Protein AF-0000000080692296 (afdb_homodimer)

Foldseek 3Di:
DPLPPDDPCCLLPPQWDWDKDFLLSLLLNQLLLLLVLCVVVVFFEAEEEEEAADPPRLCNVVSNVVCVVSNVVSRYDYAYDLAQQVRLVVQLVQQCQVLDPDRPGLGYAYEYEDEQVSLVVNLVSLLVSQLLFGHLQYAYEYEYEAQQQQQAHPDRGDNVVSCVSSLAWEFAAAASQVSNQVSSVQRVLRNQLRGHHYYYDYQFHNQKIWTYIRHSPPADFDQQPPADADPPGLHGHPPDDSVNSVCSSVPGSSVSSLSRCVRRVQKDWPAFEPQAAEEEEEEHNQVLLQVVLCVQLVNDRVNCHVLHYIYIYHGTLPPDNQPVLLVRQFNYQEYEYEYEADDRNLVNSCVSCVPPDPVGGHHYHYCAHPVRHGQPPNHRGDGSLSSNVSVCVVSVVRDDDPSNVVSVVVSVVLVVVLPDALDDDAFDFDAAFLFPLLQLLAADPPAAEEAAPAPSNSVCPVVRNYHDYDPQQQWPVVCLVVCVPDPQQEHETEAEPSSCSSRVVVNLLNQQVSQGQYEYEYEYQQARVLSPGHGNSDDDDPQNVQVSSVVSPADAEEEEECCQVVCVDCPSHDPRYHYYYSVCVHVVNVVSSPDGGYYYYHYYHHGLVVLVVCCVVVVDPDAQKDKWFAQVQFPLPLQLLQQRLGLQWDWDQDPNGIGTTGNPVRHSPSCSSVVGPGPGMDMDGNDDDDDAPADDPPVLDDPDDDDDDDDQPDKAKEKEKDFAPPCSVVVLVVVSVVLVSVVWIKMKRWDDGSHNGGHMIMIIIIIHRHNVNNRNNDQHFQRHQEYEAAALVRCLGSVNLRNHAQVRHAYEHELDQRDHSVCSVPSPDDRPSVSSQVSNCVSHNPVRYHYDNVVVSCSNNPD/DPLPPDDPCCLLPPQWDWDKDFLLSLLLNQLLLLLVLCVVVVFFEAEEEEEAADPPRLCNVVSNVVCVVSNVVSRYDYAYDLAQQVRLVVQLVQQCQVLDPDRPGLGYAYEYEDEQVSLVVNLVSLLVSQLLFGHLQYAYEYEYEAQQQQQAHPDRGDNVVSCVSSLAWEFAAAASQVSNQVSSVQRVLRNQLRGHHYYYDYQFHNQKIWTYIRHSPPDDFDQQPPADADPPGLHGHPPDDSVNSVCSSVPGSSVSSLSRCVRRVQKDWPAFEPQAAEEEEEEHNQVLLQVVLCVQLVNDRVNCRVLHYIYIYHGTLPPDNQPVLLVRLFNYQEYEYEYEADDRNLVNSCVSCVPPDPVGGHHYHYCAHPVRHGQPPNHRGDGSLSSNVSVCVVSVVRDDDPSNVVSVVVSVVLVVVLPDALDDDDFDFDAAFLFPLLQLLAADPPAAEEAAPAPSNSVCPVPRNYHDYDPQQQWPVVCLVVCVPDPQQEHETEAEPSSCSSRVVVNLLNQQVSQGQYEYEYEYQQARVLSPGHGNSDDDDPQNVQVSSVVSPADAEEEEECCQVVCVDCPSHDPRYHYYYSVCVHVVNVVSSPDGGYYYYYYYHHGLVVLVVCCVVVVDPDFQKDKWFAQVQFPLPLQLLQQRLGLQWDWDQDPNGIGTTGNPVRHSPSCSSVVGPGPGMDMDGNDDDDDAPADDPPVLDPPDDDDDDDDQPDKAKEKEKDFAPPCSVVVLVVVSVVLVSVVKIKMKRWDDGSHNGGHMIMIIIIIHRHNVNNRNNDQHFQRHQEYEAAALVRCLGSVNLRNHAQVRHAYEHELDQRDHSVCSVPSPDDRPSVSSLVSVCVSHNPVRYHYDNVVVSCSNNPD

Radius of gyration: 35.75 Å; Cα contacts (8 Å, |Δi|>4): 3870; chains: 2; bounding box: 86×117×93 Å

Sequence (1726 aa):
MSLADIRLDDKYRLATGNLYLTGTQALTRLPMLQKQRDEAQGLNTAGFISGYRGSPLGNLDKSLWDAKDYLQQNAIHFQPGINEELAATAVWGSQQVNLFPHGKYDGVFALWYGKGPGVDRCGDVFKHGNSAGVAANGGVLILAGDDHGCKSSTIAHQSEHAFIASMIPVLNPSNVQEILDYGIIGWELSRYSGCWVAMKTIAENVDSSAVVEVDPLRIKTRIPDDFDIPEGGLHIRWPDPPLAQEARLNTYKIYAARAFARANQLNKVVIDSAQPRLGIITTGKSYLDVRQALEELGIDQELCEKVGIRVLKVGMSWPLEPVSVHDFAEGLDEILVVEEKRSVIEDQLTGQLYNWPVERRPVVVGEFDEQGRSLLPNLSELTPAMIARVIAKRLAPFYSSPQIEARLQFLSDKEQALQAPLFTTQRTPHFCSGCPHNTSTKVPEGSRALAGIGCHYMTIWMDRETDTFTQMGGEGVTWIGQAPFTETPHVFQNLGDGTYFHSGHLALRAAVASKVNITYKILYNDAVAMTGGQPIDGVLRVDQLSRQVFNEGVQRIALVSDEPDKYPSREDFAPITTFHHRRDLDSVQRELREFKGVSVIIYDQTCATEKRRRRKRGTMPDLEKRALINPAVCEGCGDCGVKSGCLSVLPKETAQGRKREIDQSACNKDFSCVEGFCPSFVTVHGGKLRKPALPTQVEAFARLPEPVLPSLDRPFNILLPGVGGTGVTTVGAMLGYAANLEGKGCSVLDQAGLAQKFGPVVSHIRIAARQEDLFAVRIAAGEAHLLLGCDLLVAAGPDAIAKLDSKISHAVVNSQQTPTAEFTRNPDAVFPAEAMKQTIIEAVGAAKTHFVEATSLATRLLGMSLADIRLDDKYRLATGNLYLTGTQALTRLPMLQKQRDEAQGLNTAGFISGYRGSPLGNLDKSLWDAKDYLQQNAIHFQPGINEELAATAVWGSQQVNLFPHGKYDGVFALWYGKGPGVDRCGDVFKHGNSAGVAANGGVLILAGDDHGCKSSTIAHQSEHAFIASMIPVLNPSNVQEILDYGIIGWELSRYSGCWVAMKTIAENVDSSAVVEVDPLRIKTRIPDDFDIPEGGLHIRWPDPPLAQEARLNTYKIYAARAFARANQLNKVVIDSAQPRLGIITTGKSYLDVRQALEELGIDQELCEKVGIRVLKVGMSWPLEPVSVHDFAEGLDEILVVEEKRSVIEDQLTGQLYNWPVERRPVVVGEFDEQGRSLLPNLSELTPAMIARVIAKRLAPFYSSPQIEARLQFLSDKEQALQAPLFTTQRTPHFCSGCPHNTSTKVPEGSRALAGIGCHYMTIWMDRETDTFTQMGGEGVTWIGQAPFTETPHVFQNLGDGTYFHSGHLALRAAVASKVNITYKILYNDAVAMTGGQPIDGVLRVDQLSRQVFNEGVQRIALVSDEPDKYPSREDFAPITTFHHRRDLDSVQRELREFKGVSVIIYDQTCATEKRRRRKRGTMPDLEKRALINPAVCEGCGDCGVKSGCLSVLPKETAQGRKREIDQSACNKDFSCVEGFCPSFVTVHGGKLRKPALPTQVEAFARLPEPVLPSLDRPFNILLPGVGGTGVTTVGAMLGYAANLEGKGCSVLDQAGLAQKFGPVVSHIRIAARQEDLFAVRIAAGEAHLLLGCDLLVAAGPDAIAKLDSKISHAVVNSQQTPTAEFTRNPDAVFPAEAMKQTIIEAVGAAKTHFVEATSLATRLLG

InterPro domains:
  IPR002869 Pyruvate-flavodoxin oxidoreductase, central domain [G3DSA:3.40.920.10] (714-863)
  IPR002869 Pyruvate-flavodoxin oxidoreductase, central domain [SSF53323] (716-861)
  IPR002880 Pyruvate flavodoxin/ferredoxin oxidoreductase, pyrimidine binding domain [cd07034] (40-200)
  IPR009014 Transketolase C-terminal/Pyruvate-ferredoxin oxidoreductase domain II [SSF52922] (265-395)
  IPR017896 4Fe-4S ferredoxin-type, iron-sulphur binding domain [PS51379] (625-656)
  IPR019752 Pyruvate/ketoisovalerate oxidoreductase, catalytic domain [PF01558] (717-794)
  IPR029061 Thiamin diphosphate-binding fold [SSF52518] (48-229)
  IPR029061 Thiamin diphosphate-binding fold [SSF52518] (432-618)
  IPR051457 2-oxoacid:ferredoxin oxidoreductase [PTHR48084] (417-827)

Solvent-accessible surface area (backbone atoms only — not comparable to full-atom values): 89128 Å² total; per-residue (Å²): 127,81,73,70,91,78,55,92,60,43,78,73,66,50,76,59,48,83,39,78,38,38,21,50,53,39,61,58,40,39,63,52,33,50,43,50,35,36,47,74,71,73,41,57,55,31,36,39,36,24,19,30,70,27,56,53,42,25,55,40,64,60,51,41,61,74,39,41,69,64,34,51,76,47,47,33,47,78,50,78,22,47,32,34,45,56,10,48,33,15,49,45,16,24,35,46,37,75,80,44,84,55,42,75,46,72,21,31,26,28,40,34,37,24,13,32,62,37,55,30,39,23,36,35,48,48,34,52,38,32,40,51,26,17,23,73,52,18,12,30,32,34,40,38,12,26,34,39,67,34,61,69,52,86,47,60,29,74,57,63,44,54,31,54,50,37,71,32,36,33,33,33,46,54,41,50,57,33,48,45,52,49,49,54,49,30,30,52,48,7,29,70,13,9,31,39,22,34,34,56,39,37,43,75,35,33,42,15,29,32,69,26,78,43,46,50,72,70,71,82,83,48,80,55,87,85,68,89,75,56,90,90,56,57,43,44,70,81,90,65,56,44,67,58,27,48,47,45,40,78,69,40,22,60,55,39,42,30,44,36,37,60,56,52,51,38,62,37,77,78,38,63,37,94,58,40,33,41,32,35,40,26,31,20,56,40,38,28,24,48,55,40,15,33,54,66,40,67,45,46,73,68,53,27,32,73,72,2,34,27,32,36,42,37,31,40,54,34,68,64,49,61,67,66,53,51,62,64,42,58,71,24,56,30,34,41,37,45,62,69,32,70,77,55,53,58,50,50,50,32,44,70,49,48,76,49,61,66,94,57,56,43,47,68,30,29,53,31,40,83,83,67,45,80,62,42,67,52,56,47,66,81,48,33,68,60,49,31,54,52,52,51,60,72,37,48,88,82,49,84,51,71,58,38,52,50,42,53,47,48,53,53,51,51,55,58,63,60,66,55,80,86,66,86,81,68,65,56,62,58,72,53,32,45,27,48,62,59,58,72,57,58,68,56,89,91,51,43,30,31,29,23,62,55,70,62,37,54,36,63,80,60,82,37,57,28,52,69,70,60,52,83,34,36,45,61,26,28,48,66,32,22,50,88,47,35,69,64,74,49,41,37,24,39,36,33,48,42,40,36,69,40,40,24,54,57,18,52,45,45,41,50,49,67,60,42,37,35,34,40,36,34,44,34,29,83,38,35,55,68,50,73,49,43,69,59,71,52,85,82,50,73,40,44,50,41,37,43,49,40,55,59,65,45,77,42,37,39,38,30,14,86,57,53,75,78,54,79,71,64,78,72,32,32,91,66,56,43,84,36,47,51,91,45,46,63,62,54,47,59,54,52,61,70,43,87,31,39,31,36,35,42,38,46,44,62,39,26,68,56,50,51,52,31,33,77,70,63,78,36,87,74,75,58,57,47,73,42,46,41,56,88,63,37,79,40,82,39,51,38,20,55,62,25,53,25,70,25,61,36,82,32,85,48,96,91,40,62,19,45,34,56,39,76,90,60,49,56,78,60,64,47,43,69,71,26,95,60,88,25,63,43,76,45,70,71,70,74,84,80,77,60,81,58,61,57,75,72,73,72,53,67,87,68,79,83,76,84,78,76,76,50,92,48,68,48,28,38,38,33,23,18,41,29,85,71,48,54,66,55,53,47,51,50,53,42,49,52,30,49,75,73,62,31,10,33,33,32,27,51,48,66,48,67,19,63,48,66,5,52,23,39,33,25,35,37,38,24,57,43,54,86,74,57,55,48,56,63,73,49,76,40,51,27,40,31,37,47,17,68,24,42,70,46,37,43,28,68,75,46,51,49,20,40,23,54,87,66,20,33,36,44,30,25,64,56,85,76,82,50,67,61,46,26,77,32,69,77,62,78,78,66,58,67,62,36,51,49,52,45,28,70,44,28,32,65,92,40,47,43,76,38,60,49,64,62,50,48,41,60,55,75,85,126,81,72,70,90,79,56,92,59,43,79,71,67,50,74,59,48,81,40,78,38,37,20,48,52,40,61,59,39,38,63,52,32,50,43,50,37,36,46,75,70,73,40,56,54,31,34,40,37,23,20,28,68,27,56,51,43,24,54,40,64,60,51,43,61,74,40,41,70,63,34,51,77,48,47,34,47,79,50,79,23,46,32,35,46,55,11,48,33,14,48,46,16,25,34,47,36,77,82,44,83,55,42,74,45,73,20,29,27,28,39,34,38,24,14,34,62,38,54,28,40,22,36,35,47,46,34,53,38,31,40,51,25,16,23,73,52,18,12,30,31,34,40,38,11,26,34,36,68,33,62,72,54,85,48,59,31,74,54,63,44,54,31,55,49,37,71,33,37,33,33,33,44,55,41,50,57,34,49,46,51,51,49,53,49,30,31,54,48,7,30,71,14,10,31,40,21,33,34,56,38,38,44,75,35,33,43,16,29,31,69,28,79,43,46,49,73,71,71,81,85,48,81,54,87,86,68,87,76,56,89,90,55,56,42,43,70,82,90,65,58,43,68,60,27,48,49,44,40,78,70,40,22,61,55,39,43,30,42,36,38,60,55,53,52,37,60,37,76,78,38,63,36,96,58,41,34,42,32,35,39,25,31,20,57,41,39,27,24,49,53,40,16,34,54,64,41,68,45,47,72,68,53,27,32,73,72,3,34,26,32,35,42,38,30,39,55,34,68,63,47,61,68,65,52,51,61,64,41,56,71,25,57,29,34,40,36,46,62,68,33,71,76,55,52,59,50,50,50,32,44,70,48,49,76,48,61,66,93,59,55,44,47,69,30,28,53,32,39,84,83,69,47,83,63,43,68,52,57,46,66,82,48,33,68,61,50,31,54,52,53,51,61,72,37,49,87,84,47,85,51,71,59,38,51,50,42,52,49,50,53,53,51,52,54,58,63,60,66,54,79,87,66,87,82,68,64,56,61,56,72,52,31,44,28,50,62,59,58,72,58,59,66,55,89,93,52,44,30,31,30,24,63,56,69,63,38,53,36,62,79,61,81,38,58,27,51,70,72,61,53,84,34,34,45,61,26,30,48,68,34,21,51,89,48,36,68,62,74,48,40,37,24,41,37,32,46,42,39,36,68,42,40,25,53,58,20,52,44,43,40,48,50,67,60,41,36,34,34,40,37,35,44,33,28,83,38,36,55,68,51,73,48,44,68,58,70,52,84,80,50,73,40,44,51,42,38,45,48,40,53,58,65,45,78,41,38,38,36,30,14,88,58,54,75,79,54,79,71,64,78,71,32,33,93,66,55,43,84,37,48,51,90,44,47,62,63,54,48,59,55,53,61,71,45,87,31,40,30,37,35,41,38,45,44,64,37,27,68,57,50,50,54,31,33,75,71,64,79,36,86,72,74,58,57,46,74,42,47,41,57,89,62,37,79,40,80,41,52,36,20,57,63,26,53,23,70,26,60,36,82,33,86,47,96,93,41,62,19,46,34,56,38,74,89,59,50,56,76,61,64,49,43,68,71,26,95,60,87,28,62,43,77,43,71,70,68,74,84,81,76,60,80,60,61,57,75,70,74,71,54,67,89,69,78,80,76,84,77,77,76,49,91,48,66,48,27,37,37,34,22,19,41,29,84,71,50,56,66,54,53,48,51,50,53,42,48,54,30,49,75,70,63,31,11,33,32,33,25,50,49,67,49,69,18,59,50,66,5,52,24,38,32,24,36,37,37,24,56,42,55,85,73,57,56,50,58,62,73,50,78,40,53,26,40,31,36,47,17,67,23,43,68,49,39,44,28,66,74,47,50,48,21,39,23,52,87,65,20,32,36,45,28,25,64,57,85,76,82,51,67,61,47,26,77,31,69,78,62,78,80,65,57,66,61,34,51,48,53,44,29,70,44,27,33,66,91,40,47,43,76,38,62,49,64,62,49,47,41,61,56,73,84

Secondary structure (DSSP, 8-state):
-------TTHHHH-SSEEEEEEHHHHHHHHHHHHHHHHHHTT--EEEEEEE---TTSTTHHHHHHHTHHHHHHTTEEE---SSHHHHHHHHHHHTTGGGSS-BSSSEEEEEEEEEHHHHHHTHHHHHHHHHH---TT--EEEEEEE-TT-SSSSS----HHHHHHTT--EE--SSHHHHHHHHHHHHHHHHHHSS-EEEEEEHHHHTEEEEEEE-TTS------SS--PPTT-SS--SS--HHHHHHHIIIIIHHHHHHHHHHTT-EEEEE--SS--EEEEEEHHHHHHHHHHHHHTT--HHHHHHHTEEEEEESEEESPPHHHHHHHHTT-SEEEEE-SSS-SHHHHHHHHHTTS-GGGPPEEESSB-TTS-BSS--SS---HHHHHHHHHHHHTTT---HHHHHHHHHHHHHHHHTSS-S-S------PPTT-THHHHT---TT--EE--SSGGGGGGGTTSSB-----TT-TTHHHHHHGGGBS---EEEEEEHHHIIIIIHHHHHHHHHHT--EEEEEEE-SSBGGGTSBPPSS---HHHHHHHHHHHT--EEEEEES-GGG----TTS-TTEEEEEGGGHHHHHHHHHT-SSEEEEEEE---HHHHHHHHHHTSSPPPSEEEEE-TTT-----HHHHHH--TTEEEEEETTEEEEEE-TTT-----GGGGSS-TTEEEEES----------HHHHS--PPPPPPPP-SS-EEEEEEEETTSSHHHHHHHHHHHHHHTT-EEEEEEEE-S-SSSSEEEEEEEEESSGGG---SSPPTT--SEEEESSHHHHTSHHHHHT--TTT-EEEEE------GGGGT-TT----HHHHHHHHHHHH-GGGEEEE-HHHHHHHHH-/-------TTHHHH-SSEEEEEEHHHHHHHHHHHHHHHHHHTT--EEEEEEE---TTSTTHHHHHHHTHHHHHHTTEEE---SSHHHHHHHHHHHTTGGGSS-BSSSEEEEEEEEEHHHHHHTHHHHHHHHHH---TT--EEEEEEE-TT-SSSSS----HHHHHHTT--EE--SSHHHHHHHHHHHHHHHHHHSS-EEEEEEHHHHTEEEEEEE-TTS------SS--PPTT-SS--SS--HHHHHHHIIIIIHHHHHHHHHHTT-EEEEE--SS--EEEEEEHHHHHHHHHHHHHTT--HHHHHHHTEEEEEESEEESPPHHHHHHHHTT-SEEEEE-SSS-SHHHHHHHHHTTS-GGGPPEEESSB-TTS-BSS-SSS---HHHHHHHHHHHHTTT---HHHHHHHHHHHHHHHHTSS-S-S------PPTT-THHHHT---TT--EE--SSGGGGGGGTTSSEE----TT-TTHHHHHHGGGBS---EEEEEEHHHIIIIIHHHHHHHHHHT--EEEEEEE-SSBGGGTSBPPSS---HHHHHHHHHHTT--EEEEEES-GGG----TTS-TTEEEEEGGGHHHHHHHHHT-SSEEEEEEE---HHHHHHHHHHTSSPPPSEEEEE-TTT-----HHHHHH--TTEEEEEETTEEEEEE-TTT-----GGGGSS-TTEEEEES----------HHHHS--PPPPPPPP-SS-EEEEEEEETTSSHHHHHHHHHHHHHHTT-EEEEEEEE-S-TTTSEEEEEEEEESSGGG---SSPPTT--SEEEESSHHHHTSHHHHHT--TTT-EEEEE------GGGGT-TT----HHHHHHHHHHHH-GGGEEEE-HHHHHHHHH-

Structure (mmCIF, N/CA/C/O backbone):
data_AF-0000000080692296-model_v1
#
loop_
_entity.id
_entity.type
_entity.pdbx_description
1 polymer 'Indolepyruvate ferredoxin oxidoreductase'
#
loop_
_atom_site.group_PDB
_atom_site.id
_atom_site.type_symbol
_atom_site.label_atom_id
_atom_site.label_alt_id
_atom_site.label_comp_id
_atom_site.label_asym_id
_atom_site.label_entity_id
_atom_site.label_seq_id
_atom_site.pdbx_PDB_ins_code
_atom_site.Cartn_x
_atom_site.Cartn_y
_atom_site.Cartn_z
_atom_site.occupancy
_atom_site.B_iso_or_equiv
_atom_site.auth_seq_id
_atom_site.auth_comp_id
_atom_site.auth_asym_id
_atom_site.auth_atom_id
_atom_site.pdbx_PDB_model_num
ATOM 1 N N . MET A 1 1 ? -7.906 29.109 46.906 1 33.56 1 MET A N 1
ATOM 2 C CA . MET A 1 1 ? -7.633 27.734 46.531 1 33.56 1 MET A CA 1
ATOM 3 C C . MET A 1 1 ? -6.215 27.594 46 1 33.56 1 MET A C 1
ATOM 5 O O . MET A 1 1 ? -5.805 28.344 45.094 1 33.56 1 MET A O 1
ATOM 9 N N . SER A 1 2 ? -5.289 27.188 46.75 1 38.44 2 SER A N 1
ATOM 10 C CA . SER A 1 2 ? -3.879 27.047 46.406 1 38.44 2 SER A CA 1
ATOM 11 C C . SER A 1 2 ? -3.713 26.391 45.031 1 38.44 2 SER A C 1
ATOM 13 O O . SER A 1 2 ? -4.34 25.375 44.75 1 38.44 2 SER A O 1
ATOM 15 N N . LEU A 1 3 ? -3.451 27.234 44.062 1 50.66 3 LEU A N 1
ATOM 16 C CA . LEU A 1 3 ? -3.133 26.766 42.719 1 50.66 3 LEU A CA 1
ATOM 17 C C . LEU A 1 3 ? -2.211 25.547 42.781 1 50.66 3 LEU A C 1
ATOM 19 O O . LEU A 1 3 ? -1.244 25.531 43.531 1 50.66 3 LEU A O 1
ATOM 23 N N . ALA A 1 4 ? -2.715 24.438 42.719 1 53.66 4 ALA A N 1
ATOM 24 C CA . ALA A 1 4 ? -1.936 23.203 42.656 1 53.66 4 ALA A CA 1
ATOM 25 C C . ALA A 1 4 ? -0.593 23.438 41.969 1 53.66 4 ALA A C 1
ATOM 27 O O . ALA A 1 4 ? -0.482 24.281 41.062 1 53.66 4 ALA A O 1
ATOM 28 N N . ASP A 1 5 ? 0.536 23.203 42.594 1 64.62 5 ASP A N 1
ATOM 29 C CA . ASP A 1 5 ? 1.892 23.234 42.031 1 64.62 5 ASP A CA 1
ATOM 30 C C . ASP A 1 5 ? 1.97 22.5 40.719 1 64.62 5 ASP A C 1
ATOM 32 O O . ASP A 1 5 ? 1.873 21.266 40.688 1 64.62 5 ASP A O 1
ATOM 36 N N . ILE A 1 6 ? 1.667 23.188 39.594 1 72.5 6 ILE A N 1
ATOM 37 C CA . ILE A 1 6 ? 1.651 22.594 38.25 1 72.5 6 ILE A CA 1
ATOM 38 C C . ILE A 1 6 ? 3.047 22.672 37.656 1 72.5 6 ILE A C 1
ATOM 40 O O . ILE A 1 6 ? 3.707 23.703 37.719 1 72.5 6 ILE A O 1
ATOM 44 N N . ARG A 1 7 ? 3.484 21.469 37.281 1 80.88 7 ARG A N 1
ATOM 45 C CA . ARG A 1 7 ? 4.727 21.391 36.531 1 80.88 7 ARG A CA 1
ATOM 46 C C . ARG A 1 7 ? 4.457 21.062 35.062 1 80.88 7 ARG A C 1
ATOM 48 O O . ARG A 1 7 ? 3.52 20.328 34.75 1 80.88 7 ARG A O 1
ATOM 55 N N . LEU A 1 8 ? 5.359 21.562 34.219 1 79.19 8 LEU A N 1
ATOM 56 C CA . LEU A 1 8 ? 5.199 21.359 32.781 1 79.19 8 LEU A CA 1
ATOM 57 C C . LEU A 1 8 ? 5.309 19.891 32.406 1 79.19 8 LEU A C 1
ATOM 59 O O . LEU A 1 8 ? 4.758 19.453 31.406 1 79.19 8 LEU A O 1
ATOM 63 N N . ASP A 1 9 ? 6.047 19.094 33.25 1 85.94 9 ASP A N 1
ATOM 64 C CA . ASP A 1 9 ? 6.25 17.688 32.906 1 85.94 9 ASP A CA 1
ATOM 65 C C . ASP A 1 9 ? 5.219 16.797 33.594 1 85.94 9 ASP A C 1
ATOM 67 O O . ASP A 1 9 ? 5.328 15.57 33.594 1 85.94 9 ASP A O 1
ATOM 71 N N . ASP A 1 10 ? 4.176 17.422 34.219 1 87 10 ASP A N 1
ATOM 72 C CA . ASP A 1 10 ? 3.111 16.672 34.875 1 87 10 ASP A CA 1
ATOM 73 C C . ASP A 1 10 ? 2.41 15.734 33.906 1 87 10 ASP A C 1
ATOM 75 O O . ASP A 1 10 ? 1.924 14.672 34.312 1 87 10 ASP A O 1
ATOM 79 N N . LYS A 1 11 ? 2.447 16.094 32.719 1 88.06 11 LYS A N 1
ATOM 80 C CA . LYS A 1 11 ? 1.786 15.305 31.688 1 88.06 11 LYS A CA 1
ATOM 81 C C . LYS A 1 11 ? 2.4 13.914 31.578 1 88.06 11 LYS A C 1
ATOM 83 O O . LYS A 1 11 ? 1.728 12.961 31.188 1 88.06 11 LYS A O 1
ATOM 88 N N . TYR A 1 12 ? 3.713 13.719 32 1 88.56 12 TYR A N 1
ATOM 89 C CA . TYR A 1 12 ? 4.387 12.43 31.938 1 88.56 12 TYR A CA 1
ATOM 90 C C . TYR A 1 12 ? 4.715 11.898 33.312 1 88.56 12 TYR A C 1
ATOM 92 O O . TYR A 1 12 ? 4.836 10.688 33.531 1 88.56 12 TYR A O 1
ATOM 100 N N . ARG A 1 13 ? 4.762 12.734 34.312 1 88.25 13 ARG A N 1
ATOM 101 C CA . ARG A 1 13 ? 5.25 12.414 35.656 1 88.25 13 ARG A CA 1
ATOM 102 C C . ARG A 1 13 ? 4.133 11.852 36.5 1 88.25 13 ARG A C 1
ATOM 104 O O . ARG A 1 13 ? 4.34 10.898 37.25 1 88.25 13 ARG A O 1
ATOM 111 N N . LEU A 1 14 ? 2.982 12.516 36.406 1 88.75 14 LEU A N 1
ATOM 112 C CA . LEU A 1 14 ? 1.896 12.133 37.281 1 88.75 14 LEU A CA 1
ATOM 113 C C . LEU A 1 14 ? 1.304 10.789 36.875 1 88.75 14 LEU A C 1
ATOM 115 O O . LEU A 1 14 ? 1.013 10.57 35.688 1 88.75 14 LEU A O 1
ATOM 119 N N . ALA A 1 15 ? 1.186 10 37.844 1 86.19 15 ALA A N 1
ATOM 120 C CA . ALA A 1 15 ? 0.68 8.656 37.562 1 86.19 15 ALA A CA 1
ATOM 121 C C . ALA A 1 15 ? -0.79 8.695 37.156 1 86.19 15 ALA A C 1
ATOM 123 O O . ALA A 1 15 ? -1.221 7.934 36.281 1 86.19 15 ALA A O 1
ATOM 124 N N . THR A 1 16 ? -1.535 9.492 37.906 1 91.44 16 THR A N 1
ATOM 125 C CA . THR A 1 16 ? -2.961 9.617 37.625 1 91.44 16 THR A CA 1
ATOM 126 C C . THR A 1 16 ? -3.428 11.055 37.812 1 91.44 16 THR A C 1
ATOM 128 O O . THR A 1 16 ? -2.723 11.867 38.406 1 91.44 16 THR A O 1
ATOM 131 N N . GLY A 1 17 ? -4.609 11.438 37.25 1 90.06 17 GLY A N 1
ATOM 132 C CA . GLY A 1 17 ? -5.223 12.742 37.438 1 90.06 17 GLY A CA 1
ATOM 133 C C . GLY A 1 17 ? -5.852 13.312 36.188 1 90.06 17 GLY A C 1
ATOM 134 O O . GLY A 1 17 ? -5.84 12.68 35.125 1 90.06 17 GLY A O 1
ATOM 135 N N . ASN A 1 18 ? -6.531 14.445 36.406 1 90.31 18 ASN A N 1
ATOM 136 C CA . ASN A 1 18 ? -7.023 15.227 35.281 1 90.31 18 ASN A CA 1
ATOM 137 C C . ASN A 1 18 ? -5.941 16.156 34.719 1 90.31 18 ASN A C 1
ATOM 139 O O . ASN A 1 18 ? -5.496 17.078 35.406 1 90.31 18 ASN A O 1
ATOM 143 N N . LEU A 1 19 ? -5.555 15.875 33.531 1 91.5 19 LEU A N 1
ATOM 144 C CA . LEU A 1 19 ? -4.465 16.625 32.906 1 91.5 19 LEU A CA 1
ATOM 145 C C . LEU A 1 19 ? -4.93 17.281 31.609 1 91.5 19 LEU A C 1
ATOM 147 O O . LEU A 1 19 ? -5.82 16.766 30.938 1 91.5 19 LEU A O 1
ATOM 151 N N . TYR A 1 20 ? -4.395 18.438 31.344 1 93.12 20 TYR A N 1
ATOM 152 C CA . TYR A 1 20 ? -4.574 19.078 30.047 1 93.12 20 TYR A CA 1
ATOM 153 C C . TYR A 1 20 ? -3.535 18.609 29.047 1 93.12 20 TYR A C 1
ATOM 155 O O . TYR A 1 20 ? -2.346 18.906 29.188 1 93.12 20 TYR A O 1
ATOM 163 N N . LEU A 1 21 ? -3.959 17.812 28.047 1 94.44 21 LEU A N 1
ATOM 164 C CA . LEU A 1 21 ? -3.041 17.219 27.078 1 94.44 21 LEU A CA 1
ATOM 165 C C . LEU A 1 21 ? -3.488 17.516 25.656 1 94.44 21 LEU A C 1
ATOM 167 O O . LEU A 1 21 ? -4.688 17.547 25.359 1 94.44 21 LEU A O 1
ATOM 171 N N . THR A 1 22 ? -2.529 17.766 24.781 1 93.81 22 THR A N 1
ATOM 172 C CA . THR A 1 22 ? -2.801 17.703 23.344 1 93.81 22 THR A CA 1
ATOM 173 C C . THR A 1 22 ? -2.92 16.25 22.891 1 93.81 22 THR A C 1
ATOM 175 O O . THR A 1 22 ? -2.527 15.336 23.609 1 93.81 22 THR A O 1
ATOM 178 N N . GLY A 1 23 ? -3.506 16.047 21.703 1 96 23 GLY A N 1
ATOM 179 C CA . GLY A 1 23 ? -3.539 14.711 21.141 1 96 23 GLY A CA 1
ATOM 180 C C . GLY A 1 23 ? -2.168 14.07 21.047 1 96 23 GLY A C 1
ATOM 181 O O . GLY A 1 23 ? -2.012 12.883 21.344 1 96 23 GLY A O 1
ATOM 182 N N . THR A 1 24 ? -1.13 14.805 20.656 1 96.31 24 THR A N 1
ATOM 183 C CA . THR A 1 24 ? 0.237 14.305 20.531 1 96.31 24 THR A CA 1
ATOM 184 C C . THR A 1 24 ? 0.79 13.891 21.891 1 96.31 24 THR A C 1
ATOM 186 O O . THR A 1 24 ? 1.438 12.852 22.016 1 96.31 24 THR A O 1
ATOM 189 N N . GLN A 1 25 ? 0.525 14.695 22.906 1 96.19 25 GLN A N 1
ATOM 190 C CA . GLN A 1 25 ? 0.988 14.375 24.25 1 96.19 25 GLN A CA 1
ATOM 191 C C . GLN A 1 25 ? 0.281 13.141 24.797 1 96.19 25 GLN A C 1
ATOM 193 O O . GLN A 1 25 ? 0.889 12.336 25.5 1 96.19 25 GLN A O 1
ATOM 198 N N . ALA A 1 26 ? -1.035 13.039 24.484 1 97.5 26 ALA A N 1
ATOM 199 C CA . ALA A 1 26 ? -1.777 11.844 24.875 1 97.5 26 ALA A CA 1
ATOM 200 C C . ALA A 1 26 ? -1.177 10.586 24.25 1 97.5 26 ALA A C 1
ATOM 202 O O . ALA A 1 26 ? -1.048 9.555 24.922 1 97.5 26 ALA A O 1
ATOM 203 N N . LEU A 1 27 ? -0.822 10.656 23 1 98.38 27 LEU A N 1
ATOM 204 C CA . LEU A 1 27 ? -0.227 9.531 22.281 1 98.38 27 LEU A CA 1
ATOM 205 C C . LEU A 1 27 ? 1.14 9.18 22.859 1 98.38 27 LEU A C 1
ATOM 207 O O . LEU A 1 27 ? 1.545 8.016 22.844 1 98.38 27 LEU A O 1
ATOM 211 N N . THR A 1 28 ? 1.884 10.164 23.344 1 98 28 THR A N 1
ATOM 212 C CA . THR A 1 28 ? 3.186 9.961 23.969 1 98 28 THR A CA 1
ATOM 213 C C . THR A 1 28 ? 3.031 9.266 25.312 1 98 28 THR A C 1
ATOM 215 O O . THR A 1 28 ? 3.844 8.406 25.688 1 98 28 THR A O 1
ATOM 218 N N . ARG A 1 29 ? 1.947 9.602 26.047 1 97.5 29 ARG A N 1
ATOM 219 C CA . ARG A 1 29 ? 1.669 9.062 27.375 1 97.5 29 ARG A CA 1
ATOM 220 C C . ARG A 1 29 ? 1.129 7.641 27.297 1 97.5 29 ARG A C 1
ATOM 222 O O . ARG A 1 29 ? 1.351 6.828 28.203 1 97.5 29 ARG A O 1
ATOM 229 N N . LEU A 1 30 ? 0.465 7.293 26.234 1 98.12 30 LEU A N 1
ATOM 230 C CA . LEU A 1 30 ? -0.329 6.086 26.062 1 98.12 30 LEU A CA 1
ATOM 231 C C . LEU A 1 30 ? 0.518 4.84 26.281 1 98.12 30 LEU A C 1
ATOM 233 O O . LEU A 1 30 ? 0.12 3.943 27.031 1 98.12 30 LEU A O 1
ATOM 237 N N . PRO A 1 31 ? 1.743 4.684 25.688 1 98.38 31 PRO A N 1
ATOM 238 C CA . PRO A 1 31 ? 2.529 3.469 25.922 1 98.38 31 PRO A CA 1
ATOM 239 C C . PRO A 1 31 ? 2.939 3.299 27.391 1 98.38 31 PRO A C 1
ATOM 241 O O . PRO A 1 31 ? 3.066 2.17 27.859 1 98.38 31 PRO A O 1
ATOM 244 N N . MET A 1 32 ? 3.143 4.363 28.156 1 97.81 32 MET A N 1
ATOM 245 C CA . MET A 1 32 ? 3.465 4.293 29.578 1 97.81 32 MET A CA 1
ATOM 246 C C . MET A 1 32 ? 2.297 3.723 30.375 1 97.81 32 MET A C 1
ATOM 248 O O . MET A 1 32 ? 2.496 2.926 31.281 1 97.81 32 MET A O 1
ATOM 252 N N . LEU A 1 33 ? 1.094 4.191 29.969 1 97.62 33 LEU A N 1
ATOM 253 C CA . LEU A 1 33 ? -0.099 3.67 30.625 1 97.62 33 LEU A CA 1
ATOM 254 C C . LEU A 1 33 ? -0.21 2.16 30.422 1 97.62 33 LEU A C 1
ATOM 256 O O . LEU A 1 33 ? -0.558 1.434 31.359 1 97.62 33 LEU A O 1
ATOM 260 N N . GLN A 1 34 ? 0.075 1.682 29.203 1 97.94 34 GLN A N 1
ATOM 261 C CA . GLN A 1 34 ? -0.008 0.254 28.906 1 97.94 34 GLN A CA 1
ATOM 262 C C . GLN A 1 34 ? 0.999 -0.535 29.734 1 97.94 34 GLN A C 1
ATOM 264 O O . GLN A 1 34 ? 0.679 -1.605 30.266 1 97.94 34 GLN A O 1
ATOM 269 N N . LYS A 1 35 ? 2.258 -0.062 29.859 1 98.12 35 LYS A N 1
ATOM 270 C CA . LYS A 1 35 ? 3.285 -0.707 30.672 1 98.12 35 LYS A CA 1
ATOM 271 C C . LYS A 1 35 ? 2.85 -0.811 32.125 1 98.12 35 LYS A C 1
ATOM 273 O O . LYS A 1 35 ? 2.979 -1.87 32.75 1 98.12 35 LYS A O 1
ATOM 278 N N . GLN A 1 36 ? 2.33 0.287 32.656 1 97.25 36 GLN A N 1
ATOM 279 C CA . GLN A 1 36 ? 1.869 0.33 34.031 1 97.25 36 GLN A CA 1
ATOM 280 C C . GLN A 1 36 ? 0.7 -0.625 34.25 1 97.25 36 GLN A C 1
ATOM 282 O O . GLN A 1 36 ? 0.626 -1.296 35.281 1 97.25 36 GLN A O 1
ATOM 287 N N . ARG A 1 37 ? -0.147 -0.626 33.312 1 97.38 37 ARG A N 1
ATOM 288 C CA . ARG A 1 37 ? -1.274 -1.552 33.375 1 97.38 37 ARG A CA 1
ATOM 289 C C . ARG A 1 37 ? -0.793 -2.998 33.375 1 97.38 37 ARG A C 1
ATOM 291 O O . ARG A 1 37 ? -1.295 -3.814 34.156 1 97.38 37 ARG A O 1
ATOM 298 N N . ASP A 1 38 ? 0.149 -3.389 32.531 1 98.19 38 ASP A N 1
ATOM 299 C CA . ASP A 1 38 ? 0.717 -4.734 32.5 1 98.19 38 ASP A CA 1
ATOM 300 C C . ASP A 1 38 ? 1.37 -5.102 33.812 1 98.19 38 ASP A C 1
ATOM 302 O O . ASP A 1 38 ? 1.201 -6.215 34.312 1 98.19 38 ASP A O 1
ATOM 306 N N . GLU A 1 39 ? 2.076 -4.172 34.406 1 97.5 39 GLU A N 1
ATOM 307 C CA . GLU A 1 39 ? 2.717 -4.402 35.688 1 97.5 39 GLU A CA 1
ATOM 308 C C . GLU A 1 39 ? 1.682 -4.664 36.781 1 97.5 39 GLU A C 1
ATOM 310 O O . GLU A 1 39 ? 1.876 -5.535 37.625 1 97.5 39 GLU A O 1
ATOM 315 N N . ALA A 1 40 ? 0.648 -3.887 36.688 1 96.75 40 ALA A N 1
ATOM 316 C CA . ALA A 1 40 ? -0.43 -4.062 37.656 1 96.75 40 ALA A CA 1
ATOM 317 C C . ALA A 1 40 ? -1.067 -5.441 37.531 1 96.75 40 ALA A C 1
ATOM 319 O O . ALA A 1 40 ? -1.614 -5.977 38.5 1 96.75 40 ALA A O 1
ATOM 320 N N . GLN A 1 41 ? -0.941 -6.062 36.406 1 95.81 41 GLN A N 1
ATOM 321 C CA . GLN A 1 41 ? -1.502 -7.387 36.156 1 95.81 41 GLN A CA 1
ATOM 322 C C . GLN A 1 41 ? -0.445 -8.477 36.344 1 95.81 41 GLN A C 1
ATOM 324 O O . GLN A 1 41 ? -0.687 -9.641 36.031 1 95.81 41 GLN A O 1
ATOM 329 N N . GLY A 1 42 ? 0.744 -8.148 36.719 1 97.12 42 GLY A N 1
ATOM 330 C CA . GLY A 1 42 ? 1.804 -9.094 37.031 1 97.12 42 GLY A CA 1
ATOM 331 C C . GLY A 1 42 ? 2.623 -9.492 35.812 1 97.12 42 GLY A C 1
ATOM 332 O O . GLY A 1 42 ? 3.314 -10.508 35.844 1 97.12 42 GLY A O 1
ATOM 333 N N . LEU A 1 43 ? 2.502 -8.75 34.75 1 98.06 43 LEU A N 1
ATOM 334 C CA . LEU A 1 43 ? 3.254 -9.055 33.562 1 98.06 43 LEU A CA 1
ATOM 335 C C . LEU A 1 43 ? 4.484 -8.156 33.438 1 98.06 43 LEU A C 1
ATOM 337 O O . LEU A 1 43 ? 4.41 -6.957 33.719 1 98.06 43 LEU A O 1
ATOM 341 N N . ASN A 1 44 ? 5.57 -8.695 33.125 1 98.19 44 ASN A N 1
ATOM 342 C CA . ASN A 1 44 ? 6.777 -7.941 32.812 1 98.19 44 ASN A CA 1
ATOM 343 C C . ASN A 1 44 ? 6.945 -7.738 31.312 1 98.19 44 ASN A C 1
ATOM 345 O O . ASN A 1 44 ? 7.75 -8.422 30.672 1 98.19 44 ASN A O 1
ATOM 349 N N . THR A 1 45 ? 6.27 -6.801 30.781 1 98.69 45 THR A N 1
ATOM 350 C CA . THR A 1 45 ? 6.32 -6.508 29.344 1 98.69 45 THR A CA 1
ATOM 351 C C . THR A 1 45 ? 7.207 -5.297 29.078 1 98.69 45 THR A C 1
ATOM 353 O O . THR A 1 45 ? 7.672 -4.637 30.016 1 98.69 45 THR A O 1
ATOM 356 N N . ALA A 1 46 ? 7.543 -5.016 27.828 1 98.81 46 ALA A N 1
ATOM 357 C CA . ALA A 1 46 ? 8.211 -3.82 27.328 1 98.81 46 ALA A CA 1
ATOM 358 C C . ALA A 1 46 ? 7.477 -3.24 26.125 1 98.81 46 ALA A C 1
ATOM 360 O O . ALA A 1 46 ? 6.547 -3.859 25.594 1 98.81 46 ALA A O 1
ATOM 361 N N . GLY A 1 47 ? 7.832 -2.012 25.812 1 98.81 47 GLY A N 1
ATOM 362 C CA . GLY A 1 47 ? 7.203 -1.361 24.672 1 98.81 47 GLY A CA 1
ATOM 363 C C . GLY A 1 47 ? 8.188 -1.001 23.578 1 98.81 47 GLY A C 1
ATOM 364 O O . GLY A 1 47 ? 9.336 -0.646 23.859 1 98.81 47 GLY A O 1
ATOM 365 N N . PHE A 1 48 ? 7.785 -1.124 22.297 1 98.94 48 PHE A N 1
ATOM 366 C CA . PHE A 1 48 ? 8.555 -0.716 21.125 1 98.94 48 PHE A CA 1
ATOM 367 C C . PHE A 1 48 ? 7.762 0.269 20.281 1 98.94 48 PHE A C 1
ATOM 369 O O . PHE A 1 48 ? 6.617 -0.002 19.906 1 98.94 48 PHE A O 1
ATOM 376 N N . ILE A 1 49 ? 8.297 1.433 20.016 1 98.88 49 ILE A N 1
ATOM 377 C CA . ILE A 1 49 ? 7.641 2.428 19.188 1 98.88 49 ILE A CA 1
ATOM 378 C C . ILE A 1 49 ? 8.492 2.709 17.953 1 98.88 49 ILE A C 1
ATOM 380 O O . ILE A 1 49 ? 9.695 2.969 18.062 1 98.88 49 ILE A O 1
ATOM 384 N N . SER A 1 50 ? 7.949 2.625 16.734 1 98.81 50 SER A N 1
ATOM 385 C CA . SER A 1 50 ? 8.594 3.031 15.492 1 98.81 50 SER A CA 1
ATOM 386 C C . SER A 1 50 ? 7.594 3.633 14.516 1 98.81 50 SER A C 1
ATOM 388 O O . SER A 1 50 ? 6.398 3.342 14.586 1 98.81 50 SER A O 1
ATOM 390 N N . GLY A 1 51 ? 7.953 4.449 13.672 1 98.12 51 GLY A N 1
ATOM 391 C CA . GLY A 1 51 ? 7.129 5.137 12.688 1 98.12 51 GLY A CA 1
ATOM 392 C C . GLY A 1 51 ? 7.871 6.246 11.961 1 98.12 51 GLY A C 1
ATOM 393 O O . GLY A 1 51 ? 9.094 6.34 12.055 1 98.12 51 GLY A O 1
ATOM 394 N N . TYR A 1 52 ? 7.172 6.984 11.18 1 97.69 52 TYR A N 1
ATOM 395 C CA . TYR A 1 52 ? 7.723 8.117 10.453 1 97.69 52 TYR A CA 1
ATOM 396 C C . TYR A 1 52 ? 6.789 9.32 10.523 1 97.69 52 TYR A C 1
ATOM 398 O O . TYR A 1 52 ? 5.566 9.172 10.445 1 97.69 52 TYR A O 1
ATOM 406 N N . ARG A 1 53 ? 7.312 10.445 10.648 1 95.38 53 ARG A N 1
ATOM 407 C CA . ARG A 1 53 ? 6.562 11.672 10.906 1 95.38 53 ARG A CA 1
ATOM 408 C C . ARG A 1 53 ? 5.793 12.117 9.664 1 95.38 53 ARG A C 1
ATOM 410 O O . ARG A 1 53 ? 6.266 11.945 8.539 1 95.38 53 ARG A O 1
ATOM 417 N N . GLY A 1 54 ? 4.672 12.727 9.859 1 92.31 54 GLY A N 1
ATOM 418 C CA . GLY A 1 54 ? 3.768 13.336 8.891 1 92.31 54 GLY A CA 1
ATOM 419 C C . GLY A 1 54 ? 2.449 13.773 9.5 1 92.31 54 GLY A C 1
ATOM 420 O O . GLY A 1 54 ? 1.913 13.102 10.383 1 92.31 54 GLY A O 1
ATOM 421 N N . SER A 1 55 ? 1.898 14.859 8.992 1 88.25 55 SER A N 1
ATOM 422 C CA . SER A 1 55 ? 0.646 15.383 9.531 1 88.25 55 SER A CA 1
ATOM 423 C C . SER A 1 55 ? -0.46 14.328 9.461 1 88.25 55 SER A C 1
ATOM 425 O O . SER A 1 55 ? -0.596 13.625 8.461 1 88.25 55 SER A O 1
ATOM 427 N N . PRO A 1 56 ? -1.217 14.148 10.656 1 92.12 56 PRO A N 1
ATOM 428 C CA . PRO A 1 56 ? -1.279 14.93 11.898 1 92.12 56 PRO A CA 1
ATOM 429 C C . PRO A 1 56 ? -0.35 14.383 12.977 1 92.12 56 PRO A C 1
ATOM 431 O O . PRO A 1 56 ? -0.378 14.859 14.117 1 92.12 56 PRO A O 1
ATOM 434 N N . LEU A 1 57 ? 0.505 13.445 12.602 1 95.81 57 LEU A N 1
ATOM 435 C CA . LEU A 1 57 ? 1.419 12.828 13.562 1 95.81 57 LEU A CA 1
ATOM 436 C C . LEU A 1 57 ? 2.836 13.359 13.375 1 95.81 57 LEU A C 1
ATOM 438 O O . LEU A 1 57 ? 3.809 12.648 13.625 1 95.81 57 LEU A O 1
ATOM 442 N N . GLY A 1 58 ? 2.943 14.555 12.859 1 92.19 58 GLY A N 1
ATOM 443 C CA . GLY A 1 58 ? 4.227 15.117 12.477 1 92.19 58 GLY A CA 1
ATOM 444 C C . GLY A 1 58 ? 5.133 15.406 13.664 1 92.19 58 GLY A C 1
ATOM 445 O O . GLY A 1 58 ? 6.355 15.352 13.547 1 92.19 58 GLY A O 1
ATOM 446 N N . ASN A 1 59 ? 4.59 15.633 14.852 1 92.06 59 ASN A N 1
ATOM 447 C CA . ASN A 1 59 ? 5.387 16.047 16 1 92.06 59 ASN A CA 1
ATOM 448 C C . ASN A 1 59 ? 5.488 14.93 17.047 1 92.06 59 ASN A C 1
ATOM 450 O O . ASN A 1 59 ? 5.992 15.148 18.141 1 92.06 59 ASN A O 1
ATOM 454 N N . LEU A 1 60 ? 4.988 13.773 16.703 1 96.75 60 LEU A N 1
ATOM 455 C CA . LEU A 1 60 ? 4.977 12.695 17.688 1 96.75 60 LEU A CA 1
ATOM 456 C C . LEU A 1 60 ? 6.395 12.266 18.047 1 96.75 60 LEU A C 1
ATOM 458 O O . LEU A 1 60 ? 6.703 12.039 19.219 1 96.75 60 LEU A O 1
ATOM 462 N N . ASP A 1 61 ? 7.277 12.133 17.062 1 96.81 61 ASP A N 1
ATOM 463 C CA . ASP A 1 61 ? 8.648 11.719 17.328 1 96.81 61 ASP A CA 1
ATOM 464 C C . ASP A 1 61 ? 9.359 12.727 18.234 1 96.81 61 ASP A C 1
ATOM 466 O O . ASP A 1 61 ? 10.055 12.344 19.172 1 96.81 61 ASP A O 1
ATOM 470 N N . LYS A 1 62 ? 9.164 14.047 18 1 94.44 62 LYS A N 1
ATOM 471 C CA . LYS A 1 62 ? 9.734 15.07 18.875 1 94.44 62 LYS A CA 1
ATOM 472 C C . LYS A 1 62 ? 9.242 14.93 20.312 1 94.44 62 LYS A C 1
ATOM 474 O O . LYS A 1 62 ? 10.016 15.047 21.25 1 94.44 62 LYS A O 1
ATOM 479 N N . SER A 1 63 ? 7.938 14.719 20.406 1 95.75 63 SER A N 1
ATOM 480 C CA . SER A 1 63 ? 7.352 14.539 21.734 1 95.75 63 SER A CA 1
ATOM 481 C C . SER A 1 63 ? 7.938 13.312 22.438 1 95.75 63 SER A C 1
ATOM 483 O O . SER A 1 63 ? 8.188 13.336 23.641 1 95.75 63 SER A O 1
ATOM 485 N N . LEU A 1 64 ? 8.172 12.227 21.703 1 97.81 64 LEU A N 1
ATOM 486 C CA . LEU A 1 64 ? 8.766 11.008 22.234 1 97.81 64 LEU A CA 1
ATOM 487 C C . LEU A 1 64 ? 10.203 11.25 22.688 1 97.81 64 LEU A C 1
ATOM 489 O O . LEU A 1 64 ? 10.633 10.75 23.719 1 97.81 64 LEU A O 1
ATOM 493 N N . TRP A 1 65 ? 11 12.008 21.953 1 96.19 65 TRP A N 1
ATOM 494 C CA . TRP A 1 65 ? 12.359 12.352 22.328 1 96.19 65 TRP A CA 1
ATOM 495 C C . TRP A 1 65 ? 12.375 13.188 23.609 1 96.19 65 TRP A C 1
ATOM 497 O O . TRP A 1 65 ? 13.219 12.977 24.484 1 96.19 65 TRP A O 1
ATOM 507 N N . ASP A 1 66 ? 11.383 14.117 23.688 1 94.06 66 ASP A N 1
ATOM 508 C CA . ASP A 1 66 ? 11.281 14.969 24.875 1 94.06 66 ASP A CA 1
ATOM 509 C C . ASP A 1 66 ? 10.961 14.141 26.109 1 94.06 66 ASP A C 1
ATOM 511 O O . ASP A 1 66 ? 11.375 14.484 27.219 1 94.06 66 ASP A O 1
ATOM 515 N N . ALA A 1 67 ? 10.25 13.047 25.906 1 96.62 67 ALA A N 1
ATOM 516 C CA . ALA A 1 67 ? 9.82 12.203 27.031 1 96.62 67 ALA A CA 1
ATOM 517 C C . ALA A 1 67 ? 10.75 11 27.188 1 96.62 67 ALA A C 1
ATOM 519 O O . ALA A 1 67 ? 10.367 10 27.797 1 96.62 67 ALA A O 1
ATOM 520 N N . LYS A 1 68 ? 11.93 11.008 26.688 1 96.88 68 LYS A N 1
ATOM 521 C CA . LYS A 1 68 ? 12.836 9.867 26.578 1 96.88 68 LYS A CA 1
ATOM 522 C C . LYS A 1 68 ? 13.07 9.234 27.953 1 96.88 68 LYS A C 1
ATOM 524 O O . LYS A 1 68 ? 13.031 8.008 28.094 1 96.88 68 LYS A O 1
ATOM 529 N N . ASP A 1 69 ? 13.297 10.031 29.047 1 97 69 ASP A N 1
ATOM 530 C CA . ASP A 1 69 ? 13.594 9.516 30.375 1 97 69 ASP A CA 1
ATOM 531 C C . ASP A 1 69 ? 12.398 8.758 30.953 1 97 69 ASP A C 1
ATOM 533 O O . ASP A 1 69 ? 12.57 7.711 31.578 1 97 69 ASP A O 1
ATOM 537 N N . TYR A 1 70 ? 11.234 9.32 30.734 1 96.88 70 TYR A N 1
ATOM 538 C CA . TYR A 1 70 ? 10.023 8.664 31.219 1 96.88 70 TYR A CA 1
ATOM 539 C C . TYR A 1 70 ? 9.766 7.367 30.469 1 96.88 70 TYR A C 1
ATOM 541 O O . TYR A 1 70 ? 9.32 6.379 31.062 1 96.88 70 TYR A O 1
ATOM 549 N N . LEU A 1 71 ? 10.016 7.328 29.141 1 98.06 71 LEU A N 1
ATOM 550 C CA . LEU A 1 71 ? 9.867 6.113 28.344 1 98.06 71 LEU A CA 1
ATOM 551 C C . LEU A 1 71 ? 10.82 5.023 28.828 1 98.06 71 LEU A C 1
ATOM 553 O O . LEU A 1 71 ? 10.422 3.871 29 1 98.06 71 LEU A O 1
ATOM 557 N N . GLN A 1 72 ? 12.07 5.395 29.109 1 97.44 72 GLN A N 1
ATOM 558 C CA . GLN A 1 72 ? 13.086 4.449 29.562 1 97.44 72 GLN A CA 1
ATOM 559 C C . GLN A 1 72 ? 12.719 3.854 30.922 1 97.44 72 GLN A C 1
ATOM 561 O O . GLN A 1 72 ? 12.898 2.654 31.141 1 97.44 72 GLN A O 1
ATOM 566 N N . GLN A 1 73 ? 12.188 4.668 31.781 1 96.81 73 GLN A N 1
ATOM 567 C CA . GLN A 1 73 ? 11.758 4.211 33.094 1 96.81 73 GLN A CA 1
ATOM 568 C C . GLN A 1 73 ? 10.633 3.184 33 1 96.81 73 GLN A C 1
ATOM 570 O O . GLN A 1 73 ? 10.469 2.342 33.875 1 96.81 73 GLN A O 1
ATOM 575 N N . ASN A 1 74 ? 9.945 3.242 31.891 1 97.38 74 ASN A N 1
ATOM 576 C CA . ASN A 1 74 ? 8.836 2.318 31.672 1 97.38 74 ASN A CA 1
ATOM 577 C C . ASN A 1 74 ? 9.219 1.22 30.688 1 97.38 74 ASN A C 1
ATOM 579 O O . ASN A 1 74 ? 8.344 0.561 30.109 1 97.38 74 ASN A O 1
ATOM 583 N N . ALA A 1 75 ? 10.484 0.998 30.359 1 98.19 75 ALA A N 1
ATOM 584 C CA . ALA A 1 75 ? 11.008 -0.032 29.469 1 98.19 75 ALA A CA 1
ATOM 585 C C . ALA A 1 75 ? 10.43 0.116 28.062 1 98.19 75 ALA A C 1
ATOM 587 O O . ALA A 1 75 ? 10.055 -0.875 27.438 1 98.19 75 ALA A O 1
ATOM 588 N N . ILE A 1 76 ? 10.273 1.32 27.641 1 98.69 76 ILE A N 1
ATOM 589 C CA . ILE A 1 76 ? 9.773 1.597 26.297 1 98.69 76 ILE A CA 1
ATOM 590 C C . ILE A 1 76 ? 10.922 2.098 25.422 1 98.69 76 ILE A C 1
ATOM 592 O O . ILE A 1 76 ? 11.586 3.078 25.75 1 98.69 76 ILE A O 1
ATOM 596 N N . HIS A 1 77 ? 11.156 1.385 24.297 1 98.69 77 HIS A N 1
ATOM 597 C CA . HIS A 1 77 ? 12.211 1.731 23.344 1 98.69 77 HIS A CA 1
ATOM 598 C C . HIS A 1 77 ? 11.641 2.396 22.094 1 98.69 77 HIS A C 1
ATOM 600 O O . HIS A 1 77 ? 10.812 1.807 21.406 1 98.69 77 HIS A O 1
ATOM 606 N N . PHE A 1 78 ? 12.016 3.646 21.906 1 98.44 78 PHE A N 1
ATOM 607 C CA . PHE A 1 78 ? 11.625 4.355 20.688 1 98.44 78 PHE A CA 1
ATOM 608 C C . PHE A 1 78 ? 12.75 4.32 19.656 1 98.44 78 PHE A C 1
ATOM 610 O O . PHE A 1 78 ? 13.859 4.789 19.922 1 98.44 78 PHE A O 1
ATOM 617 N N . GLN A 1 79 ? 12.484 3.676 18.453 1 98.25 79 GLN A N 1
ATOM 618 C CA . GLN A 1 79 ? 13.375 3.611 17.297 1 98.25 79 GLN A CA 1
ATOM 619 C C . GLN A 1 79 ? 12.727 4.223 16.062 1 98.25 79 GLN A C 1
ATOM 621 O O . GLN A 1 79 ? 11.969 3.549 15.352 1 98.25 79 GLN A O 1
ATOM 626 N N . PRO A 1 80 ? 13.078 5.527 15.742 1 96.69 80 PRO A N 1
ATOM 627 C CA . PRO A 1 80 ? 12.477 6.102 14.539 1 96.69 80 PRO A CA 1
ATOM 628 C C . PRO A 1 80 ? 12.789 5.297 13.273 1 96.69 80 PRO A C 1
ATOM 630 O O . PRO A 1 80 ? 13.906 4.797 13.125 1 96.69 80 PRO A O 1
ATOM 633 N N . GLY A 1 81 ? 11.828 5.102 12.391 1 97.62 81 GLY A N 1
ATOM 634 C CA . GLY A 1 81 ? 12.062 4.477 11.102 1 97.62 81 GLY A CA 1
ATOM 635 C C . GLY A 1 81 ? 12.617 5.434 10.07 1 97.62 81 GLY A C 1
ATOM 636 O O . GLY A 1 81 ? 12.383 6.641 10.141 1 97.62 81 GLY A O 1
ATOM 637 N N . ILE A 1 82 ? 13.352 4.961 9.062 1 97.56 82 ILE A N 1
ATOM 638 C CA . ILE A 1 82 ? 13.805 5.832 7.984 1 97.56 82 ILE A CA 1
ATOM 639 C C . ILE A 1 82 ? 12.648 6.113 7.027 1 97.56 82 ILE A C 1
ATOM 641 O O . ILE A 1 82 ? 12.703 7.062 6.242 1 97.56 82 ILE A O 1
ATOM 645 N N . ASN A 1 83 ? 11.68 5.289 7 1 97.62 83 ASN A N 1
ATOM 646 C CA . ASN A 1 83 ? 10.398 5.445 6.32 1 97.62 83 ASN A CA 1
ATOM 647 C C . ASN A 1 83 ? 9.312 4.605 6.984 1 97.62 83 ASN A C 1
ATOM 649 O O . ASN A 1 83 ? 9.578 3.863 7.93 1 97.62 83 ASN A O 1
ATOM 653 N N . GLU A 1 84 ? 8.086 4.715 6.637 1 98.25 84 GLU A N 1
ATOM 654 C CA . GLU A 1 84 ? 6.926 4.094 7.273 1 98.25 84 GLU A CA 1
ATOM 655 C C . GLU A 1 84 ? 6.957 2.576 7.113 1 98.25 84 GLU A C 1
ATOM 657 O O . GLU A 1 84 ? 6.652 1.842 8.055 1 98.25 84 GLU A O 1
ATOM 662 N N . GLU A 1 85 ? 7.348 2.023 5.945 1 98.19 85 GLU A N 1
ATOM 663 C CA . GLU A 1 85 ? 7.355 0.593 5.652 1 98.19 85 GLU A CA 1
ATOM 664 C C . GLU A 1 85 ? 8.367 -0.146 6.523 1 98.19 85 GLU A C 1
ATOM 666 O O . GLU A 1 85 ? 8.055 -1.195 7.09 1 98.19 85 GLU A O 1
ATOM 671 N N . LEU A 1 86 ? 9.594 0.335 6.664 1 98.75 86 LEU A N 1
ATOM 672 C CA . LEU A 1 86 ? 10.633 -0.32 7.449 1 98.75 86 LEU A CA 1
ATOM 673 C C . LEU A 1 86 ? 10.367 -0.166 8.945 1 98.75 86 LEU A C 1
ATOM 675 O O . LEU A 1 86 ? 10.719 -1.044 9.734 1 98.75 86 LEU A O 1
ATOM 679 N N . ALA A 1 87 ? 9.664 0.975 9.344 1 98.88 87 ALA A N 1
ATOM 680 C CA . ALA A 1 87 ? 9.188 1.08 10.719 1 98.88 87 ALA A CA 1
ATOM 681 C C . ALA A 1 87 ? 8.211 -0.049 11.047 1 98.88 87 ALA A C 1
ATOM 683 O O . ALA A 1 87 ? 8.305 -0.667 12.109 1 98.88 87 ALA A O 1
ATOM 684 N N . ALA A 1 88 ? 7.262 -0.308 10.148 1 98.88 88 ALA A N 1
ATOM 685 C CA . ALA A 1 88 ? 6.289 -1.38 10.352 1 98.88 88 ALA A CA 1
ATOM 686 C C . ALA A 1 88 ? 6.977 -2.742 10.391 1 98.88 88 ALA A C 1
ATOM 688 O O . ALA A 1 88 ? 6.555 -3.637 11.125 1 98.88 88 ALA A O 1
ATOM 689 N N . THR A 1 89 ? 8.023 -2.945 9.555 1 98.88 89 THR A N 1
ATOM 690 C CA . THR A 1 89 ? 8.789 -4.184 9.555 1 98.88 89 THR A CA 1
ATOM 691 C C . THR A 1 89 ? 9.453 -4.41 10.906 1 98.88 89 THR A C 1
ATOM 693 O O . THR A 1 89 ? 9.477 -5.531 11.422 1 98.88 89 THR A O 1
ATOM 696 N N . ALA A 1 90 ? 10.031 -3.348 11.492 1 98.94 90 ALA A N 1
ATOM 697 C CA . ALA A 1 90 ? 10.625 -3.432 12.82 1 98.94 90 ALA A CA 1
ATOM 698 C C . ALA A 1 90 ? 9.57 -3.789 13.867 1 98.94 90 ALA A C 1
ATOM 700 O O . ALA A 1 90 ? 9.836 -4.578 14.781 1 98.94 90 ALA A O 1
ATOM 701 N N . VAL A 1 91 ? 8.383 -3.203 13.742 1 98.94 91 VAL A N 1
ATOM 702 C CA . VAL A 1 91 ? 7.277 -3.506 14.641 1 98.94 91 VAL A CA 1
ATOM 703 C C . VAL A 1 91 ? 6.938 -4.992 14.562 1 98.94 91 VAL A C 1
ATOM 705 O O . VAL A 1 91 ? 6.703 -5.641 15.586 1 98.94 91 VAL A O 1
ATOM 708 N N . TRP A 1 92 ? 6.871 -5.527 13.305 1 98.88 92 TRP A N 1
ATOM 709 C CA . TRP A 1 92 ? 6.656 -6.961 13.117 1 98.88 92 TRP A CA 1
ATOM 710 C C . TRP A 1 92 ? 7.699 -7.77 13.875 1 98.88 92 TRP A C 1
ATOM 712 O O . TRP A 1 92 ? 7.375 -8.773 14.516 1 98.88 92 TRP A O 1
ATOM 722 N N . GLY A 1 93 ? 8.977 -7.332 13.898 1 98.75 93 GLY A N 1
ATOM 723 C CA . GLY A 1 93 ? 10.07 -7.996 14.594 1 98.75 93 GLY A CA 1
ATOM 724 C C . GLY A 1 93 ? 9.875 -8.055 16.094 1 98.75 93 GLY A C 1
ATOM 725 O O . GLY A 1 93 ? 10.242 -9.039 16.734 1 98.75 93 GLY A O 1
ATOM 726 N N . SER A 1 94 ? 9.289 -7.004 16.703 1 98.81 94 SER A N 1
ATOM 727 C CA . SER A 1 94 ? 9.07 -6.953 18.141 1 98.81 94 SER A CA 1
ATOM 728 C C . SER A 1 94 ? 8.148 -8.078 18.594 1 98.81 94 SER A C 1
ATOM 730 O O . SER A 1 94 ? 8.25 -8.539 19.734 1 98.81 94 SER A O 1
ATOM 732 N N . GLN A 1 95 ? 7.262 -8.5 17.703 1 98.75 95 GLN A N 1
ATOM 733 C CA . GLN A 1 95 ? 6.312 -9.555 18.047 1 98.75 95 GLN A CA 1
ATOM 734 C C . GLN A 1 95 ? 6.961 -10.93 17.969 1 98.75 95 GLN A C 1
ATOM 736 O O . GLN A 1 95 ? 6.375 -11.922 18.391 1 98.75 95 GLN A O 1
ATOM 741 N N . GLN A 1 96 ? 8.219 -11.039 17.438 1 98.38 96 GLN A N 1
ATOM 742 C CA . GLN A 1 96 ? 8.875 -12.312 17.188 1 98.38 96 GLN A CA 1
ATOM 743 C C . GLN A 1 96 ? 9.836 -12.664 18.328 1 98.38 96 GLN A C 1
ATOM 745 O O . GLN A 1 96 ? 10.406 -13.758 18.359 1 98.38 96 GLN A O 1
ATOM 750 N N . VAL A 1 97 ? 10.031 -11.781 19.312 1 98.25 97 VAL A N 1
ATOM 751 C CA . VAL A 1 97 ? 11.055 -11.906 20.344 1 98.25 97 VAL A CA 1
ATOM 752 C C . VAL A 1 97 ? 10.906 -13.242 21.062 1 98.25 97 VAL A C 1
ATOM 754 O O . VAL A 1 97 ? 11.883 -13.984 21.234 1 98.25 97 VAL A O 1
ATOM 757 N N . ASN A 1 98 ? 9.727 -13.602 21.406 1 97.31 98 ASN A N 1
ATOM 758 C CA . ASN A 1 98 ? 9.492 -14.758 22.266 1 97.31 98 ASN A CA 1
ATOM 759 C C . ASN A 1 98 ? 9.328 -16.031 21.438 1 97.31 98 ASN A C 1
ATOM 761 O O . ASN A 1 98 ? 9.023 -17.094 21.984 1 97.31 98 ASN A O 1
ATOM 765 N N . LEU A 1 99 ? 9.477 -15.969 20.109 1 97.12 99 LEU A N 1
ATOM 766 C CA . LEU A 1 99 ? 9.578 -17.156 19.281 1 97.12 99 LEU A CA 1
ATOM 767 C C . LEU A 1 99 ? 10.914 -17.859 19.5 1 97.12 99 LEU A C 1
ATOM 769 O O . LEU A 1 99 ? 11.07 -19.031 19.156 1 97.12 99 LEU A O 1
ATOM 773 N N . PHE A 1 100 ? 11.867 -17.109 20.062 1 95.69 100 PHE A N 1
ATOM 774 C CA . PHE A 1 100 ? 13.234 -17.594 20.234 1 95.69 100 PHE A CA 1
ATOM 775 C C . PHE A 1 100 ? 13.633 -17.562 21.703 1 95.69 100 PHE A C 1
ATOM 777 O O . PHE A 1 100 ? 13.023 -16.859 22.516 1 95.69 100 PHE A O 1
ATOM 784 N N . PRO A 1 101 ? 14.617 -18.266 22.062 1 93.44 101 PRO A N 1
ATOM 785 C CA . PRO A 1 101 ? 15.07 -18.25 23.453 1 93.44 101 PRO A CA 1
ATOM 786 C C . PRO A 1 101 ? 15.719 -16.922 23.844 1 93.44 101 PRO A C 1
ATOM 788 O O . PRO A 1 101 ? 16.078 -16.125 22.969 1 93.44 101 PRO A O 1
ATOM 791 N N . HIS A 1 102 ? 15.727 -16.578 25.125 1 95 102 HIS A N 1
ATOM 792 C CA . HIS A 1 102 ? 16.516 -15.5 25.734 1 95 102 HIS A CA 1
ATOM 793 C C . HIS A 1 102 ? 15.781 -14.164 25.641 1 95 102 HIS A C 1
ATOM 795 O O . HIS A 1 102 ? 16.422 -13.109 25.609 1 95 102 HIS A O 1
ATOM 801 N N . GLY A 1 103 ? 14.484 -14.188 25.484 1 97.44 103 GLY A N 1
ATOM 802 C CA . GLY A 1 103 ? 13.711 -12.961 25.625 1 97.44 103 GLY A CA 1
ATOM 803 C C . GLY A 1 103 ? 13.781 -12.375 27.031 1 97.44 103 GLY A C 1
ATOM 804 O O . GLY A 1 103 ? 13.75 -13.109 28.016 1 97.44 103 GLY A O 1
ATOM 805 N N . LYS A 1 104 ? 13.906 -11.078 27.109 1 98.25 104 LYS A N 1
ATOM 806 C CA . LYS A 1 104 ? 14.094 -10.406 28.391 1 98.25 104 LYS A CA 1
ATOM 807 C C . LYS A 1 104 ? 12.758 -10.156 29.078 1 98.25 104 LYS A C 1
ATOM 809 O O . LYS A 1 104 ? 12.711 -9.984 30.297 1 98.25 104 LYS A O 1
ATOM 814 N N . TYR A 1 105 ? 11.695 -10.117 28.281 1 98.62 105 TYR A N 1
ATOM 815 C CA . TYR A 1 105 ? 10.383 -9.719 28.781 1 98.62 105 TYR A CA 1
ATOM 816 C C . TYR A 1 105 ? 9.32 -10.75 28.406 1 98.62 105 TYR A C 1
ATOM 818 O O . TYR A 1 105 ? 9.547 -11.602 27.547 1 98.62 105 TYR A O 1
ATOM 826 N N . ASP A 1 106 ? 8.164 -10.727 29.031 1 98.19 106 ASP A N 1
ATOM 827 C CA . ASP A 1 106 ? 7.07 -11.648 28.75 1 98.19 106 ASP A CA 1
ATOM 828 C C . ASP A 1 106 ? 6.449 -11.367 27.391 1 98.19 106 ASP A C 1
ATOM 830 O O . ASP A 1 106 ? 5.797 -12.234 26.812 1 98.19 106 ASP A O 1
ATOM 834 N N . GLY A 1 107 ? 6.656 -10.219 26.906 1 98.38 107 GLY A N 1
ATOM 835 C CA . GLY A 1 107 ? 6.16 -9.734 25.625 1 98.38 107 GLY A CA 1
ATOM 836 C C . GLY A 1 107 ? 6.504 -8.281 25.359 1 98.38 107 GLY A C 1
ATOM 837 O O . GLY A 1 107 ? 6.828 -7.539 26.281 1 98.38 107 GLY A O 1
ATOM 838 N N . VAL A 1 108 ? 6.484 -7.914 24.141 1 98.88 108 VAL A N 1
ATOM 839 C CA . VAL A 1 108 ? 6.762 -6.535 23.734 1 98.88 108 VAL A CA 1
ATOM 840 C C . VAL A 1 108 ? 5.555 -5.957 23.016 1 98.88 108 VAL A C 1
ATOM 842 O O . VAL A 1 108 ? 5.258 -6.355 21.875 1 98.88 108 VAL A O 1
ATOM 845 N N . PHE A 1 109 ? 4.793 -5.082 23.672 1 98.88 109 PHE A N 1
ATOM 846 C CA . PHE A 1 109 ? 3.744 -4.406 22.922 1 98.88 109 PHE A CA 1
ATOM 847 C C . PHE A 1 109 ? 4.332 -3.32 22.031 1 98.88 109 PHE A C 1
ATOM 849 O O . PHE A 1 109 ? 5.332 -2.691 22.375 1 98.88 109 PHE A O 1
ATOM 856 N N . ALA A 1 110 ? 3.762 -3.135 20.844 1 98.94 110 ALA A N 1
ATOM 857 C CA . ALA A 1 110 ? 4.398 -2.262 19.859 1 98.94 110 ALA A CA 1
ATOM 858 C C . ALA A 1 110 ? 3.414 -1.216 19.344 1 98.94 110 ALA A C 1
ATOM 860 O O . ALA A 1 110 ? 2.205 -1.455 19.297 1 98.94 110 ALA A O 1
ATOM 861 N N . LEU A 1 111 ? 3.902 -0.054 18.984 1 98.94 111 LEU A N 1
ATOM 862 C CA . LEU A 1 111 ? 3.166 1.074 18.438 1 98.94 111 LEU A CA 1
ATOM 863 C C . LEU A 1 111 ? 3.805 1.55 17.125 1 98.94 111 LEU A C 1
ATOM 865 O O . LEU A 1 111 ? 4.996 1.872 17.109 1 98.94 111 LEU A O 1
ATOM 869 N N . TRP A 1 112 ? 3.072 1.492 16.062 1 98.94 112 TRP A N 1
ATOM 870 C CA . TRP A 1 112 ? 3.473 2.061 14.773 1 98.94 112 TRP A CA 1
ATOM 871 C C . TRP A 1 112 ? 2.732 3.367 14.5 1 98.94 112 TRP A C 1
ATOM 873 O O . TRP A 1 112 ? 1.55 3.496 14.82 1 98.94 112 TRP A O 1
ATOM 883 N N . TYR A 1 113 ? 3.367 4.395 13.906 1 98.69 113 TYR A N 1
ATOM 884 C CA . TYR A 1 113 ? 2.668 5.617 13.531 1 98.69 113 TYR A CA 1
ATOM 885 C C . TYR A 1 113 ? 3.096 6.09 12.148 1 98.69 113 TYR A C 1
ATOM 887 O O . TYR A 1 113 ? 4.254 5.922 11.758 1 98.69 113 TYR A O 1
ATOM 895 N N . GLY A 1 114 ? 2.246 6.605 11.352 1 97.69 114 GLY A N 1
ATOM 896 C CA . GLY A 1 114 ? 2.471 7.16 10.023 1 97.69 114 GLY A CA 1
ATOM 897 C C . GLY A 1 114 ? 1.268 7.906 9.477 1 97.69 114 GLY A C 1
ATOM 898 O O . GLY A 1 114 ? 0.133 7.648 9.883 1 97.69 114 GLY A O 1
ATOM 899 N N . LYS A 1 115 ? 1.475 8.852 8.57 1 95.75 115 LYS A N 1
ATOM 900 C CA . LYS A 1 115 ? 0.375 9.578 7.938 1 95.75 115 LYS A CA 1
ATOM 901 C C . LYS A 1 115 ? -0.304 8.719 6.871 1 95.75 115 LYS A C 1
ATOM 903 O O . LYS A 1 115 ? 0.112 7.59 6.617 1 95.75 115 LYS A O 1
ATOM 908 N N . GLY A 1 116 ? -1.397 9.227 6.227 1 96 116 GLY A N 1
ATOM 909 C CA . GLY A 1 116 ? -2.199 8.5 5.258 1 96 116 GLY A CA 1
ATOM 910 C C . GLY A 1 116 ? -1.372 7.867 4.156 1 96 116 GLY A C 1
ATOM 911 O O . GLY A 1 116 ? -1.375 6.645 3.996 1 96 116 GLY A O 1
ATOM 912 N N . PRO A 1 117 ? -0.597 8.648 3.396 1 96.5 117 PRO A N 1
ATOM 913 C CA . PRO A 1 117 ? 0.265 8.086 2.35 1 96.5 117 PRO A CA 1
ATOM 914 C C . PRO A 1 117 ? 1.243 7.047 2.887 1 96.5 117 PRO A C 1
ATOM 916 O O . PRO A 1 117 ? 1.592 6.098 2.176 1 96.5 117 PRO A O 1
ATOM 919 N N . GLY A 1 118 ? 1.701 7.234 4.145 1 97.31 118 GLY A N 1
ATOM 920 C CA . GLY A 1 118 ? 2.545 6.238 4.781 1 97.31 118 GLY A CA 1
ATOM 921 C C . GLY A 1 118 ? 1.847 4.902 4.977 1 97.31 118 GLY A C 1
ATOM 922 O O . GLY A 1 118 ? 2.463 3.846 4.82 1 97.31 118 GLY A O 1
ATOM 923 N N . VAL A 1 119 ? 0.529 4.918 5.383 1 98.38 119 VAL A N 1
ATOM 924 C CA . VAL A 1 119 ? -0.283 3.711 5.492 1 98.38 119 VAL A CA 1
ATOM 925 C C . VAL A 1 119 ? -0.345 3.006 4.141 1 98.38 119 VAL A C 1
ATOM 927 O O . VAL A 1 119 ? -0.181 1.787 4.062 1 98.38 119 VAL A O 1
ATOM 930 N N . ASP A 1 120 ? -0.51 3.793 3.064 1 98 120 ASP A N 1
ATOM 931 C CA . ASP A 1 120 ? -0.659 3.246 1.719 1 98 120 ASP A CA 1
ATOM 932 C C . ASP A 1 120 ? 0.633 2.58 1.25 1 98 120 ASP A C 1
ATOM 934 O O . ASP A 1 120 ? 0.597 1.604 0.499 1 98 120 ASP A O 1
ATOM 938 N N . ARG A 1 121 ? 1.729 3.02 1.717 1 97.19 121 ARG A N 1
ATOM 939 C CA . ARG A 1 121 ? 3.02 2.459 1.33 1 97.19 121 ARG A CA 1
ATOM 940 C C . ARG A 1 121 ? 3.275 1.135 2.041 1 97.19 121 ARG A C 1
ATOM 942 O O . ARG A 1 121 ? 4.102 0.334 1.595 1 97.19 121 ARG A O 1
ATOM 949 N N . CYS A 1 122 ? 2.578 0.838 3.176 1 98.5 122 CYS A N 1
ATOM 950 C CA . CYS A 1 122 ? 2.9 -0.266 4.07 1 98.5 122 CYS A CA 1
ATOM 951 C C . CYS A 1 122 ? 2.057 -1.494 3.752 1 98.5 122 CYS A C 1
ATOM 953 O O . CYS A 1 122 ? 2.057 -2.467 4.508 1 98.5 122 CYS A O 1
ATOM 955 N N . GLY A 1 123 ? 1.312 -1.519 2.604 1 98.44 123 GLY A N 1
ATOM 956 C CA . GLY A 1 123 ? 0.392 -2.611 2.332 1 98.44 123 GLY A CA 1
ATOM 957 C C . GLY A 1 123 ? 1.045 -3.979 2.422 1 98.44 123 GLY A C 1
ATOM 958 O O . GLY A 1 123 ? 0.458 -4.918 2.965 1 98.44 123 GLY A O 1
ATOM 959 N N . ASP A 1 124 ? 2.264 -4.156 1.907 1 98.06 124 ASP A N 1
ATOM 960 C CA . ASP A 1 124 ? 2.951 -5.441 1.87 1 98.06 124 ASP A CA 1
ATOM 961 C C . ASP A 1 124 ? 3.285 -5.926 3.279 1 98.06 124 ASP A C 1
ATOM 963 O O . ASP A 1 124 ? 2.955 -7.055 3.646 1 98.06 124 ASP A O 1
ATOM 967 N N . VAL A 1 125 ? 3.891 -5.109 4.129 1 98.62 125 VAL A N 1
ATOM 968 C CA . VAL A 1 125 ? 4.285 -5.512 5.473 1 98.62 125 VAL A CA 1
ATOM 969 C C . VAL A 1 125 ? 3.051 -5.637 6.359 1 98.62 125 VAL A C 1
ATOM 971 O O . VAL A 1 125 ? 3.006 -6.477 7.262 1 98.62 125 VAL A O 1
ATOM 974 N N . PHE A 1 126 ? 2.004 -4.801 6.207 1 98.81 126 PHE A N 1
ATOM 975 C CA . PHE A 1 126 ? 0.779 -4.91 6.992 1 98.81 126 PHE A CA 1
ATOM 976 C C . PHE A 1 126 ? 0.113 -6.262 6.766 1 98.81 126 PHE A C 1
ATOM 978 O O . PHE A 1 126 ? -0.325 -6.914 7.715 1 98.81 126 PHE A O 1
ATOM 985 N N . LYS A 1 127 ? 0.023 -6.719 5.492 1 98.5 127 LYS A N 1
ATOM 986 C CA . LYS A 1 127 ? -0.592 -8.008 5.207 1 98.5 127 LYS A CA 1
ATOM 987 C C . LYS A 1 127 ? 0.239 -9.156 5.785 1 98.5 127 LYS A C 1
ATOM 989 O O . LYS A 1 127 ? -0.302 -10.07 6.402 1 98.5 127 LYS A O 1
ATOM 994 N N . HIS A 1 128 ? 1.583 -9.133 5.637 1 98.25 128 HIS A N 1
ATOM 995 C CA . HIS A 1 128 ? 2.457 -10.18 6.152 1 98.25 128 HIS A CA 1
ATOM 996 C C . HIS A 1 128 ? 2.432 -10.211 7.68 1 98.25 128 HIS A C 1
ATOM 998 O O . HIS A 1 128 ? 2.254 -11.273 8.273 1 98.25 128 HIS A O 1
ATOM 1004 N N . GLY A 1 129 ? 2.641 -9.016 8.273 1 98.44 129 GLY A N 1
ATOM 1005 C CA . GLY A 1 129 ? 2.672 -8.922 9.727 1 98.44 129 GLY A CA 1
ATOM 1006 C C . GLY A 1 129 ? 1.379 -9.375 10.375 1 98.44 129 GLY A C 1
ATOM 1007 O O . GLY A 1 129 ? 1.4 -10.109 11.367 1 98.44 129 GLY A O 1
ATOM 1008 N N . ASN A 1 130 ? 0.244 -8.891 9.789 1 98.69 130 ASN A N 1
ATOM 1009 C CA . ASN A 1 130 ? -1.044 -9.273 10.359 1 98.69 130 ASN A CA 1
ATOM 1010 C C . ASN A 1 130 ? -1.334 -10.758 10.148 1 98.69 130 ASN A C 1
ATOM 1012 O O . ASN A 1 130 ? -1.974 -11.398 10.984 1 98.69 130 ASN A O 1
ATOM 1016 N N . SER A 1 131 ? -0.959 -11.336 9 1 98 131 SER A N 1
ATOM 1017 C CA . SER A 1 131 ? -1.11 -12.766 8.766 1 98 131 SER A CA 1
ATOM 1018 C C . SER A 1 131 ? -0.316 -13.586 9.781 1 98 131 SER A C 1
ATOM 1020 O O . SER A 1 131 ? -0.794 -14.609 10.266 1 98 131 SER A O 1
ATOM 1022 N N . ALA A 1 132 ? 0.904 -13.156 10.094 1 97.81 132 ALA A N 1
ATOM 1023 C CA . ALA A 1 132 ? 1.742 -13.836 11.078 1 97.81 132 ALA A CA 1
ATOM 1024 C C . ALA A 1 132 ? 1.133 -13.75 12.477 1 97.81 132 ALA A C 1
ATOM 1026 O O . ALA A 1 132 ? 1.131 -14.734 13.219 1 97.81 132 ALA A O 1
ATOM 1027 N N . GLY A 1 133 ? 0.656 -12.531 12.797 1 98.12 133 GLY A N 1
ATOM 1028 C CA . GLY A 1 133 ? 0.011 -12.336 14.086 1 98.12 133 GLY A CA 1
ATOM 1029 C C . GLY A 1 133 ? 0.917 -11.688 15.117 1 98.12 133 GLY A C 1
ATOM 1030 O O . GLY A 1 133 ? 1.951 -11.117 14.766 1 98.12 133 GLY A O 1
ATOM 1031 N N . VAL A 1 134 ? 0.483 -11.641 16.359 1 98.69 134 VAL A N 1
ATOM 1032 C CA . VAL A 1 134 ? 1.194 -10.961 17.438 1 98.69 134 VAL A CA 1
ATOM 1033 C C . VAL A 1 134 ? 1.516 -11.945 18.547 1 98.69 134 VAL A C 1
ATOM 1035 O O . VAL A 1 134 ? 0.936 -13.039 18.609 1 98.69 134 VAL A O 1
ATOM 1038 N N . ALA A 1 135 ? 2.484 -11.625 19.391 1 98.44 135 ALA A N 1
ATOM 1039 C CA . ALA A 1 135 ? 2.797 -12.406 20.578 1 98.44 135 ALA A CA 1
ATOM 1040 C C . ALA A 1 135 ? 1.662 -12.328 21.594 1 98.44 135 ALA A C 1
ATOM 1042 O O . ALA A 1 135 ? 0.966 -11.312 21.688 1 98.44 135 ALA A O 1
ATOM 1043 N N . ALA A 1 136 ? 1.519 -13.305 22.484 1 97.62 136 ALA A N 1
ATOM 1044 C CA . ALA A 1 136 ? 0.421 -13.414 23.438 1 97.62 136 ALA A CA 1
ATOM 1045 C C . ALA A 1 136 ? 0.401 -12.211 24.375 1 97.62 136 ALA A C 1
ATOM 1047 O O . ALA A 1 136 ? -0.669 -11.727 24.75 1 97.62 136 ALA A O 1
ATOM 1048 N N . ASN A 1 137 ? 1.554 -11.758 24.812 1 98.25 137 ASN A N 1
ATOM 1049 C CA . ASN A 1 137 ? 1.656 -10.609 25.703 1 98.25 137 ASN A CA 1
ATOM 1050 C C . ASN A 1 137 ? 2.307 -9.414 25 1 98.25 137 ASN A C 1
ATOM 1052 O O . ASN A 1 137 ? 2.908 -8.562 25.656 1 98.25 137 ASN A O 1
ATOM 1056 N N . GLY A 1 138 ? 2.344 -9.406 23.703 1 98.5 138 GLY A N 1
ATOM 1057 C CA . GLY A 1 138 ? 2.783 -8.266 22.906 1 98.5 138 GLY A CA 1
ATOM 1058 C C . GLY A 1 138 ? 1.646 -7.355 22.484 1 98.5 138 GLY A C 1
ATOM 1059 O O . GLY A 1 138 ? 1.021 -6.711 23.328 1 98.5 138 GLY A O 1
ATOM 1060 N N . GLY A 1 139 ? 1.28 -7.516 21.203 1 98.69 139 GLY A N 1
ATOM 1061 C CA . GLY A 1 139 ? 0.228 -6.68 20.641 1 98.69 139 GLY A CA 1
ATOM 1062 C C . GLY A 1 139 ? 0.757 -5.535 19.812 1 98.69 139 GLY A C 1
ATOM 1063 O O . GLY A 1 139 ? 1.815 -4.977 20.109 1 98.69 139 GLY A O 1
ATOM 1064 N N . VAL A 1 140 ? 0.051 -5.203 18.766 1 98.94 140 VAL A N 1
ATOM 1065 C CA . VAL A 1 140 ? 0.465 -4.133 17.859 1 98.94 140 VAL A CA 1
ATOM 1066 C C . VAL A 1 140 ? -0.675 -3.133 17.688 1 98.94 140 VAL A C 1
ATOM 1068 O O . VAL A 1 140 ? -1.806 -3.516 17.375 1 98.94 140 VAL A O 1
ATOM 1071 N N . LEU A 1 141 ? -0.424 -1.884 17.938 1 98.94 141 LEU A N 1
ATOM 1072 C CA . LEU A 1 141 ? -1.33 -0.777 17.641 1 98.94 141 LEU A CA 1
ATOM 1073 C C . LEU A 1 141 ? -0.771 0.113 16.547 1 98.94 141 LEU A C 1
ATOM 1075 O O . LEU A 1 141 ? 0.368 0.578 16.625 1 98.94 141 LEU A O 1
ATOM 1079 N N . ILE A 1 142 ? -1.546 0.319 15.508 1 98.94 142 ILE A N 1
ATOM 1080 C CA . ILE A 1 142 ? -1.162 1.155 14.375 1 98.94 142 ILE A CA 1
ATOM 1081 C C . ILE A 1 142 ? -1.88 2.5 14.461 1 98.94 142 ILE A C 1
ATOM 1083 O O . ILE A 1 142 ? -3.111 2.557 14.453 1 98.94 142 ILE A O 1
ATOM 1087 N N . LEU A 1 143 ? -1.129 3.58 14.586 1 98.81 143 LEU A N 1
ATOM 1088 C CA . LEU A 1 143 ? -1.711 4.918 14.508 1 98.81 143 LEU A CA 1
ATOM 1089 C C . LEU A 1 143 ? -1.697 5.434 13.078 1 98.81 143 LEU A C 1
ATOM 1091 O O . LEU A 1 143 ? -0.632 5.723 12.523 1 98.81 143 LEU A O 1
ATOM 1095 N N . ALA A 1 144 ? -2.852 5.574 12.5 1 98.19 144 ALA A N 1
ATOM 1096 C CA . ALA A 1 144 ? -2.979 6.055 11.125 1 98.19 144 ALA A CA 1
ATOM 1097 C C . ALA A 1 144 ? -3.393 7.523 11.102 1 98.19 144 ALA A C 1
ATOM 1099 O O . ALA A 1 144 ? -4.48 7.879 11.562 1 98.19 144 ALA A O 1
ATOM 1100 N N . GLY A 1 145 ? -2.52 8.383 10.539 1 96.81 145 GLY A N 1
ATOM 1101 C CA . GLY A 1 145 ? -2.834 9.805 10.43 1 96.81 145 GLY A CA 1
ATOM 1102 C C . GLY A 1 145 ? -3.625 10.141 9.188 1 96.81 145 GLY A C 1
ATOM 1103 O O . GLY A 1 145 ? -3.051 10.312 8.109 1 96.81 145 GLY A O 1
ATOM 1104 N N . ASP A 1 146 ? -4.957 10.352 9.297 1 95.38 146 ASP A N 1
ATOM 1105 C CA . ASP A 1 146 ? -5.828 10.688 8.18 1 95.38 146 ASP A CA 1
ATOM 1106 C C . ASP A 1 146 ? -6.016 12.203 8.07 1 95.38 146 ASP A C 1
ATOM 1108 O O . ASP A 1 146 ? -6.363 12.867 9.047 1 95.38 146 ASP A O 1
ATOM 1112 N N . ASP A 1 147 ? -5.73 12.703 6.887 1 92.12 147 ASP A N 1
ATOM 1113 C CA . ASP A 1 147 ? -6 14.094 6.547 1 92.12 147 ASP A CA 1
ATOM 1114 C C . ASP A 1 147 ? -7.141 14.203 5.539 1 92.12 147 ASP A C 1
ATOM 1116 O O . ASP A 1 147 ? -6.906 14.445 4.352 1 92.12 147 ASP A O 1
ATOM 1120 N N . HIS A 1 148 ? -8.383 14.18 6.07 1 93.25 148 HIS A N 1
ATOM 1121 C CA . HIS A 1 148 ? -9.57 14.125 5.223 1 93.25 148 HIS A CA 1
ATOM 1122 C C . HIS A 1 148 ? -9.703 15.391 4.383 1 93.25 148 HIS A C 1
ATOM 1124 O O . HIS A 1 148 ? -10.141 15.336 3.232 1 93.25 148 HIS A O 1
ATOM 1130 N N . GLY A 1 149 ? -9.328 16.531 4.973 1 91.12 149 GLY A N 1
ATOM 1131 C CA . GLY A 1 149 ? -9.461 17.812 4.297 1 91.12 149 GLY A CA 1
ATOM 1132 C C . GLY A 1 149 ? -8.234 18.188 3.496 1 91.12 149 GLY A C 1
ATOM 1133 O O . GLY A 1 149 ? -8.195 19.25 2.875 1 91.12 149 GLY A O 1
ATOM 1134 N N . CYS A 1 150 ? -7.191 17.375 3.514 1 91.5 150 CYS A N 1
ATOM 1135 C CA . CYS A 1 150 ? -5.953 17.562 2.768 1 91.5 150 CYS A CA 1
ATOM 1136 C C . CYS A 1 150 ? -5.336 18.922 3.086 1 91.5 150 CYS A C 1
ATOM 1138 O O . CYS A 1 150 ? -5.02 19.703 2.178 1 91.5 150 CYS A O 1
ATOM 1140 N N . LYS A 1 151 ? -5.211 19.234 4.312 1 81.88 151 LYS A N 1
ATOM 1141 C CA . LYS A 1 151 ? -4.664 20.531 4.742 1 81.88 151 LYS A CA 1
ATOM 1142 C C . LYS A 1 151 ? -3.143 20.531 4.656 1 81.88 151 LYS A C 1
ATOM 1144 O O . LYS A 1 151 ? -2.533 21.578 4.434 1 81.88 151 LYS A O 1
ATOM 1149 N N . SER A 1 152 ? -2.535 19.406 4.867 1 83.12 152 SER A N 1
ATOM 1150 C CA . SER A 1 152 ? -1.079 19.312 4.852 1 83.12 152 SER A CA 1
ATOM 1151 C C . SER A 1 152 ? -0.612 18.047 4.137 1 83.12 152 SER A C 1
ATOM 1153 O O . SER A 1 152 ? 0.391 17.438 4.523 1 83.12 152 SER A O 1
ATOM 1155 N N . SER A 1 153 ? -1.39 17.578 3.248 1 89.31 153 SER A N 1
ATOM 1156 C CA . SER A 1 153 ? -1.059 16.344 2.539 1 89.31 153 SER A CA 1
ATOM 1157 C C . SER A 1 153 ? -1.2 16.516 1.03 1 89.31 153 SER A C 1
ATOM 1159 O O . SER A 1 153 ? -1.762 17.516 0.565 1 89.31 153 SER A O 1
ATOM 1161 N N . THR A 1 154 ? -0.708 15.586 0.296 1 91.75 154 THR A N 1
ATOM 1162 C CA . THR A 1 154 ? -0.734 15.633 -1.161 1 91.75 154 THR A CA 1
ATOM 1163 C C . THR A 1 154 ? -1.999 14.969 -1.702 1 91.75 154 THR A C 1
ATOM 1165 O O . THR A 1 154 ? -2.303 15.078 -2.893 1 91.75 154 THR A O 1
ATOM 1168 N N . ILE A 1 155 ? -2.734 14.352 -0.8 1 93.81 155 ILE A N 1
ATOM 1169 C CA . ILE A 1 155 ? -3.957 13.664 -1.212 1 93.81 155 ILE A CA 1
ATOM 1170 C C . ILE A 1 155 ? -4.953 13.648 -0.054 1 93.81 155 ILE A C 1
ATOM 1172 O O . ILE A 1 155 ? -4.559 13.594 1.112 1 93.81 155 ILE A O 1
ATOM 1176 N N . ALA A 1 156 ? -6.277 13.828 -0.38 1 93.56 156 ALA A N 1
ATOM 1177 C CA . ALA A 1 156 ? -7.316 13.633 0.63 1 93.56 156 ALA A CA 1
ATOM 1178 C C . ALA A 1 156 ? -7.438 12.156 1.007 1 93.56 156 ALA A C 1
ATOM 1180 O O . ALA A 1 156 ? -7.832 11.328 0.182 1 93.56 156 ALA A O 1
ATOM 1181 N N . HIS A 1 157 ? -7.125 11.875 2.244 1 93.62 157 HIS A N 1
ATOM 1182 C CA . HIS A 1 157 ? -6.82 10.477 2.51 1 93.62 157 HIS A CA 1
ATOM 1183 C C . HIS A 1 157 ? -7.82 9.875 3.494 1 93.62 157 HIS A C 1
ATOM 1185 O O . HIS A 1 157 ? -8.328 10.57 4.375 1 93.62 157 HIS A O 1
ATOM 1191 N N . GLN A 1 158 ? -8.117 8.602 3.318 1 95.94 158 GLN A N 1
ATOM 1192 C CA . GLN A 1 158 ? -8.852 7.703 4.203 1 95.94 158 GLN A CA 1
ATOM 1193 C C . GLN A 1 158 ? -8.125 6.363 4.34 1 95.94 158 GLN A C 1
ATOM 1195 O O . GLN A 1 158 ? -7.902 5.668 3.348 1 95.94 158 GLN A O 1
ATOM 1200 N N . SER A 1 159 ? -7.785 5.977 5.582 1 97.5 159 SER A N 1
ATOM 1201 C CA . SER A 1 159 ? -6.934 4.812 5.789 1 97.5 159 SER A CA 1
ATOM 1202 C C . SER A 1 159 ? -7.758 3.533 5.883 1 97.5 159 SER A C 1
ATOM 1204 O O . SER A 1 159 ? -7.238 2.436 5.676 1 97.5 159 SER A O 1
ATOM 1206 N N . GLU A 1 160 ? -9.039 3.559 6.203 1 97.81 160 GLU A N 1
ATOM 1207 C CA . GLU A 1 160 ? -9.828 2.396 6.594 1 97.81 160 GLU A CA 1
ATOM 1208 C C . GLU A 1 160 ? -9.828 1.332 5.5 1 97.81 160 GLU A C 1
ATOM 1210 O O . GLU A 1 160 ? -9.711 0.139 5.785 1 97.81 160 GLU A O 1
ATOM 1215 N N . HIS A 1 161 ? -9.953 1.756 4.238 1 98.12 161 HIS A N 1
ATOM 1216 C CA . HIS A 1 161 ? -10.039 0.782 3.156 1 98.12 161 HIS A CA 1
ATOM 1217 C C . HIS A 1 161 ? -8.711 0.05 2.973 1 98.12 161 HIS A C 1
ATOM 1219 O O . HIS A 1 161 ? -8.695 -1.118 2.578 1 98.12 161 HIS A O 1
ATOM 1225 N N . ALA A 1 162 ? -7.574 0.71 3.23 1 98.38 162 ALA A N 1
ATOM 1226 C CA . ALA A 1 162 ? -6.281 0.031 3.213 1 98.38 162 ALA A CA 1
ATOM 1227 C C . ALA A 1 162 ? -6.207 -1.029 4.309 1 98.38 162 ALA A C 1
ATOM 1229 O O . ALA A 1 162 ? -5.664 -2.115 4.094 1 98.38 162 ALA A O 1
ATOM 1230 N N . PHE A 1 163 ? -6.715 -0.712 5.508 1 98.81 163 PHE A N 1
ATOM 1231 C CA . PHE A 1 163 ? -6.703 -1.661 6.617 1 98.81 163 PHE A CA 1
ATOM 1232 C C . PHE A 1 163 ? -7.664 -2.816 6.352 1 98.81 163 PHE A C 1
ATOM 1234 O O . PHE A 1 163 ? -7.383 -3.959 6.719 1 98.81 163 PHE A O 1
ATOM 1241 N N . ILE A 1 164 ? -8.836 -2.51 5.695 1 98.44 164 ILE A N 1
ATOM 1242 C CA . ILE A 1 164 ? -9.75 -3.568 5.297 1 98.44 164 ILE A CA 1
ATOM 1243 C C . ILE A 1 164 ? -9.047 -4.531 4.344 1 98.44 164 ILE A C 1
ATOM 1245 O O . ILE A 1 164 ? -9.172 -5.75 4.48 1 98.44 164 ILE A O 1
ATOM 1249 N N . ALA A 1 165 ? -8.289 -3.994 3.404 1 98.19 165 ALA A N 1
ATOM 1250 C CA . ALA A 1 165 ? -7.547 -4.824 2.459 1 98.19 165 ALA A CA 1
ATOM 1251 C C . ALA A 1 165 ? -6.547 -5.719 3.182 1 98.19 165 ALA A C 1
ATOM 1253 O O . ALA A 1 165 ? -6.27 -6.836 2.74 1 98.19 165 ALA A O 1
ATOM 1254 N N . SER A 1 166 ? -6.012 -5.316 4.332 1 98.25 166 SER A N 1
ATOM 1255 C CA . SER A 1 166 ? -5.004 -6.055 5.09 1 98.25 166 SER A CA 1
ATOM 1256 C C . SER A 1 166 ? -5.637 -6.84 6.234 1 98.25 166 SER A C 1
ATOM 1258 O O . SER A 1 166 ? -4.93 -7.445 7.043 1 98.25 166 SER A O 1
ATOM 1260 N N . MET A 1 167 ? -6.965 -6.805 6.406 1 98.19 167 MET A N 1
ATOM 1261 C CA . MET A 1 167 ? -7.742 -7.5 7.43 1 98.19 167 MET A CA 1
ATOM 1262 C C . MET A 1 167 ? -7.32 -7.059 8.828 1 98.19 167 MET A C 1
ATOM 1264 O O . MET A 1 167 ? -7.137 -7.895 9.719 1 98.19 167 MET A O 1
ATOM 1268 N N . ILE A 1 168 ? -7.117 -5.789 8.977 1 98.88 168 ILE A N 1
ATOM 1269 C CA . ILE A 1 168 ? -6.727 -5.199 10.25 1 98.88 168 ILE A CA 1
ATOM 1270 C C . ILE A 1 168 ? -7.91 -4.449 10.859 1 98.88 168 ILE A C 1
ATOM 1272 O O . ILE A 1 168 ? -8.445 -3.523 10.242 1 98.88 168 ILE A O 1
ATOM 1276 N N . PRO A 1 169 ? -8.344 -4.809 12.055 1 98.88 169 PRO A N 1
ATOM 1277 C CA . PRO A 1 169 ? -9.43 -4.074 12.711 1 98.88 169 PRO A CA 1
ATOM 1278 C C . PRO A 1 169 ? -9.094 -2.602 12.93 1 98.88 169 PRO A C 1
ATOM 1280 O O . PRO A 1 169 ? -7.93 -2.258 13.164 1 98.88 169 PRO A O 1
ATOM 1283 N N . VAL A 1 170 ? -10.18 -1.723 12.906 1 98.81 170 VAL A N 1
ATOM 1284 C CA . VAL A 1 170 ? -9.93 -0.286 12.969 1 98.81 170 VAL A CA 1
ATOM 1285 C C . VAL A 1 170 ? -10.766 0.331 14.094 1 98.81 170 VAL A C 1
ATOM 1287 O O . VAL A 1 170 ? -11.992 0.231 14.086 1 98.81 170 VAL A O 1
ATOM 1290 N N . LEU A 1 171 ? -10.117 0.948 15.047 1 98.81 171 LEU A N 1
ATOM 1291 C CA . LEU A 1 171 ? -10.766 1.73 16.094 1 98.81 171 LEU A CA 1
ATOM 1292 C C . LEU A 1 171 ? -10.812 3.207 15.727 1 98.81 171 LEU A C 1
ATOM 1294 O O . LEU A 1 171 ? -9.891 3.721 15.086 1 98.81 171 LEU A O 1
ATOM 1298 N N . ASN A 1 172 ? -11.914 3.904 16.125 1 98.12 172 ASN A N 1
ATOM 1299 C CA . ASN A 1 172 ? -12.109 5.301 15.75 1 98.12 172 ASN A CA 1
ATOM 1300 C C . ASN A 1 172 ? -12.438 6.16 16.969 1 98.12 172 ASN A C 1
ATOM 1302 O O . ASN A 1 172 ? -13.602 6.422 17.266 1 98.12 172 ASN A O 1
ATOM 1306 N N . PRO A 1 173 ? -11.469 6.762 17.578 1 97.62 173 PRO A N 1
ATOM 1307 C CA . PRO A 1 173 ? -11.734 7.645 18.719 1 97.62 173 PRO A CA 1
ATOM 1308 C C . PRO A 1 173 ? -12.352 8.977 18.297 1 97.62 173 PRO A C 1
ATOM 1310 O O . PRO A 1 173 ? -12.039 9.5 17.219 1 97.62 173 PRO A O 1
ATOM 1313 N N . SER A 1 174 ? -13.141 9.57 19.125 1 96.25 174 SER A N 1
ATOM 1314 C CA . SER A 1 174 ? -13.844 10.805 18.781 1 96.25 174 SER A CA 1
ATOM 1315 C C . SER A 1 174 ? -13.125 12.023 19.359 1 96.25 174 SER A C 1
ATOM 1317 O O . SER A 1 174 ? -13.359 13.148 18.922 1 96.25 174 SER A O 1
ATOM 1319 N N . ASN A 1 175 ? -12.297 11.852 20.391 1 95.62 175 ASN A N 1
ATOM 1320 C CA . ASN A 1 175 ? -11.641 12.961 21.078 1 95.62 175 ASN A CA 1
ATOM 1321 C C . ASN A 1 175 ? -10.336 12.508 21.734 1 95.62 175 ASN A C 1
ATOM 1323 O O . ASN A 1 175 ? -9.914 11.367 21.562 1 95.62 175 ASN A O 1
ATOM 1327 N N . VAL A 1 176 ? -9.695 13.359 22.5 1 96.38 176 VAL A N 1
ATOM 1328 C CA . VAL A 1 176 ? -8.375 13.102 23.078 1 96.38 176 VAL A CA 1
ATOM 1329 C C . VAL A 1 176 ? -8.477 12.023 24.141 1 96.38 176 VAL A C 1
ATOM 1331 O O . VAL A 1 176 ? -7.609 11.156 24.25 1 96.38 176 VAL A O 1
ATOM 1334 N N . GLN A 1 177 ? -9.539 12.109 25.016 1 96.44 177 GLN A N 1
ATOM 1335 C CA . GLN A 1 177 ? -9.727 11.07 26.031 1 96.44 177 GLN A CA 1
ATOM 1336 C C . GLN A 1 177 ? -9.797 9.688 25.391 1 96.44 177 GLN A C 1
ATOM 1338 O O . GLN A 1 177 ? -9.195 8.734 25.906 1 96.44 177 GLN A O 1
ATOM 1343 N N . GLU A 1 178 ? -10.469 9.609 24.297 1 97 178 GLU A N 1
ATOM 1344 C CA . GLU A 1 178 ? -10.664 8.32 23.641 1 97 178 GLU A CA 1
ATOM 1345 C C . GLU A 1 178 ? -9.391 7.852 22.953 1 97 178 GLU A C 1
ATOM 1347 O O . GLU A 1 178 ? -9.227 6.664 22.672 1 97 178 GLU A O 1
ATOM 1352 N N . ILE A 1 179 ? -8.508 8.727 22.641 1 97.81 179 ILE A N 1
ATOM 1353 C CA . ILE A 1 179 ? -7.199 8.289 22.172 1 97.81 179 ILE A CA 1
ATOM 1354 C C . ILE A 1 179 ? -6.547 7.387 23.219 1 97.81 179 ILE A C 1
ATOM 1356 O O . ILE A 1 179 ? -6.02 6.324 22.891 1 97.81 179 ILE A O 1
ATOM 1360 N N . LEU A 1 180 ? -6.613 7.82 24.469 1 97.94 180 LEU A N 1
ATOM 1361 C CA . LEU A 1 180 ? -6.035 7.023 25.531 1 97.94 180 LEU A CA 1
ATOM 1362 C C . LEU A 1 180 ? -6.828 5.738 25.75 1 97.94 180 LEU A C 1
ATOM 1364 O O . LEU A 1 180 ? -6.246 4.656 25.844 1 97.94 180 LEU A O 1
ATOM 1368 N N . ASP A 1 181 ? -8.164 5.859 25.781 1 98.31 181 ASP A N 1
ATOM 1369 C CA . ASP A 1 181 ? -9.016 4.711 26.062 1 98.31 181 ASP A CA 1
ATOM 1370 C C . ASP A 1 181 ? -8.906 3.66 24.969 1 98.31 181 ASP A C 1
ATOM 1372 O O . ASP A 1 181 ? -8.695 2.479 25.25 1 98.31 181 ASP A O 1
ATOM 1376 N N . TYR A 1 182 ? -9.07 4.09 23.719 1 98.62 182 TYR A N 1
ATOM 1377 C CA . TYR A 1 182 ? -9.047 3.166 22.594 1 98.62 182 TYR A CA 1
ATOM 1378 C C . TYR A 1 182 ? -7.637 2.641 22.359 1 98.62 182 TYR A C 1
ATOM 1380 O O . TYR A 1 182 ? -7.457 1.565 21.781 1 98.62 182 TYR A O 1
ATOM 1388 N N . GLY A 1 183 ? -6.59 3.439 22.75 1 98.56 183 GLY A N 1
ATOM 1389 C CA . GLY A 1 183 ? -5.242 2.895 22.703 1 98.56 183 GLY A CA 1
ATOM 1390 C C . GLY A 1 183 ? -5.066 1.649 23.547 1 98.56 183 GLY A C 1
ATOM 1391 O O . GLY A 1 183 ? -4.559 0.633 23.078 1 98.56 183 GLY A O 1
ATOM 1392 N N . ILE A 1 184 ? -5.547 1.74 24.797 1 98.56 184 ILE A N 1
ATOM 1393 C CA . ILE A 1 184 ? -5.473 0.605 25.719 1 98.56 184 ILE A CA 1
ATOM 1394 C C . ILE A 1 184 ? -6.332 -0.541 25.188 1 98.56 184 ILE A C 1
ATOM 1396 O O . ILE A 1 184 ? -5.887 -1.689 25.141 1 98.56 184 ILE A O 1
ATOM 1400 N N . ILE A 1 185 ? -7.531 -0.233 24.75 1 98.75 185 ILE A N 1
ATOM 1401 C CA . ILE A 1 185 ? -8.438 -1.234 24.188 1 98.75 185 ILE A CA 1
ATOM 1402 C C . ILE A 1 185 ? -7.801 -1.881 22.969 1 98.75 185 ILE A C 1
ATOM 1404 O O . ILE A 1 185 ? -7.949 -3.084 22.734 1 98.75 185 ILE A O 1
ATOM 1408 N N . GLY A 1 186 ? -7.109 -1.033 22.156 1 98.75 186 GLY A N 1
ATOM 1409 C CA . GLY A 1 186 ? -6.461 -1.516 20.938 1 98.75 186 GLY A CA 1
ATOM 1410 C C . GLY A 1 186 ? -5.43 -2.594 21.203 1 98.75 186 GLY A C 1
ATOM 1411 O O . GLY A 1 186 ? -5.406 -3.621 20.531 1 98.75 186 GLY A O 1
ATOM 1412 N N . TRP A 1 187 ? -4.527 -2.428 22.203 1 98.81 187 TRP A N 1
ATOM 1413 C CA . TRP A 1 187 ? -3.533 -3.445 22.531 1 98.81 187 TRP A CA 1
ATOM 1414 C C . TRP A 1 187 ? -4.199 -4.695 23.094 1 98.81 187 TRP A C 1
ATOM 1416 O O . TRP A 1 187 ? -3.795 -5.816 22.766 1 98.81 187 TRP A O 1
ATOM 1426 N N . GLU A 1 188 ? -5.234 -4.508 23.938 1 98.44 188 GLU A N 1
ATOM 1427 C CA . GLU A 1 188 ? -5.938 -5.66 24.484 1 98.44 188 GLU A CA 1
ATOM 1428 C C . GLU A 1 188 ? -6.645 -6.457 23.391 1 98.44 188 GLU A C 1
ATOM 1430 O O . GLU A 1 188 ? -6.637 -7.691 23.422 1 98.44 188 GLU A O 1
ATOM 1435 N N . LEU A 1 189 ? -7.266 -5.734 22.484 1 98.81 189 LEU A N 1
ATOM 1436 C CA . LEU A 1 189 ? -7.898 -6.367 21.328 1 98.81 189 LEU A CA 1
ATOM 1437 C C . LEU A 1 189 ? -6.871 -7.105 20.484 1 98.81 189 LEU A C 1
ATOM 1439 O O . LEU A 1 189 ? -7.125 -8.219 20.016 1 98.81 189 LEU A O 1
ATOM 1443 N N . SER A 1 190 ? -5.742 -6.504 20.234 1 98.88 190 SER A N 1
ATOM 1444 C CA . SER A 1 190 ? -4.66 -7.121 19.469 1 98.88 190 SER A CA 1
ATOM 1445 C C . SER A 1 190 ? -4.195 -8.414 20.141 1 98.88 190 SER A C 1
ATOM 1447 O O . SER A 1 190 ? -4.078 -9.445 19.469 1 98.88 190 SER A O 1
ATOM 1449 N N . ARG A 1 191 ? -3.949 -8.398 21.469 1 98.38 191 ARG A N 1
ATOM 1450 C CA . ARG A 1 191 ? -3.498 -9.57 22.219 1 98.38 191 ARG A CA 1
ATOM 1451 C C . ARG A 1 191 ? -4.531 -10.688 22.156 1 98.38 191 ARG A C 1
ATOM 1453 O O . ARG A 1 191 ? -4.18 -11.852 21.969 1 98.38 191 ARG A O 1
ATOM 1460 N N . TYR A 1 192 ? -5.77 -10.352 22.266 1 98.38 192 TYR A N 1
ATOM 1461 C CA . TYR A 1 192 ? -6.809 -11.375 22.312 1 98.38 192 TYR A CA 1
ATOM 1462 C C . TYR A 1 192 ? -7 -12.016 20.938 1 98.38 192 TYR A C 1
ATOM 1464 O O . TYR A 1 192 ? -7.07 -13.242 20.828 1 98.38 192 TYR A O 1
ATOM 1472 N N . SER A 1 193 ? -7.102 -11.234 19.891 1 98.62 193 SER A N 1
ATOM 1473 C CA . SER A 1 193 ? -7.5 -11.703 18.562 1 98.62 193 SER A CA 1
ATOM 1474 C C . SER A 1 193 ? -6.305 -12.242 17.781 1 98.62 193 SER A C 1
ATOM 1476 O O . SER A 1 193 ? -6.473 -12.961 16.797 1 98.62 193 SER A O 1
ATOM 1478 N N . GLY A 1 194 ? -5.094 -11.82 18.188 1 98.5 194 GLY A N 1
ATOM 1479 C CA . GLY A 1 194 ? -3.914 -12.164 17.406 1 98.5 194 GLY A CA 1
ATOM 1480 C C . GLY A 1 194 ? -3.732 -11.281 16.188 1 98.5 194 GLY A C 1
ATOM 1481 O O . GLY A 1 194 ? -2.812 -11.484 15.398 1 98.5 194 GLY A O 1
ATOM 1482 N N . CYS A 1 195 ? -4.547 -10.211 15.992 1 98.88 195 CYS A N 1
ATOM 1483 C CA . CYS A 1 195 ? -4.473 -9.297 14.859 1 98.88 195 CYS A CA 1
ATOM 1484 C C . CYS A 1 195 ? -3.654 -8.055 15.211 1 98.88 195 CYS A C 1
ATOM 1486 O O . CYS A 1 195 ? -3.543 -7.699 16.391 1 98.88 195 CYS A O 1
ATOM 1488 N N . TRP A 1 196 ? -3.014 -7.48 14.25 1 98.94 196 TRP A N 1
ATOM 1489 C CA . TRP A 1 196 ? -2.705 -6.062 14.398 1 98.94 196 TRP A CA 1
ATOM 1490 C C . TRP A 1 196 ? -3.982 -5.23 14.469 1 98.94 196 TRP A C 1
ATOM 1492 O O . TRP A 1 196 ? -5.004 -5.602 13.883 1 98.94 196 TRP A O 1
ATOM 1502 N N . VAL A 1 197 ? -3.977 -4.129 15.203 1 98.94 197 VAL A N 1
ATOM 1503 C CA . VAL A 1 197 ? -5.156 -3.277 15.344 1 98.94 197 VAL A CA 1
ATOM 1504 C C . VAL A 1 197 ? -4.789 -1.832 15.016 1 98.94 197 VAL A C 1
ATOM 1506 O O . VAL A 1 197 ? -3.742 -1.339 15.438 1 98.94 197 VAL A O 1
ATOM 1509 N N . ALA A 1 198 ? -5.609 -1.199 14.219 1 98.88 198 ALA A N 1
ATOM 1510 C CA . ALA A 1 198 ? -5.375 0.194 13.852 1 98.88 198 ALA A CA 1
ATOM 1511 C C . ALA A 1 198 ? -6.273 1.134 14.641 1 98.88 198 ALA A C 1
ATOM 1513 O O . ALA A 1 198 ? -7.355 0.739 15.094 1 98.88 198 ALA A O 1
ATOM 1514 N N . MET A 1 199 ? -5.812 2.256 14.828 1 98.69 199 MET A N 1
ATOM 1515 C CA . MET A 1 199 ? -6.578 3.369 15.383 1 98.69 199 MET A CA 1
ATOM 1516 C C . MET A 1 199 ? -6.465 4.602 14.492 1 98.69 199 MET A C 1
ATOM 1518 O O . MET A 1 199 ? -5.359 5.074 14.219 1 98.69 199 MET A O 1
ATOM 1522 N N . LYS A 1 200 ? -7.559 5.051 14.047 1 97.69 200 LYS A N 1
ATOM 1523 C CA . LYS A 1 200 ? -7.598 6.242 13.203 1 97.69 200 LYS A CA 1
ATOM 1524 C C . LYS A 1 200 ? -7.301 7.5 14.023 1 97.69 200 LYS A C 1
ATOM 1526 O O . LYS A 1 200 ? -7.891 7.707 15.086 1 97.69 200 LYS A O 1
ATOM 1531 N N . THR A 1 201 ? -6.336 8.25 13.562 1 97.06 201 THR A N 1
ATOM 1532 C CA . THR A 1 201 ? -6.031 9.547 14.156 1 97.06 201 THR A CA 1
ATOM 1533 C C . THR A 1 201 ? -6.191 10.664 13.117 1 97.06 201 THR A C 1
ATOM 1535 O O . THR A 1 201 ? -5.5 10.672 12.102 1 97.06 201 THR A O 1
ATOM 1538 N N . ILE A 1 202 ? -7.098 11.555 13.352 1 93.88 202 ILE A N 1
ATOM 1539 C CA . ILE A 1 202 ? -7.348 12.617 12.391 1 93.88 202 ILE A CA 1
ATOM 1540 C C . ILE A 1 202 ? -6.816 13.945 12.938 1 93.88 202 ILE A C 1
ATOM 1542 O O . ILE A 1 202 ? -6.613 14.086 14.148 1 93.88 202 ILE A O 1
ATOM 1546 N N . ALA A 1 203 ? -6.613 14.906 12.117 1 88.25 203 ALA A N 1
ATOM 1547 C CA . ALA A 1 203 ? -6.031 16.203 12.469 1 88.25 203 ALA A CA 1
ATOM 1548 C C . ALA A 1 203 ? -6.84 16.875 13.57 1 88.25 203 ALA A C 1
ATOM 1550 O O . ALA A 1 203 ? -6.27 17.406 14.531 1 88.25 203 ALA A O 1
ATOM 1551 N N . GLU A 1 204 ? -8.117 16.766 13.555 1 88.81 204 GLU A N 1
ATOM 1552 C CA . GLU A 1 204 ? -8.977 17.453 14.508 1 88.81 204 GLU A CA 1
ATOM 1553 C C . GLU A 1 204 ? -8.789 16.891 15.922 1 88.81 204 GLU A C 1
ATOM 1555 O O . GLU A 1 204 ? -8.898 17.625 16.906 1 88.81 204 GLU A O 1
ATOM 1560 N N . ASN A 1 205 ? -8.484 15.602 15.984 1 91.88 205 ASN A N 1
ATOM 1561 C CA . ASN A 1 205 ? -8.281 14.992 17.297 1 91.88 205 ASN A CA 1
ATOM 1562 C C . ASN A 1 205 ? -6.852 15.195 17.797 1 91.88 205 ASN A C 1
ATOM 1564 O O . ASN A 1 205 ? -6.637 15.555 18.953 1 91.88 205 ASN A O 1
ATOM 1568 N N . VAL A 1 206 ? -5.898 15.102 16.922 1 93.56 206 VAL A N 1
ATOM 1569 C CA . VAL A 1 206 ? -4.492 15.117 17.312 1 93.56 206 VAL A CA 1
ATOM 1570 C C . VAL A 1 206 ? -4.047 16.547 17.594 1 93.56 206 VAL A C 1
ATOM 1572 O O . VAL A 1 206 ? -3.242 16.781 18.5 1 93.56 206 VAL A O 1
ATOM 1575 N N . ASP A 1 207 ? -4.652 17.5 16.891 1 90.31 207 ASP A N 1
ATOM 1576 C CA . ASP A 1 207 ? -4.266 18.906 17.031 1 90.31 207 ASP A CA 1
ATOM 1577 C C . ASP A 1 207 ? -5.137 19.609 18.062 1 90.31 207 ASP A C 1
ATOM 1579 O O . ASP A 1 207 ? -5.031 20.828 18.234 1 90.31 207 ASP A O 1
ATOM 1583 N N . SER A 1 208 ? -5.938 18.828 18.734 1 93.44 208 SER A N 1
ATOM 1584 C CA . SER A 1 208 ? -6.766 19.406 19.797 1 93.44 208 SER A CA 1
ATOM 1585 C C . SER A 1 208 ? -6.207 19.078 21.172 1 93.44 208 SER A C 1
ATOM 1587 O O . SER A 1 208 ? -5.391 18.172 21.312 1 93.44 208 SER A O 1
ATOM 1589 N N . SER A 1 209 ? -6.52 19.922 22.078 1 94.56 209 SER A N 1
ATOM 1590 C CA . SER A 1 209 ? -6.203 19.672 23.484 1 94.56 209 SER A CA 1
ATOM 1591 C C . SER A 1 209 ? -7.465 19.656 24.328 1 94.56 209 SER A C 1
ATOM 1593 O O . SER A 1 209 ? -8.477 20.266 23.984 1 94.56 209 SER A O 1
ATOM 1595 N N . ALA A 1 210 ? -7.398 18.875 25.344 1 94.62 210 ALA A N 1
ATOM 1596 C CA . ALA A 1 210 ? -8.539 18.75 26.25 1 94.62 210 ALA A CA 1
ATOM 1597 C C . ALA A 1 210 ? -8.086 18.312 27.641 1 94.62 210 ALA A C 1
ATOM 1599 O O . ALA A 1 210 ? -6.934 17.906 27.828 1 94.62 210 ALA A O 1
ATOM 1600 N N . VAL A 1 211 ? -8.945 18.516 28.562 1 92.94 211 VAL A N 1
ATOM 1601 C CA . VAL A 1 211 ? -8.75 17.922 29.891 1 92.94 211 VAL A CA 1
ATOM 1602 C C . VAL A 1 211 ? -9.117 16.438 29.844 1 92.94 211 VAL A C 1
ATOM 1604 O O . VAL A 1 211 ? -10.227 16.094 29.453 1 92.94 211 VAL A O 1
ATOM 1607 N N . VAL A 1 212 ? -8.141 15.633 30.203 1 94.31 212 VAL A N 1
ATOM 1608 C CA . VAL A 1 212 ? -8.383 14.195 30.109 1 94.31 212 VAL A CA 1
ATOM 1609 C C . VAL A 1 212 ? -8.047 13.523 31.438 1 94.31 212 VAL A C 1
ATOM 1611 O O . VAL A 1 212 ? -7.227 14.039 32.219 1 94.31 212 VAL A O 1
ATOM 1614 N N . GLU A 1 213 ? -8.711 12.461 31.656 1 94.88 213 GLU A N 1
ATOM 1615 C CA . GLU A 1 213 ? -8.398 11.617 32.812 1 94.88 213 GLU A CA 1
ATOM 1616 C C . GLU A 1 213 ? -7.309 10.602 32.469 1 94.88 213 GLU A C 1
ATOM 1618 O O . GLU A 1 213 ? -7.488 9.773 31.578 1 94.88 213 GLU A O 1
ATOM 1623 N N . VAL A 1 214 ? -6.176 10.664 33.188 1 95.31 214 VAL A N 1
ATOM 1624 C CA . VAL A 1 214 ? -5.062 9.75 33 1 95.31 214 VAL A CA 1
ATOM 1625 C C . VAL A 1 214 ? -4.992 8.742 34.125 1 95.31 214 VAL A C 1
ATOM 1627 O O . VAL A 1 214 ? -4.781 9.125 35.281 1 95.31 214 VAL A O 1
ATOM 1630 N N . ASP A 1 215 ? -5.277 7.527 33.875 1 96.25 215 ASP A N 1
ATOM 1631 C CA . ASP A 1 215 ? -5.238 6.406 34.812 1 96.25 215 ASP A CA 1
ATOM 1632 C C . ASP A 1 215 ? -5.043 5.086 34.062 1 96.25 215 ASP A C 1
ATOM 1634 O O . ASP A 1 215 ? -5.906 4.672 33.281 1 96.25 215 ASP A O 1
ATOM 1638 N N . PRO A 1 216 ? -3.889 4.414 34.344 1 94.81 216 PRO A N 1
ATOM 1639 C CA . PRO A 1 216 ? -3.635 3.154 33.625 1 94.81 216 PRO A CA 1
ATOM 1640 C C . PRO A 1 216 ? -4.738 2.123 33.844 1 94.81 216 PRO A C 1
ATOM 1642 O O . PRO A 1 216 ? -4.914 1.217 33.031 1 94.81 216 PRO A O 1
ATOM 1645 N N . LEU A 1 217 ? -5.52 2.283 34.906 1 95.81 217 LEU A N 1
ATOM 1646 C CA . LEU A 1 217 ? -6.504 1.267 35.281 1 95.81 217 LEU A CA 1
ATOM 1647 C C . LEU A 1 217 ? -7.922 1.771 35 1 95.81 217 LEU A C 1
ATOM 1649 O O . LEU A 1 217 ? -8.891 1.134 35.406 1 95.81 217 LEU A O 1
ATOM 1653 N N . ARG A 1 218 ? -8.039 2.904 34.312 1 94.94 218 ARG A N 1
ATOM 1654 C CA . ARG A 1 218 ? -9.336 3.48 33.969 1 94.94 218 ARG A CA 1
ATOM 1655 C C . ARG A 1 218 ? -10.172 2.516 33.125 1 94.94 218 ARG A C 1
ATOM 1657 O O . ARG A 1 218 ? -11.359 2.336 33.375 1 94.94 218 ARG A O 1
ATOM 1664 N N . ILE A 1 219 ? -9.555 1.896 32.156 1 95.75 219 ILE A N 1
ATOM 1665 C CA . ILE A 1 219 ? -10.242 1.015 31.219 1 95.75 219 ILE A CA 1
ATOM 1666 C C . ILE A 1 219 ? -10.203 -0.421 31.734 1 95.75 219 ILE A C 1
ATOM 1668 O O . ILE A 1 219 ? -9.125 -0.948 32.031 1 95.75 219 ILE A O 1
ATOM 1672 N N . LYS A 1 220 ? -11.336 -0.983 31.891 1 95.81 220 LYS A N 1
ATOM 1673 C CA . LYS A 1 220 ? -11.453 -2.396 32.25 1 95.81 220 LYS A CA 1
ATOM 1674 C C . LYS A 1 220 ? -11.977 -3.211 31.062 1 95.81 220 LYS A C 1
ATOM 1676 O O . LYS A 1 220 ? -13.078 -2.965 30.578 1 95.81 220 LYS A O 1
ATOM 1681 N N . THR A 1 221 ? -11.164 -4.133 30.578 1 96 221 THR A N 1
ATOM 1682 C CA . THR A 1 221 ? -11.57 -4.938 29.438 1 96 221 THR A CA 1
ATOM 1683 C C . THR A 1 221 ? -12.062 -6.312 29.891 1 96 221 THR A C 1
ATOM 1685 O O . THR A 1 221 ? -11.672 -6.797 30.953 1 96 221 THR A O 1
ATOM 1688 N N . ARG A 1 222 ? -12.914 -6.891 29.109 1 96.81 222 ARG A N 1
ATOM 1689 C CA . ARG A 1 222 ? -13.461 -8.219 29.344 1 96.81 222 ARG A CA 1
ATOM 1690 C C . ARG A 1 222 ? -13.039 -9.188 28.234 1 96.81 222 ARG A C 1
ATOM 1692 O O . ARG A 1 222 ? -13.078 -8.844 27.047 1 96.81 222 ARG A O 1
ATOM 1699 N N . ILE A 1 223 ? -12.602 -10.367 28.625 1 96.62 223 ILE A N 1
ATOM 1700 C CA . ILE A 1 223 ? -12.305 -11.43 27.672 1 96.62 223 ILE A CA 1
ATOM 1701 C C . ILE A 1 223 ? -13.594 -12.141 27.266 1 96.62 223 ILE A C 1
ATOM 1703 O O . ILE A 1 223 ? -14.359 -12.578 28.125 1 96.62 223 ILE A O 1
ATOM 1707 N N . PRO A 1 224 ? -13.836 -12.289 25.969 1 96.81 224 PRO A N 1
ATOM 1708 C CA . PRO A 1 224 ? -15.047 -12.977 25.531 1 96.81 224 PRO A CA 1
ATOM 1709 C C . PRO A 1 224 ? -15.141 -14.406 26.062 1 96.81 224 PRO A C 1
ATOM 1711 O O . PRO A 1 224 ? -14.125 -15.117 26.109 1 96.81 224 PRO A O 1
ATOM 1714 N N . ASP A 1 225 ? -16.266 -14.891 26.469 1 91.88 225 ASP A N 1
ATOM 1715 C CA . ASP A 1 225 ? -16.484 -16.234 26.984 1 91.88 225 ASP A CA 1
ATOM 1716 C C . ASP A 1 225 ? -17.219 -17.109 25.969 1 91.88 225 ASP A C 1
ATOM 1718 O O . ASP A 1 225 ? -17.438 -18.297 26.219 1 91.88 225 ASP A O 1
ATOM 1722 N N . ASP A 1 226 ? -17.578 -16.594 24.891 1 91.44 226 ASP A N 1
ATOM 1723 C CA . ASP A 1 226 ? -18.406 -17.312 23.922 1 91.44 226 ASP A CA 1
ATOM 1724 C C . ASP A 1 226 ? -17.688 -17.453 22.578 1 91.44 226 ASP A C 1
ATOM 1726 O O . ASP A 1 226 ? -18.328 -17.469 21.531 1 91.44 226 ASP A O 1
ATOM 1730 N N . PHE A 1 227 ? -16.406 -17.359 22.531 1 94.94 227 PHE A N 1
ATOM 1731 C CA . PHE A 1 227 ? -15.648 -17.562 21.297 1 94.94 227 PHE A CA 1
ATOM 1732 C C . PHE A 1 227 ? -14.711 -18.766 21.438 1 94.94 227 PHE A C 1
ATOM 1734 O O . PHE A 1 227 ? -13.891 -18.812 22.344 1 94.94 227 PHE A O 1
ATOM 1741 N N . ASP A 1 228 ? -14.812 -19.719 20.547 1 93.62 228 ASP A N 1
ATOM 1742 C CA . ASP A 1 228 ? -13.984 -20.922 20.578 1 93.62 228 ASP A CA 1
ATOM 1743 C C . ASP A 1 228 ? -12.633 -20.688 19.906 1 93.62 228 ASP A C 1
ATOM 1745 O O . ASP A 1 228 ? -12.547 -20.625 18.672 1 93.62 228 ASP A O 1
ATOM 1749 N N . ILE A 1 229 ? -11.586 -20.578 20.688 1 95.44 229 ILE A N 1
ATOM 1750 C CA . ILE A 1 229 ? -10.234 -20.406 20.172 1 95.44 229 ILE A CA 1
ATOM 1751 C C . ILE A 1 229 ? -9.711 -21.734 19.625 1 95.44 229 ILE A C 1
ATOM 1753 O O . ILE A 1 229 ? -9.844 -22.766 20.281 1 95.44 229 ILE A O 1
ATOM 1757 N N . PRO A 1 230 ? -9.188 -21.781 18.422 1 95.31 230 PRO A N 1
ATOM 1758 C CA . PRO A 1 230 ? -8.711 -23.031 17.859 1 95.31 230 PRO A CA 1
ATOM 1759 C C . PRO A 1 230 ? -7.531 -23.625 18.625 1 95.31 230 PRO A C 1
ATOM 1761 O O . PRO A 1 230 ? -6.895 -22.922 19.422 1 95.31 230 PRO A O 1
ATOM 1764 N N . GLU A 1 231 ? -7.262 -24.906 18.219 1 93.12 231 GLU A N 1
ATOM 1765 C CA . GLU A 1 231 ? -6.09 -25.562 18.797 1 93.12 231 GLU A CA 1
ATOM 1766 C C . GLU A 1 231 ? -4.809 -24.828 18.422 1 93.12 231 GLU A C 1
ATOM 1768 O O . GLU A 1 231 ? -4.625 -24.438 17.266 1 93.12 231 GLU A O 1
ATOM 1773 N N . GLY A 1 232 ? -3.963 -24.578 19.328 1 93.75 232 GLY A N 1
ATOM 1774 C CA . GLY A 1 232 ? -2.703 -23.891 19.094 1 93.75 232 GLY A CA 1
ATOM 1775 C C . GLY A 1 232 ? -2.795 -22.391 19.297 1 93.75 232 GLY A C 1
ATOM 1776 O O . GLY A 1 232 ? -1.775 -21.688 19.312 1 93.75 232 GLY A O 1
ATOM 1777 N N . GLY A 1 233 ? -4.02 -21.891 19.375 1 96.88 233 GLY A N 1
ATOM 1778 C CA . GLY A 1 233 ? -4.219 -20.484 19.672 1 96.88 233 GLY A CA 1
ATOM 1779 C C . GLY A 1 233 ? -4.18 -19.609 18.438 1 96.88 233 GLY A C 1
ATOM 1780 O O . GLY A 1 233 ? -4.223 -20.109 17.312 1 96.88 233 GLY A O 1
ATOM 1781 N N . LEU A 1 234 ? -4.156 -18.281 18.594 1 98.06 234 LEU A N 1
ATOM 1782 C CA . LEU A 1 234 ? -4.305 -17.328 17.5 1 98.06 234 LEU A CA 1
ATOM 1783 C C . LEU A 1 234 ? -3.033 -16.516 17.312 1 98.06 234 LEU A C 1
ATOM 1785 O O . LEU A 1 234 ? -2.93 -15.719 16.359 1 98.06 234 LEU A O 1
ATOM 1789 N N . HIS A 1 235 ? -2.062 -16.75 18.141 1 98.44 235 HIS A N 1
ATOM 1790 C CA . HIS A 1 235 ? -0.89 -15.883 18.203 1 98.44 235 HIS A CA 1
ATOM 1791 C C . HIS A 1 235 ? 0.188 -16.344 17.219 1 98.44 235 HIS A C 1
ATOM 1793 O O . HIS A 1 235 ? 0.048 -17.391 16.578 1 98.44 235 HIS A O 1
ATOM 1799 N N . ILE A 1 236 ? 1.181 -15.484 17.016 1 98.25 236 ILE A N 1
ATOM 1800 C CA . ILE A 1 236 ? 2.295 -15.758 16.125 1 98.25 236 ILE A CA 1
ATOM 1801 C C . ILE A 1 236 ? 2.998 -17.047 16.531 1 98.25 236 ILE A C 1
ATOM 1803 O O . ILE A 1 236 ? 3.102 -17.344 17.734 1 98.25 236 ILE A O 1
ATOM 1807 N N . ARG A 1 237 ? 3.449 -17.859 15.609 1 97.56 237 ARG A N 1
ATOM 1808 C CA . ARG A 1 237 ? 4.16 -19.109 15.844 1 97.56 237 ARG A CA 1
ATOM 1809 C C . ARG A 1 237 ? 5.129 -19.406 14.703 1 97.56 237 ARG A C 1
ATOM 1811 O O . ARG A 1 237 ? 5.09 -18.75 13.664 1 97.56 237 ARG A O 1
ATOM 1818 N N . TRP A 1 238 ? 6.012 -20.297 14.93 1 94.81 238 TRP A N 1
ATOM 1819 C CA . TRP A 1 238 ? 6.957 -20.75 13.906 1 94.81 238 TRP A CA 1
ATOM 1820 C C . TRP A 1 238 ? 7.262 -22.234 14.07 1 94.81 238 TRP A C 1
ATOM 1822 O O . TRP A 1 238 ? 7.461 -22.703 15.188 1 94.81 238 TRP A O 1
ATOM 1832 N N . PRO A 1 239 ? 7.348 -23.047 13.008 1 93.94 239 PRO A N 1
ATOM 1833 C CA . PRO A 1 239 ? 7.039 -22.703 11.617 1 93.94 239 PRO A CA 1
ATOM 1834 C C . PRO A 1 239 ? 5.551 -22.453 11.391 1 93.94 239 PRO A C 1
ATOM 1836 O O . PRO A 1 239 ? 4.711 -22.953 12.141 1 93.94 239 PRO A O 1
ATOM 1839 N N . ASP A 1 240 ? 5.277 -21.609 10.453 1 94.19 240 ASP A N 1
ATOM 1840 C CA . ASP A 1 240 ? 3.908 -21.172 10.195 1 94.19 240 ASP A CA 1
ATOM 1841 C C . ASP A 1 240 ? 3.652 -21.016 8.695 1 94.19 240 ASP A C 1
ATOM 1843 O O . ASP A 1 240 ? 3.771 -19.922 8.156 1 94.19 240 ASP A O 1
ATOM 1847 N N . PRO A 1 241 ? 3.23 -22 7.969 1 93.56 241 PRO A N 1
ATOM 1848 C CA . PRO A 1 241 ? 3.008 -21.922 6.523 1 93.56 241 PRO A CA 1
ATOM 1849 C C . PRO A 1 241 ? 1.967 -20.875 6.145 1 93.56 241 PRO A C 1
ATOM 1851 O O . PRO A 1 241 ? 0.981 -20.688 6.863 1 93.56 241 PRO A O 1
ATOM 1854 N N . PRO A 1 242 ? 2.086 -20.281 4.973 1 94.19 242 PRO A N 1
ATOM 1855 C CA . PRO A 1 242 ? 1.225 -19.172 4.566 1 94.19 242 PRO A CA 1
ATOM 1856 C C . PRO A 1 242 ? -0.255 -19.547 4.543 1 94.19 242 PRO A C 1
ATOM 1858 O O . PRO A 1 242 ? -1.104 -18.75 4.961 1 94.19 242 PRO A O 1
ATOM 1861 N N . LEU A 1 243 ? -0.624 -20.719 4.082 1 95.88 243 LEU A N 1
ATOM 1862 C CA . LEU A 1 243 ? -2.027 -21.109 4 1 95.88 243 LEU A CA 1
ATOM 1863 C C . LEU A 1 243 ? -2.619 -21.312 5.391 1 95.88 243 LEU A C 1
ATOM 1865 O O . LEU A 1 243 ? -3.803 -21.062 5.613 1 95.88 243 LEU A O 1
ATOM 1869 N N . ALA A 1 244 ? -1.778 -21.781 6.332 1 96.31 244 ALA A N 1
ATOM 1870 C CA . ALA A 1 244 ? -2.229 -21.891 7.719 1 96.31 244 ALA A CA 1
ATOM 1871 C C . ALA A 1 244 ? -2.475 -20.516 8.32 1 96.31 244 ALA A C 1
ATOM 1873 O O . ALA A 1 244 ? -3.426 -20.328 9.086 1 96.31 244 ALA A O 1
ATOM 1874 N N . GLN A 1 245 ? -1.575 -19.594 7.988 1 97.06 245 GLN A N 1
ATOM 1875 C CA . GLN A 1 245 ? -1.752 -18.219 8.453 1 97.06 245 GLN A CA 1
ATOM 1876 C C . GLN A 1 245 ? -3.055 -17.625 7.926 1 97.06 245 GLN A C 1
ATOM 1878 O O . GLN A 1 245 ? -3.795 -16.984 8.672 1 97.06 245 GLN A O 1
ATOM 1883 N N . GLU A 1 246 ? -3.328 -17.828 6.629 1 97.25 246 GLU A N 1
ATOM 1884 C CA . GLU A 1 246 ? -4.566 -17.328 6.035 1 97.25 246 GLU A CA 1
ATOM 1885 C C . GLU A 1 246 ? -5.789 -17.922 6.73 1 97.25 246 GLU A C 1
ATOM 1887 O O . GLU A 1 246 ? -6.742 -17.203 7.035 1 97.25 246 GLU A O 1
ATOM 1892 N N . ALA A 1 247 ? -5.766 -19.266 6.941 1 97 247 ALA A N 1
ATOM 1893 C CA . ALA A 1 247 ? -6.883 -19.938 7.586 1 97 247 ALA A CA 1
ATOM 1894 C C . ALA A 1 247 ? -7.137 -19.375 8.984 1 97 247 ALA A C 1
ATOM 1896 O O . ALA A 1 247 ? -8.289 -19.156 9.367 1 97 247 ALA A O 1
ATOM 1897 N N . ARG A 1 248 ? -6.102 -19.156 9.703 1 97.56 248 ARG A N 1
ATOM 1898 C CA . ARG A 1 248 ? -6.242 -18.641 11.055 1 97.56 248 ARG A CA 1
ATOM 1899 C C . ARG A 1 248 ? -6.785 -17.219 11.047 1 97.56 248 ARG A C 1
ATOM 1901 O O . ARG A 1 248 ? -7.629 -16.859 11.867 1 97.56 248 ARG A O 1
ATOM 1908 N N . LEU A 1 249 ? -6.262 -16.375 10.117 1 98.06 249 LEU A N 1
ATOM 1909 C CA . LEU A 1 249 ? -6.676 -14.977 10.023 1 98.06 249 LEU A CA 1
ATOM 1910 C C . LEU A 1 249 ? -8.133 -14.867 9.602 1 98.06 249 LEU A C 1
ATOM 1912 O O . LEU A 1 249 ? -8.922 -14.164 10.242 1 98.06 249 LEU A O 1
ATOM 1916 N N . ASN A 1 250 ? -8.555 -15.586 8.539 1 96.75 250 ASN A N 1
ATOM 1917 C CA . ASN A 1 250 ? -9.844 -15.406 7.887 1 96.75 250 ASN A CA 1
ATOM 1918 C C . ASN A 1 250 ? -10.953 -16.156 8.625 1 96.75 250 ASN A C 1
ATOM 1920 O O . ASN A 1 250 ? -12.125 -15.805 8.516 1 96.75 250 ASN A O 1
ATOM 1924 N N . THR A 1 251 ? -10.578 -17.219 9.414 1 96.06 251 THR A N 1
ATOM 1925 C CA . THR A 1 251 ? -11.609 -18.047 10.031 1 96.06 251 THR A CA 1
ATOM 1926 C C . THR A 1 251 ? -11.734 -17.75 11.516 1 96.06 251 THR A C 1
ATOM 1928 O O . THR A 1 251 ? -12.805 -17.938 12.102 1 96.06 251 THR A O 1
ATOM 1931 N N . TYR A 1 252 ? -10.625 -17.25 12.125 1 97.5 252 TYR A N 1
ATOM 1932 C CA . TYR A 1 252 ? -10.68 -17.156 13.578 1 97.5 252 TYR A CA 1
ATOM 1933 C C . TYR A 1 252 ? -10.328 -15.75 14.047 1 97.5 252 TYR A C 1
ATOM 1935 O O . TYR A 1 252 ? -11.125 -15.094 14.727 1 97.5 252 TYR A O 1
ATOM 1943 N N . LYS A 1 253 ? -9.188 -15.203 13.656 1 98.5 253 LYS A N 1
ATOM 1944 C CA . LYS A 1 253 ? -8.672 -13.961 14.227 1 98.5 253 LYS A CA 1
ATOM 1945 C C . LYS A 1 253 ? -9.672 -12.82 14.062 1 98.5 253 LYS A C 1
ATOM 1947 O O . LYS A 1 253 ? -9.953 -12.094 15.016 1 98.5 253 LYS A O 1
ATOM 1952 N N . ILE A 1 254 ? -10.188 -12.594 12.883 1 97.69 254 ILE A N 1
ATOM 1953 C CA . ILE A 1 254 ? -11.062 -11.469 12.609 1 97.69 254 ILE A CA 1
ATOM 1954 C C . ILE A 1 254 ? -12.375 -11.633 13.375 1 97.69 254 ILE A C 1
ATOM 1956 O O . ILE A 1 254 ? -12.984 -10.648 13.797 1 97.69 254 ILE A O 1
ATOM 1960 N N . TYR A 1 255 ? -12.867 -12.867 13.609 1 97.12 255 TYR A N 1
ATOM 1961 C CA . TYR A 1 255 ? -14.094 -13.117 14.359 1 97.12 255 TYR A CA 1
ATOM 1962 C C . TYR A 1 255 ? -13.859 -13 15.859 1 97.12 255 TYR A C 1
ATOM 1964 O O . TYR A 1 255 ? -14.75 -12.602 16.609 1 97.12 255 TYR A O 1
ATOM 1972 N N . ALA A 1 256 ? -12.609 -13.336 16.219 1 98.44 256 ALA A N 1
ATOM 1973 C CA . ALA A 1 256 ? -12.227 -13.055 17.609 1 98.44 256 ALA A CA 1
ATOM 1974 C C . ALA A 1 256 ? -12.289 -11.562 17.906 1 98.44 256 ALA A C 1
ATOM 1976 O O . ALA A 1 256 ? -12.688 -11.156 19 1 98.44 256 ALA A O 1
ATOM 1977 N N . ALA A 1 257 ? -11.883 -10.758 16.953 1 98.62 257 ALA A N 1
ATOM 1978 C CA . ALA A 1 257 ? -11.969 -9.305 17.109 1 98.62 257 ALA A CA 1
ATOM 1979 C C . ALA A 1 257 ? -13.414 -8.859 17.312 1 98.62 257 ALA A C 1
ATOM 1981 O O . ALA A 1 257 ? -13.695 -8.008 18.141 1 98.62 257 ALA A O 1
ATOM 1982 N N . ARG A 1 258 ? -14.375 -9.422 16.578 1 97.94 258 ARG A N 1
ATOM 1983 C CA . ARG A 1 258 ? -15.797 -9.109 16.719 1 97.94 258 ARG A CA 1
ATOM 1984 C C . ARG A 1 258 ? -16.297 -9.516 18.109 1 97.94 258 ARG A C 1
ATOM 1986 O O . ARG A 1 258 ? -17.062 -8.773 18.734 1 97.94 258 ARG A O 1
ATOM 1993 N N . ALA A 1 259 ? -15.867 -10.711 18.516 1 98.25 259 ALA A N 1
ATOM 1994 C CA . ALA A 1 259 ? -16.281 -11.188 19.828 1 98.25 259 ALA A CA 1
ATOM 1995 C C . ALA A 1 259 ? -15.789 -10.258 20.938 1 98.25 259 ALA A C 1
ATOM 1997 O O . ALA A 1 259 ? -16.516 -9.977 21.891 1 98.25 259 ALA A O 1
ATOM 1998 N N . PHE A 1 260 ? -14.578 -9.805 20.812 1 98.62 260 PHE A N 1
ATOM 1999 C CA . PHE A 1 260 ? -14.008 -8.875 21.781 1 98.62 260 PHE A CA 1
ATOM 2000 C C . PHE A 1 260 ? -14.789 -7.562 21.781 1 98.62 260 PHE A C 1
ATOM 2002 O O . PHE A 1 260 ? -15.07 -7.012 22.859 1 98.62 260 PHE A O 1
ATOM 2009 N N . ALA A 1 261 ? -15.094 -7.039 20.594 1 98.31 261 ALA A N 1
ATOM 2010 C CA . ALA A 1 261 ? -15.852 -5.797 20.484 1 98.31 261 ALA A CA 1
ATOM 2011 C C . ALA A 1 261 ? -17.203 -5.918 21.188 1 98.31 261 ALA A C 1
ATOM 2013 O O . ALA A 1 261 ? -17.641 -4.984 21.859 1 98.31 261 ALA A O 1
ATOM 2014 N N . ARG A 1 262 ? -17.859 -7.035 21.047 1 97.81 262 ARG A N 1
ATOM 2015 C CA . ARG A 1 262 ? -19.156 -7.277 21.688 1 97.81 262 ARG A CA 1
ATOM 2016 C C . ARG A 1 262 ? -19.016 -7.348 23.203 1 97.81 262 ARG A C 1
ATOM 2018 O O . ARG A 1 262 ? -19.75 -6.688 23.922 1 97.81 262 ARG A O 1
ATOM 2025 N N . ALA A 1 263 ? -18.047 -8.117 23.641 1 97.88 263 ALA A N 1
ATOM 2026 C CA . ALA A 1 263 ? -17.844 -8.336 25.078 1 97.88 263 ALA A CA 1
ATOM 2027 C C . ALA A 1 263 ? -17.5 -7.027 25.781 1 97.88 263 ALA A C 1
ATOM 2029 O O . ALA A 1 263 ? -17.859 -6.828 26.938 1 97.88 263 ALA A O 1
ATOM 2030 N N . ASN A 1 264 ? -16.828 -6.117 25.078 1 98.06 264 ASN A N 1
ATOM 2031 C CA . ASN A 1 264 ? -16.359 -4.875 25.703 1 98.06 264 ASN A CA 1
ATOM 2032 C C . ASN A 1 264 ? -17.234 -3.695 25.297 1 98.06 264 ASN A C 1
ATOM 2034 O O . ASN A 1 264 ? -16.875 -2.539 25.531 1 98.06 264 ASN A O 1
ATOM 2038 N N . GLN A 1 265 ? -18.328 -3.871 24.625 1 97 265 GLN A N 1
ATOM 2039 C CA . GLN A 1 265 ? -19.328 -2.877 24.25 1 97 265 GLN A CA 1
ATOM 2040 C C . GLN A 1 265 ? -18.703 -1.699 23.516 1 97 265 GLN A C 1
ATOM 2042 O O . GLN A 1 265 ? -18.906 -0.544 23.906 1 97 265 GLN A O 1
ATOM 2047 N N . LEU A 1 266 ? -17.906 -2.045 22.484 1 98 266 LEU A N 1
ATOM 2048 C CA . LEU A 1 266 ? -17.266 -0.988 21.688 1 98 266 LEU A CA 1
ATOM 2049 C C . LEU A 1 266 ? -18.312 -0.209 20.891 1 98 266 LEU A C 1
ATOM 2051 O O . LEU A 1 266 ? -18.047 0.918 20.469 1 98 266 LEU A O 1
ATOM 2055 N N . ASN A 1 267 ? -19.516 -0.839 20.578 1 97.56 267 ASN A N 1
ATOM 2056 C CA . ASN A 1 267 ? -20.688 -0.13 20.078 1 97.56 267 ASN A CA 1
ATOM 2057 C C . ASN A 1 267 ? -21.656 0.235 21.203 1 97.56 267 ASN A C 1
ATOM 2059 O O . ASN A 1 267 ? -22.156 -0.645 21.891 1 97.56 267 ASN A O 1
ATOM 2063 N N . LYS A 1 268 ? -21.906 1.514 21.328 1 97 268 LYS A N 1
ATOM 2064 C CA . LYS A 1 268 ? -22.703 1.965 22.453 1 97 268 LYS A CA 1
ATOM 2065 C C . LYS A 1 268 ? -23.922 2.77 21.984 1 97 268 LYS A C 1
ATOM 2067 O O . LYS A 1 268 ? -23.781 3.699 21.188 1 97 268 LYS A O 1
ATOM 2072 N N . VAL A 1 269 ? -25.109 2.406 22.453 1 97.94 269 VAL A N 1
ATOM 2073 C CA . VAL A 1 269 ? -26.266 3.273 22.266 1 97.94 269 VAL A CA 1
ATOM 2074 C C . VAL A 1 269 ? -26.188 4.453 23.234 1 97.94 269 VAL A C 1
ATOM 2076 O O . VAL A 1 269 ? -26.328 4.277 24.453 1 97.94 269 VAL A O 1
ATOM 2079 N N . VAL A 1 270 ? -25.984 5.633 22.75 1 96.75 270 VAL A N 1
ATOM 2080 C CA . VAL A 1 270 ? -25.719 6.781 23.609 1 96.75 270 VAL A CA 1
ATOM 2081 C C . VAL A 1 270 ? -27 7.582 23.812 1 96.75 270 VAL A C 1
ATOM 2083 O O . VAL A 1 270 ? -27.141 8.32 24.781 1 96.75 270 VAL A O 1
ATOM 2086 N N . ILE A 1 271 ? -27.875 7.574 22.875 1 97 271 ILE A N 1
ATOM 2087 C CA . ILE A 1 271 ? -29.234 8.102 22.953 1 97 271 ILE A CA 1
ATOM 2088 C C . ILE A 1 271 ? -30.234 7.004 22.578 1 97 271 ILE A C 1
ATOM 2090 O O . ILE A 1 271 ? -30.062 6.324 21.562 1 97 271 ILE A O 1
ATOM 2094 N N . ASP A 1 272 ? -31.203 6.82 23.422 1 96.5 272 ASP A N 1
ATOM 2095 C CA . ASP A 1 272 ? -32.188 5.762 23.188 1 96.5 272 ASP A CA 1
ATOM 2096 C C . ASP A 1 272 ? -33.594 6.297 23.297 1 96.5 272 ASP A C 1
ATOM 2098 O O . ASP A 1 272 ? -33.812 7.43 23.734 1 96.5 272 ASP A O 1
ATOM 2102 N N . SER A 1 273 ? -34.5 5.527 22.75 1 96.38 273 SER A N 1
ATOM 2103 C CA . SER A 1 273 ? -35.938 5.84 22.797 1 96.38 273 SER A CA 1
ATOM 2104 C C . SER A 1 273 ? -36.781 4.578 22.969 1 96.38 273 SER A C 1
ATOM 2106 O O . SER A 1 273 ? -36.438 3.535 22.391 1 96.38 273 SER A O 1
ATOM 2108 N N . ALA A 1 274 ? -37.906 4.676 23.75 1 94.25 274 ALA A N 1
ATOM 2109 C CA . ALA A 1 274 ? -38.812 3.557 23.938 1 94.25 274 ALA A CA 1
ATOM 2110 C C . ALA A 1 274 ? -39.625 3.299 22.672 1 94.25 274 ALA A C 1
ATOM 2112 O O . ALA A 1 274 ? -40.125 2.188 22.469 1 94.25 274 ALA A O 1
ATOM 2113 N N . GLN A 1 275 ? -39.812 4.27 21.906 1 94.88 275 GLN A N 1
ATOM 2114 C CA . GLN A 1 275 ? -40.5 4.16 20.625 1 94.88 275 GLN A CA 1
ATOM 2115 C C . GLN A 1 275 ? -39.625 4.605 19.469 1 94.88 275 GLN A C 1
ATOM 2117 O O . GLN A 1 275 ? -39.906 5.613 18.812 1 94.88 275 GLN A O 1
ATOM 2122 N N . PRO A 1 276 ? -38.656 3.797 19.156 1 96.31 276 PRO A N 1
ATOM 2123 C CA . PRO A 1 276 ? -37.656 4.199 18.156 1 96.31 276 PRO A CA 1
ATOM 2124 C C . PRO A 1 276 ? -38.25 4.332 16.75 1 96.31 276 PRO A C 1
ATOM 2126 O O . PRO A 1 276 ? -39.094 3.531 16.359 1 96.31 276 PRO A O 1
ATOM 2129 N N . ARG A 1 277 ? -37.844 5.316 16 1 96.75 277 ARG A N 1
ATOM 2130 C CA . ARG A 1 277 ? -38.25 5.559 14.625 1 96.75 277 ARG A CA 1
ATOM 2131 C C . ARG A 1 277 ? -37.062 5.805 13.734 1 96.75 277 ARG A C 1
ATOM 2133 O O . ARG A 1 277 ? -36.875 5.117 12.727 1 96.75 277 ARG A O 1
ATOM 2140 N N . LEU A 1 278 ? -36.188 6.766 14.148 1 98.12 278 LEU A N 1
ATOM 2141 C CA . LEU A 1 278 ? -35 7.109 13.398 1 98.12 278 LEU A CA 1
ATOM 2142 C C . LEU A 1 278 ? -33.75 6.75 14.188 1 98.12 278 LEU A C 1
ATOM 2144 O O . LEU A 1 278 ? -33.531 7.27 15.281 1 98.12 278 LEU A O 1
ATOM 2148 N N . GLY A 1 279 ? -33 5.797 13.664 1 98.44 279 GLY A N 1
ATOM 2149 C CA . GLY A 1 279 ? -31.688 5.484 14.242 1 98.44 279 GLY A CA 1
ATOM 2150 C C . GLY A 1 279 ? -30.547 6.164 13.516 1 98.44 279 GLY A C 1
ATOM 2151 O O . GLY A 1 279 ? -30.547 6.25 12.289 1 98.44 279 GLY A O 1
ATOM 2152 N N . ILE A 1 280 ? -29.594 6.777 14.219 1 98.75 280 ILE A N 1
ATOM 2153 C CA . ILE A 1 280 ? -28.375 7.348 13.656 1 98.75 280 ILE A CA 1
ATOM 2154 C C . ILE A 1 280 ? -27.172 6.52 14.102 1 98.75 280 ILE A C 1
ATOM 2156 O O . ILE A 1 280 ? -26.922 6.359 15.305 1 98.75 280 ILE A O 1
ATOM 2160 N N . ILE A 1 281 ? -26.469 5.895 13.18 1 98.81 281 ILE A N 1
ATOM 2161 C CA . ILE A 1 281 ? -25.203 5.219 13.461 1 98.81 281 ILE A CA 1
ATOM 2162 C C . ILE A 1 281 ? -24.031 6.113 13.055 1 98.81 281 ILE A C 1
ATOM 2164 O O . ILE A 1 281 ? -24 6.617 11.93 1 98.81 281 ILE A O 1
ATOM 2168 N N . THR A 1 282 ? -23.156 6.352 13.922 1 98.56 282 THR A N 1
ATOM 2169 C CA . THR A 1 282 ? -22.031 7.238 13.656 1 98.56 282 THR A CA 1
ATOM 2170 C C . THR A 1 282 ? -20.766 6.727 14.344 1 98.56 282 THR A C 1
ATOM 2172 O O . THR A 1 282 ? -20.797 5.695 15.016 1 98.56 282 THR A O 1
ATOM 2175 N N . THR A 1 283 ? -19.594 7.344 14.078 1 98.06 283 THR A N 1
ATOM 2176 C CA . THR A 1 283 ? -18.297 6.91 14.609 1 98.06 283 THR A CA 1
ATOM 2177 C C . THR A 1 283 ? -17.312 8.07 14.648 1 98.06 283 THR A C 1
ATOM 2179 O O . THR A 1 283 ? -17.469 9.047 13.914 1 98.06 283 THR A O 1
ATOM 2182 N N . GLY A 1 284 ? -16.312 7.996 15.539 1 96.31 284 GLY A N 1
ATOM 2183 C CA . GLY A 1 284 ? -15.188 8.922 15.547 1 96.31 284 GLY A CA 1
ATOM 2184 C C . GLY A 1 284 ? -15.609 10.375 15.602 1 96.31 284 GLY A C 1
ATOM 2185 O O . GLY A 1 284 ? -16.547 10.727 16.328 1 96.31 284 GLY A O 1
ATOM 2186 N N . LYS A 1 285 ? -15.023 11.211 14.867 1 94.44 285 LYS A N 1
ATOM 2187 C CA . LYS A 1 285 ? -15.258 12.648 14.82 1 94.44 285 LYS A CA 1
ATOM 2188 C C . LYS A 1 285 ? -16.703 12.961 14.461 1 94.44 285 LYS A C 1
ATOM 2190 O O . LYS A 1 285 ? -17.297 13.898 15 1 94.44 285 LYS A O 1
ATOM 2195 N N . SER A 1 286 ? -17.297 12.164 13.625 1 96.62 286 SER A N 1
ATOM 2196 C CA . SER A 1 286 ? -18.672 12.391 13.18 1 96.62 286 SER A CA 1
ATOM 2197 C C . SER A 1 286 ? -19.656 12.227 14.328 1 96.62 286 SER A C 1
ATOM 2199 O O . SER A 1 286 ? -20.719 12.859 14.336 1 96.62 286 SER A O 1
ATOM 2201 N N . TYR A 1 287 ? -19.359 11.406 15.352 1 97.25 287 TYR A N 1
ATOM 2202 C CA . TYR A 1 287 ? -20.219 11.266 16.516 1 97.25 287 TYR A CA 1
ATOM 2203 C C . TYR A 1 287 ? -20.422 12.609 17.219 1 97.25 287 TYR A C 1
ATOM 2205 O O . TYR A 1 287 ? -21.547 13 17.5 1 97.25 287 TYR A O 1
ATOM 2213 N N . LEU A 1 288 ? -19.25 13.312 17.406 1 95.94 288 LEU A N 1
ATOM 2214 C CA . LEU A 1 288 ? -19.328 14.617 18.062 1 95.94 288 LEU A CA 1
ATOM 2215 C C . LEU A 1 288 ? -20.016 15.641 17.156 1 95.94 288 LEU A C 1
ATOM 2217 O O . LEU A 1 288 ? -20.719 16.531 17.641 1 95.94 288 LEU A O 1
ATOM 2221 N N . ASP A 1 289 ? -19.812 15.508 15.875 1 96.19 289 ASP A N 1
ATOM 2222 C CA . ASP A 1 289 ? -20.516 16.375 14.938 1 96.19 289 ASP A CA 1
ATOM 2223 C C . ASP A 1 289 ? -22.016 16.141 14.992 1 96.19 289 ASP A C 1
ATOM 2225 O O . ASP A 1 289 ? -22.812 17.094 14.867 1 96.19 289 ASP A O 1
ATOM 2229 N N . VAL A 1 290 ? -22.406 14.859 15.102 1 97.94 290 VAL A N 1
ATOM 2230 C CA . VAL A 1 290 ? -23.828 14.523 15.211 1 97.94 290 VAL A CA 1
ATOM 2231 C C . VAL A 1 290 ? -24.406 15.133 16.484 1 97.94 290 VAL A C 1
ATOM 2233 O O . VAL A 1 290 ? -25.484 15.742 16.453 1 97.94 290 VAL A O 1
ATOM 2236 N N . ARG A 1 291 ? -23.719 14.953 17.625 1 96.31 291 ARG A N 1
ATOM 2237 C CA . ARG A 1 291 ? -24.172 15.516 18.891 1 96.31 291 ARG A CA 1
ATOM 2238 C C . ARG A 1 291 ? -24.312 17.031 18.797 1 96.31 291 ARG A C 1
ATOM 2240 O O . ARG A 1 291 ? -25.281 17.609 19.281 1 96.31 291 ARG A O 1
ATOM 2247 N N . GLN A 1 292 ? -23.297 17.688 18.156 1 94.62 292 GLN A N 1
ATOM 2248 C CA . GLN A 1 292 ? -23.344 19.141 17.969 1 94.62 292 GLN A CA 1
ATOM 2249 C C . GLN A 1 292 ? -24.5 19.547 17.078 1 94.62 292 GLN A C 1
ATOM 2251 O O . GLN A 1 292 ? -25.172 20.547 17.328 1 94.62 292 GLN A O 1
ATOM 2256 N N . ALA A 1 293 ? -24.703 18.781 16.016 1 96.62 293 ALA A N 1
ATOM 2257 C CA . ALA A 1 293 ? -25.797 19.047 15.094 1 96.62 293 ALA A CA 1
ATOM 2258 C C . ALA A 1 293 ? -27.141 19 15.812 1 96.62 293 ALA A C 1
ATOM 2260 O O . ALA A 1 293 ? -28.016 19.844 15.586 1 96.62 293 ALA A O 1
ATOM 2261 N N . LEU A 1 294 ? -27.359 17.953 16.656 1 96.75 294 LEU A N 1
ATOM 2262 C CA . LEU A 1 294 ? -28.594 17.812 17.406 1 96.75 294 LEU A CA 1
ATOM 2263 C C . LEU A 1 294 ? -28.781 19.016 18.344 1 96.75 294 LEU A C 1
ATOM 2265 O O . LEU A 1 294 ? -29.891 19.547 18.438 1 96.75 294 LEU A O 1
ATOM 2269 N N . GLU A 1 295 ? -27.703 19.438 18.969 1 92.69 295 GLU A N 1
ATOM 2270 C CA . GLU A 1 295 ? -27.766 20.594 19.844 1 92.69 295 GLU A CA 1
ATOM 2271 C C . GLU A 1 295 ? -28.156 21.859 19.078 1 92.69 295 GLU A C 1
ATOM 2273 O O . GLU A 1 295 ? -28.922 22.688 19.562 1 92.69 295 GLU A O 1
ATOM 2278 N N . GLU A 1 296 ? -27.547 22.047 17.938 1 91.75 296 GLU A N 1
ATOM 2279 C CA . GLU A 1 296 ? -27.797 23.219 17.125 1 91.75 296 GLU A CA 1
ATOM 2280 C C . GLU A 1 296 ? -29.25 23.266 16.672 1 91.75 296 GLU A C 1
ATOM 2282 O O . GLU A 1 296 ? -29.828 24.344 16.5 1 91.75 296 GLU A O 1
ATOM 2287 N N . LEU A 1 297 ? -29.797 22.094 16.469 1 95.38 297 LEU A N 1
ATOM 2288 C CA . LEU A 1 297 ? -31.188 22 16.016 1 95.38 297 LEU A CA 1
ATOM 2289 C C . LEU A 1 297 ? -32.156 22.141 17.188 1 95.38 297 LEU A C 1
ATOM 2291 O O . LEU A 1 297 ? -33.375 22.188 17 1 95.38 297 LEU A O 1
ATOM 2295 N N . GLY A 1 298 ? -31.656 22.188 18.406 1 93.5 298 GLY A N 1
ATOM 2296 C CA . GLY A 1 298 ? -32.469 22.266 19.594 1 93.5 298 GLY A CA 1
ATOM 2297 C C . GLY A 1 298 ? -33.062 20.938 20 1 93.5 298 GLY A C 1
ATOM 2298 O O . GLY A 1 298 ? -34.125 20.891 20.641 1 93.5 298 GLY A O 1
ATOM 2299 N N . ILE A 1 299 ? -32.469 19.922 19.562 1 96.06 299 ILE A N 1
ATOM 2300 C CA . ILE A 1 299 ? -32.938 18.578 19.891 1 96.06 299 ILE A CA 1
ATOM 2301 C C . ILE A 1 299 ? -32.156 18 21.047 1 96.06 299 ILE A C 1
ATOM 2303 O O . ILE A 1 299 ? -31.109 17.375 20.844 1 96.06 299 ILE A O 1
ATOM 2307 N N . ASP A 1 300 ? -32.625 18.125 22.219 1 92.69 300 ASP A N 1
ATOM 2308 C CA . ASP A 1 300 ? -31.953 17.578 23.391 1 92.69 300 ASP A CA 1
ATOM 2309 C C . ASP A 1 300 ? -32.375 16.141 23.656 1 92.69 300 ASP A C 1
ATOM 2311 O O . ASP A 1 300 ? -33.094 15.539 22.844 1 92.69 300 ASP A O 1
ATOM 2315 N N . GLN A 1 301 ? -31.875 15.609 24.672 1 92.19 301 GLN A N 1
ATOM 2316 C CA . GLN A 1 301 ? -32.094 14.203 24.969 1 92.19 301 GLN A CA 1
ATOM 2317 C C . GLN A 1 301 ? -33.562 13.906 25.156 1 92.19 301 GLN A C 1
ATOM 2319 O O . GLN A 1 301 ? -34.062 12.867 24.719 1 92.19 301 GLN A O 1
ATOM 2324 N N . GLU A 1 302 ? -34.281 14.773 25.828 1 94.38 302 GLU A N 1
ATOM 2325 C CA . GLU A 1 302 ? -35.688 14.586 26.078 1 94.38 302 GLU A CA 1
ATOM 2326 C C . GLU A 1 302 ? -36.469 14.578 24.766 1 94.38 302 GLU A C 1
ATOM 2328 O O . GLU A 1 302 ? -37.375 13.734 24.578 1 94.38 302 GLU A O 1
ATOM 2333 N N . LEU A 1 303 ? -36.156 15.523 23.984 1 95.44 303 LEU A N 1
ATOM 2334 C CA . LEU A 1 303 ? -36.844 15.586 22.703 1 95.44 303 LEU A CA 1
ATOM 2335 C C . LEU A 1 303 ? -36.5 14.383 21.844 1 95.44 303 LEU A C 1
ATOM 2337 O O . LEU A 1 303 ? -37.344 13.891 21.078 1 95.44 303 LEU A O 1
ATOM 2341 N N . CYS A 1 304 ? -35.25 13.836 21.844 1 96.69 304 CYS A N 1
ATOM 2342 C CA . CYS A 1 304 ? -34.875 12.617 21.141 1 96.69 304 CYS A CA 1
ATOM 2343 C C . CYS A 1 304 ? -35.781 11.453 21.547 1 96.69 304 CYS A C 1
ATOM 2345 O O . CYS A 1 304 ? -36.25 10.703 20.703 1 96.69 304 CYS A O 1
ATOM 2347 N N . GLU A 1 305 ? -35.969 11.312 22.797 1 95.56 305 GLU A N 1
ATOM 2348 C CA . GLU A 1 305 ? -36.812 10.242 23.328 1 95.56 305 GLU A CA 1
ATOM 2349 C C . GLU A 1 305 ? -38.25 10.383 22.844 1 95.56 305 GLU A C 1
ATOM 2351 O O . GLU A 1 305 ? -38.906 9.398 22.469 1 95.56 305 GLU A O 1
ATOM 2356 N N . LYS A 1 306 ? -38.719 11.594 22.844 1 95.25 306 LYS A N 1
ATOM 2357 C CA . LYS A 1 306 ? -40.125 11.867 22.5 1 95.25 306 LYS A CA 1
ATOM 2358 C C . LYS A 1 306 ? -40.375 11.625 21.016 1 95.25 306 LYS A C 1
ATOM 2360 O O . LYS A 1 306 ? -41.438 11.109 20.641 1 95.25 306 LYS A O 1
ATOM 2365 N N . VAL A 1 307 ? -39.469 11.953 20.219 1 95.75 307 VAL A N 1
ATOM 2366 C CA . VAL A 1 307 ? -39.688 11.906 18.781 1 95.75 307 VAL A CA 1
ATOM 2367 C C . VAL A 1 307 ? -39.156 10.594 18.203 1 95.75 307 VAL A C 1
ATOM 2369 O O . VAL A 1 307 ? -39.375 10.289 17.031 1 95.75 307 VAL A O 1
ATOM 2372 N N . GLY A 1 308 ? -38.406 9.789 18.984 1 97.31 308 GLY A N 1
ATOM 2373 C CA . GLY A 1 308 ? -38 8.453 18.578 1 97.31 308 GLY A CA 1
ATOM 2374 C C . GLY A 1 308 ? -36.625 8.406 17.938 1 97.31 308 GLY A C 1
ATOM 2375 O O . GLY A 1 308 ? -36.406 7.652 16.984 1 97.31 308 GLY A O 1
ATOM 2376 N N . ILE A 1 309 ? -35.688 9.211 18.344 1 97.94 309 ILE A N 1
ATOM 2377 C CA . ILE A 1 309 ? -34.312 9.203 17.812 1 97.94 309 ILE A CA 1
ATOM 2378 C C . ILE A 1 309 ? -33.406 8.359 18.703 1 97.94 309 ILE A C 1
ATOM 2380 O O . ILE A 1 309 ? -33.438 8.5 19.922 1 97.94 309 ILE A O 1
ATOM 2384 N N . ARG A 1 310 ? -32.719 7.414 18.078 1 97.69 310 ARG A N 1
ATOM 2385 C CA . ARG A 1 310 ? -31.656 6.66 18.75 1 97.69 310 ARG A CA 1
ATOM 2386 C C . ARG A 1 310 ? -30.297 6.934 18.094 1 97.69 310 ARG A C 1
ATOM 2388 O O . ARG A 1 310 ? -30.234 7.176 16.875 1 97.69 310 ARG A O 1
ATOM 2395 N N . VAL A 1 311 ? -29.25 6.949 18.891 1 98.44 311 VAL A N 1
ATOM 2396 C CA . VAL A 1 311 ? -27.906 7.141 18.344 1 98.44 311 VAL A CA 1
ATOM 2397 C C . VAL A 1 311 ? -26.984 6.016 18.812 1 98.44 311 VAL A C 1
ATOM 2399 O O . VAL A 1 311 ? -26.875 5.762 20.016 1 98.44 311 VAL A O 1
ATOM 2402 N N . LEU A 1 312 ? -26.406 5.281 17.875 1 98.69 312 LEU A N 1
ATOM 2403 C CA . LEU A 1 312 ? -25.391 4.266 18.141 1 98.69 312 LEU A CA 1
ATOM 2404 C C . LEU A 1 312 ? -24 4.777 17.781 1 98.69 312 LEU A C 1
ATOM 2406 O O . LEU A 1 312 ? -23.75 5.137 16.625 1 98.69 312 LEU A O 1
ATOM 2410 N N . LYS A 1 313 ? -23.141 4.879 18.719 1 98.62 313 LYS A N 1
ATOM 2411 C CA . LYS A 1 313 ? -21.734 5.219 18.469 1 98.62 313 LYS A CA 1
ATOM 2412 C C . LYS A 1 313 ? -20.891 3.959 18.281 1 98.62 313 LYS A C 1
ATOM 2414 O O . LYS A 1 313 ? -20.734 3.168 19.219 1 98.62 313 LYS A O 1
ATOM 2419 N N . VAL A 1 314 ? -20.328 3.805 17.109 1 98.69 314 VAL A N 1
ATOM 2420 C CA . VAL A 1 314 ? -19.516 2.648 16.781 1 98.69 314 VAL A CA 1
ATOM 2421 C C . VAL A 1 314 ? -18.062 2.926 17.125 1 98.69 314 VAL A C 1
ATOM 2423 O O . VAL A 1 314 ? -17.5 3.943 16.719 1 98.69 314 VAL A O 1
ATOM 2426 N N . GLY A 1 315 ? -17.406 2.025 17.938 1 98.56 315 GLY A N 1
ATOM 2427 C CA . GLY A 1 315 ? -16.016 2.186 18.312 1 98.56 315 GLY A CA 1
ATOM 2428 C C . GLY A 1 315 ? -15.047 1.518 17.359 1 98.56 315 GLY A C 1
ATOM 2429 O O . GLY A 1 315 ? -13.938 2.012 17.141 1 98.56 315 GLY A O 1
ATOM 2430 N N . MET A 1 316 ? -15.391 0.355 16.844 1 98.69 316 MET A N 1
ATOM 2431 C CA . MET A 1 316 ? -14.641 -0.382 15.836 1 98.69 316 MET A CA 1
ATOM 2432 C C . MET A 1 316 ? -15.398 -0.419 14.508 1 98.69 316 MET A C 1
ATOM 2434 O O . MET A 1 316 ? -16.328 -1.205 14.344 1 98.69 316 MET A O 1
ATOM 2438 N N . SER A 1 317 ? -14.977 0.432 13.617 1 98.12 317 SER A N 1
ATOM 2439 C CA . SER A 1 317 ? -15.719 0.604 12.367 1 98.12 317 SER A CA 1
ATOM 2440 C C . SER A 1 317 ? -15.586 -0.618 11.469 1 98.12 317 SER A C 1
ATOM 2442 O O . SER A 1 317 ? -16.453 -0.889 10.641 1 98.12 317 SER A O 1
ATOM 2444 N N . TRP A 1 318 ? -14.5 -1.369 11.562 1 98.5 318 TRP A N 1
ATOM 2445 C CA . TRP A 1 318 ? -14.297 -2.611 10.82 1 98.5 318 TRP A CA 1
ATOM 2446 C C . TRP A 1 318 ? -13.445 -3.588 11.625 1 98.5 318 TRP A C 1
ATOM 2448 O O . TRP A 1 318 ? -12.406 -3.209 12.18 1 98.5 318 TRP A O 1
ATOM 2458 N N . PRO A 1 319 ? -13.82 -4.836 11.773 1 98.25 319 PRO A N 1
ATOM 2459 C CA . PRO A 1 319 ? -15.125 -5.316 11.305 1 98.25 319 PRO A CA 1
ATOM 2460 C C . PRO A 1 319 ? -16.281 -4.867 12.203 1 98.25 319 PRO A C 1
ATOM 2462 O O . PRO A 1 319 ? -16.125 -4.832 13.43 1 98.25 319 PRO A O 1
ATOM 2465 N N . LEU A 1 320 ? -17.359 -4.5 11.578 1 98.44 320 LEU A N 1
ATOM 2466 C CA . LEU A 1 320 ? -18.547 -4.082 12.328 1 98.44 320 LEU A CA 1
ATOM 2467 C C . LEU A 1 320 ? -19.188 -5.262 13.047 1 98.44 320 LEU A C 1
ATOM 2469 O O . LEU A 1 320 ? -19.547 -6.258 12.422 1 98.44 320 LEU A O 1
ATOM 2473 N N . GLU A 1 321 ? -19.25 -5.199 14.383 1 97.5 321 GLU A N 1
ATOM 2474 C CA . GLU A 1 321 ? -19.828 -6.27 15.188 1 97.5 321 GLU A CA 1
ATOM 2475 C C . GLU A 1 321 ? -21.344 -6.387 14.953 1 97.5 321 GLU A C 1
ATOM 2477 O O . GLU A 1 321 ? -22.078 -5.418 15.133 1 97.5 321 GLU A O 1
ATOM 2482 N N . PRO A 1 322 ? -21.906 -7.52 14.578 1 95 322 PRO A N 1
ATOM 2483 C CA . PRO A 1 322 ? -23.25 -7.633 14.031 1 95 322 PRO A CA 1
ATOM 2484 C C . PRO A 1 322 ? -24.328 -7.691 15.117 1 95 322 PRO A C 1
ATOM 2486 O O . PRO A 1 322 ? -25.453 -7.23 14.906 1 95 322 PRO A O 1
ATOM 2489 N N . VAL A 1 323 ? -24.109 -8.211 16.297 1 94.75 323 VAL A N 1
ATOM 2490 C CA . VAL A 1 323 ? -25.141 -8.453 17.297 1 94.75 323 VAL A CA 1
ATOM 2491 C C . VAL A 1 323 ? -25.688 -7.125 17.828 1 94.75 323 VAL A C 1
ATOM 2493 O O . VAL A 1 323 ? -26.891 -6.902 17.844 1 94.75 323 VAL A O 1
ATOM 2496 N N . SER A 1 324 ? -24.766 -6.273 18.203 1 95.12 324 SER A N 1
ATOM 2497 C CA . SER A 1 324 ? -25.188 -4.98 18.734 1 95.12 324 SER A CA 1
ATOM 2498 C C . SER A 1 324 ? -25.891 -4.145 17.672 1 95.12 324 SER A C 1
ATOM 2500 O O . SER A 1 324 ? -26.812 -3.391 17.984 1 95.12 324 SER A O 1
ATOM 2502 N N . VAL A 1 325 ? -25.453 -4.23 16.5 1 94.75 325 VAL A N 1
ATOM 2503 C CA . VAL A 1 325 ? -26.031 -3.471 15.406 1 94.75 325 VAL A CA 1
ATOM 2504 C C . VAL A 1 325 ? -27.453 -3.973 15.125 1 94.75 325 VAL A C 1
ATOM 2506 O O . VAL A 1 325 ? -28.359 -3.178 14.867 1 94.75 325 VAL A O 1
ATOM 2509 N N . HIS A 1 326 ? -27.641 -5.289 15.148 1 94.25 326 HIS A N 1
ATOM 2510 C CA . HIS A 1 326 ? -28.969 -5.879 14.977 1 94.25 326 HIS A CA 1
ATOM 2511 C C . HIS A 1 326 ? -29.922 -5.445 16.094 1 94.25 326 HIS A C 1
ATOM 2513 O O . HIS A 1 326 ? -31.062 -5.078 15.82 1 94.25 326 HIS A O 1
ATOM 2519 N N . ASP A 1 327 ? -29.391 -5.52 17.297 1 95.31 327 ASP A N 1
ATOM 2520 C CA . ASP A 1 327 ? -30.188 -5.09 18.438 1 95.31 327 ASP A CA 1
ATOM 2521 C C . ASP A 1 327 ? -30.594 -3.625 18.297 1 95.31 327 ASP A C 1
ATOM 2523 O O . ASP A 1 327 ? -31.734 -3.266 18.594 1 95.31 327 ASP A O 1
ATOM 2527 N N . PHE A 1 328 ? -29.797 -2.838 17.859 1 97.12 328 PHE A N 1
ATOM 2528 C CA . PHE A 1 328 ? -30.062 -1.417 17.672 1 97.12 328 PHE A CA 1
ATOM 2529 C C . PHE A 1 328 ? -31.125 -1.203 16.594 1 97.12 328 PHE A C 1
ATOM 2531 O O . PHE A 1 328 ? -31.969 -0.319 16.734 1 97.12 328 PHE A O 1
ATOM 2538 N N . ALA A 1 329 ? -31 -1.963 15.555 1 96.25 329 ALA A N 1
ATOM 2539 C CA . ALA A 1 329 ? -31.859 -1.792 14.375 1 96.25 329 ALA A CA 1
ATOM 2540 C C . ALA A 1 329 ? -33.312 -2.174 14.68 1 96.25 329 ALA A C 1
ATOM 2542 O O . ALA A 1 329 ? -34.219 -1.746 13.977 1 96.25 329 ALA A O 1
ATOM 2543 N N . GLU A 1 330 ? -33.562 -2.979 15.703 1 94.25 330 GLU A N 1
ATOM 2544 C CA . GLU A 1 330 ? -34.906 -3.482 16.031 1 94.25 330 GLU A CA 1
ATOM 2545 C C . GLU A 1 330 ? -35.875 -2.336 16.297 1 94.25 330 GLU A C 1
ATOM 2547 O O . GLU A 1 330 ? -35.594 -1.454 17.109 1 94.25 330 GLU A O 1
ATOM 2552 N N . GLY A 1 331 ? -36.938 -2.344 15.594 1 93.62 331 GLY A N 1
ATOM 2553 C CA . GLY A 1 331 ? -38.031 -1.396 15.836 1 93.62 331 GLY A CA 1
ATOM 2554 C C . GLY A 1 331 ? -37.875 -0.11 15.047 1 93.62 331 GLY A C 1
ATOM 2555 O O . GLY A 1 331 ? -38.781 0.7 14.984 1 93.62 331 GLY A O 1
ATOM 2556 N N . LEU A 1 332 ? -36.75 0.131 14.398 1 96.69 332 LEU A N 1
ATOM 2557 C CA . LEU A 1 332 ? -36.5 1.368 13.672 1 96.69 332 LEU A CA 1
ATOM 2558 C C . LEU A 1 332 ? -37.156 1.335 12.297 1 96.69 332 LEU A C 1
ATOM 2560 O O . LEU A 1 332 ? -37.188 0.288 11.641 1 96.69 332 LEU A O 1
ATOM 2564 N N . ASP A 1 333 ? -37.656 2.512 11.867 1 95.31 333 ASP A N 1
ATOM 2565 C CA . ASP A 1 333 ? -38.125 2.672 10.5 1 95.31 333 ASP A CA 1
ATOM 2566 C C . ASP A 1 333 ? -36.969 2.939 9.539 1 95.31 333 ASP A C 1
ATOM 2568 O O . ASP A 1 333 ? -36.969 2.488 8.391 1 95.31 333 ASP A O 1
ATOM 2572 N N . GLU A 1 334 ? -36.031 3.695 10.039 1 96.38 334 GLU A N 1
ATOM 2573 C CA . GLU A 1 334 ? -34.938 4.156 9.219 1 96.38 334 GLU A CA 1
ATOM 2574 C C . GLU A 1 334 ? -33.656 4.277 10.039 1 96.38 334 GLU A C 1
ATOM 2576 O O . GLU A 1 334 ? -33.688 4.574 11.234 1 96.38 334 GLU A O 1
ATOM 2581 N N . ILE A 1 335 ? -32.531 3.936 9.383 1 98.06 335 ILE A N 1
ATOM 2582 C CA . ILE A 1 335 ? -31.219 4.176 9.977 1 98.06 335 ILE A CA 1
ATOM 2583 C C . ILE A 1 335 ? -30.422 5.125 9.086 1 98.06 335 ILE A C 1
ATOM 2585 O O . ILE A 1 335 ? -30.266 4.879 7.887 1 98.06 335 ILE A O 1
ATOM 2589 N N . LEU A 1 336 ? -29.969 6.27 9.602 1 98.56 336 LEU A N 1
ATOM 2590 C CA . LEU A 1 336 ? -29.031 7.191 8.969 1 98.56 336 LEU A CA 1
ATOM 2591 C C . LEU A 1 336 ? -27.609 6.922 9.43 1 98.56 336 LEU A C 1
ATOM 2593 O O . LEU A 1 336 ? -27.297 7.043 10.617 1 98.56 336 LEU A O 1
ATOM 2597 N N . VAL A 1 337 ? -26.734 6.516 8.508 1 98.62 337 VAL A N 1
ATOM 2598 C CA . VAL A 1 337 ? -25.328 6.297 8.844 1 98.62 337 VAL A CA 1
ATOM 2599 C C . VAL A 1 337 ? -24.516 7.562 8.562 1 98.62 337 VAL A C 1
ATOM 2601 O O . VAL A 1 337 ? -24.484 8.039 7.43 1 98.62 337 VAL A O 1
ATOM 2604 N N . VAL A 1 338 ? -23.953 8.156 9.594 1 98.62 338 VAL A N 1
ATOM 2605 C CA . VAL A 1 338 ? -23.125 9.352 9.477 1 98.62 338 VAL A CA 1
ATOM 2606 C C . VAL A 1 338 ? -21.656 8.984 9.695 1 98.62 338 VAL A C 1
ATOM 2608 O O . VAL A 1 338 ? -21.219 8.773 10.836 1 98.62 338 VAL A O 1
ATOM 2611 N N . GLU A 1 339 ? -20.891 8.867 8.711 1 97.44 339 GLU A N 1
ATOM 2612 C CA . GLU A 1 339 ? -19.453 8.609 8.734 1 97.44 339 GLU A CA 1
ATOM 2613 C C . GLU A 1 339 ? -18.719 9.445 7.688 1 97.44 339 GLU A C 1
ATOM 2615 O O . GLU A 1 339 ? -19.297 9.82 6.672 1 97.44 339 GLU A O 1
ATOM 2620 N N . GLU A 1 340 ? -17.5 9.844 7.961 1 94.94 340 GLU A N 1
ATOM 2621 C CA . GLU A 1 340 ? -16.734 10.664 7.031 1 94.94 340 GLU A CA 1
ATOM 2622 C C . GLU A 1 340 ? -16.094 9.805 5.945 1 94.94 340 GLU A C 1
ATOM 2624 O O . GLU A 1 340 ? -15.688 8.664 6.199 1 94.94 340 GLU A O 1
ATOM 2629 N N . LYS A 1 341 ? -15.945 10.43 4.711 1 96.56 341 LYS A N 1
ATOM 2630 C CA . LYS A 1 341 ? -15.281 9.805 3.574 1 96.56 341 LYS A CA 1
ATOM 2631 C C . LYS A 1 341 ? -16.094 8.609 3.061 1 96.56 341 LYS A C 1
ATOM 2633 O O . LYS A 1 341 ? -17.312 8.562 3.217 1 96.56 341 LYS A O 1
ATOM 2638 N N . ARG A 1 342 ? -15.516 7.684 2.324 1 96.44 342 ARG A N 1
ATOM 2639 C CA . ARG A 1 342 ? -16.219 6.555 1.714 1 96.44 342 ARG A CA 1
ATOM 2640 C C . ARG A 1 342 ? -16.812 5.641 2.775 1 96.44 342 ARG A C 1
ATOM 2642 O O . ARG A 1 342 ? -16.234 5.453 3.844 1 96.44 342 ARG A O 1
ATOM 2649 N N . SER A 1 343 ? -17.891 5.062 2.453 1 96.5 343 SER A N 1
ATOM 2650 C CA . SER A 1 343 ? -18.688 4.281 3.391 1 96.5 343 SER A CA 1
ATOM 2651 C C . SER A 1 343 ? -17.938 3.023 3.832 1 96.5 343 SER A C 1
ATOM 2653 O O . SER A 1 343 ? -17.344 2.33 3.012 1 96.5 343 SER A O 1
ATOM 2655 N N . VAL A 1 344 ? -17.891 2.764 5.102 1 97.62 344 VAL A N 1
ATOM 2656 C CA . VAL A 1 344 ? -17.375 1.542 5.715 1 97.62 344 VAL A CA 1
ATOM 2657 C C . VAL A 1 344 ? -18.484 0.867 6.523 1 97.62 344 VAL A C 1
ATOM 2659 O O . VAL A 1 344 ? -18.797 -0.303 6.297 1 97.62 344 VAL A O 1
ATOM 2662 N N . ILE A 1 345 ? -19.125 1.639 7.398 1 98.25 345 ILE A N 1
ATOM 2663 C CA . ILE A 1 345 ? -20.172 1.121 8.273 1 98.25 345 ILE A CA 1
ATOM 2664 C C . ILE A 1 345 ? -21.438 0.841 7.453 1 98.25 345 ILE A C 1
ATOM 2666 O O . ILE A 1 345 ? -22.047 -0.221 7.586 1 98.25 345 ILE A O 1
ATOM 2670 N N . GLU A 1 346 ? -21.844 1.826 6.609 1 97.12 346 GLU A N 1
ATOM 2671 C CA . GLU A 1 346 ? -23.047 1.681 5.793 1 97.12 346 GLU A CA 1
ATOM 2672 C C . GLU A 1 346 ? -23 0.401 4.965 1 97.12 346 GLU A C 1
ATOM 2674 O O . GLU A 1 346 ? -23.984 -0.341 4.898 1 97.12 346 GLU A O 1
ATOM 2679 N N . ASP A 1 347 ? -21.812 0.113 4.367 1 95.94 347 ASP A N 1
ATOM 2680 C CA . ASP A 1 347 ? -21.656 -1.062 3.516 1 95.94 347 ASP A CA 1
ATOM 2681 C C . ASP A 1 347 ? -21.781 -2.35 4.324 1 95.94 347 ASP A C 1
ATOM 2683 O O . ASP A 1 347 ? -22.406 -3.309 3.873 1 95.94 347 ASP A O 1
ATOM 2687 N N . GLN A 1 348 ? -21.172 -2.414 5.484 1 96.94 348 GLN A N 1
ATOM 2688 C CA . GLN A 1 348 ? -21.266 -3.594 6.34 1 96.94 348 GLN A CA 1
ATOM 2689 C C . GLN A 1 348 ? -22.688 -3.789 6.863 1 96.94 348 GLN A C 1
ATOM 2691 O O . GLN A 1 348 ? -23.172 -4.918 6.949 1 96.94 348 GLN A O 1
ATOM 2696 N N . LEU A 1 349 ? -23.328 -2.629 7.242 1 96.88 349 LEU A N 1
ATOM 2697 C CA . LEU A 1 349 ? -24.672 -2.658 7.828 1 96.88 349 LEU A CA 1
ATOM 2698 C C . LEU A 1 349 ? -25.672 -3.279 6.863 1 96.88 349 LEU A C 1
ATOM 2700 O O . LEU A 1 349 ? -26.438 -4.164 7.246 1 96.88 349 LEU A O 1
ATOM 2704 N N . THR A 1 350 ? -25.734 -2.85 5.621 1 94.81 350 THR A N 1
ATOM 2705 C CA . THR A 1 350 ? -26.672 -3.369 4.633 1 94.81 350 THR A CA 1
ATOM 2706 C C . THR A 1 350 ? -26.406 -4.852 4.371 1 94.81 350 THR A C 1
ATOM 2708 O O . THR A 1 350 ? -27.344 -5.629 4.191 1 94.81 350 THR A O 1
ATOM 2711 N N . GLY A 1 351 ? -25.125 -5.305 4.367 1 92.88 351 GLY A N 1
ATOM 2712 C CA . GLY A 1 351 ? -24.812 -6.715 4.211 1 92.88 351 GLY A CA 1
ATOM 2713 C C . GLY A 1 351 ? -25.312 -7.57 5.359 1 92.88 351 GLY A C 1
ATOM 2714 O O . GLY A 1 351 ? -25.828 -8.672 5.141 1 92.88 351 GLY A O 1
ATOM 2715 N N . GLN A 1 352 ? -25.156 -7.051 6.562 1 92.94 352 GLN A N 1
ATOM 2716 C CA . GLN A 1 352 ? -25.516 -7.801 7.762 1 92.94 352 GLN A CA 1
ATOM 2717 C C . GLN A 1 352 ? -27.031 -7.93 7.898 1 92.94 352 GLN A C 1
ATOM 2719 O O . GLN A 1 352 ? -27.531 -8.953 8.375 1 92.94 352 GLN A O 1
ATOM 2724 N N . LEU A 1 353 ? -27.75 -6.895 7.438 1 92.62 353 LEU A N 1
ATOM 2725 C CA . LEU A 1 353 ? -29.203 -6.863 7.637 1 92.62 353 LEU A CA 1
ATOM 2726 C C . LEU A 1 353 ? -29.922 -7.422 6.422 1 92.62 353 LEU A C 1
ATOM 2728 O O . LEU A 1 353 ? -31.141 -7.641 6.469 1 92.62 353 LEU A O 1
ATOM 2732 N N . TYR A 1 354 ? -29.266 -7.758 5.367 1 91.75 354 TYR A N 1
ATOM 2733 C CA . TYR A 1 354 ? -29.891 -8.047 4.082 1 91.75 354 TYR A CA 1
ATOM 2734 C C . TYR A 1 354 ? -30.859 -9.211 4.199 1 91.75 354 TYR A C 1
ATOM 2736 O O . TYR A 1 354 ? -32 -9.125 3.73 1 91.75 354 TYR A O 1
ATOM 2744 N N . ASN A 1 355 ? -30.438 -10.336 4.805 1 86.69 355 ASN A N 1
ATOM 2745 C CA . ASN A 1 355 ? -31.25 -11.547 4.82 1 86.69 355 ASN A CA 1
ATOM 2746 C C . ASN A 1 355 ? -32.125 -11.602 6.055 1 86.69 355 ASN A C 1
ATOM 2748 O O . ASN A 1 355 ? -32.781 -12.633 6.328 1 86.69 355 ASN A O 1
ATOM 2752 N N . TRP A 1 356 ? -32.219 -10.453 6.855 1 82.69 356 TRP A N 1
ATOM 2753 C CA . TRP A 1 356 ? -33.156 -10.344 7.961 1 82.69 356 TRP A CA 1
ATOM 2754 C C . TRP A 1 356 ? -34.594 -10.367 7.449 1 82.69 356 TRP A C 1
ATOM 2756 O O . TRP A 1 356 ? -34.844 -10.023 6.297 1 82.69 356 TRP A O 1
ATOM 2766 N N . PRO A 1 357 ? -35.5 -10.789 8.422 1 79.12 357 PRO A N 1
ATOM 2767 C CA . PRO A 1 357 ? -36.906 -10.758 8 1 79.12 357 PRO A CA 1
ATOM 2768 C C . PRO A 1 357 ? -37.375 -9.383 7.527 1 79.12 357 PRO A C 1
ATOM 2770 O O . PRO A 1 357 ? -37.031 -8.375 8.164 1 79.12 357 PRO A O 1
ATOM 2773 N N . VAL A 1 358 ? -38.062 -9.422 6.527 1 72.31 358 VAL A N 1
ATOM 2774 C CA . VAL A 1 358 ? -38.406 -8.234 5.758 1 72.31 358 VAL A CA 1
ATOM 2775 C C . VAL A 1 358 ? -39.125 -7.227 6.66 1 72.31 358 VAL A C 1
ATOM 2777 O O . VAL A 1 358 ? -38.875 -6.023 6.578 1 72.31 358 VAL A O 1
ATOM 2780 N N . GLU A 1 359 ? -40.031 -7.68 7.48 1 75.06 359 GLU A N 1
ATOM 2781 C CA . GLU A 1 359 ? -40.875 -6.812 8.297 1 75.06 359 GLU A CA 1
ATOM 2782 C C . GLU A 1 359 ? -40.062 -6.117 9.383 1 75.06 359 GLU A C 1
ATOM 2784 O O . GLU A 1 359 ? -40.5 -5.098 9.93 1 75.06 359 GLU A O 1
ATOM 2789 N N . ARG A 1 360 ? -38.938 -6.52 9.484 1 80.25 360 ARG A N 1
ATOM 2790 C CA . ARG A 1 360 ? -38.125 -6.004 10.586 1 80.25 360 ARG A CA 1
ATOM 2791 C C . ARG A 1 360 ? -36.938 -5.191 10.07 1 80.25 360 ARG A C 1
ATOM 2793 O O . ARG A 1 360 ? -36.156 -4.66 10.852 1 80.25 360 ARG A O 1
ATOM 2800 N N . ARG A 1 361 ? -36.875 -5.004 8.812 1 87.88 361 ARG A N 1
ATOM 2801 C CA . ARG A 1 361 ? -35.688 -4.371 8.258 1 87.88 361 ARG A CA 1
ATOM 2802 C C . ARG A 1 361 ? -35.906 -2.879 8.039 1 87.88 361 ARG A C 1
ATOM 2804 O O . ARG A 1 361 ? -36.781 -2.484 7.254 1 87.88 361 ARG A O 1
ATOM 2811 N N . PRO A 1 362 ? -35.125 -2.057 8.688 1 93.94 362 PRO A N 1
ATOM 2812 C CA . PRO A 1 362 ? -35.219 -0.615 8.453 1 93.94 362 PRO A CA 1
ATOM 2813 C C . PRO A 1 362 ? -34.625 -0.184 7.117 1 93.94 362 PRO A C 1
ATOM 2815 O O . PRO A 1 362 ? -33.812 -0.895 6.555 1 93.94 362 PRO A O 1
ATOM 2818 N N . VAL A 1 363 ? -35.156 0.999 6.613 1 93.94 363 VAL A N 1
ATOM 2819 C CA . VAL A 1 363 ? -34.469 1.651 5.512 1 93.94 363 VAL A CA 1
ATOM 2820 C C . VAL A 1 363 ? -33.094 2.125 5.973 1 93.94 363 VAL A C 1
ATOM 2822 O O . VAL A 1 363 ? -32.938 2.615 7.098 1 93.94 363 VAL A O 1
ATOM 2825 N N . VAL A 1 364 ? -32.062 1.922 5.211 1 96.38 364 VAL A N 1
ATOM 2826 C CA . VAL A 1 364 ? -30.719 2.371 5.566 1 96.38 364 VAL A CA 1
ATOM 2827 C C . VAL A 1 364 ? -30.25 3.424 4.57 1 96.38 364 VAL A C 1
ATOM 2829 O O . VAL A 1 364 ? -30.234 3.186 3.359 1 96.38 364 VAL A O 1
ATOM 2832 N N . VAL A 1 365 ? -29.922 4.652 5.051 1 97.38 365 VAL A N 1
ATOM 2833 C CA . VAL A 1 365 ? -29.391 5.734 4.234 1 97.38 365 VAL A CA 1
ATOM 2834 C C . VAL A 1 365 ? -28.109 6.281 4.867 1 97.38 365 VAL A C 1
ATOM 2836 O O . VAL A 1 365 ? -27.828 6.012 6.039 1 97.38 365 VAL A O 1
ATOM 2839 N N . GLY A 1 366 ? -27.25 6.934 4.16 1 97.06 366 GLY A N 1
ATOM 2840 C CA . GLY A 1 366 ? -26 7.527 4.605 1 97.06 366 GLY A CA 1
ATOM 2841 C C . GLY A 1 366 ? -25.344 8.391 3.545 1 97.06 366 GLY A C 1
ATOM 2842 O O . GLY A 1 366 ? -25.734 9.539 3.346 1 97.06 366 GLY A O 1
ATOM 2843 N N . GLU A 1 367 ? -24.406 7.75 2.826 1 95.38 367 GLU A N 1
ATOM 2844 C CA . GLU A 1 367 ? -23.812 8.438 1.685 1 95.38 367 GLU A CA 1
ATOM 2845 C C . GLU A 1 367 ? -24.859 8.75 0.621 1 95.38 367 GLU A C 1
ATOM 2847 O O . GLU A 1 367 ? -24.844 9.828 0.021 1 95.38 367 GLU A O 1
ATOM 2852 N N . PHE A 1 368 ? -25.781 7.797 0.479 1 93.75 368 PHE A N 1
ATOM 2853 C CA . PHE A 1 368 ? -26.875 7.938 -0.476 1 93.75 368 PHE A CA 1
ATOM 2854 C C . PHE A 1 368 ? -28.219 7.727 0.206 1 93.75 368 PHE A C 1
ATOM 2856 O O . PHE A 1 368 ? -28.297 7.066 1.245 1 93.75 368 PHE A O 1
ATOM 2863 N N . ASP A 1 369 ? -29.234 8.352 -0.347 1 94.81 369 ASP A N 1
ATOM 2864 C CA . ASP A 1 369 ? -30.578 8.094 0.149 1 94.81 369 ASP A CA 1
ATOM 2865 C C . ASP A 1 369 ? -31.188 6.855 -0.514 1 94.81 369 ASP A C 1
ATOM 2867 O O . ASP A 1 369 ? -30.484 6.121 -1.215 1 94.81 369 ASP A O 1
ATOM 2871 N N . GLU A 1 370 ? -32.438 6.477 -0.176 1 91.12 370 GLU A N 1
ATOM 2872 C CA . GLU A 1 370 ? -33.062 5.238 -0.613 1 91.12 370 GLU A CA 1
ATOM 2873 C C . GLU A 1 370 ? -33.281 5.238 -2.121 1 91.12 370 GLU A C 1
ATOM 2875 O O . GLU A 1 370 ? -33.531 4.184 -2.719 1 91.12 370 GLU A O 1
ATOM 2880 N N . GLN A 1 371 ? -33.125 6.441 -2.738 1 88.69 371 GLN A N 1
ATOM 2881 C CA . GLN A 1 371 ? -33.281 6.543 -4.184 1 88.69 371 GLN A CA 1
ATOM 2882 C C . GLN A 1 371 ? -31.953 6.617 -4.898 1 88.69 371 GLN A C 1
ATOM 2884 O O . GLN A 1 371 ? -31.891 6.82 -6.113 1 88.69 371 GLN A O 1
ATOM 2889 N N . GLY A 1 372 ? -30.891 6.551 -4.133 1 87.88 372 GLY A N 1
ATOM 2890 C CA . GLY A 1 372 ? -29.562 6.543 -4.707 1 87.88 372 GLY A CA 1
ATOM 2891 C C . GLY A 1 372 ? -28.984 7.934 -4.922 1 87.88 372 GLY A C 1
ATOM 2892 O O . GLY A 1 372 ? -27.969 8.094 -5.59 1 87.88 372 GLY A O 1
ATOM 2893 N N . ARG A 1 373 ? -29.625 8.969 -4.387 1 91.94 373 ARG A N 1
ATOM 2894 C CA . ARG A 1 373 ? -29.125 10.336 -4.48 1 91.94 373 ARG A CA 1
ATOM 2895 C C . ARG A 1 373 ? -28.156 10.641 -3.334 1 91.94 373 ARG A C 1
ATOM 2897 O O . ARG A 1 373 ? -28.344 10.156 -2.215 1 91.94 373 ARG A O 1
ATOM 2904 N N . SER A 1 374 ? -27.156 11.492 -3.643 1 93.56 374 SER A N 1
ATOM 2905 C CA . SER A 1 374 ? -26.172 11.867 -2.631 1 93.56 374 SER A CA 1
ATOM 2906 C C . SER A 1 374 ? -26.828 12.531 -1.433 1 93.56 374 SER A C 1
ATOM 2908 O O . SER A 1 374 ? -27.672 13.43 -1.597 1 93.56 374 SER A O 1
ATOM 2910 N N . LEU A 1 375 ? -26.547 12.086 -0.246 1 96.25 375 LEU A N 1
ATOM 2911 C CA . LEU A 1 375 ? -27.109 12.617 0.992 1 96.25 375 LEU A CA 1
ATOM 2912 C C . LEU A 1 375 ? -26.016 13.211 1.87 1 96.25 375 LEU A C 1
ATOM 2914 O O . LEU A 1 375 ? -25.953 14.43 2.066 1 96.25 375 LEU A O 1
ATOM 2918 N N . LEU A 1 376 ? -25.047 12.445 2.348 1 96.88 376 LEU A N 1
ATOM 2919 C CA . LEU A 1 376 ? -23.812 12.867 2.998 1 96.88 376 LEU A CA 1
ATOM 2920 C C . LEU A 1 376 ? -22.594 12.562 2.121 1 96.88 376 LEU A C 1
ATOM 2922 O O . LEU A 1 376 ? -22.141 11.422 2.074 1 96.88 376 LEU A O 1
ATOM 2926 N N . PRO A 1 377 ? -22.047 13.547 1.494 1 94.19 377 PRO A N 1
ATOM 2927 C CA . PRO A 1 377 ? -20.984 13.297 0.521 1 94.19 377 PRO A CA 1
ATOM 2928 C C . PRO A 1 377 ? -19.734 12.672 1.152 1 94.19 377 PRO A C 1
ATOM 2930 O O . PRO A 1 377 ? -19.422 12.953 2.311 1 94.19 377 PRO A O 1
ATOM 2933 N N . ASN A 1 378 ? -19.031 11.836 0.401 1 96 378 ASN A N 1
ATOM 2934 C CA . ASN A 1 378 ? -17.797 11.211 0.865 1 96 378 ASN A CA 1
ATOM 2935 C C . ASN A 1 378 ? -16.578 12.062 0.537 1 96 378 ASN A C 1
ATOM 2937 O O . ASN A 1 378 ? -15.461 11.547 0.39 1 96 378 ASN A O 1
ATOM 2941 N N . LEU A 1 379 ? -16.734 13.422 0.366 1 95.19 379 LEU A N 1
ATOM 2942 C CA . LEU A 1 379 ? -15.688 14.367 -0.006 1 95.19 379 LEU A CA 1
ATOM 2943 C C . LEU A 1 379 ? -15.203 15.148 1.211 1 95.19 379 LEU A C 1
ATOM 2945 O O . LEU A 1 379 ? -16 15.523 2.074 1 95.19 379 LEU A O 1
ATOM 2949 N N . SER A 1 380 ? -13.914 15.336 1.303 1 93.94 380 SER A N 1
ATOM 2950 C CA . SER A 1 380 ? -13.32 16.188 2.332 1 93.94 380 SER A CA 1
ATOM 2951 C C . SER A 1 380 ? -13.836 15.812 3.719 1 93.94 380 SER A C 1
ATOM 2953 O O . SER A 1 380 ? -13.836 14.641 4.094 1 93.94 380 SER A O 1
ATOM 2955 N N . GLU A 1 381 ? -14.312 16.797 4.5 1 92.75 381 GLU A N 1
ATOM 2956 C CA . GLU A 1 381 ? -14.789 16.578 5.859 1 92.75 381 GLU A CA 1
ATOM 2957 C C . GLU A 1 381 ? -16.281 16.906 5.984 1 92.75 381 GLU A C 1
ATOM 2959 O O . GLU A 1 381 ? -16.781 17.766 5.262 1 92.75 381 GLU A O 1
ATOM 2964 N N . LEU A 1 382 ? -16.953 16.203 6.84 1 94.19 382 LEU A N 1
ATOM 2965 C CA . LEU A 1 382 ? -18.312 16.578 7.207 1 94.19 382 LEU A CA 1
ATOM 2966 C C . LEU A 1 382 ? -18.297 17.656 8.289 1 94.19 382 LEU A C 1
ATOM 2968 O O . LEU A 1 382 ? -17.375 17.703 9.102 1 94.19 382 LEU A O 1
ATOM 2972 N N . THR A 1 383 ? -19.297 18.547 8.242 1 92.06 383 THR A N 1
ATOM 2973 C CA . THR A 1 383 ? -19.453 19.562 9.273 1 92.06 383 THR A CA 1
ATOM 2974 C C . THR A 1 383 ? -20.766 19.344 10.039 1 92.06 383 THR A C 1
ATOM 2976 O O . THR A 1 383 ? -21.688 18.719 9.539 1 92.06 383 THR A O 1
ATOM 2979 N N . PRO A 1 384 ? -20.812 19.844 11.234 1 94.38 384 PRO A N 1
ATOM 2980 C CA . PRO A 1 384 ? -22.078 19.766 11.977 1 94.38 384 PRO A CA 1
ATOM 2981 C C . PRO A 1 384 ? -23.25 20.359 11.211 1 94.38 384 PRO A C 1
ATOM 2983 O O . PRO A 1 384 ? -24.375 19.844 11.289 1 94.38 384 PRO A O 1
ATOM 2986 N N . ALA A 1 385 ? -23 21.422 10.453 1 94 385 ALA A N 1
ATOM 2987 C CA . ALA A 1 385 ? -24.047 22.078 9.68 1 94 385 ALA A CA 1
ATOM 2988 C C . ALA A 1 385 ? -24.609 21.141 8.609 1 94 385 ALA A C 1
ATOM 2990 O O . ALA A 1 385 ? -25.812 21.078 8.406 1 94 385 ALA A O 1
ATOM 2991 N N . MET A 1 386 ? -23.719 20.453 7.914 1 94.56 386 MET A N 1
ATOM 2992 C CA . MET A 1 386 ? -24.141 19.484 6.902 1 94.56 386 MET A CA 1
ATOM 2993 C C . MET A 1 386 ? -24.984 18.375 7.523 1 94.56 386 MET A C 1
ATOM 2995 O O . MET A 1 386 ? -26.016 18 6.977 1 94.56 386 MET A O 1
ATOM 2999 N N . ILE A 1 387 ? -24.516 17.875 8.633 1 97.44 387 ILE A N 1
ATOM 3000 C CA . ILE A 1 387 ? -25.188 16.781 9.328 1 97.44 387 ILE A CA 1
ATOM 3001 C C . ILE A 1 387 ? -26.547 17.25 9.852 1 97.44 387 ILE A C 1
ATOM 3003 O O . ILE A 1 387 ? -27.547 16.531 9.758 1 97.44 387 ILE A O 1
ATOM 3007 N N . ALA A 1 388 ? -26.609 18.5 10.391 1 97.12 388 ALA A N 1
ATOM 3008 C CA . ALA A 1 388 ? -27.859 19.062 10.906 1 97.12 388 ALA A CA 1
ATOM 3009 C C . ALA A 1 388 ? -28.922 19.141 9.812 1 97.12 388 ALA A C 1
ATOM 3011 O O . ALA A 1 388 ? -30.094 18.812 10.047 1 97.12 388 ALA A O 1
ATOM 3012 N N . ARG A 1 389 ? -28.547 19.578 8.656 1 96.81 389 ARG A N 1
ATOM 3013 C CA . ARG A 1 389 ? -29.469 19.672 7.531 1 96.81 389 ARG A CA 1
ATOM 3014 C C . ARG A 1 389 ? -30.062 18.312 7.18 1 96.81 389 ARG A C 1
ATOM 3016 O O . ARG A 1 389 ? -31.266 18.188 6.922 1 96.81 389 ARG A O 1
ATOM 3023 N N . VAL A 1 390 ? -29.219 17.266 7.16 1 97.94 390 VAL A N 1
ATOM 3024 C CA . VAL A 1 390 ? -29.656 15.922 6.773 1 97.94 390 VAL A CA 1
ATOM 3025 C C . VAL A 1 390 ? -30.562 15.336 7.855 1 97.94 390 VAL A C 1
ATOM 3027 O O . VAL A 1 390 ? -31.578 14.711 7.551 1 97.94 390 VAL A O 1
ATOM 3030 N N . ILE A 1 391 ? -30.188 15.5 9.141 1 98 391 ILE A N 1
ATOM 3031 C CA . ILE A 1 391 ? -31 15.008 10.234 1 98 391 ILE A CA 1
ATOM 3032 C C . ILE A 1 391 ? -32.375 15.656 10.188 1 98 391 ILE A C 1
ATOM 3034 O O . ILE A 1 391 ? -33.406 14.977 10.305 1 98 391 ILE A O 1
ATOM 3038 N N . ALA A 1 392 ? -32.438 17.031 10.008 1 97.75 392 ALA A N 1
ATOM 3039 C CA . ALA A 1 392 ? -33.688 17.75 9.938 1 97.75 392 ALA A CA 1
ATOM 3040 C C . ALA A 1 392 ? -34.562 17.25 8.781 1 97.75 392 ALA A C 1
ATOM 3042 O O . ALA A 1 392 ? -35.75 17.094 8.922 1 97.75 392 ALA A O 1
ATOM 3043 N N . LYS A 1 393 ? -33.938 17.031 7.691 1 96.5 393 LYS A N 1
ATOM 3044 C CA . LYS A 1 393 ? -34.625 16.531 6.508 1 96.5 393 LYS A CA 1
ATOM 3045 C C . LYS A 1 393 ? -35.25 15.164 6.77 1 96.5 393 LYS A C 1
ATOM 3047 O O . LYS A 1 393 ? -36.375 14.906 6.355 1 96.5 393 LYS A O 1
ATOM 3052 N N . ARG A 1 394 ? -34.531 14.227 7.43 1 97.12 394 ARG A N 1
ATOM 3053 C CA . ARG A 1 394 ? -35.031 12.875 7.699 1 97.12 394 ARG A CA 1
ATOM 3054 C C . ARG A 1 394 ? -36.094 12.891 8.773 1 97.12 394 ARG A C 1
ATOM 3056 O O . ARG A 1 394 ? -36.969 12.023 8.797 1 97.12 394 ARG A O 1
ATOM 3063 N N . LEU A 1 395 ? -36.062 13.898 9.641 1 96.38 395 LEU A N 1
ATOM 3064 C CA . LEU A 1 395 ? -37.031 14.023 10.75 1 96.38 395 LEU A CA 1
ATOM 3065 C C . LEU A 1 395 ? -38.312 14.68 10.281 1 96.38 395 LEU A C 1
ATOM 3067 O O . LEU A 1 395 ? -39.375 14.477 10.891 1 96.38 395 LEU A O 1
ATOM 3071 N N . ALA A 1 396 ? -38.281 15.445 9.258 1 95.94 396 ALA A N 1
ATOM 3072 C CA . ALA A 1 396 ? -39.344 16.344 8.805 1 95.94 396 ALA A CA 1
ATOM 3073 C C . ALA A 1 396 ? -40.656 15.594 8.641 1 95.94 396 ALA A C 1
ATOM 3075 O O . ALA A 1 396 ? -41.719 16.141 8.922 1 95.94 396 ALA A O 1
ATOM 3076 N N . PRO A 1 397 ? -40.656 14.32 8.141 1 94.75 397 PRO A N 1
ATOM 3077 C CA . PRO A 1 397 ? -41.906 13.617 7.91 1 94.75 397 PRO A CA 1
ATOM 3078 C C . PRO A 1 397 ? -42.719 13.398 9.195 1 94.75 397 PRO A C 1
ATOM 3080 O O . PRO A 1 397 ? -43.938 13.227 9.148 1 94.75 397 PRO A O 1
ATOM 3083 N N . PHE A 1 398 ? -42.094 13.406 10.414 1 93.31 398 PHE A N 1
ATOM 3084 C CA . PHE A 1 398 ? -42.875 13.078 11.594 1 93.31 398 PHE A CA 1
ATOM 3085 C C . PHE A 1 398 ? -42.656 14.094 12.703 1 93.31 398 PHE A C 1
ATOM 3087 O O . PHE A 1 398 ? -43.375 14.117 13.695 1 93.31 398 PHE A O 1
ATOM 3094 N N . TYR A 1 399 ? -41.625 15.039 12.523 1 95.31 399 TYR A N 1
ATOM 3095 C CA . TYR A 1 399 ? -41.438 16.078 13.531 1 95.31 399 TYR A CA 1
ATOM 3096 C C . TYR A 1 399 ? -40.719 17.281 12.945 1 95.31 399 TYR A C 1
ATOM 3098 O O . TYR A 1 399 ? -39.781 17.125 12.164 1 95.31 399 TYR A O 1
ATOM 3106 N N . SER A 1 400 ? -41.156 18.469 13.258 1 95.25 400 SER A N 1
ATOM 3107 C CA . SER A 1 400 ? -40.469 19.75 13.031 1 95.25 400 SER A CA 1
ATOM 3108 C C . SER A 1 400 ? -40.812 20.766 14.102 1 95.25 400 SER A C 1
ATOM 3110 O O . SER A 1 400 ? -41.781 20.562 14.859 1 95.25 400 SER A O 1
ATOM 3112 N N . SER A 1 401 ? -40 21.797 14.273 1 95.88 401 SER A N 1
ATOM 3113 C CA . SER A 1 401 ? -40.219 22.875 15.227 1 95.88 401 SER A CA 1
ATOM 3114 C C . SER A 1 401 ? -39.75 24.219 14.68 1 95.88 401 SER A C 1
ATOM 3116 O O . SER A 1 401 ? -38.938 24.25 13.75 1 95.88 401 SER A O 1
ATOM 3118 N N . PRO A 1 402 ? -40.25 25.281 15.234 1 95.38 402 PRO A N 1
ATOM 3119 C CA . PRO A 1 402 ? -39.75 26.594 14.82 1 95.38 402 PRO A CA 1
ATOM 3120 C C . PRO A 1 402 ? -38.25 26.766 15.023 1 95.38 402 PRO A C 1
ATOM 3122 O O . PRO A 1 402 ? -37.594 27.438 14.242 1 95.38 402 PRO A O 1
ATOM 3125 N N . GLN A 1 403 ? -37.781 26.188 15.977 1 94.38 403 GLN A N 1
ATOM 3126 C CA . GLN A 1 403 ? -36.344 26.25 16.25 1 94.38 403 GLN A CA 1
ATOM 3127 C C . GLN A 1 403 ? -35.531 25.578 15.156 1 94.38 403 GLN A C 1
ATOM 3129 O O . GLN A 1 403 ? -34.5 26.078 14.742 1 94.38 403 GLN A O 1
ATOM 3134 N N . ILE A 1 404 ? -35.938 24.406 14.758 1 96.5 404 ILE A N 1
ATOM 3135 C CA . ILE A 1 404 ? -35.25 23.672 13.68 1 96.5 404 ILE A CA 1
ATOM 3136 C C . ILE A 1 404 ? -35.312 24.484 12.391 1 96.5 404 ILE A C 1
ATOM 3138 O O . ILE A 1 404 ? -34.281 24.641 11.711 1 96.5 404 ILE A O 1
ATOM 3142 N N . GLU A 1 405 ? -36.438 25.062 12.133 1 96.81 405 GLU A N 1
ATOM 3143 C CA . GLU A 1 405 ? -36.625 25.859 10.922 1 96.81 405 GLU A CA 1
ATOM 3144 C C . GLU A 1 405 ? -35.75 27.109 10.953 1 96.81 405 GLU A C 1
ATOM 3146 O O . GLU A 1 405 ? -35.125 27.469 9.938 1 96.81 405 GLU A O 1
ATOM 3151 N N . ALA A 1 406 ? -35.75 27.703 12.086 1 95.31 406 ALA A N 1
ATOM 3152 C CA . ALA A 1 406 ? -34.938 28.906 12.25 1 95.31 406 ALA A CA 1
ATOM 3153 C C . ALA A 1 406 ? -33.469 28.594 12.039 1 95.31 406 ALA A C 1
ATOM 3155 O O . ALA A 1 406 ? -32.719 29.375 11.43 1 95.31 406 ALA A O 1
ATOM 3156 N N . ARG A 1 407 ? -33.031 27.531 12.609 1 94.69 407 ARG A N 1
ATOM 3157 C CA . ARG A 1 407 ? -31.625 27.141 12.469 1 94.69 407 ARG A CA 1
ATOM 3158 C C . ARG A 1 407 ? -31.281 26.828 11.016 1 94.69 407 ARG A C 1
ATOM 3160 O O . ARG A 1 407 ? -30.219 27.203 10.516 1 94.69 407 ARG A O 1
ATOM 3167 N N . LEU A 1 408 ? -32.125 26.094 10.32 1 96.12 408 LEU A N 1
ATOM 3168 C CA . LEU A 1 408 ? -31.922 25.75 8.922 1 96.12 408 LEU A CA 1
ATOM 3169 C C . LEU A 1 408 ? -31.828 27.016 8.055 1 96.12 408 LEU A C 1
ATOM 3171 O O . LEU A 1 408 ? -31.016 27.094 7.141 1 96.12 408 LEU A O 1
ATOM 3175 N N . GLN A 1 409 ? -32.688 27.922 8.406 1 95.25 409 GLN A N 1
ATOM 3176 C CA . GLN A 1 409 ? -32.656 29.188 7.676 1 95.25 409 GLN A CA 1
ATOM 3177 C C . GLN A 1 409 ? -31.344 29.938 7.914 1 95.25 409 GLN A C 1
ATOM 3179 O O . GLN A 1 409 ? -30.766 30.5 6.977 1 95.25 409 GLN A O 1
ATOM 3184 N N . PHE A 1 410 ? -30.969 29.969 9.125 1 93.38 410 PHE A N 1
ATOM 3185 C CA . PHE A 1 410 ? -29.703 30.609 9.461 1 93.38 410 PHE A CA 1
ATOM 3186 C C . PHE A 1 410 ? -28.562 30.016 8.664 1 93.38 410 PHE A C 1
ATOM 3188 O O . PHE A 1 410 ? -27.734 30.75 8.109 1 93.38 410 PHE A O 1
ATOM 3195 N N . LEU A 1 411 ? -28.453 28.688 8.633 1 93.25 411 LEU A N 1
ATOM 3196 C CA . LEU A 1 411 ? -27.391 27.984 7.926 1 93.25 411 LEU A CA 1
ATOM 3197 C C . LEU A 1 411 ? -27.438 28.281 6.434 1 93.25 411 LEU A C 1
ATOM 3199 O O . LEU A 1 411 ? -26.391 28.484 5.801 1 93.25 411 LEU A O 1
ATOM 3203 N N . SER A 1 412 ? -28.562 28.328 5.895 1 93 412 SER A N 1
ATOM 3204 C CA . SER A 1 412 ? -28.719 28.641 4.48 1 93 412 SER A CA 1
ATOM 3205 C C . SER A 1 412 ? -28.266 30.062 4.172 1 93 412 SER A C 1
ATOM 3207 O O . SER A 1 412 ? -27.594 30.297 3.17 1 93 412 SER A O 1
ATOM 3209 N N . ASP A 1 413 ? -28.625 30.969 5.055 1 90.62 413 ASP A N 1
ATOM 3210 C CA . ASP A 1 413 ? -28.25 32.375 4.883 1 90.62 413 ASP A CA 1
ATOM 3211 C C . ASP A 1 413 ? -26.734 32.531 4.949 1 90.62 413 ASP A C 1
ATOM 3213 O O . ASP A 1 413 ? -26.156 33.312 4.176 1 90.62 413 ASP A O 1
ATOM 3217 N N . LYS A 1 414 ? -26.203 31.891 5.891 1 87.75 414 LYS A N 1
ATOM 3218 C CA . LYS A 1 414 ? -24.766 31.984 6.062 1 87.75 414 LYS A CA 1
ATOM 3219 C C . LYS A 1 414 ? -24.031 31.422 4.848 1 87.75 414 LYS A C 1
ATOM 3221 O O . LYS A 1 414 ? -23.016 31.984 4.414 1 87.75 414 LYS A O 1
ATOM 3226 N N . GLU A 1 415 ? -24.422 30.281 4.352 1 84.75 415 GLU A N 1
ATOM 3227 C CA . GLU A 1 415 ? -23.828 29.672 3.166 1 84.75 415 GLU A CA 1
ATOM 3228 C C . GLU A 1 415 ? -23.938 30.609 1.957 1 84.75 415 GLU A C 1
ATOM 3230 O O . GLU A 1 415 ? -23 30.703 1.163 1 84.75 415 GLU A O 1
ATOM 3235 N N . GLN A 1 416 ? -25.031 31.188 1.824 1 83.12 416 GLN A N 1
ATOM 3236 C CA . GLN A 1 416 ? -25.25 32.125 0.719 1 83.12 416 GLN A CA 1
ATOM 3237 C C . GLN A 1 416 ? -24.328 33.344 0.833 1 83.12 416 GLN A C 1
ATOM 3239 O O . GLN A 1 416 ? -23.781 33.812 -0.169 1 83.12 416 GLN A O 1
ATOM 3244 N N . ALA A 1 417 ? -24.156 33.75 2.018 1 80.56 417 ALA A N 1
ATOM 3245 C CA . ALA A 1 417 ? -23.328 34.938 2.262 1 80.56 417 ALA A CA 1
ATOM 3246 C C . ALA A 1 417 ? -21.859 34.656 1.953 1 80.56 417 ALA A C 1
ATOM 3248 O O . ALA A 1 417 ? -21.125 35.562 1.566 1 80.56 417 ALA A O 1
ATOM 3249 N N . LEU A 1 418 ? -21.453 33.438 2.045 1 79.56 418 LEU A N 1
ATOM 3250 C CA . LEU A 1 418 ? -20.047 33.094 1.906 1 79.56 418 LEU A CA 1
ATOM 3251 C C . LEU A 1 418 ? -19.734 32.625 0.484 1 79.56 418 LEU A C 1
ATOM 3253 O O . LEU A 1 418 ? -18.594 32.25 0.185 1 79.56 418 LEU A O 1
ATOM 3257 N N . GLN A 1 419 ? -20.703 32.625 -0.346 1 73.5 419 GLN A N 1
ATOM 3258 C CA . GLN A 1 419 ? -20.5 32.219 -1.731 1 73.5 419 GLN A CA 1
ATOM 3259 C C . GLN A 1 419 ? -19.672 33.25 -2.49 1 73.5 419 GLN A C 1
ATOM 3261 O O . GLN A 1 419 ? -18.875 32.906 -3.365 1 73.5 419 GLN A O 1
ATOM 3266 N N . ALA A 1 420 ? -19.828 34.562 -2.229 1 67.62 420 ALA A N 1
ATOM 3267 C CA . ALA A 1 420 ? -19.062 35.594 -2.922 1 67.62 420 ALA A CA 1
ATOM 3268 C C . ALA A 1 420 ? -17.734 35.844 -2.236 1 67.62 420 ALA A C 1
ATOM 3270 O O . ALA A 1 420 ? -17.656 35.906 -1.007 1 67.62 420 ALA A O 1
ATOM 3271 N N . PRO A 1 421 ? -16.734 35.844 -3.248 1 66.19 421 PRO A N 1
ATOM 3272 C CA . PRO A 1 421 ? -15.422 36.125 -2.637 1 66.19 421 PRO A CA 1
ATOM 3273 C C . PRO A 1 421 ? -15.391 37.438 -1.875 1 66.19 421 PRO A C 1
ATOM 3275 O O . PRO A 1 421 ? -15.867 38.469 -2.379 1 66.19 421 PRO A O 1
ATOM 3278 N N . LEU A 1 422 ? -15.008 37.406 -0.668 1 67 422 LEU A N 1
ATOM 3279 C CA . LEU A 1 422 ? -14.938 38.594 0.181 1 67 422 LEU A CA 1
ATOM 3280 C C . LEU A 1 422 ? -13.844 39.531 -0.301 1 67 422 LEU A C 1
ATOM 3282 O O . LEU A 1 422 ? -14.07 40.75 -0.428 1 67 422 LEU A O 1
ATOM 3286 N N . PHE A 1 423 ? -12.68 39.031 -0.569 1 71.62 423 PHE A N 1
ATOM 3287 C CA . PHE A 1 423 ? -11.562 39.75 -1.162 1 71.62 423 PHE A CA 1
ATOM 3288 C C . PHE A 1 423 ? -10.594 38.781 -1.845 1 71.62 423 PHE A C 1
ATOM 3290 O O . PHE A 1 423 ? -10.711 37.562 -1.688 1 71.62 423 PHE A O 1
ATOM 3297 N N . THR A 1 424 ? -9.812 39.312 -2.727 1 69.75 424 THR A N 1
ATOM 3298 C CA . THR A 1 424 ? -8.969 38.5 -3.594 1 69.75 424 THR A CA 1
ATOM 3299 C C . THR A 1 424 ? -7.648 38.156 -2.904 1 69.75 424 THR A C 1
ATOM 3301 O O . THR A 1 424 ? -6.965 37.188 -3.285 1 69.75 424 THR A O 1
ATOM 3304 N N . THR A 1 425 ? -7.32 38.844 -1.94 1 78.31 425 THR A N 1
ATOM 3305 C CA . THR A 1 425 ? -6.035 38.656 -1.278 1 78.31 425 THR A CA 1
ATOM 3306 C C . THR A 1 425 ? -6.062 37.406 -0.413 1 78.31 425 THR A C 1
ATOM 3308 O O . THR A 1 425 ? -7.008 37.188 0.346 1 78.31 425 THR A O 1
ATOM 3311 N N . GLN A 1 426 ? -5.121 36.5 -0.75 1 77.19 426 GLN A N 1
ATOM 3312 C CA . GLN A 1 426 ? -5 35.281 0.042 1 77.19 426 GLN A CA 1
ATOM 3313 C C . GLN A 1 426 ? -3.613 35.188 0.671 1 77.19 426 GLN A C 1
ATOM 3315 O O . GLN A 1 426 ? -2.635 35.688 0.122 1 77.19 426 GLN A O 1
ATOM 3320 N N . ARG A 1 427 ? -3.545 34.688 1.798 1 80.44 427 ARG A N 1
ATOM 3321 C CA . ARG A 1 427 ? -2.271 34.344 2.428 1 80.44 427 ARG A CA 1
ATOM 3322 C C . ARG A 1 427 ? -1.871 32.906 2.115 1 80.44 427 ARG A C 1
ATOM 3324 O O . ARG A 1 427 ? -2.287 31.969 2.809 1 80.44 427 ARG A O 1
ATOM 3331 N N . THR A 1 428 ? -1.077 32.844 1.127 1 79.75 428 THR A N 1
ATOM 3332 C CA . THR A 1 428 ? -0.603 31.516 0.709 1 79.75 428 THR A CA 1
ATOM 3333 C C . THR A 1 428 ? 0.689 31.156 1.435 1 79.75 428 THR A C 1
ATOM 3335 O O . THR A 1 428 ? 1.533 32 1.683 1 79.75 428 THR A O 1
ATOM 3338 N N . PRO A 1 429 ? 0.792 29.859 1.747 1 82.62 429 PRO A N 1
ATOM 3339 C CA . PRO A 1 429 ? 2.066 29.438 2.332 1 82.62 429 PRO A CA 1
ATOM 3340 C C . PRO A 1 429 ? 3.268 29.812 1.462 1 82.62 429 PRO A C 1
ATOM 3342 O O . PRO A 1 429 ? 3.191 29.719 0.233 1 82.62 429 PRO A O 1
ATOM 3345 N N . HIS A 1 430 ? 4.316 30.219 2.08 1 86.81 430 HIS A N 1
ATOM 3346 C CA . HIS A 1 430 ? 5.527 30.656 1.389 1 86.81 430 HIS A CA 1
ATOM 3347 C C . HIS A 1 430 ? 6.777 30.234 2.154 1 86.81 430 HIS A C 1
ATOM 3349 O O . HIS A 1 430 ? 6.688 29.781 3.295 1 86.81 430 HIS A O 1
ATOM 3355 N N . PHE A 1 431 ? 7.922 30.391 1.56 1 90.5 431 PHE A N 1
ATOM 3356 C CA . PHE A 1 431 ? 9.18 30.047 2.209 1 90.5 431 PHE A CA 1
ATOM 3357 C C . PHE A 1 431 ? 9.484 31.016 3.348 1 90.5 431 PHE A C 1
ATOM 3359 O O . PHE A 1 431 ? 9.109 32.188 3.295 1 90.5 431 PHE A O 1
ATOM 3366 N N . CYS A 1 432 ? 10.188 30.578 4.371 1 89.06 432 CYS A N 1
ATOM 3367 C CA . CYS A 1 432 ? 10.609 31.406 5.496 1 89.06 432 CYS A CA 1
ATOM 3368 C C . CYS A 1 432 ? 11.578 32.469 5.043 1 89.06 432 CYS A C 1
ATOM 3370 O O . CYS A 1 432 ? 12.203 32.375 3.984 1 89.06 432 CYS A O 1
ATOM 3372 N N . SER A 1 433 ? 11.648 33.562 5.879 1 90.12 433 SER A N 1
ATOM 3373 C CA . SER A 1 433 ? 12.672 34.562 5.645 1 90.12 433 SER A CA 1
ATOM 3374 C C . SER A 1 433 ? 14.07 33.938 5.645 1 90.12 433 SER A C 1
ATOM 3376 O O . SER A 1 433 ? 14.445 33.25 6.586 1 90.12 433 SER A O 1
ATOM 3378 N N . GLY A 1 434 ? 14.805 34.188 4.562 1 90.88 434 GLY A N 1
ATOM 3379 C CA . GLY A 1 434 ? 16.172 33.688 4.48 1 90.88 434 GLY A CA 1
ATOM 3380 C C . GLY A 1 434 ? 16.25 32.219 4.09 1 90.88 434 GLY A C 1
ATOM 3381 O O . GLY A 1 434 ? 17.312 31.625 4.16 1 90.88 434 GLY A O 1
ATOM 3382 N N . CYS A 1 435 ? 15.164 31.656 3.684 1 93.12 435 CYS A N 1
ATOM 3383 C CA . CYS A 1 435 ? 15.109 30.234 3.348 1 93.12 435 CYS A CA 1
ATOM 3384 C C . CYS A 1 435 ? 15.945 29.938 2.109 1 93.12 435 CYS A C 1
ATOM 3386 O O . CYS A 1 435 ? 15.812 30.609 1.086 1 93.12 435 CYS A O 1
ATOM 3388 N N . PRO A 1 436 ? 16.812 28.891 2.119 1 94.81 436 PRO A N 1
ATOM 3389 C CA . PRO A 1 436 ? 17.609 28.516 0.95 1 94.81 436 PRO A CA 1
ATOM 3390 C C . PRO A 1 436 ? 16.75 28.125 -0.254 1 94.81 436 PRO A C 1
ATOM 3392 O O . PRO A 1 436 ? 17.203 28.234 -1.396 1 94.81 436 PRO A O 1
ATOM 3395 N N . HIS A 1 437 ? 15.578 27.656 -0.079 1 94.44 437 HIS A N 1
ATOM 3396 C CA . HIS A 1 437 ? 14.703 27.219 -1.163 1 94.44 437 HIS A CA 1
ATOM 3397 C C . HIS A 1 437 ? 14.328 28.375 -2.078 1 94.44 437 HIS A C 1
ATOM 3399 O O . HIS A 1 437 ? 13.953 28.156 -3.232 1 94.44 437 HIS A O 1
ATOM 3405 N N . ASN A 1 438 ? 14.398 29.625 -1.58 1 92.19 438 ASN A N 1
ATOM 3406 C CA . ASN A 1 438 ? 14.125 30.797 -2.41 1 92.19 438 ASN A CA 1
ATOM 3407 C C . ASN A 1 438 ? 15.086 30.875 -3.596 1 92.19 438 ASN A C 1
ATOM 3409 O O . ASN A 1 438 ? 14.734 31.422 -4.648 1 92.19 438 ASN A O 1
ATOM 3413 N N . THR A 1 439 ? 16.25 30.344 -3.373 1 92.56 439 THR A N 1
ATOM 3414 C CA . THR A 1 439 ? 17.234 30.344 -4.438 1 92.56 439 THR A CA 1
ATOM 3415 C C . THR A 1 439 ? 17.328 28.984 -5.105 1 92.56 439 THR A C 1
ATOM 3417 O O . THR A 1 439 ? 17.266 28.875 -6.332 1 92.56 439 THR A O 1
ATOM 3420 N N . SER A 1 440 ? 17.438 27.953 -4.355 1 95.88 440 SER A N 1
ATOM 3421 C CA . SER A 1 440 ? 17.781 26.609 -4.832 1 95.88 440 SER A CA 1
ATOM 3422 C C . SER A 1 440 ? 16.703 26.062 -5.762 1 95.88 440 SER A C 1
ATOM 3424 O O . SER A 1 440 ? 16.953 25.172 -6.57 1 95.88 440 SER A O 1
ATOM 3426 N N . THR A 1 441 ? 15.445 26.547 -5.734 1 96.62 441 THR A N 1
ATOM 3427 C CA . THR A 1 441 ? 14.359 25.969 -6.504 1 96.62 441 THR A CA 1
ATOM 3428 C C . THR A 1 441 ? 14.172 26.703 -7.828 1 96.62 441 THR A C 1
ATOM 3430 O O . THR A 1 441 ? 13.312 26.344 -8.633 1 96.62 441 THR A O 1
ATOM 3433 N N . LYS A 1 442 ? 14.906 27.781 -8.062 1 95.38 442 LYS A N 1
ATOM 3434 C CA . LYS A 1 442 ? 14.867 28.484 -9.344 1 95.38 442 LYS A CA 1
ATOM 3435 C C . LYS A 1 442 ? 15.547 27.656 -10.438 1 95.38 442 LYS A C 1
ATOM 3437 O O . LYS A 1 442 ? 16.516 26.953 -10.18 1 95.38 442 LYS A O 1
ATOM 3442 N N . VAL A 1 443 ? 15.031 27.688 -11.656 1 97.25 443 VAL A N 1
ATOM 3443 C CA . VAL A 1 443 ? 15.641 27.031 -12.805 1 97.25 443 VAL A CA 1
ATOM 3444 C C . VAL A 1 443 ? 15.844 28.031 -13.938 1 97.25 443 VAL A C 1
ATOM 3446 O O . VAL A 1 443 ? 15.188 29.062 -13.984 1 97.25 443 VAL A O 1
ATOM 3449 N N . PRO A 1 444 ? 16.75 27.781 -14.875 1 97 444 PRO A N 1
ATOM 3450 C CA . PRO A 1 444 ? 16.984 28.688 -16 1 97 444 PRO A CA 1
ATOM 3451 C C . PRO A 1 444 ? 15.773 28.797 -16.922 1 97 444 PRO A C 1
ATOM 3453 O O . PRO A 1 444 ? 14.977 27.859 -17.031 1 97 444 PRO A O 1
ATOM 3456 N N . GLU A 1 445 ? 15.695 29.984 -17.516 1 95.19 445 GLU A N 1
ATOM 3457 C CA . GLU A 1 445 ? 14.633 30.188 -18.5 1 95.19 445 GLU A CA 1
ATOM 3458 C C . GLU A 1 445 ? 14.633 29.094 -19.547 1 95.19 445 GLU A C 1
ATOM 3460 O O . GLU A 1 445 ? 15.695 28.672 -20.031 1 95.19 445 GLU A O 1
ATOM 3465 N N . GLY A 1 446 ? 13.5 28.578 -19.781 1 94.38 446 GLY A N 1
ATOM 3466 C CA . GLY A 1 446 ? 13.367 27.531 -20.781 1 94.38 446 GLY A CA 1
ATOM 3467 C C . GLY A 1 446 ? 13.445 26.141 -20.172 1 94.38 446 GLY A C 1
ATOM 3468 O O . GLY A 1 446 ? 13.195 25.141 -20.859 1 94.38 446 GLY A O 1
ATOM 3469 N N . SER A 1 447 ? 13.781 26.031 -18.938 1 96.94 447 SER A N 1
ATOM 3470 C CA . SER A 1 447 ? 13.844 24.75 -18.25 1 96.94 447 SER A CA 1
ATOM 3471 C C . SER A 1 447 ? 12.57 24.484 -17.453 1 96.94 447 SER A C 1
ATOM 3473 O O . SER A 1 447 ? 11.789 25.391 -17.188 1 96.94 447 SER A O 1
ATOM 3475 N N . ARG A 1 448 ? 12.391 23.203 -17.172 1 95.88 448 ARG A N 1
ATOM 3476 C CA . ARG A 1 448 ? 11.258 22.75 -16.375 1 95.88 448 ARG A CA 1
ATOM 3477 C C . ARG A 1 448 ? 11.734 21.938 -15.164 1 95.88 448 ARG A C 1
ATOM 3479 O O . ARG A 1 448 ? 12.695 21.188 -15.266 1 95.88 448 ARG A O 1
ATOM 3486 N N . ALA A 1 449 ? 11.086 22.172 -14.047 1 97.94 449 ALA A N 1
ATOM 3487 C CA . ALA A 1 449 ? 11.398 21.391 -12.852 1 97.94 449 ALA A CA 1
ATOM 3488 C C . ALA A 1 449 ? 10.18 20.625 -12.359 1 97.94 449 ALA A C 1
ATOM 3490 O O . ALA A 1 449 ? 9.039 20.969 -12.672 1 97.94 449 ALA A O 1
ATOM 3491 N N . LEU A 1 450 ? 10.43 19.531 -11.742 1 97.94 450 LEU A N 1
ATOM 3492 C CA . LEU A 1 450 ? 9.414 18.734 -11.062 1 97.94 450 LEU A CA 1
ATOM 3493 C C . LEU A 1 450 ? 9.5 18.922 -9.547 1 97.94 450 LEU A C 1
ATOM 3495 O O . LEU A 1 450 ? 10.594 19.031 -8.992 1 97.94 450 LEU A O 1
ATOM 3499 N N . ALA A 1 451 ? 8.359 18.969 -8.93 1 96.69 451 ALA A N 1
ATOM 3500 C CA . ALA A 1 451 ? 8.312 19.234 -7.492 1 96.69 451 ALA A CA 1
ATOM 3501 C C . ALA A 1 451 ? 8.664 17.984 -6.688 1 96.69 451 ALA A C 1
ATOM 3503 O O . ALA A 1 451 ? 8.531 16.875 -7.184 1 96.69 451 ALA A O 1
ATOM 3504 N N . GLY A 1 452 ? 9.172 18.172 -5.5 1 95.19 452 GLY A N 1
ATOM 3505 C CA . GLY A 1 452 ? 9.383 17.109 -4.523 1 95.19 452 GLY A CA 1
ATOM 3506 C C . GLY A 1 452 ? 8.57 17.312 -3.252 1 95.19 452 GLY A C 1
ATOM 3507 O O . GLY A 1 452 ? 7.922 18.344 -3.078 1 95.19 452 GLY A O 1
ATOM 3508 N N . ILE A 1 453 ? 8.578 16.281 -2.383 1 95.12 453 ILE A N 1
ATOM 3509 C CA . ILE A 1 453 ? 7.84 16.344 -1.127 1 95.12 453 ILE A CA 1
ATOM 3510 C C . ILE A 1 453 ? 8.695 17.016 -0.051 1 95.12 453 ILE A C 1
ATOM 3512 O O . ILE A 1 453 ? 9.844 16.609 0.173 1 95.12 453 ILE A O 1
ATOM 3516 N N . GLY A 1 454 ? 8.25 17.984 0.596 1 91.38 454 GLY A N 1
ATOM 3517 C CA . GLY A 1 454 ? 8.898 18.859 1.567 1 91.38 454 GLY A CA 1
ATOM 3518 C C . GLY A 1 454 ? 8.531 20.312 1.406 1 91.38 454 GLY A C 1
ATOM 3519 O O . GLY A 1 454 ? 7.547 20.641 0.749 1 91.38 454 GLY A O 1
ATOM 3520 N N . CYS A 1 455 ? 9.328 21.188 1.933 1 91.56 455 CYS A N 1
ATOM 3521 C CA . CYS A 1 455 ? 9.031 22.609 1.81 1 91.56 455 CYS A CA 1
ATOM 3522 C C . CYS A 1 455 ? 9.008 23.047 0.347 1 91.56 455 CYS A C 1
ATOM 3524 O O . CYS A 1 455 ? 8.227 23.906 -0.041 1 91.56 455 CYS A O 1
ATOM 3526 N N . HIS A 1 456 ? 9.812 22.438 -0.451 1 92.44 456 HIS A N 1
ATOM 3527 C CA . HIS A 1 456 ? 9.945 22.828 -1.851 1 92.44 456 HIS A CA 1
ATOM 3528 C C . HIS A 1 456 ? 8.742 22.359 -2.666 1 92.44 456 HIS A C 1
ATOM 3530 O O . HIS A 1 456 ? 8.648 22.656 -3.861 1 92.44 456 HIS A O 1
ATOM 3536 N N . TYR A 1 457 ? 7.828 21.625 -2.072 1 92.81 457 TYR A N 1
ATOM 3537 C CA . TYR A 1 457 ? 6.539 21.328 -2.689 1 92.81 457 TYR A CA 1
ATOM 3538 C C . TYR A 1 457 ? 5.793 22.609 -3.039 1 92.81 457 TYR A C 1
ATOM 3540 O O . TYR A 1 457 ? 5.07 22.656 -4.039 1 92.81 457 TYR A O 1
ATOM 3548 N N . MET A 1 458 ? 6 23.656 -2.312 1 90.31 458 MET A N 1
ATOM 3549 C CA . MET A 1 458 ? 5.289 24.922 -2.441 1 90.31 458 MET A CA 1
ATOM 3550 C C . MET A 1 458 ? 5.645 25.625 -3.752 1 90.31 458 MET A C 1
ATOM 3552 O O . MET A 1 458 ? 4.941 26.531 -4.188 1 90.31 458 MET A O 1
ATOM 3556 N N . THR A 1 459 ? 6.691 25.125 -4.449 1 93.38 459 THR A N 1
ATOM 3557 C CA . THR A 1 459 ? 7.094 25.719 -5.719 1 93.38 459 THR A CA 1
ATOM 3558 C C . THR A 1 459 ? 5.992 25.562 -6.762 1 93.38 459 THR A C 1
ATOM 3560 O O . THR A 1 459 ? 5.945 26.312 -7.746 1 93.38 459 THR A O 1
ATOM 3563 N N . ILE A 1 460 ? 5.094 24.688 -6.516 1 92.12 460 ILE A N 1
ATOM 3564 C CA . ILE A 1 460 ? 4.051 24.391 -7.496 1 92.12 460 ILE A CA 1
ATOM 3565 C C . ILE A 1 460 ? 3.137 25.609 -7.648 1 92.12 460 ILE A C 1
ATOM 3567 O O . ILE A 1 460 ? 2.512 25.797 -8.695 1 92.12 460 ILE A O 1
ATOM 3571 N N . TRP A 1 461 ? 3.111 26.516 -6.598 1 87.44 461 TRP A N 1
ATOM 3572 C CA . TRP A 1 461 ? 2.246 27.688 -6.734 1 87.44 461 TRP A CA 1
ATOM 3573 C C . TRP A 1 461 ? 3.051 28.969 -6.621 1 87.44 461 TRP A C 1
ATOM 3575 O O . TRP A 1 461 ? 2.494 30.031 -6.344 1 87.44 461 TRP A O 1
ATOM 3585 N N . MET A 1 462 ? 4.406 28.984 -6.691 1 87.19 462 MET A N 1
ATOM 3586 C CA . MET A 1 462 ? 5.266 30.156 -6.527 1 87.19 462 MET A CA 1
ATOM 3587 C C . MET A 1 462 ? 5.812 30.625 -7.875 1 87.19 462 MET A C 1
ATOM 3589 O O . MET A 1 462 ? 6.688 31.484 -7.93 1 87.19 462 MET A O 1
ATOM 3593 N N . ASP A 1 463 ? 5.383 30.297 -8.922 1 84.12 463 ASP A N 1
ATOM 3594 C CA . ASP A 1 463 ? 5.848 30.688 -10.242 1 84.12 463 ASP A CA 1
ATOM 3595 C C . ASP A 1 463 ? 7.32 30.344 -10.438 1 84.12 463 ASP A C 1
ATOM 3597 O O . ASP A 1 463 ? 8.148 31.219 -10.688 1 84.12 463 ASP A O 1
ATOM 3601 N N . ARG A 1 464 ? 7.762 29.219 -10.258 1 89.88 464 ARG A N 1
ATOM 3602 C CA . ARG A 1 464 ? 9.133 28.734 -10.328 1 89.88 464 ARG A CA 1
ATOM 3603 C C . ARG A 1 464 ? 9.297 27.719 -11.461 1 89.88 464 ARG A C 1
ATOM 3605 O O . ARG A 1 464 ? 10.211 26.891 -11.438 1 89.88 464 ARG A O 1
ATOM 3612 N N . GLU A 1 465 ? 8.43 27.703 -12.453 1 94.38 465 GLU A N 1
ATOM 3613 C CA . GLU A 1 465 ? 8.477 26.75 -13.57 1 94.38 465 GLU A CA 1
ATOM 3614 C C . GLU A 1 465 ? 8.555 25.312 -13.07 1 94.38 465 GLU A C 1
ATOM 3616 O O . GLU A 1 465 ? 9.352 24.516 -13.57 1 94.38 465 GLU A O 1
ATOM 3621 N N . THR A 1 466 ? 7.977 25.031 -12.008 1 96.06 466 THR A N 1
ATOM 3622 C CA . THR A 1 466 ? 7.891 23.703 -11.414 1 96.06 466 THR A CA 1
ATOM 3623 C C . THR A 1 466 ? 6.473 23.156 -11.547 1 96.06 466 THR A C 1
ATOM 3625 O O . THR A 1 466 ? 5.516 23.766 -11.07 1 96.06 466 THR A O 1
ATOM 3628 N N . ASP A 1 467 ? 6.453 22.016 -12.266 1 94.62 467 ASP A N 1
ATOM 3629 C CA . ASP A 1 467 ? 5.133 21.453 -12.523 1 94.62 467 ASP A CA 1
ATOM 3630 C C . ASP A 1 467 ? 5.047 20.016 -12.023 1 94.62 467 ASP A C 1
ATOM 3632 O O . ASP A 1 467 ? 6.02 19.266 -12.109 1 94.62 467 ASP A O 1
ATOM 3636 N N . THR A 1 468 ? 3.842 19.672 -11.523 1 95.44 468 THR A N 1
ATOM 3637 C CA . THR A 1 468 ? 3.451 18.328 -11.102 1 95.44 468 THR A CA 1
ATOM 3638 C C . THR A 1 468 ? 4.289 17.875 -9.906 1 95.44 468 THR A C 1
ATOM 3640 O O . THR A 1 468 ? 5.215 18.578 -9.484 1 95.44 468 THR A O 1
ATOM 3643 N N . PHE A 1 469 ? 3.91 16.844 -9.289 1 95.88 469 PHE A N 1
ATOM 3644 C CA . PHE A 1 469 ? 4.562 16.188 -8.164 1 95.88 469 PHE A CA 1
ATOM 3645 C C . PHE A 1 469 ? 4.309 14.688 -8.188 1 95.88 469 PHE A C 1
ATOM 3647 O O . PHE A 1 469 ? 3.604 14.188 -9.062 1 95.88 469 PHE A O 1
ATOM 3654 N N . THR A 1 470 ? 4.965 13.953 -7.379 1 96.75 470 THR A N 1
ATOM 3655 C CA . THR A 1 470 ? 4.727 12.523 -7.215 1 96.75 470 THR A CA 1
ATOM 3656 C C . THR A 1 470 ? 4.727 12.141 -5.734 1 96.75 470 THR A C 1
ATOM 3658 O O . THR A 1 470 ? 4.852 13.008 -4.867 1 96.75 470 THR A O 1
ATOM 3661 N N . GLN A 1 471 ? 4.441 10.875 -5.418 1 97.25 471 GLN A N 1
ATOM 3662 C CA . GLN A 1 471 ? 4.473 10.406 -4.039 1 97.25 471 GLN A CA 1
ATOM 3663 C C . GLN A 1 471 ? 5.891 10.453 -3.475 1 97.25 471 GLN A C 1
ATOM 3665 O O . GLN A 1 471 ? 6.867 10.43 -4.23 1 97.25 471 GLN A O 1
ATOM 3670 N N . MET A 1 472 ? 6.035 10.539 -2.174 1 97.25 472 MET A N 1
ATOM 3671 C CA . MET A 1 472 ? 7.336 10.617 -1.514 1 97.25 472 MET A CA 1
ATOM 3672 C C . MET A 1 472 ? 8.195 9.406 -1.871 1 97.25 472 MET A C 1
ATOM 3674 O O . MET A 1 472 ? 7.773 8.266 -1.7 1 97.25 472 MET A O 1
ATOM 3678 N N . GLY A 1 473 ? 9.375 9.625 -2.396 1 97.19 473 GLY A N 1
ATOM 3679 C CA . GLY A 1 473 ? 10.297 8.57 -2.777 1 97.19 473 GLY A CA 1
ATOM 3680 C C . GLY A 1 473 ? 10.289 8.281 -4.266 1 97.19 473 GLY A C 1
ATOM 3681 O O . GLY A 1 473 ? 11.148 7.551 -4.766 1 97.19 473 GLY A O 1
ATOM 3682 N N . GLY A 1 474 ? 9.336 8.875 -5.051 1 98.31 474 GLY A N 1
ATOM 3683 C CA . GLY A 1 474 ? 9.227 8.656 -6.484 1 98.31 474 GLY A CA 1
ATOM 3684 C C . GLY A 1 474 ? 9.727 9.836 -7.305 1 98.31 474 GLY A C 1
ATOM 3685 O O . GLY A 1 474 ? 9.555 9.859 -8.523 1 98.31 474 GLY A O 1
ATOM 3686 N N . GLU A 1 475 ? 10.398 10.82 -6.707 1 98.44 475 GLU A N 1
ATOM 3687 C CA . GLU A 1 475 ? 10.812 12.062 -7.355 1 98.44 475 GLU A CA 1
ATOM 3688 C C . GLU A 1 475 ? 11.688 11.773 -8.578 1 98.44 475 GLU A C 1
ATOM 3690 O O . GLU A 1 475 ? 12.695 11.078 -8.477 1 98.44 475 GLU A O 1
ATOM 3695 N N . GLY A 1 476 ? 11.273 12.297 -9.68 1 98.44 476 GLY A N 1
ATOM 3696 C CA . GLY A 1 476 ? 12.039 12.18 -10.906 1 98.44 476 GLY A CA 1
ATOM 3697 C C . GLY A 1 476 ? 11.648 10.977 -11.75 1 98.44 476 GLY A C 1
ATOM 3698 O O . GLY A 1 476 ? 11.938 10.93 -12.945 1 98.44 476 GLY A O 1
ATOM 3699 N N . VAL A 1 477 ? 10.914 10.008 -11.195 1 98.81 477 VAL A N 1
ATOM 3700 C CA . VAL A 1 477 ? 10.664 8.742 -11.875 1 98.81 477 VAL A CA 1
ATOM 3701 C C . VAL A 1 477 ? 9.523 8.906 -12.883 1 98.81 477 VAL A C 1
ATOM 3703 O O . VAL A 1 477 ? 9.43 8.164 -13.859 1 98.81 477 VAL A O 1
ATOM 3706 N N . THR A 1 478 ? 8.617 9.883 -12.672 1 98.69 478 THR A N 1
ATOM 3707 C CA . THR A 1 478 ? 7.602 10.156 -13.688 1 98.69 478 THR A CA 1
ATOM 3708 C C . THR A 1 478 ? 8.25 10.547 -15.008 1 98.69 478 THR A C 1
ATOM 3710 O O . THR A 1 478 ? 7.695 10.281 -16.078 1 98.69 478 THR A O 1
ATOM 3713 N N . TRP A 1 479 ? 9.477 11.156 -14.977 1 98.69 479 TRP A N 1
ATOM 3714 C CA . TRP A 1 479 ? 10.211 11.539 -16.188 1 98.69 479 TRP A CA 1
ATOM 3715 C C . TRP A 1 479 ? 10.609 10.312 -16.984 1 98.69 479 TRP A C 1
ATOM 3717 O O . TRP A 1 479 ? 10.641 10.352 -18.219 1 98.69 479 TRP A O 1
ATOM 3727 N N . ILE A 1 480 ? 10.906 9.188 -16.312 1 98.75 480 ILE A N 1
ATOM 3728 C CA . ILE A 1 480 ? 11.25 7.941 -17 1 98.75 480 ILE A CA 1
ATOM 3729 C C . ILE A 1 480 ? 10.125 7.543 -17.953 1 98.75 480 ILE A C 1
ATOM 3731 O O . ILE A 1 480 ? 10.383 7.035 -19.047 1 98.75 480 ILE A O 1
ATOM 3735 N N . GLY A 1 481 ? 8.828 7.789 -17.562 1 98.62 481 GLY A N 1
ATOM 3736 C CA . GLY A 1 481 ? 7.672 7.453 -18.375 1 98.62 481 GLY A CA 1
ATOM 3737 C C . GLY A 1 481 ? 7.355 8.5 -19.422 1 98.62 481 GLY A C 1
ATOM 3738 O O . GLY A 1 481 ? 6.594 8.242 -20.359 1 98.62 481 GLY A O 1
ATOM 3739 N N . GLN A 1 482 ? 7.961 9.719 -19.328 1 98.56 482 GLN A N 1
ATOM 3740 C CA . GLN A 1 482 ? 7.711 10.812 -20.266 1 98.56 482 GLN A CA 1
ATOM 3741 C C . GLN A 1 482 ? 8.789 10.875 -21.344 1 98.56 482 GLN A C 1
ATOM 3743 O O . GLN A 1 482 ? 8.484 11.062 -22.516 1 98.56 482 GLN A O 1
ATOM 3748 N N . ALA A 1 483 ? 10.008 10.672 -20.984 1 98.5 483 ALA A N 1
ATOM 3749 C CA . ALA A 1 483 ? 11.203 11.016 -21.75 1 98.5 483 ALA A CA 1
ATOM 3750 C C . ALA A 1 483 ? 11.164 10.383 -23.141 1 98.5 483 ALA A C 1
ATOM 3752 O O . ALA A 1 483 ? 11.484 11.039 -24.125 1 98.5 483 ALA A O 1
ATOM 3753 N N . PRO A 1 484 ? 10.742 9.07 -23.266 1 98.31 484 PRO A N 1
ATOM 3754 C CA . PRO A 1 484 ? 10.773 8.461 -24.594 1 98.31 484 PRO A CA 1
ATOM 3755 C C . PRO A 1 484 ? 9.742 9.07 -25.547 1 98.31 484 PRO A C 1
ATOM 3757 O O . PRO A 1 484 ? 9.828 8.875 -26.766 1 98.31 484 PRO A O 1
ATOM 3760 N N . PHE A 1 485 ? 8.812 9.883 -25.062 1 98.69 485 PHE A N 1
ATOM 3761 C CA . PHE A 1 485 ? 7.656 10.258 -25.875 1 98.69 485 PHE A CA 1
ATOM 3762 C C . PHE A 1 485 ? 7.562 11.766 -26.031 1 98.69 485 PHE A C 1
ATOM 3764 O O . PHE A 1 485 ? 6.531 12.297 -26.453 1 98.69 485 PHE A O 1
ATOM 3771 N N . THR A 1 486 ? 8.562 12.547 -25.641 1 98.25 486 THR A N 1
ATOM 3772 C CA . THR A 1 486 ? 8.594 14 -25.75 1 98.25 486 THR A CA 1
ATOM 3773 C C . THR A 1 486 ? 9.906 14.477 -26.359 1 98.25 486 THR A C 1
ATOM 3775 O O . THR A 1 486 ? 10.906 13.75 -26.344 1 98.25 486 THR A O 1
ATOM 3778 N N . GLU A 1 487 ? 9.898 15.648 -26.938 1 97.56 487 GLU A N 1
ATOM 3779 C CA . GLU A 1 487 ? 11.109 16.25 -27.484 1 97.56 487 GLU A CA 1
ATOM 3780 C C . GLU A 1 487 ? 11.852 17.062 -26.422 1 97.56 487 GLU A C 1
ATOM 3782 O O . GLU A 1 487 ? 13 17.469 -26.641 1 97.56 487 GLU A O 1
ATOM 3787 N N . THR A 1 488 ? 11.203 17.25 -25.281 1 97 488 THR A N 1
ATOM 3788 C CA . THR A 1 488 ? 11.906 17.891 -24.172 1 97 488 THR A CA 1
ATOM 3789 C C . THR A 1 488 ? 13.141 17.094 -23.781 1 97 488 THR A C 1
ATOM 3791 O O . THR A 1 488 ? 13.031 15.922 -23.406 1 97 488 THR A O 1
ATOM 3794 N N . PRO A 1 489 ? 14.25 17.688 -23.812 1 96.81 489 PRO A N 1
ATOM 3795 C CA . PRO A 1 489 ? 15.477 16.891 -23.703 1 96.81 489 PRO A CA 1
ATOM 3796 C C . PRO A 1 489 ? 15.859 16.594 -22.25 1 96.81 489 PRO A C 1
ATOM 3798 O O . PRO A 1 489 ? 16.578 15.641 -21.969 1 96.81 489 PRO A O 1
ATOM 3801 N N . HIS A 1 490 ? 15.398 17.547 -21.312 1 97.81 490 HIS A N 1
ATOM 3802 C CA . HIS A 1 490 ? 15.914 17.5 -19.938 1 97.81 490 HIS A CA 1
ATOM 3803 C C . HIS A 1 490 ? 14.938 18.125 -18.953 1 97.81 490 HIS A C 1
ATOM 3805 O O . HIS A 1 490 ? 14.203 19.062 -19.312 1 97.81 490 HIS A O 1
ATOM 3811 N N . VAL A 1 491 ? 14.93 17.594 -17.734 1 98.31 491 VAL A N 1
ATOM 3812 C CA . VAL A 1 491 ? 14.18 18.266 -16.672 1 98.31 491 VAL A CA 1
ATOM 3813 C C . VAL A 1 491 ? 15.023 18.297 -15.391 1 98.31 491 VAL A C 1
ATOM 3815 O O . VAL A 1 491 ? 15.961 17.5 -15.242 1 98.31 491 VAL A O 1
ATOM 3818 N N . PHE A 1 492 ? 14.742 19.234 -14.477 1 98.69 492 PHE A N 1
ATOM 3819 C CA . PHE A 1 492 ? 15.281 19.281 -13.125 1 98.69 492 PHE A CA 1
ATOM 3820 C C . PHE A 1 492 ? 14.312 18.656 -12.133 1 98.69 492 PHE A C 1
ATOM 3822 O O . PHE A 1 492 ? 13.094 18.75 -12.305 1 98.69 492 PHE A O 1
ATOM 3829 N N . GLN A 1 493 ? 14.766 17.938 -11.172 1 98.62 493 GLN A N 1
ATOM 3830 C CA . GLN A 1 493 ? 13.945 17.359 -10.117 1 98.62 493 GLN A CA 1
ATOM 3831 C C . GLN A 1 493 ? 14.391 17.859 -8.742 1 98.62 493 GLN A C 1
ATOM 3833 O O . GLN A 1 493 ? 15.531 17.625 -8.336 1 98.62 493 GLN A O 1
ATOM 3838 N N . ASN A 1 494 ? 13.484 18.609 -8.047 1 98.38 494 ASN A N 1
ATOM 3839 C CA . ASN A 1 494 ? 13.742 18.969 -6.656 1 98.38 494 ASN A CA 1
ATOM 3840 C C . ASN A 1 494 ? 13.594 17.766 -5.73 1 98.38 494 ASN A C 1
ATOM 3842 O O . ASN A 1 494 ? 12.625 17.016 -5.832 1 98.38 494 ASN A O 1
ATOM 3846 N N . LEU A 1 495 ? 14.562 17.5 -4.832 1 98.31 495 LEU A N 1
ATOM 3847 C CA . LEU A 1 495 ? 14.578 16.406 -3.867 1 98.31 495 LEU A CA 1
ATOM 3848 C C . LEU A 1 495 ? 15.219 16.844 -2.557 1 98.31 495 LEU A C 1
ATOM 3850 O O . LEU A 1 495 ? 16.375 17.281 -2.541 1 98.31 495 LEU A O 1
ATOM 3854 N N . GLY A 1 496 ? 14.492 16.797 -1.472 1 97.12 496 GLY A N 1
ATOM 3855 C CA . GLY A 1 496 ? 15.055 17.141 -0.179 1 97.12 496 GLY A CA 1
ATOM 3856 C C . GLY A 1 496 ? 15.961 16.078 0.391 1 97.12 496 GLY A C 1
ATOM 3857 O O . GLY A 1 496 ? 15.812 14.891 0.071 1 97.12 496 GLY A O 1
ATOM 3858 N N . ASP A 1 497 ? 16.906 16.469 1.3 1 97 497 ASP A N 1
ATOM 3859 C CA . ASP A 1 497 ? 17.812 15.516 1.938 1 97 497 ASP A CA 1
ATOM 3860 C C . ASP A 1 497 ? 17.031 14.492 2.756 1 97 497 ASP A C 1
ATOM 3862 O O . ASP A 1 497 ? 17.375 13.305 2.764 1 97 497 ASP A O 1
ATOM 3866 N N . GLY A 1 498 ? 15.984 14.938 3.471 1 96.56 498 GLY A N 1
ATOM 3867 C CA . GLY A 1 498 ? 15.148 14.008 4.223 1 96.56 498 GLY A CA 1
ATOM 3868 C C . GLY A 1 498 ? 14.492 12.961 3.348 1 96.56 498 GLY A C 1
ATOM 3869 O O . GLY A 1 498 ? 14.5 11.773 3.688 1 96.56 498 GLY A O 1
ATOM 3870 N N . THR A 1 499 ? 13.859 13.391 2.182 1 97.5 499 THR A N 1
ATOM 3871 C CA . THR A 1 499 ? 13.188 12.461 1.275 1 97.5 499 THR A CA 1
ATOM 3872 C C . THR A 1 499 ? 14.203 11.555 0.585 1 97.5 499 THR A C 1
ATOM 3874 O O . THR A 1 499 ? 13.922 10.383 0.321 1 97.5 499 THR A O 1
ATOM 3877 N N . TYR A 1 500 ? 15.43 12.133 0.256 1 97.88 500 TYR A N 1
ATOM 3878 C CA . TYR A 1 500 ? 16.5 11.305 -0.285 1 97.88 500 TYR A CA 1
ATOM 3879 C C . TYR A 1 500 ? 16.812 10.141 0.645 1 97.88 500 TYR A C 1
ATOM 3881 O O . TYR A 1 500 ? 16.938 8.992 0.198 1 97.88 500 TYR A O 1
ATOM 3889 N N . PHE A 1 501 ? 16.953 10.422 1.973 1 98 501 PHE A N 1
ATOM 3890 C CA . PHE A 1 501 ? 17.281 9.414 2.977 1 98 501 PHE A CA 1
ATOM 3891 C C . PHE A 1 501 ? 16.109 8.453 3.168 1 98 501 PHE A C 1
ATOM 3893 O O . PHE A 1 501 ? 16.312 7.258 3.383 1 98 501 PHE A O 1
ATOM 3900 N N . HIS A 1 502 ? 14.898 9.016 3.111 1 97.56 502 HIS A N 1
ATOM 3901 C CA . HIS A 1 502 ? 13.664 8.25 3.244 1 97.56 502 HIS A CA 1
ATOM 3902 C C . HIS A 1 502 ? 13.586 7.145 2.203 1 97.56 502 HIS A C 1
ATOM 3904 O O . HIS A 1 502 ? 13.359 5.98 2.545 1 97.56 502 HIS A O 1
ATOM 3910 N N . SER A 1 503 ? 13.75 7.398 0.928 1 97.62 503 SER A N 1
ATOM 3911 C CA . SER A 1 503 ? 13.664 6.395 -0.128 1 97.62 503 SER A CA 1
ATOM 3912 C C . SER A 1 503 ? 13.992 6.996 -1.49 1 97.62 503 SER A C 1
ATOM 3914 O O . SER A 1 503 ? 14.047 6.285 -2.494 1 97.62 503 SER A O 1
ATOM 3916 N N . GLY A 1 504 ? 14.211 8.328 -1.595 1 98.12 504 GLY A N 1
ATOM 3917 C CA . GLY A 1 504 ? 14.508 8.984 -2.855 1 98.12 504 GLY A CA 1
ATOM 3918 C C . GLY A 1 504 ? 15.758 8.445 -3.529 1 98.12 504 GLY A C 1
ATOM 3919 O O . GLY A 1 504 ? 15.938 8.609 -4.738 1 98.12 504 GLY A O 1
ATOM 3920 N N . HIS A 1 505 ? 16.625 7.828 -2.717 1 97.94 505 HIS A N 1
ATOM 3921 C CA . HIS A 1 505 ? 17.812 7.168 -3.238 1 97.94 505 HIS A CA 1
ATOM 3922 C C . HIS A 1 505 ? 17.469 6.172 -4.34 1 97.94 505 HIS A C 1
ATOM 3924 O O . HIS A 1 505 ? 18.156 6.086 -5.352 1 97.94 505 HIS A O 1
ATOM 3930 N N . LEU A 1 506 ? 16.375 5.395 -4.16 1 98.19 506 LEU A N 1
ATOM 3931 C CA . LEU A 1 506 ? 15.977 4.379 -5.129 1 98.19 506 LEU A CA 1
ATOM 3932 C C . LEU A 1 506 ? 15.453 5.027 -6.406 1 98.19 506 LEU A C 1
ATOM 3934 O O . LEU A 1 506 ? 15.594 4.465 -7.496 1 98.19 506 LEU A O 1
ATOM 3938 N N . ALA A 1 507 ? 14.828 6.242 -6.254 1 98.56 507 ALA A N 1
ATOM 3939 C CA . ALA A 1 507 ? 14.383 6.969 -7.438 1 98.56 507 ALA A CA 1
ATOM 3940 C C . ALA A 1 507 ? 15.562 7.363 -8.32 1 98.56 507 ALA A C 1
ATOM 3942 O O . ALA A 1 507 ? 15.5 7.25 -9.547 1 98.56 507 ALA A O 1
ATOM 3943 N N . LEU A 1 508 ? 16.625 7.852 -7.688 1 98.5 508 LEU A N 1
ATOM 3944 C CA . LEU A 1 508 ? 17.844 8.188 -8.406 1 98.5 508 LEU A CA 1
ATOM 3945 C C . LEU A 1 508 ? 18.438 6.953 -9.078 1 98.5 508 LEU A C 1
ATOM 3947 O O . LEU A 1 508 ? 18.844 7.012 -10.242 1 98.5 508 LEU A O 1
ATOM 3951 N N . ARG A 1 509 ? 18.5 5.797 -8.375 1 98.31 509 ARG A N 1
ATOM 3952 C CA . ARG A 1 509 ? 18.953 4.531 -8.945 1 98.31 509 ARG A CA 1
ATOM 3953 C C . ARG A 1 509 ? 18.141 4.18 -10.195 1 98.31 509 ARG A C 1
ATOM 3955 O O . ARG A 1 509 ? 18.719 3.742 -11.203 1 98.31 509 ARG A O 1
ATOM 3962 N N . ALA A 1 510 ? 16.766 4.312 -10.109 1 98.56 510 ALA A N 1
ATOM 3963 C CA . ALA A 1 510 ? 15.891 3.998 -11.234 1 98.56 510 ALA A CA 1
ATOM 3964 C C . ALA A 1 510 ? 16.188 4.895 -12.438 1 98.56 510 ALA A C 1
ATOM 3966 O O . ALA A 1 510 ? 16.172 4.441 -13.578 1 98.56 510 ALA A O 1
ATOM 3967 N N . ALA A 1 511 ? 16.422 6.203 -12.18 1 98.69 511 ALA A N 1
ATOM 3968 C CA . ALA A 1 511 ? 16.75 7.141 -13.25 1 98.69 511 ALA A CA 1
ATOM 3969 C C . ALA A 1 511 ? 18.047 6.742 -13.953 1 98.69 511 ALA A C 1
ATOM 3971 O O . ALA A 1 511 ? 18.125 6.766 -15.188 1 98.69 511 ALA A O 1
ATOM 3972 N N . VAL A 1 512 ? 19.078 6.395 -13.148 1 98.44 512 VAL A N 1
ATOM 3973 C CA . VAL A 1 512 ? 20.359 5.969 -13.711 1 98.44 512 VAL A CA 1
ATOM 3974 C C . VAL A 1 512 ? 20.156 4.711 -14.547 1 98.44 512 VAL A C 1
ATOM 3976 O O . VAL A 1 512 ? 20.688 4.613 -15.664 1 98.44 512 VAL A O 1
ATOM 3979 N N . ALA A 1 513 ? 19.391 3.723 -14.023 1 97.69 513 ALA A N 1
ATOM 3980 C CA . ALA A 1 513 ? 19.125 2.459 -14.711 1 97.69 513 ALA A CA 1
ATOM 3981 C C . ALA A 1 513 ? 18.406 2.688 -16.031 1 97.69 513 ALA A C 1
ATOM 3983 O O . ALA A 1 513 ? 18.641 1.953 -17 1 97.69 513 ALA A O 1
ATOM 3984 N N . SER A 1 514 ? 17.547 3.709 -16.125 1 97.81 514 SER A N 1
ATOM 3985 C CA . SER A 1 514 ? 16.734 3.977 -17.312 1 97.81 514 SER A CA 1
ATOM 3986 C C . SER A 1 514 ? 17.484 4.883 -18.297 1 97.81 514 SER A C 1
ATOM 3988 O O . SER A 1 514 ? 17 5.133 -19.406 1 97.81 514 SER A O 1
ATOM 3990 N N . LYS A 1 515 ? 18.594 5.52 -17.891 1 97.19 515 LYS A N 1
ATOM 3991 C CA . LYS A 1 515 ? 19.484 6.324 -18.719 1 97.19 515 LYS A CA 1
ATOM 3992 C C . LYS A 1 515 ? 18.797 7.586 -19.219 1 97.19 515 LYS A C 1
ATOM 3994 O O . LYS A 1 515 ? 19.047 8.031 -20.344 1 97.19 515 LYS A O 1
ATOM 3999 N N . VAL A 1 516 ? 17.891 8.117 -18.469 1 98.12 516 VAL A N 1
ATOM 4000 C CA . VAL A 1 516 ? 17.188 9.344 -18.844 1 98.12 516 VAL A CA 1
ATOM 4001 C C . VAL A 1 516 ? 18.078 10.555 -18.531 1 98.12 516 VAL A C 1
ATOM 4003 O O . VAL A 1 516 ? 18.969 10.477 -17.688 1 98.12 516 VAL A O 1
ATOM 4006 N N . ASN A 1 517 ? 17.812 11.688 -19.25 1 98.56 517 ASN A N 1
ATOM 4007 C CA . ASN A 1 517 ? 18.484 12.953 -18.969 1 98.56 517 ASN A CA 1
ATOM 4008 C C . ASN A 1 517 ? 17.75 13.758 -17.906 1 98.56 517 ASN A C 1
ATOM 4010 O O . ASN A 1 517 ? 16.703 14.359 -18.188 1 98.56 517 ASN A O 1
ATOM 4014 N N . ILE A 1 518 ? 18.281 13.82 -16.734 1 98.69 518 ILE A N 1
ATOM 4015 C CA . ILE A 1 518 ? 17.641 14.492 -15.609 1 98.69 518 ILE A CA 1
ATOM 4016 C C . ILE A 1 518 ? 18.703 14.992 -14.625 1 98.69 518 ILE A C 1
ATOM 4018 O O . ILE A 1 518 ? 19.766 14.383 -14.484 1 98.69 518 ILE A O 1
ATOM 4022 N N . THR A 1 519 ? 18.516 16.094 -14.039 1 98.88 519 THR A N 1
ATOM 4023 C CA . THR A 1 519 ? 19.359 16.594 -12.953 1 98.88 519 THR A CA 1
ATOM 4024 C C . THR A 1 519 ? 18.578 16.625 -11.641 1 98.88 519 THR A C 1
ATOM 4026 O O . THR A 1 519 ? 17.594 17.344 -11.508 1 98.88 519 THR A O 1
ATOM 4029 N N . TYR A 1 520 ? 19.016 15.797 -10.711 1 98.81 520 TYR A N 1
ATOM 4030 C CA . TYR A 1 520 ? 18.453 15.875 -9.367 1 98.81 520 TYR A CA 1
ATOM 4031 C C . TYR A 1 520 ? 19.078 17.031 -8.586 1 98.81 520 TYR A C 1
ATOM 4033 O O . TYR A 1 520 ? 20.312 17.125 -8.492 1 98.81 520 TYR A O 1
ATOM 4041 N N . LYS A 1 521 ? 18.266 17.938 -8.094 1 98.5 521 LYS A N 1
ATOM 4042 C CA . LYS A 1 521 ? 18.688 18.969 -7.141 1 98.5 521 LYS A CA 1
ATOM 4043 C C . LYS A 1 521 ? 18.406 18.547 -5.707 1 98.5 521 LYS A C 1
ATOM 4045 O O . LYS A 1 521 ? 17.297 18.781 -5.195 1 98.5 521 LYS A O 1
ATOM 4050 N N . ILE A 1 522 ? 19.422 17.938 -5.059 1 98.5 522 ILE A N 1
ATOM 4051 C CA . ILE A 1 522 ? 19.266 17.5 -3.674 1 98.5 522 ILE A CA 1
ATOM 4052 C C . ILE A 1 522 ? 19.469 18.688 -2.734 1 98.5 522 ILE A C 1
ATOM 4054 O O . ILE A 1 522 ? 20.609 19.094 -2.479 1 98.5 522 ILE A O 1
ATOM 4058 N N . LEU A 1 523 ? 18.438 19.219 -2.271 1 97.19 523 LEU A N 1
ATOM 4059 C CA . LEU A 1 523 ? 18.438 20.391 -1.399 1 97.19 523 LEU A CA 1
ATOM 4060 C C . LEU A 1 523 ? 18.734 19.984 0.042 1 97.19 523 LEU A C 1
ATOM 4062 O O . LEU A 1 523 ? 17.812 19.672 0.805 1 97.19 523 LEU A O 1
ATOM 4066 N N . TYR A 1 524 ? 19.984 20.062 0.414 1 97.31 524 TYR A N 1
ATOM 4067 C CA . TYR A 1 524 ? 20.5 19.641 1.711 1 97.31 524 TYR A CA 1
ATOM 4068 C C . TYR A 1 524 ? 20.453 20.781 2.717 1 97.31 524 TYR A C 1
ATOM 4070 O O . TYR A 1 524 ? 21.359 21.625 2.742 1 97.31 524 TYR A O 1
ATOM 4078 N N . ASN A 1 525 ? 19.422 20.812 3.539 1 94.56 525 ASN A N 1
ATOM 4079 C CA . ASN A 1 525 ? 19.297 21.859 4.543 1 94.56 525 ASN A CA 1
ATOM 4080 C C . ASN A 1 525 ? 19.453 21.297 5.957 1 94.56 525 ASN A C 1
ATOM 4082 O O . ASN A 1 525 ? 19.25 22.016 6.938 1 94.56 525 ASN A O 1
ATOM 4086 N N . ASP A 1 526 ? 19.672 19.969 6.035 1 92.88 526 ASP A N 1
ATOM 4087 C CA . ASP A 1 526 ? 20.047 19.234 7.246 1 92.88 526 ASP A CA 1
ATOM 4088 C C . ASP A 1 526 ? 18.875 19.188 8.227 1 92.88 526 ASP A C 1
ATOM 4090 O O . ASP A 1 526 ? 19.062 19.312 9.438 1 92.88 526 ASP A O 1
ATOM 4094 N N . ALA A 1 527 ? 17.641 19.203 7.699 1 92.06 527 ALA A N 1
ATOM 4095 C CA . ALA A 1 527 ? 16.438 19.125 8.531 1 92.06 527 ALA A CA 1
ATOM 4096 C C . ALA A 1 527 ? 15.258 18.578 7.734 1 92.06 527 ALA A C 1
ATOM 4098 O O . ALA A 1 527 ? 15.117 18.875 6.543 1 92.06 527 ALA A O 1
ATOM 4099 N N . VAL A 1 528 ? 14.484 17.766 8.398 1 91.38 528 VAL A N 1
ATOM 4100 C CA . VAL A 1 528 ? 13.148 17.5 7.867 1 91.38 528 VAL A CA 1
ATOM 4101 C C . VAL A 1 528 ? 12.203 18.641 8.266 1 91.38 528 VAL A C 1
ATOM 4103 O O . VAL A 1 528 ? 11.461 18.531 9.242 1 91.38 528 VAL A O 1
ATOM 4106 N N . ALA A 1 529 ? 12.117 19.641 7.469 1 85.69 529 ALA A N 1
ATOM 4107 C CA . ALA A 1 529 ? 11.711 20.984 7.859 1 85.69 529 ALA A CA 1
ATOM 4108 C C . ALA A 1 529 ? 10.188 21.094 7.957 1 85.69 529 ALA A C 1
ATOM 4110 O O . ALA A 1 529 ? 9.664 21.703 8.898 1 85.69 529 ALA A O 1
ATOM 4111 N N . MET A 1 530 ? 9.469 20.438 7.082 1 83.44 530 MET A N 1
ATOM 4112 C CA . MET A 1 530 ? 8.023 20.625 6.992 1 83.44 530 MET A CA 1
ATOM 4113 C C . MET A 1 530 ? 7.316 20.031 8.203 1 83.44 530 MET A C 1
ATOM 4115 O O . MET A 1 530 ? 6.199 20.438 8.531 1 83.44 530 MET A O 1
ATOM 4119 N N . THR A 1 531 ? 8 19.109 8.836 1 80.88 531 THR A N 1
ATOM 4120 C CA . THR A 1 531 ? 7.359 18.469 9.969 1 80.88 531 THR A CA 1
ATOM 4121 C C . THR A 1 531 ? 7.879 19.047 11.281 1 80.88 531 THR A C 1
ATOM 4123 O O . THR A 1 531 ? 7.582 18.516 12.359 1 80.88 531 THR A O 1
ATOM 4126 N N . GLY A 1 532 ? 8.656 20.031 11.289 1 80.62 532 GLY A N 1
ATOM 4127 C CA . GLY A 1 532 ? 9.047 20.672 12.531 1 80.62 532 GLY A CA 1
ATOM 4128 C C . GLY A 1 532 ? 10.555 20.812 12.68 1 80.62 532 GLY A C 1
ATOM 4129 O O . GLY A 1 532 ? 11.039 21.266 13.719 1 80.62 532 GLY A O 1
ATOM 4130 N N . GLY A 1 533 ? 11.273 20.406 11.656 1 87.44 533 GLY A N 1
ATOM 4131 C CA . GLY A 1 533 ? 12.711 20.609 11.656 1 87.44 533 GLY A CA 1
ATOM 4132 C C . GLY A 1 533 ? 13.477 19.516 12.367 1 87.44 533 GLY A C 1
ATOM 4133 O O . GLY A 1 533 ? 14.508 19.766 12.984 1 87.44 533 GLY A O 1
ATOM 4134 N N . GLN A 1 534 ? 12.945 18.297 12.367 1 90.44 534 GLN A N 1
ATOM 4135 C CA . GLN A 1 534 ? 13.617 17.156 12.961 1 90.44 534 GLN A CA 1
ATOM 4136 C C . GLN A 1 534 ? 14.875 16.781 12.18 1 90.44 534 GLN A C 1
ATOM 4138 O O . GLN A 1 534 ? 14.977 17.094 10.992 1 90.44 534 GLN A O 1
ATOM 4143 N N . PRO A 1 535 ? 15.812 16.172 12.844 1 91.12 535 PRO A N 1
ATOM 4144 C CA . PRO A 1 535 ? 16.969 15.68 12.094 1 91.12 535 PRO A CA 1
ATOM 4145 C C . PRO A 1 535 ? 16.625 14.492 11.203 1 91.12 535 PRO A C 1
ATOM 4147 O O . PRO A 1 535 ? 15.594 13.844 11.398 1 91.12 535 PRO A O 1
ATOM 4150 N N . ILE A 1 536 ? 17.484 14.211 10.219 1 91.38 536 ILE A N 1
ATOM 4151 C CA . ILE A 1 536 ? 17.375 13 9.414 1 91.38 536 ILE A CA 1
ATOM 4152 C C . ILE A 1 536 ? 17.562 11.766 10.305 1 91.38 536 ILE A C 1
ATOM 4154 O O . ILE A 1 536 ? 18.25 11.836 11.328 1 91.38 536 ILE A O 1
ATOM 4158 N N . ASP A 1 537 ? 16.891 10.609 9.961 1 89.38 537 ASP A N 1
ATOM 4159 C CA . ASP A 1 537 ? 16.859 9.398 10.773 1 89.38 537 ASP A CA 1
ATOM 4160 C C . ASP A 1 537 ? 18.109 8.555 10.539 1 89.38 537 ASP A C 1
ATOM 4162 O O . ASP A 1 537 ? 18.016 7.395 10.125 1 89.38 537 ASP A O 1
ATOM 4166 N N . GLY A 1 538 ? 19.234 8.977 10.727 1 91.75 538 GLY A N 1
ATOM 4167 C CA . GLY A 1 538 ? 20.547 8.398 10.523 1 91.75 538 GLY A CA 1
ATOM 4168 C C . GLY A 1 538 ? 21.625 9.445 10.281 1 91.75 538 GLY A C 1
ATOM 4169 O O . GLY A 1 538 ? 21.578 10.539 10.859 1 91.75 538 GLY A O 1
ATOM 4170 N N . VAL A 1 539 ? 22.656 9.016 9.633 1 91.62 539 VAL A N 1
ATOM 4171 C CA . VAL A 1 539 ? 23.75 9.93 9.352 1 91.62 539 VAL A CA 1
ATOM 4172 C C . VAL A 1 539 ? 23.875 10.133 7.84 1 91.62 539 VAL A C 1
ATOM 4174 O O . VAL A 1 539 ? 23.938 9.172 7.078 1 91.62 539 VAL A O 1
ATOM 4177 N N . LEU A 1 540 ? 23.828 11.375 7.449 1 94.81 540 LEU A N 1
ATOM 4178 C CA . LEU A 1 540 ? 24.047 11.734 6.051 1 94.81 540 LEU A CA 1
ATOM 4179 C C . LEU A 1 540 ? 24.875 13 5.938 1 94.81 540 LEU A C 1
ATOM 4181 O O . LEU A 1 540 ? 24.344 14.109 5.957 1 94.81 540 LEU A O 1
ATOM 4185 N N . ARG A 1 541 ? 26.094 12.844 5.832 1 95.06 541 ARG A N 1
ATOM 4186 C CA . ARG A 1 541 ? 26.984 13.977 5.582 1 95.06 541 ARG A CA 1
ATOM 4187 C C . ARG A 1 541 ? 27.016 14.328 4.098 1 95.06 541 ARG A C 1
ATOM 4189 O O . ARG A 1 541 ? 26.75 13.477 3.248 1 95.06 541 ARG A O 1
ATOM 4196 N N . VAL A 1 542 ? 27.391 15.555 3.756 1 96.62 542 VAL A N 1
ATOM 4197 C CA . VAL A 1 542 ? 27.375 16.031 2.375 1 96.62 542 VAL A CA 1
ATOM 4198 C C . VAL A 1 542 ? 28.391 15.242 1.549 1 96.62 542 VAL A C 1
ATOM 4200 O O . VAL A 1 542 ? 28.125 14.898 0.393 1 96.62 542 VAL A O 1
ATOM 4203 N N . ASP A 1 543 ? 29.625 14.992 2.121 1 96.19 543 ASP A N 1
ATOM 4204 C CA . ASP A 1 543 ? 30.641 14.195 1.414 1 96.19 543 ASP A CA 1
ATOM 4205 C C . ASP A 1 543 ? 30.141 12.773 1.178 1 96.19 543 ASP A C 1
ATOM 4207 O O . ASP A 1 543 ? 30.312 12.227 0.085 1 96.19 543 ASP A O 1
ATOM 4211 N N . GLN A 1 544 ? 29.531 12.148 2.203 1 95.25 544 GLN A N 1
ATOM 4212 C CA . GLN A 1 544 ? 28.938 10.82 2.105 1 95.25 544 GLN A CA 1
ATOM 4213 C C . GLN A 1 544 ? 27.875 10.766 1.015 1 95.25 544 GLN A C 1
ATOM 4215 O O . GLN A 1 544 ? 27.828 9.812 0.239 1 95.25 544 GLN A O 1
ATOM 4220 N N . LEU A 1 545 ? 27.016 11.812 0.972 1 97.44 545 LEU A N 1
ATOM 4221 C CA . LEU A 1 545 ? 25.984 11.938 -0.045 1 97.44 545 LEU A CA 1
ATOM 4222 C C . LEU A 1 545 ? 26.578 11.945 -1.444 1 97.44 545 LEU A C 1
ATOM 4224 O O . LEU A 1 545 ? 26.094 11.242 -2.338 1 97.44 545 LEU A O 1
ATOM 4228 N N . SER A 1 546 ? 27.672 12.688 -1.695 1 98.06 546 SER A N 1
ATOM 4229 C CA . SER A 1 546 ? 28.328 12.742 -2.994 1 98.06 546 SER A CA 1
ATOM 4230 C C . SER A 1 546 ? 28.859 11.367 -3.4 1 98.06 546 SER A C 1
ATOM 4232 O O . SER A 1 546 ? 28.75 10.977 -4.566 1 98.06 546 SER A O 1
ATOM 4234 N N . ARG A 1 547 ? 29.391 10.594 -2.41 1 97.25 547 ARG A N 1
ATOM 4235 C CA . ARG A 1 547 ? 29.922 9.258 -2.684 1 97.25 547 ARG A CA 1
ATOM 4236 C C . ARG A 1 547 ? 28.797 8.273 -2.984 1 97.25 547 ARG A C 1
ATOM 4238 O O . ARG A 1 547 ? 28.953 7.395 -3.84 1 97.25 547 ARG A O 1
ATOM 4245 N N . GLN A 1 548 ? 27.703 8.398 -2.273 1 97.81 548 GLN A N 1
ATOM 4246 C CA . GLN A 1 548 ? 26.562 7.52 -2.492 1 97.81 548 GLN A CA 1
ATOM 4247 C C . GLN A 1 548 ? 26.031 7.652 -3.916 1 97.81 548 GLN A C 1
ATOM 4249 O O . GLN A 1 548 ? 25.828 6.652 -4.609 1 97.81 548 GLN A O 1
ATOM 4254 N N . VAL A 1 549 ? 25.781 8.953 -4.387 1 98.25 549 VAL A N 1
ATOM 4255 C CA . VAL A 1 549 ? 25.203 9.141 -5.711 1 98.25 549 VAL A CA 1
ATOM 4256 C C . VAL A 1 549 ? 26.219 8.758 -6.785 1 98.25 549 VAL A C 1
ATOM 4258 O O . VAL A 1 549 ? 25.844 8.289 -7.863 1 98.25 549 VAL A O 1
ATOM 4261 N N . PHE A 1 550 ? 27.562 9 -6.523 1 97.69 550 PHE A N 1
ATOM 4262 C CA . PHE A 1 550 ? 28.609 8.602 -7.449 1 97.69 550 PHE A CA 1
ATOM 4263 C C . PHE A 1 550 ? 28.609 7.098 -7.668 1 97.69 550 PHE A C 1
ATOM 4265 O O . PHE A 1 550 ? 28.703 6.629 -8.805 1 97.69 550 PHE A O 1
ATOM 4272 N N . ASN A 1 551 ? 28.406 6.332 -6.613 1 97.12 551 ASN A N 1
ATOM 4273 C CA . ASN A 1 551 ? 28.484 4.879 -6.691 1 97.12 551 ASN A CA 1
ATOM 4274 C C . ASN A 1 551 ? 27.203 4.27 -7.234 1 97.12 551 ASN A C 1
ATOM 4276 O O . ASN A 1 551 ? 27.141 3.064 -7.496 1 97.12 551 ASN A O 1
ATOM 4280 N N . GLU A 1 552 ? 26.172 5.07 -7.43 1 97.12 552 GLU A N 1
ATOM 4281 C CA . GLU A 1 552 ? 25 4.629 -8.172 1 97.12 552 GLU A CA 1
ATOM 4282 C C . GLU A 1 552 ? 25.203 4.746 -9.672 1 97.12 552 GLU A C 1
ATOM 4284 O O . GLU A 1 552 ? 24.453 4.164 -10.461 1 97.12 552 GLU A O 1
ATOM 4289 N N . GLY A 1 553 ? 26.172 5.535 -10.07 1 96.69 553 GLY A N 1
ATOM 4290 C CA . GLY A 1 553 ? 26.484 5.652 -11.484 1 96.69 553 GLY A CA 1
ATOM 4291 C C . GLY A 1 553 ? 26.297 7.059 -12.023 1 96.69 553 GLY A C 1
ATOM 4292 O O . GLY A 1 553 ? 26.359 7.281 -13.234 1 96.69 553 GLY A O 1
ATOM 4293 N N . VAL A 1 554 ? 26.094 8.086 -11.117 1 97.94 554 VAL A N 1
ATOM 4294 C CA . VAL A 1 554 ? 25.969 9.469 -11.555 1 97.94 554 VAL A CA 1
ATOM 4295 C C . VAL A 1 554 ? 27.297 9.953 -12.117 1 97.94 554 VAL A C 1
ATOM 4297 O O . VAL A 1 554 ? 28.359 9.672 -11.547 1 97.94 554 VAL A O 1
ATOM 4300 N N . GLN A 1 555 ? 27.203 10.719 -13.219 1 95.19 555 GLN A N 1
ATOM 4301 C CA . GLN A 1 555 ? 28.438 11.008 -13.938 1 95.19 555 GLN A CA 1
ATOM 4302 C C . GLN A 1 555 ? 28.828 12.469 -13.781 1 95.19 555 GLN A C 1
ATOM 4304 O O . GLN A 1 555 ? 29.938 12.867 -14.156 1 95.19 555 GLN A O 1
ATOM 4309 N N . ARG A 1 556 ? 27.984 13.312 -13.258 1 98.25 556 ARG A N 1
ATOM 4310 C CA . ARG A 1 556 ? 28.281 14.719 -13.023 1 98.25 556 ARG A CA 1
ATOM 4311 C C . ARG A 1 556 ? 27.641 15.203 -11.727 1 98.25 556 ARG A C 1
ATOM 4313 O O . ARG A 1 556 ? 26.422 15.102 -11.555 1 98.25 556 ARG A O 1
ATOM 4320 N N . ILE A 1 557 ? 28.516 15.711 -10.758 1 98.69 557 ILE A N 1
ATOM 4321 C CA . ILE A 1 557 ? 28.047 16.188 -9.461 1 98.69 557 ILE A CA 1
ATOM 4322 C C . ILE A 1 557 ? 28.562 17.609 -9.219 1 98.69 557 ILE A C 1
ATOM 4324 O O . ILE A 1 557 ? 29.75 17.875 -9.367 1 98.69 557 ILE A O 1
ATOM 4328 N N . ALA A 1 558 ? 27.719 18.531 -8.969 1 98.75 558 ALA A N 1
ATOM 4329 C CA . ALA A 1 558 ? 28.078 19.891 -8.57 1 98.75 558 ALA A CA 1
ATOM 4330 C C . ALA A 1 558 ? 27.578 20.203 -7.16 1 98.75 558 ALA A C 1
ATOM 4332 O O . ALA A 1 558 ? 26.406 20.031 -6.852 1 98.75 558 ALA A O 1
ATOM 4333 N N . LEU A 1 559 ? 28.469 20.531 -6.258 1 98.38 559 LEU A N 1
ATOM 4334 C CA . LEU A 1 559 ? 28.109 21.031 -4.938 1 98.38 559 LEU A CA 1
ATOM 4335 C C . LEU A 1 559 ? 27.984 22.562 -4.945 1 98.38 559 LEU A C 1
ATOM 4337 O O . LEU A 1 559 ? 28.906 23.25 -5.371 1 98.38 559 LEU A O 1
ATOM 4341 N N . VAL A 1 560 ? 26.859 23.078 -4.625 1 98.19 560 VAL A N 1
ATOM 4342 C CA . VAL A 1 560 ? 26.594 24.5 -4.531 1 98.19 560 VAL A CA 1
ATOM 4343 C C . VAL A 1 560 ? 26.297 24.891 -3.084 1 98.19 560 VAL A C 1
ATOM 4345 O O . VAL A 1 560 ? 25.516 24.219 -2.41 1 98.19 560 VAL A O 1
ATOM 4348 N N . SER A 1 561 ? 26.922 25.922 -2.551 1 96.62 561 SER A N 1
ATOM 4349 C CA . SER A 1 561 ? 26.75 26.344 -1.165 1 96.62 561 SER A CA 1
ATOM 4350 C C . SER A 1 561 ? 26.906 27.844 -1.014 1 96.62 561 SER A C 1
ATOM 4352 O O . SER A 1 561 ? 27.516 28.5 -1.869 1 96.62 561 SER A O 1
ATOM 4354 N N . ASP A 1 562 ? 26.328 28.406 0.037 1 93.19 562 ASP A N 1
ATOM 4355 C CA . ASP A 1 562 ? 26.578 29.797 0.407 1 93.19 562 ASP A CA 1
ATOM 4356 C C . ASP A 1 562 ? 27.953 29.953 1.045 1 93.19 562 ASP A C 1
ATOM 4358 O O . ASP A 1 562 ? 28.484 31.062 1.117 1 93.19 562 ASP A O 1
ATOM 4362 N N . GLU A 1 563 ? 28.516 28.797 1.492 1 93.12 563 GLU A N 1
ATOM 4363 C CA . GLU A 1 563 ? 29.844 28.766 2.094 1 93.12 563 GLU A CA 1
ATOM 4364 C C . GLU A 1 563 ? 30.672 27.594 1.564 1 93.12 563 GLU A C 1
ATOM 4366 O O . GLU A 1 563 ? 31.062 26.719 2.326 1 93.12 563 GLU A O 1
ATOM 4371 N N . PRO A 1 564 ? 31.062 27.641 0.337 1 93.31 564 PRO A N 1
ATOM 4372 C CA . PRO A 1 564 ? 31.797 26.5 -0.222 1 93.31 564 PRO A CA 1
ATOM 4373 C C . PRO A 1 564 ? 33.125 26.266 0.478 1 93.31 564 PRO A C 1
ATOM 4375 O O . PRO A 1 564 ? 33.656 25.141 0.457 1 93.31 564 PRO A O 1
ATOM 4378 N N . ASP A 1 565 ? 33.719 27.266 1.142 1 90.94 565 ASP A N 1
ATOM 4379 C CA . ASP A 1 565 ? 35.031 27.188 1.763 1 90.94 565 ASP A CA 1
ATOM 4380 C C . ASP A 1 565 ? 34.969 26.359 3.051 1 90.94 565 ASP A C 1
ATOM 4382 O O . ASP A 1 565 ? 36 26 3.604 1 90.94 565 ASP A O 1
ATOM 4386 N N . LYS A 1 566 ? 33.781 26.047 3.441 1 89.5 566 LYS A N 1
ATOM 4387 C CA . LYS A 1 566 ? 33.688 25.219 4.641 1 89.5 566 LYS A CA 1
ATOM 4388 C C . LYS A 1 566 ? 34.156 23.797 4.367 1 89.5 566 LYS A C 1
ATOM 4390 O O . LYS A 1 566 ? 34.375 23.016 5.301 1 89.5 566 LYS A O 1
ATOM 4395 N N . TYR A 1 567 ? 34.375 23.438 3.137 1 92 567 TYR A N 1
ATOM 4396 C CA . TYR A 1 567 ? 34.906 22.141 2.74 1 92 567 TYR A CA 1
ATOM 4397 C C . TYR A 1 567 ? 36.344 22.281 2.279 1 92 567 TYR A C 1
ATOM 4399 O O . TYR A 1 567 ? 36.656 22.156 1.09 1 92 567 TYR A O 1
ATOM 4407 N N . PRO A 1 568 ? 37.25 22.422 3.164 1 80.31 568 PRO A N 1
ATOM 4408 C CA . PRO A 1 568 ? 38.625 22.672 2.752 1 80.31 568 PRO A CA 1
ATOM 4409 C C . PRO A 1 568 ? 39.281 21.438 2.111 1 80.31 568 PRO A C 1
ATOM 4411 O O . PRO A 1 568 ? 40.031 21.578 1.163 1 80.31 568 PRO A O 1
ATOM 4414 N N . SER A 1 569 ? 38.969 20.188 2.689 1 82.19 569 SER A N 1
ATOM 4415 C CA . SER A 1 569 ? 39.469 18.953 2.084 1 82.19 569 SER A CA 1
ATOM 4416 C C . SER A 1 569 ? 38.406 18.328 1.191 1 82.19 569 SER A C 1
ATOM 4418 O O . SER A 1 569 ? 37.25 18.156 1.608 1 82.19 569 SER A O 1
ATOM 4420 N N . ARG A 1 570 ? 38.75 18.234 -0.025 1 87.06 570 ARG A N 1
ATOM 4421 C CA . ARG A 1 570 ? 37.781 17.734 -0.994 1 87.06 570 ARG A CA 1
ATOM 4422 C C . ARG A 1 570 ? 38.031 16.25 -1.282 1 87.06 570 ARG A C 1
ATOM 4424 O O . ARG A 1 570 ? 37.312 15.648 -2.084 1 87.06 570 ARG A O 1
ATOM 4431 N N . GLU A 1 571 ? 38.844 15.656 -0.419 1 89.62 571 GLU A N 1
ATOM 4432 C CA . GLU A 1 571 ? 39.281 14.281 -0.638 1 89.62 571 GLU A CA 1
ATOM 4433 C C . GLU A 1 571 ? 38.156 13.297 -0.285 1 89.62 571 GLU A C 1
ATOM 4435 O O . GLU A 1 571 ? 38.062 12.219 -0.882 1 89.62 571 GLU A O 1
ATOM 4440 N N . ASP A 1 572 ? 37.375 13.695 0.591 1 91.56 572 ASP A N 1
ATOM 4441 C CA . ASP A 1 572 ? 36.344 12.789 1.07 1 91.56 572 ASP A CA 1
ATOM 4442 C C . ASP A 1 572 ? 35.125 12.773 0.122 1 91.56 572 ASP A C 1
ATOM 4444 O O . ASP A 1 572 ? 34.281 11.891 0.207 1 91.56 572 ASP A O 1
ATOM 4448 N N . PHE A 1 573 ? 35.062 13.734 -0.801 1 96.5 573 PHE A N 1
ATOM 4449 C CA . PHE A 1 573 ? 33.969 13.82 -1.744 1 96.5 573 PHE A CA 1
ATOM 4450 C C . PHE A 1 573 ? 34.219 12.914 -2.943 1 96.5 573 PHE A C 1
ATOM 4452 O O . PHE A 1 573 ? 35.312 12.445 -3.164 1 96.5 573 PHE A O 1
ATOM 4459 N N . ALA A 1 574 ? 33.156 12.531 -3.646 1 96.44 574 ALA A N 1
ATOM 4460 C CA . ALA A 1 574 ? 33.312 11.812 -4.91 1 96.44 574 ALA A CA 1
ATOM 4461 C C . ALA A 1 574 ? 34.281 12.547 -5.84 1 96.44 574 ALA A C 1
ATOM 4463 O O . ALA A 1 574 ? 34.281 13.773 -5.902 1 96.44 574 ALA A O 1
ATOM 4464 N N . PRO A 1 575 ? 35.094 11.867 -6.613 1 94 575 PRO A N 1
ATOM 4465 C CA . PRO A 1 575 ? 36.188 12.492 -7.398 1 94 575 PRO A CA 1
ATOM 4466 C C . PRO A 1 575 ? 35.656 13.414 -8.492 1 94 575 PRO A C 1
ATOM 4468 O O . PRO A 1 575 ? 36.344 14.328 -8.93 1 94 575 PRO A O 1
ATOM 4471 N N . ILE A 1 576 ? 34.406 13.336 -8.906 1 96.06 576 ILE A N 1
ATOM 4472 C CA . ILE A 1 576 ? 33.875 14.109 -10.023 1 96.06 576 ILE A CA 1
ATOM 4473 C C . ILE A 1 576 ? 33.156 15.344 -9.492 1 96.06 576 ILE A C 1
ATOM 4475 O O . ILE A 1 576 ? 32.562 16.109 -10.266 1 96.06 576 ILE A O 1
ATOM 4479 N N . THR A 1 577 ? 33.188 15.602 -8.156 1 97.69 577 THR A N 1
ATOM 4480 C CA . THR A 1 577 ? 32.438 16.688 -7.539 1 97.69 577 THR A CA 1
ATOM 4481 C C . THR A 1 577 ? 33.156 18.031 -7.777 1 97.69 577 THR A C 1
ATOM 4483 O O . THR A 1 577 ? 34.344 18.172 -7.488 1 97.69 577 THR A O 1
ATOM 4486 N N . THR A 1 578 ? 32.438 19 -8.359 1 97.31 578 THR A N 1
ATOM 4487 C CA . THR A 1 578 ? 32.906 20.375 -8.453 1 97.31 578 THR A CA 1
ATOM 4488 C C . THR A 1 578 ? 32.25 21.25 -7.387 1 97.31 578 THR A C 1
ATOM 4490 O O . THR A 1 578 ? 31.188 20.922 -6.871 1 97.31 578 THR A O 1
ATOM 4493 N N . PHE A 1 579 ? 32.906 22.344 -6.969 1 97.25 579 PHE A N 1
ATOM 4494 C CA . PHE A 1 579 ? 32.469 23.203 -5.871 1 97.25 579 PHE A CA 1
ATOM 4495 C C . PHE A 1 579 ? 32.156 24.609 -6.363 1 97.25 579 PHE A C 1
ATOM 4497 O O . PHE A 1 579 ? 33 25.203 -7.066 1 97.25 579 PHE A O 1
ATOM 4504 N N . HIS A 1 580 ? 30.938 25.094 -6.055 1 97.44 580 HIS A N 1
ATOM 4505 C CA . HIS A 1 580 ? 30.484 26.391 -6.551 1 97.44 580 HIS A CA 1
ATOM 4506 C C . HIS A 1 580 ? 29.781 27.188 -5.449 1 97.44 580 HIS A C 1
ATOM 4508 O O . HIS A 1 580 ? 29.203 26.609 -4.535 1 97.44 580 HIS A O 1
ATOM 4514 N N . HIS A 1 581 ? 29.875 28.547 -5.508 1 96.12 581 HIS A N 1
ATOM 4515 C CA . HIS A 1 581 ? 29.047 29.406 -4.668 1 96.12 581 HIS A CA 1
ATOM 4516 C C . HIS A 1 581 ? 27.625 29.5 -5.195 1 96.12 581 HIS A C 1
ATOM 4518 O O . HIS A 1 581 ? 27.391 29.391 -6.402 1 96.12 581 HIS A O 1
ATOM 4524 N N . ARG A 1 582 ? 26.672 29.688 -4.363 1 95.5 582 ARG A N 1
ATOM 4525 C CA . ARG A 1 582 ? 25.25 29.719 -4.738 1 95.5 582 ARG A CA 1
ATOM 4526 C C . ARG A 1 582 ? 25 30.797 -5.801 1 95.5 582 ARG A C 1
ATOM 4528 O O . ARG A 1 582 ? 24.047 30.688 -6.582 1 95.5 582 ARG A O 1
ATOM 4535 N N . ARG A 1 583 ? 25.766 31.828 -5.922 1 93.5 583 ARG A N 1
ATOM 4536 C CA . ARG A 1 583 ? 25.641 32.875 -6.938 1 93.5 583 ARG A CA 1
ATOM 4537 C C . ARG A 1 583 ? 25.844 32.281 -8.336 1 93.5 583 ARG A C 1
ATOM 4539 O O . ARG A 1 583 ? 25.391 32.875 -9.328 1 93.5 583 ARG A O 1
ATOM 4546 N N . ASP A 1 584 ? 26.469 31.094 -8.391 1 96.56 584 ASP A N 1
ATOM 4547 C CA . ASP A 1 584 ? 26.797 30.484 -9.672 1 96.56 584 ASP A CA 1
ATOM 4548 C C . ASP A 1 584 ? 25.75 29.438 -10.062 1 96.56 584 ASP A C 1
ATOM 4550 O O . ASP A 1 584 ? 25.906 28.734 -11.062 1 96.56 584 ASP A O 1
ATOM 4554 N N . LEU A 1 585 ? 24.719 29.312 -9.312 1 97.31 585 LEU A N 1
ATOM 4555 C CA . LEU A 1 585 ? 23.734 28.266 -9.508 1 97.31 585 LEU A CA 1
ATOM 4556 C C . LEU A 1 585 ? 23.188 28.281 -10.93 1 97.31 585 LEU A C 1
ATOM 4558 O O . LEU A 1 585 ? 23.047 27.234 -11.562 1 97.31 585 LEU A O 1
ATOM 4562 N N . ASP A 1 586 ? 22.828 29.469 -11.469 1 97 586 ASP A N 1
ATOM 4563 C CA . ASP A 1 586 ? 22.266 29.578 -12.812 1 97 586 ASP A CA 1
ATOM 4564 C C . ASP A 1 586 ? 23.219 29.031 -13.859 1 97 586 ASP A C 1
ATOM 4566 O O . ASP A 1 586 ? 22.812 28.266 -14.742 1 97 586 ASP A O 1
ATOM 4570 N N . SER A 1 587 ? 24.516 29.391 -13.781 1 98.06 587 SER A N 1
ATOM 4571 C CA . SER A 1 587 ? 25.516 28.922 -14.727 1 98.06 587 SER A CA 1
ATOM 4572 C C . SER A 1 587 ? 25.688 27.406 -14.633 1 98.06 587 SER A C 1
ATOM 4574 O O . SER A 1 587 ? 25.812 26.734 -15.656 1 98.06 587 SER A O 1
ATOM 4576 N N . VAL A 1 588 ? 25.734 26.859 -13.414 1 98.56 588 VAL A N 1
ATOM 4577 C CA . VAL A 1 588 ? 25.859 25.422 -13.195 1 98.56 588 VAL A CA 1
ATOM 4578 C C . VAL A 1 588 ? 24.672 24.703 -13.82 1 98.56 588 VAL A C 1
ATOM 4580 O O . VAL A 1 588 ? 24.844 23.688 -14.492 1 98.56 588 VAL A O 1
ATOM 4583 N N . GLN A 1 589 ? 23.469 25.188 -13.641 1 98.69 589 GLN A N 1
ATOM 4584 C CA . GLN A 1 589 ? 22.266 24.562 -14.156 1 98.69 589 GLN A CA 1
ATOM 4585 C C . GLN A 1 589 ? 22.234 24.578 -15.68 1 98.69 589 GLN A C 1
ATOM 4587 O O . GLN A 1 589 ? 21.781 23.625 -16.312 1 98.69 589 GLN A O 1
ATOM 4592 N N . ARG A 1 590 ? 22.656 25.672 -16.281 1 98.56 590 ARG A N 1
ATOM 4593 C CA . ARG A 1 590 ? 22.703 25.766 -17.734 1 98.56 590 ARG A CA 1
ATOM 4594 C C . ARG A 1 590 ? 23.656 24.719 -18.312 1 98.56 590 ARG A C 1
ATOM 4596 O O . ARG A 1 590 ? 23.391 24.141 -19.359 1 98.56 590 ARG A O 1
ATOM 4603 N N . GLU A 1 591 ? 24.766 24.5 -17.609 1 98.44 591 GLU A N 1
ATOM 4604 C CA . GLU A 1 591 ? 25.672 23.438 -18.016 1 98.44 591 GLU A CA 1
ATOM 4605 C C . GLU A 1 591 ? 25 22.078 -17.922 1 98.44 591 GLU A C 1
ATOM 4607 O O . GLU A 1 591 ? 25.062 21.281 -18.859 1 98.44 591 GLU A O 1
ATOM 4612 N N . LEU A 1 592 ? 24.328 21.812 -16.828 1 98.62 592 LEU A N 1
ATOM 4613 C CA . LEU A 1 592 ? 23.781 20.5 -16.531 1 98.62 592 LEU A CA 1
ATOM 4614 C C . LEU A 1 592 ? 22.578 20.203 -17.422 1 98.62 592 LEU A C 1
ATOM 4616 O O . LEU A 1 592 ? 22.297 19.047 -17.734 1 98.62 592 LEU A O 1
ATOM 4620 N N . ARG A 1 593 ? 21.797 21.219 -17.812 1 97.81 593 ARG A N 1
ATOM 4621 C CA . ARG A 1 593 ? 20.672 21.031 -18.719 1 97.81 593 ARG A CA 1
ATOM 4622 C C . ARG A 1 593 ? 21.094 20.375 -20.016 1 97.81 593 ARG A C 1
ATOM 4624 O O . ARG A 1 593 ? 20.297 19.703 -20.672 1 97.81 593 ARG A O 1
ATOM 4631 N N . GLU A 1 594 ? 22.391 20.531 -20.391 1 97.69 594 GLU A N 1
ATOM 4632 C CA . GLU A 1 594 ? 22.922 20 -21.641 1 97.69 594 GLU A CA 1
ATOM 4633 C C . GLU A 1 594 ? 23.641 18.672 -21.422 1 97.69 594 GLU A C 1
ATOM 4635 O O . GLU A 1 594 ? 24.031 18 -22.375 1 97.69 594 GLU A O 1
ATOM 4640 N N . PHE A 1 595 ? 23.797 18.312 -20.188 1 97.75 595 PHE A N 1
ATOM 4641 C CA . PHE A 1 595 ? 24.484 17.078 -19.844 1 97.75 595 PHE A CA 1
ATOM 4642 C C . PHE A 1 595 ? 23.625 15.867 -20.156 1 97.75 595 PHE A C 1
ATOM 4644 O O . PHE A 1 595 ? 22.453 15.828 -19.781 1 97.75 595 PHE A O 1
ATOM 4651 N N . LYS A 1 596 ? 24.172 14.875 -20.844 1 97.75 596 LYS A N 1
ATOM 4652 C CA . LYS A 1 596 ? 23.438 13.648 -21.141 1 97.75 596 LYS A CA 1
ATOM 4653 C C . LYS A 1 596 ? 23.594 12.633 -20.016 1 97.75 596 LYS A C 1
ATOM 4655 O O . LYS A 1 596 ? 24.703 12.328 -19.594 1 97.75 596 LYS A O 1
ATOM 4660 N N . GLY A 1 597 ? 22.422 12.117 -19.547 1 97.75 597 GLY A N 1
ATOM 4661 C CA . GLY A 1 597 ? 22.406 11.195 -18.422 1 97.75 597 GLY A CA 1
ATOM 4662 C C . GLY A 1 597 ? 21.938 11.844 -17.141 1 97.75 597 GLY A C 1
ATOM 4663 O O . GLY A 1 597 ? 21.297 12.906 -17.156 1 97.75 597 GLY A O 1
ATOM 4664 N N . VAL A 1 598 ? 22.203 11.203 -16.016 1 98.5 598 VAL A N 1
ATOM 4665 C CA . VAL A 1 598 ? 21.75 11.68 -14.711 1 98.5 598 VAL A CA 1
ATOM 4666 C C . VAL A 1 598 ? 22.844 12.516 -14.055 1 98.5 598 VAL A C 1
ATOM 4668 O O . VAL A 1 598 ? 24 12.078 -13.969 1 98.5 598 VAL A O 1
ATOM 4671 N N . SER A 1 599 ? 22.531 13.68 -13.703 1 98.81 599 SER A N 1
ATOM 4672 C CA . SER A 1 599 ? 23.422 14.555 -12.961 1 98.81 599 SER A CA 1
ATOM 4673 C C . SER A 1 599 ? 22.797 15 -11.641 1 98.81 599 SER A C 1
ATOM 4675 O O . SER A 1 599 ? 21.594 14.836 -11.438 1 98.81 599 SER A O 1
ATOM 4677 N N . VAL A 1 600 ? 23.688 15.492 -10.68 1 98.88 600 VAL A N 1
ATOM 4678 C CA . VAL A 1 600 ? 23.203 15.844 -9.352 1 98.88 600 VAL A CA 1
ATOM 4679 C C . VAL A 1 600 ? 23.797 17.188 -8.922 1 98.88 600 VAL A C 1
ATOM 4681 O O . VAL A 1 600 ? 24.984 17.422 -9.102 1 98.88 600 VAL A O 1
ATOM 4684 N N . ILE A 1 601 ? 22.969 18.094 -8.508 1 98.81 601 ILE A N 1
ATOM 4685 C CA . ILE A 1 601 ? 23.375 19.25 -7.734 1 98.81 601 ILE A CA 1
ATOM 4686 C C . ILE A 1 601 ? 23.125 19 -6.25 1 98.81 601 ILE A C 1
ATOM 4688 O O . ILE A 1 601 ? 22 18.672 -5.848 1 98.81 601 ILE A O 1
ATOM 4692 N N . ILE A 1 602 ? 24.156 18.984 -5.449 1 98.56 602 ILE A N 1
ATOM 4693 C CA . ILE A 1 602 ? 23.984 19.016 -4 1 98.56 602 ILE A CA 1
ATOM 4694 C C . ILE A 1 602 ? 23.984 20.469 -3.52 1 98.56 602 ILE A C 1
ATOM 4696 O O . ILE A 1 602 ? 25.031 21.125 -3.502 1 98.56 602 ILE A O 1
ATOM 4700 N N . TYR A 1 603 ? 22.828 21 -3.236 1 98.38 603 TYR A N 1
ATOM 4701 C CA . TYR A 1 603 ? 22.719 22.375 -2.736 1 98.38 603 TYR A CA 1
ATOM 4702 C C . TYR A 1 603 ? 22.766 22.391 -1.214 1 98.38 603 TYR A C 1
ATOM 4704 O O . TYR A 1 603 ? 21.766 22.172 -0.544 1 98.38 603 TYR A O 1
ATOM 4712 N N . ASP A 1 604 ? 23.891 22.766 -0.642 1 97.69 604 ASP A N 1
ATOM 4713 C CA . ASP A 1 604 ? 24.125 22.719 0.798 1 97.69 604 ASP A CA 1
ATOM 4714 C C . ASP A 1 604 ? 23.953 24.094 1.43 1 97.69 604 ASP A C 1
ATOM 4716 O O . ASP A 1 604 ? 24.781 24.984 1.239 1 97.69 604 ASP A O 1
ATOM 4720 N N . GLN A 1 605 ? 22.922 24.312 2.129 1 96.19 605 GLN A N 1
ATOM 4721 C CA . GLN A 1 605 ? 22.625 25.5 2.922 1 96.19 605 GLN A CA 1
ATOM 4722 C C . GLN A 1 605 ? 21.609 25.188 4.016 1 96.19 605 GLN A C 1
ATOM 4724 O O . GLN A 1 605 ? 20.5 24.75 3.73 1 96.19 605 GLN A O 1
ATOM 4729 N N . THR A 1 606 ? 21.922 25.438 5.246 1 94.94 606 THR A N 1
ATOM 4730 C CA . THR A 1 606 ? 21.125 25.062 6.41 1 94.94 606 THR A CA 1
ATOM 4731 C C . THR A 1 606 ? 19.781 25.766 6.383 1 94.94 606 THR A C 1
ATOM 4733 O O . THR A 1 606 ? 19.672 26.938 5.977 1 94.94 606 THR A O 1
ATOM 4736 N N . CYS A 1 607 ? 18.719 25.109 6.824 1 94.75 607 CYS A N 1
ATOM 4737 C CA . CYS A 1 607 ? 17.375 25.656 6.961 1 94.75 607 CYS A CA 1
ATOM 4738 C C . CYS A 1 607 ? 17.391 26.953 7.758 1 94.75 607 CYS A C 1
ATOM 4740 O O . CYS A 1 607 ? 18 27.016 8.828 1 94.75 607 CYS A O 1
ATOM 4742 N N . ALA A 1 608 ? 16.688 27.984 7.277 1 92.5 608 ALA A N 1
ATOM 4743 C CA . ALA A 1 608 ? 16.688 29.297 7.906 1 92.5 608 ALA A CA 1
ATOM 4744 C C . ALA A 1 608 ? 16.078 29.25 9.305 1 92.5 608 ALA A C 1
ATOM 4746 O O . ALA A 1 608 ? 16.578 29.859 10.234 1 92.5 608 ALA A O 1
ATOM 4747 N N . THR A 1 609 ? 15 28.531 9.398 1 89.06 609 THR A N 1
ATOM 4748 C CA . THR A 1 609 ? 14.328 28.406 10.688 1 89.06 609 THR A CA 1
ATOM 4749 C C . THR A 1 609 ? 15.211 27.656 11.688 1 89.06 609 THR A C 1
ATOM 4751 O O . THR A 1 609 ? 15.258 28 12.867 1 89.06 609 THR A O 1
ATOM 4754 N N . GLU A 1 610 ? 15.891 26.641 11.211 1 91.38 610 GLU A N 1
ATOM 4755 C CA . GLU A 1 610 ? 16.781 25.891 12.094 1 91.38 610 GLU A CA 1
ATOM 4756 C C . GLU A 1 610 ? 17.969 26.734 12.516 1 91.38 610 GLU A C 1
ATOM 4758 O O . GLU A 1 610 ? 18.469 26.609 13.641 1 91.38 610 GLU A O 1
ATOM 4763 N N . LYS A 1 611 ? 18.5 27.594 11.641 1 91.94 611 LYS A N 1
ATOM 4764 C CA . LYS A 1 611 ? 19.578 28.516 12.016 1 91.94 611 LYS A CA 1
ATOM 4765 C C . LYS A 1 611 ? 19.141 29.422 13.164 1 91.94 611 LYS A C 1
ATOM 4767 O O . LYS A 1 611 ? 19.891 29.609 14.125 1 91.94 611 LYS A O 1
ATOM 4772 N N . ARG A 1 612 ? 17.984 29.906 13 1 89 612 ARG A N 1
ATOM 4773 C CA . ARG A 1 612 ? 17.453 30.797 14.031 1 89 612 ARG A CA 1
ATOM 4774 C C . ARG A 1 612 ? 17.344 30.078 15.367 1 89 612 ARG A C 1
ATOM 4776 O O . ARG A 1 612 ? 17.719 30.625 16.406 1 89 612 ARG A O 1
ATOM 4783 N N . ARG A 1 613 ? 16.766 28.875 15.359 1 88.12 613 ARG A N 1
ATOM 4784 C CA . ARG A 1 613 ? 16.609 28.078 16.578 1 88.12 613 ARG A CA 1
ATOM 4785 C C . ARG A 1 613 ? 17.953 27.781 17.219 1 88.12 613 ARG A C 1
ATOM 4787 O O . ARG A 1 613 ? 18.109 27.891 18.438 1 88.12 613 ARG A O 1
ATOM 4794 N N . ARG A 1 614 ? 18.922 27.406 16.406 1 92.38 614 ARG A N 1
ATOM 4795 C CA . ARG A 1 614 ? 20.25 27.062 16.906 1 92.38 614 ARG A CA 1
ATOM 4796 C C . ARG A 1 614 ? 20.969 28.281 17.453 1 92.38 614 ARG A C 1
ATOM 4798 O O . ARG A 1 614 ? 21.672 28.203 18.453 1 92.38 614 ARG A O 1
ATOM 4805 N N . ARG A 1 615 ? 20.797 29.422 16.828 1 91.31 615 ARG A N 1
ATOM 4806 C CA . ARG A 1 615 ? 21.375 30.672 17.312 1 91.31 615 ARG A CA 1
ATOM 4807 C C . ARG A 1 615 ? 20.766 31.062 18.656 1 91.31 615 ARG A C 1
ATOM 4809 O O . ARG A 1 615 ? 21.484 31.469 19.578 1 91.31 615 ARG A O 1
ATOM 4816 N N . LYS A 1 616 ? 19.469 30.969 18.734 1 87.81 616 LYS A N 1
ATOM 4817 C CA . LYS A 1 616 ? 18.781 31.281 19.969 1 87.81 616 LYS A CA 1
ATOM 4818 C C . LYS A 1 616 ? 19.234 30.375 21.109 1 87.81 616 LYS A C 1
ATOM 4820 O O . LYS A 1 616 ? 19.344 30.812 22.25 1 87.81 616 LYS A O 1
ATOM 4825 N N . ARG A 1 617 ? 19.547 29.109 20.781 1 91.5 617 ARG A N 1
ATOM 4826 C CA . ARG A 1 617 ? 19.984 28.125 21.781 1 91.5 617 ARG A CA 1
ATOM 4827 C C . ARG A 1 617 ? 21.484 28.234 22.047 1 91.5 617 ARG A C 1
ATOM 4829 O O . ARG A 1 617 ? 22 27.609 22.969 1 91.5 617 ARG A O 1
ATOM 4836 N N . GLY A 1 618 ? 22.172 28.969 21.203 1 91.69 618 GLY A N 1
ATOM 4837 C CA . GLY A 1 618 ? 23.609 29.156 21.375 1 91.69 618 GLY A CA 1
ATOM 4838 C C . GLY A 1 618 ? 24.438 28.062 20.75 1 91.69 618 GLY A C 1
ATOM 4839 O O . GLY A 1 618 ? 25.641 27.969 21.016 1 91.69 618 GLY A O 1
ATOM 4840 N N . THR A 1 619 ? 23.828 27.203 19.969 1 92.25 619 THR A N 1
ATOM 4841 C CA . THR A 1 619 ? 24.562 26.094 19.375 1 92.25 619 THR A CA 1
ATOM 4842 C C . THR A 1 619 ? 25.094 26.469 17.984 1 92.25 619 THR A C 1
ATOM 4844 O O . THR A 1 619 ? 25.734 25.656 17.328 1 92.25 619 THR A O 1
ATOM 4847 N N . MET A 1 620 ? 24.828 27.688 17.5 1 91.88 620 MET A N 1
ATOM 4848 C CA . MET A 1 620 ? 25.359 28.297 16.266 1 91.88 620 MET A CA 1
ATOM 4849 C C . MET A 1 620 ? 25.688 29.766 16.484 1 91.88 620 MET A C 1
ATOM 4851 O O . MET A 1 620 ? 24.938 30.484 17.156 1 91.88 620 MET A O 1
ATOM 4855 N N . PRO A 1 621 ? 26.781 30.188 16.062 1 88.94 621 PRO A N 1
ATOM 4856 C CA . PRO A 1 621 ? 27.125 31.594 16.25 1 88.94 621 PRO A CA 1
ATOM 4857 C C . PRO A 1 621 ? 26.172 32.531 15.5 1 88.94 621 PRO A C 1
ATOM 4859 O O . PRO A 1 621 ? 25.766 32.25 14.375 1 88.94 621 PRO A O 1
ATOM 4862 N N . ASP A 1 622 ? 25.781 33.562 16.156 1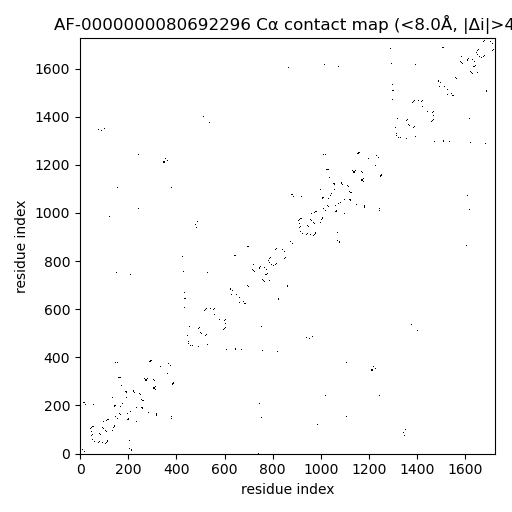 88.94 622 ASP A N 1
ATOM 4863 C CA . ASP A 1 622 ? 25 34.625 15.508 1 88.94 622 ASP A CA 1
ATOM 4864 C C . ASP A 1 622 ? 25.906 35.594 14.742 1 88.94 622 ASP A C 1
ATOM 4866 O O . ASP A 1 622 ? 27 35.906 15.195 1 88.94 622 ASP A O 1
ATOM 4870 N N . LEU A 1 623 ? 25.547 36 13.586 1 85.44 623 LEU A N 1
ATOM 4871 C CA . LEU A 1 623 ? 26.344 36.906 12.781 1 85.44 623 LEU A CA 1
ATOM 4872 C C . LEU A 1 623 ? 26.266 38.344 13.32 1 85.44 623 LEU A C 1
ATOM 4874 O O . LEU A 1 623 ? 25.188 38.812 13.656 1 85.44 623 LEU A O 1
ATOM 4878 N N . GLU A 1 624 ? 27.344 38.844 13.484 1 86.75 624 GLU A N 1
ATOM 4879 C CA . GLU A 1 624 ? 27.391 40.25 13.953 1 86.75 624 GLU A CA 1
ATOM 4880 C C . GLU A 1 624 ? 27.266 41.219 12.789 1 86.75 624 GLU A C 1
ATOM 4882 O O . GLU A 1 624 ? 28.094 42.094 12.617 1 86.75 624 GLU A O 1
ATOM 4887 N N . LYS A 1 625 ? 26.344 41.031 11.961 1 90 625 LYS A N 1
ATOM 4888 C CA . LYS A 1 625 ? 26.047 41.844 10.781 1 90 625 LYS A CA 1
ATOM 4889 C C . LYS A 1 625 ? 24.547 41.938 10.539 1 90 625 LYS A C 1
ATOM 4891 O O . LYS A 1 625 ? 23.812 40.969 10.711 1 90 625 LYS A O 1
ATOM 4896 N N . ARG A 1 626 ? 24.031 43.156 10.273 1 91.44 626 ARG A N 1
ATOM 4897 C CA . ARG A 1 626 ? 22.625 43.375 9.984 1 91.44 626 ARG A CA 1
ATOM 4898 C C . ARG A 1 626 ? 22.453 44.219 8.727 1 91.44 626 ARG A C 1
ATOM 4900 O O . ARG A 1 626 ? 23.25 45.125 8.469 1 91.44 626 ARG A O 1
ATOM 4907 N N . ALA A 1 627 ? 21.516 43.938 8 1 91.62 627 ALA A N 1
ATOM 4908 C CA . ALA A 1 627 ? 21.172 44.719 6.816 1 91.62 627 ALA A CA 1
ATOM 4909 C C . ALA A 1 627 ? 20.031 45.688 7.105 1 91.62 627 ALA A C 1
ATOM 4911 O O . ALA A 1 627 ? 19.031 45.312 7.742 1 91.62 627 ALA A O 1
ATOM 4912 N N . LEU A 1 628 ? 20.172 46.906 6.727 1 93.06 628 LEU A N 1
ATOM 4913 C CA . LEU A 1 628 ? 19.156 47.969 6.809 1 93.06 628 LEU A CA 1
ATOM 4914 C C . LEU A 1 628 ? 18.953 48.625 5.457 1 93.06 628 LEU A C 1
ATOM 4916 O O . LEU A 1 628 ? 19.812 48.531 4.578 1 93.06 628 LEU A O 1
ATOM 4920 N N . ILE A 1 629 ? 17.844 49.25 5.277 1 93.94 629 ILE A N 1
ATOM 4921 C CA . ILE A 1 629 ? 17.578 50.031 4.07 1 93.94 629 ILE A CA 1
ATOM 4922 C C . ILE A 1 629 ? 17.375 51.5 4.438 1 93.94 629 ILE A C 1
ATOM 4924 O O . ILE A 1 629 ? 16.547 51.812 5.297 1 93.94 629 ILE A O 1
ATOM 4928 N N . ASN A 1 630 ? 18.078 52.344 3.799 1 93.88 630 ASN A N 1
ATOM 4929 C CA . ASN A 1 630 ? 17.891 53.781 3.975 1 93.88 630 ASN A CA 1
ATOM 4930 C C . ASN A 1 630 ? 16.688 54.281 3.172 1 93.88 630 ASN A C 1
ATOM 4932 O O . ASN A 1 630 ? 16.766 54.375 1.946 1 93.88 630 ASN A O 1
ATOM 4936 N N . PRO A 1 631 ? 15.695 54.656 3.855 1 93.06 631 PRO A N 1
ATOM 4937 C CA . PRO A 1 631 ? 14.477 55.062 3.141 1 93.06 631 PRO A CA 1
ATOM 4938 C C . PRO A 1 631 ? 14.672 56.312 2.281 1 93.06 631 PRO A C 1
ATOM 4940 O O . PRO A 1 631 ? 13.945 56.5 1.308 1 93.06 631 PRO A O 1
ATOM 4943 N N . ALA A 1 632 ? 15.664 57.062 2.602 1 93 632 ALA A N 1
ATOM 4944 C CA . ALA A 1 632 ? 15.914 58.281 1.841 1 93 632 ALA A CA 1
ATOM 4945 C C . ALA A 1 632 ? 16.516 57.969 0.475 1 93 632 ALA A C 1
ATOM 4947 O O . ALA A 1 632 ? 16.391 58.75 -0.464 1 93 632 ALA A O 1
ATOM 4948 N N . VAL A 1 633 ? 17.109 56.875 0.405 1 93.81 633 VAL A N 1
ATOM 4949 C CA . VAL A 1 633 ? 17.766 56.469 -0.835 1 93.81 633 VAL A CA 1
ATOM 4950 C C . VAL A 1 633 ? 16.875 55.469 -1.592 1 93.81 633 VAL A C 1
ATOM 4952 O O . VAL A 1 633 ? 16.875 55.438 -2.824 1 93.81 633 VAL A O 1
ATOM 4955 N N . CYS A 1 634 ? 16.109 54.719 -0.944 1 94.25 634 CYS A N 1
ATOM 4956 C CA . CYS A 1 634 ? 15.273 53.656 -1.527 1 94.25 634 CYS A CA 1
ATOM 4957 C C . CYS A 1 634 ? 14.211 54.25 -2.447 1 94.25 634 CYS A C 1
ATOM 4959 O O . CYS A 1 634 ? 13.523 55.219 -2.076 1 94.25 634 CYS A O 1
ATOM 4961 N N . GLU A 1 635 ? 14.062 53.688 -3.619 1 91.38 635 GLU A N 1
ATOM 4962 C CA . GLU A 1 635 ? 13.07 54.156 -4.574 1 91.38 635 GLU A CA 1
ATOM 4963 C C . GLU A 1 635 ? 11.852 53.25 -4.609 1 91.38 635 GLU A C 1
ATOM 4965 O O . GLU A 1 635 ? 10.93 53.469 -5.395 1 91.38 635 GLU A O 1
ATOM 4970 N N . GLY A 1 636 ? 11.891 52.219 -3.828 1 91.19 636 GLY A N 1
ATOM 4971 C CA . GLY A 1 636 ? 10.75 51.312 -3.748 1 91.19 636 GLY A CA 1
ATOM 4972 C C . GLY A 1 636 ? 10.594 50.438 -4.977 1 91.19 636 GLY A C 1
ATOM 4973 O O . GLY A 1 636 ? 9.484 50.031 -5.312 1 91.19 636 GLY A O 1
ATOM 4974 N N . CYS A 1 637 ? 11.656 50.094 -5.707 1 89.06 637 CYS A N 1
ATOM 4975 C CA . CYS A 1 637 ? 11.609 49.406 -6.98 1 89.06 637 CYS A CA 1
ATOM 4976 C C . CYS A 1 637 ? 11.25 47.938 -6.77 1 89.06 637 CYS A C 1
ATOM 4978 O O . CYS A 1 637 ? 10.766 47.25 -7.691 1 89.06 637 CYS A O 1
ATOM 4980 N N . GLY A 1 638 ? 11.516 47.344 -5.566 1 88 638 GLY A N 1
ATOM 4981 C CA . GLY A 1 638 ? 11.109 46 -5.242 1 88 638 GLY A CA 1
ATOM 4982 C C . GLY A 1 638 ? 12.125 44.938 -5.656 1 88 638 GLY A C 1
ATOM 4983 O O . GLY A 1 638 ? 11.938 43.75 -5.398 1 88 638 GLY A O 1
ATOM 4984 N N . ASP A 1 639 ? 13.203 45.25 -6.258 1 90.06 639 ASP A N 1
ATOM 4985 C CA . ASP A 1 639 ? 14.219 44.281 -6.723 1 90.06 639 ASP A CA 1
ATOM 4986 C C . ASP A 1 639 ? 14.734 43.438 -5.574 1 90.06 639 ASP A C 1
ATOM 4988 O O . ASP A 1 639 ? 15.047 42.25 -5.766 1 90.06 639 ASP A O 1
ATOM 4992 N N . CYS A 1 640 ? 14.867 44.031 -4.426 1 90.31 640 CYS A N 1
ATOM 4993 C CA . CYS A 1 640 ? 15.328 43.281 -3.25 1 90.31 640 CYS A CA 1
ATOM 4994 C C . CYS A 1 640 ? 14.359 42.156 -2.9 1 90.31 640 CYS A C 1
ATOM 4996 O O . CYS A 1 640 ? 14.781 41.062 -2.5 1 90.31 640 CYS A O 1
ATOM 4998 N N . GLY A 1 641 ? 13.078 42.375 -3.066 1 87.88 641 GLY A N 1
ATOM 4999 C CA . GLY A 1 641 ? 12.07 41.375 -2.824 1 87.88 641 GLY A CA 1
ATOM 5000 C C . GLY A 1 641 ? 12.078 40.25 -3.863 1 87.88 641 GLY A C 1
ATOM 5001 O O . GLY A 1 641 ? 11.961 39.094 -3.525 1 87.88 641 GLY A O 1
ATOM 5002 N N . VAL A 1 642 ? 12.25 40.594 -5.07 1 87.25 642 VAL A N 1
ATOM 5003 C CA . VAL A 1 642 ? 12.234 39.625 -6.172 1 87.25 642 VAL A CA 1
ATOM 5004 C C . VAL A 1 642 ? 13.453 38.719 -6.074 1 87.25 642 VAL A C 1
ATOM 5006 O O . VAL A 1 642 ? 13.352 37.5 -6.289 1 87.25 642 VAL A O 1
ATOM 5009 N N . LYS A 1 643 ? 14.562 39.281 -5.754 1 87.25 643 LYS A N 1
ATOM 5010 C CA . LYS A 1 643 ? 15.805 38.531 -5.703 1 87.25 643 LYS A CA 1
ATOM 5011 C C . LYS A 1 643 ? 15.828 37.594 -4.504 1 87.25 643 LYS A C 1
ATOM 5013 O O . LYS A 1 643 ? 16.312 36.469 -4.602 1 87.25 643 LYS A O 1
ATOM 5018 N N . SER A 1 644 ? 15.336 38.031 -3.451 1 89.12 644 SER A N 1
ATOM 5019 C CA . SER A 1 644 ? 15.469 37.25 -2.227 1 89.12 644 SER A CA 1
ATOM 5020 C C . SER A 1 644 ? 14.234 36.375 -1.981 1 89.12 644 SER A C 1
ATOM 5022 O O . SER A 1 644 ? 14.32 35.344 -1.342 1 89.12 644 SER A O 1
ATOM 5024 N N . GLY A 1 645 ? 13.117 36.812 -2.445 1 86.31 645 GLY A N 1
ATOM 5025 C CA . GLY A 1 645 ? 11.875 36.156 -2.076 1 86.31 645 GLY A CA 1
ATOM 5026 C C . GLY A 1 645 ? 11.594 36.188 -0.586 1 86.31 645 GLY A C 1
ATOM 5027 O O . GLY A 1 645 ? 10.828 35.375 -0.066 1 86.31 645 GLY A O 1
ATOM 5028 N N . CYS A 1 646 ? 12.141 37.156 0.127 1 89.88 646 CYS A N 1
ATOM 5029 C CA . CYS A 1 646 ? 12.164 37.188 1.585 1 89.88 646 CYS A CA 1
ATOM 5030 C C . CYS A 1 646 ? 10.961 37.938 2.139 1 89.88 646 CYS A C 1
ATOM 5032 O O . CYS A 1 646 ? 10.664 39.062 1.702 1 89.88 646 CYS A O 1
ATOM 5034 N N . LEU A 1 647 ? 10.383 37.406 3.18 1 87.69 647 LEU A N 1
ATOM 5035 C CA . LEU A 1 647 ? 9.188 37.969 3.781 1 87.69 647 LEU A CA 1
ATOM 5036 C C . LEU A 1 647 ? 9.555 39.062 4.805 1 87.69 647 LEU A C 1
ATOM 5038 O O . LEU A 1 647 ? 8.68 39.781 5.281 1 87.69 647 LEU A O 1
ATOM 5042 N N . SER A 1 648 ? 10.789 39.219 5.051 1 89.75 648 SER A N 1
ATOM 5043 C CA . SER A 1 648 ? 11.234 40.25 6 1 89.75 648 SER A CA 1
ATOM 5044 C C . SER A 1 648 ? 11.438 41.594 5.312 1 89.75 648 SER A C 1
ATOM 5046 O O . SER A 1 648 ? 11.703 42.594 5.973 1 89.75 648 SER A O 1
ATOM 5048 N N . VAL A 1 649 ? 11.383 41.594 4 1 90.69 649 VAL A N 1
ATOM 5049 C CA . VAL A 1 649 ? 11.383 42.844 3.275 1 90.69 649 VAL A CA 1
ATOM 5050 C C . VAL A 1 649 ? 9.984 43.469 3.277 1 90.69 649 VAL A C 1
ATOM 5052 O O . VAL A 1 649 ? 9.086 42.969 2.59 1 90.69 649 VAL A O 1
ATOM 5055 N N . LEU A 1 650 ? 9.805 44.531 4.012 1 90 650 LEU A N 1
ATOM 5056 C CA . LEU A 1 650 ? 8.484 45.094 4.25 1 90 650 LEU A CA 1
ATOM 5057 C C . LEU A 1 650 ? 8.352 46.438 3.59 1 90 650 LEU A C 1
ATOM 5059 O O . LEU A 1 650 ? 9.352 47.125 3.348 1 90 650 LEU A O 1
ATOM 5063 N N . PRO A 1 651 ? 7.082 46.781 3.281 1 89.25 651 PRO A N 1
ATOM 5064 C CA . PRO A 1 651 ? 6.863 48.156 2.809 1 89.25 651 PRO A CA 1
ATOM 5065 C C . PRO A 1 651 ? 6.969 49.188 3.926 1 89.25 651 PRO A C 1
ATOM 5067 O O . PRO A 1 651 ? 6.57 48.906 5.062 1 89.25 651 PRO A O 1
ATOM 5070 N N . LYS A 1 652 ? 7.637 50.281 3.641 1 90.06 652 LYS A N 1
ATOM 5071 C CA . LYS A 1 652 ? 7.688 51.438 4.527 1 90.06 652 LYS A CA 1
ATOM 5072 C C . LYS A 1 652 ? 7.059 52.656 3.869 1 90.06 652 LYS A C 1
ATOM 5074 O O . LYS A 1 652 ? 7.57 53.156 2.865 1 90.06 652 LYS A O 1
ATOM 5079 N N . GLU A 1 653 ? 5.93 53.094 4.5 1 87.06 653 GLU A N 1
ATOM 5080 C CA . GLU A 1 653 ? 5.27 54.281 3.953 1 87.06 653 GLU A CA 1
ATOM 5081 C C . GLU A 1 653 ? 5.949 55.562 4.43 1 87.06 653 GLU A C 1
ATOM 5083 O O . GLU A 1 653 ? 6.16 55.75 5.629 1 87.06 653 GLU A O 1
ATOM 5088 N N . THR A 1 654 ? 6.395 56.375 3.449 1 89.81 654 THR A N 1
ATOM 5089 C CA . THR A 1 654 ? 7.027 57.656 3.748 1 89.81 654 THR A CA 1
ATOM 5090 C C . THR A 1 654 ? 6.355 58.781 2.975 1 89.81 654 THR A C 1
ATOM 5092 O O . THR A 1 654 ? 5.523 58.531 2.102 1 89.81 654 THR A O 1
ATOM 5095 N N . ALA A 1 655 ? 6.781 59.969 3.297 1 91.12 655 ALA A N 1
ATOM 5096 C CA . ALA A 1 655 ? 6.246 61.125 2.598 1 91.12 655 ALA A CA 1
ATOM 5097 C C . ALA A 1 655 ? 6.648 61.125 1.126 1 91.12 655 ALA A C 1
ATOM 5099 O O . ALA A 1 655 ? 5.938 61.656 0.277 1 91.12 655 ALA A O 1
ATOM 5100 N N . GLN A 1 656 ? 7.758 60.5 0.833 1 91.12 656 GLN A N 1
ATOM 5101 C CA . GLN A 1 656 ? 8.273 60.438 -0.53 1 91.12 656 GLN A CA 1
ATOM 5102 C C . GLN A 1 656 ? 7.793 59.188 -1.255 1 91.12 656 GLN A C 1
ATOM 5104 O O . GLN A 1 656 ? 8.297 58.844 -2.328 1 91.12 656 GLN A O 1
ATOM 5109 N N . GLY A 1 657 ? 6.812 58.562 -0.648 1 87.75 657 GLY A N 1
ATOM 5110 C CA . GLY A 1 657 ? 6.281 57.344 -1.253 1 87.75 657 GLY A CA 1
ATOM 5111 C C . GLY A 1 657 ? 6.645 56.094 -0.485 1 87.75 657 GLY A C 1
ATOM 5112 O O . GLY A 1 657 ? 7.301 56.156 0.555 1 87.75 657 GLY A O 1
ATOM 5113 N N . ARG A 1 658 ? 6.156 54.969 -1.219 1 89.44 658 ARG A N 1
ATOM 5114 C CA . ARG A 1 658 ? 6.383 53.688 -0.579 1 89.44 658 ARG A CA 1
ATOM 5115 C C . ARG A 1 658 ? 7.82 53.219 -0.781 1 89.44 658 ARG A C 1
ATOM 5117 O O . ARG A 1 658 ? 8.297 53.125 -1.914 1 89.44 658 ARG A O 1
ATOM 5124 N N . LYS A 1 659 ? 8.477 53 0.34 1 93.38 659 LYS A N 1
ATOM 5125 C CA . LYS A 1 659 ? 9.844 52.5 0.359 1 93.38 659 LYS A CA 1
ATOM 5126 C C . LYS A 1 659 ? 9.898 51.094 0.98 1 93.38 659 LYS A C 1
ATOM 5128 O O . LYS A 1 659 ? 8.883 50.406 1.053 1 93.38 659 LYS A O 1
ATOM 5133 N N . ARG A 1 660 ? 11.18 50.625 1.268 1 92.69 660 ARG A N 1
ATOM 5134 C CA . ARG A 1 660 ? 11.344 49.312 1.865 1 92.69 660 ARG A CA 1
ATOM 5135 C C . ARG A 1 660 ? 12.078 49.406 3.199 1 92.69 660 ARG A C 1
ATOM 5137 O O . ARG A 1 660 ? 12.797 50.375 3.455 1 92.69 660 ARG A O 1
ATOM 5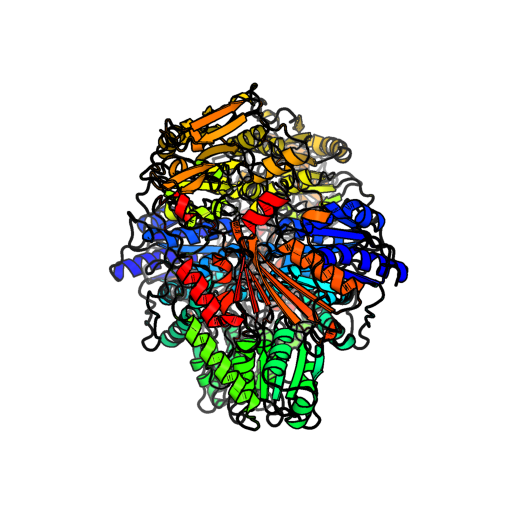144 N N . GLU A 1 661 ? 11.773 48.5 4.043 1 92.25 661 GLU A N 1
ATOM 5145 C CA . GLU A 1 661 ? 12.508 48.312 5.289 1 92.25 661 GLU A CA 1
ATOM 5146 C C . GLU A 1 661 ? 12.695 46.812 5.605 1 92.25 661 GLU A C 1
ATOM 5148 O O . GLU A 1 661 ? 11.977 45.969 5.074 1 92.25 661 GLU A O 1
ATOM 5153 N N . ILE A 1 662 ? 13.695 46.5 6.363 1 92.25 662 ILE A N 1
ATOM 5154 C CA . ILE A 1 662 ? 13.938 45.125 6.785 1 92.25 662 ILE A CA 1
ATOM 5155 C C . ILE A 1 662 ? 13.359 44.906 8.188 1 92.25 662 ILE A C 1
ATOM 5157 O O . ILE A 1 662 ? 13.695 45.625 9.117 1 92.25 662 ILE A O 1
ATOM 5161 N N . ASP A 1 663 ? 12.484 43.938 8.312 1 88.19 663 ASP A N 1
ATOM 5162 C CA . ASP A 1 663 ? 12 43.531 9.625 1 88.19 663 ASP A CA 1
ATOM 5163 C C . ASP A 1 663 ? 13.094 42.812 10.422 1 88.19 663 ASP A C 1
ATOM 5165 O O . ASP A 1 663 ? 13.359 41.625 10.203 1 88.19 663 ASP A O 1
ATOM 5169 N N . GLN A 1 664 ? 13.594 43.5 11.352 1 85.31 664 GLN A N 1
ATOM 5170 C CA . GLN A 1 664 ? 14.75 43 12.094 1 85.31 664 GLN A CA 1
ATOM 5171 C C . GLN A 1 664 ? 14.359 41.844 13 1 85.31 664 GLN A C 1
ATOM 5173 O O . GLN A 1 664 ? 15.211 41.031 13.367 1 85.31 664 GLN A O 1
ATOM 5178 N N . SER A 1 665 ? 13.148 41.75 13.352 1 79.81 665 SER A N 1
ATOM 5179 C CA . SER A 1 665 ? 12.695 40.688 14.234 1 79.81 665 SER A CA 1
ATOM 5180 C C . SER A 1 665 ? 12.5 39.375 13.469 1 79.81 665 SER A C 1
ATOM 5182 O O . SER A 1 665 ? 12.648 38.281 14.039 1 79.81 665 SER A O 1
ATOM 5184 N N . ALA A 1 666 ? 12.234 39.469 12.211 1 83.56 666 ALA A N 1
ATOM 5185 C CA . ALA A 1 666 ? 11.922 38.281 11.414 1 83.56 666 ALA A CA 1
ATOM 5186 C C . ALA A 1 666 ? 13.109 37.875 10.539 1 83.56 666 ALA A C 1
ATOM 5188 O O . ALA A 1 666 ? 13.195 36.75 10.07 1 83.56 666 ALA A O 1
ATOM 5189 N N . CYS A 1 667 ? 14.039 38.781 10.328 1 89.94 667 CYS A N 1
ATOM 5190 C CA . CYS A 1 667 ? 15.164 38.531 9.43 1 89.94 667 CYS A CA 1
ATOM 5191 C C . CYS A 1 667 ? 16.078 37.438 9.969 1 89.94 667 CYS A C 1
ATOM 5193 O O . CYS A 1 667 ? 16.438 37.469 11.141 1 89.94 667 CYS A O 1
ATOM 5195 N N . ASN A 1 668 ? 16.469 36.469 9.078 1 89.44 668 ASN A N 1
ATOM 5196 C CA . ASN A 1 668 ? 17.344 35.375 9.469 1 89.44 668 ASN A CA 1
ATOM 5197 C C . ASN A 1 668 ? 18.766 35.562 8.93 1 89.44 668 ASN A C 1
ATOM 5199 O O . ASN A 1 668 ? 19.547 34.625 8.914 1 89.44 668 ASN A O 1
ATOM 5203 N N . LYS A 1 669 ? 19.094 36.688 8.383 1 90.06 669 LYS A N 1
ATOM 5204 C CA . LYS A 1 669 ? 20.422 37.156 8.047 1 90.06 669 LYS A CA 1
ATOM 5205 C C . LYS A 1 669 ? 21.062 36.312 6.961 1 90.06 669 LYS A C 1
ATOM 5207 O O . LYS A 1 669 ? 22.203 35.844 7.098 1 90.06 669 LYS A O 1
ATOM 5212 N N . ASP A 1 670 ? 20.359 36 5.902 1 88.56 670 ASP A N 1
ATOM 5213 C CA . ASP A 1 670 ? 20.922 35.25 4.781 1 88.56 670 ASP A CA 1
ATOM 5214 C C . ASP A 1 670 ? 21.516 36.188 3.742 1 88.56 670 ASP A C 1
ATOM 5216 O O . ASP A 1 670 ? 22.266 35.781 2.854 1 88.56 670 ASP A O 1
ATOM 5220 N N . PHE A 1 671 ? 21.109 37.469 3.766 1 89.31 671 PHE A N 1
ATOM 5221 C CA . PHE A 1 671 ? 21.688 38.594 3.035 1 89.31 671 PHE A CA 1
ATOM 5222 C C . PHE A 1 671 ? 21.469 38.438 1.535 1 89.31 671 PHE A C 1
ATOM 5224 O O . PHE A 1 671 ? 22.188 39.031 0.729 1 89.31 671 PHE A O 1
ATOM 5231 N N . SER A 1 672 ? 20.562 37.562 1.143 1 89.38 672 SER A N 1
ATOM 5232 C CA . SER A 1 672 ? 20.234 37.469 -0.275 1 89.38 672 SER A CA 1
ATOM 5233 C C . SER A 1 672 ? 19.594 38.75 -0.792 1 89.38 672 SER A C 1
ATOM 5235 O O . SER A 1 672 ? 19.703 39.062 -1.978 1 89.38 672 SER A O 1
ATOM 5237 N N . CYS A 1 673 ? 18.953 39.531 0.061 1 90.56 673 CYS A N 1
ATOM 5238 C CA . CYS A 1 673 ? 18.266 40.781 -0.309 1 90.56 673 CYS A CA 1
ATOM 5239 C C . CYS A 1 673 ? 19.266 41.812 -0.768 1 90.56 673 CYS A C 1
ATOM 5241 O O . CYS A 1 673 ? 18.953 42.656 -1.611 1 90.56 673 CYS A O 1
ATOM 5243 N N . VAL A 1 674 ? 20.5 41.719 -0.284 1 89.69 674 VAL A N 1
ATOM 5244 C CA . VAL A 1 674 ? 21.516 42.719 -0.605 1 89.69 674 VAL A CA 1
ATOM 5245 C C . VAL A 1 674 ? 22.062 42.438 -2.004 1 89.69 674 VAL A C 1
ATOM 5247 O O . VAL A 1 674 ? 22.719 43.312 -2.594 1 89.69 674 VAL A O 1
ATOM 5250 N N . GLU A 1 675 ? 21.797 41.312 -2.549 1 84.38 675 GLU A N 1
ATOM 5251 C CA . GLU A 1 675 ? 22.281 40.969 -3.885 1 84.38 675 GLU A CA 1
ATOM 5252 C C . GLU A 1 675 ? 21.484 41.688 -4.965 1 84.38 675 GLU A C 1
ATOM 5254 O O . GLU A 1 675 ? 21.875 41.688 -6.137 1 84.38 675 GLU A O 1
ATOM 5259 N N . GLY A 1 676 ? 20.438 42.344 -4.578 1 79 676 GLY A N 1
ATOM 5260 C CA . GLY A 1 676 ? 19.734 43.188 -5.508 1 79 676 GLY A CA 1
ATOM 5261 C C . GLY A 1 676 ? 20.516 44.438 -5.891 1 79 676 GLY A C 1
ATOM 5262 O O . GLY A 1 676 ? 21.438 44.844 -5.172 1 79 676 GLY A O 1
ATOM 5263 N N . PHE A 1 677 ? 20.203 44.875 -7.074 1 81.88 677 PHE A N 1
ATOM 5264 C CA . PHE A 1 677 ? 20.859 46.125 -7.523 1 81.88 677 PHE A CA 1
ATOM 5265 C C . PHE A 1 677 ? 20.25 47.344 -6.836 1 81.88 677 PHE A C 1
ATOM 5267 O O . PHE A 1 677 ? 19.344 47.969 -7.387 1 81.88 677 PHE A O 1
ATOM 5274 N N . CYS A 1 678 ? 20.719 47.656 -5.656 1 86.81 678 CYS A N 1
ATOM 5275 C CA . CYS A 1 678 ? 20.094 48.719 -4.875 1 86.81 678 CYS A CA 1
ATOM 5276 C C . CYS A 1 678 ? 21.125 49.469 -4.027 1 86.81 678 CYS A C 1
ATOM 5278 O O . CYS A 1 678 ? 21.766 48.844 -3.158 1 86.81 678 CYS A O 1
ATOM 5280 N N . PRO A 1 679 ? 21.266 50.688 -4.195 1 87.81 679 PRO A N 1
ATOM 5281 C CA . PRO A 1 679 ? 22.25 51.438 -3.42 1 87.81 679 PRO A CA 1
ATOM 5282 C C . PRO A 1 679 ? 21.75 51.781 -2.023 1 87.81 679 PRO A C 1
ATOM 5284 O O . PRO A 1 679 ? 22.5 52.375 -1.22 1 87.81 679 PRO A O 1
ATOM 5287 N N . SER A 1 680 ? 20.625 51.469 -1.695 1 90.69 680 SER A N 1
ATOM 5288 C CA . SER A 1 680 ? 20.016 51.938 -0.457 1 90.69 680 SER A CA 1
ATOM 5289 C C . SER A 1 680 ? 20.391 51.031 0.716 1 90.69 680 SER A C 1
ATOM 5291 O O . SER A 1 680 ? 20.188 51.406 1.876 1 90.69 680 SER A O 1
ATOM 5293 N N . PHE A 1 681 ? 20.969 49.906 0.492 1 92.25 681 PHE A N 1
ATOM 5294 C CA . PHE A 1 681 ? 21.312 48.969 1.569 1 92.25 681 PHE A CA 1
ATOM 5295 C C . PHE A 1 681 ? 22.5 49.5 2.377 1 92.25 681 PHE A C 1
ATOM 5297 O O . PHE A 1 681 ? 23.453 50 1.811 1 92.25 681 PHE A O 1
ATOM 5304 N N . VAL A 1 682 ? 22.344 49.438 3.678 1 90.56 682 VAL A N 1
ATOM 5305 C CA . VAL A 1 682 ? 23.406 49.719 4.637 1 90.56 682 VAL A CA 1
ATOM 5306 C C . VAL A 1 682 ? 23.609 48.5 5.543 1 90.56 682 VAL A C 1
ATOM 5308 O O . VAL A 1 682 ? 22.641 47.969 6.074 1 90.56 682 VAL A O 1
ATOM 5311 N N . THR A 1 683 ? 24.828 48.031 5.605 1 90.06 683 THR A N 1
ATOM 5312 C CA . THR A 1 683 ? 25.125 46.938 6.5 1 90.06 683 THR A CA 1
ATOM 5313 C C . THR A 1 683 ? 25.875 47.406 7.742 1 90.06 683 THR A C 1
ATOM 5315 O O . THR A 1 683 ? 26.844 48.156 7.637 1 90.06 683 THR A O 1
ATOM 5318 N N . VAL A 1 684 ? 25.328 47 8.906 1 88.69 684 VAL A N 1
ATOM 5319 C CA . VAL A 1 684 ? 25.938 47.375 10.18 1 88.69 684 VAL A CA 1
ATOM 5320 C C . VAL A 1 684 ? 26.688 46.188 10.766 1 88.69 684 VAL A C 1
ATOM 5322 O O . VAL A 1 684 ? 26.125 45.094 10.898 1 88.69 684 VAL A O 1
ATOM 5325 N N . HIS A 1 685 ? 27.922 46.406 11.094 1 89.31 685 HIS A N 1
ATOM 5326 C CA . HIS A 1 685 ? 28.75 45.375 11.695 1 89.31 685 HIS A CA 1
ATOM 5327 C C . HIS A 1 685 ? 28.922 45.594 13.195 1 89.31 685 HIS A C 1
ATOM 5329 O O . HIS A 1 685 ? 29.266 46.719 13.617 1 89.31 685 HIS A O 1
ATOM 5335 N N . GLY A 1 686 ? 28.656 44.656 14.023 1 81.31 686 GLY A N 1
ATOM 5336 C CA . GLY A 1 686 ? 28.875 44.688 15.461 1 81.31 686 GLY A CA 1
ATOM 5337 C C . GLY A 1 686 ? 27.781 45.438 16.203 1 81.31 686 GLY A C 1
ATOM 5338 O O . GLY A 1 686 ? 27.812 45.531 17.438 1 81.31 686 GLY A O 1
ATOM 5339 N N . GLY A 1 687 ? 26.906 45.969 15.531 1 76.31 687 GLY A N 1
ATOM 5340 C CA . GLY A 1 687 ? 25.859 46.75 16.188 1 76.31 687 GLY A CA 1
ATOM 5341 C C . GLY A 1 687 ? 24.734 45.875 16.719 1 76.31 687 GLY A C 1
ATOM 5342 O O . GLY A 1 687 ? 24.453 44.812 16.188 1 76.31 687 GLY A O 1
ATOM 5343 N N . LYS A 1 688 ? 24.297 46.281 17.984 1 77.12 688 LYS A N 1
ATOM 5344 C CA . LYS A 1 688 ? 23.125 45.656 18.578 1 77.12 688 LYS A CA 1
ATOM 5345 C C . LYS A 1 688 ? 21.922 46.594 18.547 1 77.12 688 LYS A C 1
ATOM 5347 O O . LYS A 1 688 ? 22.078 47.812 18.562 1 77.12 688 LYS A O 1
ATOM 5352 N N . LEU A 1 689 ? 20.719 46.094 18.234 1 74.56 689 LEU A N 1
ATOM 5353 C CA . LEU A 1 689 ? 19.5 46.906 18.234 1 74.56 689 LEU A CA 1
ATOM 5354 C C . LEU A 1 689 ? 19.281 47.562 19.594 1 74.56 689 LEU A C 1
ATOM 5356 O O . LEU A 1 689 ? 19.484 46.906 20.625 1 74.56 689 LEU A O 1
ATOM 5360 N N . ARG A 1 690 ? 19.031 48.812 19.562 1 70.88 690 ARG A N 1
ATOM 5361 C CA . ARG A 1 690 ? 18.766 49.531 20.812 1 70.88 690 ARG A CA 1
ATOM 5362 C C . ARG A 1 690 ? 17.516 49 21.5 1 70.88 690 ARG A C 1
ATOM 5364 O O . ARG A 1 690 ? 16.484 48.812 20.859 1 70.88 690 ARG A O 1
ATOM 5371 N N . LYS A 1 691 ? 17.672 48.594 22.812 1 70 691 LYS A N 1
ATOM 5372 C CA . LYS A 1 691 ? 16.516 48.188 23.594 1 70 691 LYS A CA 1
ATOM 5373 C C . LYS A 1 691 ? 15.641 49.375 23.969 1 70 691 LYS A C 1
ATOM 5375 O O . LYS A 1 691 ? 16.141 50.375 24.484 1 70 691 LYS A O 1
ATOM 5380 N N . PRO A 1 692 ? 14.438 49.438 23.344 1 62.94 692 PRO A N 1
ATOM 5381 C CA . PRO A 1 692 ? 13.609 50.562 23.766 1 62.94 692 PRO A CA 1
ATOM 5382 C C . PRO A 1 692 ? 13.5 50.688 25.281 1 62.94 692 PRO A C 1
ATOM 5384 O O . PRO A 1 692 ? 13.68 49.688 26 1 62.94 692 PRO A O 1
ATOM 5387 N N . ALA A 1 693 ? 13.5 51.938 25.859 1 66.12 693 ALA A N 1
ATOM 5388 C CA . ALA A 1 693 ? 13.227 52.156 27.281 1 66.12 693 ALA A CA 1
ATOM 5389 C C . ALA A 1 693 ? 11.867 51.562 27.672 1 66.12 693 ALA A C 1
ATOM 5391 O O . ALA A 1 693 ? 10.836 51.938 27.109 1 66.12 693 ALA A O 1
ATOM 5392 N N . LEU A 1 694 ? 11.82 50.312 28.266 1 64.38 694 LEU A N 1
ATOM 5393 C CA . LEU A 1 694 ? 10.586 49.656 28.656 1 64.38 694 LEU A CA 1
ATOM 5394 C C . LEU A 1 694 ? 9.906 50.406 29.797 1 64.38 694 LEU A C 1
ATOM 5396 O O . LEU A 1 694 ? 10.562 50.844 30.75 1 64.38 694 LEU A O 1
ATOM 5400 N N . PRO A 1 695 ? 8.648 51 29.484 1 63.28 695 PRO A N 1
ATOM 5401 C CA . PRO A 1 695 ? 7.957 51.594 30.625 1 63.28 695 PRO A CA 1
ATOM 5402 C C . PRO A 1 695 ? 7.898 50.688 31.844 1 63.28 695 PRO A C 1
ATOM 5404 O O . PRO A 1 695 ? 8.047 49.469 31.719 1 63.28 695 PRO A O 1
ATOM 5407 N N . THR A 1 696 ? 7.957 51.125 33.094 1 58.94 696 THR A N 1
ATOM 5408 C CA . THR A 1 696 ? 7.809 50.312 34.281 1 58.94 696 THR A CA 1
ATOM 5409 C C . THR A 1 696 ? 6.504 49.531 34.25 1 58.94 696 THR A C 1
ATOM 5411 O O . THR A 1 696 ? 5.516 49.969 33.656 1 58.94 696 THR A O 1
ATOM 5414 N N . GLN A 1 697 ? 6.539 48.219 34.531 1 55.34 697 GLN A N 1
ATOM 5415 C CA . GLN A 1 697 ? 5.406 47.312 34.5 1 55.34 697 GLN A CA 1
ATOM 5416 C C . GLN A 1 697 ? 4.121 48 34.938 1 55.34 697 GLN A C 1
ATOM 5418 O O . GLN A 1 697 ? 3.047 47.75 34.375 1 55.34 697 GLN A O 1
ATOM 5423 N N . VAL A 1 698 ? 4.18 48.75 36.062 1 52.78 698 VAL A N 1
ATOM 5424 C CA . VAL A 1 698 ? 3.043 49.375 36.719 1 52.78 698 VAL A CA 1
ATOM 5425 C C . VAL A 1 698 ? 2.412 50.438 35.812 1 52.78 698 VAL A C 1
ATOM 5427 O O . VAL A 1 698 ? 1.187 50.562 35.75 1 52.78 698 VAL A O 1
ATOM 5430 N N . GLU A 1 699 ? 3.184 51.125 35.125 1 54.81 699 GLU A N 1
ATOM 5431 C CA . GLU A 1 699 ? 2.717 52.219 34.281 1 54.81 699 GLU A CA 1
ATOM 5432 C C . GLU A 1 699 ? 2.113 51.719 33 1 54.81 699 GLU A C 1
ATOM 5434 O O . GLU A 1 699 ? 1.229 52.344 32.406 1 54.81 699 GLU A O 1
ATOM 5439 N N . ALA A 1 700 ? 2.553 50.594 32.469 1 55.16 700 ALA A N 1
ATOM 5440 C CA . ALA A 1 700 ? 2.188 50.094 31.141 1 55.16 700 ALA A CA 1
ATOM 5441 C C . ALA A 1 700 ? 0.761 49.562 31.125 1 55.16 700 ALA A C 1
ATOM 5443 O O . ALA A 1 700 ? 0.048 49.688 30.125 1 55.16 700 ALA A O 1
ATOM 5444 N N . PHE A 1 701 ? 0.322 48.844 32.344 1 62.5 701 PHE A N 1
ATOM 5445 C CA . PHE A 1 701 ? -1.024 48.281 32.312 1 62.5 701 PHE A CA 1
ATOM 5446 C C . PHE A 1 701 ? -1.868 48.875 33.438 1 62.5 701 PHE A C 1
ATOM 5448 O O . PHE A 1 701 ? -1.513 48.781 34.625 1 62.5 701 PHE A O 1
ATOM 5455 N N . ALA A 1 702 ? -2.594 50.031 33.219 1 64.12 702 ALA A N 1
ATOM 5456 C CA . ALA A 1 702 ? -3.568 50.469 34.188 1 64.12 702 ALA A CA 1
ATOM 5457 C C . ALA A 1 702 ? -4.414 49.312 34.688 1 64.12 702 ALA A C 1
ATOM 5459 O O . ALA A 1 702 ? -4.543 48.281 34 1 64.12 702 ALA A O 1
ATOM 5460 N N . ARG A 1 703 ? -4.723 49.375 35.938 1 73.12 703 ARG A N 1
ATOM 5461 C CA . ARG A 1 703 ? -5.625 48.375 36.469 1 73.12 703 ARG A CA 1
ATOM 5462 C C . ARG A 1 703 ? -6.902 48.281 35.656 1 73.12 703 ARG A C 1
ATOM 5464 O O . ARG A 1 703 ? -7.633 49.25 35.5 1 73.12 703 ARG A O 1
ATOM 5471 N N . LEU A 1 704 ? -6.973 47.188 34.875 1 75.88 704 LEU A N 1
ATOM 5472 C CA . LEU A 1 704 ? -8.172 46.969 34.094 1 75.88 704 LEU A CA 1
ATOM 5473 C C . LEU A 1 704 ? -9.328 46.5 34.969 1 75.88 704 LEU A C 1
ATOM 5475 O O . LEU A 1 704 ? -9.109 45.75 35.938 1 75.88 704 LEU A O 1
ATOM 5479 N N . PRO A 1 705 ? -10.469 47.062 34.75 1 83.56 705 PRO A N 1
ATOM 5480 C CA . PRO A 1 705 ? -11.633 46.562 35.5 1 83.56 705 PRO A CA 1
ATOM 5481 C C . PRO A 1 705 ? -11.828 45.031 35.312 1 83.56 705 PRO A C 1
ATOM 5483 O O . PRO A 1 705 ? -11.484 44.5 34.25 1 83.56 705 PRO A O 1
ATOM 5486 N N . GLU A 1 706 ? -12.344 44.438 36.312 1 87.06 706 GLU A N 1
ATOM 5487 C CA . GLU A 1 706 ? -12.688 43.031 36.219 1 87.06 706 GLU A CA 1
ATOM 5488 C C . GLU A 1 706 ? -13.82 42.812 35.219 1 87.06 706 GLU A C 1
ATOM 5490 O O . GLU A 1 706 ? -14.828 43.5 35.25 1 87.06 706 GLU A O 1
ATOM 5495 N N . PRO A 1 707 ? -13.586 41.844 34.375 1 84.12 707 PRO A N 1
ATOM 5496 C CA . PRO A 1 707 ? -14.625 41.594 33.375 1 84.12 707 PRO A CA 1
ATOM 5497 C C . PRO A 1 707 ? -15.852 40.906 33.938 1 84.12 707 PRO A C 1
ATOM 5499 O O . PRO A 1 707 ? -15.75 40.188 34.938 1 84.12 707 PRO A O 1
ATOM 5502 N N . VAL A 1 708 ? -16.922 41.188 33.375 1 87.75 708 VAL A N 1
ATOM 5503 C CA . VAL A 1 708 ? -18.109 40.406 33.656 1 87.75 708 VAL A CA 1
ATOM 5504 C C . VAL A 1 708 ? -18 39.062 32.969 1 87.75 708 VAL A C 1
ATOM 5506 O O . VAL A 1 708 ? -17.938 38.969 31.734 1 87.75 708 VAL A O 1
ATOM 5509 N N . LEU A 1 709 ? -18.031 38.031 33.75 1 88.81 709 LEU A N 1
ATOM 5510 C CA . LEU A 1 709 ? -17.844 36.688 33.188 1 88.81 709 LEU A CA 1
ATOM 5511 C C . LEU A 1 709 ? -19.156 36.156 32.625 1 88.81 709 LEU A C 1
ATOM 5513 O O . LEU A 1 709 ? -20.219 36.312 33.219 1 88.81 709 LEU A O 1
ATOM 5517 N N . PRO A 1 710 ? -19.047 35.625 31.5 1 89.88 710 PRO A N 1
ATOM 5518 C CA . PRO A 1 710 ? -20.25 35.031 30.906 1 89.88 710 PRO A CA 1
ATOM 5519 C C . PRO A 1 710 ? -20.703 33.781 31.641 1 89.88 710 PRO A C 1
ATOM 5521 O O . PRO A 1 710 ? -19.891 33.125 32.312 1 89.88 710 PRO A O 1
ATOM 5524 N N . SER A 1 711 ? -22 33.5 31.469 1 89.56 711 SER A N 1
ATOM 5525 C CA . SER A 1 711 ? -22.5 32.219 32 1 89.56 711 SER A CA 1
ATOM 5526 C C . SER A 1 711 ? -21.969 31.047 31.188 1 89.56 711 SER A C 1
ATOM 5528 O O . SER A 1 711 ? -21.703 31.188 29.984 1 89.56 711 SER A O 1
ATOM 5530 N N . LEU A 1 712 ? -21.828 29.859 31.812 1 91.88 712 LEU A N 1
ATOM 5531 C CA . LEU A 1 712 ? -21.359 28.656 31.141 1 91.88 712 LEU A CA 1
ATOM 5532 C C . LEU A 1 712 ? -22.469 27.609 31.062 1 91.88 712 LEU A C 1
ATOM 5534 O O . LEU A 1 712 ? -22.188 26.406 31.078 1 91.88 712 LEU A O 1
ATOM 5538 N N . ASP A 1 713 ? -23.688 28.141 31.016 1 87 713 ASP A N 1
ATOM 5539 C CA . ASP A 1 713 ? -24.797 27.234 30.734 1 87 713 ASP A CA 1
ATOM 5540 C C . ASP A 1 713 ? -24.625 26.578 29.375 1 87 713 ASP A C 1
ATOM 5542 O O . ASP A 1 713 ? -25.078 25.438 29.156 1 87 713 ASP A O 1
ATOM 5546 N N . ARG A 1 714 ? -24.016 27.281 28.547 1 89.06 714 ARG A N 1
ATOM 5547 C CA . ARG A 1 714 ? -23.531 26.812 27.25 1 89.06 714 ARG A CA 1
ATOM 5548 C C . ARG A 1 714 ? -22.047 27.125 27.078 1 89.06 714 ARG A C 1
ATOM 5550 O O . ARG A 1 714 ? -21.531 28.062 27.688 1 89.06 714 ARG A O 1
ATOM 5557 N N . PRO A 1 715 ? -21.453 26.344 26.281 1 94.06 715 PRO A N 1
ATOM 5558 C CA . PRO A 1 715 ? -20.031 26.609 26.078 1 94.06 715 PRO A CA 1
ATOM 5559 C C . PRO A 1 715 ? -19.766 28 25.516 1 94.06 715 PRO A C 1
ATOM 5561 O O . PRO A 1 715 ? -20.531 28.5 24.688 1 94.06 715 PRO A O 1
ATOM 5564 N N . PHE A 1 716 ? -18.734 28.641 26.016 1 96.62 716 PHE A N 1
ATOM 5565 C CA . PHE A 1 716 ? -18.266 29.922 25.484 1 96.62 716 PHE A CA 1
ATOM 5566 C C . PHE A 1 716 ? -17.172 29.703 24.438 1 96.62 716 PHE A C 1
ATOM 5568 O O . PHE A 1 716 ? -16.141 29.094 24.734 1 96.62 716 PHE A O 1
ATOM 5575 N N . ASN A 1 717 ? -17.359 30.188 23.203 1 97.25 717 ASN A N 1
ATOM 5576 C CA . ASN A 1 717 ? -16.484 29.891 22.078 1 97.25 717 ASN A CA 1
ATOM 5577 C C . ASN A 1 717 ? -15.672 31.109 21.656 1 97.25 717 ASN A C 1
ATOM 5579 O O . ASN A 1 717 ? -16.219 32.188 21.406 1 97.25 717 ASN A O 1
ATOM 5583 N N . ILE A 1 718 ? -14.352 30.969 21.641 1 97.5 718 ILE A N 1
ATOM 5584 C CA . ILE A 1 718 ? -13.422 32.031 21.234 1 97.5 718 ILE A CA 1
ATOM 5585 C C . ILE A 1 718 ? -12.695 31.609 19.969 1 97.5 718 ILE A C 1
ATOM 5587 O O . ILE A 1 718 ? -12.055 30.547 19.922 1 97.5 718 ILE A O 1
ATOM 5591 N N . LEU A 1 719 ? -12.812 32.344 18.891 1 97.75 719 LEU A N 1
ATOM 5592 C CA . LEU A 1 719 ? -12.062 32.125 17.656 1 97.75 719 LEU A CA 1
ATOM 5593 C C . LEU A 1 719 ? -10.836 33.031 17.609 1 97.75 719 LEU A C 1
ATOM 5595 O O . LEU A 1 719 ? -10.953 34.25 17.75 1 97.75 719 LEU A O 1
ATOM 5599 N N . LEU A 1 720 ? -9.688 32.438 17.406 1 96.69 720 LEU A N 1
ATOM 5600 C CA . LEU A 1 720 ? -8.43 33.156 17.453 1 96.69 720 LEU A CA 1
ATOM 5601 C C . LEU A 1 720 ? -7.652 33 16.141 1 96.69 720 LEU A C 1
ATOM 5603 O O . LEU A 1 720 ? -6.695 32.219 16.078 1 96.69 720 LEU A O 1
ATOM 5607 N N . PRO A 1 721 ? -7.984 33.781 15.062 1 94.5 721 PRO A N 1
ATOM 5608 C CA . PRO A 1 721 ? -7.23 33.75 13.812 1 94.5 721 PRO A CA 1
ATOM 5609 C C . PRO A 1 721 ? -5.926 34.531 13.891 1 94.5 721 PRO A C 1
ATOM 5611 O O . PRO A 1 721 ? -5.895 35.625 14.484 1 94.5 721 PRO A O 1
ATOM 5614 N N . GLY A 1 722 ? -4.855 34.062 13.391 1 91.31 722 GLY A N 1
ATOM 5615 C CA . GLY A 1 722 ? -3.559 34.719 13.336 1 91.31 722 GLY A CA 1
ATOM 5616 C C . GLY A 1 722 ? -2.627 34.125 12.305 1 91.31 722 GLY A C 1
ATOM 5617 O O . GLY A 1 722 ? -3.08 33.562 11.305 1 91.31 722 GLY A O 1
ATOM 5618 N N . VAL A 1 723 ? -1.347 34.438 12.484 1 84.81 723 VAL A N 1
ATOM 5619 C CA . VAL A 1 723 ? -0.312 33.938 11.586 1 84.81 723 VAL A CA 1
ATOM 5620 C C . VAL A 1 723 ? 0.626 33 12.344 1 84.81 723 VAL A C 1
ATOM 5622 O O . VAL A 1 723 ? 0.901 33.219 13.523 1 84.81 723 VAL A O 1
ATOM 5625 N N . GLY A 1 724 ? 1.025 31.984 11.625 1 78.69 724 GLY A N 1
ATOM 5626 C CA . GLY A 1 724 ? 1.938 31.031 12.234 1 78.69 724 GLY A CA 1
ATOM 5627 C C . GLY A 1 724 ? 3.201 31.672 12.773 1 78.69 724 GLY A C 1
ATOM 5628 O O . GLY A 1 724 ? 3.771 32.562 12.141 1 78.69 724 GLY A O 1
ATOM 5629 N N . GLY A 1 725 ? 3.617 31.328 13.977 1 73.19 725 GLY A N 1
ATOM 5630 C CA . GLY A 1 725 ? 4.848 31.812 14.586 1 73.19 725 GLY A CA 1
ATOM 5631 C C . GLY A 1 725 ? 4.641 33.031 15.477 1 73.19 725 GLY A C 1
ATOM 5632 O O . GLY A 1 725 ? 5.594 33.531 16.078 1 73.19 725 GLY A O 1
ATOM 5633 N N . THR A 1 726 ? 3.402 33.438 15.617 1 76.81 726 THR A N 1
ATOM 5634 C CA . THR A 1 726 ? 3.148 34.656 16.375 1 76.81 726 THR A CA 1
ATOM 5635 C C . THR A 1 726 ? 2.559 34.344 17.75 1 76.81 726 THR A C 1
ATOM 5637 O O . THR A 1 726 ? 2.111 35.219 18.453 1 76.81 726 THR A O 1
ATOM 5640 N N . GLY A 1 727 ? 2.449 33.094 18.016 1 82.12 727 GLY A N 1
ATOM 5641 C CA . GLY A 1 727 ? 2.062 32.719 19.359 1 82.12 727 GLY A CA 1
ATOM 5642 C C . GLY A 1 727 ? 0.589 32.406 19.484 1 82.12 727 GLY A C 1
ATOM 5643 O O . GLY A 1 727 ? 0.072 32.25 20.609 1 82.12 727 GLY A O 1
ATOM 5644 N N . VAL A 1 728 ? -0.123 32.219 18.453 1 89.12 728 VAL A N 1
ATOM 5645 C CA . VAL A 1 728 ? -1.551 31.906 18.453 1 89.12 728 VAL A CA 1
ATOM 5646 C C . VAL A 1 728 ? -1.808 30.625 19.234 1 89.12 728 VAL A C 1
ATOM 5648 O O . VAL A 1 728 ? -2.682 30.594 20.109 1 89.12 728 VAL A O 1
ATOM 5651 N N . THR A 1 729 ? -1.057 29.594 18.984 1 89.06 729 THR A N 1
ATOM 5652 C CA . THR A 1 729 ? -1.251 28.297 19.656 1 89.06 729 THR A CA 1
ATOM 5653 C C . THR A 1 729 ? -0.898 28.391 21.125 1 89.06 729 THR A C 1
ATOM 5655 O O . THR A 1 729 ? -1.5 27.703 21.969 1 89.06 729 THR A O 1
ATOM 5658 N N . THR A 1 730 ? -0.004 29.281 21.484 1 89.38 730 THR A N 1
ATOM 5659 C CA . THR A 1 730 ? 0.391 29.484 22.875 1 89.38 730 THR A CA 1
ATOM 5660 C C . THR A 1 730 ? -0.75 30.109 23.672 1 89.38 730 THR A C 1
ATOM 5662 O O . THR A 1 730 ? -1.004 29.703 24.812 1 89.38 730 THR A O 1
ATOM 5665 N N . VAL A 1 731 ? -1.37 31.031 23.062 1 93.19 731 VAL A N 1
ATOM 5666 C CA . VAL A 1 731 ? -2.506 31.672 23.719 1 93.19 731 VAL A CA 1
ATOM 5667 C C . VAL A 1 731 ? -3.598 30.641 23.984 1 93.19 731 VAL A C 1
ATOM 5669 O O . VAL A 1 731 ? -4.18 30.594 25.078 1 93.19 731 VAL A O 1
ATOM 5672 N N . GLY A 1 732 ? -3.885 29.844 22.984 1 92.88 732 GLY A N 1
ATOM 5673 C CA . GLY A 1 732 ? -4.859 28.781 23.156 1 92.88 732 GLY A CA 1
ATOM 5674 C C . GLY A 1 732 ? -4.504 27.828 24.281 1 92.88 732 GLY A C 1
ATOM 5675 O O . GLY A 1 732 ? -5.363 27.469 25.094 1 92.88 732 GLY A O 1
ATOM 5676 N N . ALA A 1 733 ? -3.246 27.453 24.359 1 91.88 733 ALA A N 1
ATOM 5677 C CA . ALA A 1 733 ? -2.781 26.531 25.391 1 91.88 733 ALA A CA 1
ATOM 5678 C C . ALA A 1 733 ? -2.9 27.156 26.781 1 91.88 733 ALA A C 1
ATOM 5680 O O . ALA A 1 733 ? -3.27 26.484 27.734 1 91.88 733 ALA A O 1
ATOM 5681 N N . MET A 1 734 ? -2.6 28.422 26.875 1 93.31 734 MET A N 1
ATOM 5682 C CA . MET A 1 734 ? -2.672 29.125 28.156 1 93.31 734 MET A CA 1
ATOM 5683 C C . MET A 1 734 ? -4.109 29.188 28.656 1 93.31 734 MET A C 1
ATOM 5685 O O . MET A 1 734 ? -4.367 28.953 29.844 1 93.31 734 MET A O 1
ATOM 5689 N N . LEU A 1 735 ? -4.965 29.5 27.766 1 94.12 735 LEU A N 1
ATOM 5690 C CA . LEU A 1 735 ? -6.371 29.562 28.156 1 94.12 735 LEU A CA 1
ATOM 5691 C C . LEU A 1 735 ? -6.891 28.172 28.531 1 94.12 735 LEU A C 1
ATOM 5693 O O . LEU A 1 735 ? -7.68 28.047 29.469 1 94.12 735 LEU A O 1
ATOM 5697 N N . GLY A 1 736 ? -6.508 27.172 27.781 1 92.19 736 GLY A N 1
ATOM 5698 C CA . GLY A 1 736 ? -6.883 25.812 28.125 1 92.19 736 GLY A CA 1
ATOM 5699 C C . GLY A 1 736 ? -6.391 25.375 29.484 1 92.19 736 GLY A C 1
ATOM 5700 O O . GLY A 1 736 ? -7.145 24.797 30.266 1 92.19 736 GLY A O 1
ATOM 5701 N N . TYR A 1 737 ? -5.16 25.688 29.75 1 91.31 737 TYR A N 1
ATOM 5702 C CA . TYR A 1 737 ? -4.574 25.359 31.047 1 91.31 737 TYR A CA 1
ATOM 5703 C C . TYR A 1 737 ? -5.293 26.094 32.188 1 91.31 737 TYR A C 1
ATOM 5705 O O . TYR A 1 737 ? -5.527 25.531 33.25 1 91.31 737 TYR A O 1
ATOM 5713 N N . ALA A 1 738 ? -5.535 27.344 31.953 1 92.5 738 ALA A N 1
ATOM 5714 C CA . ALA A 1 738 ? -6.246 28.141 32.938 1 92.5 738 ALA A CA 1
ATOM 5715 C C . ALA A 1 738 ? -7.621 27.547 33.25 1 92.5 738 ALA A C 1
ATOM 5717 O O . ALA A 1 738 ? -8.047 27.5 34.406 1 92.5 738 ALA A O 1
ATOM 5718 N N . ALA A 1 739 ? -8.312 27.156 32.219 1 92.88 739 ALA A N 1
ATOM 5719 C CA . ALA A 1 739 ? -9.609 26.516 32.375 1 92.88 739 ALA A CA 1
ATOM 5720 C C . ALA A 1 739 ? -9.492 25.25 33.219 1 92.88 739 ALA A C 1
ATOM 5722 O O . ALA A 1 739 ? -10.312 25 34.094 1 92.88 739 ALA A O 1
ATOM 5723 N N . ASN A 1 740 ? -8.508 24.453 32.938 1 90.5 740 ASN A N 1
ATOM 5724 C CA . ASN A 1 740 ? -8.273 23.234 33.688 1 90.5 740 ASN A CA 1
ATOM 5725 C C . ASN A 1 740 ? -8 23.516 35.156 1 90.5 740 ASN A C 1
ATOM 5727 O O . ASN A 1 740 ? -8.508 22.812 36.031 1 90.5 740 ASN A O 1
ATOM 5731 N N . LEU A 1 741 ? -7.266 24.516 35.438 1 89.69 741 LEU A N 1
ATOM 5732 C CA . LEU A 1 741 ? -6.914 24.875 36.812 1 89.69 741 LEU A CA 1
ATOM 5733 C C . LEU A 1 741 ? -8.156 25.281 37.594 1 89.69 741 LEU A C 1
ATOM 5735 O O . LEU A 1 741 ? -8.219 25.078 38.812 1 89.69 741 LEU A O 1
ATOM 5739 N N . GLU A 1 742 ? -9.109 25.797 36.906 1 91.69 742 GLU A N 1
ATOM 5740 C CA . GLU A 1 742 ? -10.344 26.234 37.562 1 91.69 742 GLU A CA 1
ATOM 5741 C C . GLU A 1 742 ? -11.391 25.109 37.562 1 91.69 742 GLU A C 1
ATOM 5743 O O . GLU A 1 742 ? -12.539 25.328 37.938 1 91.69 742 GLU A O 1
ATOM 5748 N N . GLY A 1 743 ? -10.992 23.953 37 1 90.12 743 GLY A N 1
ATOM 5749 C CA . GLY A 1 743 ? -11.891 22.812 37 1 90.12 743 GLY A CA 1
ATOM 5750 C C . GLY A 1 743 ? -12.953 22.891 35.906 1 90.12 743 GLY A C 1
ATOM 5751 O O . GLY A 1 743 ? -14 22.25 36.031 1 90.12 743 GLY A O 1
ATOM 5752 N N . LYS A 1 744 ? -12.719 23.719 34.938 1 94.12 744 LYS A N 1
ATOM 5753 C CA . LYS A 1 744 ? -13.641 23.859 33.812 1 94.12 744 LYS A CA 1
ATOM 5754 C C . LYS A 1 744 ? -13.266 22.922 32.656 1 94.12 744 LYS A C 1
ATOM 5756 O O . LYS A 1 744 ? -12.148 22.406 32.625 1 94.12 744 LYS A O 1
ATOM 5761 N N . GLY A 1 745 ? -14.273 22.641 31.797 1 93.69 745 GLY A N 1
ATOM 5762 C CA . GLY A 1 745 ? -13.969 21.953 30.562 1 93.69 745 GLY A CA 1
ATOM 5763 C C . GLY A 1 745 ? -13.414 22.875 29.484 1 93.69 745 GLY A C 1
ATOM 5764 O O . GLY A 1 745 ? -13.734 24.062 29.453 1 93.69 745 GLY A O 1
ATOM 5765 N N . CYS A 1 746 ? -12.57 22.312 28.719 1 95 746 CYS A N 1
ATOM 5766 C CA . CYS A 1 746 ? -12.023 23.141 27.641 1 95 746 CYS A CA 1
ATOM 5767 C C . CYS A 1 746 ? -11.602 22.266 26.453 1 95 746 CYS A C 1
ATOM 5769 O O . CYS A 1 746 ? -11.242 21.109 26.641 1 95 746 CYS A O 1
ATOM 5771 N N . SER A 1 747 ? -11.742 22.766 25.297 1 95.31 747 SER A N 1
ATOM 5772 C CA . SER A 1 747 ? -11.234 22.188 24.047 1 95.31 747 SER A CA 1
ATOM 5773 C C . SER A 1 747 ? -10.578 23.266 23.188 1 95.31 747 SER A C 1
ATOM 5775 O O . SER A 1 747 ? -11.172 24.312 22.938 1 95.31 747 SER A O 1
ATOM 5777 N N . VAL A 1 748 ? -9.32 23.016 22.828 1 96.38 748 VAL A N 1
ATOM 5778 C CA . VAL A 1 748 ? -8.594 23.938 21.953 1 96.38 748 VAL A CA 1
ATOM 5779 C C . VAL A 1 748 ? -8.133 23.203 20.688 1 96.38 748 VAL A C 1
ATOM 5781 O O . VAL A 1 748 ? -7.426 22.203 20.781 1 96.38 748 VAL A O 1
ATOM 5784 N N . LEU A 1 749 ? -8.609 23.594 19.547 1 95.06 749 LEU A N 1
ATOM 5785 C CA . LEU A 1 749 ? -8.172 23.062 18.266 1 95.06 749 LEU A CA 1
ATOM 5786 C C . LEU A 1 749 ? -7.305 24.078 17.516 1 95.06 749 LEU A C 1
ATOM 5788 O O . LEU A 1 749 ? -7.742 25.188 17.25 1 95.06 749 LEU A O 1
ATOM 5792 N N . ASP A 1 750 ? -6.098 23.719 17.266 1 90.94 750 ASP A N 1
ATOM 5793 C CA . ASP A 1 750 ? -5.191 24.547 16.484 1 90.94 750 ASP A CA 1
ATOM 5794 C C . ASP A 1 750 ? -5.109 24.062 15.031 1 90.94 750 ASP A C 1
ATOM 5796 O O . ASP A 1 750 ? -4.629 22.969 14.766 1 90.94 750 ASP A O 1
ATOM 5800 N N . GLN A 1 751 ? -5.52 24.797 14.172 1 85.06 751 GLN A N 1
ATOM 5801 C CA . GLN A 1 751 ? -5.445 24.484 12.75 1 85.06 751 GLN A CA 1
ATOM 5802 C C . GLN A 1 751 ? -4.324 25.25 12.07 1 85.06 751 GLN A C 1
ATOM 5804 O O . GLN A 1 751 ? -4.484 26.438 11.758 1 85.06 751 GLN A O 1
ATOM 5809 N N . ALA A 1 752 ? -3.203 24.438 11.977 1 75.62 752 ALA A N 1
ATOM 5810 C CA . ALA A 1 752 ? -2.053 25.047 11.305 1 75.62 752 ALA A CA 1
ATOM 5811 C C . ALA A 1 752 ? -1.881 24.484 9.898 1 75.62 752 ALA A C 1
ATOM 5813 O O . ALA A 1 752 ? -2.104 23.297 9.656 1 75.62 752 ALA A O 1
ATOM 5814 N N . GLY A 1 753 ? -2.16 25.156 8.82 1 63.62 753 GLY A N 1
ATOM 5815 C CA . GLY A 1 753 ? -1.927 24.75 7.445 1 63.62 753 GLY A CA 1
ATOM 5816 C C . GLY A 1 753 ? -0.493 24.328 7.184 1 63.62 753 GLY A C 1
ATOM 5817 O O . GLY A 1 753 ? 0.153 23.734 8.055 1 63.62 753 GLY A O 1
ATOM 5818 N N . LEU A 1 754 ? 0.002 24.266 5.996 1 61.91 754 LEU A N 1
ATOM 5819 C CA . LEU A 1 754 ? 1.294 23.812 5.492 1 61.91 754 LEU A CA 1
ATOM 5820 C C . LEU A 1 754 ? 2.43 24.641 6.086 1 61.91 754 LEU A C 1
ATOM 5822 O O . LEU A 1 754 ? 3.557 24.156 6.207 1 61.91 754 LEU A O 1
ATOM 5826 N N . ALA A 1 755 ? 2.131 25.875 6.238 1 58.12 755 ALA A N 1
ATOM 5827 C CA . ALA A 1 755 ? 3.277 26.703 6.598 1 58.12 755 ALA A CA 1
ATOM 5828 C C . ALA A 1 755 ? 3.193 27.156 8.055 1 58.12 755 ALA A C 1
ATOM 5830 O O . ALA A 1 755 ? 2.225 27.797 8.453 1 58.12 755 ALA A O 1
ATOM 5831 N N . GLN A 1 756 ? 4.168 26.656 8.625 1 57.22 756 GLN A N 1
ATOM 5832 C CA . GLN A 1 756 ? 4.27 27 10.047 1 57.22 756 GLN A CA 1
ATOM 5833 C C . GLN A 1 756 ? 4.605 28.484 10.227 1 57.22 756 GLN A C 1
ATOM 5835 O O . GLN A 1 756 ? 4.191 29.094 11.211 1 57.22 756 GLN A O 1
ATOM 5840 N N . LYS A 1 757 ? 5.211 28.938 9.086 1 62.78 757 LYS A N 1
ATOM 5841 C CA . LYS A 1 757 ? 5.531 30.344 9.273 1 62.78 757 LYS A CA 1
ATOM 5842 C C . LYS A 1 757 ? 4.855 31.219 8.219 1 62.78 757 LYS A C 1
ATOM 5844 O O . LYS A 1 757 ? 4.883 30.891 7.031 1 62.78 757 LYS A O 1
ATOM 5849 N N . PHE A 1 758 ? 4.117 32.125 8.586 1 71.62 758 PHE A N 1
ATOM 5850 C CA . PHE A 1 758 ? 3.477 33.219 7.824 1 71.62 758 PHE A CA 1
ATOM 5851 C C . PHE A 1 758 ? 2.195 32.719 7.168 1 71.62 758 PHE A C 1
ATOM 5853 O O . PHE A 1 758 ? 1.571 33.438 6.387 1 71.62 758 PHE A O 1
ATOM 5860 N N . GLY A 1 759 ? 1.899 31.438 7.402 1 77.06 759 GLY A N 1
ATOM 5861 C CA . GLY A 1 759 ? 0.6 30.953 6.965 1 77.06 759 GLY A CA 1
ATOM 5862 C C . GLY A 1 759 ? -0.503 31.203 7.977 1 77.06 759 GLY A C 1
ATOM 5863 O O . GLY A 1 759 ? -0.231 31.578 9.117 1 77.06 759 GLY A O 1
ATOM 5864 N N . PRO A 1 760 ? -1.702 31.078 7.488 1 85.31 760 PRO A N 1
ATOM 5865 C CA . PRO A 1 760 ? -2.824 31.281 8.406 1 85.31 760 PRO A CA 1
ATOM 5866 C C . PRO A 1 760 ? -2.92 30.188 9.477 1 85.31 760 PRO A C 1
ATOM 5868 O O . PRO A 1 760 ? -2.668 29.016 9.195 1 85.31 760 PRO A O 1
ATOM 5871 N N . VAL A 1 761 ? -3.139 30.594 10.688 1 88.31 761 VAL A N 1
ATOM 5872 C CA . VAL A 1 761 ? -3.418 29.703 11.805 1 88.31 761 VAL A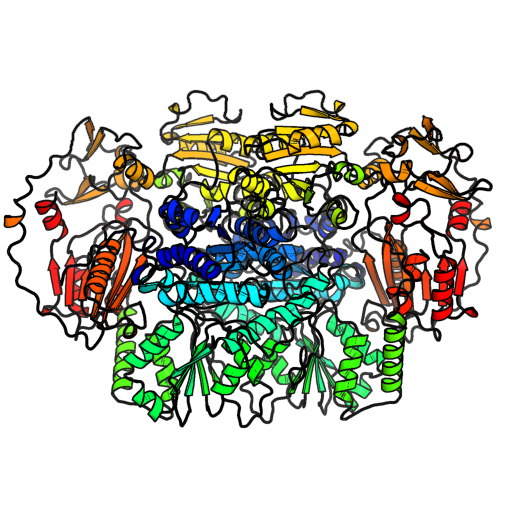 CA 1
ATOM 5873 C C . VAL A 1 761 ? -4.684 30.156 12.523 1 88.31 761 VAL A C 1
ATOM 5875 O O . VAL A 1 761 ? -4.895 31.359 12.727 1 88.31 761 VAL A O 1
ATOM 5878 N N . VAL A 1 762 ? -5.535 29.234 12.812 1 92.19 762 VAL A N 1
ATOM 5879 C CA . VAL A 1 762 ? -6.746 29.562 13.555 1 92.19 762 VAL A CA 1
ATOM 5880 C C . VAL A 1 762 ? -6.902 28.609 14.734 1 92.19 762 VAL A C 1
ATOM 5882 O O . VAL A 1 762 ? -6.852 27.391 14.562 1 92.19 762 VAL A O 1
ATOM 5885 N N . SER A 1 763 ? -7.062 29.109 15.906 1 95.31 763 SER A N 1
ATOM 5886 C CA . SER A 1 763 ? -7.359 28.297 17.078 1 95.31 763 SER A CA 1
ATOM 5887 C C . SER A 1 763 ? -8.828 28.422 17.484 1 95.31 763 SER A C 1
ATOM 5889 O O . SER A 1 763 ? -9.359 29.531 17.594 1 95.31 763 SER A O 1
ATOM 5891 N N . HIS A 1 764 ? -9.516 27.359 17.625 1 96.75 764 HIS A N 1
ATOM 5892 C CA . HIS A 1 764 ? -10.852 27.25 18.203 1 96.75 764 HIS A CA 1
ATOM 5893 C C . HIS A 1 764 ? -10.797 26.922 19.688 1 96.75 764 HIS A C 1
ATOM 5895 O O . HIS A 1 764 ? -10.344 25.828 20.062 1 96.75 764 HIS A O 1
ATOM 5901 N N . ILE A 1 765 ? -11.219 27.875 20.484 1 97 765 ILE A N 1
ATOM 5902 C CA . ILE A 1 765 ? -11.188 27.672 21.922 1 97 765 ILE A CA 1
ATOM 5903 C C . ILE A 1 765 ? -12.617 27.609 22.469 1 97 765 ILE A C 1
ATOM 5905 O O . ILE A 1 765 ? -13.383 28.562 22.312 1 97 765 ILE A O 1
ATOM 5909 N N . ARG A 1 766 ? -12.93 26.516 23.047 1 96.94 766 ARG A N 1
ATOM 5910 C CA . ARG A 1 766 ? -14.25 26.344 23.656 1 96.94 766 ARG A CA 1
ATOM 5911 C C . ARG A 1 766 ? -14.141 26.031 25.141 1 96.94 766 ARG A C 1
ATOM 5913 O O . ARG A 1 766 ? -13.398 25.141 25.547 1 96.94 766 ARG A O 1
ATOM 5920 N N . ILE A 1 767 ? -14.828 26.797 25.969 1 96.19 767 ILE A N 1
ATOM 5921 C CA . ILE A 1 767 ? -14.805 26.641 27.422 1 96.19 767 ILE A CA 1
ATOM 5922 C C . ILE A 1 767 ? -16.203 26.312 27.938 1 96.19 767 ILE A C 1
ATOM 5924 O O . ILE A 1 767 ? -17.172 26.953 27.547 1 96.19 767 ILE A O 1
ATOM 5928 N N . ALA A 1 768 ? -16.297 25.297 28.703 1 96.06 768 ALA A N 1
ATOM 5929 C CA . ALA A 1 768 ? -17.578 24.875 29.297 1 96.06 768 ALA A CA 1
ATOM 5930 C C . ALA A 1 768 ? -17.438 24.625 30.797 1 96.06 768 ALA A C 1
ATOM 5932 O O . ALA A 1 768 ? -16.328 24.609 31.328 1 96.06 768 ALA A O 1
ATOM 5933 N N . ALA A 1 769 ? -18.594 24.406 31.484 1 94.5 769 ALA A N 1
ATOM 5934 C CA . ALA A 1 769 ? -18.562 24.094 32.906 1 94.5 769 ALA A CA 1
ATOM 5935 C C . ALA A 1 769 ? -17.969 22.703 33.156 1 94.5 769 ALA A C 1
ATOM 5937 O O . ALA A 1 769 ? -17.25 22.5 34.125 1 94.5 769 ALA A O 1
ATOM 5938 N N . ARG A 1 770 ? -18.438 21.75 32.375 1 91.38 770 ARG A N 1
ATOM 5939 C CA . ARG A 1 770 ? -17.906 20.391 32.438 1 91.38 770 ARG A CA 1
ATOM 5940 C C . ARG A 1 770 ? -17.391 19.953 31.094 1 91.38 770 ARG A C 1
ATOM 5942 O O . ARG A 1 770 ? -17.953 20.328 30.047 1 91.38 770 ARG A O 1
ATOM 5949 N N . GLN A 1 771 ? -16.281 19.141 31.047 1 91.38 771 GLN A N 1
ATOM 5950 C CA . GLN A 1 771 ? -15.672 18.641 29.828 1 91.38 771 GLN A CA 1
ATOM 5951 C C . GLN A 1 771 ? -16.703 17.922 28.938 1 91.38 771 GLN A C 1
ATOM 5953 O O . GLN A 1 771 ? -16.641 18.016 27.719 1 91.38 771 GLN A O 1
ATOM 5958 N N . GLU A 1 772 ? -17.672 17.25 29.469 1 89 772 GLU A N 1
ATOM 5959 C CA . GLU A 1 772 ? -18.656 16.438 28.766 1 89 772 GLU A CA 1
ATOM 5960 C C . GLU A 1 772 ? -19.641 17.312 28 1 89 772 GLU A C 1
ATOM 5962 O O . GLU A 1 772 ? -20.359 16.812 27.109 1 89 772 GLU A O 1
ATOM 5967 N N . ASP A 1 773 ? -19.625 18.625 28.344 1 90.31 773 ASP A N 1
ATOM 5968 C CA . ASP A 1 773 ? -20.547 19.531 27.672 1 90.31 773 ASP A CA 1
ATOM 5969 C C . ASP A 1 773 ? -20 19.984 26.328 1 90.31 773 ASP A C 1
ATOM 5971 O O . ASP A 1 773 ? -20.703 20.609 25.531 1 90.31 773 ASP A O 1
ATOM 5975 N N . LEU A 1 774 ? -18.766 19.594 26.078 1 90.81 774 LEU A N 1
ATOM 5976 C CA . LEU A 1 774 ? -18.125 19.969 24.812 1 90.81 774 LEU A CA 1
ATOM 5977 C C . LEU A 1 774 ? -18.219 18.828 23.812 1 90.81 774 LEU A C 1
ATOM 5979 O O . LEU A 1 774 ? -17.703 17.734 24.047 1 90.81 774 LEU A O 1
ATOM 5983 N N . PHE A 1 775 ? -18.875 19.062 22.703 1 89.06 775 PHE A N 1
ATOM 5984 C CA . PHE A 1 775 ? -19 18.047 21.656 1 89.06 775 PHE A CA 1
ATOM 5985 C C . PHE A 1 775 ? -17.984 18.281 20.547 1 89.06 775 PHE A C 1
ATOM 5987 O O . PHE A 1 775 ? -16.797 18.016 20.734 1 89.06 775 PHE A O 1
ATOM 5994 N N . ALA A 1 776 ? -18.281 19.078 19.469 1 88.44 776 ALA A N 1
ATOM 5995 C CA . ALA A 1 776 ? -17.344 19.328 18.391 1 88.44 776 ALA A CA 1
ATOM 5996 C C . ALA A 1 776 ? -16.234 20.281 18.828 1 88.44 776 ALA A C 1
ATOM 5998 O O . ALA A 1 776 ? -16.469 21.219 19.594 1 88.44 776 ALA A O 1
ATOM 5999 N N . VAL A 1 777 ? -15.055 19.938 18.391 1 90.56 777 VAL A N 1
ATOM 6000 C CA . VAL A 1 777 ? -13.922 20.766 18.781 1 90.56 777 VAL A CA 1
ATOM 6001 C C . VAL A 1 777 ? -13.883 22.031 17.938 1 90.56 777 VAL A C 1
ATOM 6003 O O . VAL A 1 777 ? -13.391 23.078 18.375 1 90.56 777 VAL A O 1
ATOM 6006 N N . ARG A 1 778 ? -14.359 21.891 16.781 1 92.12 778 ARG A N 1
ATOM 6007 C CA . ARG A 1 778 ? -14.469 23.062 15.914 1 92.12 778 ARG A CA 1
ATOM 6008 C C . ARG A 1 778 ? -15.719 23.875 16.25 1 92.12 778 ARG A C 1
ATOM 6010 O O . ARG A 1 778 ? -16.797 23.297 16.469 1 92.12 778 ARG A O 1
ATOM 6017 N N . ILE A 1 779 ? -15.555 25.156 16.328 1 94.94 779 ILE A N 1
ATOM 6018 C CA . ILE A 1 779 ? -16.703 26.031 16.547 1 94.94 779 ILE A CA 1
ATOM 6019 C C . ILE A 1 779 ? -17.656 25.969 15.359 1 94.94 779 ILE A C 1
ATOM 6021 O O . ILE A 1 779 ? -17.219 26.078 14.211 1 94.94 779 ILE A O 1
ATOM 6025 N N . ALA A 1 780 ? -18.859 25.734 15.625 1 92.38 780 ALA A N 1
ATOM 6026 C CA . ALA A 1 780 ? -19.859 25.609 14.57 1 92.38 780 ALA A CA 1
ATOM 6027 C C . ALA A 1 780 ? -20.188 26.969 13.961 1 92.38 780 ALA A C 1
ATOM 6029 O O . ALA A 1 780 ? -19.812 28 14.516 1 92.38 780 ALA A O 1
ATOM 6030 N N . ALA A 1 781 ? -20.938 26.922 12.906 1 93.25 781 ALA A N 1
ATOM 6031 C CA . ALA A 1 781 ? -21.312 28.141 12.188 1 93.25 781 ALA A CA 1
ATOM 6032 C C . ALA A 1 781 ? -22.125 29.078 13.078 1 93.25 781 ALA A C 1
ATOM 6034 O O . ALA A 1 781 ? -23.125 28.656 13.672 1 93.25 781 ALA A O 1
ATOM 6035 N N . GLY A 1 782 ? -21.625 30.266 13.203 1 93.69 782 GLY A N 1
ATOM 6036 C CA . GLY A 1 782 ? -22.375 31.297 13.914 1 93.69 782 GLY A CA 1
ATOM 6037 C C . GLY A 1 782 ? -22.312 31.125 15.422 1 93.69 782 GLY A C 1
ATOM 6038 O O . GLY A 1 782 ? -23.094 31.75 16.141 1 93.69 782 GLY A O 1
ATOM 6039 N N . GLU A 1 783 ? -21.375 30.375 15.891 1 94.44 783 GLU A N 1
ATOM 6040 C CA . GLU A 1 783 ? -21.391 30.062 17.312 1 94.44 783 GLU A CA 1
ATOM 6041 C C . GLU A 1 783 ? -20.219 30.688 18.047 1 94.44 783 GLU A C 1
ATOM 6043 O O . GLU A 1 783 ? -20.047 30.484 19.25 1 94.44 783 GLU A O 1
ATOM 6048 N N . ALA A 1 784 ? -19.438 31.5 17.359 1 97.19 784 ALA A N 1
ATOM 6049 C CA . ALA A 1 784 ? -18.344 32.188 18.031 1 97.19 784 ALA A CA 1
ATOM 6050 C C . ALA A 1 784 ? -18.844 33.375 18.859 1 97.19 784 ALA A C 1
ATOM 6052 O O . ALA A 1 784 ? -19.547 34.25 18.328 1 97.19 784 ALA A O 1
ATOM 6053 N N . HIS A 1 785 ? -18.469 33.406 20.141 1 97.44 785 HIS A N 1
ATOM 6054 C CA . HIS A 1 785 ? -18.844 34.531 21 1 97.44 785 HIS A CA 1
ATOM 6055 C C . HIS A 1 785 ? -17.844 35.688 20.891 1 97.44 785 HIS A C 1
ATOM 6057 O O . HIS A 1 785 ? -18.219 36.844 21.047 1 97.44 785 HIS A O 1
ATOM 6063 N N . LEU A 1 786 ? -16.609 35.281 20.703 1 97.5 786 LEU A N 1
ATOM 6064 C CA . LEU A 1 786 ? -15.531 36.281 20.641 1 97.5 786 LEU A CA 1
ATOM 6065 C C . LEU A 1 786 ? -14.578 35.969 19.484 1 97.5 786 LEU A C 1
ATOM 6067 O O . LEU A 1 786 ? -14.102 34.812 19.359 1 97.5 786 LEU A O 1
ATOM 6071 N N . LEU A 1 787 ? -14.391 36.906 18.609 1 98.19 787 LEU A N 1
ATOM 6072 C CA . LEU A 1 787 ? -13.32 36.875 17.625 1 98.19 787 LEU A CA 1
ATOM 6073 C C . LEU A 1 787 ? -12.125 37.688 18.109 1 98.19 787 LEU A C 1
ATOM 6075 O O . LEU A 1 787 ? -12.203 38.906 18.188 1 98.19 787 LEU A O 1
ATOM 6079 N N . LEU A 1 788 ? -11.094 37.031 18.516 1 97.25 788 LEU A N 1
ATOM 6080 C CA . LEU A 1 788 ? -9.828 37.688 18.844 1 97.25 788 LEU A CA 1
ATOM 6081 C C . LEU A 1 788 ? -8.859 37.594 17.672 1 97.25 788 LEU A C 1
ATOM 6083 O O . LEU A 1 788 ? -8 36.688 17.641 1 97.25 788 LEU A O 1
ATOM 6087 N N . GLY A 1 789 ? -8.945 38.594 16.766 1 96.62 789 GLY A N 1
ATOM 6088 C CA . GLY A 1 789 ? -8.195 38.531 15.523 1 96.62 789 GLY A CA 1
ATOM 6089 C C . GLY A 1 789 ? -6.785 39.062 15.648 1 96.62 789 GLY A C 1
ATOM 6090 O O . GLY A 1 789 ? -6.574 40.281 15.672 1 96.62 789 GLY A O 1
ATOM 6091 N N . CYS A 1 790 ? -5.805 38.219 15.594 1 94.25 790 CYS A N 1
ATOM 6092 C CA . CYS A 1 790 ? -4.406 38.625 15.688 1 94.25 790 CYS A CA 1
ATOM 6093 C C . CYS A 1 790 ? -3.879 39.062 14.32 1 94.25 790 CYS A C 1
ATOM 6095 O O . CYS A 1 790 ? -2.822 39.688 14.234 1 94.25 790 CYS A O 1
ATOM 6097 N N . ASP A 1 791 ? -4.602 38.781 13.273 1 92.69 791 ASP A N 1
ATOM 6098 C CA . ASP A 1 791 ? -4.309 39.156 11.898 1 92.69 791 ASP A CA 1
ATOM 6099 C C . ASP A 1 791 ? -5.582 39.562 11.156 1 92.69 791 ASP A C 1
ATOM 6101 O O . ASP A 1 791 ? -6.559 38.781 11.141 1 92.69 791 ASP A O 1
ATOM 6105 N N . LEU A 1 792 ? -5.496 40.656 10.539 1 93.94 792 LEU A N 1
ATOM 6106 C CA . LEU A 1 792 ? -6.688 41.25 9.922 1 93.94 792 LEU A CA 1
ATOM 6107 C C . LEU A 1 792 ? -7.145 40.406 8.742 1 93.94 792 LEU A C 1
ATOM 6109 O O . LEU A 1 792 ? -8.344 40.125 8.578 1 93.94 792 LEU A O 1
ATOM 6113 N N . LEU A 1 793 ? -6.25 39.938 7.977 1 91.75 793 LEU A N 1
ATOM 6114 C CA . LEU A 1 793 ? -6.582 39.188 6.773 1 91.75 793 LEU A CA 1
ATOM 6115 C C . LEU A 1 793 ? -7.227 37.844 7.137 1 91.75 793 LEU A C 1
ATOM 6117 O O . LEU A 1 793 ? -8.234 37.469 6.539 1 91.75 793 LEU A O 1
ATOM 6121 N N . VAL A 1 794 ? -6.703 37.094 8.07 1 91.75 794 VAL A N 1
ATOM 6122 C CA . VAL A 1 794 ? -7.227 35.781 8.461 1 91.75 794 VAL A CA 1
ATOM 6123 C C . VAL A 1 794 ? -8.555 35.969 9.188 1 91.75 794 VAL A C 1
ATOM 6125 O O . VAL A 1 794 ? -9.469 35.156 9.031 1 91.75 794 VAL A O 1
ATOM 6128 N N . ALA A 1 795 ? -8.695 37 9.898 1 94.88 795 ALA A N 1
ATOM 6129 C CA . ALA A 1 795 ? -9.914 37.281 10.656 1 94.88 795 ALA A CA 1
ATOM 6130 C C . ALA A 1 795 ? -11.078 37.594 9.719 1 94.88 795 ALA A C 1
ATOM 6132 O O . ALA A 1 795 ? -12.227 37.281 10.023 1 94.88 795 ALA A O 1
ATOM 6133 N N . ALA A 1 796 ? -10.719 38.188 8.625 1 93.81 796 ALA A N 1
ATOM 6134 C CA . ALA A 1 796 ? -11.742 38.594 7.672 1 93.81 796 ALA A CA 1
ATOM 6135 C C . ALA A 1 796 ? -12.008 37.5 6.645 1 93.81 796 ALA A C 1
ATOM 6137 O O . ALA A 1 796 ? -12.883 37.625 5.785 1 93.81 796 ALA A O 1
ATOM 6138 N N . GLY A 1 797 ? -11.289 36.406 6.762 1 91.19 797 GLY A N 1
ATOM 6139 C CA . GLY A 1 797 ? -11.453 35.344 5.801 1 91.19 797 GLY A CA 1
ATOM 6140 C C . GLY A 1 797 ? -12.781 34.625 5.938 1 91.19 797 GLY A C 1
ATOM 6141 O O . GLY A 1 797 ? -13.438 34.719 6.977 1 91.19 797 GLY A O 1
ATOM 6142 N N . PRO A 1 798 ? -13.188 33.906 4.938 1 89.25 798 PRO A N 1
ATOM 6143 C CA . PRO A 1 798 ? -14.5 33.25 4.926 1 89.25 798 PRO A CA 1
ATOM 6144 C C . PRO A 1 798 ? -14.68 32.25 6.078 1 89.25 798 PRO A C 1
ATOM 6146 O O . PRO A 1 798 ? -15.773 32.125 6.641 1 89.25 798 PRO A O 1
ATOM 6149 N N . ASP A 1 799 ? -13.672 31.562 6.441 1 88.19 799 ASP A N 1
ATOM 6150 C CA . ASP A 1 799 ? -13.766 30.562 7.512 1 88.19 799 ASP A CA 1
ATOM 6151 C C . ASP A 1 799 ? -14.062 31.234 8.852 1 88.19 799 ASP A C 1
ATOM 6153 O O . ASP A 1 799 ? -14.844 30.703 9.656 1 88.19 799 ASP A O 1
ATOM 6157 N N . ALA A 1 800 ? -13.406 32.312 9.047 1 92.94 800 ALA A N 1
ATOM 6158 C CA . ALA A 1 800 ? -13.641 33.031 10.289 1 92.94 800 ALA A CA 1
ATOM 6159 C C . ALA A 1 800 ? -15.023 33.688 10.297 1 92.94 800 ALA A C 1
ATOM 6161 O O . ALA A 1 800 ? -15.75 33.594 11.289 1 92.94 800 ALA A O 1
ATOM 6162 N N . ILE A 1 801 ? -15.398 34.25 9.195 1 93.69 801 ILE A N 1
ATOM 6163 C CA . ILE A 1 801 ? -16.672 34.969 9.086 1 93.69 801 ILE A CA 1
ATOM 6164 C C . ILE A 1 801 ? -17.828 34 9.25 1 93.69 801 ILE A C 1
ATOM 6166 O O . ILE A 1 801 ? -18.859 34.344 9.828 1 93.69 801 ILE A O 1
ATOM 6170 N N . ALA A 1 802 ? -17.594 32.844 8.773 1 93.12 802 ALA A N 1
ATOM 6171 C CA . ALA A 1 802 ? -18.625 31.797 8.852 1 93.12 802 ALA A CA 1
ATOM 6172 C C . ALA A 1 802 ? -18.984 31.484 10.305 1 93.12 802 ALA A C 1
ATOM 6174 O O . ALA A 1 802 ? -20.109 31.078 10.594 1 93.12 802 ALA A O 1
ATOM 6175 N N . LYS A 1 803 ? -18.125 31.703 11.242 1 96.25 803 LYS A N 1
ATOM 6176 C CA . LYS A 1 803 ? -18.312 31.328 12.633 1 96.25 803 LYS A CA 1
ATOM 6177 C C . LYS A 1 803 ? -18.984 32.438 13.43 1 96.25 803 LYS A C 1
ATOM 6179 O O . LYS A 1 803 ? -19.391 32.25 14.578 1 96.25 803 LYS A O 1
ATOM 6184 N N . LEU A 1 804 ? -19.219 33.594 12.805 1 96.38 804 LEU A N 1
ATOM 6185 C CA . LEU A 1 804 ? -19.703 34.781 13.516 1 96.38 804 LEU A CA 1
ATOM 6186 C C . LEU A 1 804 ? -21.219 34.938 13.336 1 96.38 804 LEU A C 1
ATOM 6188 O O . LEU A 1 804 ? -21.766 34.5 12.32 1 96.38 804 LEU A O 1
ATOM 6192 N N . ASP A 1 805 ? -21.781 35.469 14.328 1 95.12 805 ASP A N 1
ATOM 6193 C CA . ASP A 1 805 ? -23.203 35.812 14.367 1 95.12 805 ASP A CA 1
ATOM 6194 C C . ASP A 1 805 ? -23.391 37.188 15 1 95.12 805 ASP A C 1
ATOM 6196 O O . ASP A 1 805 ? -22.969 37.438 16.141 1 95.12 805 ASP A O 1
ATOM 6200 N N . SER A 1 806 ? -24.109 38.094 14.336 1 94.31 806 SER A N 1
ATOM 6201 C CA . SER A 1 806 ? -24.281 39.469 14.797 1 94.31 806 SER A CA 1
ATOM 6202 C C . SER A 1 806 ? -25.047 39.531 16.109 1 94.31 806 SER A C 1
ATOM 6204 O O . SER A 1 806 ? -24.938 40.5 16.859 1 94.31 806 SER A O 1
ATOM 6206 N N . LYS A 1 807 ? -25.734 38.5 16.375 1 93.94 807 LYS A N 1
ATOM 6207 C CA . LYS A 1 807 ? -26.562 38.5 17.578 1 93.94 807 LYS A CA 1
ATOM 6208 C C . LYS A 1 807 ? -25.719 38.25 18.828 1 93.94 807 LYS A C 1
ATOM 6210 O O . LYS A 1 807 ? -26.031 38.719 19.922 1 93.94 807 LYS A O 1
ATOM 6215 N N . ILE A 1 808 ? -24.641 37.5 18.656 1 94.38 808 ILE A N 1
ATOM 6216 C CA . ILE A 1 808 ? -24 37.062 19.891 1 94.38 808 ILE A CA 1
ATOM 6217 C C . ILE A 1 808 ? -22.5 37.438 19.844 1 94.38 808 ILE A C 1
ATOM 6219 O O . ILE A 1 808 ? -21.844 37.531 20.875 1 94.38 808 ILE A O 1
ATOM 6223 N N . SER A 1 809 ? -21.875 37.625 18.734 1 97.56 809 SER A N 1
ATOM 6224 C CA . SER A 1 809 ? -20.422 37.688 18.578 1 97.56 809 SER A CA 1
ATOM 6225 C C . SER A 1 809 ? -19.906 39.094 18.906 1 97.56 809 SER A C 1
ATOM 6227 O O . SER A 1 809 ? -20.594 40.094 18.703 1 97.56 809 SER A O 1
ATOM 6229 N N . HIS A 1 810 ? -18.688 39.156 19.5 1 97.38 810 HIS A N 1
ATOM 6230 C CA . HIS A 1 810 ? -17.859 40.344 19.656 1 97.38 810 HIS A CA 1
ATOM 6231 C C . HIS A 1 810 ? -16.516 40.156 18.953 1 97.38 810 HIS A C 1
ATOM 6233 O O . HIS A 1 810 ? -16.016 39.031 18.844 1 97.38 810 HIS A O 1
ATOM 6239 N N . ALA A 1 811 ? -15.953 41.281 18.453 1 98.19 811 ALA A N 1
ATOM 6240 C CA . ALA A 1 811 ? -14.688 41.156 17.734 1 98.19 811 ALA A CA 1
ATOM 6241 C C . ALA A 1 811 ? -13.664 42.156 18.25 1 98.19 811 ALA A C 1
ATOM 6243 O O . ALA A 1 811 ? -13.992 43.344 18.453 1 98.19 811 ALA A O 1
ATOM 6244 N N . VAL A 1 812 ? -12.5 41.75 18.641 1 97.69 812 VAL A N 1
ATOM 6245 C CA . VAL A 1 812 ? -11.305 42.562 18.891 1 97.69 812 VAL A CA 1
ATOM 6246 C C . VAL A 1 812 ? -10.188 42.156 17.938 1 97.69 812 VAL A C 1
ATOM 6248 O O . VAL A 1 812 ? -9.695 41.031 17.984 1 97.69 812 VAL A O 1
ATOM 6251 N N . VAL A 1 813 ? -9.812 43.062 17.016 1 97.62 813 VAL A N 1
ATOM 6252 C CA . VAL A 1 813 ? -8.953 42.656 15.914 1 97.62 813 VAL A CA 1
ATOM 6253 C C . VAL A 1 813 ? -7.762 43.625 15.812 1 97.62 813 VAL A C 1
ATOM 6255 O O . VAL A 1 813 ? -7.926 44.844 15.93 1 97.62 813 VAL A O 1
ATOM 6258 N N . ASN A 1 814 ? -6.598 43.062 15.68 1 95.94 814 ASN A N 1
ATOM 6259 C CA . ASN A 1 814 ? -5.414 43.844 15.391 1 95.94 814 ASN A CA 1
ATOM 6260 C C . ASN A 1 814 ? -5.504 44.5 14.008 1 95.94 814 ASN A C 1
ATOM 6262 O O . ASN A 1 814 ? -5.617 43.812 13 1 95.94 814 ASN A O 1
ATOM 6266 N N . SER A 1 815 ? -5.297 45.781 13.922 1 94.19 815 SER A N 1
ATOM 6267 C CA . SER A 1 815 ? -5.527 46.531 12.68 1 94.19 815 SER A CA 1
ATOM 6268 C C . SER A 1 815 ? -4.254 46.594 11.844 1 94.19 815 SER A C 1
ATOM 6270 O O . SER A 1 815 ? -4.266 47.156 10.734 1 94.19 815 SER A O 1
ATOM 6272 N N . GLN A 1 816 ? -3.225 46.031 12.375 1 89.88 816 GLN A N 1
ATOM 6273 C CA . GLN A 1 816 ? -1.959 46.062 11.656 1 89.88 816 GLN A CA 1
ATOM 6274 C C . GLN A 1 816 ? -2.094 45.438 10.266 1 89.88 816 GLN A C 1
ATOM 6276 O O . GLN A 1 816 ? -2.717 44.406 10.117 1 89.88 816 GLN A O 1
ATOM 6281 N N . GLN A 1 817 ? -1.467 46.125 9.25 1 88.25 817 GLN A N 1
ATOM 6282 C CA . GLN A 1 817 ? -1.453 45.594 7.891 1 88.25 817 GLN A CA 1
ATOM 6283 C C . GLN A 1 817 ? -0.201 44.781 7.629 1 88.25 817 GLN A C 1
ATOM 6285 O O . GLN A 1 817 ? 0.786 45.281 7.09 1 88.25 817 GLN A O 1
ATOM 6290 N N . THR A 1 818 ? -0.323 43.531 7.891 1 84 818 THR A N 1
ATOM 6291 C CA . THR A 1 818 ? 0.794 42.625 7.66 1 84 818 THR A CA 1
ATOM 6292 C C . THR A 1 818 ? 0.825 42.156 6.211 1 84 818 THR A C 1
ATOM 6294 O O . THR A 1 818 ? -0.115 41.5 5.738 1 84 818 THR A O 1
ATOM 6297 N N . PRO A 1 819 ? 1.882 42.438 5.5 1 82.56 819 PRO A N 1
ATOM 6298 C CA . PRO A 1 819 ? 1.926 42.094 4.078 1 82.56 819 PRO A CA 1
ATOM 6299 C C . PRO A 1 819 ? 1.881 40.594 3.84 1 82.56 819 PRO A C 1
ATOM 6301 O O . PRO A 1 819 ? 2.264 39.812 4.715 1 82.56 819 PRO A O 1
ATOM 6304 N N . THR A 1 820 ? 1.361 40.188 2.654 1 85.75 820 THR A N 1
ATOM 6305 C CA . THR A 1 820 ? 1.358 38.812 2.207 1 85.75 820 THR A CA 1
ATOM 6306 C C . THR A 1 820 ? 2.564 38.531 1.316 1 85.75 820 THR A C 1
ATOM 6308 O O . THR A 1 820 ? 3.338 39.438 1.002 1 85.75 820 THR A O 1
ATOM 6311 N N . ALA A 1 821 ? 2.682 37.281 0.91 1 83.56 821 ALA A N 1
ATOM 6312 C CA . ALA A 1 821 ? 3.797 36.844 0.067 1 83.56 821 ALA A CA 1
ATOM 6313 C C . ALA A 1 821 ? 3.74 37.531 -1.299 1 83.56 821 ALA A C 1
ATOM 6315 O O . ALA A 1 821 ? 4.762 37.656 -1.981 1 83.56 821 ALA A O 1
ATOM 6316 N N . GLU A 1 822 ? 2.611 38 -1.704 1 83.25 822 GLU A N 1
ATOM 6317 C CA . GLU A 1 822 ? 2.463 38.688 -2.979 1 83.25 822 GLU A CA 1
ATOM 6318 C C . GLU A 1 822 ? 3.375 39.906 -3.051 1 83.25 822 GLU A C 1
ATOM 6320 O O . GLU A 1 822 ? 3.867 40.25 -4.125 1 83.25 822 GLU A O 1
ATOM 6325 N N . PHE A 1 823 ? 3.648 40.5 -1.95 1 86.38 823 PHE A N 1
ATOM 6326 C CA . PHE A 1 823 ? 4.449 41.719 -1.896 1 86.38 823 PHE A CA 1
ATOM 6327 C C . PHE A 1 823 ? 5.883 41.438 -2.338 1 86.38 823 PHE A C 1
ATOM 6329 O O . PHE A 1 823 ? 6.574 42.344 -2.805 1 86.38 823 PHE A O 1
ATOM 6336 N N . THR A 1 824 ? 6.316 40.25 -2.188 1 84.5 824 THR A N 1
ATOM 6337 C CA . THR A 1 824 ? 7.672 39.906 -2.594 1 84.5 824 THR A CA 1
ATOM 6338 C C . THR A 1 824 ? 7.82 39.969 -4.109 1 84.5 824 THR A C 1
ATOM 6340 O O . THR A 1 824 ? 8.922 40.188 -4.621 1 84.5 824 THR A O 1
ATOM 6343 N N . ARG A 1 825 ? 6.738 39.906 -4.824 1 84 825 ARG A N 1
ATOM 6344 C CA . ARG A 1 825 ? 6.805 39.875 -6.281 1 84 825 ARG A CA 1
ATOM 6345 C C . ARG A 1 825 ? 6.148 41.094 -6.895 1 84 825 ARG A C 1
ATOM 6347 O O . ARG A 1 825 ? 6.457 41.469 -8.031 1 84 825 ARG A O 1
ATOM 6354 N N . ASN A 1 826 ? 5.234 41.719 -6.117 1 86.44 826 ASN A N 1
ATOM 6355 C CA . ASN A 1 826 ? 4.496 42.906 -6.582 1 86.44 826 ASN A CA 1
ATOM 6356 C C . ASN A 1 826 ? 4.656 44.094 -5.633 1 86.44 826 ASN A C 1
ATOM 6358 O O . ASN A 1 826 ? 3.91 44.219 -4.66 1 86.44 826 ASN A O 1
ATOM 6362 N N . PRO A 1 827 ? 5.535 44.938 -5.988 1 84.25 827 PRO A N 1
ATOM 6363 C CA . PRO A 1 827 ? 5.797 46.062 -5.098 1 84.25 827 PRO A CA 1
ATOM 6364 C C . PRO A 1 827 ? 4.562 46.938 -4.883 1 84.25 827 PRO A C 1
ATOM 6366 O O . PRO A 1 827 ? 4.496 47.688 -3.904 1 84.25 827 PRO A O 1
ATOM 6369 N N . ASP A 1 828 ? 3.578 46.812 -5.781 1 83.69 828 ASP A N 1
ATOM 6370 C CA . ASP A 1 828 ? 2.404 47.656 -5.703 1 83.69 828 ASP A CA 1
ATOM 6371 C C . ASP A 1 828 ? 1.203 46.906 -5.137 1 83.69 828 ASP A C 1
ATOM 6373 O O . ASP A 1 828 ? 0.07 47.375 -5.211 1 83.69 828 ASP A O 1
ATOM 6377 N N . ALA A 1 829 ? 1.526 45.781 -4.574 1 85.12 829 ALA A N 1
ATOM 6378 C CA . ALA A 1 829 ? 0.429 45 -3.994 1 85.12 829 ALA A CA 1
ATOM 6379 C C . ALA A 1 829 ? -0.303 45.812 -2.926 1 85.12 829 ALA A C 1
ATOM 6381 O O . ALA A 1 829 ? 0.327 46.469 -2.1 1 85.12 829 ALA A O 1
ATOM 6382 N N . VAL A 1 830 ? -1.605 45.812 -3.004 1 81.31 830 VAL A N 1
ATOM 6383 C CA . VAL A 1 830 ? -2.432 46.594 -2.08 1 81.31 830 VAL A CA 1
ATOM 6384 C C . VAL A 1 830 ? -3.035 45.656 -1.029 1 81.31 830 VAL A C 1
ATOM 6386 O O . VAL A 1 830 ? -3.475 44.531 -1.35 1 81.31 830 VAL A O 1
ATOM 6389 N N . PHE A 1 831 ? -2.941 46.094 0.17 1 87.5 831 PHE A N 1
ATOM 6390 C CA . PHE A 1 831 ? -3.613 45.406 1.272 1 87.5 831 PHE A CA 1
ATOM 6391 C C . PHE A 1 831 ? -4.984 46.031 1.529 1 87.5 831 PHE A C 1
ATOM 6393 O O . PHE A 1 831 ? -5.086 47.156 2.008 1 87.5 831 PHE A O 1
ATOM 6400 N N . PRO A 1 832 ? -6.07 45.312 1.226 1 88.44 832 PRO A N 1
ATOM 6401 C CA . PRO A 1 832 ? -7.402 45.906 1.334 1 88.44 832 PRO A CA 1
ATOM 6402 C C . PRO A 1 832 ? -7.918 45.938 2.771 1 88.44 832 PRO A C 1
ATOM 6404 O O . PRO A 1 832 ? -8.977 45.375 3.062 1 88.44 832 PRO A O 1
ATOM 6407 N N . ALA A 1 833 ? -7.328 46.75 3.584 1 91.5 833 ALA A N 1
ATOM 6408 C CA . ALA A 1 833 ? -7.605 46.781 5.016 1 91.5 833 ALA A CA 1
ATOM 6409 C C . ALA A 1 833 ? -9.023 47.281 5.289 1 91.5 833 ALA A C 1
ATOM 6411 O O . ALA A 1 833 ? -9.727 46.719 6.141 1 91.5 833 ALA A O 1
ATOM 6412 N N . GLU A 1 834 ? -9.477 48.281 4.586 1 91.69 834 GLU A N 1
ATOM 6413 C CA . GLU A 1 834 ? -10.789 48.875 4.855 1 91.69 834 GLU A CA 1
ATOM 6414 C C . GLU A 1 834 ? -11.906 47.906 4.48 1 91.69 834 GLU A C 1
ATOM 6416 O O . GLU A 1 834 ? -12.914 47.812 5.188 1 91.69 834 GLU A O 1
ATOM 6421 N N . ALA A 1 835 ? -11.656 47.281 3.412 1 91.69 835 ALA A N 1
ATOM 6422 C CA . ALA A 1 835 ? -12.641 46.312 3.006 1 91.69 835 ALA A CA 1
ATOM 6423 C C . ALA A 1 835 ? -12.719 45.156 4.012 1 91.69 835 ALA A C 1
ATOM 6425 O O . ALA A 1 835 ? -13.797 44.625 4.281 1 91.69 835 ALA A O 1
ATOM 6426 N N . MET A 1 836 ? -11.625 44.719 4.516 1 93.75 836 MET A N 1
ATOM 6427 C CA . MET A 1 836 ? -11.555 43.656 5.5 1 93.75 836 MET A CA 1
ATOM 6428 C C . MET A 1 836 ? -12.227 44.062 6.805 1 93.75 836 MET A C 1
ATOM 6430 O O . MET A 1 836 ? -12.977 43.281 7.398 1 93.75 836 MET A O 1
ATOM 6434 N N . LYS A 1 837 ? -11.992 45.281 7.227 1 95.5 837 LYS A N 1
ATOM 6435 C CA . LYS A 1 837 ? -12.633 45.781 8.43 1 95.5 837 LYS A CA 1
ATOM 6436 C C . LYS A 1 837 ? -14.148 45.844 8.273 1 95.5 837 LYS A C 1
ATOM 6438 O O . LYS A 1 837 ? -14.891 45.469 9.18 1 95.5 837 LYS A O 1
ATOM 6443 N N . GLN A 1 838 ? -14.562 46.25 7.105 1 94.19 838 GLN A N 1
ATOM 6444 C CA . GLN A 1 838 ? -15.992 46.375 6.844 1 94.19 838 GLN A CA 1
ATOM 6445 C C . GLN A 1 838 ? -16.656 45 6.867 1 94.19 838 GLN A C 1
ATOM 6447 O O . GLN A 1 838 ? -17.781 44.844 7.344 1 94.19 838 GLN A O 1
ATOM 6452 N N . THR A 1 839 ? -15.938 44.062 6.316 1 93.38 839 THR A N 1
ATOM 6453 C CA . THR A 1 839 ? -16.453 42.688 6.312 1 93.38 839 THR A CA 1
ATOM 6454 C C . THR A 1 839 ? -16.703 42.219 7.738 1 93.38 839 THR A C 1
ATOM 6456 O O . THR A 1 839 ? -17.719 41.594 8.023 1 93.38 839 THR A O 1
ATOM 6459 N N . ILE A 1 840 ? -15.82 42.469 8.656 1 96.06 840 ILE A N 1
ATOM 6460 C CA . ILE A 1 840 ? -15.938 42.062 10.047 1 96.06 840 ILE A CA 1
ATOM 6461 C C . ILE A 1 840 ? -17.062 42.844 10.734 1 96.06 840 ILE A C 1
ATOM 6463 O O . ILE A 1 840 ? -17.844 42.25 11.484 1 96.06 840 ILE A O 1
ATOM 6467 N N . ILE A 1 841 ? -17.188 44.125 10.422 1 96.62 841 ILE A N 1
ATOM 6468 C CA . ILE A 1 841 ? -18.219 44.969 11.008 1 96.62 841 ILE A CA 1
ATOM 6469 C C . ILE A 1 841 ? -19.594 44.469 10.57 1 96.62 841 ILE A C 1
ATOM 6471 O O . ILE A 1 841 ? -20.531 44.438 11.375 1 96.62 841 ILE A O 1
ATOM 6475 N N . GLU A 1 842 ? -19.656 44.062 9.391 1 92.88 842 GLU A N 1
ATOM 6476 C CA . GLU A 1 842 ? -20.938 43.594 8.875 1 92.88 842 GLU A CA 1
ATOM 6477 C C . GLU A 1 842 ? -21.312 42.25 9.516 1 92.88 842 GLU A C 1
ATOM 6479 O O . GLU A 1 842 ? -22.5 42 9.758 1 92.88 842 GLU A O 1
ATOM 6484 N N . ALA A 1 843 ? -20.344 41.469 9.781 1 94 843 ALA A N 1
ATOM 6485 C CA . ALA A 1 843 ? -20.578 40.125 10.328 1 94 843 ALA A CA 1
ATOM 6486 C C . ALA A 1 843 ? -20.953 40.219 11.812 1 94 843 ALA A C 1
ATOM 6488 O O . ALA A 1 843 ? -21.75 39.406 12.305 1 94 843 ALA A O 1
ATOM 6489 N N . VAL A 1 844 ? -20.438 41.188 12.562 1 96.88 844 VAL A N 1
ATOM 6490 C CA . VAL A 1 844 ? -20.547 41.219 14.016 1 96.88 844 VAL A CA 1
ATOM 6491 C C . VAL A 1 844 ? -21.438 42.406 14.438 1 96.88 844 VAL A C 1
ATOM 6493 O O . VAL A 1 844 ? -22.172 42.312 15.43 1 96.88 844 VAL A O 1
ATOM 6496 N N . GLY A 1 845 ? -21.406 43.531 13.781 1 96.38 845 GLY A N 1
ATOM 6497 C CA . GLY A 1 845 ? -22.016 44.781 14.156 1 96.38 845 GLY A CA 1
ATOM 6498 C C . GLY A 1 845 ? -21 45.812 14.609 1 96.38 845 GLY A C 1
ATOM 6499 O O . GLY A 1 845 ? -20.031 45.5 15.305 1 96.38 845 GLY A O 1
ATOM 6500 N N . ALA A 1 846 ? -21.172 47.031 14.297 1 96.44 846 ALA A N 1
ATOM 6501 C CA . ALA A 1 846 ? -20.219 48.125 14.531 1 96.44 846 ALA A CA 1
ATOM 6502 C C . ALA A 1 846 ? -20 48.344 16.031 1 96.44 846 ALA A C 1
ATOM 6504 O O . ALA A 1 846 ? -18.891 48.625 16.469 1 96.44 846 ALA A O 1
ATOM 6505 N N . ALA A 1 847 ? -21.031 48.219 16.766 1 96.88 847 ALA A N 1
ATOM 6506 C CA . ALA A 1 847 ? -20.984 48.5 18.188 1 96.88 847 ALA A CA 1
ATOM 6507 C C . ALA A 1 847 ? -20.172 47.438 18.938 1 96.88 847 ALA A C 1
ATOM 6509 O O . ALA A 1 847 ? -19.625 47.719 20.016 1 96.88 847 ALA A O 1
ATOM 6510 N N . LYS A 1 848 ? -19.984 46.281 18.391 1 97.38 848 LYS A N 1
ATOM 6511 C CA . LYS A 1 848 ? -19.328 45.156 19.062 1 97.38 848 LYS A CA 1
ATOM 6512 C C . LYS A 1 848 ? -17.969 44.875 18.438 1 97.38 848 LYS A C 1
ATOM 6514 O O . LYS A 1 848 ? -17.344 43.875 18.766 1 97.38 848 LYS A O 1
ATOM 6519 N N . THR A 1 849 ? -17.562 45.719 17.469 1 98.06 849 THR A N 1
ATOM 6520 C CA . THR A 1 849 ? -16.281 45.5 16.781 1 98.06 849 THR A CA 1
ATOM 6521 C C . THR A 1 849 ? -15.258 46.531 17.203 1 98.06 849 THR A C 1
ATOM 6523 O O . THR A 1 849 ? -15.508 47.719 17.094 1 98.06 849 THR A O 1
ATOM 6526 N N . HIS A 1 850 ? -14.078 46.062 17.688 1 97.38 850 HIS A N 1
ATOM 6527 C CA . HIS A 1 850 ? -13.008 46.969 18.109 1 97.38 850 HIS A CA 1
ATOM 6528 C C . HIS A 1 850 ? -11.703 46.656 17.375 1 97.38 850 HIS A C 1
ATOM 6530 O O . HIS A 1 850 ? -11.18 45.531 17.484 1 97.38 850 HIS A O 1
ATOM 6536 N N . PHE A 1 851 ? -11.25 47.625 16.688 1 97.12 851 PHE A N 1
ATOM 6537 C CA . PHE A 1 851 ? -9.93 47.531 16.062 1 97.12 851 PHE A CA 1
ATOM 6538 C C . PHE A 1 851 ? -8.867 48.188 16.938 1 97.12 851 PHE A C 1
ATOM 6540 O O . PHE A 1 851 ? -9.055 49.281 17.422 1 97.12 851 PHE A O 1
ATOM 6547 N N . VAL A 1 852 ? -7.773 47.406 17.234 1 95.12 852 VAL A N 1
ATOM 6548 C CA . VAL A 1 852 ? -6.715 47.875 18.125 1 95.12 852 VAL A CA 1
ATOM 6549 C C . VAL A 1 852 ? -5.375 47.844 17.375 1 95.12 852 VAL A C 1
ATOM 6551 O O . VAL A 1 852 ? -5.121 46.938 16.594 1 95.12 852 VAL A O 1
ATOM 6554 N N . GLU A 1 853 ? -4.516 48.781 17.594 1 92.62 853 GLU A N 1
ATOM 6555 C CA . GLU A 1 853 ? -3.158 48.75 17.062 1 92.62 853 GLU A CA 1
ATOM 6556 C C . GLU A 1 853 ? -2.227 47.969 17.969 1 92.62 853 GLU A C 1
ATOM 6558 O O . GLU A 1 853 ? -1.243 48.5 18.484 1 92.62 853 GLU A O 1
ATOM 6563 N N . ALA A 1 854 ? -2.514 46.781 17.984 1 91.19 854 ALA A N 1
ATOM 6564 C CA . ALA A 1 854 ? -1.87 45.938 18.969 1 91.19 854 ALA A CA 1
ATOM 6565 C C . ALA A 1 854 ? -0.374 45.812 18.703 1 91.19 854 ALA A C 1
ATOM 6567 O O . ALA A 1 854 ? 0.428 45.688 19.625 1 91.19 854 ALA A O 1
ATOM 6568 N N . THR A 1 855 ? 0.042 45.781 17.5 1 87.31 855 THR A N 1
ATOM 6569 C CA . THR A 1 855 ? 1.451 45.656 17.156 1 87.31 855 THR A CA 1
ATOM 6570 C C . THR A 1 855 ? 2.246 46.875 17.641 1 87.31 855 THR A C 1
ATOM 6572 O O . THR A 1 855 ? 3.332 46.719 18.203 1 87.31 855 THR A O 1
ATOM 6575 N N . SER A 1 856 ? 1.746 48 17.391 1 83.81 856 SER A N 1
ATOM 6576 C CA . SER A 1 856 ? 2.381 49.219 17.859 1 83.81 856 SER A CA 1
ATOM 6577 C C . SER A 1 856 ? 2.465 49.25 19.375 1 83.81 856 SER A C 1
ATOM 6579 O O . SER A 1 856 ? 3.49 49.656 19.938 1 83.81 856 SER A O 1
ATOM 6581 N N . LEU A 1 857 ? 1.401 48.812 19.938 1 84.88 857 LEU A N 1
ATOM 6582 C CA . LEU A 1 857 ? 1.36 48.781 21.391 1 84.88 857 LEU A CA 1
ATOM 6583 C C . LEU A 1 857 ? 2.391 47.812 21.938 1 84.88 857 LEU A C 1
ATOM 6585 O O . LEU A 1 857 ? 3.098 48.125 22.906 1 84.88 857 LEU A O 1
ATOM 6589 N N . ALA A 1 858 ? 2.402 46.625 21.391 1 84.75 858 ALA A N 1
ATOM 6590 C CA . ALA A 1 858 ? 3.348 45.625 21.844 1 84.75 858 ALA A CA 1
ATOM 6591 C C . ALA A 1 858 ? 4.789 46.094 21.672 1 84.75 858 ALA A C 1
ATOM 6593 O O . ALA A 1 858 ? 5.641 45.844 22.531 1 84.75 858 ALA A O 1
ATOM 6594 N N . THR A 1 859 ? 5.07 46.75 20.547 1 79.38 859 THR A N 1
ATOM 6595 C CA . THR A 1 859 ? 6.41 47.25 20.266 1 79.38 859 THR A CA 1
ATOM 6596 C C . THR A 1 859 ? 6.816 48.312 21.281 1 79.38 859 THR A C 1
ATOM 6598 O O . THR A 1 859 ? 7.949 48.312 21.766 1 79.38 859 THR A O 1
ATOM 6601 N N . ARG A 1 860 ? 5.918 49.125 21.656 1 77 860 ARG A N 1
ATOM 6602 C CA . ARG A 1 860 ? 6.184 50.219 22.594 1 77 860 ARG A CA 1
ATOM 6603 C C . ARG A 1 860 ? 6.375 49.688 24.016 1 77 860 ARG A C 1
ATOM 6605 O O . ARG A 1 860 ? 7.199 50.219 24.766 1 77 860 ARG A O 1
ATOM 6612 N N . LEU A 1 861 ? 5.613 48.688 24.234 1 78.88 861 LEU A N 1
ATOM 6613 C CA . LEU A 1 861 ? 5.586 48.219 25.625 1 78.88 861 LEU A CA 1
ATOM 6614 C C . LEU A 1 861 ? 6.684 47.188 25.859 1 78.88 861 LEU A C 1
ATOM 6616 O O . LEU A 1 861 ? 7.219 47.062 26.953 1 78.88 861 LEU A O 1
ATOM 6620 N N . LEU A 1 862 ? 7 46.375 24.828 1 76.31 862 LEU A N 1
ATOM 6621 C CA . LEU A 1 862 ? 7.863 45.219 25.047 1 76.31 862 LEU A CA 1
ATOM 6622 C C . LEU A 1 862 ? 9.117 45.312 24.188 1 76.31 862 LEU A C 1
ATOM 6624 O O . LEU A 1 862 ? 10.07 44.531 24.375 1 76.31 862 LEU A O 1
ATOM 6628 N N . GLY A 1 863 ? 9.203 46.219 23.312 1 68.75 863 GLY A N 1
ATOM 6629 C CA . GLY A 1 863 ? 10.336 46.344 22.406 1 68.75 863 GLY A CA 1
ATOM 6630 C C . GLY A 1 863 ? 10.172 45.531 21.141 1 68.75 863 GLY A C 1
ATOM 6631 O O . GLY A 1 863 ? 10.938 45.688 20.188 1 68.75 863 GLY A O 1
ATOM 6632 N N . MET B 1 1 ? -3.848 -31.797 -46.312 1 33.19 1 MET B N 1
ATOM 6633 C CA . MET B 1 1 ? -3.982 -30.391 -45.938 1 33.19 1 MET B CA 1
ATOM 6634 C C . MET B 1 1 ? -2.621 -29.781 -45.625 1 33.19 1 MET B C 1
ATOM 6636 O O . MET B 1 1 ? -1.854 -30.344 -44.812 1 33.19 1 MET B O 1
ATOM 6640 N N . SER B 1 2 ? -2.006 -29.109 -46.5 1 38.72 2 SER B N 1
ATOM 6641 C CA . SER B 1 2 ? -0.68 -28.516 -46.375 1 38.72 2 SER B CA 1
ATOM 6642 C C . SER B 1 2 ? -0.505 -27.844 -45 1 38.72 2 SER B C 1
ATOM 6644 O O . SER B 1 2 ? -1.375 -27.094 -44.562 1 38.72 2 SER B O 1
ATOM 6646 N N . LEU B 1 3 ? 0.163 -28.562 -44.125 1 50.38 3 LEU B N 1
ATOM 6647 C CA . LEU B 1 3 ? 0.532 -28 -42.844 1 50.38 3 LEU B CA 1
ATOM 6648 C C . LEU B 1 3 ? 0.958 -26.547 -42.969 1 50.38 3 LEU B C 1
ATOM 6650 O O . LEU B 1 3 ? 1.758 -26.203 -43.844 1 50.38 3 LEU B O 1
ATOM 6654 N N . ALA B 1 4 ? 0.093 -25.703 -42.812 1 53 4 ALA B N 1
ATOM 6655 C CA . ALA B 1 4 ? 0.386 -24.266 -42.812 1 53 4 ALA B CA 1
ATOM 6656 C C . ALA B 1 4 ? 1.804 -24 -42.312 1 53 4 ALA B C 1
ATOM 6658 O O . ALA B 1 4 ? 2.322 -24.734 -41.469 1 53 4 ALA B O 1
ATOM 6659 N N . ASP B 1 5 ? 2.68 -23.406 -43.094 1 64.56 5 ASP B N 1
ATOM 6660 C CA . ASP B 1 5 ? 4.023 -22.938 -42.75 1 64.56 5 ASP B CA 1
ATOM 6661 C C . ASP B 1 5 ? 4.027 -22.203 -41.406 1 64.56 5 ASP B C 1
ATOM 6663 O O . ASP B 1 5 ? 3.633 -21.031 -41.344 1 64.56 5 ASP B O 1
ATOM 6667 N N . ILE B 1 6 ? 4.105 -22.938 -40.281 1 72.38 6 ILE B N 1
ATOM 6668 C CA . ILE B 1 6 ? 4.07 -22.375 -38.938 1 72.38 6 ILE B CA 1
ATOM 6669 C C . ILE B 1 6 ? 5.473 -21.953 -38.531 1 72.38 6 ILE B C 1
ATOM 6671 O O . ILE B 1 6 ? 6.438 -22.703 -38.719 1 72.38 6 ILE B O 1
ATOM 6675 N N . ARG B 1 7 ? 5.512 -20.672 -38.219 1 80.69 7 ARG B N 1
ATOM 6676 C CA . ARG B 1 7 ? 6.75 -20.156 -37.625 1 80.69 7 ARG B CA 1
ATOM 6677 C C . ARG B 1 7 ? 6.594 -19.906 -36.125 1 80.69 7 ARG B C 1
ATOM 6679 O O . ARG B 1 7 ? 5.512 -19.531 -35.688 1 80.69 7 ARG B O 1
ATOM 6686 N N . LEU B 1 8 ? 7.719 -20.031 -35.406 1 79.19 8 LEU B N 1
ATOM 6687 C CA . LEU B 1 8 ? 7.703 -19.859 -33.969 1 79.19 8 LEU B CA 1
ATOM 6688 C C . LEU B 1 8 ? 7.336 -18.438 -33.594 1 79.19 8 LEU B C 1
ATOM 6690 O O . LEU B 1 8 ? 6.809 -18.188 -32.5 1 79.19 8 LEU B O 1
ATOM 6694 N N . ASP B 1 9 ? 7.621 -17.453 -34.5 1 85.81 9 ASP B N 1
ATOM 6695 C CA . ASP B 1 9 ? 7.367 -16.062 -34.156 1 85.81 9 ASP B CA 1
ATOM 6696 C C . ASP B 1 9 ? 6.004 -15.609 -34.688 1 85.81 9 ASP B C 1
ATOM 6698 O O . ASP B 1 9 ? 5.684 -14.422 -34.656 1 85.81 9 ASP B O 1
ATOM 6702 N N . ASP B 1 10 ? 5.168 -16.562 -35.156 1 86.88 10 ASP B N 1
ATOM 6703 C CA . ASP B 1 10 ? 3.83 -16.25 -35.625 1 86.88 10 ASP B CA 1
ATOM 6704 C C . ASP B 1 10 ? 2.986 -15.594 -34.531 1 86.88 10 ASP B C 1
ATOM 6706 O O . ASP B 1 10 ? 2.109 -14.781 -34.844 1 86.88 10 ASP B O 1
ATOM 6710 N N . LYS B 1 11 ? 3.316 -15.891 -33.406 1 87.88 11 LYS B N 1
ATOM 6711 C CA . LYS B 1 11 ? 2.578 -15.359 -32.25 1 87.88 11 LYS B CA 1
ATOM 6712 C C . LYS B 1 11 ? 2.676 -13.836 -32.188 1 87.88 11 LYS B C 1
ATOM 6714 O O . LYS B 1 11 ? 1.776 -13.164 -31.688 1 87.88 11 LYS B O 1
ATOM 6719 N N . TYR B 1 12 ? 3.756 -13.211 -32.812 1 88.38 12 TYR B N 1
ATOM 6720 C CA . TYR B 1 12 ? 3.941 -11.766 -32.781 1 88.38 12 TYR B CA 1
ATOM 6721 C C . TYR B 1 12 ? 3.861 -11.195 -34.219 1 88.38 12 TYR B C 1
ATOM 6723 O O . TYR B 1 12 ? 3.52 -10.023 -34.375 1 88.38 12 TYR B O 1
ATOM 6731 N N . ARG B 1 13 ? 4.066 -11.984 -35.188 1 88.12 13 ARG B N 1
ATOM 6732 C CA . ARG B 1 13 ? 4.215 -11.547 -36.594 1 88.12 13 ARG B CA 1
ATOM 6733 C C . ARG B 1 13 ? 2.859 -11.43 -37.281 1 88.12 13 ARG B C 1
ATOM 6735 O O . ARG B 1 13 ? 2.613 -10.484 -38.031 1 88.12 13 ARG B O 1
ATOM 6742 N N . LEU B 1 14 ? 2.039 -12.461 -37 1 88.69 14 LEU B N 1
ATOM 6743 C CA . LEU B 1 14 ? 0.771 -12.5 -37.719 1 88.69 14 LEU B CA 1
ATOM 6744 C C . LEU B 1 14 ? -0.187 -11.438 -37.188 1 88.69 14 LEU B C 1
ATOM 6746 O O . LEU B 1 14 ? -0.361 -11.297 -35.969 1 88.69 14 LEU B O 1
ATOM 6750 N N . ALA B 1 15 ? -0.714 -10.773 -38.094 1 85.81 15 ALA B N 1
ATOM 6751 C CA . ALA B 1 15 ? -1.608 -9.68 -37.719 1 85.81 15 ALA B CA 1
ATOM 6752 C C . ALA B 1 15 ? -2.898 -10.219 -37.125 1 85.81 15 ALA B C 1
ATOM 6754 O O . ALA B 1 15 ? -3.43 -9.633 -36.156 1 85.81 15 ALA B O 1
ATOM 6755 N N . THR B 1 16 ? -3.422 -11.219 -37.75 1 91.38 16 THR B N 1
ATOM 6756 C CA . THR B 1 16 ? -4.66 -11.82 -37.281 1 91.38 16 THR B CA 1
ATOM 6757 C C . THR B 1 16 ? -4.621 -13.344 -37.438 1 91.38 16 THR B C 1
ATOM 6759 O O . THR B 1 16 ? -3.775 -13.875 -38.156 1 91.38 16 THR B O 1
ATOM 6762 N N . GLY B 1 17 ? -5.496 -14.094 -36.719 1 90.12 17 GLY B N 1
ATOM 6763 C CA . GLY B 1 17 ? -5.648 -15.531 -36.875 1 90.12 17 GLY B CA 1
ATOM 6764 C C . GLY B 1 17 ? -5.855 -16.25 -35.562 1 90.12 17 GLY B C 1
ATOM 6765 O O . GLY B 1 17 ? -5.922 -15.625 -34.5 1 90.12 17 GLY B O 1
ATOM 6766 N N . ASN B 1 18 ? -6.121 -17.547 -35.719 1 90.38 18 ASN B N 1
ATOM 6767 C CA . ASN B 1 18 ? -6.145 -18.438 -34.531 1 90.38 18 ASN B CA 1
ATOM 6768 C C . ASN B 1 18 ? -4.746 -18.906 -34.188 1 90.38 18 ASN B C 1
ATOM 6770 O O . ASN B 1 18 ? -4.113 -19.641 -34.938 1 90.38 18 ASN B O 1
ATOM 6774 N N . LEU B 1 19 ? -4.301 -18.484 -33.031 1 91.5 19 LEU B N 1
ATOM 6775 C CA . LEU B 1 19 ? -2.943 -18.781 -32.594 1 91.5 19 LEU B CA 1
ATOM 6776 C C . LEU B 1 19 ? -2.959 -19.531 -31.266 1 91.5 19 LEU B C 1
ATOM 6778 O O . LEU B 1 19 ? -3.865 -19.344 -30.453 1 91.5 19 LEU B O 1
ATOM 6782 N N . TYR B 1 20 ? -2.029 -20.422 -31.109 1 93.06 20 TYR B N 1
ATOM 6783 C CA . TYR B 1 20 ? -1.787 -21.062 -29.812 1 93.06 20 TYR B CA 1
ATOM 6784 C C . TYR B 1 20 ? -0.847 -20.234 -28.953 1 93.06 20 TYR B C 1
ATOM 6786 O O . TYR B 1 20 ? 0.34 -20.109 -29.266 1 93.06 20 TYR B O 1
ATOM 6794 N N . LEU B 1 21 ? -1.373 -19.609 -27.891 1 94.44 21 LEU B N 1
ATOM 6795 C CA . LEU B 1 21 ? -0.59 -18.703 -27.047 1 94.44 21 LEU B CA 1
ATOM 6796 C C . LEU B 1 21 ? -0.696 -19.109 -25.578 1 94.44 21 LEU B C 1
ATOM 6798 O O . LEU B 1 21 ? -1.759 -19.531 -25.125 1 94.44 21 LEU B O 1
ATOM 6802 N N . THR B 1 22 ? 0.408 -18.984 -24.859 1 93.75 22 THR B N 1
ATOM 6803 C CA . THR B 1 22 ? 0.339 -18.984 -23.391 1 93.75 22 THR B CA 1
ATOM 6804 C C . THR B 1 22 ? -0.211 -17.656 -22.891 1 93.75 22 THR B C 1
ATOM 6806 O O . THR B 1 22 ? -0.271 -16.672 -23.641 1 93.75 22 THR B O 1
ATOM 6809 N N . GLY B 1 23 ? -0.652 -17.641 -21.625 1 95.94 23 GLY B N 1
ATOM 6810 C CA . GLY B 1 23 ? -1.067 -16.375 -21.031 1 95.94 23 GLY B CA 1
ATOM 6811 C C . GLY B 1 23 ? -0.008 -15.297 -21.125 1 95.94 23 GLY B C 1
ATOM 6812 O O . GLY B 1 23 ? -0.318 -14.141 -21.422 1 95.94 23 GLY B O 1
ATOM 6813 N N . THR B 1 24 ? 1.269 -15.625 -20.906 1 96.31 24 THR B N 1
ATOM 6814 C CA . THR B 1 24 ? 2.381 -14.68 -20.969 1 96.31 24 THR B CA 1
ATOM 6815 C C . THR B 1 24 ? 2.555 -14.133 -22.375 1 96.31 24 THR B C 1
ATOM 6817 O O . THR B 1 24 ? 2.779 -12.938 -22.562 1 96.31 24 THR B O 1
ATOM 6820 N N . GLN B 1 25 ? 2.434 -15 -23.359 1 96.12 25 GLN B N 1
ATOM 6821 C CA . GLN B 1 25 ? 2.561 -14.578 -24.75 1 96.12 25 GLN B CA 1
ATOM 6822 C C . GLN B 1 25 ? 1.398 -13.68 -25.156 1 96.12 25 GLN B C 1
ATOM 6824 O O . GLN B 1 25 ? 1.582 -12.727 -25.922 1 96.12 25 GLN B O 1
ATOM 6829 N N . ALA B 1 26 ? 0.19 -14.023 -24.656 1 97.5 26 ALA B N 1
ATOM 6830 C CA . ALA B 1 26 ? -0.97 -13.18 -24.906 1 97.5 26 ALA B CA 1
ATOM 6831 C C . ALA B 1 26 ? -0.76 -11.773 -24.344 1 97.5 26 ALA B C 1
ATOM 6833 O O . ALA B 1 26 ? -1.092 -10.781 -25 1 97.5 26 ALA B O 1
ATOM 6834 N N . LEU B 1 27 ? -0.22 -11.68 -23.141 1 98.44 27 LEU B N 1
ATOM 6835 C CA . LEU B 1 27 ? 0.043 -10.398 -22.5 1 98.44 27 LEU B CA 1
ATOM 6836 C C . LEU B 1 27 ? 1.104 -9.617 -23.25 1 98.44 27 LEU B C 1
ATOM 6838 O O . LEU B 1 27 ? 1.076 -8.383 -23.281 1 98.44 27 LEU B O 1
ATOM 6842 N N . THR B 1 28 ? 2.061 -10.289 -23.859 1 98 28 THR B N 1
ATOM 6843 C CA . THR B 1 28 ? 3.105 -9.656 -24.672 1 98 28 THR B CA 1
ATOM 6844 C C . THR B 1 28 ? 2.525 -9.094 -25.953 1 98 28 THR B C 1
ATOM 6846 O O . THR B 1 28 ? 2.932 -8.023 -26.406 1 98 28 THR B O 1
ATOM 6849 N N . ARG B 1 29 ? 1.533 -9.805 -26.547 1 97.5 29 ARG B N 1
ATOM 6850 C CA . ARG B 1 29 ? 0.899 -9.43 -27.797 1 97.5 29 ARG B CA 1
ATOM 6851 C C . ARG B 1 29 ? -0.085 -8.281 -27.609 1 97.5 29 ARG B C 1
ATOM 6853 O O . ARG B 1 29 ? -0.29 -7.469 -28.5 1 97.5 29 ARG B O 1
ATOM 6860 N N . LEU B 1 30 ? -0.664 -8.164 -26.453 1 98.12 30 LEU B N 1
ATOM 6861 C CA . LEU B 1 30 ? -1.794 -7.305 -26.125 1 98.12 30 LEU B CA 1
ATOM 6862 C C . LEU B 1 30 ? -1.477 -5.848 -26.438 1 98.12 30 LEU B C 1
ATOM 6864 O O . LEU B 1 30 ? -2.266 -5.168 -27.109 1 98.12 30 LEU B O 1
ATOM 6868 N N . PRO B 1 31 ? -0.31 -5.262 -26.016 1 98.38 31 PRO B N 1
ATOM 6869 C CA . PRO B 1 31 ? -0.038 -3.855 -26.328 1 98.38 31 PRO B CA 1
ATOM 6870 C C . PRO B 1 31 ? 0.074 -3.59 -27.828 1 98.38 31 PRO B C 1
ATOM 6872 O O . PRO B 1 31 ? -0.273 -2.5 -28.297 1 98.38 31 PRO B O 1
ATOM 6875 N N . MET B 1 32 ? 0.518 -4.535 -28.641 1 97.81 32 MET B N 1
ATOM 6876 C CA . MET B 1 32 ? 0.589 -4.391 -30.094 1 97.81 32 MET B CA 1
ATOM 6877 C C . MET B 1 32 ? -0.807 -4.285 -30.703 1 97.81 32 MET B C 1
ATOM 6879 O O . MET B 1 32 ? -1.032 -3.492 -31.625 1 97.81 32 MET B O 1
ATOM 6883 N N . LEU B 1 33 ? -1.696 -5.137 -30.141 1 97.62 33 LEU B N 1
ATOM 6884 C CA . LEU B 1 33 ? -3.078 -5.082 -30.609 1 97.62 33 LEU B CA 1
ATOM 6885 C C . LEU B 1 33 ? -3.68 -3.701 -30.359 1 97.62 33 LEU B C 1
ATOM 6887 O O . LEU B 1 33 ? -4.387 -3.166 -31.219 1 97.62 33 LEU B O 1
ATOM 6891 N N . GLN B 1 34 ? -3.404 -3.113 -29.172 1 97.94 34 GLN B N 1
ATOM 6892 C CA . GLN B 1 34 ? -3.939 -1.797 -28.844 1 97.94 34 GLN B CA 1
ATOM 6893 C C . GLN B 1 34 ? -3.4 -0.729 -29.797 1 97.94 34 GLN B C 1
ATOM 6895 O O . GLN B 1 34 ? -4.145 0.149 -30.234 1 97.94 34 GLN B O 1
ATOM 6900 N N . LYS B 1 35 ? -2.09 -0.736 -30.109 1 98.12 35 LYS B N 1
ATOM 6901 C CA . LYS B 1 35 ? -1.478 0.205 -31.031 1 98.12 35 LYS B CA 1
ATOM 6902 C C . LYS B 1 35 ? -2.127 0.113 -32.406 1 98.12 35 LYS B C 1
ATOM 6904 O O . LYS B 1 35 ? -2.465 1.134 -33.031 1 98.12 35 LYS B O 1
ATOM 6909 N N . GLN B 1 36 ? -2.295 -1.115 -32.875 1 97.31 36 GLN B N 1
ATOM 6910 C CA . GLN B 1 36 ? -2.904 -1.353 -34.188 1 97.31 36 GLN B CA 1
ATOM 6911 C C . GLN B 1 36 ? -4.352 -0.872 -34.188 1 97.31 36 GLN B C 1
ATOM 6913 O O . GLN B 1 36 ? -4.801 -0.294 -35.188 1 97.31 36 GLN B O 1
ATOM 6918 N N . ARG B 1 37 ? -5.008 -1.142 -33.156 1 97.44 37 ARG B N 1
ATOM 6919 C CA . ARG B 1 37 ? -6.383 -0.667 -33.031 1 97.44 37 ARG B CA 1
ATOM 6920 C C . ARG B 1 37 ? -6.445 0.855 -33.062 1 97.44 37 ARG B C 1
ATOM 6922 O O . ARG B 1 37 ? -7.305 1.425 -33.75 1 97.44 37 ARG B O 1
ATOM 6929 N N . ASP B 1 38 ? -5.578 1.57 -32.344 1 98.19 38 ASP B N 1
ATOM 6930 C CA . ASP B 1 38 ? -5.512 3.029 -32.344 1 98.19 38 ASP B CA 1
ATOM 6931 C C . ASP B 1 38 ? -5.227 3.566 -33.75 1 98.19 38 ASP B C 1
ATOM 6933 O O . ASP B 1 38 ? -5.844 4.539 -34.188 1 98.19 38 ASP B O 1
ATOM 6937 N N . GLU B 1 39 ? -4.34 2.934 -34.438 1 97.5 39 GLU B N 1
ATOM 6938 C CA . GLU B 1 39 ? -4.012 3.342 -35.812 1 97.5 39 GLU B CA 1
ATOM 6939 C C . GLU B 1 39 ? -5.215 3.197 -36.75 1 97.5 39 GLU B C 1
ATOM 6941 O O . GLU B 1 39 ? -5.457 4.055 -37.594 1 97.5 39 GLU B O 1
ATOM 6946 N N . ALA B 1 40 ? -5.883 2.105 -36.531 1 96.75 40 ALA B N 1
ATOM 6947 C CA . ALA B 1 40 ? -7.082 1.87 -37.312 1 96.75 40 ALA B CA 1
ATOM 6948 C C . ALA B 1 40 ? -8.133 2.943 -37.062 1 96.75 40 ALA B C 1
ATOM 6950 O O . ALA B 1 40 ? -8.969 3.227 -37.938 1 96.75 40 ALA B O 1
ATOM 6951 N N . GLN B 1 41 ? -8.07 3.596 -35.938 1 95.81 41 GLN B N 1
ATOM 6952 C CA . GLN B 1 41 ? -9.016 4.648 -35.594 1 95.81 41 GLN B CA 1
ATOM 6953 C C . GLN B 1 41 ? -8.445 6.027 -35.906 1 95.81 41 GLN B C 1
ATOM 6955 O O . GLN B 1 41 ? -9.023 7.047 -35.5 1 95.81 41 GLN B O 1
ATOM 6960 N N . GLY B 1 42 ? -7.281 6.125 -36.469 1 97.19 42 GLY B N 1
ATOM 6961 C CA . GLY B 1 42 ? -6.676 7.375 -36.906 1 97.19 42 GLY B CA 1
ATOM 6962 C C . GLY B 1 42 ? -5.883 8.062 -35.812 1 97.19 42 GLY B C 1
ATOM 6963 O O . GLY B 1 42 ? -5.594 9.258 -35.906 1 97.19 42 GLY B O 1
ATOM 6964 N N . LEU B 1 43 ? -5.59 7.363 -34.75 1 98.06 43 LEU B N 1
ATOM 6965 C CA . LEU B 1 43 ? -4.824 7.934 -33.656 1 98.06 43 LEU B CA 1
ATOM 6966 C C . LEU B 1 43 ? -3.357 7.523 -33.75 1 98.06 43 LEU B C 1
ATOM 6968 O O . LEU B 1 43 ? -3.047 6.367 -34.031 1 98.06 43 LEU B O 1
ATOM 6972 N N . ASN B 1 44 ? -2.494 8.422 -33.562 1 98.19 44 ASN B N 1
ATOM 6973 C CA . ASN B 1 44 ? -1.065 8.141 -33.438 1 98.19 44 ASN B CA 1
ATOM 6974 C C . ASN B 1 44 ? -0.622 8.055 -31.984 1 98.19 44 ASN B C 1
ATOM 6976 O O . ASN B 1 44 ? -0.021 8.992 -31.469 1 98.19 44 ASN B O 1
ATOM 6980 N N . THR B 1 45 ? -0.852 6.945 -31.391 1 98.69 45 THR B N 1
ATOM 6981 C CA . THR B 1 45 ? -0.498 6.73 -30 1 98.69 45 THR B CA 1
ATOM 6982 C C . THR B 1 45 ? 0.784 5.91 -29.891 1 98.69 45 THR B C 1
ATOM 6984 O O . THR B 1 45 ? 1.313 5.434 -30.891 1 98.69 45 THR B O 1
ATOM 6987 N N . ALA B 1 46 ? 1.373 5.805 -28.703 1 98.81 46 ALA B N 1
ATOM 6988 C CA . ALA B 1 46 ? 2.484 4.934 -28.328 1 98.81 46 ALA B CA 1
ATOM 6989 C C . ALA B 1 46 ? 2.176 4.164 -27.047 1 98.81 46 ALA B C 1
ATOM 6991 O O . ALA B 1 46 ? 1.178 4.438 -26.391 1 98.81 46 ALA B O 1
ATOM 6992 N N . GLY B 1 47 ? 2.98 3.133 -26.844 1 98.81 47 GLY B N 1
ATOM 6993 C CA . GLY B 1 47 ? 2.791 2.334 -25.641 1 98.81 47 GLY B CA 1
ATOM 6994 C C . GLY B 1 47 ? 3.986 2.367 -24.703 1 98.81 47 GLY B C 1
ATOM 6995 O O . GLY B 1 47 ? 5.133 2.432 -25.156 1 98.81 47 GLY B O 1
ATOM 6996 N N . PHE B 1 48 ? 3.756 2.373 -23.375 1 98.94 48 PHE B N 1
ATOM 6997 C CA . PHE B 1 48 ? 4.777 2.289 -22.344 1 98.94 48 PHE B CA 1
ATOM 6998 C C . PHE B 1 48 ? 4.512 1.112 -21.422 1 98.94 48 PHE B C 1
ATOM 7000 O O . PHE B 1 48 ? 3.406 0.977 -20.875 1 98.94 48 PHE B O 1
ATOM 7007 N N . ILE B 1 49 ? 5.445 0.211 -21.266 1 98.88 49 ILE B N 1
ATOM 7008 C CA . ILE B 1 49 ? 5.301 -0.928 -20.359 1 98.88 49 ILE B CA 1
ATOM 7009 C C . ILE B 1 49 ? 6.371 -0.862 -19.281 1 98.88 49 ILE B C 1
ATOM 7011 O O . ILE B 1 49 ? 7.555 -0.69 -19.562 1 98.88 49 ILE B O 1
ATOM 7015 N N . SER B 1 50 ? 6.012 -0.938 -17.984 1 98.81 50 SER B N 1
ATOM 7016 C CA . SER B 1 50 ? 6.934 -1.059 -16.859 1 98.81 50 SER B CA 1
ATOM 7017 C C . SER B 1 50 ? 6.352 -1.942 -15.766 1 98.81 50 SER B C 1
ATOM 7019 O O . SER B 1 50 ? 5.133 -2.076 -15.648 1 98.81 50 SER B O 1
ATOM 7021 N N . GLY B 1 51 ? 7.09 -2.58 -15.016 1 98.12 51 GLY B N 1
ATOM 7022 C CA . GLY B 1 51 ? 6.711 -3.486 -13.945 1 98.12 51 GLY B CA 1
ATOM 7023 C C . GLY B 1 51 ? 7.887 -4.25 -13.359 1 98.12 51 GLY B C 1
ATOM 7024 O O . GLY B 1 51 ? 9.039 -3.914 -13.625 1 98.12 51 GLY B O 1
ATOM 7025 N N . TYR B 1 52 ? 7.605 -5.152 -12.5 1 97.69 52 TYR B N 1
ATOM 7026 C CA . TYR B 1 52 ? 8.617 -6.004 -11.883 1 97.69 52 TYR B CA 1
ATOM 7027 C C . TYR B 1 52 ? 8.156 -7.457 -11.852 1 97.69 52 TYR B C 1
ATOM 7029 O O . TYR B 1 52 ? 6.984 -7.742 -11.594 1 97.69 52 TYR B O 1
ATOM 7037 N N . ARG B 1 53 ? 9.023 -8.344 -12.078 1 95.38 53 ARG B N 1
ATOM 7038 C CA . ARG B 1 53 ? 8.719 -9.758 -12.258 1 95.38 53 ARG B CA 1
ATOM 7039 C C . ARG B 1 53 ? 8.336 -10.406 -10.93 1 95.38 53 ARG B C 1
ATOM 7041 O O . ARG B 1 53 ? 8.867 -10.047 -9.875 1 95.38 53 ARG B O 1
ATOM 7048 N N . GLY B 1 54 ? 7.484 -11.375 -10.977 1 92.31 54 GLY B N 1
ATOM 7049 C CA . GLY B 1 54 ? 6.992 -12.234 -9.914 1 92.31 54 GLY B CA 1
ATOM 7050 C C . GLY B 1 54 ? 5.836 -13.117 -10.336 1 92.31 54 GLY B C 1
ATOM 7051 O O . GLY B 1 54 ? 4.98 -12.695 -11.117 1 92.31 54 GLY B O 1
ATOM 7052 N N . SER B 1 55 ? 5.766 -14.312 -9.781 1 88.12 55 SER B N 1
ATOM 7053 C CA . SER B 1 55 ? 4.711 -15.25 -10.156 1 88.12 55 SER B CA 1
ATOM 7054 C C . SER B 1 55 ? 3.33 -14.641 -9.914 1 88.12 55 SER B C 1
ATOM 7056 O O . SER B 1 55 ? 3.1 -14 -8.891 1 88.12 55 SER B O 1
ATOM 7058 N N . PRO B 1 56 ? 2.395 -14.773 -10.984 1 92.06 56 PRO B N 1
ATOM 7059 C CA . PRO B 1 56 ? 2.439 -15.562 -12.219 1 92.06 56 PRO B CA 1
ATOM 7060 C C . PRO B 1 56 ? 2.963 -14.758 -13.406 1 92.06 56 PRO B C 1
ATOM 7062 O O . PRO B 1 56 ? 2.945 -15.25 -14.539 1 92.06 56 PRO B O 1
ATOM 7065 N N . LEU B 1 57 ? 3.479 -13.57 -13.133 1 95.81 57 LEU B N 1
ATOM 7066 C CA . LEU B 1 57 ? 3.975 -12.703 -14.195 1 95.81 57 LEU B CA 1
ATOM 7067 C C . LEU B 1 57 ? 5.5 -12.711 -14.234 1 95.81 57 LEU B C 1
ATOM 7069 O O . LEU B 1 57 ? 6.117 -11.711 -14.617 1 95.81 57 LEU B O 1
ATOM 7073 N N . GLY B 1 58 ? 6.09 -13.766 -13.766 1 92.19 58 GLY B N 1
ATOM 7074 C CA . GLY B 1 58 ? 7.531 -13.828 -13.586 1 92.19 58 GLY B CA 1
ATOM 7075 C C . GLY B 1 58 ? 8.297 -13.82 -14.898 1 92.19 58 GLY B C 1
ATOM 7076 O O . GLY B 1 58 ? 9.43 -13.344 -14.953 1 92.19 58 GLY B O 1
ATOM 7077 N N . ASN B 1 59 ? 7.699 -14.25 -16 1 92 59 ASN B N 1
ATOM 7078 C CA . ASN B 1 59 ? 8.414 -14.391 -17.266 1 92 59 ASN B CA 1
ATOM 7079 C C . ASN B 1 59 ? 7.969 -13.336 -18.281 1 92 59 ASN B C 1
ATOM 7081 O O . ASN B 1 59 ? 8.359 -13.391 -19.438 1 92 59 ASN B O 1
ATOM 7085 N N . LEU B 1 60 ? 7.148 -12.422 -17.844 1 96.75 60 LEU B N 1
ATOM 7086 C CA . LEU B 1 60 ? 6.621 -11.445 -18.781 1 96.75 60 LEU B CA 1
ATOM 7087 C C . LEU B 1 60 ? 7.734 -10.562 -19.328 1 96.75 60 LEU B C 1
ATOM 7089 O O . LEU B 1 60 ? 7.777 -10.266 -20.531 1 96.75 60 LEU B O 1
ATOM 7093 N N . ASP B 1 61 ? 8.648 -10.094 -18.469 1 96.88 61 ASP B N 1
ATOM 7094 C CA . ASP B 1 61 ? 9.742 -9.234 -18.922 1 96.88 61 ASP B CA 1
ATOM 7095 C C . ASP B 1 61 ? 10.617 -9.953 -19.938 1 96.88 61 ASP B C 1
ATOM 7097 O O . ASP B 1 61 ? 10.992 -9.375 -20.953 1 96.88 61 ASP B O 1
ATOM 7101 N N . LYS B 1 62 ? 10.93 -11.258 -19.734 1 94.5 62 LYS B N 1
ATOM 7102 C CA . LYS B 1 62 ? 11.695 -12.031 -20.688 1 94.5 62 LYS B CA 1
ATOM 7103 C C . LYS B 1 62 ? 10.984 -12.109 -22.031 1 94.5 62 LYS B C 1
ATOM 7105 O O . LYS B 1 62 ? 11.609 -11.977 -23.094 1 94.5 62 LYS B O 1
ATOM 7110 N N . SER B 1 63 ? 9.68 -12.367 -21.953 1 95.75 63 SER B N 1
ATOM 7111 C CA . SER B 1 63 ? 8.883 -12.43 -23.172 1 95.75 63 SER B CA 1
ATOM 7112 C C . SER B 1 63 ? 8.906 -11.102 -23.922 1 95.75 63 SER B C 1
ATOM 7114 O O . SER B 1 63 ? 8.969 -11.07 -25.141 1 95.75 63 SER B O 1
ATOM 7116 N N . LEU B 1 64 ? 8.852 -9.977 -23.188 1 97.81 64 LEU B N 1
ATOM 7117 C CA . LEU B 1 64 ? 8.891 -8.641 -23.781 1 97.81 64 LEU B CA 1
ATOM 7118 C C . LEU B 1 64 ? 10.25 -8.375 -24.422 1 97.81 64 LEU B C 1
ATOM 7120 O O . LEU B 1 64 ? 10.32 -7.781 -25.5 1 97.81 64 LEU B O 1
ATOM 7124 N N . TRP B 1 65 ? 11.352 -8.789 -23.828 1 96.25 65 TRP B N 1
ATOM 7125 C CA . TRP B 1 65 ? 12.68 -8.648 -24.406 1 96.25 65 TRP B CA 1
ATOM 7126 C C . TRP B 1 65 ? 12.805 -9.461 -25.703 1 96.25 65 TRP B C 1
ATOM 7128 O O . TRP B 1 65 ? 13.383 -8.992 -26.688 1 96.25 65 TRP B O 1
ATOM 7138 N N . ASP B 1 66 ? 12.195 -10.68 -25.672 1 94.12 66 ASP B N 1
ATOM 7139 C CA . ASP B 1 66 ? 12.227 -11.539 -26.844 1 94.12 66 ASP B CA 1
ATOM 7140 C C . ASP B 1 66 ? 11.469 -10.906 -28.016 1 94.12 66 ASP B C 1
ATOM 7142 O O . ASP B 1 66 ? 11.812 -11.117 -29.172 1 94.12 66 ASP B O 1
ATOM 7146 N N . ALA B 1 67 ? 10.453 -10.125 -27.672 1 96.69 67 ALA B N 1
ATOM 7147 C CA . ALA B 1 67 ? 9.602 -9.516 -28.703 1 96.69 67 ALA B CA 1
ATOM 7148 C C . ALA B 1 67 ? 10.016 -8.078 -28.969 1 96.69 67 ALA B C 1
ATOM 7150 O O . ALA B 1 67 ? 9.227 -7.285 -29.5 1 96.69 67 ALA B O 1
ATOM 7151 N N . LYS B 1 68 ? 11.18 -7.652 -28.625 1 96.88 68 LYS B N 1
ATOM 7152 C CA . LYS B 1 68 ? 11.641 -6.266 -28.625 1 96.88 68 LYS B CA 1
ATOM 7153 C C . LYS B 1 68 ? 11.438 -5.621 -30 1 96.88 68 LYS B C 1
ATOM 7155 O O . LYS B 1 68 ? 10.961 -4.492 -30.094 1 96.88 68 LYS B O 1
ATOM 7160 N N . ASP B 1 69 ? 11.766 -6.312 -31.125 1 97 69 ASP B N 1
ATOM 7161 C CA . ASP B 1 69 ? 11.672 -5.766 -32.469 1 97 69 ASP B CA 1
ATOM 7162 C C . ASP B 1 69 ? 10.219 -5.484 -32.875 1 97 69 ASP B C 1
ATOM 7164 O O . ASP B 1 69 ? 9.922 -4.457 -33.469 1 97 69 ASP B O 1
ATOM 7168 N N . TYR B 1 70 ? 9.367 -6.414 -32.5 1 96.88 70 TYR B N 1
ATOM 7169 C CA . TYR B 1 70 ? 7.945 -6.238 -32.781 1 96.88 70 TYR B CA 1
ATOM 7170 C C . TYR B 1 70 ? 7.359 -5.094 -31.969 1 96.88 70 TYR B C 1
ATOM 7172 O O . TYR B 1 70 ? 6.523 -4.336 -32.469 1 96.88 70 TYR B O 1
ATOM 7180 N N . LEU B 1 71 ? 7.781 -4.934 -30.688 1 98.06 71 LEU B N 1
ATOM 7181 C CA . LEU B 1 71 ? 7.332 -3.83 -29.844 1 98.06 71 LEU B CA 1
ATOM 7182 C C . LEU B 1 71 ? 7.766 -2.49 -30.438 1 98.06 71 LEU B C 1
ATOM 7184 O O . LEU B 1 71 ? 6.969 -1.552 -30.5 1 98.06 71 LEU B O 1
ATOM 7188 N N . GLN B 1 72 ? 9.008 -2.4 -30.891 1 97.44 72 GLN B N 1
ATOM 7189 C CA . GLN B 1 72 ? 9.555 -1.171 -31.453 1 97.44 72 GLN B CA 1
ATOM 7190 C C . GLN B 1 72 ? 8.812 -0.773 -32.719 1 97.44 72 GLN B C 1
ATOM 7192 O O . GLN B 1 72 ? 8.523 0.406 -32.938 1 97.44 72 GLN B O 1
ATOM 7197 N N . GLN B 1 73 ? 8.484 -1.754 -33.531 1 96.81 73 GLN B N 1
ATOM 7198 C CA . GLN B 1 73 ? 7.738 -1.508 -34.781 1 96.81 73 GLN B CA 1
ATOM 7199 C C . GLN B 1 73 ? 6.355 -0.935 -34.469 1 96.81 73 GLN B C 1
ATOM 7201 O O . GLN B 1 73 ? 5.781 -0.227 -35.312 1 96.81 73 GLN B O 1
ATOM 7206 N N . ASN B 1 74 ? 5.891 -1.201 -33.281 1 97.44 74 ASN B N 1
ATOM 7207 C CA . ASN B 1 74 ? 4.578 -0.715 -32.875 1 97.44 74 ASN B CA 1
ATOM 7208 C C . ASN B 1 74 ? 4.688 0.469 -31.938 1 97.44 74 ASN B C 1
ATOM 7210 O O . ASN B 1 74 ? 3.732 0.791 -31.219 1 97.44 74 ASN B O 1
ATOM 7214 N N . ALA B 1 75 ? 5.832 1.136 -31.797 1 98.19 75 ALA B N 1
ATOM 7215 C CA . ALA B 1 75 ? 6.086 2.305 -30.953 1 98.19 75 ALA B CA 1
ATOM 7216 C C . ALA B 1 75 ? 5.801 1.997 -29.484 1 98.19 75 ALA B C 1
ATOM 7218 O O . ALA B 1 75 ? 5.191 2.807 -28.781 1 98.19 75 ALA B O 1
ATOM 7219 N N . ILE B 1 76 ? 6.137 0.816 -29.078 1 98.69 76 ILE B N 1
ATOM 7220 C CA . ILE B 1 76 ? 5.969 0.418 -27.688 1 98.69 76 ILE B CA 1
ATOM 7221 C C . ILE B 1 76 ? 7.328 0.366 -26.984 1 98.69 76 ILE B C 1
ATOM 7223 O O . ILE B 1 76 ? 8.234 -0.331 -27.453 1 98.69 76 ILE B O 1
ATOM 7227 N N . HIS B 1 77 ? 7.465 1.158 -25.891 1 98.69 77 HIS B N 1
ATOM 7228 C CA . HIS B 1 77 ? 8.695 1.221 -25.125 1 98.69 77 HIS B CA 1
ATOM 7229 C C . HIS B 1 77 ? 8.578 0.43 -23.828 1 98.69 77 HIS B C 1
ATOM 7231 O O . HIS B 1 77 ? 7.707 0.716 -23 1 98.69 77 HIS B O 1
ATOM 7237 N N . PHE B 1 78 ? 9.391 -0.619 -23.703 1 98.44 78 PHE B N 1
ATOM 7238 C CA . PHE B 1 78 ? 9.445 -1.389 -22.469 1 98.44 78 PHE B CA 1
ATOM 7239 C C . PHE B 1 78 ? 10.625 -0.942 -21.609 1 98.44 78 PHE B C 1
ATOM 7241 O O . PHE B 1 78 ? 11.773 -1.005 -22.047 1 98.44 78 PHE B O 1
ATOM 7248 N N . GLN B 1 79 ? 10.336 -0.391 -20.359 1 98.31 79 GLN B N 1
ATOM 7249 C CA . GLN B 1 79 ? 11.305 0.008 -19.344 1 98.31 79 GLN B CA 1
ATOM 7250 C C . GLN B 1 79 ? 11.086 -0.757 -18.047 1 98.31 79 GLN B C 1
ATOM 7252 O O . GLN B 1 79 ? 10.258 -0.368 -17.219 1 98.31 79 GLN B O 1
ATOM 7257 N N . PRO B 1 80 ? 11.914 -1.855 -17.828 1 96.75 80 PRO B N 1
ATOM 7258 C CA . PRO B 1 80 ? 11.734 -2.574 -16.562 1 96.75 80 PRO B CA 1
ATOM 7259 C C . PRO B 1 80 ? 11.922 -1.681 -15.336 1 96.75 80 PRO B C 1
ATOM 7261 O O . PRO B 1 80 ? 12.812 -0.82 -15.328 1 96.75 80 PRO B O 1
ATOM 7264 N N . GLY B 1 81 ? 11.094 -1.788 -14.312 1 97.62 81 GLY B N 1
ATOM 7265 C CA . GLY B 1 81 ? 11.281 -1.085 -13.055 1 97.62 81 GLY B CA 1
ATOM 7266 C C . GLY B 1 81 ? 12.281 -1.758 -12.141 1 97.62 81 GLY B C 1
ATOM 7267 O O . GLY B 1 81 ? 12.477 -2.975 -12.211 1 97.62 81 GLY B O 1
ATOM 7268 N N . ILE B 1 82 ? 12.945 -1.029 -11.242 1 97.56 82 ILE B N 1
ATOM 7269 C CA . ILE B 1 82 ? 13.82 -1.66 -10.266 1 97.56 82 ILE B CA 1
ATOM 7270 C C . ILE B 1 82 ? 12.984 -2.301 -9.156 1 97.56 82 ILE B C 1
ATOM 7272 O O . ILE B 1 82 ? 13.477 -3.15 -8.414 1 97.56 82 ILE B O 1
ATOM 7276 N N . ASN B 1 83 ? 11.805 -1.872 -8.977 1 97.69 83 ASN B N 1
ATOM 7277 C CA . ASN B 1 83 ? 10.766 -2.451 -8.125 1 97.69 83 ASN B CA 1
ATOM 7278 C C . ASN B 1 83 ? 9.367 -2.064 -8.602 1 97.69 83 ASN B C 1
ATOM 7280 O O . ASN B 1 83 ? 9.227 -1.299 -9.555 1 97.69 83 ASN B O 1
ATOM 7284 N N . GLU B 1 84 ? 8.32 -2.58 -8.078 1 98.25 84 GLU B N 1
ATOM 7285 C CA . GLU B 1 84 ? 6.941 -2.418 -8.531 1 98.25 84 GLU B CA 1
ATOM 7286 C C . GLU B 1 84 ? 6.461 -0.98 -8.344 1 98.25 84 GLU B C 1
ATOM 7288 O O . GLU B 1 84 ? 5.789 -0.424 -9.211 1 98.25 84 GLU B O 1
ATOM 7293 N N . GLU B 1 85 ? 6.801 -0.295 -7.223 1 98.19 85 GLU B N 1
ATOM 7294 C CA . GLU B 1 85 ? 6.352 1.054 -6.895 1 98.19 85 GLU B CA 1
ATOM 7295 C C . GLU B 1 85 ? 6.906 2.076 -7.883 1 98.19 85 GLU B C 1
ATOM 7297 O O . GLU B 1 85 ? 6.172 2.938 -8.375 1 98.19 85 GLU B O 1
ATOM 7302 N N . LEU B 1 86 ? 8.188 2.051 -8.211 1 98.75 86 LEU B N 1
ATOM 7303 C CA . LEU B 1 86 ? 8.812 3.008 -9.117 1 98.75 86 LEU B CA 1
ATOM 7304 C C . LEU B 1 86 ? 8.406 2.732 -10.562 1 98.75 86 LEU B C 1
ATOM 7306 O O . LEU B 1 86 ? 8.312 3.658 -11.367 1 98.75 86 LEU B O 1
ATOM 7310 N N . ALA B 1 87 ? 8.086 1.404 -10.883 1 98.88 87 ALA B N 1
ATOM 7311 C CA . ALA B 1 87 ? 7.484 1.103 -12.18 1 98.88 87 ALA B CA 1
ATOM 7312 C C . ALA B 1 87 ? 6.141 1.812 -12.336 1 98.88 87 ALA B C 1
ATOM 7314 O O . ALA B 1 87 ? 5.859 2.395 -13.391 1 98.88 87 ALA B O 1
ATOM 7315 N N . ALA B 1 88 ? 5.305 1.744 -11.305 1 98.88 88 ALA B N 1
ATOM 7316 C CA . ALA B 1 88 ? 4.004 2.404 -11.336 1 98.88 88 ALA B CA 1
ATOM 7317 C C . ALA B 1 88 ? 4.156 3.918 -11.438 1 98.88 88 ALA B C 1
ATOM 7319 O O . ALA B 1 88 ? 3.348 4.59 -12.078 1 98.88 88 ALA B O 1
ATOM 7320 N N . THR B 1 89 ? 5.176 4.496 -10.758 1 98.88 89 THR B N 1
ATOM 7321 C CA . THR B 1 89 ? 5.457 5.926 -10.836 1 98.88 89 THR B CA 1
ATOM 7322 C C . THR B 1 89 ? 5.801 6.332 -12.266 1 98.88 89 THR B C 1
ATOM 7324 O O . THR B 1 89 ? 5.355 7.379 -12.75 1 98.88 89 THR B O 1
ATOM 7327 N N . ALA B 1 90 ? 6.613 5.523 -12.945 1 98.94 90 ALA B N 1
ATOM 7328 C CA . ALA B 1 90 ? 6.941 5.773 -14.352 1 98.94 90 ALA B CA 1
ATOM 7329 C C . ALA B 1 90 ? 5.695 5.715 -15.227 1 98.94 90 ALA B C 1
ATOM 7331 O O . ALA B 1 90 ? 5.531 6.523 -16.141 1 98.94 90 ALA B O 1
ATOM 7332 N N . VAL B 1 91 ? 4.82 4.754 -14.945 1 98.94 91 VAL B N 1
ATOM 7333 C CA . VAL B 1 91 ? 3.559 4.629 -15.672 1 98.94 91 VAL B CA 1
ATOM 7334 C C . VAL B 1 91 ? 2.734 5.902 -15.5 1 98.94 91 VAL B C 1
ATOM 7336 O O . VAL B 1 91 ? 2.146 6.406 -16.469 1 98.94 91 VAL B O 1
ATOM 7339 N N . TRP B 1 92 ? 2.676 6.418 -14.227 1 98.88 92 TRP B N 1
ATOM 7340 C CA . TRP B 1 92 ? 2.008 7.691 -13.977 1 98.88 92 TRP B CA 1
ATOM 7341 C C . TRP B 1 92 ? 2.586 8.797 -14.859 1 98.88 92 TRP B C 1
ATOM 7343 O O . TRP B 1 92 ? 1.844 9.609 -15.406 1 98.88 92 TRP B O 1
ATOM 7353 N N . GLY B 1 93 ? 3.908 8.82 -15.07 1 98.69 93 GLY B N 1
ATOM 7354 C CA . GLY B 1 93 ? 4.59 9.805 -15.898 1 98.69 93 GLY B CA 1
ATOM 7355 C C . GLY B 1 93 ? 4.176 9.758 -17.359 1 98.69 93 GLY B C 1
ATOM 7356 O O . GLY B 1 93 ? 4.078 10.789 -18.016 1 98.69 93 GLY B O 1
ATOM 7357 N N . SER B 1 94 ? 3.904 8.555 -17.891 1 98.81 94 SER B N 1
ATOM 7358 C CA . SER B 1 94 ? 3.514 8.391 -19.297 1 98.81 94 SER B CA 1
ATOM 7359 C C . SER B 1 94 ? 2.199 9.109 -19.578 1 98.81 94 SER B C 1
ATOM 7361 O O . SER B 1 94 ? 1.966 9.555 -20.703 1 98.81 94 SER B O 1
ATOM 7363 N N . GLN B 1 95 ? 1.363 9.227 -18.562 1 98.75 95 GLN B N 1
ATOM 7364 C CA . GLN B 1 95 ? 0.067 9.867 -18.734 1 98.75 95 GLN B CA 1
ATOM 7365 C C . GLN B 1 95 ? 0.201 11.391 -18.719 1 98.75 95 GLN B C 1
ATOM 7367 O O . GLN B 1 95 ? -0.747 12.109 -19.047 1 98.75 95 GLN B O 1
ATOM 7372 N N . GLN B 1 96 ? 1.404 11.938 -18.375 1 98.44 96 GLN B N 1
ATOM 7373 C CA . GLN B 1 96 ? 1.607 13.375 -18.188 1 98.44 96 GLN B CA 1
ATOM 7374 C C . GLN B 1 96 ? 2.211 14 -19.438 1 98.44 96 GLN B C 1
ATOM 7376 O O . GLN B 1 96 ? 2.35 15.227 -19.531 1 98.44 96 GLN B O 1
ATOM 7381 N N . VAL B 1 97 ? 2.549 13.219 -20.469 1 98.25 97 VAL B N 1
ATOM 7382 C CA . VAL B 1 97 ? 3.312 13.672 -21.641 1 98.25 97 VAL B CA 1
ATOM 7383 C C . VAL B 1 97 ? 2.607 14.852 -22.297 1 98.25 97 VAL B C 1
ATOM 7385 O O . VAL B 1 97 ? 3.229 15.875 -22.578 1 98.25 97 VAL B O 1
ATOM 7388 N N . ASN B 1 98 ? 1.344 14.758 -22.453 1 97.31 98 ASN B N 1
ATOM 7389 C CA . ASN B 1 98 ? 0.6 15.742 -23.234 1 97.31 98 ASN B CA 1
ATOM 7390 C C . ASN B 1 98 ? 0.123 16.906 -22.375 1 97.31 98 ASN B C 1
ATOM 7392 O O . ASN B 1 98 ? -0.605 17.781 -22.844 1 97.31 98 ASN B O 1
ATOM 7396 N N . LEU B 1 99 ? 0.478 16.922 -21.078 1 97.12 99 LEU B N 1
ATOM 7397 C CA . LEU B 1 99 ? 0.279 18.109 -20.234 1 97.12 99 LEU B CA 1
ATOM 7398 C C . LEU B 1 99 ? 1.24 19.219 -20.641 1 97.12 99 LEU B C 1
ATOM 7400 O O . LEU B 1 99 ? 1.021 20.391 -20.297 1 97.12 99 LEU B O 1
ATOM 7404 N N . PHE B 1 100 ? 2.297 18.828 -21.344 1 95.69 100 PHE B N 1
ATOM 7405 C CA . PHE B 1 100 ? 3.369 19.766 -21.703 1 95.69 100 PHE B CA 1
ATOM 7406 C C . PHE B 1 100 ? 3.551 19.828 -23.203 1 95.69 100 PHE B C 1
ATOM 7408 O O . PHE B 1 100 ? 3.123 18.938 -23.938 1 95.69 100 PHE B O 1
ATOM 7415 N N . PRO B 1 101 ? 4.16 20.828 -23.688 1 93.44 101 PRO B N 1
ATOM 7416 C CA . PRO B 1 101 ? 4.395 20.922 -25.125 1 93.44 101 PRO B CA 1
ATOM 7417 C C . PRO B 1 101 ? 5.402 19.906 -25.641 1 93.44 101 PRO B C 1
ATOM 7419 O O . PRO B 1 101 ? 6.141 19.312 -24.844 1 93.44 101 PRO B O 1
ATOM 7422 N N . HIS B 1 102 ? 5.355 19.547 -26.906 1 95.12 102 HIS B N 1
ATOM 7423 C CA . HIS B 1 102 ? 6.367 18.797 -27.641 1 95.12 102 HIS B CA 1
ATOM 7424 C C . HIS B 1 102 ? 6.168 17.281 -27.484 1 95.12 102 HIS B C 1
ATOM 7426 O O . HIS B 1 102 ? 7.129 16.516 -27.547 1 95.12 102 HIS B O 1
ATOM 7432 N N . GLY B 1 103 ? 4.973 16.859 -27.156 1 97.44 103 GLY B N 1
ATOM 7433 C CA . GLY B 1 103 ? 4.664 15.445 -27.219 1 97.44 103 GLY B CA 1
ATOM 7434 C C . GLY B 1 103 ? 4.727 14.875 -28.625 1 97.44 103 GLY B C 1
ATOM 7435 O O . GLY B 1 103 ? 4.305 15.531 -29.578 1 97.44 103 GLY B O 1
ATOM 7436 N N . LYS B 1 104 ? 5.273 13.711 -28.75 1 98.25 104 LYS B N 1
ATOM 7437 C CA . LYS B 1 104 ? 5.496 13.117 -30.062 1 98.25 104 LYS B CA 1
ATOM 7438 C C . LYS B 1 104 ? 4.242 12.398 -30.562 1 98.25 104 LYS B C 1
ATOM 7440 O O . LYS B 1 104 ? 4.074 12.195 -31.766 1 98.25 104 LYS B O 1
ATOM 7445 N N . TYR B 1 105 ? 3.387 12.008 -29.609 1 98.62 105 TYR B N 1
ATOM 7446 C CA . TYR B 1 105 ? 2.238 11.164 -29.922 1 98.62 105 TYR B CA 1
ATOM 7447 C C . TYR B 1 105 ? 0.951 11.773 -29.375 1 98.62 105 TYR B C 1
ATOM 7449 O O . TYR B 1 105 ? 0.989 12.664 -28.531 1 98.62 105 TYR B O 1
ATOM 7457 N N . ASP B 1 106 ? -0.196 11.328 -29.828 1 98.19 106 ASP B N 1
ATOM 7458 C CA . ASP B 1 106 ? -1.494 11.82 -29.375 1 98.19 106 ASP B CA 1
ATOM 7459 C C . ASP B 1 106 ? -1.775 11.375 -27.938 1 98.19 106 ASP B C 1
ATOM 7461 O O . ASP B 1 106 ? -2.602 11.977 -27.25 1 98.19 106 ASP B O 1
ATOM 7465 N N . GLY B 1 107 ? -1.112 10.383 -27.531 1 98.38 107 GLY B N 1
ATOM 7466 C CA . GLY B 1 107 ? -1.223 9.789 -26.203 1 98.38 107 GLY B CA 1
ATOM 7467 C C . GLY B 1 107 ? -0.36 8.555 -26.031 1 98.38 107 GLY B C 1
ATOM 7468 O O . GLY B 1 107 ? 0.071 7.949 -27 1 98.38 107 GLY B O 1
ATOM 7469 N N . VAL B 1 108 ? -0.077 8.234 -24.828 1 98.88 108 VAL B N 1
ATOM 7470 C CA . VAL B 1 108 ? 0.716 7.055 -24.516 1 98.88 108 VAL B CA 1
ATOM 7471 C C . VAL B 1 108 ? -0.097 6.109 -23.625 1 98.88 108 VAL B C 1
ATOM 7473 O O . VAL B 1 108 ? -0.346 6.406 -22.453 1 98.88 108 VAL B O 1
ATOM 7476 N N . PHE B 1 109 ? -0.594 5.004 -24.203 1 98.88 109 PHE B N 1
ATOM 7477 C CA . PHE B 1 109 ? -1.225 4.023 -23.328 1 98.88 109 PHE B CA 1
ATOM 7478 C C . PHE B 1 109 ? -0.175 3.229 -22.562 1 98.88 109 PHE B C 1
ATOM 7480 O O . PHE B 1 109 ? 0.917 2.977 -23.062 1 98.88 109 PHE B O 1
ATOM 7487 N N . ALA B 1 110 ? -0.468 2.895 -21.312 1 98.94 110 ALA B N 1
ATOM 7488 C CA . ALA B 1 110 ? 0.565 2.32 -20.453 1 98.94 110 ALA B CA 1
ATOM 7489 C C . ALA B 1 110 ? 0.094 1.01 -19.828 1 98.94 110 ALA B C 1
ATOM 7491 O O . ALA B 1 110 ? -1.105 0.812 -19.609 1 98.94 110 ALA B O 1
ATOM 7492 N N . LEU B 1 111 ? 1.002 0.101 -19.578 1 98.94 111 LEU B N 1
ATOM 7493 C CA . LEU B 1 111 ? 0.794 -1.198 -18.953 1 98.94 111 LEU B CA 1
ATOM 7494 C C . LEU B 1 111 ? 1.739 -1.388 -17.766 1 98.94 111 LEU B C 1
ATOM 7496 O O . LEU B 1 111 ? 2.957 -1.273 -17.922 1 98.94 111 LEU B O 1
ATOM 7500 N N . TRP B 1 112 ? 1.194 -1.559 -16.594 1 98.94 112 TRP B N 1
ATOM 7501 C CA . TRP B 1 112 ? 1.948 -1.918 -15.398 1 98.94 112 TRP B CA 1
ATOM 7502 C C . TRP B 1 112 ? 1.758 -3.393 -15.062 1 98.94 112 TRP B C 1
ATOM 7504 O O . TRP B 1 112 ? 0.661 -3.934 -15.211 1 98.94 112 TRP B O 1
ATOM 7514 N N . TYR B 1 113 ? 2.791 -4.117 -14.594 1 98.69 113 TYR B N 1
ATOM 7515 C CA . TYR B 1 113 ? 2.623 -5.5 -14.148 1 98.69 113 TYR B CA 1
ATOM 7516 C C . TYR B 1 113 ? 3.379 -5.754 -12.852 1 98.69 113 TYR B C 1
ATOM 7518 O O . TYR B 1 113 ? 4.449 -5.184 -12.625 1 98.69 113 TYR B O 1
ATOM 7526 N N . GLY B 1 114 ? 2.889 -6.516 -11.961 1 97.69 114 GLY B N 1
ATOM 7527 C CA . GLY B 1 114 ? 3.48 -6.93 -10.703 1 97.69 114 GLY B CA 1
ATOM 7528 C C . GLY B 1 114 ? 2.703 -8.031 -10.008 1 97.69 114 GLY B C 1
ATOM 7529 O O . GLY B 1 114 ? 1.504 -8.195 -10.242 1 97.69 114 GLY B O 1
ATOM 7530 N N . LYS B 1 115 ? 3.355 -8.82 -9.156 1 95.75 115 LYS B N 1
ATOM 7531 C CA . LYS B 1 115 ? 2.678 -9.867 -8.391 1 95.75 115 LYS B CA 1
ATOM 7532 C C . LYS B 1 115 ? 1.904 -9.273 -7.219 1 95.75 115 LYS B C 1
ATOM 7534 O O . LYS B 1 115 ? 1.937 -8.062 -6.996 1 95.75 115 LYS B O 1
ATOM 7539 N N . GLY B 1 116 ? 1.157 -10.109 -6.434 1 96 116 GLY B N 1
ATOM 7540 C CA . GLY B 1 116 ? 0.3 -9.68 -5.34 1 96 116 GLY B CA 1
ATOM 7541 C C . GLY B 1 116 ? 1.004 -8.773 -4.352 1 96 116 GLY B C 1
ATOM 7542 O O . GLY B 1 116 ? 0.599 -7.625 -4.16 1 96 116 GLY B O 1
ATOM 7543 N N . PRO B 1 117 ? 2.1 -9.211 -3.732 1 96.44 117 PRO B N 1
ATOM 7544 C CA . PRO B 1 117 ? 2.857 -8.367 -2.807 1 96.44 117 PRO B CA 1
ATOM 7545 C C . PRO B 1 117 ? 3.324 -7.062 -3.447 1 96.44 117 PRO B C 1
ATOM 7547 O O . PRO B 1 117 ? 3.42 -6.035 -2.768 1 96.44 117 PRO B O 1
ATOM 7550 N N . GLY B 1 118 ? 3.635 -7.113 -4.766 1 97.31 118 GLY B N 1
ATOM 7551 C CA . GLY B 1 118 ? 3.98 -5.902 -5.492 1 97.31 118 GLY B CA 1
ATOM 7552 C C . GLY B 1 118 ? 2.844 -4.898 -5.547 1 97.31 118 GLY B C 1
ATOM 7553 O O . GLY B 1 118 ? 3.07 -3.689 -5.453 1 97.31 118 GLY B O 1
ATOM 7554 N N . VAL B 1 119 ? 1.569 -5.383 -5.758 1 98.44 119 VAL B N 1
ATOM 7555 C CA . VAL B 1 119 ? 0.381 -4.535 -5.719 1 98.44 119 VAL B CA 1
ATOM 7556 C C . VAL B 1 119 ? 0.272 -3.861 -4.355 1 98.44 119 VAL B C 1
ATOM 7558 O O . VAL B 1 119 ? 0.01 -2.66 -4.27 1 98.44 119 VAL B O 1
ATOM 7561 N N . ASP B 1 120 ? 0.554 -4.629 -3.291 1 98 120 ASP B N 1
ATOM 7562 C CA . ASP B 1 120 ? 0.415 -4.133 -1.925 1 98 120 ASP B CA 1
ATOM 7563 C C . ASP B 1 120 ? 1.447 -3.047 -1.626 1 98 120 ASP B C 1
ATOM 7565 O O . ASP B 1 120 ? 1.182 -2.129 -0.848 1 98 120 ASP B O 1
ATOM 7569 N N . ARG B 1 121 ? 2.543 -3.084 -2.262 1 97.19 121 ARG B N 1
ATOM 7570 C CA . ARG B 1 121 ? 3.6 -2.102 -2.049 1 97.19 121 ARG B CA 1
ATOM 7571 C C . ARG B 1 121 ? 3.273 -0.787 -2.75 1 97.19 121 ARG B C 1
ATOM 7573 O O . ARG B 1 121 ? 3.822 0.261 -2.402 1 97.19 121 ARG B O 1
ATOM 7580 N N . CYS B 1 122 ? 2.359 -0.776 -3.764 1 98.5 122 CYS B N 1
ATOM 7581 C CA . CYS B 1 122 ? 2.146 0.348 -4.668 1 98.5 122 CYS B CA 1
ATOM 7582 C C . CYS B 1 122 ? 0.981 1.212 -4.199 1 98.5 122 CYS B C 1
ATOM 7584 O O . CYS B 1 122 ? 0.533 2.104 -4.922 1 98.5 122 CYS B O 1
ATOM 7586 N N . GLY B 1 123 ? 0.452 1.007 -2.951 1 98.44 123 GLY B N 1
ATOM 7587 C CA . GLY B 1 123 ? -0.743 1.715 -2.521 1 98.44 123 GLY B CA 1
ATOM 7588 C C . GLY B 1 123 ? -0.632 3.221 -2.672 1 98.44 123 GLY B C 1
ATOM 7589 O O . GLY B 1 123 ? -1.582 3.877 -3.104 1 98.44 123 GLY B O 1
ATOM 7590 N N . ASP B 1 124 ? 0.514 3.834 -2.332 1 98.12 124 ASP B N 1
ATOM 7591 C CA . ASP B 1 124 ? 0.703 5.281 -2.363 1 98.12 124 ASP B CA 1
ATOM 7592 C C . ASP B 1 124 ? 0.642 5.812 -3.795 1 98.12 124 ASP B C 1
ATOM 7594 O O . ASP B 1 124 ? -0.11 6.746 -4.086 1 98.12 124 ASP B O 1
ATOM 7598 N N . VAL B 1 125 ? 1.358 5.227 -4.742 1 98.62 125 VAL B N 1
ATOM 7599 C CA . VAL B 1 125 ? 1.394 5.703 -6.121 1 98.62 125 VAL B CA 1
ATOM 7600 C C . VAL B 1 125 ? 0.08 5.363 -6.82 1 98.62 125 VAL B C 1
ATOM 7602 O O . VAL B 1 125 ? -0.382 6.113 -7.688 1 98.62 125 VAL B O 1
ATOM 7605 N N . PHE B 1 126 ? -0.577 4.219 -6.535 1 98.81 126 PHE B N 1
ATOM 7606 C CA . PHE B 1 126 ? -1.862 3.877 -7.133 1 98.81 126 PHE B CA 1
ATOM 7607 C C . PHE B 1 126 ? -2.918 4.918 -6.781 1 98.81 126 PHE B C 1
ATOM 7609 O O . PHE B 1 126 ? -3.688 5.348 -7.645 1 98.81 126 PHE B O 1
ATOM 7616 N N . LYS B 1 127 ? -2.969 5.352 -5.496 1 98.5 127 LYS B N 1
ATOM 7617 C CA . LYS B 1 127 ? -3.949 6.359 -5.09 1 98.5 127 LYS B CA 1
ATOM 7618 C C . LYS B 1 127 ? -3.66 7.703 -5.75 1 98.5 127 LYS B C 1
ATOM 7620 O O . LYS B 1 127 ? -4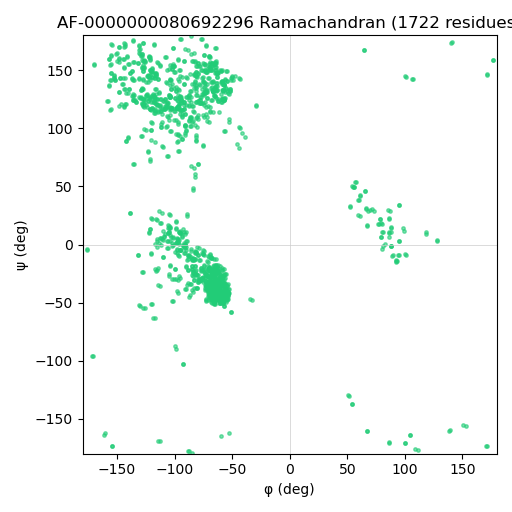.57 8.359 -6.258 1 98.5 127 LYS B O 1
ATOM 7625 N N . HIS B 1 128 ? -2.393 8.148 -5.801 1 98.25 128 HIS B N 1
ATOM 7626 C CA . HIS B 1 128 ? -2.02 9.422 -6.41 1 98.25 128 HIS B CA 1
ATOM 7627 C C . HIS B 1 128 ? -2.271 9.406 -7.914 1 98.25 128 HIS B C 1
ATOM 7629 O O . HIS B 1 128 ? -2.891 10.328 -8.453 1 98.25 128 HIS B O 1
ATOM 7635 N N . GLY B 1 129 ? -1.758 8.336 -8.555 1 98.44 129 GLY B N 1
ATOM 7636 C CA . GLY B 1 129 ? -1.904 8.227 -10 1 98.44 129 GLY B CA 1
ATOM 7637 C C . GLY B 1 129 ? -3.352 8.18 -10.453 1 98.44 129 GLY B C 1
ATOM 7638 O O . GLY B 1 129 ? -3.729 8.844 -11.414 1 98.44 129 GLY B O 1
ATOM 7639 N N . ASN B 1 130 ? -4.145 7.352 -9.727 1 98.69 130 ASN B N 1
ATOM 7640 C CA . ASN B 1 130 ? -5.551 7.242 -10.094 1 98.69 130 ASN B CA 1
ATOM 7641 C C . ASN B 1 130 ? -6.305 8.539 -9.805 1 98.69 130 ASN B C 1
ATOM 7643 O O . ASN B 1 130 ? -7.238 8.891 -10.531 1 98.69 130 ASN B O 1
ATOM 7647 N N . SER B 1 131 ? -5.996 9.242 -8.711 1 98 131 SER B N 1
ATOM 7648 C CA . SER B 1 131 ? -6.602 10.539 -8.414 1 98 131 SER B CA 1
ATOM 7649 C C . SER B 1 131 ? -6.297 11.555 -9.516 1 98 131 SER B C 1
ATOM 7651 O O . SER B 1 131 ? -7.164 12.336 -9.906 1 98 131 SER B O 1
ATOM 7653 N N . ALA B 1 132 ? -5.059 11.562 -10.008 1 97.81 132 ALA B N 1
ATOM 7654 C CA . ALA B 1 132 ? -4.656 12.469 -11.078 1 97.81 132 ALA B CA 1
ATOM 7655 C C . ALA B 1 132 ? -5.387 12.141 -12.383 1 97.81 132 ALA B C 1
ATOM 7657 O O . ALA B 1 132 ? -5.824 13.047 -13.102 1 97.81 132 ALA B O 1
ATOM 7658 N N . GLY B 1 133 ? -5.453 10.82 -12.656 1 98.19 133 GLY B N 1
ATOM 7659 C CA . GLY B 1 133 ? -6.168 10.383 -13.844 1 98.19 133 GLY B CA 1
ATOM 7660 C C . GLY B 1 133 ? -5.246 10.062 -15.008 1 98.19 133 GLY B C 1
ATOM 7661 O O . GLY B 1 133 ? -4.039 9.883 -14.828 1 98.19 133 GLY B O 1
ATOM 7662 N N . VAL B 1 134 ? -5.809 9.836 -16.172 1 98.69 134 VAL B N 1
ATOM 7663 C CA . VAL B 1 134 ? -5.07 9.414 -17.359 1 98.69 134 VAL B CA 1
ATOM 7664 C C . VAL B 1 134 ? -5.277 10.422 -18.484 1 98.69 134 VAL B C 1
ATOM 7666 O O . VAL B 1 134 ? -6.203 11.234 -18.438 1 98.69 134 VAL B O 1
ATOM 7669 N N . ALA B 1 135 ? -4.391 10.445 -19.453 1 98.5 135 ALA B N 1
ATOM 7670 C CA . ALA B 1 135 ? -4.547 11.25 -20.672 1 98.5 135 ALA B CA 1
ATOM 7671 C C . ALA B 1 135 ? -5.711 10.75 -21.516 1 98.5 135 ALA B C 1
ATOM 7673 O O . ALA B 1 135 ? -6.012 9.555 -21.531 1 98.5 135 ALA B O 1
ATOM 7674 N N . ALA B 1 136 ? -6.312 11.594 -22.344 1 97.62 136 ALA B N 1
ATOM 7675 C CA . ALA B 1 136 ? -7.504 11.281 -23.125 1 97.62 136 ALA B CA 1
ATOM 7676 C C . ALA B 1 136 ? -7.238 10.125 -24.094 1 97.62 136 ALA B C 1
ATOM 7678 O O . ALA B 1 136 ? -8.117 9.289 -24.312 1 97.62 136 ALA B O 1
ATOM 7679 N N . ASN B 1 137 ? -6.082 10.102 -24.688 1 98.25 137 ASN B N 1
ATOM 7680 C CA . ASN B 1 137 ? -5.715 9.031 -25.609 1 98.25 137 ASN B CA 1
ATOM 7681 C C . ASN B 1 137 ? -4.594 8.164 -25.047 1 98.25 137 ASN B C 1
ATOM 7683 O O . ASN B 1 137 ? -3.832 7.555 -25.812 1 98.25 137 ASN B O 1
ATOM 7687 N N . GLY B 1 138 ? -4.367 8.203 -23.766 1 98.5 138 GLY B N 1
ATOM 7688 C CA . GLY B 1 138 ? -3.451 7.309 -23.078 1 98.5 138 GLY B CA 1
ATOM 7689 C C . GLY B 1 138 ? -4.129 6.07 -22.516 1 98.5 138 GLY B C 1
ATOM 7690 O O . GLY B 1 138 ? -4.605 5.223 -23.281 1 98.5 138 GLY B O 1
ATOM 7691 N N . GLY B 1 139 ? -4.34 6.125 -21.188 1 98.69 139 GLY B N 1
ATOM 7692 C CA . GLY B 1 139 ? -4.941 4.988 -20.516 1 98.69 139 GLY B CA 1
ATOM 7693 C C . GLY B 1 139 ? -3.932 4.125 -19.781 1 98.69 139 GLY B C 1
ATOM 7694 O O . GLY B 1 139 ? -2.799 3.965 -20.234 1 98.69 139 GLY B O 1
ATOM 7695 N N . VAL B 1 140 ? -4.32 3.6 -18.656 1 98.94 140 VAL B N 1
ATOM 7696 C CA . VAL B 1 140 ? -3.434 2.766 -17.844 1 98.94 140 VAL B CA 1
ATOM 7697 C C . VAL B 1 140 ? -4.117 1.433 -17.547 1 98.94 140 VAL B C 1
ATOM 7699 O O . VAL B 1 140 ? -5.254 1.405 -17.078 1 98.94 140 VAL B O 1
ATOM 7702 N N . LEU B 1 141 ? -3.486 0.345 -17.859 1 98.94 141 LEU B N 1
ATOM 7703 C CA . LEU B 1 141 ? -3.898 -1.001 -17.469 1 98.94 141 LEU B CA 1
ATOM 7704 C C . LEU B 1 141 ? -2.91 -1.611 -16.484 1 98.94 141 LEU B C 1
ATOM 7706 O O . LEU B 1 141 ? -1.706 -1.651 -16.75 1 98.94 141 LEU B O 1
ATOM 7710 N N . ILE B 1 142 ? -3.408 -2.047 -15.359 1 98.94 142 ILE B N 1
ATOM 7711 C CA . ILE B 1 142 ? -2.6 -2.67 -14.32 1 98.94 142 ILE B CA 1
ATOM 7712 C C . ILE B 1 142 ? -2.809 -4.184 -14.336 1 98.94 142 ILE B C 1
ATOM 7714 O O . ILE B 1 142 ? -3.93 -4.664 -14.156 1 98.94 142 ILE B O 1
ATOM 7718 N N . LEU B 1 143 ? -1.756 -4.934 -14.594 1 98.81 143 LEU B N 1
ATOM 7719 C CA . LEU B 1 143 ? -1.819 -6.387 -14.477 1 98.81 143 LEU B CA 1
ATOM 7720 C C . LEU B 1 143 ? -1.421 -6.832 -13.07 1 98.81 143 LEU B C 1
ATOM 7722 O O . LEU B 1 143 ? -0.254 -6.723 -12.688 1 98.81 143 LEU B O 1
ATOM 7726 N N . ALA B 1 144 ? -2.355 -7.355 -12.336 1 98.25 144 ALA B N 1
ATOM 7727 C CA . ALA B 1 144 ? -2.105 -7.816 -10.977 1 98.25 144 ALA B CA 1
ATOM 7728 C C . ALA B 1 144 ? -1.973 -9.336 -10.93 1 98.25 144 ALA B C 1
ATOM 7730 O O . ALA B 1 144 ? -2.92 -10.062 -11.25 1 98.25 144 ALA B O 1
ATOM 7731 N N . GLY B 1 145 ? -0.791 -9.828 -10.523 1 96.75 145 GLY B N 1
ATOM 7732 C CA . GLY B 1 145 ? -0.573 -11.258 -10.414 1 96.75 145 GLY B CA 1
ATOM 7733 C C . GLY B 1 145 ? -1.001 -11.828 -9.07 1 96.75 145 GLY B C 1
ATOM 7734 O O . GLY B 1 145 ? -0.249 -11.766 -8.094 1 96.75 145 GLY B O 1
ATOM 7735 N N . ASP B 1 146 ? -2.182 -12.484 -8.992 1 95.25 146 ASP B N 1
ATOM 7736 C CA . ASP B 1 146 ? -2.705 -13.078 -7.77 1 95.25 146 ASP B CA 1
ATOM 7737 C C . ASP B 1 146 ? -2.338 -14.555 -7.672 1 95.25 146 ASP B C 1
ATOM 7739 O O . ASP B 1 146 ? -2.562 -15.32 -8.617 1 95.25 146 ASP B O 1
ATOM 7743 N N . ASP B 1 147 ? -1.743 -14.891 -6.551 1 92 147 ASP B N 1
ATOM 7744 C CA . ASP B 1 147 ? -1.458 -16.281 -6.215 1 92 147 ASP B CA 1
ATOM 7745 C C . ASP B 1 147 ? -2.332 -16.75 -5.055 1 92 147 ASP B C 1
ATOM 7747 O O . ASP B 1 147 ? -1.86 -16.859 -3.922 1 92 147 ASP B O 1
ATOM 7751 N N . HIS B 1 148 ? -3.561 -17.188 -5.406 1 93.12 148 HIS B N 1
ATOM 7752 C CA . HIS B 1 148 ? -4.555 -17.531 -4.395 1 93.12 148 HIS B CA 1
ATOM 7753 C C . HIS B 1 148 ? -4.117 -18.75 -3.58 1 93.12 148 HIS B C 1
ATOM 7755 O O . HIS B 1 148 ? -4.379 -18.828 -2.377 1 93.12 148 HIS B O 1
ATOM 7761 N N . GLY B 1 149 ? -3.459 -19.688 -4.254 1 90.94 149 GLY B N 1
ATOM 7762 C CA . GLY B 1 149 ? -3.041 -20.906 -3.598 1 90.94 149 GLY B CA 1
ATOM 7763 C C . GLY B 1 149 ? -1.653 -20.828 -2.99 1 90.94 149 GLY B C 1
ATOM 7764 O O . GLY B 1 149 ? -1.157 -21.797 -2.414 1 90.94 149 GLY B O 1
ATOM 7765 N N . CYS B 1 150 ? -0.981 -19.688 -3.129 1 91.31 150 CYS B N 1
ATOM 7766 C CA . CYS B 1 150 ? 0.34 -19.422 -2.57 1 91.31 150 CYS B CA 1
ATOM 7767 C C . CYS B 1 150 ? 1.341 -20.484 -3.006 1 91.31 150 CYS B C 1
ATOM 7769 O O . CYS B 1 150 ? 2.029 -21.078 -2.17 1 91.31 150 CYS B O 1
ATOM 7771 N N . LYS B 1 151 ? 1.398 -20.766 -4.242 1 81.56 151 LYS B N 1
ATOM 7772 C CA . LYS B 1 151 ? 2.291 -21.797 -4.777 1 81.56 151 LYS B CA 1
ATOM 7773 C C . LYS B 1 151 ? 3.717 -21.266 -4.906 1 81.56 151 LYS B C 1
ATOM 7775 O O . LYS B 1 151 ? 4.68 -22.031 -4.801 1 81.56 151 LYS B O 1
ATOM 7780 N N . SER B 1 152 ? 3.861 -20 -5.172 1 82.94 152 SER B N 1
ATOM 7781 C CA . SER B 1 152 ? 5.18 -19.406 -5.359 1 82.94 152 SER B CA 1
ATOM 7782 C C . SER B 1 152 ? 5.273 -18.031 -4.688 1 82.94 152 SER B C 1
ATOM 7784 O O . SER B 1 152 ? 5.941 -17.141 -5.195 1 82.94 152 SER B O 1
ATOM 7786 N N . SER B 1 153 ? 4.52 -17.844 -3.697 1 89.12 153 SER B N 1
ATOM 7787 C CA . SER B 1 153 ? 4.492 -16.562 -3.014 1 89.12 153 SER B CA 1
ATOM 7788 C C . SER B 1 153 ? 4.641 -16.734 -1.505 1 89.12 153 SER B C 1
ATOM 7790 O O . SER B 1 153 ? 4.539 -17.844 -0.989 1 89.12 153 SER B O 1
ATOM 7792 N N . THR B 1 154 ? 4.859 -15.656 -0.823 1 91.75 154 THR B N 1
ATOM 7793 C CA . THR B 1 154 ? 5.062 -15.672 0.622 1 91.75 154 THR B CA 1
ATOM 7794 C C . THR B 1 154 ? 3.736 -15.477 1.354 1 91.75 154 THR B C 1
ATOM 7796 O O . THR B 1 154 ? 3.666 -15.633 2.574 1 91.75 154 THR B O 1
ATOM 7799 N N . ILE B 1 155 ? 2.711 -15.188 0.585 1 93.75 155 ILE B N 1
ATOM 7800 C CA . ILE B 1 155 ? 1.4 -14.961 1.186 1 93.75 155 ILE B CA 1
ATOM 7801 C C . ILE B 1 155 ? 0.305 -15.328 0.187 1 93.75 155 ILE B C 1
ATOM 7803 O O . ILE B 1 155 ? 0.484 -15.172 -1.024 1 93.75 155 ILE B O 1
ATOM 7807 N N . ALA B 1 156 ? -0.811 -15.945 0.692 1 93.62 156 ALA B N 1
ATOM 7808 C CA . ALA B 1 156 ? -1.986 -16.156 -0.149 1 93.62 156 ALA B CA 1
ATOM 7809 C C . ALA B 1 156 ? -2.674 -14.828 -0.467 1 93.62 156 ALA B C 1
ATOM 7811 O O . ALA B 1 156 ? -3.225 -14.18 0.424 1 93.62 156 ALA B O 1
ATOM 7812 N N . HIS B 1 157 ? -2.648 -14.477 -1.724 1 93.56 157 HIS B N 1
ATOM 7813 C CA . HIS B 1 157 ? -2.898 -13.07 -1.992 1 93.56 157 HIS B CA 1
ATOM 7814 C C . HIS B 1 157 ? -4.176 -12.883 -2.809 1 93.56 157 HIS B C 1
ATOM 7816 O O . HIS B 1 157 ? -4.527 -13.734 -3.621 1 93.56 157 HIS B O 1
ATOM 7822 N N . GLN B 1 158 ? -4.867 -11.781 -2.561 1 95.94 158 GLN B N 1
ATOM 7823 C CA . GLN B 1 158 ? -5.98 -11.219 -3.311 1 95.94 158 GLN B CA 1
ATOM 7824 C C . GLN B 1 158 ? -5.797 -9.719 -3.52 1 95.94 158 GLN B C 1
ATOM 7826 O O . GLN B 1 158 ? -5.691 -8.953 -2.553 1 95.94 158 GLN B O 1
ATOM 7831 N N . SER B 1 159 ? -5.793 -9.273 -4.789 1 97.5 159 SER B N 1
ATOM 7832 C CA . SER B 1 159 ? -5.441 -7.887 -5.09 1 97.5 159 SER B CA 1
ATOM 7833 C C . SER B 1 159 ? -6.664 -6.98 -5.035 1 97.5 159 SER B C 1
ATOM 7835 O O . SER B 1 159 ? -6.535 -5.766 -4.875 1 97.5 159 SER B O 1
ATOM 7837 N N . GLU B 1 160 ? -7.883 -7.453 -5.168 1 97.88 160 GLU B N 1
ATOM 7838 C CA . GLU B 1 160 ? -9.078 -6.652 -5.414 1 97.88 160 GLU B CA 1
ATOM 7839 C C . GLU B 1 160 ? -9.297 -5.629 -4.305 1 97.88 160 GLU B C 1
ATOM 7841 O O . GLU B 1 160 ? -9.648 -4.477 -4.574 1 97.88 160 GLU B O 1
ATOM 7846 N N . HIS B 1 161 ? -9.086 -6.035 -3.043 1 98.12 161 HIS B N 1
ATOM 7847 C CA . HIS B 1 161 ? -9.344 -5.121 -1.936 1 98.12 161 HIS B CA 1
ATOM 7848 C C . HIS B 1 161 ? -8.344 -3.969 -1.924 1 98.12 161 HIS B C 1
ATOM 7850 O O . HIS B 1 161 ? -8.68 -2.857 -1.51 1 98.12 161 HIS B O 1
ATOM 7856 N N . ALA B 1 162 ? -7.102 -4.203 -2.365 1 98.38 162 ALA B N 1
ATOM 7857 C CA . ALA B 1 162 ? -6.137 -3.119 -2.518 1 98.38 162 ALA B CA 1
ATOM 7858 C C . ALA B 1 162 ? -6.59 -2.129 -3.586 1 98.38 162 ALA B C 1
ATOM 7860 O O . ALA B 1 162 ? -6.434 -0.916 -3.424 1 98.38 162 ALA B O 1
ATOM 7861 N N . PHE B 1 163 ? -7.125 -2.629 -4.699 1 98.81 163 PHE B N 1
ATOM 7862 C CA . PHE B 1 163 ? -7.602 -1.768 -5.777 1 98.81 163 PHE B CA 1
ATOM 7863 C C . PHE B 1 163 ? -8.852 -1.013 -5.348 1 98.81 163 PHE B C 1
ATOM 7865 O O . PHE B 1 163 ? -9.047 0.144 -5.727 1 98.81 163 PHE B O 1
ATOM 7872 N N . ILE B 1 164 ? -9.734 -1.685 -4.539 1 98.44 164 ILE B N 1
ATOM 7873 C CA . ILE B 1 164 ? -10.898 -1.002 -3.982 1 98.44 164 ILE B CA 1
ATOM 7874 C C . ILE B 1 164 ? -10.445 0.171 -3.117 1 98.44 164 ILE B C 1
ATOM 7876 O O . ILE B 1 164 ? -11 1.269 -3.205 1 98.44 164 ILE B O 1
ATOM 7880 N N . ALA B 1 165 ? -9.414 -0.047 -2.311 1 98.19 165 ALA B N 1
ATOM 7881 C CA . ALA B 1 165 ? -8.883 1.013 -1.46 1 98.19 165 ALA B CA 1
ATOM 7882 C C . ALA B 1 165 ? -8.375 2.184 -2.295 1 98.19 165 ALA B C 1
ATOM 7884 O O . ALA B 1 165 ? -8.445 3.338 -1.87 1 98.19 165 ALA B O 1
ATOM 7885 N N . SER B 1 166 ? -7.902 1.957 -3.521 1 98.25 166 SER B N 1
ATOM 7886 C CA . SER B 1 166 ? -7.336 2.979 -4.395 1 98.25 166 SER B CA 1
ATOM 7887 C C . SER B 1 166 ? -8.359 3.463 -5.414 1 98.25 166 SER B C 1
ATOM 7889 O O . SER B 1 166 ? -8.039 4.258 -6.301 1 98.25 166 SER B O 1
ATOM 7891 N N . MET B 1 167 ? -9.602 2.961 -5.395 1 98.19 167 MET B N 1
ATOM 7892 C CA . MET B 1 167 ? -10.711 3.312 -6.273 1 98.19 167 MET B CA 1
ATOM 7893 C C . MET B 1 167 ? -10.375 3.014 -7.727 1 98.19 167 MET B C 1
ATOM 7895 O O . MET B 1 167 ? -10.625 3.836 -8.609 1 98.19 167 MET B O 1
ATOM 7899 N N . ILE B 1 168 ? -9.758 1.898 -7.941 1 98.88 168 ILE B N 1
ATOM 7900 C CA . ILE B 1 168 ? -9.375 1.449 -9.273 1 98.88 168 ILE B CA 1
ATOM 7901 C C . ILE B 1 168 ? -10.297 0.317 -9.719 1 98.88 168 ILE B C 1
ATOM 7903 O O . ILE B 1 168 ? -10.383 -0.72 -9.062 1 98.88 168 ILE B O 1
ATOM 7907 N N . PRO B 1 169 ? -11 0.475 -10.844 1 98.88 169 PRO B N 1
ATOM 7908 C CA . PRO B 1 169 ? -11.844 -0.61 -11.352 1 98.88 169 PRO B CA 1
ATOM 7909 C C . PRO B 1 169 ? -11.047 -1.879 -11.656 1 98.88 169 PRO B C 1
ATOM 7911 O O . PRO B 1 169 ? -9.883 -1.803 -12.055 1 98.88 169 PRO B O 1
ATOM 7914 N N . VAL B 1 170 ? -11.742 -3.08 -11.5 1 98.81 170 VAL B N 1
ATOM 7915 C CA . VAL B 1 170 ? -11.023 -4.344 -11.633 1 98.81 170 VAL B CA 1
ATOM 7916 C C . VAL B 1 170 ? -11.742 -5.242 -12.641 1 98.81 170 VAL B C 1
ATOM 7918 O O . VAL B 1 170 ? -12.914 -5.578 -12.453 1 98.81 170 VAL B O 1
ATOM 7921 N N . LEU B 1 171 ? -11.07 -5.609 -13.695 1 98.81 171 LEU B N 1
ATOM 7922 C CA . LEU B 1 171 ? -11.547 -6.594 -14.664 1 98.81 171 LEU B CA 1
ATOM 7923 C C . LEU B 1 171 ? -11.023 -7.988 -14.32 1 98.81 171 LEU B C 1
ATOM 7925 O O . LEU B 1 171 ? -9.898 -8.133 -13.836 1 98.81 171 LEU B O 1
ATOM 7929 N N . ASN B 1 172 ? -11.859 -9.039 -14.57 1 98.12 172 ASN B N 1
ATOM 7930 C CA . ASN B 1 172 ? -11.508 -10.406 -14.219 1 98.12 172 ASN B CA 1
ATOM 7931 C C . ASN B 1 172 ? -11.68 -11.352 -15.406 1 98.12 172 ASN B C 1
ATOM 7933 O O . ASN B 1 172 ? -12.711 -12.008 -15.531 1 98.12 172 ASN B O 1
ATOM 7937 N N . PRO B 1 173 ? -10.656 -11.594 -16.156 1 97.62 173 PRO B N 1
ATOM 7938 C CA . PRO B 1 173 ? -10.75 -12.547 -17.266 1 97.62 173 PRO B CA 1
ATOM 7939 C C . PRO B 1 173 ? -10.805 -14 -16.797 1 97.62 173 PRO B C 1
ATOM 7941 O O . PRO B 1 173 ? -10.18 -14.352 -15.797 1 97.62 173 PRO B O 1
ATOM 7944 N N . SER B 1 174 ? -11.453 -14.859 -17.531 1 96.19 174 SER B N 1
ATOM 7945 C CA . SER B 1 174 ? -11.617 -16.25 -17.125 1 96.19 174 SER B CA 1
ATOM 7946 C C . SER B 1 174 ? -10.617 -17.156 -17.828 1 96.19 174 SER B C 1
ATOM 7948 O O . SER B 1 174 ? -10.383 -18.281 -17.391 1 96.19 174 SER B O 1
ATOM 7950 N N . ASN B 1 175 ? -10.055 -16.734 -18.969 1 95.56 175 ASN B N 1
ATOM 7951 C CA . ASN B 1 175 ? -9.156 -17.547 -19.766 1 95.56 175 ASN B CA 1
ATOM 7952 C C . ASN B 1 175 ? -8.203 -16.703 -20.594 1 95.56 175 ASN B C 1
ATOM 7954 O O . ASN B 1 175 ? -8.18 -15.477 -20.453 1 95.56 175 ASN B O 1
ATOM 7958 N N . VAL B 1 176 ? -7.414 -17.281 -21.469 1 96.31 176 VAL B N 1
ATOM 7959 C CA . VAL B 1 176 ? -6.367 -16.609 -22.219 1 96.31 176 VAL B CA 1
ATOM 7960 C C . VAL B 1 176 ? -6.992 -15.648 -23.234 1 96.31 176 VAL B C 1
ATOM 7962 O O . VAL B 1 176 ? -6.504 -14.539 -23.438 1 96.31 176 VAL B O 1
ATOM 7965 N N . GLN B 1 177 ? -8.078 -16.125 -23.938 1 96.44 177 GLN B N 1
ATOM 7966 C CA . GLN B 1 177 ? -8.758 -15.25 -24.875 1 96.44 177 GLN B CA 1
ATOM 7967 C C . GLN B 1 177 ? -9.211 -13.953 -24.203 1 96.44 177 GLN B C 1
ATOM 7969 O O . GLN B 1 177 ? -9.062 -12.867 -24.766 1 96.44 177 GLN B O 1
ATOM 7974 N N . GLU B 1 178 ? -9.719 -14.094 -23.016 1 97 178 GLU B N 1
ATOM 7975 C CA . GLU B 1 178 ? -10.25 -12.938 -22.312 1 97 178 GLU B CA 1
ATOM 7976 C C . GLU B 1 178 ? -9.133 -12.031 -21.797 1 97 178 GLU B C 1
ATOM 7978 O O . GLU B 1 178 ? -9.352 -10.859 -21.516 1 97 178 GLU B O 1
ATOM 7983 N N . ILE B 1 179 ? -7.965 -12.531 -21.656 1 97.81 179 ILE B N 1
ATOM 7984 C CA . ILE B 1 179 ? -6.832 -11.656 -21.359 1 97.81 179 ILE B CA 1
ATOM 7985 C C . ILE B 1 179 ? -6.691 -10.609 -22.453 1 97.81 179 ILE B C 1
ATOM 7987 O O . ILE B 1 179 ? -6.527 -9.422 -22.172 1 97.81 179 ILE B O 1
ATOM 7991 N N . LEU B 1 180 ? -6.785 -11.07 -23.688 1 97.94 180 LEU B N 1
ATOM 7992 C CA . LEU B 1 180 ? -6.684 -10.148 -24.812 1 97.94 180 LEU B CA 1
ATOM 7993 C C . LEU B 1 180 ? -7.895 -9.227 -24.875 1 97.94 180 LEU B C 1
ATOM 7995 O O . LEU B 1 180 ? -7.75 -8.016 -25.031 1 97.94 180 LEU B O 1
ATOM 7999 N N . ASP B 1 181 ? -9.086 -9.812 -24.719 1 98.31 181 ASP B N 1
ATOM 8000 C CA . ASP B 1 181 ? -10.32 -9.039 -24.859 1 98.31 181 ASP B CA 1
ATOM 8001 C C . ASP B 1 181 ? -10.43 -7.984 -23.75 1 98.31 181 ASP B C 1
ATOM 8003 O O . ASP B 1 181 ? -10.68 -6.812 -24.031 1 98.31 181 ASP B O 1
ATOM 8007 N N . TYR B 1 182 ? -10.258 -8.422 -22.516 1 98.62 182 TYR B N 1
ATOM 8008 C CA . TYR B 1 182 ? -10.391 -7.516 -21.375 1 98.62 182 TYR B CA 1
ATOM 8009 C C . TYR B 1 182 ? -9.234 -6.527 -21.328 1 98.62 182 TYR B C 1
ATOM 8011 O O . TYR B 1 182 ? -9.359 -5.441 -20.75 1 98.62 182 TYR B O 1
ATOM 8019 N N . GLY B 1 183 ? -8.039 -6.918 -21.891 1 98.56 183 GLY B N 1
ATOM 8020 C CA . GLY B 1 183 ? -6.977 -5.938 -22.016 1 98.56 183 GLY B CA 1
ATOM 8021 C C . GLY B 1 183 ? -7.367 -4.73 -22.844 1 98.56 183 GLY B C 1
ATOM 8022 O O . GLY B 1 183 ? -7.18 -3.59 -22.422 1 98.56 183 GLY B O 1
ATOM 8023 N N . ILE B 1 184 ? -7.957 -5.016 -24.016 1 98.56 184 ILE B N 1
ATOM 8024 C CA . ILE B 1 184 ? -8.414 -3.949 -24.906 1 98.56 184 ILE B CA 1
ATOM 8025 C C . ILE B 1 184 ? -9.531 -3.16 -24.234 1 98.56 184 ILE B C 1
ATOM 8027 O O . ILE B 1 184 ? -9.516 -1.928 -24.219 1 98.56 184 ILE B O 1
ATOM 8031 N N . ILE B 1 185 ? -10.477 -3.852 -23.625 1 98.75 185 ILE B N 1
ATOM 8032 C CA . ILE B 1 185 ? -11.586 -3.213 -22.922 1 98.75 185 ILE B CA 1
ATOM 8033 C C . ILE B 1 185 ? -11.039 -2.355 -21.781 1 98.75 185 ILE B C 1
ATOM 8035 O O . ILE B 1 185 ? -11.562 -1.272 -21.516 1 98.75 185 ILE B O 1
ATOM 8039 N N . GLY B 1 186 ? -9.984 -2.887 -21.109 1 98.81 186 GLY B N 1
ATOM 8040 C CA . GLY B 1 186 ? -9.383 -2.182 -19.984 1 98.81 186 GLY B CA 1
ATOM 8041 C C . GLY B 1 186 ? -8.836 -0.817 -20.375 1 98.81 186 GLY B C 1
ATOM 8042 O O . GLY B 1 186 ? -9.078 0.168 -19.672 1 98.81 186 GLY B O 1
ATOM 8043 N N . TRP B 1 187 ? -8.094 -0.684 -21.484 1 98.81 187 TRP B N 1
ATOM 8044 C CA . TRP B 1 187 ? -7.57 0.608 -21.906 1 98.81 187 TRP B CA 1
ATOM 8045 C C . TRP B 1 187 ? -8.703 1.534 -22.344 1 98.81 187 TRP B C 1
ATOM 8047 O O . TRP B 1 187 ? -8.68 2.732 -22.062 1 98.81 187 TRP B O 1
ATOM 8057 N N . GLU B 1 188 ? -9.719 0.977 -23.031 1 98.44 188 GLU B N 1
ATOM 8058 C CA . GLU B 1 188 ? -10.844 1.797 -23.453 1 98.44 188 GLU B CA 1
ATOM 8059 C C . GLU B 1 188 ? -11.625 2.326 -22.266 1 98.44 188 GLU B C 1
ATOM 8061 O O . GLU B 1 188 ? -12.047 3.484 -22.25 1 98.44 188 GLU B O 1
ATOM 8066 N N . LEU B 1 189 ? -11.82 1.45 -21.281 1 98.81 189 LEU B N 1
ATOM 8067 C CA . LEU B 1 189 ? -12.461 1.849 -20.031 1 98.81 189 LEU B CA 1
ATOM 8068 C C . LEU B 1 189 ? -11.641 2.924 -19.328 1 98.81 189 LEU B C 1
ATOM 8070 O O . LEU B 1 189 ? -12.203 3.891 -18.797 1 98.81 189 LEU B O 1
ATOM 8074 N N . SER B 1 190 ? -10.352 2.758 -19.266 1 98.88 190 SER B N 1
ATOM 8075 C CA . SER B 1 190 ? -9.453 3.734 -18.656 1 98.88 190 SER B CA 1
ATOM 8076 C C . SER B 1 190 ? -9.562 5.094 -19.328 1 98.88 190 SER B C 1
ATOM 8078 O O . SER B 1 190 ? -9.727 6.117 -18.672 1 98.88 190 SER B O 1
ATOM 8080 N N . ARG B 1 191 ? -9.523 5.133 -20.672 1 98.38 191 ARG B N 1
ATOM 8081 C CA . ARG B 1 191 ? -9.617 6.363 -21.453 1 98.38 191 ARG B CA 1
ATOM 8082 C C . ARG B 1 191 ? -10.961 7.051 -21.219 1 98.38 191 ARG B C 1
ATOM 8084 O O . ARG B 1 191 ? -11.016 8.273 -21.047 1 98.38 191 ARG B O 1
ATOM 8091 N N . TYR B 1 192 ? -12.008 6.301 -21.172 1 98.38 192 TYR B N 1
ATOM 8092 C CA . TYR B 1 192 ? -13.336 6.895 -21.031 1 98.38 192 TYR B CA 1
ATOM 8093 C C . TYR B 1 192 ? -13.539 7.465 -19.641 1 98.38 192 TYR B C 1
ATOM 8095 O O . TYR B 1 192 ? -14.016 8.594 -19.484 1 98.38 192 TYR B O 1
ATOM 8103 N N . SER B 1 193 ? -13.211 6.719 -18.594 1 98.62 193 SER B N 1
ATOM 8104 C CA . SER B 1 193 ? -13.555 7.059 -17.219 1 98.62 193 SER B CA 1
ATOM 8105 C C . SER B 1 193 ? -12.523 8 -16.609 1 98.62 193 SER B C 1
ATOM 8107 O O . SER B 1 193 ? -12.789 8.641 -15.586 1 98.62 193 SER B O 1
ATOM 8109 N N . GLY B 1 194 ? -11.305 8.023 -17.188 1 98.56 194 GLY B N 1
ATOM 8110 C CA . GLY B 1 194 ? -10.219 8.773 -16.578 1 98.56 194 GLY B CA 1
ATOM 8111 C C . GLY B 1 194 ? -9.57 8.039 -15.422 1 98.56 194 GLY B C 1
ATOM 8112 O O . GLY B 1 194 ? -8.68 8.57 -14.758 1 98.56 194 GLY B O 1
ATOM 8113 N N . CYS B 1 195 ? -9.93 6.758 -15.133 1 98.88 195 CYS B N 1
ATOM 8114 C CA . CYS B 1 195 ? -9.383 5.953 -14.055 1 98.88 195 CYS B CA 1
ATOM 8115 C C . CYS B 1 195 ? -8.242 5.07 -14.555 1 98.88 195 CYS B C 1
ATOM 8117 O O . CYS B 1 195 ? -8.188 4.742 -15.734 1 98.88 195 CYS B O 1
ATOM 8119 N N . TRP B 1 196 ? -7.312 4.777 -13.703 1 98.94 196 TRP B N 1
ATOM 8120 C CA . TRP B 1 196 ? -6.551 3.553 -13.93 1 98.94 196 TRP B CA 1
ATOM 8121 C C . TRP B 1 196 ? -7.449 2.326 -13.836 1 98.94 196 TRP B C 1
ATOM 8123 O O . TRP B 1 196 ? -8.438 2.33 -13.094 1 98.94 196 TRP B O 1
ATOM 8133 N N . VAL B 1 197 ? -7.168 1.279 -14.602 1 98.94 197 VAL B N 1
ATOM 8134 C CA . VAL B 1 197 ? -7.98 0.068 -14.586 1 98.94 197 VAL B CA 1
ATOM 8135 C C . VAL B 1 197 ? -7.09 -1.149 -14.352 1 98.94 197 VAL B C 1
ATOM 8137 O O . VAL B 1 197 ? -6.008 -1.256 -14.93 1 98.94 197 VAL B O 1
ATOM 8140 N N . ALA B 1 198 ? -7.52 -2.012 -13.461 1 98.88 198 ALA B N 1
ATOM 8141 C CA . ALA B 1 198 ? -6.762 -3.225 -13.164 1 98.88 198 ALA B CA 1
ATOM 8142 C C . ALA B 1 198 ? -7.383 -4.441 -13.844 1 98.88 198 ALA B C 1
ATOM 8144 O O . ALA B 1 198 ? -8.586 -4.461 -14.117 1 98.88 198 ALA B O 1
ATOM 8145 N N . MET B 1 199 ? -6.594 -5.332 -14.125 1 98.69 199 MET B N 1
ATOM 8146 C CA . MET B 1 199 ? -6.996 -6.656 -14.594 1 98.69 199 MET B CA 1
ATOM 8147 C C . MET B 1 199 ? -6.332 -7.75 -13.758 1 98.69 199 MET B C 1
ATOM 8149 O O . MET B 1 199 ? -5.105 -7.801 -13.656 1 98.69 199 MET B O 1
ATOM 8153 N N . LYS B 1 200 ? -7.129 -8.547 -13.172 1 97.69 200 LYS B N 1
ATOM 8154 C CA . LYS B 1 200 ? -6.629 -9.664 -12.367 1 97.69 200 LYS B CA 1
ATOM 8155 C C . LYS B 1 200 ? -6.031 -10.75 -13.25 1 97.69 200 LYS B C 1
ATOM 8157 O O . LYS B 1 200 ? -6.66 -11.18 -14.227 1 97.69 200 LYS B O 1
ATOM 8162 N N . THR B 1 201 ? -4.809 -11.102 -12.961 1 97.06 201 THR B N 1
ATOM 8163 C CA . THR B 1 201 ? -4.16 -12.227 -13.617 1 97.06 201 THR B CA 1
ATOM 8164 C C . THR B 1 201 ? -3.771 -13.297 -12.602 1 97.06 201 THR B C 1
ATOM 8166 O O . THR B 1 201 ? -2.988 -13.031 -11.688 1 97.06 201 THR B O 1
ATOM 8169 N N . ILE B 1 202 ? -4.332 -14.469 -12.734 1 93.81 202 ILE B N 1
ATOM 8170 C CA . ILE B 1 202 ? -4.051 -15.531 -11.773 1 93.81 202 ILE B CA 1
ATOM 8171 C C . ILE B 1 202 ? -3.182 -16.609 -12.438 1 93.81 202 ILE B C 1
ATOM 8173 O O . ILE B 1 202 ? -3.119 -16.688 -13.664 1 93.81 202 ILE B O 1
ATOM 8177 N N . ALA B 1 203 ? -2.531 -17.422 -11.68 1 88.12 203 ALA B N 1
ATOM 8178 C CA . ALA B 1 203 ? -1.597 -18.438 -12.156 1 88.12 203 ALA B CA 1
ATOM 8179 C C . ALA B 1 203 ? -2.27 -19.375 -13.148 1 88.12 203 ALA B C 1
ATOM 8181 O O . ALA B 1 203 ? -1.701 -19.688 -14.195 1 88.12 203 ALA B O 1
ATOM 8182 N N . GLU B 1 204 ? -3.482 -19.719 -12.938 1 88.81 204 GLU B N 1
ATOM 8183 C CA . GLU B 1 204 ? -4.184 -20.672 -13.773 1 88.81 204 GLU B CA 1
ATOM 8184 C C . GLU B 1 204 ? -4.398 -20.125 -15.18 1 88.81 204 GLU B C 1
ATOM 8186 O O . GLU B 1 204 ? -4.387 -20.875 -16.156 1 88.81 204 GLU B O 1
ATOM 8191 N N . ASN B 1 205 ? -4.578 -18.812 -15.258 1 91.94 205 ASN B N 1
ATOM 8192 C CA . ASN B 1 205 ? -4.785 -18.188 -16.562 1 91.94 205 ASN B CA 1
ATOM 8193 C C . ASN B 1 205 ? -3.463 -17.906 -17.266 1 91.94 205 ASN B C 1
ATOM 8195 O O . ASN B 1 205 ? -3.303 -18.203 -18.453 1 91.94 205 ASN B O 1
ATOM 8199 N N . VAL B 1 206 ? -2.486 -17.453 -16.531 1 93.56 206 VAL B N 1
ATOM 8200 C CA . VAL B 1 206 ? -1.236 -16.984 -17.125 1 93.56 206 VAL B CA 1
ATOM 8201 C C . VAL B 1 206 ? -0.367 -18.172 -17.5 1 93.56 206 VAL B C 1
ATOM 8203 O O . VAL B 1 206 ? 0.334 -18.141 -18.516 1 93.56 206 VAL B O 1
ATOM 8206 N N . ASP B 1 207 ? -0.5 -19.266 -16.75 1 90.19 207 ASP B N 1
ATOM 8207 C CA . ASP B 1 207 ? 0.326 -20.453 -16.984 1 90.19 207 ASP B CA 1
ATOM 8208 C C . ASP B 1 207 ? -0.378 -21.438 -17.906 1 90.19 207 ASP B C 1
ATOM 8210 O O . ASP B 1 207 ? 0.126 -22.547 -18.141 1 90.19 207 ASP B O 1
ATOM 8214 N N . SER B 1 208 ? -1.502 -21.031 -18.422 1 93.25 208 SER B N 1
ATOM 8215 C CA . SER B 1 208 ? -2.223 -21.875 -19.359 1 93.25 208 SER B CA 1
ATOM 8216 C C . SER B 1 208 ? -2.018 -21.406 -20.797 1 93.25 208 SER B C 1
ATOM 8218 O O . SER B 1 208 ? -1.603 -20.266 -21.031 1 93.25 208 SER B O 1
ATOM 8220 N N . SER B 1 209 ? -2.148 -22.328 -21.672 1 94.5 209 SER B N 1
ATOM 8221 C CA . SER B 1 209 ? -2.141 -22.031 -23.094 1 94.5 209 SER B CA 1
ATOM 8222 C C . SER B 1 209 ? -3.443 -22.453 -23.766 1 94.5 209 SER B C 1
ATOM 8224 O O . SER B 1 209 ? -4.117 -23.375 -23.281 1 94.5 209 SER B O 1
ATOM 8226 N N . ALA B 1 210 ? -3.803 -21.734 -24.766 1 94.5 210 ALA B N 1
ATOM 8227 C CA . ALA B 1 210 ? -5.035 -22.031 -25.5 1 94.5 210 ALA B CA 1
ATOM 8228 C C . ALA B 1 210 ? -4.965 -21.5 -26.922 1 94.5 210 ALA B C 1
ATOM 8230 O O . ALA B 1 210 ? -4.059 -20.734 -27.266 1 94.5 210 ALA B O 1
ATOM 8231 N N . VAL B 1 211 ? -5.832 -22.016 -27.703 1 92.94 211 VAL B N 1
ATOM 8232 C CA . VAL B 1 211 ? -6.039 -21.422 -29.031 1 92.94 211 VAL B CA 1
ATOM 8233 C C . VAL B 1 211 ? -6.891 -20.156 -28.906 1 92.94 211 VAL B C 1
ATOM 8235 O O . VAL B 1 211 ? -7.992 -20.203 -28.344 1 92.94 211 VAL B O 1
ATOM 8238 N N . VAL B 1 212 ? -6.312 -19.062 -29.375 1 94.31 212 VAL B N 1
ATOM 8239 C CA . VAL B 1 212 ? -7.02 -17.797 -29.203 1 94.31 212 VAL B CA 1
ATOM 8240 C C . VAL B 1 212 ? -7.125 -17.094 -30.547 1 94.31 212 VAL B C 1
ATOM 8242 O O . VAL B 1 212 ? -6.301 -17.312 -31.438 1 94.31 212 VAL B O 1
ATOM 8245 N N . GLU B 1 213 ? -8.141 -16.328 -30.641 1 94.88 213 GLU B N 1
ATOM 8246 C CA . GLU B 1 213 ? -8.312 -15.461 -31.797 1 94.88 213 GLU B CA 1
ATOM 8247 C C . GLU B 1 213 ? -7.609 -14.117 -31.594 1 94.88 213 GLU B C 1
ATOM 8249 O O . GLU B 1 213 ? -7.941 -13.375 -30.656 1 94.88 213 GLU B O 1
ATOM 8254 N N . VAL B 1 214 ? -6.641 -13.805 -32.469 1 95.31 214 VAL B N 1
ATOM 8255 C CA . VAL B 1 214 ? -5.895 -12.555 -32.406 1 95.31 214 VAL B CA 1
ATOM 8256 C C . VAL B 1 214 ? -6.34 -11.617 -33.531 1 95.31 214 VAL B C 1
ATOM 8258 O O . VAL B 1 214 ? -6.176 -11.922 -34.688 1 95.31 214 VAL B O 1
ATOM 8261 N N . ASP B 1 215 ? -6.988 -10.57 -33.188 1 96.31 215 ASP B N 1
ATOM 8262 C CA . ASP B 1 215 ? -7.48 -9.531 -34.094 1 96.31 215 ASP B CA 1
ATOM 8263 C C . ASP B 1 215 ? -7.66 -8.211 -33.344 1 96.31 215 ASP B C 1
ATOM 8265 O O . ASP B 1 215 ? -8.492 -8.102 -32.438 1 96.31 215 ASP B O 1
ATOM 8269 N N . PRO B 1 216 ? -6.863 -7.191 -33.75 1 94.75 216 PRO B N 1
ATOM 8270 C CA . PRO B 1 216 ? -6.969 -5.902 -33.062 1 94.75 216 PRO B CA 1
ATOM 8271 C C . PRO B 1 216 ? -8.383 -5.332 -33.094 1 94.75 216 PRO B C 1
ATOM 8273 O O . PRO B 1 216 ? -8.75 -4.52 -32.25 1 94.75 216 PRO B O 1
ATOM 8276 N N . LEU B 1 217 ? -9.203 -5.777 -34.031 1 95.81 217 LEU B N 1
ATOM 8277 C CA . LEU B 1 217 ? -10.516 -5.18 -34.219 1 95.81 217 LEU B CA 1
ATOM 8278 C C . LEU B 1 217 ? -11.617 -6.137 -33.781 1 95.81 217 LEU B C 1
ATOM 8280 O O . LEU B 1 217 ? -12.797 -5.887 -34.031 1 95.81 217 LEU B O 1
ATOM 8284 N N . ARG B 1 218 ? -11.227 -7.227 -33.094 1 94.88 218 ARG B N 1
ATOM 8285 C CA . ARG B 1 218 ? -12.18 -8.211 -32.594 1 94.88 218 ARG B CA 1
ATOM 8286 C C . ARG B 1 218 ? -13.172 -7.574 -31.609 1 94.88 218 ARG B C 1
ATOM 8288 O O . ARG B 1 218 ? -14.375 -7.828 -31.688 1 94.88 218 ARG B O 1
ATOM 8295 N N . ILE B 1 219 ? -12.672 -6.746 -30.719 1 95.75 219 ILE B N 1
ATOM 8296 C CA . ILE B 1 219 ? -13.484 -6.137 -29.672 1 95.75 219 ILE B CA 1
ATOM 8297 C C . ILE B 1 219 ? -14.023 -4.793 -30.156 1 95.75 219 ILE B C 1
ATOM 8299 O O . ILE B 1 219 ? -13.258 -3.932 -30.594 1 95.75 219 ILE B O 1
ATOM 8303 N N . LYS B 1 220 ? -15.289 -4.668 -30.141 1 95.81 220 LYS B N 1
ATOM 8304 C CA . LYS B 1 220 ? -15.945 -3.395 -30.422 1 95.81 220 LYS B CA 1
ATOM 8305 C C . LYS B 1 220 ? -16.531 -2.781 -29.156 1 95.81 220 LYS B C 1
ATOM 8307 O O . LYS B 1 220 ? -17.391 -3.387 -28.516 1 95.81 220 LYS B O 1
ATOM 8312 N N . THR B 1 221 ? -16.047 -1.62 -28.781 1 95.94 221 THR B N 1
ATOM 8313 C CA . THR B 1 221 ? -16.531 -0.978 -27.562 1 95.94 221 THR B CA 1
ATOM 8314 C C . THR B 1 221 ? -17.531 0.129 -27.906 1 95.94 221 THR B C 1
ATOM 8316 O O . THR B 1 221 ? -17.484 0.693 -29 1 95.94 221 THR B O 1
ATOM 8319 N N . ARG B 1 222 ? -18.406 0.393 -26.984 1 96.81 222 ARG B N 1
ATOM 8320 C CA . ARG B 1 222 ? -19.406 1.447 -27.109 1 96.81 222 ARG B CA 1
ATOM 8321 C C . ARG B 1 222 ? -19.203 2.523 -26.047 1 96.81 222 ARG B C 1
ATOM 8323 O O . ARG B 1 222 ? -18.953 2.215 -24.875 1 96.81 222 ARG B O 1
ATOM 8330 N N . ILE B 1 223 ? -19.25 3.766 -26.469 1 96.62 223 ILE B N 1
ATOM 8331 C CA . ILE B 1 223 ? -19.203 4.895 -25.547 1 96.62 223 ILE B CA 1
ATOM 8332 C C . ILE B 1 223 ? -20.594 5.117 -24.953 1 96.62 223 ILE B C 1
ATOM 8334 O O . ILE B 1 223 ? -21.578 5.234 -25.672 1 96.62 223 ILE B O 1
ATOM 8338 N N . PRO B 1 224 ? -20.688 5.203 -23.609 1 96.81 224 PRO B N 1
ATOM 8339 C CA . PRO B 1 224 ? -21.984 5.438 -23 1 96.81 224 PRO B CA 1
ATOM 8340 C C . PRO B 1 224 ? -22.656 6.727 -23.469 1 96.81 224 PRO B C 1
ATOM 8342 O O . PRO B 1 224 ? -21.969 7.742 -23.656 1 96.81 224 PRO B O 1
ATOM 8345 N N . ASP B 1 225 ? -23.906 6.777 -23.688 1 91.81 225 ASP B N 1
ATOM 8346 C CA . ASP B 1 225 ? -24.656 7.945 -24.141 1 91.81 225 ASP B CA 1
ATOM 8347 C C . ASP B 1 225 ? -25.5 8.539 -23.016 1 91.81 225 ASP B C 1
ATOM 8349 O O . ASP B 1 225 ? -26.141 9.57 -23.188 1 91.81 225 ASP B O 1
ATOM 8353 N N . ASP B 1 226 ? -25.5 7.949 -21.891 1 91.38 226 ASP B N 1
ATOM 8354 C CA . ASP B 1 226 ? -26.375 8.359 -20.812 1 91.38 226 ASP B CA 1
ATOM 8355 C C . ASP B 1 226 ? -25.562 8.773 -19.578 1 91.38 226 ASP B C 1
ATOM 8357 O O . ASP B 1 226 ? -26.016 8.602 -18.438 1 91.38 226 ASP B O 1
ATOM 8361 N N . PHE B 1 227 ? -24.344 9.148 -19.719 1 95 227 PHE B N 1
ATOM 8362 C CA . PHE B 1 227 ? -23.531 9.633 -18.609 1 95 227 PHE B CA 1
ATOM 8363 C C . PHE B 1 227 ? -23.109 11.078 -18.844 1 95 227 PHE B C 1
ATOM 8365 O O . PHE B 1 227 ? -22.5 11.391 -19.859 1 95 227 PHE B O 1
ATOM 8372 N N . ASP B 1 228 ? -23.406 11.969 -17.906 1 93.62 228 ASP B N 1
ATOM 8373 C CA . ASP B 1 228 ? -23.062 13.383 -18.031 1 93.62 228 ASP B CA 1
ATOM 8374 C C . ASP B 1 228 ? -21.641 13.641 -17.562 1 93.62 228 ASP B C 1
ATOM 8376 O O . ASP B 1 228 ? -21.359 13.656 -16.359 1 93.62 228 ASP B O 1
ATOM 8380 N N . ILE B 1 229 ? -20.734 13.867 -18.484 1 95.38 229 ILE B N 1
ATOM 8381 C CA . ILE B 1 229 ? -19.344 14.195 -18.188 1 95.38 229 ILE B CA 1
ATOM 8382 C C . ILE B 1 229 ? -19.266 15.633 -17.688 1 95.38 229 ILE B C 1
ATOM 8384 O O . ILE B 1 229 ? -19.844 16.547 -18.281 1 95.38 229 ILE B O 1
ATOM 8388 N N . PRO B 1 230 ? -18.609 15.898 -16.578 1 95.31 230 PRO B N 1
ATOM 8389 C CA . PRO B 1 230 ? -18.516 17.266 -16.047 1 95.31 230 PRO B CA 1
ATOM 8390 C C . PRO B 1 230 ? -17.75 18.203 -16.969 1 95.31 230 PRO B C 1
ATOM 8392 O O . PRO B 1 230 ? -17.016 17.75 -17.859 1 95.31 230 PRO B O 1
ATOM 8395 N N . GLU B 1 231 ? -17.891 19.516 -16.562 1 93.12 231 GLU B N 1
ATOM 8396 C CA . GLU B 1 231 ? -17.109 20.516 -17.297 1 93.12 231 GLU B CA 1
ATOM 8397 C C . GLU B 1 231 ? -15.609 20.281 -17.125 1 93.12 231 GLU B C 1
ATOM 8399 O O . GLU B 1 231 ? -15.141 20 -16.016 1 93.12 231 GLU B O 1
ATOM 8404 N N . GLY B 1 232 ? -14.859 20.312 -18.156 1 93.69 232 GLY B N 1
ATOM 8405 C CA . GLY B 1 232 ? -13.422 20.109 -18.109 1 93.69 232 GLY B CA 1
ATOM 8406 C C . GLY B 1 232 ? -13.016 18.672 -18.344 1 93.69 232 GLY B C 1
ATOM 8407 O O . GLY B 1 232 ? -11.836 18.375 -18.516 1 93.69 232 GLY B O 1
ATOM 8408 N N . GLY B 1 233 ? -14.008 17.781 -18.266 1 96.94 233 GLY B N 1
ATOM 8409 C CA . GLY B 1 233 ? -13.742 16.391 -18.562 1 96.94 233 GLY B CA 1
ATOM 8410 C C . GLY B 1 233 ? -13.227 15.609 -17.359 1 96.94 233 GLY B C 1
ATOM 8411 O O . GLY B 1 233 ? -13.281 16.094 -16.219 1 96.94 233 GLY B O 1
ATOM 8412 N N . LEU B 1 234 ? -12.75 14.375 -17.562 1 98.06 234 LEU B N 1
ATOM 8413 C CA . LEU B 1 234 ? -12.398 13.461 -16.469 1 98.06 234 LEU B CA 1
ATOM 8414 C C . LEU B 1 234 ? -10.914 13.141 -16.5 1 98.06 234 LEU B C 1
ATOM 8416 O O . LEU B 1 234 ? -10.406 12.445 -15.609 1 98.06 234 LEU B O 1
ATOM 8420 N N . HIS B 1 235 ? -10.211 13.695 -17.438 1 98.44 235 HIS B N 1
ATOM 8421 C CA . HIS B 1 235 ? -8.836 13.289 -17.688 1 98.44 235 HIS B CA 1
ATOM 8422 C C . HIS B 1 235 ? -7.855 14.125 -16.875 1 98.44 235 HIS B C 1
ATOM 8424 O O . HIS B 1 235 ? -8.258 15.07 -16.188 1 98.44 235 HIS B O 1
ATOM 8430 N N . ILE B 1 236 ? -6.602 13.664 -16.844 1 98.25 236 ILE B N 1
ATOM 8431 C CA . ILE B 1 236 ? -5.531 14.328 -16.109 1 98.25 236 ILE B CA 1
ATOM 8432 C C . ILE B 1 236 ? -5.387 15.773 -16.578 1 98.25 236 ILE B C 1
ATOM 8434 O O . ILE B 1 236 ? -5.574 16.062 -17.766 1 98.25 236 ILE B O 1
ATOM 8438 N N . ARG B 1 237 ? -5.109 16.703 -15.703 1 97.62 237 ARG B N 1
ATOM 8439 C CA . ARG B 1 237 ? -4.93 18.125 -15.992 1 97.62 237 ARG B CA 1
ATOM 8440 C C . ARG B 1 237 ? -3.975 18.766 -15 1 97.62 237 ARG B C 1
ATOM 8442 O O . ARG B 1 237 ? -3.633 18.172 -13.977 1 97.62 237 ARG B O 1
ATOM 8449 N N . TRP B 1 238 ? -3.494 19.906 -15.312 1 94.94 238 TRP B N 1
ATOM 8450 C CA . TRP B 1 238 ? -2.627 20.672 -14.43 1 94.94 238 TRP B CA 1
ATOM 8451 C C . TRP B 1 238 ? -2.873 22.172 -14.602 1 94.94 238 TRP B C 1
ATOM 8453 O O . TRP B 1 238 ? -3.02 22.656 -15.727 1 94.94 238 TRP B O 1
ATOM 8463 N N . PRO B 1 239 ? -2.928 23 -13.523 1 93.94 239 PRO B N 1
ATOM 8464 C CA . PRO B 1 239 ? -2.908 22.609 -12.117 1 93.94 239 PRO B CA 1
ATOM 8465 C C . PRO B 1 239 ? -4.172 21.859 -11.688 1 93.94 239 PRO B C 1
ATOM 8467 O O . PRO B 1 239 ? -5.23 22.031 -12.305 1 93.94 239 PRO B O 1
ATOM 8470 N N . ASP B 1 240 ? -4.016 21 -10.75 1 94.38 240 ASP B N 1
ATOM 8471 C CA . ASP B 1 240 ? -5.109 20.141 -10.312 1 94.38 240 ASP B CA 1
ATOM 8472 C C . ASP B 1 240 ? -5.078 19.938 -8.797 1 94.38 240 ASP B C 1
ATOM 8474 O O . ASP B 1 240 ? -4.508 18.953 -8.312 1 94.38 240 ASP B O 1
ATOM 8478 N N . PRO B 1 241 ? -5.703 20.75 -7.988 1 93.62 241 PRO B N 1
ATOM 8479 C CA . PRO B 1 241 ? -5.676 20.625 -6.531 1 93.62 241 PRO B CA 1
ATOM 8480 C C . PRO B 1 241 ? -6.219 19.281 -6.035 1 93.62 241 PRO B C 1
ATOM 8482 O O . PRO B 1 241 ? -7.172 18.75 -6.609 1 93.62 241 PRO B O 1
ATOM 8485 N N . PRO B 1 242 ? -5.734 18.797 -4.91 1 94.31 242 PRO B N 1
ATOM 8486 C CA . PRO B 1 242 ? -6.082 17.453 -4.414 1 94.31 242 PRO B CA 1
ATOM 8487 C C . PRO B 1 242 ? -7.582 17.297 -4.176 1 94.31 242 PRO B C 1
ATOM 8489 O O . PRO B 1 242 ? -8.148 16.234 -4.492 1 94.31 242 PRO B O 1
ATOM 8492 N N . LEU B 1 243 ? -8.273 18.281 -3.637 1 95.94 243 LEU B N 1
ATOM 8493 C CA . LEU B 1 243 ? -9.695 18.141 -3.346 1 95.94 243 LEU B CA 1
ATOM 8494 C C . LEU B 1 243 ? -10.508 18.094 -4.633 1 95.94 243 LEU B C 1
ATOM 8496 O O . LEU B 1 243 ? -11.547 17.438 -4.691 1 95.94 243 LEU B O 1
ATOM 8500 N N . ALA B 1 244 ? -10.031 18.828 -5.668 1 96.38 244 ALA B N 1
ATOM 8501 C CA . ALA B 1 244 ? -10.68 18.734 -6.973 1 96.38 244 ALA B CA 1
ATOM 8502 C C . ALA B 1 244 ? -10.516 17.344 -7.574 1 96.38 244 ALA B C 1
ATOM 8504 O O . ALA B 1 244 ? -11.438 16.812 -8.195 1 96.38 244 ALA B O 1
ATOM 8505 N N . GLN B 1 245 ? -9.312 16.781 -7.398 1 97.12 245 GLN B N 1
ATOM 8506 C CA . GLN B 1 245 ? -9.062 15.43 -7.867 1 97.12 245 GLN B CA 1
ATOM 8507 C C . GLN B 1 245 ? -9.984 14.43 -7.18 1 97.12 245 GLN B C 1
ATOM 8509 O O . GLN B 1 245 ? -10.555 13.547 -7.828 1 97.12 245 GLN B O 1
ATOM 8514 N N . GLU B 1 246 ? -10.125 14.562 -5.844 1 97.25 246 GLU B N 1
ATOM 8515 C CA . GLU B 1 246 ? -11.008 13.68 -5.094 1 97.25 246 GLU B CA 1
ATOM 8516 C C . GLU B 1 246 ? -12.445 13.781 -5.59 1 97.25 246 GLU B C 1
ATOM 8518 O O . GLU B 1 246 ? -13.125 12.766 -5.773 1 97.25 246 GLU B O 1
ATOM 8523 N N . ALA B 1 247 ? -12.922 15.047 -5.77 1 97.06 247 ALA B N 1
ATOM 8524 C CA . ALA B 1 247 ? -14.289 15.281 -6.23 1 97.06 247 ALA B CA 1
ATOM 8525 C C . ALA B 1 247 ? -14.531 14.625 -7.586 1 97.06 247 ALA B C 1
ATOM 8527 O O . ALA B 1 247 ? -15.57 14 -7.809 1 97.06 247 ALA B O 1
ATOM 8528 N N . ARG B 1 248 ? -13.594 14.766 -8.461 1 97.62 248 ARG B N 1
ATOM 8529 C CA . ARG B 1 248 ? -13.734 14.195 -9.797 1 97.62 248 ARG B CA 1
ATOM 8530 C C . ARG B 1 248 ? -13.742 12.672 -9.742 1 97.62 248 ARG B C 1
ATOM 8532 O O . ARG B 1 248 ? -14.516 12.016 -10.445 1 97.62 248 ARG B O 1
ATOM 8539 N N . LEU B 1 249 ? -12.828 12.078 -8.922 1 98.06 249 LEU B N 1
ATOM 8540 C CA . LEU B 1 249 ? -12.711 10.625 -8.805 1 98.06 249 LEU B CA 1
ATOM 8541 C C . LEU B 1 249 ? -13.969 10.031 -8.172 1 98.06 249 LEU B C 1
ATOM 8543 O O . LEU B 1 249 ? -14.547 9.078 -8.711 1 98.06 249 LEU B O 1
ATOM 8547 N N . ASN B 1 250 ? -14.445 10.586 -7.031 1 96.75 250 ASN B N 1
ATOM 8548 C CA . ASN B 1 250 ? -15.492 9.984 -6.207 1 96.75 250 ASN B CA 1
ATOM 8549 C C . ASN B 1 250 ? -16.875 10.281 -6.758 1 96.75 250 ASN B C 1
ATOM 8551 O O . ASN B 1 250 ? -17.828 9.531 -6.492 1 96.75 250 ASN B O 1
ATOM 8555 N N . THR B 1 251 ? -17.016 11.375 -7.578 1 96 251 THR B N 1
ATOM 8556 C CA . THR B 1 251 ? -18.344 11.781 -8.016 1 96 251 THR B CA 1
ATOM 8557 C C . THR B 1 251 ? -18.578 11.406 -9.477 1 96 251 THR B C 1
ATOM 8559 O O . THR B 1 251 ? -19.719 11.195 -9.898 1 96 251 THR B O 1
ATOM 8562 N N . TYR B 1 252 ? -17.469 11.328 -10.25 1 97.5 252 TYR B N 1
ATOM 8563 C CA . TYR B 1 252 ? -17.688 11.18 -11.68 1 97.5 252 TYR B CA 1
ATOM 8564 C C . TYR B 1 252 ? -16.938 9.969 -12.227 1 97.5 252 TYR B C 1
ATOM 8566 O O . TYR B 1 252 ? -17.547 9.062 -12.805 1 97.5 252 TYR B O 1
ATOM 8574 N N . LYS B 1 253 ? -15.641 9.859 -12.023 1 98.5 253 LYS B N 1
ATOM 8575 C CA . LYS B 1 253 ? -14.812 8.867 -12.695 1 98.5 253 LYS B CA 1
ATOM 8576 C C . LYS B 1 253 ? -15.32 7.453 -12.422 1 98.5 253 LYS B C 1
ATOM 8578 O O . LYS B 1 253 ? -15.461 6.652 -13.344 1 98.5 253 LYS B O 1
ATOM 8583 N N . ILE B 1 254 ? -15.547 7.094 -11.188 1 97.69 254 ILE B N 1
ATOM 8584 C CA . ILE B 1 254 ? -15.93 5.734 -10.82 1 97.69 254 ILE B CA 1
ATOM 8585 C C . ILE B 1 254 ? -17.312 5.418 -11.391 1 97.69 254 ILE B C 1
ATOM 8587 O O . ILE B 1 254 ? -17.594 4.27 -11.742 1 97.69 254 ILE B O 1
ATOM 8591 N N . TYR B 1 255 ? -18.219 6.395 -11.523 1 97.06 255 TYR B N 1
ATOM 8592 C CA . TYR B 1 255 ? -19.562 6.184 -12.078 1 97.06 255 TYR B CA 1
ATOM 8593 C C . TYR B 1 255 ? -19.5 6.121 -13.602 1 97.06 255 TYR B C 1
ATOM 8595 O O . TYR B 1 255 ? -20.312 5.418 -14.227 1 97.06 255 TYR B O 1
ATOM 8603 N N . ALA B 1 256 ? -18.516 6.863 -14.125 1 98.44 256 ALA B N 1
ATOM 8604 C CA . ALA B 1 256 ? -18.266 6.699 -15.562 1 98.44 256 ALA B CA 1
ATOM 8605 C C . ALA B 1 256 ? -17.844 5.27 -15.883 1 98.44 256 ALA B C 1
ATOM 8607 O O . ALA B 1 256 ? -18.219 4.727 -16.922 1 98.44 256 ALA B O 1
ATOM 8608 N N . ALA B 1 257 ? -17.047 4.68 -15.023 1 98.62 257 ALA B N 1
ATOM 8609 C CA . ALA B 1 257 ? -16.641 3.289 -15.203 1 98.62 257 ALA B CA 1
ATOM 8610 C C . ALA B 1 257 ? -17.859 2.361 -15.203 1 98.62 257 ALA B C 1
ATOM 8612 O O . ALA B 1 257 ? -17.938 1.437 -16.016 1 98.62 257 ALA B O 1
ATOM 8613 N N . ARG B 1 258 ? -18.844 2.574 -14.328 1 97.94 258 ARG B N 1
ATOM 8614 C CA . ARG B 1 258 ? -20.078 1.782 -14.281 1 97.94 258 ARG B CA 1
ATOM 8615 C C . ARG B 1 258 ? -20.891 1.951 -15.562 1 97.94 258 ARG B C 1
ATOM 8617 O O . ARG B 1 258 ? -21.422 0.977 -16.094 1 97.94 258 ARG B O 1
ATOM 8624 N N . ALA B 1 259 ? -20.953 3.207 -15.992 1 98.25 259 ALA B N 1
ATOM 8625 C CA . ALA B 1 259 ? -21.703 3.482 -17.234 1 98.25 259 ALA B CA 1
ATOM 8626 C C . ALA B 1 259 ? -21.078 2.748 -18.406 1 98.25 259 ALA B C 1
ATOM 8628 O O . ALA B 1 259 ? -21.781 2.207 -19.266 1 98.25 259 ALA B O 1
ATOM 8629 N N . PHE B 1 260 ? -19.781 2.758 -18.469 1 98.62 260 PHE B N 1
ATOM 8630 C CA . PHE B 1 260 ? -19.062 2.057 -19.531 1 98.62 260 PHE B CA 1
ATOM 8631 C C . PHE B 1 260 ? -19.328 0.557 -19.469 1 98.62 260 PHE B C 1
ATOM 8633 O O . PHE B 1 260 ? -19.547 -0.087 -20.5 1 98.62 260 PHE B O 1
ATOM 8640 N N . ALA B 1 261 ? -19.25 -0.007 -18.25 1 98.31 261 ALA B N 1
ATOM 8641 C CA . ALA B 1 261 ? -19.516 -1.434 -18.062 1 98.31 261 ALA B CA 1
ATOM 8642 C C . ALA B 1 261 ? -20.906 -1.805 -18.578 1 98.31 261 ALA B C 1
ATOM 8644 O O . ALA B 1 261 ? -21.094 -2.852 -19.203 1 98.31 261 ALA B O 1
ATOM 8645 N N . ARG B 1 262 ? -21.891 -0.986 -18.312 1 97.81 262 ARG B N 1
ATOM 8646 C CA . ARG B 1 262 ? -23.266 -1.226 -18.75 1 97.81 262 ARG B CA 1
ATOM 8647 C C . ARG B 1 262 ? -23.375 -1.149 -20.266 1 97.81 262 ARG B C 1
ATOM 8649 O O . ARG B 1 262 ? -23.938 -2.047 -20.906 1 97.81 262 ARG B O 1
ATOM 8656 N N . ALA B 1 263 ? -22.797 -0.101 -20.828 1 97.88 263 ALA B N 1
ATOM 8657 C CA . ALA B 1 263 ? -22.891 0.135 -22.266 1 97.88 263 ALA B CA 1
ATOM 8658 C C . ALA B 1 263 ? -22.219 -0.988 -23.047 1 97.88 263 ALA B C 1
ATOM 8660 O O . ALA B 1 263 ? -22.656 -1.336 -24.141 1 97.88 263 ALA B O 1
ATOM 8661 N N . ASN B 1 264 ? -21.172 -1.583 -22.469 1 98.06 264 ASN B N 1
ATOM 8662 C CA . ASN B 1 264 ? -20.406 -2.602 -23.172 1 98.06 264 ASN B CA 1
ATOM 8663 C C . ASN B 1 264 ? -20.75 -4.004 -22.688 1 98.06 264 ASN B C 1
ATOM 8665 O O . ASN B 1 264 ? -20.047 -4.969 -23 1 98.06 264 ASN B O 1
ATOM 8669 N N . GLN B 1 265 ? -21.734 -4.199 -21.844 1 97 265 GLN B N 1
ATOM 8670 C CA . GLN B 1 265 ? -22.266 -5.473 -21.375 1 97 265 GLN B CA 1
ATOM 8671 C C . GLN B 1 265 ? -21.172 -6.336 -20.766 1 97 265 GLN B C 1
ATOM 8673 O O . GLN B 1 265 ? -21 -7.5 -21.141 1 97 265 GLN B O 1
ATOM 8678 N N . LEU B 1 266 ? -20.391 -5.711 -19.844 1 98 266 LEU B N 1
ATOM 8679 C CA . LEU B 1 266 ? -19.328 -6.461 -19.188 1 98 266 LEU B CA 1
ATOM 8680 C C . LEU B 1 266 ? -19.891 -7.531 -18.266 1 98 266 LEU B C 1
ATOM 8682 O O . LEU B 1 266 ? -19.203 -8.484 -17.922 1 98 266 LEU B O 1
ATOM 8686 N N . ASN B 1 267 ? -21.188 -7.359 -17.781 1 97.5 267 ASN B N 1
ATOM 8687 C CA . ASN B 1 267 ? -21.953 -8.414 -17.125 1 97.5 267 ASN B CA 1
ATOM 8688 C C . ASN B 1 267 ? -22.891 -9.125 -18.094 1 97.5 267 ASN B C 1
ATOM 8690 O O . ASN B 1 267 ? -23.766 -8.5 -18.688 1 97.5 267 ASN B O 1
ATOM 8694 N N . LYS B 1 268 ? -22.703 -10.414 -18.219 1 97 268 LYS B N 1
ATOM 8695 C CA . LYS B 1 268 ? -23.453 -11.141 -19.234 1 97 268 LYS B CA 1
ATOM 8696 C C . LYS B 1 268 ? -24.219 -12.305 -18.625 1 97 268 LYS B C 1
ATOM 8698 O O . LYS B 1 268 ? -23.641 -13.109 -17.875 1 97 268 LYS B O 1
ATOM 8703 N N . VAL B 1 269 ? -25.516 -12.398 -18.891 1 97.88 269 VAL B N 1
ATOM 8704 C CA . VAL B 1 269 ? -26.266 -13.609 -18.578 1 97.88 269 VAL B CA 1
ATOM 8705 C C . VAL B 1 269 ? -25.922 -14.711 -19.578 1 97.88 269 VAL B C 1
ATOM 8707 O O . VAL B 1 269 ? -26.281 -14.625 -20.75 1 97.88 269 VAL B O 1
ATOM 8710 N N . VAL B 1 270 ? -25.234 -15.727 -19.172 1 96.69 270 VAL B N 1
ATOM 8711 C CA . VAL B 1 270 ? -24.719 -16.734 -20.078 1 96.69 270 VAL B CA 1
ATOM 8712 C C . VAL B 1 270 ? -25.656 -17.938 -20.109 1 96.69 270 VAL B C 1
ATOM 8714 O O . VAL B 1 270 ? -25.672 -18.703 -21.078 1 96.69 270 VAL B O 1
ATOM 8717 N N . ILE B 1 271 ? -26.328 -18.219 -19.047 1 96.94 271 ILE B N 1
ATOM 8718 C CA . ILE B 1 271 ? -27.422 -19.188 -18.953 1 96.94 271 ILE B CA 1
ATOM 8719 C C . ILE B 1 271 ? -28.672 -18.5 -18.406 1 96.94 271 ILE B C 1
ATOM 8721 O O . ILE B 1 271 ? -28.609 -17.781 -17.406 1 96.94 271 ILE B O 1
ATOM 8725 N N . ASP B 1 272 ? -29.75 -18.688 -19.109 1 96.5 272 ASP B N 1
ATOM 8726 C CA . ASP B 1 272 ? -31 -18.031 -18.719 1 96.5 272 ASP B CA 1
ATOM 8727 C C . ASP B 1 272 ? -32.156 -19.031 -18.625 1 96.5 272 ASP B C 1
ATOM 8729 O O . ASP B 1 272 ? -32 -20.188 -19.031 1 96.5 272 ASP B O 1
ATOM 8733 N N . SER B 1 273 ? -33.188 -18.609 -17.953 1 96.38 273 SER B N 1
ATOM 8734 C CA . SER B 1 273 ? -34.406 -19.406 -17.797 1 96.38 273 SER B CA 1
ATOM 8735 C C . SER B 1 273 ? -35.625 -18.516 -17.797 1 96.38 273 SER B C 1
ATOM 8737 O O . SER B 1 273 ? -35.625 -17.406 -17.25 1 96.38 273 SER B O 1
ATOM 8739 N N . ALA B 1 274 ? -36.75 -19.016 -18.422 1 94.19 274 ALA B N 1
ATOM 8740 C CA . ALA B 1 274 ? -38.031 -18.297 -18.453 1 94.19 274 ALA B CA 1
ATOM 8741 C C . ALA B 1 274 ? -38.688 -18.297 -17.078 1 94.19 274 ALA B C 1
ATOM 8743 O O . ALA B 1 274 ? -39.5 -17.422 -16.766 1 94.19 274 ALA B O 1
ATOM 8744 N N . GLN B 1 275 ? -38.406 -19.25 -16.312 1 94.81 275 GLN B N 1
ATOM 8745 C CA . GLN B 1 275 ? -38.906 -19.359 -14.945 1 94.81 275 GLN B CA 1
ATOM 8746 C C . GLN B 1 275 ? -37.75 -19.438 -13.938 1 94.81 275 GLN B C 1
ATOM 8748 O O . GLN B 1 275 ? -37.562 -20.453 -13.281 1 94.81 275 GLN B O 1
ATOM 8753 N N . PRO B 1 276 ? -37.125 -18.344 -13.734 1 96.31 276 PRO B N 1
ATOM 8754 C CA . PRO B 1 276 ? -35.906 -18.344 -12.906 1 96.31 276 PRO B CA 1
ATOM 8755 C C . PRO B 1 276 ? -36.188 -18.641 -11.438 1 96.31 276 PRO B C 1
ATOM 8757 O O . PRO B 1 276 ? -37.188 -18.172 -10.891 1 96.31 276 PRO B O 1
ATOM 8760 N N . ARG B 1 277 ? -35.375 -19.406 -10.781 1 96.75 277 ARG B N 1
ATOM 8761 C CA . ARG B 1 277 ? -35.469 -19.734 -9.359 1 96.75 277 ARG B CA 1
ATOM 8762 C C . ARG B 1 277 ? -34.156 -19.516 -8.656 1 96.75 277 ARG B C 1
ATOM 8764 O O . ARG B 1 277 ? -34.062 -18.781 -7.668 1 96.75 277 ARG B O 1
ATOM 8771 N N . LEU B 1 278 ? -33.062 -20.125 -9.211 1 98.19 278 LEU B N 1
ATOM 8772 C CA . LEU B 1 278 ? -31.734 -20.016 -8.656 1 98.19 278 LEU B CA 1
ATOM 8773 C C . LEU B 1 278 ? -30.812 -19.266 -9.609 1 98.19 278 LEU B C 1
ATOM 8775 O O . LEU B 1 278 ? -30.578 -19.703 -10.734 1 98.19 278 LEU B O 1
ATOM 8779 N N . GLY B 1 279 ? -30.375 -18.094 -9.188 1 98.5 279 GLY B N 1
ATOM 8780 C CA . GLY B 1 279 ? -29.359 -17.359 -9.93 1 98.5 279 GLY B CA 1
ATOM 8781 C C . GLY B 1 279 ? -27.953 -17.578 -9.391 1 98.5 279 GLY B C 1
ATOM 8782 O O . GLY B 1 279 ? -27.75 -17.641 -8.18 1 98.5 279 GLY B O 1
ATOM 8783 N N . ILE B 1 280 ? -26.953 -17.859 -10.234 1 98.75 280 ILE B N 1
ATOM 8784 C CA . ILE B 1 280 ? -25.547 -17.938 -9.875 1 98.75 280 ILE B CA 1
ATOM 8785 C C . ILE B 1 280 ? -24.781 -16.766 -10.461 1 98.75 280 ILE B C 1
ATOM 8787 O O . ILE B 1 280 ? -24.781 -16.547 -11.68 1 98.75 280 ILE B O 1
ATOM 8791 N N . ILE B 1 281 ? -24.219 -15.906 -9.633 1 98.81 281 ILE B N 1
ATOM 8792 C CA . ILE B 1 281 ? -23.328 -14.836 -10.07 1 98.81 281 ILE B CA 1
ATOM 8793 C C . ILE B 1 281 ? -21.875 -15.258 -9.859 1 98.81 281 ILE B C 1
ATOM 8795 O O . ILE B 1 281 ? -21.5 -15.688 -8.766 1 98.81 281 ILE B O 1
ATOM 8799 N N . THR B 1 282 ? -21.109 -15.195 -10.852 1 98.56 282 THR B N 1
ATOM 8800 C CA . THR B 1 282 ? -19.703 -15.625 -10.773 1 98.56 282 THR B CA 1
ATOM 8801 C C . THR B 1 282 ? -18.812 -14.727 -11.625 1 98.56 282 THR B C 1
ATOM 8803 O O . THR B 1 282 ? -19.297 -13.773 -12.25 1 98.56 282 THR B O 1
ATOM 8806 N N . THR B 1 283 ? -17.469 -14.891 -11.555 1 98.06 283 THR B N 1
ATOM 8807 C CA . THR B 1 283 ? -16.5 -14.047 -12.25 1 98.06 283 THR B CA 1
ATOM 8808 C C . THR B 1 283 ? -15.188 -14.789 -12.453 1 98.06 283 THR B C 1
ATOM 8810 O O . THR B 1 283 ? -14.891 -15.742 -11.734 1 98.06 283 THR B O 1
ATOM 8813 N N . GLY B 1 284 ? -14.422 -14.391 -13.484 1 96.25 284 GLY B N 1
ATOM 8814 C CA . GLY B 1 284 ? -13.062 -14.867 -13.672 1 96.25 284 GLY B CA 1
ATOM 8815 C C . GLY B 1 284 ? -12.953 -16.375 -13.703 1 96.25 284 GLY B C 1
ATOM 8816 O O . GLY B 1 284 ? -13.789 -17.062 -14.305 1 96.25 284 GLY B O 1
ATOM 8817 N N . LYS B 1 285 ? -12.016 -16.938 -13.078 1 94.31 285 LYS B N 1
ATOM 8818 C CA . LYS B 1 285 ? -11.727 -18.375 -13.031 1 94.31 285 LYS B CA 1
ATOM 8819 C C . LYS B 1 285 ? -12.906 -19.156 -12.477 1 94.31 285 LYS B C 1
ATOM 8821 O O . LYS B 1 285 ? -13.211 -20.25 -12.953 1 94.31 285 LYS B O 1
ATOM 8826 N N . SER B 1 286 ? -13.609 -18.594 -11.555 1 96.56 286 SER B N 1
ATOM 8827 C CA . SER B 1 286 ? -14.734 -19.281 -10.922 1 96.56 286 SER B CA 1
ATOM 8828 C C . SER B 1 286 ? -15.875 -19.5 -11.906 1 96.56 286 SER B C 1
ATOM 8830 O O . SER B 1 286 ? -16.641 -20.453 -11.781 1 96.56 286 SER B O 1
ATOM 8832 N N . TYR B 1 287 ? -16.016 -18.641 -12.945 1 97.25 287 TYR B N 1
ATOM 8833 C CA . TYR B 1 287 ? -17.031 -18.844 -13.977 1 97.25 287 TYR B CA 1
ATOM 8834 C C . TYR B 1 287 ? -16.844 -20.188 -14.664 1 97.25 287 TYR B C 1
ATOM 8836 O O . TYR B 1 287 ? -17.797 -20.953 -14.805 1 97.25 287 TYR B O 1
ATOM 8844 N N . LEU B 1 288 ? -15.555 -20.453 -15.031 1 95.75 288 LEU B N 1
ATOM 8845 C CA . LEU B 1 288 ? -15.273 -21.703 -15.703 1 95.75 288 LEU B CA 1
ATOM 8846 C C . LEU B 1 288 ? -15.422 -22.891 -14.75 1 95.75 288 LEU B C 1
ATOM 8848 O O . LEU B 1 288 ? -15.836 -23.969 -15.156 1 95.75 288 LEU B O 1
ATOM 8852 N N . ASP B 1 289 ? -15.102 -22.672 -13.5 1 96.06 289 ASP B N 1
ATOM 8853 C CA . ASP B 1 289 ? -15.312 -23.703 -12.492 1 96.06 289 ASP B CA 1
ATOM 8854 C C . ASP B 1 289 ? -16.797 -24.016 -12.32 1 96.06 289 ASP B C 1
ATOM 8856 O O . ASP B 1 289 ? -17.172 -25.172 -12.109 1 96.06 289 ASP B O 1
ATOM 8860 N N . VAL B 1 290 ? -17.625 -22.938 -12.336 1 97.88 290 VAL B N 1
ATOM 8861 C CA . VAL B 1 290 ? -19.062 -23.125 -12.234 1 97.88 290 VAL B CA 1
ATOM 8862 C C . VAL B 1 290 ? -19.578 -23.922 -13.43 1 97.88 290 VAL B C 1
ATOM 8864 O O . VAL B 1 290 ? -20.359 -24.859 -13.266 1 97.88 290 VAL B O 1
ATOM 8867 N N . ARG B 1 291 ? -19.172 -23.547 -14.648 1 96.25 291 ARG B N 1
ATOM 8868 C CA . ARG B 1 291 ? -19.578 -24.266 -15.844 1 96.25 291 ARG B CA 1
ATOM 8869 C C . ARG B 1 291 ? -19.172 -25.719 -15.773 1 96.25 291 ARG B C 1
ATOM 8871 O O . ARG B 1 291 ? -19.938 -26.609 -16.141 1 96.25 291 ARG B O 1
ATOM 8878 N N . GLN B 1 292 ? -17.906 -25.969 -15.312 1 94.44 292 GLN B N 1
ATOM 8879 C CA . GLN B 1 292 ? -17.406 -27.344 -15.156 1 94.44 292 GLN B CA 1
ATOM 8880 C C . GLN B 1 292 ? -18.219 -28.094 -14.109 1 94.44 292 GLN B C 1
ATOM 8882 O O . GLN B 1 292 ? -18.531 -29.281 -14.289 1 94.44 292 GLN B O 1
ATOM 8887 N N . ALA B 1 293 ? -18.516 -27.438 -13.023 1 96.5 293 ALA B N 1
ATOM 8888 C CA . ALA B 1 293 ? -19.297 -28.047 -11.961 1 96.5 293 ALA B CA 1
ATOM 8889 C C . ALA B 1 293 ? -20.672 -28.484 -12.469 1 96.5 293 ALA B C 1
ATOM 8891 O O . ALA B 1 293 ? -21.156 -29.578 -12.148 1 96.5 293 ALA B O 1
ATOM 8892 N N . LEU B 1 294 ? -21.359 -27.594 -13.242 1 96.69 294 LEU B N 1
ATOM 8893 C CA . LEU B 1 294 ? -22.656 -27.922 -13.82 1 96.69 294 LEU B CA 1
ATOM 8894 C C . LEU B 1 294 ? -22.547 -29.125 -14.742 1 96.69 294 LEU B C 1
ATOM 8896 O O . LEU B 1 294 ? -23.406 -30.031 -14.688 1 96.69 294 LEU B O 1
ATOM 8900 N N . GLU B 1 295 ? -21.5 -29.172 -15.523 1 92.38 295 GLU B N 1
ATOM 8901 C CA . GLU B 1 295 ? -21.266 -30.297 -16.422 1 92.38 295 GLU B CA 1
ATOM 8902 C C . GLU B 1 295 ? -21.078 -31.594 -15.641 1 92.38 295 GLU B C 1
ATOM 8904 O O . GLU B 1 295 ? -21.594 -32.656 -16.031 1 92.38 295 GLU B O 1
ATOM 8909 N N . GLU B 1 296 ? -20.281 -31.531 -14.602 1 91.62 296 GLU B N 1
ATOM 8910 C CA . GLU B 1 296 ? -20 -32.688 -13.781 1 91.62 296 GLU B CA 1
ATOM 8911 C C . GLU B 1 296 ? -21.266 -33.25 -13.117 1 91.62 296 GLU B C 1
ATOM 8913 O O . GLU B 1 296 ? -21.391 -34.438 -12.898 1 91.62 296 GLU B O 1
ATOM 8918 N N . LEU B 1 297 ? -22.141 -32.344 -12.805 1 95.25 297 LEU B N 1
ATOM 8919 C CA . LEU B 1 297 ? -23.406 -32.719 -12.164 1 95.25 297 LEU B CA 1
ATOM 8920 C C . LEU B 1 297 ? -24.422 -33.188 -13.188 1 95.25 297 LEU B C 1
ATOM 8922 O O . LEU B 1 297 ? -25.5 -33.656 -12.828 1 95.25 297 LEU B O 1
ATOM 8926 N N . GLY B 1 298 ? -24.109 -33.094 -14.461 1 93.31 298 GLY B N 1
ATOM 8927 C CA . GLY B 1 298 ? -25.016 -33.5 -15.531 1 93.31 298 GLY B CA 1
ATOM 8928 C C . GLY B 1 298 ? -26.094 -32.469 -15.812 1 93.31 298 GLY B C 1
ATOM 8929 O O . GLY B 1 298 ? -27.172 -32.812 -16.297 1 93.31 298 GLY B O 1
ATOM 8930 N N . ILE B 1 299 ? -25.828 -31.297 -15.445 1 95.94 299 ILE B N 1
ATOM 8931 C CA . ILE B 1 299 ? -26.781 -30.219 -15.656 1 95.94 299 ILE B CA 1
ATOM 8932 C C . ILE B 1 299 ? -26.406 -29.422 -16.906 1 95.94 299 ILE B C 1
ATOM 8934 O O . ILE B 1 299 ? -25.641 -28.469 -16.844 1 95.94 299 ILE B O 1
ATOM 8938 N N . ASP B 1 300 ? -26.984 -29.75 -18.016 1 92.5 300 ASP B N 1
ATOM 8939 C CA . ASP B 1 300 ? -26.719 -29.031 -19.25 1 92.5 300 ASP B CA 1
ATOM 8940 C C . ASP B 1 300 ? -27.641 -27.828 -19.406 1 92.5 300 ASP B C 1
ATOM 8942 O O . ASP B 1 300 ? -28.391 -27.484 -18.5 1 92.5 300 ASP B O 1
ATOM 8946 N N . GLN B 1 301 ? -27.5 -27.188 -20.469 1 92 301 GLN B N 1
ATOM 8947 C CA . GLN B 1 301 ? -28.25 -25.953 -20.703 1 92 301 GLN B CA 1
ATOM 8948 C C . GLN B 1 301 ? -29.75 -26.188 -20.672 1 92 301 GLN B C 1
ATOM 8950 O O . GLN B 1 301 ? -30.5 -25.391 -20.125 1 92 301 GLN B O 1
ATOM 8955 N N . GLU B 1 302 ? -30.188 -27.266 -21.25 1 94.12 302 GLU B N 1
ATOM 8956 C CA . GLU B 1 302 ? -31.609 -27.594 -21.281 1 94.12 302 GLU B CA 1
ATOM 8957 C C . GLU B 1 302 ? -32.156 -27.828 -19.875 1 94.12 302 GLU B C 1
ATOM 8959 O O . GLU B 1 302 ? -33.25 -27.344 -19.531 1 94.12 302 GLU B O 1
ATOM 8964 N N . LEU B 1 303 ? -31.406 -28.578 -19.172 1 95.31 303 LEU B N 1
ATOM 8965 C CA . LEU B 1 303 ? -31.844 -28.844 -17.797 1 95.31 303 LEU B CA 1
ATOM 8966 C C . LEU B 1 303 ? -31.828 -27.562 -16.969 1 95.31 303 LEU B C 1
ATOM 8968 O O . LEU B 1 303 ? -32.656 -27.391 -16.078 1 95.31 303 LEU B O 1
ATOM 8972 N N . CYS B 1 304 ? -30.859 -26.625 -17.141 1 96.56 304 CYS B N 1
ATOM 8973 C CA . CYS B 1 304 ? -30.844 -25.328 -16.469 1 96.56 304 CYS B CA 1
ATOM 8974 C C . CYS B 1 304 ? -32.125 -24.562 -16.719 1 96.56 304 CYS B C 1
ATOM 8976 O O . CYS B 1 304 ? -32.719 -24 -15.781 1 96.56 304 CYS B O 1
ATOM 8978 N N . GLU B 1 305 ? -32.531 -24.531 -17.922 1 95.44 305 GLU B N 1
ATOM 8979 C CA . GLU B 1 305 ? -33.781 -23.844 -18.297 1 95.44 305 GLU B CA 1
ATOM 8980 C C . GLU B 1 305 ? -35 -24.469 -17.609 1 95.44 305 GLU B C 1
ATOM 8982 O O . GLU B 1 305 ? -35.875 -23.75 -17.125 1 95.44 305 GLU B O 1
ATOM 8987 N N . LYS B 1 306 ? -34.969 -25.75 -17.578 1 95.12 306 LYS B N 1
ATOM 8988 C CA . LYS B 1 306 ? -36.125 -26.484 -17.031 1 95.12 306 LYS B CA 1
ATOM 8989 C C . LYS B 1 306 ? -36.219 -26.312 -15.523 1 95.12 306 LYS B C 1
ATOM 8991 O O . LYS B 1 306 ? -37.344 -26.188 -14.984 1 95.12 306 LYS B O 1
ATOM 8996 N N . VAL B 1 307 ? -35.156 -26.281 -14.883 1 95.69 307 VAL B N 1
ATOM 8997 C CA . VAL B 1 307 ? -35.188 -26.281 -13.422 1 95.69 307 VAL B CA 1
ATOM 8998 C C . VAL B 1 307 ? -35.062 -24.859 -12.898 1 95.69 307 VAL B C 1
ATOM 9000 O O . VAL B 1 307 ? -35.25 -24.609 -11.703 1 95.69 307 VAL B O 1
ATOM 9003 N N . GLY B 1 308 ? -34.75 -23.859 -13.773 1 97.38 308 GLY B N 1
ATOM 9004 C CA . GLY B 1 308 ? -34.812 -22.453 -13.391 1 97.38 308 GLY B CA 1
ATOM 9005 C C . GLY B 1 308 ? -33.469 -21.906 -12.938 1 97.38 308 GLY B C 1
ATOM 9006 O O . GLY B 1 308 ? -33.375 -21.109 -12.008 1 97.38 308 GLY B O 1
ATOM 9007 N N . ILE B 1 309 ? -32.344 -22.359 -13.5 1 97.88 309 ILE B N 1
ATOM 9008 C CA . ILE B 1 309 ? -31.016 -21.859 -13.172 1 97.88 309 ILE B CA 1
ATOM 9009 C C . ILE B 1 309 ? -30.609 -20.781 -14.156 1 97.88 309 ILE B C 1
ATOM 9011 O O . ILE B 1 309 ? -30.75 -20.953 -15.375 1 97.88 309 ILE B O 1
ATOM 9015 N N . ARG B 1 310 ? -30.188 -19.625 -13.633 1 97.62 310 ARG B N 1
ATOM 9016 C CA . ARG B 1 310 ? -29.562 -18.562 -14.414 1 97.62 310 ARG B CA 1
ATOM 9017 C C . ARG B 1 310 ? -28.125 -18.328 -13.969 1 97.62 310 ARG B C 1
ATOM 9019 O O . ARG B 1 310 ? -27.797 -18.5 -12.789 1 97.62 310 ARG B O 1
ATOM 9026 N N . VAL B 1 311 ? -27.25 -18 -14.906 1 98.44 311 VAL B N 1
ATOM 9027 C CA . VAL B 1 311 ? -25.859 -17.703 -14.555 1 98.44 311 VAL B CA 1
ATOM 9028 C C . VAL B 1 311 ? -25.469 -16.344 -15.125 1 98.44 311 VAL B C 1
ATOM 9030 O O . VAL B 1 311 ? -25.625 -16.094 -16.328 1 98.44 311 VAL B O 1
ATOM 9033 N N . LEU B 1 312 ? -25.062 -15.422 -14.266 1 98.69 312 LEU B N 1
ATOM 9034 C CA . LEU B 1 312 ? -24.516 -14.125 -14.648 1 98.69 312 LEU B CA 1
ATOM 9035 C C . LEU B 1 312 ? -23 -14.109 -14.508 1 98.69 312 LEU B C 1
ATOM 9037 O O . LEU B 1 312 ? -22.469 -14.328 -13.406 1 98.69 312 LEU B O 1
ATOM 9041 N N . LYS B 1 313 ? -22.281 -13.93 -15.57 1 98.62 313 LYS B N 1
ATOM 9042 C CA . LYS B 1 313 ? -20.844 -13.758 -15.531 1 98.62 313 LYS B CA 1
ATOM 9043 C C . LYS B 1 313 ? -20.469 -12.281 -15.438 1 98.62 313 LYS B C 1
ATOM 9045 O O . LYS B 1 313 ? -20.719 -11.508 -16.359 1 98.62 313 LYS B O 1
ATOM 9050 N N . VAL B 1 314 ? -19.844 -11.906 -14.359 1 98.69 314 VAL B N 1
ATOM 9051 C CA . VAL B 1 314 ? -19.438 -10.523 -14.109 1 98.69 314 VAL B CA 1
ATOM 9052 C C . VAL B 1 314 ? -18.031 -10.289 -14.68 1 98.69 314 VAL B C 1
ATOM 9054 O O . VAL B 1 314 ? -17.094 -11.039 -14.383 1 98.69 314 VAL B O 1
ATOM 9057 N N . GLY B 1 315 ? -17.859 -9.234 -15.531 1 98.56 315 GLY B N 1
ATOM 9058 C CA . GLY B 1 315 ? -16.562 -8.906 -16.109 1 98.56 315 GLY B CA 1
ATOM 9059 C C . GLY B 1 315 ? -15.766 -7.922 -15.281 1 98.56 315 GLY B C 1
ATOM 9060 O O . GLY B 1 315 ? -14.531 -7.996 -15.234 1 98.56 315 GLY B O 1
ATOM 9061 N N . MET B 1 316 ? -16.406 -6.945 -14.695 1 98.69 316 MET B N 1
ATOM 9062 C CA . MET B 1 316 ? -15.828 -5.965 -13.789 1 98.69 316 MET B CA 1
ATOM 9063 C C . MET B 1 316 ? -16.359 -6.16 -12.367 1 98.69 316 MET B C 1
ATOM 9065 O O . MET B 1 316 ? -17.469 -5.746 -12.055 1 98.69 316 MET B O 1
ATOM 9069 N N . SER B 1 317 ? -15.547 -6.781 -11.57 1 98.12 317 SER B N 1
ATOM 9070 C CA . SER B 1 317 ? -16 -7.168 -10.234 1 98.12 317 SER B CA 1
ATOM 9071 C C . SER B 1 317 ? -16.172 -5.953 -9.336 1 98.12 317 SER B C 1
ATOM 9073 O O . SER B 1 317 ? -16.953 -5.977 -8.391 1 98.12 317 SER B O 1
ATOM 9075 N N . TRP B 1 318 ? -15.43 -4.875 -9.562 1 98.5 318 TRP B N 1
ATOM 9076 C CA . TRP B 1 318 ? -15.562 -3.621 -8.828 1 98.5 318 TRP B CA 1
ATOM 9077 C C . TRP B 1 318 ? -15.227 -2.43 -9.719 1 98.5 318 TRP B C 1
ATOM 9079 O O . TRP B 1 318 ? -14.211 -2.439 -10.422 1 98.5 318 TRP B O 1
ATOM 9089 N N . PRO B 1 319 ? -16.031 -1.404 -9.773 1 98.25 319 PRO B N 1
ATOM 9090 C CA . PRO B 1 319 ? -17.344 -1.396 -9.109 1 98.25 319 PRO B CA 1
ATOM 9091 C C . PRO B 1 319 ? -18.375 -2.238 -9.852 1 98.25 319 PRO B C 1
ATOM 9093 O O . PRO B 1 319 ? -18.406 -2.254 -11.086 1 98.25 319 PRO B O 1
ATOM 9096 N N . LEU B 1 320 ? -19.188 -2.936 -9.086 1 98.44 320 LEU B N 1
ATOM 9097 C CA . LEU B 1 320 ? -20.234 -3.762 -9.664 1 98.44 320 LEU B CA 1
ATOM 9098 C C . LEU B 1 320 ? -21.344 -2.895 -10.258 1 98.44 320 LEU B C 1
ATOM 9100 O O . LEU B 1 320 ? -21.938 -2.074 -9.555 1 98.44 320 LEU B O 1
ATOM 9104 N N . GLU B 1 321 ? -21.578 -3.02 -11.57 1 97.5 321 GLU B N 1
ATOM 9105 C CA . GLU B 1 321 ? -22.594 -2.238 -12.258 1 97.5 321 GLU B CA 1
ATOM 9106 C C . GLU B 1 321 ? -24 -2.648 -11.805 1 97.5 321 GLU B C 1
ATOM 9108 O O . GLU B 1 321 ? -24.375 -3.818 -11.906 1 97.5 321 GLU B O 1
ATOM 9113 N N . PRO B 1 322 ? -24.859 -1.779 -11.32 1 95.06 322 PRO B N 1
ATOM 9114 C CA . PRO B 1 322 ? -26.078 -2.131 -10.578 1 95.06 322 PRO B CA 1
ATOM 9115 C C . PRO B 1 322 ? -27.25 -2.479 -11.5 1 95.06 322 PRO B C 1
ATOM 9117 O O . PRO B 1 322 ? -28.094 -3.295 -11.141 1 95.06 322 PRO B O 1
ATOM 9120 N N . VAL B 1 323 ? -27.406 -1.945 -12.68 1 94.81 323 VAL B N 1
ATOM 9121 C CA . VAL B 1 323 ? -28.578 -2.1 -13.516 1 94.81 323 VAL B CA 1
ATOM 9122 C C . VAL B 1 323 ? -28.688 -3.545 -13.992 1 94.81 323 VAL B C 1
ATOM 9124 O O . VAL B 1 323 ? -29.75 -4.176 -13.844 1 94.81 323 VAL B O 1
ATOM 9127 N N . SER B 1 324 ? -27.609 -4.035 -14.523 1 95.19 324 SER B N 1
ATOM 9128 C CA . SER B 1 324 ? -27.609 -5.402 -15.023 1 95.19 324 SER B CA 1
ATOM 9129 C C . SER B 1 324 ? -27.828 -6.406 -13.891 1 95.19 324 SER B C 1
ATOM 9131 O O . SER B 1 324 ? -28.469 -7.441 -14.086 1 95.19 324 SER B O 1
ATOM 9133 N N . VAL B 1 325 ? -27.281 -6.148 -12.797 1 94.75 325 VAL B N 1
ATOM 9134 C CA . VAL B 1 325 ? -27.406 -7.031 -11.648 1 94.75 325 VAL B CA 1
ATOM 9135 C C . VAL B 1 325 ? -28.844 -7.047 -11.156 1 94.75 325 VAL B C 1
ATOM 9137 O O . VAL B 1 325 ? -29.375 -8.102 -10.797 1 94.75 325 VAL B O 1
ATOM 9140 N N . HIS B 1 326 ? -29.484 -5.875 -11.117 1 94.38 326 HIS B N 1
ATOM 9141 C CA . HIS B 1 326 ? -30.891 -5.777 -10.742 1 94.38 326 HIS B CA 1
ATOM 9142 C C . HIS B 1 326 ? -31.781 -6.543 -11.719 1 94.38 326 HIS B C 1
ATOM 9144 O O . HIS B 1 326 ? -32.688 -7.277 -11.297 1 94.38 326 HIS B O 1
ATOM 9150 N N . ASP B 1 327 ? -31.5 -6.316 -12.992 1 95.44 327 ASP B N 1
ATOM 9151 C CA . ASP B 1 327 ? -32.25 -7.031 -14.023 1 95.44 327 ASP B CA 1
ATOM 9152 C C . ASP B 1 327 ? -32.094 -8.539 -13.859 1 95.44 327 ASP B C 1
ATOM 9154 O O . ASP B 1 327 ? -33.094 -9.281 -13.992 1 95.44 327 ASP B O 1
ATOM 9158 N N . PHE B 1 328 ? -31.016 -8.984 -13.562 1 97.12 328 PHE B N 1
ATOM 9159 C CA . PHE B 1 328 ? -30.734 -10.406 -13.375 1 97.12 328 PHE B CA 1
ATOM 9160 C C . PHE B 1 328 ? -31.5 -10.953 -12.172 1 97.12 328 PHE B C 1
ATOM 9162 O O . PHE B 1 328 ? -31.984 -12.078 -12.195 1 97.12 328 PHE B O 1
ATOM 9169 N N . ALA B 1 329 ? -31.5 -10.18 -11.117 1 96.31 329 ALA B N 1
ATOM 9170 C CA . ALA B 1 329 ? -32.062 -10.609 -9.836 1 96.31 329 ALA B CA 1
ATOM 9171 C C . ALA B 1 329 ? -33.562 -10.758 -9.914 1 96.31 329 ALA B C 1
ATOM 9173 O O . ALA B 1 329 ? -34.188 -11.469 -9.109 1 96.31 329 ALA B O 1
ATOM 9174 N N . GLU B 1 330 ? -34.25 -10.117 -10.875 1 94.25 330 GLU B N 1
ATOM 9175 C CA . GLU B 1 330 ? -35.688 -10.117 -10.992 1 94.25 330 GLU B CA 1
ATOM 9176 C C . GLU B 1 330 ? -36.25 -11.539 -11.148 1 94.25 330 GLU B C 1
ATOM 9178 O O . GLU B 1 330 ? -35.781 -12.289 -12.023 1 94.25 330 GLU B O 1
ATOM 9183 N N . GLY B 1 331 ? -37.156 -11.891 -10.305 1 93.69 331 GLY B N 1
ATOM 9184 C CA . GLY B 1 331 ? -37.844 -13.156 -10.414 1 93.69 331 GLY B CA 1
ATOM 9185 C C . GLY B 1 331 ? -37.156 -14.289 -9.688 1 93.69 331 GLY B C 1
ATOM 9186 O O . GLY B 1 331 ? -37.719 -15.375 -9.516 1 93.69 331 GLY B O 1
ATOM 9187 N N . LEU B 1 332 ? -35.938 -14.125 -9.203 1 96.75 332 LEU B N 1
ATOM 9188 C CA . LEU B 1 332 ? -35.188 -15.172 -8.555 1 96.75 332 LEU B CA 1
ATOM 9189 C C . LEU B 1 332 ? -35.594 -15.336 -7.094 1 96.75 332 LEU B C 1
ATOM 9191 O O . LEU B 1 332 ? -35.906 -14.352 -6.418 1 96.75 332 LEU B O 1
ATOM 9195 N N . ASP B 1 333 ? -35.562 -16.609 -6.629 1 95.38 333 ASP B N 1
ATOM 9196 C CA . ASP B 1 333 ? -35.75 -16.891 -5.211 1 95.38 333 ASP B CA 1
ATOM 9197 C C . ASP B 1 333 ? -34.469 -16.719 -4.438 1 95.38 333 ASP B C 1
ATOM 9199 O O . ASP B 1 333 ? -34.469 -16.266 -3.287 1 95.38 333 ASP B O 1
ATOM 9203 N N . GLU B 1 334 ? -33.406 -17.109 -5.086 1 96.44 334 GLU B N 1
ATOM 9204 C CA . GLU B 1 334 ? -32.094 -17.125 -4.445 1 96.44 334 GLU B CA 1
ATOM 9205 C C . GLU B 1 334 ? -30.984 -16.828 -5.449 1 96.44 334 GLU B C 1
ATOM 9207 O O . GLU B 1 334 ? -31.109 -17.156 -6.629 1 96.44 334 GLU B O 1
ATOM 9212 N N . ILE B 1 335 ? -29.984 -16.094 -4.953 1 98.12 335 ILE B N 1
ATOM 9213 C CA . ILE B 1 335 ? -28.766 -15.883 -5.734 1 98.12 335 ILE B CA 1
ATOM 9214 C C . ILE B 1 335 ? -27.562 -16.469 -4.996 1 98.12 335 ILE B C 1
ATOM 9216 O O . ILE B 1 335 ? -27.328 -16.156 -3.826 1 98.12 335 ILE B O 1
ATOM 9220 N N . LEU B 1 336 ? -26.812 -17.391 -5.59 1 98.62 336 LEU B N 1
ATOM 9221 C CA . LEU B 1 336 ? -25.547 -17.922 -5.121 1 98.62 336 LEU B CA 1
ATOM 9222 C C . LEU B 1 336 ? -24.375 -17.172 -5.777 1 98.62 336 LEU B C 1
ATOM 9224 O O . LEU B 1 336 ? -24.219 -17.219 -7 1 98.62 336 LEU B O 1
ATOM 9228 N N . VAL B 1 337 ? -23.578 -16.469 -4.996 1 98.69 337 VAL B N 1
ATOM 9229 C CA . VAL B 1 337 ? -22.406 -15.773 -5.523 1 98.69 337 VAL B CA 1
ATOM 9230 C C . VAL B 1 337 ? -21.172 -16.672 -5.395 1 98.69 337 VAL B C 1
ATOM 9232 O O . VAL B 1 337 ? -20.797 -17.078 -4.285 1 98.69 337 VAL B O 1
ATOM 9235 N N . VAL B 1 338 ? -20.578 -17.062 -6.508 1 98.62 338 VAL B N 1
ATOM 9236 C CA . VAL B 1 338 ? -19.375 -17.891 -6.539 1 98.62 338 VAL B CA 1
ATOM 9237 C C . VAL B 1 338 ? -18.172 -17.047 -6.957 1 98.62 338 VAL B C 1
ATOM 9239 O O . VAL B 1 338 ? -18.016 -16.719 -8.141 1 98.62 338 VAL B O 1
ATOM 9242 N N . GLU B 1 339 ? -17.375 -16.641 -6.094 1 97.44 339 GLU B N 1
ATOM 9243 C CA . GLU B 1 339 ? -16.141 -15.891 -6.32 1 97.44 339 GLU B CA 1
ATOM 9244 C C . GLU B 1 339 ? -15.016 -16.391 -5.406 1 97.44 339 GLU B C 1
ATOM 9246 O O . GLU B 1 339 ? -15.281 -16.922 -4.324 1 97.44 339 GLU B O 1
ATOM 9251 N N . GLU B 1 340 ? -13.781 -16.344 -5.855 1 94.94 340 GLU B N 1
ATOM 9252 C CA . GLU B 1 340 ? -12.648 -16.812 -5.066 1 94.94 340 GLU B CA 1
ATOM 9253 C C . GLU B 1 340 ? -12.211 -15.75 -4.055 1 94.94 340 GLU B C 1
ATOM 9255 O O . GLU B 1 340 ? -12.289 -14.555 -4.332 1 94.94 340 GLU B O 1
ATOM 9260 N N . LYS B 1 341 ? -11.68 -16.25 -2.875 1 96.56 341 LYS B N 1
ATOM 9261 C CA . LYS B 1 341 ? -11.125 -15.398 -1.827 1 96.56 341 LYS B CA 1
ATOM 9262 C C . LYS B 1 341 ? -12.211 -14.547 -1.176 1 96.56 341 LYS B C 1
ATOM 9264 O O . LYS B 1 341 ? -13.383 -14.938 -1.155 1 96.56 341 LYS B O 1
ATOM 9269 N N . ARG B 1 342 ? -11.898 -13.469 -0.507 1 96.38 342 ARG B N 1
ATOM 9270 C CA . ARG B 1 342 ? -12.852 -12.641 0.225 1 96.38 342 ARG B CA 1
ATOM 9271 C C . ARG B 1 342 ? -13.883 -12.023 -0.719 1 96.38 342 ARG B C 1
ATOM 9273 O O . ARG B 1 342 ? -13.547 -11.656 -1.852 1 96.38 342 ARG B O 1
ATOM 9280 N N . SER B 1 343 ? -15.023 -11.852 -0.238 1 96.56 343 SER B N 1
ATOM 9281 C CA . SER B 1 343 ? -16.172 -11.422 -1.033 1 96.56 343 SER B CA 1
ATOM 9282 C C . SER B 1 343 ? -15.984 -10 -1.543 1 96.56 343 SER B C 1
ATOM 9284 O O . SER B 1 343 ? -15.555 -9.117 -0.796 1 96.56 343 SER B O 1
ATOM 9286 N N . VAL B 1 344 ? -16.203 -9.766 -2.803 1 97.62 344 VAL B N 1
ATOM 9287 C CA . VAL B 1 344 ? -16.25 -8.461 -3.447 1 97.62 344 VAL B CA 1
ATOM 9288 C C . VAL B 1 344 ? -17.625 -8.234 -4.07 1 97.62 344 VAL B C 1
ATOM 9290 O O . VAL B 1 344 ? -18.297 -7.246 -3.77 1 97.62 344 VAL B O 1
ATOM 9293 N N . ILE B 1 345 ? -18.078 -9.203 -4.863 1 98.25 345 ILE B N 1
ATOM 9294 C CA . ILE B 1 345 ? -19.359 -9.109 -5.562 1 98.25 345 ILE B CA 1
ATOM 9295 C C . ILE B 1 345 ? -20.5 -9.266 -4.566 1 98.25 345 ILE B C 1
ATOM 9297 O O . ILE B 1 345 ? -21.453 -8.484 -4.586 1 98.25 345 ILE B O 1
ATOM 9301 N N . GLU B 1 346 ? -20.422 -10.312 -3.703 1 97.19 346 GLU B N 1
ATOM 9302 C CA . GLU B 1 346 ? -21.469 -10.578 -2.719 1 97.19 346 GLU B CA 1
ATOM 9303 C C . GLU B 1 346 ? -21.75 -9.336 -1.869 1 97.19 346 GLU B C 1
ATOM 9305 O O . GLU B 1 346 ? -22.906 -8.984 -1.646 1 97.19 346 GLU B O 1
ATOM 9310 N N . ASP B 1 347 ? -20.672 -8.648 -1.44 1 95.94 347 ASP B N 1
ATOM 9311 C CA . ASP B 1 347 ? -20.797 -7.465 -0.59 1 95.94 347 ASP B CA 1
ATOM 9312 C C . ASP B 1 347 ? -21.484 -6.324 -1.336 1 95.94 347 ASP B C 1
ATOM 9314 O O . ASP B 1 347 ? -22.344 -5.633 -0.773 1 95.94 347 ASP B O 1
ATOM 9318 N N . GLN B 1 348 ? -21.109 -6.082 -2.564 1 96.94 348 GLN B N 1
ATOM 9319 C CA . GLN B 1 348 ? -21.719 -5.027 -3.363 1 96.94 348 GLN B CA 1
ATOM 9320 C C . GLN B 1 348 ? -23.172 -5.352 -3.678 1 96.94 348 GLN B C 1
ATOM 9322 O O . GLN B 1 348 ? -24.031 -4.465 -3.662 1 96.94 348 GLN B O 1
ATOM 9327 N N . LEU B 1 349 ? -23.438 -6.668 -3.992 1 96.94 349 LEU B N 1
ATOM 9328 C CA . LEU B 1 349 ? -24.766 -7.125 -4.379 1 96.94 349 LEU B CA 1
ATOM 9329 C C . LEU B 1 349 ? -25.781 -6.867 -3.264 1 96.94 349 LEU B C 1
ATOM 9331 O O . LEU B 1 349 ? -26.859 -6.32 -3.508 1 96.94 349 LEU B O 1
ATOM 9335 N N . THR B 1 350 ? -25.5 -7.262 -2.041 1 94.94 350 THR B N 1
ATOM 9336 C CA . THR B 1 350 ? -26.406 -7.078 -0.913 1 94.94 350 THR B CA 1
ATOM 9337 C C . THR B 1 350 ? -26.641 -5.594 -0.651 1 94.94 350 THR B C 1
ATOM 9339 O O . THR B 1 350 ? -27.766 -5.191 -0.311 1 94.94 350 THR B O 1
ATOM 9342 N N . GLY B 1 351 ? -25.609 -4.723 -0.825 1 93 351 GLY B N 1
ATOM 9343 C CA . GLY B 1 351 ? -25.797 -3.287 -0.68 1 93 351 GLY B CA 1
ATOM 9344 C C . GLY B 1 351 ? -26.719 -2.691 -1.722 1 93 351 GLY B C 1
ATOM 9345 O O . GLY B 1 351 ? -27.547 -1.841 -1.404 1 93 351 GLY B O 1
ATOM 9346 N N . GLN B 1 352 ? -26.562 -3.152 -2.947 1 93.06 352 GLN B N 1
ATOM 9347 C CA . GLN B 1 352 ? -27.328 -2.607 -4.062 1 93.06 352 GLN B CA 1
ATOM 9348 C C . GLN B 1 352 ? -28.797 -3.02 -3.977 1 93.06 352 GLN B C 1
ATOM 9350 O O . GLN B 1 352 ? -29.688 -2.25 -4.344 1 93.06 352 GLN B O 1
ATOM 9355 N N . LEU B 1 353 ? -29.047 -4.23 -3.432 1 92.81 353 LEU B N 1
ATOM 9356 C CA . LEU B 1 353 ? -30.406 -4.77 -3.426 1 92.81 353 LEU B CA 1
ATOM 9357 C C . LEU B 1 353 ? -31.109 -4.469 -2.104 1 92.81 353 LEU B C 1
ATOM 9359 O O . LEU B 1 353 ? -32.312 -4.691 -1.967 1 92.81 353 LEU B O 1
ATOM 9363 N N . TYR B 1 354 ? -30.453 -3.898 -1.145 1 91.94 354 TYR B N 1
ATOM 9364 C CA . TYR B 1 354 ? -30.938 -3.816 0.225 1 91.94 354 TYR B CA 1
ATOM 9365 C C . TYR B 1 354 ? -32.281 -3.07 0.283 1 91.94 354 TYR B C 1
ATOM 9367 O O . TYR B 1 354 ? -33.219 -3.533 0.914 1 91.94 354 TYR B O 1
ATOM 9375 N N . ASN B 1 355 ? -32.344 -1.891 -0.359 1 86.81 355 ASN B N 1
ATOM 9376 C CA . ASN B 1 355 ? -33.531 -1.04 -0.222 1 86.81 355 ASN B CA 1
ATOM 9377 C C . ASN B 1 355 ? -34.562 -1.333 -1.307 1 86.81 355 ASN B C 1
ATOM 9379 O O . ASN B 1 355 ? -35.531 -0.598 -1.454 1 86.81 355 ASN B O 1
ATOM 9383 N N . TRP B 1 356 ? -34.344 -2.449 -2.121 1 83.19 356 TRP B N 1
ATOM 9384 C CA . TRP B 1 356 ? -35.344 -2.91 -3.072 1 83.19 356 TRP B CA 1
ATOM 9385 C C . TRP B 1 356 ? -36.625 -3.373 -2.35 1 83.19 356 TRP B C 1
ATOM 9387 O O . TRP B 1 356 ? -36.562 -3.748 -1.175 1 83.19 356 TRP B O 1
ATOM 9397 N N . PRO B 1 357 ? -37.75 -3.328 -3.16 1 79.31 357 PRO B N 1
ATOM 9398 C CA . PRO B 1 357 ? -38.969 -3.838 -2.535 1 79.31 357 PRO B CA 1
ATOM 9399 C C . PRO B 1 357 ? -38.844 -5.273 -2.039 1 79.31 357 PRO B C 1
ATOM 9401 O O . PRO B 1 357 ? -38.281 -6.125 -2.748 1 79.31 357 PRO B O 1
ATOM 9404 N N . VAL B 1 358 ? -39.344 -5.457 -0.944 1 72.81 358 VAL B N 1
ATOM 9405 C CA . VAL B 1 358 ? -39.125 -6.676 -0.167 1 72.81 358 VAL B CA 1
ATOM 9406 C C . VAL B 1 358 ? -39.562 -7.891 -0.976 1 72.81 358 VAL B C 1
ATOM 9408 O O . VAL B 1 358 ? -38.906 -8.93 -0.969 1 72.81 358 VAL B O 1
ATOM 9411 N N . GLU B 1 359 ? -40.688 -7.797 -1.633 1 75.56 359 GLU B N 1
ATOM 9412 C CA . GLU B 1 359 ? -41.281 -8.93 -2.34 1 75.56 359 GLU B CA 1
ATOM 9413 C C . GLU B 1 359 ? -40.469 -9.32 -3.557 1 75.56 359 GLU B C 1
ATOM 9415 O O . GLU B 1 359 ? -40.594 -10.438 -4.066 1 75.56 359 GLU B O 1
ATOM 9420 N N . ARG B 1 360 ? -39.562 -8.539 -3.822 1 80.44 360 ARG B N 1
ATOM 9421 C CA . ARG B 1 360 ? -38.812 -8.766 -5.047 1 80.44 360 ARG B CA 1
ATOM 9422 C C . ARG B 1 360 ? -37.375 -9.102 -4.734 1 80.44 360 ARG B C 1
ATOM 9424 O O . ARG B 1 360 ? -36.562 -9.344 -5.641 1 80.44 360 ARG B O 1
ATOM 9431 N N . ARG B 1 361 ? -37.031 -9.203 -3.512 1 88.12 361 ARG B N 1
ATOM 9432 C CA . ARG B 1 361 ? -35.625 -9.367 -3.15 1 88.12 361 ARG B CA 1
ATOM 9433 C C . ARG B 1 361 ? -35.281 -10.844 -2.947 1 88.12 361 ARG B C 1
ATOM 9435 O O . ARG B 1 361 ? -35.844 -11.5 -2.059 1 88.12 361 ARG B O 1
ATOM 9442 N N . PRO B 1 362 ? -34.375 -11.359 -3.734 1 94.12 362 PRO B N 1
ATOM 9443 C CA . PRO B 1 362 ? -33.938 -12.742 -3.527 1 94.12 362 PRO B CA 1
ATOM 9444 C C . PRO B 1 362 ? -33.031 -12.906 -2.301 1 94.12 362 PRO B C 1
ATOM 9446 O O . PRO B 1 362 ? -32.438 -11.938 -1.838 1 94.12 362 PRO B O 1
ATOM 9449 N N . VAL B 1 363 ? -33.031 -14.188 -1.756 1 94.06 363 VAL B N 1
ATOM 9450 C CA . VAL B 1 363 ? -32 -14.531 -0.782 1 94.06 363 VAL B CA 1
ATOM 9451 C C . VAL B 1 363 ? -30.625 -14.508 -1.451 1 94.06 363 VAL B C 1
ATOM 9453 O O . VAL B 1 363 ? -30.484 -14.938 -2.598 1 94.06 363 VAL B O 1
ATOM 9456 N N . VAL B 1 364 ? -29.641 -13.938 -0.835 1 96.44 364 VAL B N 1
ATOM 9457 C CA . VAL B 1 364 ? -28.297 -13.898 -1.392 1 96.44 364 VAL B CA 1
ATOM 9458 C C . VAL B 1 364 ? -27.344 -14.695 -0.499 1 96.44 364 VAL B C 1
ATOM 9460 O O . VAL B 1 364 ? -27.25 -14.438 0.704 1 96.44 364 VAL B O 1
ATOM 9463 N N . VAL B 1 365 ? -26.703 -15.75 -1.054 1 97.44 365 VAL B N 1
ATOM 9464 C CA . VAL B 1 365 ? -25.703 -16.562 -0.351 1 97.44 365 VAL B CA 1
ATOM 9465 C C . VAL B 1 365 ? -24.422 -16.641 -1.176 1 97.44 365 VAL B C 1
ATOM 9467 O O . VAL B 1 365 ? -24.422 -16.312 -2.367 1 97.44 365 VAL B O 1
ATOM 9470 N N . GLY B 1 366 ? -23.297 -16.922 -0.622 1 97.12 366 GLY B N 1
ATOM 9471 C CA . GLY B 1 366 ? -21.984 -17.047 -1.256 1 97.12 366 GLY B CA 1
ATOM 9472 C C . GLY B 1 366 ? -20.922 -17.594 -0.325 1 97.12 366 GLY B C 1
ATOM 9473 O O . GLY B 1 366 ? -20.844 -18.812 -0.106 1 97.12 366 GLY B O 1
ATOM 9474 N N . GLU B 1 367 ? -20.172 -16.656 0.274 1 95.44 367 GLU B N 1
ATOM 9475 C CA . GLU B 1 367 ? -19.219 -17.062 1.299 1 95.44 367 GLU B CA 1
ATOM 9476 C C . GLU B 1 367 ? -19.922 -17.703 2.496 1 95.44 367 GLU B C 1
ATOM 9478 O O . GLU B 1 367 ? -19.438 -18.688 3.059 1 95.44 367 GLU B O 1
ATOM 9483 N N . PHE B 1 368 ? -21.094 -17.125 2.795 1 93.88 368 PHE B N 1
ATOM 9484 C CA . PHE B 1 368 ? -21.922 -17.609 3.893 1 93.88 368 PHE B CA 1
ATOM 9485 C C . PHE B 1 368 ? -23.344 -17.906 3.416 1 93.88 368 PHE B C 1
ATOM 9487 O O . PHE B 1 368 ? -23.797 -17.344 2.42 1 93.88 368 PHE B O 1
ATOM 9494 N N . ASP B 1 369 ? -23.984 -18.828 4.094 1 94.94 369 ASP B N 1
ATOM 9495 C CA . ASP B 1 369 ? -25.391 -19.062 3.801 1 94.94 369 ASP B CA 1
ATOM 9496 C C . ASP B 1 369 ? -26.297 -18.109 4.578 1 94.94 369 ASP B C 1
ATOM 9498 O O . ASP B 1 369 ? -25.797 -17.156 5.188 1 94.94 369 ASP B O 1
ATOM 9502 N N . GLU B 1 370 ? -27.609 -18.188 4.418 1 91.06 370 GLU B N 1
ATOM 9503 C CA . GLU B 1 370 ? -28.578 -17.25 4.973 1 91.06 370 GLU B CA 1
ATOM 9504 C C . GLU B 1 370 ? -28.578 -17.281 6.496 1 91.06 370 GLU B C 1
ATOM 9506 O O . GLU B 1 370 ? -29.078 -16.375 7.148 1 91.06 370 GLU B O 1
ATOM 9511 N N . GLN B 1 371 ? -27.891 -18.344 7.066 1 88.62 371 GLN B N 1
ATOM 9512 C CA . GLN B 1 371 ? -27.812 -18.469 8.516 1 88.62 371 GLN B CA 1
ATOM 9513 C C . GLN B 1 371 ? -26.438 -18.047 9.031 1 88.62 371 GLN B C 1
ATOM 9515 O O . GLN B 1 371 ? -26.141 -18.188 10.219 1 88.62 371 GLN B O 1
ATOM 9520 N N . GLY B 1 372 ? -25.609 -17.609 8.156 1 87.5 372 GLY B N 1
ATOM 9521 C CA . GLY B 1 372 ? -24.297 -17.125 8.539 1 87.5 372 GLY B CA 1
ATOM 9522 C C . GLY B 1 372 ? -23.266 -18.234 8.641 1 87.5 372 GLY B C 1
ATOM 9523 O O . GLY B 1 372 ? -22.156 -18.016 9.133 1 87.5 372 GLY B O 1
ATOM 9524 N N . ARG B 1 373 ? -23.672 -19.516 8.227 1 90.75 373 ARG B N 1
ATOM 9525 C CA . ARG B 1 373 ? -22.719 -20.625 8.203 1 90.75 373 ARG B CA 1
ATOM 9526 C C . ARG B 1 373 ? -21.891 -20.609 6.926 1 90.75 373 ARG B C 1
ATOM 9528 O O . ARG B 1 373 ? -22.391 -20.25 5.859 1 90.75 373 ARG B O 1
ATOM 9535 N N . SER B 1 374 ? -20.5 -20.938 6.988 1 93.38 374 SER B N 1
ATOM 9536 C CA . SER B 1 374 ? -19.609 -20.969 5.836 1 93.38 374 SER B CA 1
ATOM 9537 C C . SER B 1 374 ? -20.156 -21.859 4.727 1 93.38 374 SER B C 1
ATOM 9539 O O . SER B 1 374 ? -20.594 -22.984 4.984 1 93.38 374 SER B O 1
ATOM 9541 N N . LEU B 1 375 ? -20.203 -21.391 3.516 1 96.38 375 LEU B N 1
ATOM 9542 C CA . LEU B 1 375 ? -20.719 -22.125 2.354 1 96.38 375 LEU B CA 1
ATOM 9543 C C . LEU B 1 375 ? -19.609 -22.312 1.313 1 96.38 375 LEU B C 1
ATOM 9545 O O . LEU B 1 375 ? -19.172 -23.438 1.075 1 96.38 375 LEU B O 1
ATOM 9549 N N . LEU B 1 376 ? -19.062 -21.266 0.722 1 96.88 376 LEU B N 1
ATOM 9550 C CA . LEU B 1 376 ? -17.859 -21.25 -0.106 1 96.88 376 LEU B CA 1
ATOM 9551 C C . LEU B 1 376 ? -16.734 -20.516 0.599 1 96.88 376 LEU B C 1
ATOM 9553 O O . LEU B 1 376 ? -16.688 -19.297 0.612 1 96.88 376 LEU B O 1
ATOM 9557 N N . PRO B 1 377 ? -15.773 -21.219 1.102 1 94.12 377 PRO B N 1
ATOM 9558 C CA . PRO B 1 377 ? -14.742 -20.594 1.923 1 94.12 377 PRO B CA 1
ATOM 9559 C C . PRO B 1 377 ? -13.891 -19.594 1.138 1 94.12 377 PRO B C 1
ATOM 9561 O O . PRO B 1 377 ? -13.664 -19.781 -0.059 1 94.12 377 PRO B O 1
ATOM 9564 N N . ASN B 1 378 ? -13.43 -18.547 1.812 1 96 378 ASN B N 1
ATOM 9565 C CA . ASN B 1 378 ? -12.57 -17.531 1.194 1 96 378 ASN B CA 1
ATOM 9566 C C . ASN B 1 378 ? -11.094 -17.906 1.327 1 96 378 ASN B C 1
ATOM 9568 O O . ASN B 1 378 ? -10.227 -17.016 1.363 1 96 378 ASN B O 1
ATOM 9572 N N . LEU B 1 379 ? -10.734 -19.219 1.446 1 95.19 379 LEU B N 1
ATOM 9573 C CA . LEU B 1 379 ? -9.383 -19.734 1.644 1 95.19 379 LEU B CA 1
ATOM 9574 C C . LEU B 1 379 ? -8.836 -20.328 0.351 1 95.19 379 LEU B C 1
ATOM 9576 O O . LEU B 1 379 ? -9.57 -20.984 -0.397 1 95.19 379 LEU B O 1
ATOM 9580 N N . SER B 1 380 ? -7.594 -20.047 0.07 1 93.94 380 SER B N 1
ATOM 9581 C CA . SER B 1 380 ? -6.895 -20.672 -1.056 1 93.94 380 SER B CA 1
ATOM 9582 C C . SER B 1 380 ? -7.703 -20.547 -2.342 1 93.94 380 SER B C 1
ATOM 9584 O O . SER B 1 380 ? -8.18 -19.453 -2.68 1 93.94 380 SER B O 1
ATOM 9586 N N . GLU B 1 381 ? -7.902 -21.656 -3.074 1 92.69 381 GLU B N 1
ATOM 9587 C CA . GLU B 1 381 ? -8.617 -21.656 -4.344 1 92.69 381 GLU B CA 1
ATOM 9588 C C . GLU B 1 381 ? -9.898 -22.484 -4.258 1 92.69 381 GLU B C 1
ATOM 9590 O O . GLU B 1 381 ? -9.969 -23.438 -3.479 1 92.69 381 GLU B O 1
ATOM 9595 N N . LEU B 1 382 ? -10.906 -22.078 -4.992 1 94.06 382 LEU B N 1
ATOM 9596 C CA . LEU B 1 382 ? -12.086 -22.922 -5.168 1 94.06 382 LEU B CA 1
ATOM 9597 C C . LEU B 1 382 ? -11.859 -23.953 -6.266 1 94.06 382 LEU B C 1
ATOM 9599 O O . LEU B 1 382 ? -11.117 -23.703 -7.219 1 94.06 382 LEU B O 1
ATOM 9603 N N . THR B 1 383 ? -12.461 -25.125 -6.098 1 91.81 383 THR B N 1
ATOM 9604 C CA . THR B 1 383 ? -12.406 -26.172 -7.117 1 91.81 383 THR B CA 1
ATOM 9605 C C . THR B 1 383 ? -13.797 -26.438 -7.688 1 91.81 383 THR B C 1
ATOM 9607 O O . THR B 1 383 ? -14.805 -26.156 -7.039 1 91.81 383 THR B O 1
ATOM 9610 N N . PRO B 1 384 ? -13.844 -26.953 -8.867 1 94.25 384 PRO B N 1
ATOM 9611 C CA . PRO B 1 384 ? -15.148 -27.344 -9.422 1 94.25 384 PRO B CA 1
ATOM 9612 C C . PRO B 1 384 ? -15.914 -28.297 -8.508 1 94.25 384 PRO B C 1
ATOM 9614 O O . PRO B 1 384 ? -17.141 -28.203 -8.414 1 94.25 384 PRO B O 1
ATOM 9617 N N . ALA B 1 385 ? -15.195 -29.172 -7.824 1 93.88 385 ALA B N 1
ATOM 9618 C CA . ALA B 1 385 ? -15.836 -30.141 -6.922 1 93.88 385 ALA B CA 1
ATOM 9619 C C . ALA B 1 385 ? -16.531 -29.422 -5.762 1 93.88 385 ALA B C 1
ATOM 9621 O O . ALA B 1 385 ? -17.641 -29.781 -5.383 1 93.88 385 ALA B O 1
ATOM 9622 N N . MET B 1 386 ? -15.844 -28.453 -5.188 1 94.5 386 MET B N 1
ATOM 9623 C CA . MET B 1 386 ? -16.422 -27.656 -4.105 1 94.5 386 MET B CA 1
ATOM 9624 C C . MET B 1 386 ? -17.672 -26.938 -4.57 1 94.5 386 MET B C 1
ATOM 9626 O O . MET B 1 386 ? -18.688 -26.938 -3.867 1 94.5 386 MET B O 1
ATOM 9630 N N . ILE B 1 387 ? -17.594 -26.328 -5.723 1 97.44 387 ILE B N 1
ATOM 9631 C CA . ILE B 1 387 ? -18.688 -25.562 -6.281 1 97.44 387 ILE B CA 1
ATOM 9632 C C . ILE B 1 387 ? -19.859 -26.484 -6.617 1 97.44 387 ILE B C 1
ATOM 9634 O O . ILE B 1 387 ? -21.016 -26.156 -6.355 1 97.44 387 ILE B O 1
ATOM 9638 N N . ALA B 1 388 ? -19.562 -27.688 -7.168 1 97.06 388 ALA B N 1
ATOM 9639 C CA . ALA B 1 388 ? -20.594 -28.672 -7.516 1 97.06 388 ALA B CA 1
ATOM 9640 C C . ALA B 1 388 ? -21.391 -29.078 -6.281 1 97.06 388 ALA B C 1
ATOM 9642 O O . ALA B 1 388 ? -22.625 -29.203 -6.34 1 97.06 388 ALA B O 1
ATOM 9643 N N . ARG B 1 389 ? -20.734 -29.328 -5.203 1 96.75 389 ARG B N 1
ATOM 9644 C CA . ARG B 1 389 ? -21.391 -29.719 -3.961 1 96.75 389 ARG B CA 1
ATOM 9645 C C . ARG B 1 389 ? -22.359 -28.641 -3.49 1 96.75 389 ARG B C 1
ATOM 9647 O O . ARG B 1 389 ? -23.484 -28.938 -3.059 1 96.75 389 ARG B O 1
ATOM 9654 N N . VAL B 1 390 ? -21.938 -27.359 -3.574 1 97.94 390 VAL B N 1
ATOM 9655 C CA . VAL B 1 390 ? -22.75 -26.25 -3.092 1 97.94 390 VAL B CA 1
ATOM 9656 C C . VAL B 1 390 ? -23.953 -26.047 -4.016 1 97.94 390 VAL B C 1
ATOM 9658 O O . VAL B 1 390 ? -25.078 -25.812 -3.549 1 97.94 390 VAL B O 1
ATOM 9661 N N . ILE B 1 391 ? -23.734 -26.094 -5.344 1 97.94 391 ILE B N 1
ATOM 9662 C CA . ILE B 1 391 ? -24.828 -25.938 -6.301 1 97.94 391 ILE B CA 1
ATOM 9663 C C . ILE B 1 391 ? -25.875 -27.031 -6.074 1 97.94 391 ILE B C 1
ATOM 9665 O O . ILE B 1 391 ? -27.062 -26.75 -6.023 1 97.94 391 ILE B O 1
ATOM 9669 N N . ALA B 1 392 ? -25.406 -28.328 -5.922 1 97.69 392 ALA B N 1
ATOM 9670 C CA . ALA B 1 392 ? -26.312 -29.453 -5.691 1 97.69 392 ALA B CA 1
ATOM 9671 C C . ALA B 1 392 ? -27.125 -29.25 -4.41 1 97.69 392 ALA B C 1
ATOM 9673 O O . ALA B 1 392 ? -28.312 -29.531 -4.371 1 97.69 392 ALA B O 1
ATOM 9674 N N . LYS B 1 393 ? -26.453 -28.797 -3.404 1 96.44 393 LYS B N 1
ATOM 9675 C CA . LYS B 1 393 ? -27.109 -28.547 -2.121 1 96.44 393 LYS B CA 1
ATOM 9676 C C . LYS B 1 393 ? -28.203 -27.484 -2.256 1 96.44 393 LYS B C 1
ATOM 9678 O O . LYS B 1 393 ? -29.281 -27.625 -1.676 1 96.44 393 LYS B O 1
ATOM 9683 N N . ARG B 1 394 ? -27.953 -26.375 -2.994 1 97.12 394 ARG B N 1
ATOM 9684 C CA . ARG B 1 394 ? -28.922 -25.297 -3.154 1 97.12 394 ARG B CA 1
ATOM 9685 C C . ARG B 1 394 ? -30.078 -25.719 -4.062 1 97.12 394 ARG B C 1
ATOM 9687 O O . ARG B 1 394 ? -31.188 -25.203 -3.934 1 97.12 394 ARG B O 1
ATOM 9694 N N . LEU B 1 395 ? -29.828 -26.656 -4.949 1 96.38 395 LEU B N 1
ATOM 9695 C CA . LEU B 1 395 ? -30.812 -27.141 -5.91 1 96.38 395 LEU B CA 1
ATOM 9696 C C . LEU B 1 395 ? -31.719 -28.188 -5.277 1 96.38 395 LEU B C 1
ATOM 9698 O O . LEU B 1 395 ? -32.844 -28.391 -5.723 1 96.38 395 LEU B O 1
ATOM 9702 N N . ALA B 1 396 ? -31.266 -28.875 -4.285 1 95.88 396 ALA B N 1
ATOM 9703 C CA . ALA B 1 396 ? -31.875 -30.062 -3.707 1 95.88 396 ALA B CA 1
ATOM 9704 C C . ALA B 1 396 ? -33.344 -29.812 -3.332 1 95.88 396 ALA B C 1
ATOM 9706 O O . ALA B 1 396 ? -34.188 -30.703 -3.467 1 95.88 396 ALA B O 1
ATOM 9707 N N . PRO B 1 397 ? -33.688 -28.609 -2.814 1 94.69 397 PRO B N 1
ATOM 9708 C CA . PRO B 1 397 ? -35.062 -28.391 -2.385 1 94.69 397 PRO B CA 1
ATOM 9709 C C . PRO B 1 397 ? -36.062 -28.484 -3.533 1 94.69 397 PRO B C 1
ATOM 9711 O O . PRO B 1 397 ? -37.25 -28.75 -3.305 1 94.69 397 PRO B O 1
ATOM 9714 N N . PHE B 1 398 ? -35.688 -28.312 -4.844 1 93.19 398 PHE B N 1
ATOM 9715 C CA . PHE B 1 398 ? -36.688 -28.297 -5.883 1 93.19 398 PHE B CA 1
ATOM 9716 C C . PHE B 1 398 ? -36.312 -29.203 -7.043 1 93.19 398 PHE B C 1
ATOM 9718 O O . PHE B 1 398 ? -37.125 -29.5 -7.918 1 93.19 398 PHE B O 1
ATOM 9725 N N . TYR B 1 399 ? -35 -29.734 -7.027 1 95.19 399 TYR B N 1
ATOM 9726 C CA . TYR B 1 399 ? -34.594 -30.656 -8.086 1 95.19 399 TYR B CA 1
ATOM 9727 C C . TYR B 1 399 ? -33.438 -31.516 -7.637 1 95.19 399 TYR B C 1
ATOM 9729 O O . TYR B 1 399 ? -32.5 -31.031 -6.996 1 95.19 399 TYR B O 1
ATOM 9737 N N . SER B 1 400 ? -33.438 -32.781 -7.902 1 95.06 400 SER B N 1
ATOM 9738 C CA . SER B 1 400 ? -32.344 -33.75 -7.812 1 95.06 400 SER B CA 1
ATOM 9739 C C . SER B 1 400 ? -32.469 -34.844 -8.844 1 95.06 400 SER B C 1
ATOM 9741 O O . SER B 1 400 ? -33.562 -35.031 -9.438 1 95.06 400 SER B O 1
ATOM 9743 N N . SER B 1 401 ? -31.391 -35.531 -9.164 1 95.81 401 SER B N 1
ATOM 9744 C CA . SER B 1 401 ? -31.375 -36.656 -10.102 1 95.81 401 SER B CA 1
ATOM 9745 C C . SER B 1 401 ? -30.375 -37.719 -9.664 1 95.81 401 SER B C 1
ATOM 9747 O O . SER B 1 401 ? -29.469 -37.438 -8.867 1 95.81 401 SER B O 1
ATOM 9749 N N . PRO B 1 402 ? -30.547 -38.938 -10.164 1 95.19 402 PRO B N 1
ATOM 9750 C CA . PRO B 1 402 ? -29.578 -39.969 -9.859 1 95.19 402 PRO B CA 1
ATOM 9751 C C . PRO B 1 402 ? -28.156 -39.594 -10.281 1 95.19 402 PRO B C 1
ATOM 9753 O O . PRO B 1 402 ? -27.188 -40 -9.625 1 95.19 402 PRO B O 1
ATOM 9756 N N . GLN B 1 403 ? -28.062 -38.906 -11.281 1 94.31 403 GLN B N 1
ATOM 9757 C CA . GLN B 1 403 ? -26.75 -38.5 -11.766 1 94.31 403 GLN B CA 1
ATOM 9758 C C . GLN B 1 403 ? -26.078 -37.562 -10.781 1 94.31 403 GLN B C 1
ATOM 9760 O O . GLN B 1 403 ? -24.875 -37.656 -10.531 1 94.31 403 GLN B O 1
ATOM 9765 N N . ILE B 1 404 ? -26.781 -36.562 -10.297 1 96.44 404 ILE B N 1
ATOM 9766 C CA . ILE B 1 404 ? -26.266 -35.625 -9.312 1 96.44 404 ILE B CA 1
ATOM 9767 C C . ILE B 1 404 ? -25.828 -36.375 -8.055 1 96.44 404 ILE B C 1
ATOM 9769 O O . ILE B 1 404 ? -24.734 -36.156 -7.527 1 96.44 404 ILE B O 1
ATOM 9773 N N . GLU B 1 405 ? -26.656 -37.312 -7.645 1 96.75 405 GLU B N 1
ATOM 9774 C CA . GLU B 1 405 ? -26.359 -38.062 -6.441 1 96.75 405 GLU B CA 1
ATOM 9775 C C . GLU B 1 405 ? -25.109 -38.938 -6.629 1 96.75 405 GLU B C 1
ATOM 9777 O O . GLU B 1 405 ? -24.281 -39.062 -5.723 1 96.75 405 GLU B O 1
ATOM 9782 N N . ALA B 1 406 ? -25.078 -39.531 -7.766 1 95.19 406 ALA B N 1
ATOM 9783 C CA . ALA B 1 406 ? -23.938 -40.375 -8.07 1 95.19 406 ALA B CA 1
ATOM 9784 C C . ALA B 1 406 ? -22.641 -39.562 -8.078 1 95.19 406 ALA B C 1
ATOM 9786 O O . ALA B 1 406 ? -21.609 -40.031 -7.598 1 95.19 406 ALA B O 1
ATOM 9787 N N . ARG B 1 407 ? -22.688 -38.438 -8.672 1 94.5 407 ARG B N 1
ATOM 9788 C CA . ARG B 1 407 ? -21.516 -37.594 -8.727 1 94.5 407 ARG B CA 1
ATOM 9789 C C . ARG B 1 407 ? -21.109 -37.125 -7.328 1 94.5 407 ARG B C 1
ATOM 9791 O O . ARG B 1 407 ? -19.922 -37.094 -7 1 94.5 407 ARG B O 1
ATOM 9798 N N . LEU B 1 408 ? -22.031 -36.719 -6.504 1 95.94 408 LEU B N 1
ATOM 9799 C CA . LEU B 1 408 ? -21.75 -36.312 -5.141 1 95.94 408 LEU B CA 1
ATOM 9800 C C . LEU B 1 408 ? -21.109 -37.438 -4.336 1 95.94 408 LEU B C 1
ATOM 9802 O O . LEU B 1 408 ? -20.203 -37.188 -3.549 1 95.94 408 LEU B O 1
ATOM 9806 N N . GLN B 1 409 ? -21.625 -38.594 -4.57 1 95 409 GLN B N 1
ATOM 9807 C CA . GLN B 1 409 ? -21.062 -39.75 -3.889 1 95 409 GLN B CA 1
ATOM 9808 C C . GLN B 1 409 ? -19.625 -40 -4.332 1 95 409 GLN B C 1
ATOM 9810 O O . GLN B 1 409 ? -18.75 -40.281 -3.508 1 95 409 GLN B O 1
ATOM 9815 N N . PHE B 1 410 ? -19.438 -39.906 -5.578 1 93.31 410 PHE B N 1
ATOM 9816 C CA . PHE B 1 410 ? -18.094 -40.094 -6.121 1 93.31 410 PHE B CA 1
ATOM 9817 C C . PHE B 1 410 ? -17.109 -39.094 -5.48 1 93.31 410 PHE B C 1
ATOM 9819 O O . PHE B 1 410 ? -16.016 -39.5 -5.07 1 93.31 410 PHE B O 1
ATOM 9826 N N . LEU B 1 411 ? -17.469 -37.812 -5.438 1 93 411 LEU B N 1
ATOM 9827 C CA . LEU B 1 411 ? -16.625 -36.781 -4.875 1 93 411 LEU B CA 1
ATOM 9828 C C . LEU B 1 411 ? -16.344 -37.031 -3.398 1 93 411 LEU B C 1
ATOM 9830 O O . LEU B 1 411 ? -15.219 -36.844 -2.932 1 93 411 LEU B O 1
ATOM 9834 N N . SER B 1 412 ? -17.312 -37.438 -2.703 1 92.69 412 SER B N 1
ATOM 9835 C CA . SER B 1 412 ? -17.156 -37.781 -1.287 1 92.69 412 SER B CA 1
ATOM 9836 C C . SER B 1 412 ? -16.188 -38.938 -1.085 1 92.69 412 SER B C 1
ATOM 9838 O O . SER B 1 412 ? -15.336 -38.906 -0.197 1 92.69 412 SER B O 1
ATOM 9840 N N . ASP B 1 413 ? -16.328 -39.938 -1.927 1 90.19 413 ASP B N 1
ATOM 9841 C CA . ASP B 1 413 ? -15.469 -41.094 -1.845 1 90.19 413 ASP B CA 1
ATOM 9842 C C . ASP B 1 413 ? -14.016 -40.75 -2.139 1 90.19 413 ASP B C 1
ATOM 9844 O O . ASP B 1 413 ? -13.102 -41.219 -1.474 1 90.19 413 ASP B O 1
ATOM 9848 N N . LYS B 1 414 ? -13.883 -39.969 -3.129 1 87.44 414 LYS B N 1
ATOM 9849 C CA . LYS B 1 414 ? -12.539 -39.562 -3.516 1 87.44 414 LYS B CA 1
ATOM 9850 C C . LYS B 1 414 ? -11.875 -38.75 -2.406 1 87.44 414 LYS B C 1
ATOM 9852 O O . LYS B 1 414 ? -10.688 -38.906 -2.141 1 87.44 414 LYS B O 1
ATOM 9857 N N . GLU B 1 415 ? -12.57 -37.812 -1.826 1 84.44 415 GLU B N 1
ATOM 9858 C CA . GLU B 1 415 ? -12.055 -37 -0.726 1 84.44 415 GLU B CA 1
ATOM 9859 C C . GLU B 1 415 ? -11.656 -37.875 0.463 1 84.44 415 GLU B C 1
ATOM 9861 O O . GLU B 1 415 ? -10.633 -37.625 1.105 1 84.44 415 GLU B O 1
ATOM 9866 N N . GLN B 1 416 ? -12.453 -38.812 0.749 1 82.56 416 GLN B N 1
ATOM 9867 C CA . GLN B 1 416 ? -12.164 -39.719 1.85 1 82.56 416 GLN B CA 1
ATOM 9868 C C . GLN B 1 416 ? -10.914 -40.531 1.573 1 82.56 416 GLN B C 1
ATOM 9870 O O . GLN B 1 416 ? -10.102 -40.75 2.473 1 82.56 416 GLN B O 1
ATOM 9875 N N . ALA B 1 417 ? -10.789 -40.906 0.362 1 80.12 417 ALA B N 1
ATOM 9876 C CA . ALA B 1 417 ? -9.648 -41.719 -0.029 1 80.12 417 ALA B CA 1
ATOM 9877 C C . ALA B 1 417 ? -8.344 -40.938 0.067 1 80.12 417 ALA B C 1
ATOM 9879 O O . ALA B 1 417 ? -7.285 -41.531 0.315 1 80.12 417 ALA B O 1
ATOM 9880 N N . LEU B 1 418 ? -8.383 -39.656 -0.058 1 79.19 418 LEU B N 1
ATOM 9881 C CA . LEU B 1 418 ? -7.184 -38.844 -0.12 1 79.19 418 LEU B CA 1
ATOM 9882 C C . LEU B 1 418 ? -6.848 -38.281 1.253 1 79.19 418 LEU B C 1
ATOM 9884 O O . LEU B 1 418 ? -5.891 -37.5 1.394 1 79.19 418 LEU B O 1
ATOM 9888 N N . GLN B 1 419 ? -7.629 -38.594 2.225 1 73.19 419 GLN B N 1
ATOM 9889 C CA . GLN B 1 419 ? -7.371 -38.094 3.574 1 73.19 419 GLN B CA 1
ATOM 9890 C C . GLN B 1 419 ? -6.145 -38.75 4.18 1 73.19 419 GLN B C 1
ATOM 9892 O O . GLN B 1 419 ? -5.391 -38.125 4.93 1 73.19 419 GLN B O 1
ATOM 9897 N N . ALA B 1 420 ? -5.891 -40 3.918 1 67.62 420 ALA B N 1
ATOM 9898 C CA . ALA B 1 420 ? -4.73 -40.719 4.469 1 67.62 420 ALA B CA 1
ATOM 9899 C C . ALA B 1 420 ? -3.498 -40.5 3.59 1 67.62 420 ALA B C 1
ATOM 9901 O O . ALA B 1 420 ? -3.59 -40.562 2.361 1 67.62 420 ALA B O 1
ATOM 9902 N N . PRO B 1 421 ? -2.42 -40.156 4.426 1 66.06 421 PRO B N 1
ATOM 9903 C CA . PRO B 1 421 ? -1.207 -39.969 3.627 1 66.06 421 PRO B CA 1
ATOM 9904 C C . PRO B 1 421 ? -0.829 -41.219 2.83 1 66.06 421 PRO B C 1
ATOM 9906 O O . PRO B 1 421 ? -0.843 -42.312 3.371 1 66.06 421 PRO B O 1
ATOM 9909 N N . LEU B 1 422 ? -0.673 -41.062 1.578 1 66.44 422 LEU B N 1
ATOM 9910 C CA . LEU B 1 422 ? -0.318 -42.188 0.696 1 66.44 422 LEU B CA 1
ATOM 9911 C C . LEU B 1 422 ? 1.092 -42.688 0.992 1 66.44 422 LEU B C 1
ATOM 9913 O O . LEU B 1 422 ? 1.313 -43.875 1.116 1 66.44 422 LEU B O 1
ATOM 9917 N N . PHE B 1 423 ? 2.041 -41.812 1.11 1 71.31 423 PHE B N 1
ATOM 9918 C CA . PHE B 1 423 ? 3.414 -42.094 1.52 1 71.31 423 PHE B CA 1
ATOM 9919 C C . PHE B 1 423 ? 4.07 -40.844 2.076 1 71.31 423 PHE B C 1
ATOM 9921 O O . PHE B 1 423 ? 3.518 -39.719 1.966 1 71.31 423 PHE B O 1
ATOM 9928 N N . THR B 1 424 ? 5.094 -41 2.83 1 69.06 424 THR B N 1
ATOM 9929 C CA . THR B 1 424 ? 5.719 -39.906 3.584 1 69.06 424 THR B CA 1
ATOM 9930 C C . THR B 1 424 ? 6.723 -39.156 2.719 1 69.06 424 THR B C 1
ATOM 9932 O O . THR B 1 424 ? 7.074 -38.031 3.021 1 69.06 424 THR B O 1
ATOM 9935 N N . THR B 1 425 ? 7.125 -39.75 1.7 1 77.69 425 THR B N 1
ATOM 9936 C CA . THR B 1 425 ? 8.148 -39.125 0.866 1 77.69 425 THR B CA 1
ATOM 9937 C C . THR B 1 425 ? 7.566 -37.969 0.053 1 77.69 425 THR B C 1
ATOM 9939 O O . THR B 1 425 ? 6.504 -38.125 -0.556 1 77.69 425 THR B O 1
ATOM 9942 N N . GLN B 1 426 ? 8.18 -36.812 0.276 1 76.75 426 GLN B N 1
ATOM 9943 C CA . GLN B 1 426 ? 7.762 -35.625 -0.49 1 76.75 426 GLN B CA 1
ATOM 9944 C C . GLN B 1 426 ? 8.922 -35.062 -1.305 1 76.75 426 GLN B C 1
ATOM 9946 O O . GLN B 1 426 ? 10.078 -35.188 -0.913 1 76.75 426 GLN B O 1
ATOM 9951 N N . ARG B 1 427 ? 8.641 -34.594 -2.418 1 80.25 427 ARG B N 1
ATOM 9952 C CA . ARG B 1 427 ? 9.617 -33.844 -3.211 1 80.25 427 ARG B CA 1
ATOM 9953 C C . ARG B 1 427 ? 9.547 -32.344 -2.914 1 80.25 427 ARG B C 1
ATOM 9955 O O . ARG B 1 427 ? 8.758 -31.625 -3.529 1 80.25 427 ARG B O 1
ATOM 9962 N N . THR B 1 428 ? 10.391 -32 -2.031 1 79.69 428 THR B N 1
ATOM 9963 C CA . THR B 1 428 ? 10.438 -30.594 -1.639 1 79.69 428 THR B CA 1
ATOM 9964 C C . THR B 1 428 ? 11.406 -29.812 -2.529 1 79.69 428 THR B C 1
ATOM 9966 O O . THR B 1 428 ? 12.453 -30.328 -2.916 1 79.69 428 THR B O 1
ATOM 9969 N N . PRO B 1 429 ? 11.008 -28.578 -2.818 1 82.38 429 PRO B N 1
ATOM 9970 C CA . PRO B 1 429 ? 11.953 -27.75 -3.57 1 82.38 429 PRO B CA 1
ATOM 9971 C C . PRO B 1 429 ? 13.32 -27.656 -2.896 1 82.38 429 PRO B C 1
ATOM 9973 O O . PRO B 1 429 ? 13.406 -27.562 -1.668 1 82.38 429 PRO B O 1
ATOM 9976 N N . HIS B 1 430 ? 14.344 -27.688 -3.682 1 86.69 430 HIS B N 1
ATOM 9977 C CA . HIS B 1 430 ? 15.719 -27.656 -3.188 1 86.69 430 HIS B CA 1
ATOM 9978 C C . HIS B 1 430 ? 16.625 -26.859 -4.113 1 86.69 430 HIS B C 1
ATOM 9980 O O . HIS B 1 430 ? 16.203 -26.484 -5.219 1 86.69 430 HIS B O 1
ATOM 9986 N N . PHE B 1 431 ? 17.828 -26.578 -3.695 1 90.44 431 PHE B N 1
ATOM 9987 C CA . PHE B 1 431 ? 18.781 -25.828 -4.508 1 90.44 431 PHE B CA 1
ATOM 9988 C C . PHE B 1 431 ? 19.234 -26.656 -5.703 1 90.44 431 PHE B C 1
ATOM 9990 O O . PHE B 1 431 ? 19.297 -27.875 -5.633 1 90.44 431 PHE B O 1
ATOM 9997 N N . CYS B 1 432 ? 19.578 -26.016 -6.805 1 88.88 432 CYS B N 1
ATOM 9998 C CA . CYS B 1 432 ? 20.094 -26.672 -8 1 88.88 432 CYS B CA 1
ATOM 9999 C C . CYS B 1 432 ? 21.438 -27.344 -7.719 1 88.88 432 CYS B C 1
ATOM 10001 O O . CYS B 1 432 ? 22.125 -26.984 -6.758 1 88.88 432 CYS B O 1
ATOM 10003 N N . SER B 1 433 ? 21.766 -28.344 -8.578 1 90 433 SER B N 1
ATOM 10004 C CA . SER B 1 433 ? 23.094 -28.922 -8.516 1 90 433 SER B CA 1
ATOM 10005 C C . SER B 1 433 ? 24.188 -27.859 -8.703 1 90 433 SER B C 1
ATOM 10007 O O . SER B 1 433 ? 24.156 -27.094 -9.672 1 90 433 SER B O 1
ATOM 10009 N N . GLY B 1 434 ? 25.094 -27.797 -7.734 1 90.81 434 GLY B N 1
ATOM 10010 C CA . GLY B 1 434 ? 26.203 -26.859 -7.836 1 90.81 434 GLY B CA 1
ATOM 10011 C C . GLY B 1 434 ? 25.812 -25.453 -7.422 1 90.81 434 GLY B C 1
ATOM 10012 O O . GLY B 1 434 ? 26.594 -24.516 -7.625 1 90.81 434 GLY B O 1
ATOM 10013 N N . CYS B 1 435 ? 24.672 -25.297 -6.852 1 93.12 435 CYS B N 1
ATOM 10014 C CA . CYS B 1 435 ? 24.172 -23.969 -6.477 1 93.12 435 CYS B CA 1
ATOM 10015 C C . CYS B 1 435 ? 25.031 -23.359 -5.363 1 93.12 435 CYS B C 1
ATOM 10017 O O . CYS B 1 435 ? 25.281 -24.016 -4.348 1 93.12 435 CYS B O 1
ATOM 10019 N N . PRO B 1 436 ? 25.453 -22.078 -5.469 1 94.81 436 PRO B N 1
ATOM 10020 C CA . PRO B 1 436 ? 26.234 -21.422 -4.418 1 94.81 436 PRO B CA 1
ATOM 10021 C C . PRO B 1 436 ? 25.484 -21.312 -3.096 1 94.81 436 PRO B C 1
ATOM 10023 O O . PRO B 1 436 ? 26.109 -21.219 -2.033 1 94.81 436 PRO B O 1
ATOM 10026 N N . HIS B 1 437 ? 24.188 -21.297 -3.094 1 94.44 437 HIS B N 1
ATOM 10027 C CA . HIS B 1 437 ? 23.391 -21.156 -1.886 1 94.44 437 HIS B CA 1
ATOM 10028 C C . HIS B 1 437 ? 23.578 -22.359 -0.957 1 94.44 437 HIS B C 1
ATOM 10030 O O . HIS B 1 437 ? 23.312 -22.266 0.244 1 94.44 437 HIS B O 1
ATOM 10036 N N . ASN B 1 438 ? 24.016 -23.516 -1.491 1 92.06 438 ASN B N 1
ATOM 10037 C CA . ASN B 1 438 ? 24.281 -24.688 -0.661 1 92.06 438 ASN B CA 1
ATOM 10038 C C . ASN B 1 438 ? 25.375 -24.391 0.375 1 92.06 438 ASN B C 1
ATOM 10040 O O . ASN B 1 438 ? 25.375 -25 1.452 1 92.06 438 ASN B O 1
ATOM 10044 N N . THR B 1 439 ? 26.234 -23.516 0.005 1 92.56 439 THR B N 1
ATOM 10045 C CA . THR B 1 439 ? 27.312 -23.141 0.917 1 92.56 439 THR B CA 1
ATOM 10046 C C . THR B 1 439 ? 27.016 -21.812 1.598 1 92.56 439 THR B C 1
ATOM 10048 O O . THR B 1 439 ? 27.094 -21.703 2.822 1 92.56 439 THR B O 1
ATOM 10051 N N . SER B 1 440 ? 26.641 -20.828 0.859 1 95.88 440 SER B N 1
ATOM 10052 C CA . SER B 1 440 ? 26.562 -19.438 1.313 1 95.88 440 SER B CA 1
ATOM 10053 C C . SER B 1 440 ? 25.5 -19.281 2.398 1 95.88 440 SER B C 1
ATOM 10055 O O . SER B 1 440 ? 25.531 -18.328 3.18 1 95.88 440 SER B O 1
ATOM 10057 N N . THR B 1 441 ? 24.5 -20.172 2.541 1 96.62 441 THR B N 1
ATOM 10058 C CA . THR B 1 441 ? 23.406 -19.984 3.473 1 96.62 441 THR B CA 1
ATOM 10059 C C . THR B 1 441 ? 23.672 -20.703 4.793 1 96.62 441 THR B C 1
ATOM 10061 O O . THR B 1 441 ? 22.859 -20.641 5.719 1 96.62 441 THR B O 1
ATOM 10064 N N . LYS B 1 442 ? 24.766 -21.453 4.895 1 95.38 442 LYS B N 1
ATOM 10065 C CA . LYS B 1 442 ? 25.156 -22.078 6.148 1 95.38 442 LYS B CA 1
ATOM 10066 C C . LYS B 1 442 ? 25.641 -21.047 7.16 1 95.38 442 LYS B C 1
ATOM 10068 O O . LYS B 1 442 ? 26.266 -20.047 6.785 1 95.38 442 LYS B O 1
ATOM 10073 N N . VAL B 1 443 ? 25.359 -21.219 8.438 1 97.25 443 VAL B N 1
ATOM 10074 C CA . VAL B 1 443 ? 25.844 -20.359 9.5 1 97.25 443 VAL B CA 1
ATOM 10075 C C . VAL B 1 443 ? 26.547 -21.188 10.57 1 97.25 443 VAL B C 1
ATOM 10077 O O . VAL B 1 443 ? 26.312 -22.391 10.68 1 97.25 443 VAL B O 1
ATOM 10080 N N . PRO B 1 444 ? 27.438 -20.625 11.375 1 97 444 PRO B N 1
ATOM 10081 C CA . PRO B 1 444 ? 28.125 -21.359 12.43 1 97 444 PRO B CA 1
ATOM 10082 C C . PRO B 1 444 ? 27.188 -21.875 13.516 1 97 444 PRO B C 1
ATOM 10084 O O . PRO B 1 444 ? 26.141 -21.266 13.758 1 97 444 PRO B O 1
ATOM 10087 N N . GLU B 1 445 ? 27.594 -22.984 14.086 1 95.19 445 GLU B N 1
ATOM 10088 C CA . GLU B 1 445 ? 26.828 -23.531 15.203 1 95.19 445 GLU B CA 1
ATOM 10089 C C . GLU B 1 445 ? 26.594 -22.469 16.266 1 95.19 445 GLU B C 1
ATOM 10091 O O . GLU B 1 445 ? 27.5 -21.703 16.609 1 95.19 445 GLU B O 1
ATOM 10096 N N . GLY B 1 446 ? 25.406 -22.375 16.672 1 94.44 446 GLY B N 1
ATOM 10097 C CA . GLY B 1 446 ? 25.047 -21.406 17.703 1 94.44 446 GLY B CA 1
ATOM 10098 C C . GLY B 1 446 ? 24.547 -20.094 17.125 1 94.44 446 GLY B C 1
ATOM 10099 O O . GLY B 1 446 ? 24.062 -19.234 17.875 1 94.44 446 GLY B O 1
ATOM 10100 N N . SER B 1 447 ? 24.656 -19.906 15.852 1 97 447 SER B N 1
ATOM 10101 C CA . SER B 1 447 ? 24.172 -18.703 15.195 1 97 447 SER B CA 1
ATOM 10102 C C . SER B 1 447 ? 22.797 -18.922 14.594 1 97 447 SER B C 1
ATOM 10104 O O . SER B 1 447 ? 22.359 -20.062 14.414 1 97 447 SER B O 1
ATOM 10106 N N . ARG B 1 448 ? 22.125 -17.797 14.391 1 95.94 448 ARG B N 1
ATOM 10107 C CA . ARG B 1 448 ? 20.812 -17.797 13.766 1 95.94 448 ARG B CA 1
ATOM 10108 C C . ARG B 1 448 ? 20.797 -16.906 12.523 1 95.94 448 ARG B C 1
ATOM 10110 O O . ARG B 1 448 ? 21.438 -15.852 12.508 1 95.94 448 ARG B O 1
ATOM 10117 N N . ALA B 1 449 ? 20.125 -17.359 11.5 1 98 449 ALA B N 1
ATOM 10118 C CA . ALA B 1 449 ? 19.969 -16.547 10.289 1 98 449 ALA B CA 1
ATOM 10119 C C . ALA B 1 449 ? 18.5 -16.266 10 1 98 449 ALA B C 1
ATOM 10121 O O . ALA B 1 449 ? 17.609 -16.984 10.469 1 98 449 ALA B O 1
ATOM 10122 N N . LEU B 1 450 ? 18.266 -15.188 9.383 1 97.94 450 LEU B N 1
ATOM 10123 C CA . LEU B 1 450 ? 16.938 -14.812 8.875 1 97.94 450 LEU B CA 1
ATOM 10124 C C . LEU B 1 450 ? 16.859 -15 7.367 1 97.94 450 LEU B C 1
ATOM 10126 O O . LEU B 1 450 ? 17.828 -14.727 6.652 1 97.94 450 LEU B O 1
ATOM 10130 N N . ALA B 1 451 ? 15.734 -15.445 6.914 1 96.75 451 ALA B N 1
ATOM 10131 C CA . ALA B 1 451 ? 15.586 -15.75 5.492 1 96.75 451 ALA B CA 1
ATOM 10132 C C . ALA B 1 451 ? 15.359 -14.484 4.68 1 96.75 451 ALA B C 1
ATOM 10134 O O . ALA B 1 451 ? 14.922 -13.461 5.215 1 96.75 451 ALA B O 1
ATOM 10135 N N . GLY B 1 452 ? 15.719 -14.5 3.426 1 95.25 452 GLY B N 1
ATOM 10136 C CA . GLY B 1 452 ? 15.406 -13.469 2.455 1 95.25 452 GLY B CA 1
ATOM 10137 C C . GLY B 1 452 ? 14.547 -13.969 1.309 1 95.25 452 GLY B C 1
ATOM 10138 O O . GLY B 1 452 ? 14.266 -15.164 1.212 1 95.25 452 GLY B O 1
ATOM 10139 N N . ILE B 1 453 ? 14.086 -13.039 0.465 1 95.12 453 ILE B N 1
ATOM 10140 C CA . ILE B 1 453 ? 13.242 -13.383 -0.673 1 95.12 453 ILE B CA 1
ATOM 10141 C C . ILE B 1 453 ? 14.109 -13.734 -1.876 1 95.12 453 ILE B C 1
ATOM 10143 O O . ILE B 1 453 ? 15 -12.969 -2.25 1 95.12 453 ILE B O 1
ATOM 10147 N N . GLY B 1 454 ? 13.945 -14.82 -2.479 1 91.38 454 GLY B N 1
ATOM 10148 C CA . GLY B 1 454 ? 14.711 -15.422 -3.557 1 91.38 454 GLY B CA 1
ATOM 10149 C C . GLY B 1 454 ? 14.898 -16.922 -3.395 1 91.38 454 GLY B C 1
ATOM 10150 O O . GLY B 1 454 ? 14.18 -17.562 -2.617 1 91.38 454 GLY B O 1
ATOM 10151 N N . CYS B 1 455 ? 15.867 -17.469 -4.051 1 91.62 455 CYS B N 1
ATOM 10152 C CA . CYS B 1 455 ? 16.094 -18.906 -3.928 1 91.62 455 CYS B CA 1
ATOM 10153 C C . CYS B 1 455 ? 16.438 -19.281 -2.49 1 91.62 455 CYS B C 1
ATOM 10155 O O . CYS B 1 455 ? 16.062 -20.359 -2.021 1 91.62 455 CYS B O 1
ATOM 10157 N N . HIS B 1 456 ? 17.078 -18.422 -1.797 1 92.56 456 HIS B N 1
ATOM 10158 C CA . HIS B 1 456 ? 17.531 -18.703 -0.442 1 92.56 456 HIS B CA 1
ATOM 10159 C C . HIS B 1 456 ? 16.375 -18.672 0.552 1 92.56 456 HIS B C 1
ATOM 10161 O O . HIS B 1 456 ? 16.578 -18.922 1.743 1 92.56 456 HIS B O 1
ATOM 10167 N N . TYR B 1 457 ? 15.195 -18.297 0.118 1 92.88 457 TYR B N 1
ATOM 10168 C CA . TYR B 1 457 ? 13.984 -18.453 0.924 1 92.88 457 TYR B CA 1
ATOM 10169 C C . TYR B 1 457 ? 13.789 -19.906 1.352 1 92.88 457 TYR B C 1
ATOM 10171 O O . TYR B 1 457 ? 13.289 -20.172 2.445 1 92.88 457 TYR B O 1
ATOM 10179 N N . MET B 1 458 ? 14.25 -20.844 0.588 1 90.38 458 MET B N 1
ATOM 10180 C CA . MET B 1 458 ? 14.055 -22.281 0.793 1 90.38 458 MET B CA 1
ATOM 10181 C C . MET B 1 458 ? 14.82 -22.766 2.023 1 90.38 458 MET B C 1
ATOM 10183 O O . MET B 1 458 ? 14.555 -23.844 2.537 1 90.38 458 MET B O 1
ATOM 10187 N N . THR B 1 459 ? 15.711 -21.906 2.561 1 93.44 459 THR B N 1
ATOM 10188 C CA . THR B 1 459 ? 16.484 -22.281 3.746 1 93.44 459 THR B CA 1
ATOM 10189 C C . THR B 1 459 ? 15.555 -22.5 4.941 1 93.44 459 THR B C 1
ATOM 10191 O O . THR B 1 459 ? 15.914 -23.172 5.902 1 93.44 459 THR B O 1
ATOM 10194 N N . ILE B 1 460 ? 14.375 -22 4.855 1 92.12 460 ILE B N 1
ATOM 10195 C CA . ILE B 1 460 ? 13.453 -22.062 5.984 1 92.12 460 ILE B CA 1
ATOM 10196 C C . ILE B 1 460 ? 13.055 -23.516 6.234 1 92.12 460 ILE B C 1
ATOM 10198 O O . ILE B 1 460 ? 12.688 -23.875 7.352 1 92.12 460 ILE B O 1
ATOM 10202 N N . TRP B 1 461 ? 13.195 -24.406 5.172 1 87.44 461 TRP B N 1
ATOM 10203 C CA . TRP B 1 461 ? 12.828 -25.797 5.398 1 87.44 461 TRP B CA 1
ATOM 10204 C C . TRP B 1 461 ? 14.008 -26.719 5.133 1 87.44 461 TRP B C 1
ATOM 10206 O O . TRP B 1 461 ? 13.82 -27.922 4.898 1 87.44 461 TRP B O 1
ATOM 10216 N N . MET B 1 462 ? 15.273 -26.266 5.008 1 87.38 462 MET B N 1
ATOM 10217 C CA . MET B 1 462 ? 16.453 -27.062 4.688 1 87.38 462 MET B CA 1
ATOM 10218 C C . MET B 1 462 ? 17.312 -27.266 5.922 1 87.38 462 MET B C 1
ATOM 10220 O O . MET B 1 462 ? 18.453 -27.766 5.82 1 87.38 462 MET B O 1
ATOM 10224 N N . ASP B 1 463 ? 16.953 -27.094 7.027 1 84.5 463 ASP B N 1
ATOM 10225 C CA . ASP B 1 463 ? 17.719 -27.281 8.258 1 84.5 463 ASP B CA 1
ATOM 10226 C C . ASP B 1 463 ? 18.984 -26.422 8.242 1 84.5 463 ASP B C 1
ATOM 10228 O O . ASP B 1 463 ? 20.094 -26.953 8.352 1 84.5 463 ASP B O 1
ATOM 10232 N N . ARG B 1 464 ? 18.953 -25.219 8.039 1 90.12 464 ARG B N 1
ATOM 10233 C CA . ARG B 1 464 ? 20.078 -24.281 7.93 1 90.12 464 ARG B CA 1
ATOM 10234 C C . ARG B 1 464 ? 20.031 -23.25 9.047 1 90.12 464 ARG B C 1
ATOM 10236 O O . ARG B 1 464 ? 20.594 -22.156 8.922 1 90.12 464 ARG B O 1
ATOM 10243 N N . GLU B 1 465 ? 19.359 -23.5 10.164 1 94.5 465 GLU B N 1
ATOM 10244 C CA . GLU B 1 465 ? 19.234 -22.578 11.281 1 94.5 465 GLU B CA 1
ATOM 10245 C C . GLU B 1 465 ? 18.734 -21.219 10.812 1 94.5 465 GLU B C 1
ATOM 10247 O O . GLU B 1 465 ? 19.266 -20.172 11.219 1 94.5 465 GLU B O 1
ATOM 10252 N N . THR B 1 466 ? 17.953 -21.188 9.844 1 96.19 466 THR B N 1
ATOM 10253 C CA . THR B 1 466 ? 17.328 -19.984 9.305 1 96.19 466 THR B CA 1
ATOM 10254 C C . THR B 1 466 ? 15.836 -19.953 9.641 1 96.19 466 THR B C 1
ATOM 10256 O O . THR B 1 466 ? 15.094 -20.875 9.289 1 96.19 466 THR B O 1
ATOM 10259 N N . ASP B 1 467 ? 15.523 -18.891 10.398 1 94.69 467 ASP B N 1
ATOM 10260 C CA . ASP B 1 467 ? 14.133 -18.812 10.859 1 94.69 467 ASP B CA 1
ATOM 10261 C C . ASP B 1 467 ? 13.484 -17.5 10.422 1 94.69 467 ASP B C 1
ATOM 10263 O O . ASP B 1 467 ? 14.141 -16.453 10.367 1 94.69 467 ASP B O 1
ATOM 10267 N N . THR B 1 468 ? 12.172 -17.609 10.109 1 95.44 468 THR B N 1
ATOM 10268 C CA . THR B 1 468 ? 11.289 -16.5 9.781 1 95.44 468 THR B CA 1
ATOM 10269 C C . THR B 1 468 ? 11.734 -15.812 8.492 1 95.44 468 THR B C 1
ATOM 10271 O O . THR B 1 468 ? 12.773 -16.156 7.93 1 95.44 468 THR B O 1
ATOM 10274 N N . PHE B 1 469 ? 10.93 -14.992 7.957 1 95.94 469 PHE B N 1
ATOM 10275 C CA . PHE B 1 469 ? 11.148 -14.18 6.766 1 95.94 469 PHE B CA 1
ATOM 10276 C C . PHE B 1 469 ? 10.391 -12.859 6.867 1 95.94 469 PHE B C 1
ATOM 10278 O O . PHE B 1 469 ? 9.695 -12.609 7.852 1 95.94 469 PHE B O 1
ATOM 10285 N N . THR B 1 470 ? 10.633 -11.969 5.996 1 96.75 470 THR B N 1
ATOM 10286 C CA . THR B 1 470 ? 9.891 -10.711 5.902 1 96.75 470 THR B CA 1
ATOM 10287 C C . THR B 1 470 ? 9.547 -10.391 4.449 1 96.75 470 THR B C 1
ATOM 10289 O O . THR B 1 470 ? 9.844 -11.18 3.549 1 96.75 470 THR B O 1
ATOM 10292 N N . GLN B 1 471 ? 8.797 -9.328 4.211 1 97.31 471 GLN B N 1
ATOM 10293 C CA . GLN B 1 471 ? 8.469 -8.906 2.85 1 97.31 471 GLN B CA 1
ATOM 10294 C C . GLN B 1 471 ? 9.719 -8.477 2.092 1 97.31 471 GLN B C 1
ATOM 10296 O O . GLN B 1 471 ? 10.719 -8.102 2.703 1 97.31 471 GLN B O 1
ATOM 10301 N N . MET B 1 472 ? 9.695 -8.539 0.78 1 97.25 472 MET B N 1
ATOM 10302 C CA . MET B 1 472 ? 10.828 -8.172 -0.058 1 97.25 472 MET B CA 1
ATOM 10303 C C . MET B 1 472 ? 11.258 -6.734 0.206 1 97.25 472 MET B C 1
ATOM 10305 O O . MET B 1 472 ? 10.445 -5.812 0.12 1 97.25 472 MET B O 1
ATOM 10309 N N . GLY B 1 473 ? 12.5 -6.512 0.552 1 97.25 473 GLY B N 1
ATOM 10310 C CA . GLY B 1 473 ? 13.039 -5.191 0.826 1 97.25 473 GLY B CA 1
ATOM 10311 C C . GLY B 1 473 ? 13.148 -4.887 2.309 1 97.25 473 GLY B C 1
ATOM 10312 O O . GLY B 1 473 ? 13.758 -3.887 2.699 1 97.25 473 GLY B O 1
ATOM 10313 N N . GLY B 1 474 ? 12.586 -5.758 3.199 1 98.31 474 GLY B N 1
ATOM 10314 C CA . GLY B 1 474 ? 12.609 -5.559 4.641 1 98.31 474 GLY B CA 1
ATOM 10315 C C . GLY B 1 474 ? 13.602 -6.465 5.352 1 98.31 474 GLY B C 1
ATOM 10316 O O . GLY B 1 474 ? 13.633 -6.516 6.582 1 98.31 474 GLY B O 1
ATOM 10317 N N . GLU B 1 475 ? 14.484 -7.164 4.645 1 98.44 475 GLU B N 1
ATOM 10318 C CA . GLU B 1 475 ? 15.398 -8.164 5.195 1 98.44 475 GLU B CA 1
ATOM 10319 C C . GLU B 1 475 ? 16.281 -7.559 6.285 1 98.44 475 GLU B C 1
ATOM 10321 O O . GLU B 1 475 ? 16.953 -6.555 6.059 1 98.44 475 GLU B O 1
ATOM 10326 N N . GLY B 1 476 ? 16.234 -8.164 7.422 1 98.44 476 GLY B N 1
ATOM 10327 C CA . GLY B 1 476 ? 17.078 -7.754 8.531 1 98.44 476 GLY B CA 1
ATOM 10328 C C . GLY B 1 476 ? 16.422 -6.742 9.445 1 98.44 476 GLY B C 1
ATOM 10329 O O . GLY B 1 476 ? 16.844 -6.559 10.586 1 98.44 476 GLY B O 1
ATOM 10330 N N . VAL B 1 477 ? 15.32 -6.109 9.031 1 98.81 477 VAL B N 1
ATOM 10331 C CA . VAL B 1 477 ? 14.742 -4.992 9.773 1 98.81 477 VAL B CA 1
ATOM 10332 C C . VAL B 1 477 ? 13.891 -5.52 10.922 1 98.81 477 VAL B C 1
ATOM 10334 O O . VAL B 1 477 ? 13.688 -4.824 11.922 1 98.81 477 VAL B O 1
ATOM 10337 N N . THR B 1 478 ? 13.359 -6.754 10.828 1 98.75 478 THR B N 1
ATOM 10338 C CA . THR B 1 478 ? 12.664 -7.336 11.969 1 98.75 478 THR B CA 1
ATOM 10339 C C . THR B 1 478 ? 13.586 -7.434 13.18 1 98.75 478 THR B C 1
ATOM 10341 O O . THR B 1 478 ? 13.141 -7.348 14.328 1 98.75 478 THR B O 1
ATOM 10344 N N . TRP B 1 479 ? 14.938 -7.582 12.953 1 98.69 479 TRP B N 1
ATOM 10345 C CA . TRP B 1 479 ? 15.914 -7.652 14.031 1 98.69 479 TRP B CA 1
ATOM 10346 C C . TRP B 1 479 ? 15.977 -6.336 14.805 1 98.69 479 TRP B C 1
ATOM 10348 O O . TRP B 1 479 ? 16.188 -6.332 16.016 1 98.69 479 TRP B O 1
ATOM 10358 N N . ILE B 1 480 ? 15.766 -5.199 14.125 1 98.75 480 ILE B N 1
ATOM 10359 C CA . ILE B 1 480 ? 15.742 -3.895 14.773 1 98.75 480 ILE B CA 1
ATOM 10360 C C . ILE B 1 480 ? 14.703 -3.891 15.891 1 98.75 480 ILE B C 1
ATOM 10362 O O . ILE B 1 480 ? 14.922 -3.295 16.953 1 98.75 480 ILE B O 1
ATOM 10366 N N . GLY B 1 481 ? 13.539 -4.59 15.688 1 98.69 481 GLY B N 1
ATOM 10367 C CA . GLY B 1 481 ? 12.461 -4.656 16.672 1 98.69 481 GLY B CA 1
ATOM 10368 C C . GLY B 1 481 ? 12.688 -5.719 17.719 1 98.69 481 GLY B C 1
ATOM 10369 O O . GLY B 1 481 ? 12.023 -5.715 18.766 1 98.69 481 GLY B O 1
ATOM 10370 N N . GLN B 1 482 ? 13.648 -6.648 17.516 1 98.56 482 GLN B N 1
ATOM 10371 C CA . GLN B 1 482 ? 13.938 -7.738 18.438 1 98.56 482 GLN B CA 1
ATOM 10372 C C . GLN B 1 482 ? 15.102 -7.391 19.359 1 98.56 482 GLN B C 1
ATOM 10374 O O . GLN B 1 482 ? 15.055 -7.641 20.562 1 98.56 482 GLN B O 1
ATOM 10379 N N . ALA B 1 483 ? 16.109 -6.793 18.844 1 98.5 483 ALA B N 1
ATOM 10380 C CA . ALA B 1 483 ? 17.453 -6.68 19.422 1 98.5 483 ALA B CA 1
ATOM 10381 C C . ALA B 1 483 ? 17.391 -6.059 20.812 1 98.5 483 ALA B C 1
ATOM 10383 O O . ALA B 1 483 ? 18.062 -6.535 21.734 1 98.5 483 ALA B O 1
ATOM 10384 N N . PRO B 1 484 ? 16.562 -4.965 21.031 1 98.38 484 PRO B N 1
ATOM 10385 C CA . PRO B 1 484 ? 16.562 -4.348 22.359 1 98.38 484 PRO B CA 1
ATOM 10386 C C . PRO B 1 484 ? 15.969 -5.254 23.422 1 98.38 484 PRO B C 1
ATOM 10388 O O . PRO B 1 484 ? 16.156 -5.008 24.625 1 98.38 484 PRO B O 1
ATOM 10391 N N . PHE B 1 485 ? 15.312 -6.359 23.062 1 98.75 485 PHE B N 1
ATOM 10392 C CA . PHE B 1 485 ? 14.492 -7.086 24.031 1 98.75 485 PHE B CA 1
ATOM 10393 C C . PHE B 1 485 ? 14.953 -8.531 24.156 1 98.75 485 PHE B C 1
ATOM 10395 O O . PHE B 1 485 ? 14.242 -9.375 24.703 1 98.75 485 PHE B O 1
ATOM 10402 N N . THR B 1 486 ? 16.109 -8.922 23.594 1 98.25 486 THR B N 1
ATOM 10403 C CA . THR B 1 486 ? 16.656 -10.273 23.656 1 98.25 486 THR B CA 1
ATOM 10404 C C . THR B 1 486 ? 18.125 -10.25 24.062 1 98.25 486 THR B C 1
ATOM 10406 O O . THR B 1 486 ? 18.797 -9.219 23.922 1 98.25 486 THR B O 1
ATOM 10409 N N . GLU B 1 487 ? 18.609 -11.336 24.609 1 97.56 487 GLU B N 1
ATOM 10410 C CA . GLU B 1 487 ? 20.016 -11.469 24.953 1 97.56 487 GLU B CA 1
ATOM 10411 C C . GLU B 1 487 ? 20.828 -11.992 23.781 1 97.56 487 GLU B C 1
ATOM 10413 O O . GLU B 1 487 ? 22.062 -11.969 23.812 1 97.56 487 GLU B O 1
ATOM 10418 N N . THR B 1 488 ? 20.125 -12.422 22.734 1 97.06 488 THR B N 1
ATOM 10419 C CA . THR B 1 488 ? 20.844 -12.805 21.531 1 97.06 488 THR B CA 1
ATOM 10420 C C . THR B 1 488 ? 21.656 -11.633 20.984 1 97.06 488 THR B C 1
ATOM 10422 O O . THR B 1 488 ? 21.094 -10.586 20.656 1 97.06 488 THR B O 1
ATOM 10425 N N . PRO B 1 489 ? 22.891 -11.805 20.844 1 96.88 489 PRO B N 1
ATOM 10426 C CA . PRO B 1 489 ? 23.719 -10.633 20.578 1 96.88 489 PRO B CA 1
ATOM 10427 C C . PRO B 1 489 ? 23.766 -10.266 19.094 1 96.88 489 PRO B C 1
ATOM 10429 O O . PRO B 1 489 ? 24.062 -9.125 18.75 1 96.88 489 PRO B O 1
ATOM 10432 N N . HIS B 1 490 ? 23.547 -11.352 18.203 1 97.81 490 HIS B N 1
ATOM 10433 C CA . HIS B 1 490 ? 23.812 -11.148 16.781 1 97.81 490 HIS B CA 1
ATOM 10434 C C . HIS B 1 490 ? 23 -12.109 15.93 1 97.81 490 HIS B C 1
ATOM 10436 O O . HIS B 1 490 ? 22.688 -13.227 16.359 1 97.81 490 HIS B O 1
ATOM 10442 N N . VAL B 1 491 ? 22.609 -11.648 14.734 1 98.31 491 VAL B N 1
ATOM 10443 C CA . VAL B 1 491 ? 22 -12.562 13.773 1 98.31 491 VAL B CA 1
ATOM 10444 C C . VAL B 1 491 ? 22.609 -12.328 12.391 1 98.31 491 VAL B C 1
ATOM 10446 O O . VAL B 1 491 ? 23.188 -11.266 12.125 1 98.31 491 VAL B O 1
ATOM 10449 N N . PHE B 1 492 ? 22.547 -13.328 11.492 1 98.69 492 PHE B N 1
ATOM 10450 C CA . PHE B 1 492 ? 22.875 -13.211 10.078 1 98.69 492 PHE B CA 1
ATOM 10451 C C . PHE B 1 492 ? 21.609 -12.992 9.25 1 98.69 492 PHE B C 1
ATOM 10453 O O . PHE B 1 492 ? 20.547 -13.5 9.586 1 98.69 492 PHE B O 1
ATOM 10460 N N . GLN B 1 493 ? 21.656 -12.195 8.25 1 98.62 493 GLN B N 1
ATOM 10461 C CA . GLN B 1 493 ? 20.547 -11.969 7.336 1 98.62 493 GLN B CA 1
ATOM 10462 C C . GLN B 1 493 ? 20.938 -12.312 5.902 1 98.62 493 GLN B C 1
ATOM 10464 O O . GLN B 1 493 ? 21.844 -11.711 5.34 1 98.62 493 GLN B O 1
ATOM 10469 N N . ASN B 1 494 ? 20.25 -13.344 5.316 1 98.44 494 ASN B N 1
ATOM 10470 C CA . ASN B 1 494 ? 20.422 -13.625 3.895 1 98.44 494 ASN B CA 1
ATOM 10471 C C . ASN B 1 494 ? 19.734 -12.57 3.035 1 98.44 494 ASN B C 1
ATOM 10473 O O . ASN B 1 494 ? 18.578 -12.203 3.289 1 98.44 494 ASN B O 1
ATOM 10477 N N . LEU B 1 495 ? 20.406 -12.008 2.018 1 98.31 495 LEU B N 1
ATOM 10478 C CA . LEU B 1 495 ? 19.906 -11 1.093 1 98.31 495 LEU B CA 1
ATOM 10479 C C . LEU B 1 495 ? 20.453 -11.219 -0.309 1 98.31 495 LEU B C 1
ATOM 10481 O O . LEU B 1 495 ? 21.672 -11.219 -0.503 1 98.31 495 LEU B O 1
ATOM 10485 N N . GLY B 1 496 ? 19.609 -11.461 -1.278 1 97.19 496 GLY B N 1
ATOM 10486 C CA . GLY B 1 496 ? 20.062 -11.625 -2.648 1 97.19 496 GLY B CA 1
ATOM 10487 C C . GLY B 1 496 ? 20.453 -10.32 -3.311 1 97.19 496 GLY B C 1
ATOM 10488 O O . GLY B 1 496 ? 19.938 -9.258 -2.941 1 97.19 496 GLY B O 1
ATOM 10489 N N . ASP B 1 497 ? 21.344 -10.398 -4.352 1 97 497 ASP B N 1
ATOM 10490 C CA . ASP B 1 497 ? 21.75 -9.203 -5.086 1 97 497 ASP B CA 1
ATOM 10491 C C . ASP B 1 497 ? 20.562 -8.531 -5.758 1 97 497 ASP B C 1
ATOM 10493 O O . ASP B 1 497 ? 20.469 -7.301 -5.777 1 97 497 ASP B O 1
ATOM 10497 N N . GLY B 1 498 ? 19.641 -9.328 -6.336 1 96.62 498 GLY B N 1
ATOM 10498 C CA . GLY B 1 498 ? 18.438 -8.766 -6.938 1 96.62 498 GLY B CA 1
ATOM 10499 C C . GLY B 1 498 ? 17.594 -7.984 -5.953 1 96.62 498 GLY B C 1
ATOM 10500 O O . GLY B 1 498 ? 17.125 -6.883 -6.258 1 96.62 498 GLY B O 1
ATOM 10501 N N . THR B 1 499 ? 17.328 -8.594 -4.719 1 97.5 499 THR B N 1
ATOM 10502 C CA . THR B 1 499 ? 16.516 -7.934 -3.701 1 97.5 499 THR B CA 1
ATOM 10503 C C . THR B 1 499 ? 17.234 -6.715 -3.137 1 97.5 499 THR B C 1
ATOM 10505 O O . THR B 1 499 ? 16.609 -5.707 -2.809 1 97.5 499 THR B O 1
ATOM 10508 N N . TYR B 1 500 ? 18.625 -6.812 -2.994 1 97.88 500 TYR B N 1
ATOM 10509 C CA . TYR B 1 500 ? 19.406 -5.648 -2.59 1 97.88 500 TYR B CA 1
ATOM 10510 C C . TYR B 1 500 ? 19.141 -4.469 -3.523 1 97.88 500 TYR B C 1
ATOM 10512 O O . TYR B 1 500 ? 18.922 -3.346 -3.068 1 97.88 500 TYR B O 1
ATOM 10520 N N . PHE B 1 501 ? 19.188 -4.727 -4.875 1 98 501 PHE B N 1
ATOM 10521 C CA . PHE B 1 501 ? 18.984 -3.697 -5.887 1 98 501 PHE B CA 1
ATOM 10522 C C . PHE B 1 501 ? 17.547 -3.211 -5.887 1 98 501 PHE B C 1
ATOM 10524 O O . PHE B 1 501 ? 17.281 -2.025 -6.094 1 98 501 PHE B O 1
ATOM 10531 N N . HIS B 1 502 ? 16.625 -4.164 -5.668 1 97.56 502 HIS B N 1
ATOM 10532 C CA . HIS B 1 502 ? 15.195 -3.883 -5.605 1 97.56 502 HIS B CA 1
ATOM 10533 C C . HIS B 1 502 ? 14.891 -2.842 -4.535 1 97.56 502 HIS B C 1
ATOM 10535 O O . HIS B 1 502 ? 14.227 -1.838 -4.812 1 97.56 502 HIS B O 1
ATOM 10541 N N . SER B 1 503 ? 15.305 -2.98 -3.305 1 97.62 503 SER B N 1
ATOM 10542 C CA . SER B 1 503 ? 15.031 -2.041 -2.221 1 97.62 503 SER B CA 1
ATOM 10543 C C . SER B 1 503 ? 15.734 -2.461 -0.936 1 97.62 503 SER B C 1
ATOM 10545 O O . SER B 1 503 ? 15.68 -1.751 0.07 1 97.62 503 SER B O 1
ATOM 10547 N N . GLY B 1 504 ? 16.422 -3.625 -0.9 1 98.12 504 GLY B N 1
ATOM 10548 C CA . GLY B 1 504 ? 17.109 -4.105 0.287 1 98.12 504 GLY B CA 1
ATOM 10549 C C . GLY B 1 504 ? 18.172 -3.148 0.791 1 98.12 504 GLY B C 1
ATOM 10550 O O . GLY B 1 504 ? 18.562 -3.205 1.958 1 98.12 504 GLY B O 1
ATOM 10551 N N . HIS B 1 505 ? 18.641 -2.283 -0.119 1 97.88 505 HIS B N 1
ATOM 10552 C CA . HIS B 1 505 ? 19.594 -1.234 0.246 1 97.88 505 HIS B CA 1
ATOM 10553 C C . HIS B 1 505 ? 19.062 -0.4 1.41 1 97.88 505 HIS B C 1
ATOM 10555 O O . HIS B 1 505 ? 19.828 -0.046 2.316 1 97.88 505 HIS B O 1
ATOM 10561 N N . LEU B 1 506 ? 17.766 -0.055 1.401 1 98.19 506 LEU B N 1
ATOM 10562 C CA . LEU B 1 506 ? 17.172 0.777 2.443 1 98.19 506 LEU B CA 1
ATOM 10563 C C . LEU B 1 506 ? 17.094 0.022 3.766 1 98.19 506 LEU B C 1
ATOM 10565 O O . LEU B 1 506 ? 17.188 0.627 4.836 1 98.19 506 LEU B O 1
ATOM 10569 N N . ALA B 1 507 ? 16.922 -1.339 3.674 1 98.56 507 ALA B N 1
ATOM 10570 C CA . ALA B 1 507 ? 16.938 -2.146 4.891 1 98.56 507 ALA B CA 1
ATOM 10571 C C . ALA B 1 507 ? 18.297 -2.08 5.582 1 98.56 507 ALA B C 1
ATOM 10573 O O . ALA B 1 507 ? 18.359 -1.966 6.809 1 98.56 507 ALA B O 1
ATOM 10574 N N . LEU B 1 508 ? 19.344 -2.188 4.793 1 98.56 508 LEU B N 1
ATOM 10575 C CA . LEU B 1 508 ? 20.703 -2.059 5.324 1 98.56 508 LEU B CA 1
ATOM 10576 C C . LEU B 1 508 ? 20.922 -0.68 5.938 1 98.56 508 LEU B C 1
ATOM 10578 O O . LEU B 1 508 ? 21.484 -0.562 7.027 1 98.56 508 LEU B O 1
ATOM 10582 N N . ARG B 1 509 ? 20.484 0.413 5.262 1 98.19 509 ARG B N 1
ATOM 10583 C CA . ARG B 1 509 ? 20.531 1.769 5.797 1 98.19 509 ARG B CA 1
ATOM 10584 C C . ARG B 1 509 ? 19.844 1.852 7.156 1 98.19 509 ARG B C 1
ATOM 10586 O O . ARG B 1 509 ? 20.359 2.482 8.086 1 98.19 509 ARG B O 1
ATOM 10593 N N . ALA B 1 510 ? 18.594 1.245 7.27 1 98.62 510 ALA B N 1
ATOM 10594 C CA . ALA B 1 510 ? 17.844 1.261 8.516 1 98.62 510 ALA B CA 1
ATOM 10595 C C . ALA B 1 510 ? 18.594 0.559 9.633 1 98.62 510 ALA B C 1
ATOM 10597 O O . ALA B 1 510 ? 18.578 1.004 10.781 1 98.62 510 ALA B O 1
ATOM 10598 N N . ALA B 1 511 ? 19.234 -0.586 9.32 1 98.69 511 ALA B N 1
ATOM 10599 C CA . ALA B 1 511 ? 20.016 -1.322 10.305 1 98.69 511 ALA B CA 1
ATOM 10600 C C . ALA B 1 511 ? 21.188 -0.479 10.828 1 98.69 511 ALA B C 1
ATOM 10602 O O . ALA B 1 511 ? 21.438 -0.441 12.031 1 98.69 511 ALA B O 1
ATOM 10603 N N . VAL B 1 512 ? 21.906 0.19 9.883 1 98.44 512 VAL B N 1
ATOM 10604 C CA . VAL B 1 512 ? 23.016 1.047 10.273 1 98.44 512 VAL B CA 1
ATOM 10605 C C . VAL B 1 512 ? 22.516 2.178 11.164 1 98.44 512 VAL B C 1
ATOM 10607 O O . VAL B 1 512 ? 23.125 2.48 12.195 1 98.44 512 VAL B O 1
ATOM 10610 N N . ALA B 1 513 ? 21.375 2.816 10.781 1 97.69 513 ALA B N 1
ATOM 10611 C CA . ALA B 1 513 ? 20.797 3.93 11.523 1 97.69 513 ALA B CA 1
ATOM 10612 C C . ALA B 1 513 ? 20.406 3.5 12.938 1 97.69 513 ALA B C 1
ATOM 10614 O O . ALA B 1 513 ? 20.484 4.289 13.883 1 97.69 513 ALA B O 1
ATOM 10615 N N . SER B 1 514 ? 19.969 2.24 13.125 1 97.81 514 SER B N 1
ATOM 10616 C CA . SER B 1 514 ? 19.484 1.735 14.406 1 97.81 514 SER B CA 1
ATOM 10617 C C . SER B 1 514 ? 20.625 1.171 15.25 1 97.81 514 SER B C 1
ATOM 10619 O O . SER B 1 514 ? 20.422 0.803 16.406 1 97.81 514 SER B O 1
ATOM 10621 N N . LYS B 1 515 ? 21.828 0.959 14.672 1 97.25 515 LYS B N 1
ATOM 10622 C CA . LYS B 1 515 ? 23.047 0.54 15.336 1 97.25 515 LYS B CA 1
ATOM 10623 C C . LYS B 1 515 ? 22.922 -0.871 15.898 1 97.25 515 LYS B C 1
ATOM 10625 O O . LYS B 1 515 ? 23.469 -1.175 16.969 1 97.25 515 LYS B O 1
ATOM 10630 N N . VAL B 1 516 ? 22.156 -1.713 15.281 1 98.12 516 VAL B N 1
ATOM 10631 C CA . VAL B 1 516 ? 22 -3.094 15.727 1 98.12 516 VAL B CA 1
ATOM 10632 C C . VAL B 1 516 ? 23.188 -3.928 15.258 1 98.12 516 VAL B C 1
ATOM 10634 O O . VAL B 1 516 ? 23.875 -3.568 14.289 1 98.12 516 VAL B O 1
ATOM 10637 N N . ASN B 1 517 ? 23.453 -5.055 15.984 1 98.56 517 ASN B N 1
ATOM 10638 C CA . ASN B 1 517 ? 24.469 -6.016 15.578 1 98.56 517 ASN B CA 1
ATOM 10639 C C . ASN B 1 517 ? 23.906 -7.059 14.617 1 98.56 517 ASN B C 1
ATOM 10641 O O . ASN B 1 517 ? 23.203 -7.977 15.023 1 98.56 517 ASN B O 1
ATOM 10645 N N . ILE B 1 518 ? 24.266 -6.957 13.367 1 98.69 518 ILE B N 1
ATOM 10646 C CA . ILE B 1 518 ? 23.75 -7.844 12.336 1 98.69 518 ILE B CA 1
ATOM 10647 C C . ILE B 1 518 ? 24.75 -7.965 11.203 1 98.69 518 ILE B C 1
ATOM 10649 O O . ILE B 1 518 ? 25.516 -7.027 10.922 1 98.69 518 ILE B O 1
ATOM 10653 N N . THR B 1 519 ? 24.891 -9.086 10.609 1 98.88 519 THR B N 1
ATOM 10654 C CA . THR B 1 519 ? 25.688 -9.281 9.406 1 98.88 519 THR B CA 1
ATOM 10655 C C . THR B 1 519 ? 24.781 -9.609 8.211 1 98.88 519 THR B C 1
ATOM 10657 O O . THR B 1 519 ? 24.109 -10.641 8.203 1 98.88 519 THR B O 1
ATOM 10660 N N . TYR B 1 520 ? 24.766 -8.719 7.258 1 98.81 520 TYR B N 1
ATOM 10661 C CA . TYR B 1 520 ? 24.094 -9.016 6 1 98.81 520 TYR B CA 1
ATOM 10662 C C . TYR B 1 520 ? 24.969 -9.891 5.109 1 98.81 520 TYR B C 1
ATOM 10664 O O . TYR B 1 520 ? 26.125 -9.562 4.84 1 98.81 520 TYR B O 1
ATOM 10672 N N . LYS B 1 521 ? 24.453 -11.039 4.699 1 98.56 521 LYS B N 1
ATOM 10673 C CA . LYS B 1 521 ? 25.078 -11.867 3.668 1 98.56 521 LYS B CA 1
ATOM 10674 C C . LYS B 1 521 ? 24.453 -11.602 2.301 1 98.56 521 LYS B C 1
ATOM 10676 O O . LYS B 1 521 ? 23.438 -12.211 1.946 1 98.56 521 LYS B O 1
ATOM 10681 N N . ILE B 1 522 ? 25.094 -10.703 1.538 1 98.5 522 ILE B N 1
ATOM 10682 C CA . ILE B 1 522 ? 24.594 -10.398 0.203 1 98.5 522 ILE B CA 1
ATOM 10683 C C . ILE B 1 522 ? 25.078 -11.461 -0.784 1 98.5 522 ILE B C 1
ATOM 10685 O O . ILE B 1 522 ? 26.234 -11.453 -1.2 1 98.5 522 ILE B O 1
ATOM 10689 N N . LEU B 1 523 ? 24.219 -12.312 -1.116 1 97.19 523 LEU B N 1
ATOM 10690 C CA . LEU B 1 523 ? 24.484 -13.445 -1.998 1 97.19 523 LEU B CA 1
ATOM 10691 C C . LEU B 1 523 ? 24.438 -13.016 -3.461 1 97.19 523 LEU B C 1
ATOM 10693 O O . LEU B 1 523 ? 23.359 -13.047 -4.078 1 97.19 523 LEU B O 1
ATOM 10697 N N . TYR B 1 524 ? 25.562 -12.664 -4 1 97.38 524 TYR B N 1
ATOM 10698 C CA . TYR B 1 524 ? 25.703 -12.125 -5.348 1 97.38 524 TYR B CA 1
ATOM 10699 C C . TYR B 1 524 ? 25.922 -13.242 -6.363 1 97.38 524 TYR B C 1
ATOM 10701 O O . TYR B 1 524 ? 27.047 -13.727 -6.527 1 97.38 524 TYR B O 1
ATOM 10709 N N . ASN B 1 525 ? 24.859 -13.633 -7.035 1 94.69 525 ASN B N 1
ATOM 10710 C CA . ASN B 1 525 ? 24.969 -14.68 -8.039 1 94.69 525 ASN B CA 1
ATOM 10711 C C . ASN B 1 525 ? 24.703 -14.141 -9.445 1 94.69 525 ASN B C 1
ATOM 10713 O O . ASN B 1 525 ? 24.625 -14.914 -10.406 1 94.69 525 ASN B O 1
ATOM 10717 N N . ASP B 1 526 ? 24.453 -12.812 -9.531 1 93.06 526 ASP B N 1
ATOM 10718 C CA . ASP B 1 526 ? 24.359 -12.031 -10.758 1 93.06 526 ASP B CA 1
ATOM 10719 C C . ASP B 1 526 ? 23.125 -12.414 -11.562 1 93.06 526 ASP B C 1
ATOM 10721 O O . ASP B 1 526 ? 23.172 -12.477 -12.797 1 93.06 526 ASP B O 1
ATOM 10725 N N . ALA B 1 527 ? 22.062 -12.867 -10.867 1 92.38 527 ALA B N 1
ATOM 10726 C CA . ALA B 1 527 ? 20.797 -13.219 -11.523 1 92.38 527 ALA B CA 1
ATOM 10727 C C . ALA B 1 527 ? 19.625 -13.109 -10.547 1 92.38 527 ALA B C 1
ATOM 10729 O O . ALA B 1 527 ? 19.766 -13.383 -9.359 1 92.38 527 ALA B O 1
ATOM 10730 N N . VAL B 1 528 ? 18.531 -12.633 -11.062 1 91.56 528 VAL B N 1
ATOM 10731 C CA . VAL B 1 528 ? 17.281 -12.844 -10.344 1 91.56 528 VAL B CA 1
ATOM 10732 C C . VAL B 1 528 ? 16.75 -14.242 -10.633 1 91.56 528 VAL B C 1
ATOM 10734 O O . VAL B 1 528 ? 15.883 -14.422 -11.492 1 91.56 528 VAL B O 1
ATOM 10737 N N . ALA B 1 529 ? 17.125 -15.18 -9.867 1 85.81 529 ALA B N 1
ATOM 10738 C CA . ALA B 1 529 ? 17.156 -16.594 -10.227 1 85.81 529 ALA B CA 1
ATOM 10739 C C . ALA B 1 529 ? 15.773 -17.234 -10.109 1 85.81 529 ALA B C 1
ATOM 10741 O O . ALA B 1 529 ? 15.359 -18 -10.977 1 85.81 529 ALA B O 1
ATOM 10742 N N . MET B 1 530 ? 15.016 -16.844 -9.117 1 83.12 530 MET B N 1
ATOM 10743 C CA . MET B 1 530 ? 13.758 -17.531 -8.82 1 83.12 530 MET B CA 1
ATOM 10744 C C . MET B 1 530 ? 12.711 -17.25 -9.898 1 83.12 530 MET B C 1
ATOM 10746 O O . MET B 1 530 ? 11.773 -18.031 -10.078 1 83.12 530 MET B O 1
ATOM 10750 N N . THR B 1 531 ? 12.93 -16.172 -10.594 1 81 531 THR B N 1
ATOM 10751 C CA . THR B 1 531 ? 11.953 -15.812 -11.609 1 81 531 THR B CA 1
ATOM 10752 C C . THR B 1 531 ? 12.438 -16.203 -13 1 81 531 THR B C 1
ATOM 10754 O O . THR B 1 531 ? 11.812 -15.859 -14.008 1 81 531 THR B O 1
ATOM 10757 N N . GLY B 1 532 ? 13.5 -16.844 -13.148 1 80.69 532 GLY B N 1
ATOM 10758 C CA . GLY B 1 532 ? 13.914 -17.359 -14.445 1 80.69 532 GLY B CA 1
ATOM 10759 C C . GLY B 1 532 ? 15.328 -16.969 -14.82 1 80.69 532 GLY B C 1
ATOM 10760 O O . GLY B 1 532 ? 15.789 -17.25 -15.922 1 80.69 532 GLY B O 1
ATOM 10761 N N . GLY B 1 533 ? 16 -16.297 -13.906 1 87.69 533 GLY B N 1
ATOM 10762 C CA . GLY B 1 533 ? 17.406 -16 -14.125 1 87.69 533 GLY B CA 1
ATOM 10763 C C . GLY B 1 533 ? 17.641 -14.719 -14.906 1 87.69 533 GLY B C 1
ATOM 10764 O O . GLY B 1 533 ? 18.594 -14.617 -15.68 1 87.69 533 GLY B O 1
ATOM 10765 N N . GLN B 1 534 ? 16.734 -13.766 -14.789 1 90.69 534 GLN B N 1
ATOM 10766 C CA . GLN B 1 534 ? 16.859 -12.477 -15.445 1 90.69 534 GLN B CA 1
ATOM 10767 C C . GLN B 1 534 ? 18 -11.664 -14.844 1 90.69 534 GLN B C 1
ATOM 10769 O O . GLN B 1 534 ? 18.391 -11.891 -13.688 1 90.69 534 GLN B O 1
ATOM 10774 N N . PRO B 1 535 ? 18.562 -10.789 -15.617 1 91.38 535 PRO B N 1
ATOM 10775 C CA . PRO B 1 535 ? 19.578 -9.898 -15.023 1 91.38 535 PRO B CA 1
ATOM 10776 C C . PRO B 1 535 ? 18.969 -8.875 -14.062 1 91.38 535 PRO B C 1
ATOM 10778 O O . PRO B 1 535 ? 17.766 -8.633 -14.102 1 91.38 535 PRO B O 1
ATOM 10781 N N . ILE B 1 536 ? 19.797 -8.297 -13.203 1 91.56 536 ILE B N 1
ATOM 10782 C CA . ILE B 1 536 ? 19.406 -7.176 -12.359 1 91.56 536 ILE B CA 1
ATOM 10783 C C . ILE B 1 536 ? 19.031 -5.984 -13.234 1 91.56 536 ILE B C 1
ATOM 10785 O O . ILE B 1 536 ? 19.531 -5.832 -14.344 1 91.56 536 ILE B O 1
ATOM 10789 N N . ASP B 1 537 ? 18.047 -5.133 -12.773 1 89.5 537 ASP B N 1
ATOM 10790 C CA . ASP B 1 537 ? 17.5 -4.02 -13.539 1 89.5 537 ASP B CA 1
ATOM 10791 C C . ASP B 1 537 ? 18.391 -2.791 -13.453 1 89.5 537 ASP B C 1
ATOM 10793 O O . ASP B 1 537 ? 17.969 -1.739 -12.969 1 89.5 537 ASP B O 1
ATOM 10797 N N . GLY B 1 538 ? 19.547 -2.785 -13.844 1 91.75 538 GLY B N 1
ATOM 10798 C CA . GLY B 1 538 ? 20.594 -1.788 -13.82 1 91.75 538 GLY B CA 1
ATOM 10799 C C . GLY B 1 538 ? 21.984 -2.395 -13.758 1 91.75 538 GLY B C 1
ATOM 10800 O O . GLY B 1 538 ? 22.234 -3.449 -14.344 1 91.75 538 GLY B O 1
ATOM 10801 N N . VAL B 1 539 ? 22.875 -1.616 -13.25 1 91.56 539 VAL B N 1
ATOM 10802 C CA . VAL B 1 539 ? 24.266 -2.088 -13.141 1 91.56 539 VAL B CA 1
ATOM 10803 C C . VAL B 1 539 ? 24.656 -2.199 -11.672 1 91.56 539 VAL B C 1
ATOM 10805 O O . VAL B 1 539 ? 24.484 -1.251 -10.906 1 91.56 539 VAL B O 1
ATOM 10808 N N . LEU B 1 540 ? 25.109 -3.363 -11.297 1 94.75 540 LEU B N 1
ATOM 10809 C CA . LEU B 1 540 ? 25.625 -3.588 -9.953 1 94.75 540 LEU B CA 1
ATOM 10810 C C . LEU B 1 540 ? 26.859 -4.48 -9.984 1 94.75 540 LEU B C 1
ATOM 10812 O O . LEU B 1 540 ? 26.734 -5.707 -9.961 1 94.75 540 LEU B O 1
ATOM 10816 N N . ARG B 1 541 ? 27.938 -3.9 -10.055 1 95.06 541 ARG B N 1
ATOM 10817 C CA . ARG B 1 541 ? 29.188 -4.645 -9.961 1 95.06 541 ARG B CA 1
ATOM 10818 C C . ARG B 1 541 ? 29.562 -4.922 -8.508 1 95.06 541 ARG B C 1
ATOM 10820 O O . ARG B 1 541 ? 29.125 -4.195 -7.609 1 95.06 541 ARG B O 1
ATOM 10827 N N . VAL B 1 542 ? 30.375 -5.938 -8.25 1 96.62 542 VAL B N 1
ATOM 10828 C CA . VAL B 1 542 ? 30.734 -6.352 -6.895 1 96.62 542 VAL B CA 1
ATOM 10829 C C . VAL B 1 542 ? 31.516 -5.238 -6.203 1 96.62 542 VAL B C 1
ATOM 10831 O O . VAL B 1 542 ? 31.328 -4.98 -5.012 1 96.62 542 VAL B O 1
ATOM 10834 N N . ASP B 1 543 ? 32.5 -4.578 -6.945 1 96.19 543 ASP B N 1
ATOM 10835 C CA . ASP B 1 543 ? 33.25 -3.471 -6.367 1 96.19 543 ASP B CA 1
ATOM 10836 C C . ASP B 1 543 ? 32.344 -2.299 -6.027 1 96.19 543 ASP B C 1
ATOM 10838 O O . ASP B 1 543 ? 32.469 -1.704 -4.953 1 96.19 543 ASP B O 1
ATOM 10842 N N . GLN B 1 544 ? 31.391 -1.964 -6.93 1 95.19 544 GLN B N 1
ATOM 10843 C CA . GLN B 1 544 ? 30.406 -0.917 -6.715 1 95.19 544 GLN B CA 1
ATOM 10844 C C . GLN B 1 544 ? 29.547 -1.212 -5.48 1 95.19 544 GLN B C 1
ATOM 10846 O O . GLN B 1 544 ? 29.281 -0.316 -4.684 1 95.19 544 GLN B O 1
ATOM 10851 N N . LEU B 1 545 ? 29.141 -2.496 -5.348 1 97.5 545 LEU B N 1
ATOM 10852 C CA . LEU B 1 545 ? 28.359 -2.945 -4.199 1 97.5 545 LEU B CA 1
ATOM 10853 C C . LEU B 1 545 ? 29.109 -2.703 -2.898 1 97.5 545 LEU B C 1
ATOM 10855 O O . LEU B 1 545 ? 28.547 -2.197 -1.928 1 97.5 545 LEU B O 1
ATOM 10859 N N . SER B 1 546 ? 30.422 -3.014 -2.82 1 98.06 546 SER B N 1
ATOM 10860 C CA . SER B 1 546 ? 31.25 -2.795 -1.63 1 98.06 546 SER B CA 1
ATOM 10861 C C . SER B 1 546 ? 31.312 -1.314 -1.268 1 98.06 546 SER B C 1
ATOM 10863 O O . SER B 1 546 ? 31.234 -0.955 -0.091 1 98.06 546 SER B O 1
ATOM 10865 N N . ARG B 1 547 ? 31.375 -0.424 -2.309 1 97.31 547 ARG B N 1
ATOM 10866 C CA . ARG B 1 547 ? 31.453 1.016 -2.08 1 97.31 547 ARG B CA 1
ATOM 10867 C C . ARG B 1 547 ? 30.109 1.559 -1.599 1 97.31 547 ARG B C 1
ATOM 10869 O O . ARG B 1 547 ? 30.062 2.453 -0.751 1 97.31 547 ARG B O 1
ATOM 10876 N N . GLN B 1 548 ? 29.031 1.031 -2.145 1 97.81 548 GLN B N 1
ATOM 10877 C CA . GLN B 1 548 ? 27.688 1.463 -1.743 1 97.81 548 GLN B CA 1
ATOM 10878 C C . GLN B 1 548 ? 27.453 1.188 -0.262 1 97.81 548 GLN B C 1
ATOM 10880 O O . GLN B 1 548 ? 27.016 2.076 0.477 1 97.81 548 GLN B O 1
ATOM 10885 N N . VAL B 1 549 ? 27.75 -0.092 0.203 1 98.25 549 VAL B N 1
ATOM 10886 C CA . VAL B 1 549 ? 27.469 -0.44 1.591 1 98.25 549 VAL B CA 1
ATOM 10887 C C . VAL B 1 549 ? 28.422 0.301 2.518 1 98.25 549 VAL B C 1
ATOM 10889 O O . VAL B 1 549 ? 28.078 0.641 3.648 1 98.25 549 VAL B O 1
ATOM 10892 N N . PHE B 1 550 ? 29.734 0.522 2.088 1 97.69 550 PHE B N 1
ATOM 10893 C CA . PHE B 1 550 ? 30.703 1.287 2.859 1 97.69 550 PHE B CA 1
ATOM 10894 C C . PHE B 1 550 ? 30.203 2.703 3.113 1 97.69 550 PHE B C 1
ATOM 10896 O O . PHE B 1 550 ? 30.297 3.209 4.234 1 97.69 550 PHE B O 1
ATOM 10903 N N . ASN B 1 551 ? 29.594 3.322 2.113 1 97.25 551 ASN B N 1
ATOM 10904 C CA . ASN B 1 551 ? 29.188 4.715 2.211 1 97.25 551 ASN B CA 1
ATOM 10905 C C . ASN B 1 551 ? 27.859 4.852 2.947 1 97.25 551 ASN B C 1
ATOM 10907 O O . ASN B 1 551 ? 27.422 5.965 3.248 1 97.25 551 ASN B O 1
ATOM 10911 N N . GLU B 1 552 ? 27.203 3.744 3.258 1 97.19 552 GLU B N 1
ATOM 10912 C CA . GLU B 1 552 ? 26.062 3.766 4.164 1 97.19 552 GLU B CA 1
ATOM 10913 C C . GLU B 1 552 ? 26.516 3.766 5.621 1 97.19 552 GLU B C 1
ATOM 10915 O O . GLU B 1 552 ? 25.719 4.066 6.52 1 97.19 552 GLU B O 1
ATOM 10920 N N . GLY B 1 553 ? 27.75 3.383 5.848 1 96.69 553 GLY B N 1
ATOM 10921 C CA . GLY B 1 553 ? 28.266 3.418 7.207 1 96.69 553 GLY B CA 1
ATOM 10922 C C . GLY B 1 553 ? 28.672 2.049 7.727 1 96.69 553 GLY B C 1
ATOM 10923 O O . GLY B 1 553 ? 28.969 1.896 8.914 1 96.69 553 GLY B O 1
ATOM 10924 N N . VAL B 1 554 ? 28.703 0.995 6.828 1 97.94 554 VAL B N 1
ATOM 10925 C CA . VAL B 1 554 ? 29.141 -0.334 7.246 1 97.94 554 VAL B CA 1
ATOM 10926 C C . VAL B 1 554 ? 30.625 -0.307 7.598 1 97.94 554 VAL B C 1
ATOM 10928 O O . VAL B 1 554 ? 31.422 0.306 6.887 1 97.94 554 VAL B O 1
ATOM 10931 N N . GLN B 1 555 ? 30.953 -1.026 8.68 1 95.19 555 GLN B N 1
ATOM 10932 C CA . GLN B 1 555 ? 32.312 -0.852 9.203 1 95.19 555 GLN B CA 1
ATOM 10933 C C . GLN B 1 555 ? 33.156 -2.096 8.961 1 95.19 555 GLN B C 1
ATOM 10935 O O . GLN B 1 555 ? 34.375 -2.072 9.164 1 95.19 555 GLN B O 1
ATOM 10940 N N . ARG B 1 556 ? 32.594 -3.186 8.555 1 98.25 556 ARG B N 1
ATOM 10941 C CA . ARG B 1 556 ? 33.312 -4.414 8.242 1 98.25 556 ARG B CA 1
ATOM 10942 C C . ARG B 1 556 ? 32.688 -5.117 7.035 1 98.25 556 ARG B C 1
ATOM 10944 O O . ARG B 1 556 ? 31.516 -5.457 7.047 1 98.25 556 ARG B O 1
ATOM 10951 N N . ILE B 1 557 ? 33.562 -5.316 5.945 1 98.69 557 ILE B N 1
ATOM 10952 C CA . ILE B 1 557 ? 33.094 -5.961 4.719 1 98.69 557 ILE B CA 1
ATOM 10953 C C . ILE B 1 557 ? 34.031 -7.117 4.367 1 98.69 557 ILE B C 1
ATOM 10955 O O . ILE B 1 557 ? 35.25 -6.945 4.336 1 98.69 557 ILE B O 1
ATOM 10959 N N . ALA B 1 558 ? 33.531 -8.273 4.199 1 98.75 558 ALA B N 1
ATOM 10960 C CA . ALA B 1 558 ? 34.281 -9.438 3.727 1 98.75 558 ALA B CA 1
ATOM 10961 C C . ALA B 1 558 ? 33.719 -9.93 2.389 1 98.75 558 ALA B C 1
ATOM 10963 O O . ALA B 1 558 ? 32.531 -10.195 2.258 1 98.75 558 ALA B O 1
ATOM 10964 N N . LEU B 1 559 ? 34.531 -9.977 1.364 1 98.38 559 LEU B N 1
ATOM 10965 C CA . LEU B 1 559 ? 34.188 -10.609 0.098 1 98.38 559 LEU B CA 1
ATOM 10966 C C . LEU B 1 559 ? 34.625 -12.07 0.086 1 98.38 559 LEU B C 1
ATOM 10968 O O . LEU B 1 559 ? 35.781 -12.391 0.356 1 98.38 559 LEU B O 1
ATOM 10972 N N . VAL B 1 560 ? 33.719 -12.945 -0.083 1 98.12 560 VAL B N 1
ATOM 10973 C CA . VAL B 1 560 ? 33.938 -14.383 -0.172 1 98.12 560 VAL B CA 1
ATOM 10974 C C . VAL B 1 560 ? 33.594 -14.883 -1.572 1 98.12 560 VAL B C 1
ATOM 10976 O O . VAL B 1 560 ? 32.531 -14.547 -2.111 1 98.12 560 VAL B O 1
ATOM 10979 N N . SER B 1 561 ? 34.469 -15.656 -2.213 1 96.56 561 SER B N 1
ATOM 10980 C CA . SER B 1 561 ? 34.219 -16.156 -3.568 1 96.56 561 SER B CA 1
ATOM 10981 C C . SER B 1 561 ? 34.906 -17.5 -3.781 1 96.56 561 SER B C 1
ATOM 10983 O O . SER B 1 561 ? 35.812 -17.891 -3.037 1 96.56 561 SER B O 1
ATOM 10985 N N . ASP B 1 562 ? 34.406 -18.25 -4.758 1 93.12 562 ASP B N 1
ATOM 10986 C CA . ASP B 1 562 ? 35.062 -19.484 -5.195 1 93.12 562 ASP B CA 1
ATOM 10987 C C . ASP B 1 562 ? 36.312 -19.156 -6.027 1 93.12 562 ASP B C 1
ATOM 10989 O O . ASP B 1 562 ? 37.188 -20.016 -6.199 1 93.12 562 ASP B O 1
ATOM 10993 N N . GLU B 1 563 ? 36.344 -17.891 -6.512 1 93.19 563 GLU B N 1
ATOM 10994 C CA . GLU B 1 563 ? 37.5 -17.422 -7.297 1 93.19 563 GLU B CA 1
ATOM 10995 C C . GLU B 1 563 ? 37.938 -16.031 -6.863 1 93.19 563 GLU B C 1
ATOM 10997 O O . GLU B 1 563 ? 37.875 -15.086 -7.652 1 93.19 563 GLU B O 1
ATOM 11002 N N . PRO B 1 564 ? 38.469 -15.891 -5.711 1 93.5 564 PRO B N 1
ATOM 11003 C CA . PRO B 1 564 ? 38.844 -14.555 -5.238 1 93.5 564 PRO B CA 1
ATOM 11004 C C . PRO B 1 564 ? 39.906 -13.883 -6.113 1 93.5 564 PRO B C 1
ATOM 11006 O O . PRO B 1 564 ? 40 -12.656 -6.141 1 93.5 564 PRO B O 1
ATOM 11009 N N . ASP B 1 565 ? 40.688 -14.648 -6.871 1 90.94 565 ASP B N 1
ATOM 11010 C CA . ASP B 1 565 ? 41.781 -14.125 -7.672 1 90.94 565 ASP B CA 1
ATOM 11011 C C . ASP B 1 565 ? 41.25 -13.414 -8.922 1 90.94 565 ASP B C 1
ATOM 11013 O O . ASP B 1 565 ? 42.031 -12.719 -9.602 1 90.94 565 ASP B O 1
ATOM 11017 N N . LYS B 1 566 ? 40 -13.547 -9.133 1 89.56 566 LYS B N 1
ATOM 11018 C CA . LYS B 1 566 ? 39.438 -12.836 -10.281 1 89.56 566 LYS B CA 1
ATOM 11019 C C . LYS B 1 566 ? 39.406 -11.328 -10.047 1 89.56 566 LYS B C 1
ATOM 11021 O O . LYS B 1 566 ? 39.219 -10.555 -10.977 1 89.56 566 LYS B O 1
ATOM 11026 N N . TYR B 1 567 ? 39.656 -10.883 -8.844 1 92.06 567 TYR B N 1
ATOM 11027 C CA . TYR B 1 567 ? 39.781 -9.477 -8.492 1 92.06 567 TYR B CA 1
ATOM 11028 C C . TYR B 1 567 ? 41.219 -9.094 -8.242 1 92.06 567 TYR B C 1
ATOM 11030 O O . TYR B 1 567 ? 41.625 -8.836 -7.102 1 92.06 567 TYR B O 1
ATOM 11038 N N . PRO B 1 568 ? 41.969 -8.938 -9.234 1 80.75 568 PRO B N 1
ATOM 11039 C CA . PRO B 1 568 ? 43.406 -8.672 -9.023 1 80.75 568 PRO B CA 1
ATOM 11040 C C . PRO B 1 568 ? 43.656 -7.285 -8.438 1 80.75 568 PRO B C 1
ATOM 11042 O O . PRO B 1 568 ? 44.562 -7.121 -7.613 1 80.75 568 PRO B O 1
ATOM 11045 N N . SER B 1 569 ? 42.875 -6.234 -8.938 1 82.62 569 SER B N 1
ATOM 11046 C CA . SER B 1 569 ? 43 -4.895 -8.375 1 82.62 569 SER B CA 1
ATOM 11047 C C . SER B 1 569 ? 41.906 -4.648 -7.324 1 82.62 569 SER B C 1
ATOM 11049 O O . SER B 1 569 ? 40.719 -4.895 -7.57 1 82.62 569 SER B O 1
ATOM 11051 N N . ARG B 1 570 ? 42.406 -4.402 -6.168 1 87.19 570 ARG B N 1
ATOM 11052 C CA . ARG B 1 570 ? 41.469 -4.238 -5.059 1 87.19 570 ARG B CA 1
ATOM 11053 C C . ARG B 1 570 ? 41.219 -2.76 -4.773 1 87.19 570 ARG B C 1
ATOM 11055 O O . ARG B 1 570 ? 40.438 -2.42 -3.877 1 87.19 570 ARG B O 1
ATOM 11062 N N . GLU B 1 571 ? 41.656 -1.925 -5.727 1 89.69 571 GLU B N 1
ATOM 11063 C CA . GLU B 1 571 ? 41.594 -0.479 -5.535 1 89.69 571 GLU B CA 1
ATOM 11064 C C . GLU B 1 571 ? 40.156 0.046 -5.707 1 89.69 571 GLU B C 1
ATOM 11066 O O . GLU B 1 571 ? 39.781 1.036 -5.082 1 89.69 571 GLU B O 1
ATOM 11071 N N . ASP B 1 572 ? 39.438 -0.636 -6.477 1 91.62 572 ASP B N 1
ATOM 11072 C CA . ASP B 1 572 ? 38.094 -0.162 -6.781 1 91.62 572 ASP B CA 1
ATOM 11073 C C . ASP B 1 572 ? 37.094 -0.54 -5.676 1 91.62 572 ASP B C 1
ATOM 11075 O O . ASP B 1 572 ? 36 -0.014 -5.621 1 91.62 572 ASP B O 1
ATOM 11079 N N . PHE B 1 573 ? 37.531 -1.432 -4.773 1 96.56 573 PHE B N 1
ATOM 11080 C CA . PHE B 1 573 ? 36.656 -1.875 -3.684 1 96.56 573 PHE B CA 1
ATOM 11081 C C . PHE B 1 573 ? 36.719 -0.909 -2.508 1 96.56 573 PHE B C 1
ATOM 11083 O O . PHE B 1 573 ? 37.625 -0.074 -2.438 1 96.56 573 PHE B O 1
ATOM 11090 N N . ALA B 1 574 ? 35.719 -0.894 -1.665 1 96.5 574 ALA B N 1
ATOM 11091 C CA . ALA B 1 574 ? 35.812 -0.138 -0.417 1 96.5 574 ALA B CA 1
ATOM 11092 C C . ALA B 1 574 ? 37.094 -0.465 0.348 1 96.5 574 ALA B C 1
ATOM 11094 O O . ALA B 1 574 ? 37.5 -1.618 0.377 1 96.5 574 ALA B O 1
ATOM 11095 N N . PRO B 1 575 ? 37.719 0.473 1.018 1 93.88 575 PRO B N 1
ATOM 11096 C CA . PRO B 1 575 ? 39.062 0.276 1.621 1 93.88 575 PRO B CA 1
ATOM 11097 C C . PRO B 1 575 ? 39.031 -0.745 2.756 1 93.88 575 PRO B C 1
ATOM 11099 O O . PRO B 1 575 ? 40.062 -1.343 3.068 1 93.88 575 PRO B O 1
ATOM 11102 N N . ILE B 1 576 ? 37.906 -1.082 3.346 1 96 576 ILE B N 1
ATOM 11103 C CA . ILE B 1 576 ? 37.844 -1.967 4.504 1 96 576 ILE B CA 1
ATOM 11104 C C . ILE B 1 576 ? 37.531 -3.391 4.047 1 96 576 ILE B C 1
ATOM 11106 O O . ILE B 1 576 ? 37.375 -4.293 4.875 1 96 576 ILE B O 1
ATOM 11110 N N . THR B 1 577 ? 37.469 -3.648 2.711 1 97.62 577 THR B N 1
ATOM 11111 C CA . THR B 1 577 ? 37.062 -4.945 2.178 1 97.62 577 THR B CA 1
ATOM 11112 C C . THR B 1 577 ? 38.219 -5.945 2.275 1 97.62 577 THR B C 1
ATOM 11114 O O . THR B 1 577 ? 39.312 -5.676 1.813 1 97.62 577 THR B O 1
ATOM 11117 N N . THR B 1 578 ? 37.969 -7.086 2.926 1 97.31 578 THR B N 1
ATOM 11118 C CA . THR B 1 578 ? 38.906 -8.203 2.922 1 97.31 578 THR B CA 1
ATOM 11119 C C . THR B 1 578 ? 38.469 -9.281 1.936 1 97.31 578 THR B C 1
ATOM 11121 O O . THR B 1 578 ? 37.281 -9.352 1.583 1 97.31 578 THR B O 1
ATOM 11124 N N . PHE B 1 579 ? 39.375 -10.109 1.412 1 97.25 579 PHE B N 1
ATOM 11125 C CA . PHE B 1 579 ? 39.094 -11.086 0.367 1 97.25 579 PHE B CA 1
ATOM 11126 C C . PHE B 1 579 ? 39.406 -12.5 0.859 1 97.25 579 PHE B C 1
ATOM 11128 O O . PHE B 1 579 ? 40.469 -12.758 1.425 1 97.25 579 PHE B O 1
ATOM 11135 N N . HIS B 1 580 ? 38.406 -13.383 0.708 1 97.44 580 HIS B N 1
ATOM 11136 C CA . HIS B 1 580 ? 38.5 -14.742 1.229 1 97.44 580 HIS B CA 1
ATOM 11137 C C . HIS B 1 580 ? 37.969 -15.758 0.218 1 97.44 580 HIS B C 1
ATOM 11139 O O . HIS B 1 580 ? 37.094 -15.445 -0.589 1 97.44 580 HIS B O 1
ATOM 11145 N N . HIS B 1 581 ? 38.531 -17 0.229 1 96.12 581 HIS B N 1
ATOM 11146 C CA . HIS B 1 581 ? 37.938 -18.125 -0.509 1 96.12 581 HIS B CA 1
ATOM 11147 C C . HIS B 1 581 ? 36.719 -18.688 0.211 1 96.12 581 HIS B C 1
ATOM 11149 O O . HIS B 1 581 ? 36.656 -18.641 1.44 1 96.12 581 HIS B O 1
ATOM 11155 N N . ARG B 1 582 ? 35.781 -19.219 -0.485 1 95.5 582 ARG B N 1
ATOM 11156 C CA . ARG B 1 582 ? 34.531 -19.734 0.083 1 95.5 582 ARG B CA 1
ATOM 11157 C C . ARG B 1 582 ? 34.844 -20.797 1.146 1 95.5 582 ARG B C 1
ATOM 11159 O O . ARG B 1 582 ? 34.031 -21 2.055 1 95.5 582 ARG B O 1
ATOM 11166 N N . ARG B 1 583 ? 35.906 -21.484 1.131 1 93.5 583 ARG B N 1
ATOM 11167 C CA . ARG B 1 583 ? 36.312 -22.484 2.131 1 93.5 583 ARG B CA 1
ATOM 11168 C C . ARG B 1 583 ? 36.5 -21.828 3.498 1 93.5 583 ARG B C 1
ATOM 11170 O O . ARG B 1 583 ? 36.406 -22.5 4.527 1 93.5 583 ARG B O 1
ATOM 11177 N N . ASP B 1 584 ? 36.688 -20.5 3.496 1 96.56 584 ASP B N 1
ATOM 11178 C CA . ASP B 1 584 ? 36.938 -19.781 4.734 1 96.56 584 ASP B CA 1
ATOM 11179 C C . ASP B 1 584 ? 35.656 -19.172 5.301 1 96.56 584 ASP B C 1
ATOM 11181 O O . ASP B 1 584 ? 35.688 -18.422 6.281 1 96.56 584 ASP B O 1
ATOM 11185 N N . LEU B 1 585 ? 34.562 -19.422 4.695 1 97.31 585 LEU B N 1
ATOM 11186 C CA . LEU B 1 585 ? 33.312 -18.781 5.059 1 97.31 585 LEU B CA 1
ATOM 11187 C C . LEU B 1 585 ? 33 -18.953 6.547 1 97.31 585 LEU B C 1
ATOM 11189 O O . LEU B 1 585 ? 32.625 -18 7.219 1 97.31 585 LEU B O 1
ATOM 11193 N N . ASP B 1 586 ? 33.188 -20.172 7.102 1 97 586 ASP B N 1
ATOM 11194 C CA . ASP B 1 586 ? 32.875 -20.438 8.508 1 97 586 ASP B CA 1
ATOM 11195 C C . ASP B 1 586 ? 33.719 -19.562 9.422 1 97 586 ASP B C 1
ATOM 11197 O O . ASP B 1 586 ? 33.219 -18.969 10.375 1 97 586 ASP B O 1
ATOM 11201 N N . SER B 1 587 ? 35.031 -19.453 9.148 1 98.06 587 SER B N 1
ATOM 11202 C CA . SER B 1 587 ? 35.938 -18.641 9.953 1 98.06 587 SER B CA 1
ATOM 11203 C C . SER B 1 587 ? 35.562 -17.156 9.875 1 98.06 587 SER B C 1
ATOM 11205 O O . SER B 1 587 ? 35.562 -16.453 10.891 1 98.06 587 SER B O 1
ATOM 11207 N N . VAL B 1 588 ? 35.25 -16.656 8.68 1 98.56 588 VAL B N 1
ATOM 11208 C CA . VAL B 1 588 ? 34.812 -15.281 8.477 1 98.56 588 VAL B CA 1
ATOM 11209 C C . VAL B 1 588 ? 33.562 -15 9.289 1 98.56 588 VAL B C 1
ATOM 11211 O O . VAL B 1 588 ? 33.438 -13.969 9.953 1 98.56 588 VAL B O 1
ATOM 11214 N N . GLN B 1 589 ? 32.594 -15.883 9.266 1 98.75 589 GLN B N 1
ATOM 11215 C CA . GLN B 1 589 ? 31.312 -15.703 9.969 1 98.75 589 GLN B CA 1
ATOM 11216 C C . GLN B 1 589 ? 31.516 -15.695 11.477 1 98.75 589 GLN B C 1
ATOM 11218 O O . GLN B 1 589 ? 30.859 -14.945 12.195 1 98.75 589 GLN B O 1
ATOM 11223 N N . ARG B 1 590 ? 32.375 -16.547 11.977 1 98.56 590 ARG B N 1
ATOM 11224 C CA . ARG B 1 590 ? 32.656 -16.578 13.414 1 98.56 590 ARG B CA 1
ATOM 11225 C C . ARG B 1 590 ? 33.25 -15.25 13.875 1 98.56 590 ARG B C 1
ATOM 11227 O O . ARG B 1 590 ? 32.938 -14.773 14.969 1 98.56 590 ARG B O 1
ATOM 11234 N N . GLU B 1 591 ? 34.125 -14.695 13.031 1 98.44 591 GLU B N 1
ATOM 11235 C CA . GLU B 1 591 ? 34.625 -13.367 13.328 1 98.44 591 GLU B CA 1
ATOM 11236 C C . GLU B 1 591 ? 33.531 -12.328 13.367 1 98.44 591 GLU B C 1
ATOM 11238 O O . GLU B 1 591 ? 33.438 -11.531 14.305 1 98.44 591 GLU B O 1
ATOM 11243 N N . LEU B 1 592 ? 32.656 -12.344 12.383 1 98.62 592 LEU B N 1
ATOM 11244 C CA . LEU B 1 592 ? 31.656 -11.312 12.203 1 98.62 592 LEU B CA 1
ATOM 11245 C C . LEU B 1 592 ? 30.562 -11.438 13.258 1 98.62 592 LEU B C 1
ATOM 11247 O O . LEU B 1 592 ? 29.938 -10.438 13.633 1 98.62 592 LEU B O 1
ATOM 11251 N N . ARG B 1 593 ? 30.25 -12.633 13.734 1 97.81 593 ARG B N 1
ATOM 11252 C CA . ARG B 1 593 ? 29.266 -12.844 14.789 1 97.81 593 ARG B CA 1
ATOM 11253 C C . ARG B 1 593 ? 29.609 -12.047 16.031 1 97.81 593 ARG B C 1
ATOM 11255 O O . ARG B 1 593 ? 28.734 -11.68 16.812 1 97.81 593 ARG B O 1
ATOM 11262 N N . GLU B 1 594 ? 30.906 -11.719 16.219 1 97.69 594 GLU B N 1
ATOM 11263 C CA . GLU B 1 594 ? 31.391 -11.008 17.391 1 97.69 594 GLU B CA 1
ATOM 11264 C C . GLU B 1 594 ? 31.578 -9.516 17.109 1 97.69 594 GLU B C 1
ATOM 11266 O O . GLU B 1 594 ? 31.828 -8.734 18.016 1 97.69 594 GLU B O 1
ATOM 11271 N N . PHE B 1 595 ? 31.406 -9.164 15.875 1 97.75 595 PHE B N 1
ATOM 11272 C CA . PHE B 1 595 ? 31.578 -7.773 15.477 1 97.75 595 PHE B CA 1
ATOM 11273 C C . PHE B 1 595 ? 30.406 -6.93 15.938 1 97.75 595 PHE B C 1
ATOM 11275 O O . PHE B 1 595 ? 29.25 -7.301 15.734 1 97.75 595 PHE B O 1
ATOM 11282 N N . LYS B 1 596 ? 30.656 -5.797 16.562 1 97.81 596 LYS B N 1
ATOM 11283 C CA . LYS B 1 596 ? 29.594 -4.887 17 1 97.81 596 LYS B CA 1
ATOM 11284 C C . LYS B 1 596 ? 29.234 -3.912 15.883 1 97.81 596 LYS B C 1
ATOM 11286 O O . LYS B 1 596 ? 30.094 -3.246 15.312 1 97.81 596 LYS B O 1
ATOM 11291 N N . GLY B 1 597 ? 27.891 -3.834 15.602 1 97.75 597 GLY B N 1
ATOM 11292 C CA . GLY B 1 597 ? 27.406 -3.01 14.508 1 97.75 597 GLY B CA 1
ATOM 11293 C C . GLY B 1 597 ? 27 -3.816 13.289 1 97.75 597 GLY B C 1
ATOM 11294 O O . GLY B 1 597 ? 26.797 -5.027 13.375 1 97.75 597 GLY B O 1
ATOM 11295 N N . VAL B 1 598 ? 26.859 -3.154 12.156 1 98.5 598 VAL B N 1
ATOM 11296 C CA . VAL B 1 598 ? 26.422 -3.799 10.922 1 98.5 598 VAL B CA 1
ATOM 11297 C C . VAL B 1 598 ? 27.641 -4.211 10.102 1 98.5 598 VAL B C 1
ATOM 11299 O O . VAL B 1 598 ? 28.547 -3.404 9.859 1 98.5 598 VAL B O 1
ATOM 11302 N N . SER B 1 599 ? 27.719 -5.418 9.758 1 98.81 599 SER B N 1
ATOM 11303 C CA . SER B 1 599 ? 28.75 -5.945 8.867 1 98.81 599 SER B CA 1
ATOM 11304 C C . SER B 1 599 ? 28.125 -6.617 7.645 1 98.81 599 SER B C 1
ATOM 11306 O O . SER B 1 599 ? 26.938 -6.895 7.617 1 98.81 599 SER B O 1
ATOM 11308 N N . VAL B 1 600 ? 29 -6.801 6.559 1 98.88 600 VAL B N 1
ATOM 11309 C CA . VAL B 1 600 ? 28.469 -7.34 5.305 1 98.88 600 VAL B CA 1
ATOM 11310 C C . VAL B 1 600 ? 29.422 -8.398 4.762 1 98.88 600 VAL B C 1
ATOM 11312 O O . VAL B 1 600 ? 30.641 -8.203 4.754 1 98.88 600 VAL B O 1
ATOM 11315 N N . ILE B 1 601 ? 28.906 -9.531 4.445 1 98.81 601 ILE B N 1
ATOM 11316 C CA . ILE B 1 601 ? 29.578 -10.5 3.59 1 98.81 601 ILE B CA 1
ATOM 11317 C C . ILE B 1 601 ? 29.047 -10.391 2.164 1 98.81 601 ILE B C 1
ATOM 11319 O O . ILE B 1 601 ? 27.844 -10.484 1.936 1 98.81 601 ILE B O 1
ATOM 11323 N N . ILE B 1 602 ? 29.891 -10.047 1.23 1 98.56 602 ILE B N 1
ATOM 11324 C CA . ILE B 1 602 ? 29.547 -10.18 -0.181 1 98.56 602 ILE B CA 1
ATOM 11325 C C . ILE B 1 602 ? 29.984 -11.555 -0.692 1 98.56 602 ILE B C 1
ATOM 11327 O O . ILE B 1 602 ? 31.172 -11.805 -0.874 1 98.56 602 ILE B O 1
ATOM 11331 N N . TYR B 1 603 ? 29.047 -12.453 -0.83 1 98.38 603 TYR B N 1
ATOM 11332 C CA . TYR B 1 603 ? 29.344 -13.789 -1.342 1 98.38 603 TYR B CA 1
ATOM 11333 C C . TYR B 1 603 ? 29.188 -13.836 -2.857 1 98.38 603 TYR B C 1
ATOM 11335 O O . TYR B 1 603 ? 28.078 -14.008 -3.367 1 98.38 603 TYR B O 1
ATOM 11343 N N . ASP B 1 604 ? 30.281 -13.797 -3.584 1 97.75 604 ASP B N 1
ATOM 11344 C CA . ASP B 1 604 ? 30.281 -13.703 -5.043 1 97.75 604 ASP B CA 1
ATOM 11345 C C . ASP B 1 604 ? 30.5 -15.078 -5.68 1 97.75 604 ASP B C 1
ATOM 11347 O O . ASP B 1 604 ? 31.594 -15.617 -5.633 1 97.75 604 ASP B O 1
ATOM 11351 N N . GLN B 1 605 ? 29.5 -15.641 -6.234 1 96.19 605 GLN B N 1
ATOM 11352 C CA . GLN B 1 605 ? 29.531 -16.875 -7.004 1 96.19 605 GLN B CA 1
ATOM 11353 C C . GLN B 1 605 ? 28.328 -16.984 -7.934 1 96.19 605 GLN B C 1
ATOM 11355 O O . GLN B 1 605 ? 27.188 -16.953 -7.48 1 96.19 605 GLN B O 1
ATOM 11360 N N . THR B 1 606 ? 28.547 -17.141 -9.203 1 95 606 THR B N 1
ATOM 11361 C CA . THR B 1 606 ? 27.5 -17.094 -10.234 1 95 606 THR B CA 1
ATOM 11362 C C . THR B 1 606 ? 26.5 -18.234 -10.031 1 95 606 THR B C 1
ATOM 11364 O O . THR B 1 606 ? 26.875 -19.328 -9.641 1 95 606 THR B O 1
ATOM 11367 N N . CYS B 1 607 ? 25.234 -17.984 -10.305 1 94.75 607 CYS B N 1
ATOM 11368 C CA . CYS B 1 607 ? 24.156 -18.969 -10.266 1 94.75 607 CYS B CA 1
ATOM 11369 C C . CYS B 1 607 ? 24.5 -20.203 -11.086 1 94.75 607 CYS B C 1
ATOM 11371 O O . CYS B 1 607 ? 24.938 -20.094 -12.234 1 94.75 607 CYS B O 1
ATOM 11373 N N . ALA B 1 608 ? 24.281 -21.406 -10.539 1 92.44 608 ALA B N 1
ATOM 11374 C CA . ALA B 1 608 ? 24.656 -22.656 -11.195 1 92.44 608 ALA B CA 1
ATOM 11375 C C . ALA B 1 608 ? 23.875 -22.859 -12.484 1 92.44 608 ALA B C 1
ATOM 11377 O O . ALA B 1 608 ? 24.422 -23.281 -13.5 1 92.44 608 ALA B O 1
ATOM 11378 N N . THR B 1 609 ? 22.609 -22.562 -12.414 1 89 609 THR B N 1
ATOM 11379 C CA . THR B 1 609 ? 21.766 -22.719 -13.594 1 89 609 THR B CA 1
ATOM 11380 C C . THR B 1 609 ? 22.172 -21.719 -14.68 1 89 609 THR B C 1
ATOM 11382 O O . THR B 1 609 ? 22.172 -22.062 -15.867 1 89 609 THR B O 1
ATOM 11385 N N . GLU B 1 610 ? 22.516 -20.516 -14.289 1 91.38 610 GLU B N 1
ATOM 11386 C CA . GLU B 1 610 ? 22.953 -19.531 -15.266 1 91.38 610 GLU B CA 1
ATOM 11387 C C . GLU B 1 610 ? 24.297 -19.906 -15.875 1 91.38 610 GLU B C 1
ATOM 11389 O O . GLU B 1 610 ? 24.547 -19.656 -17.062 1 91.38 610 GLU B O 1
ATOM 11394 N N . LYS B 1 611 ? 25.203 -20.5 -15.109 1 91.94 611 LYS B N 1
ATOM 11395 C CA . LYS B 1 611 ? 26.469 -21.016 -15.648 1 91.94 611 LYS B CA 1
ATOM 11396 C C . LYS B 1 611 ? 26.219 -22.047 -16.75 1 91.94 611 LYS B C 1
ATOM 11398 O O . LYS B 1 611 ? 26.844 -21.984 -17.812 1 91.94 611 LYS B O 1
ATOM 11403 N N . ARG B 1 612 ? 25.328 -22.906 -16.438 1 89 612 ARG B N 1
ATOM 11404 C CA . ARG B 1 612 ? 25 -23.953 -17.391 1 89 612 ARG B CA 1
ATOM 11405 C C . ARG B 1 612 ? 24.453 -23.344 -18.688 1 89 612 ARG B C 1
ATOM 11407 O O . ARG B 1 612 ? 24.859 -23.766 -19.781 1 89 612 ARG B O 1
ATOM 11414 N N . ARG B 1 613 ? 23.516 -22.422 -18.562 1 88.06 613 ARG B N 1
ATOM 11415 C CA . ARG B 1 613 ? 22.922 -21.766 -19.734 1 88.06 613 ARG B CA 1
ATOM 11416 C C . ARG B 1 613 ? 23.969 -21.031 -20.547 1 88.06 613 ARG B C 1
ATOM 11418 O O . ARG B 1 613 ? 23.984 -21.125 -21.781 1 88.06 613 ARG B O 1
ATOM 11425 N N . ARG B 1 614 ? 24.844 -20.328 -19.859 1 92.44 614 ARG B N 1
ATOM 11426 C CA . ARG B 1 614 ? 25.875 -19.547 -20.547 1 92.44 614 ARG B CA 1
ATOM 11427 C C . ARG B 1 614 ? 26.891 -20.469 -21.219 1 92.44 614 ARG B C 1
ATOM 11429 O O . ARG B 1 614 ? 27.391 -20.172 -22.312 1 92.44 614 ARG B O 1
ATOM 11436 N N . ARG B 1 615 ? 27.219 -21.578 -20.594 1 91.25 615 ARG B N 1
ATOM 11437 C CA . ARG B 1 615 ? 28.125 -22.562 -21.203 1 91.25 615 ARG B CA 1
ATOM 11438 C C . ARG B 1 615 ? 27.5 -23.188 -22.438 1 91.25 615 ARG B C 1
ATOM 11440 O O . ARG B 1 615 ? 28.172 -23.344 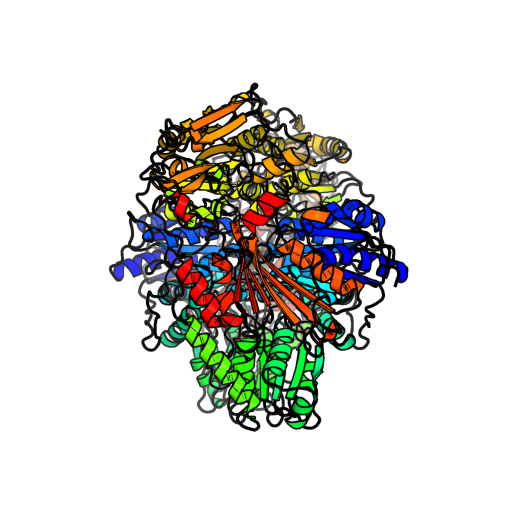-23.469 1 91.25 615 ARG B O 1
ATOM 11447 N N . LYS B 1 616 ? 26.25 -23.531 -22.344 1 87.81 616 LYS B N 1
ATOM 11448 C CA . LYS B 1 616 ? 25.547 -24.094 -23.469 1 87.81 616 LYS B CA 1
ATOM 11449 C C . LYS B 1 616 ? 25.484 -23.125 -24.641 1 87.81 616 LYS B C 1
ATOM 11451 O O . LYS B 1 616 ? 25.578 -23.531 -25.812 1 87.81 616 LYS B O 1
ATOM 11456 N N . ARG B 1 617 ? 25.391 -21.812 -24.328 1 91.5 617 ARG B N 1
ATOM 11457 C CA . ARG B 1 617 ? 25.297 -20.766 -25.359 1 91.5 617 ARG B CA 1
ATOM 11458 C C . ARG B 1 617 ? 26.688 -20.359 -25.844 1 91.5 617 ARG B C 1
ATOM 11460 O O . ARG B 1 617 ? 26.812 -19.625 -26.812 1 91.5 617 ARG B O 1
ATOM 11467 N N . GLY B 1 618 ? 27.703 -20.781 -25.125 1 91.69 618 GLY B N 1
ATOM 11468 C CA . GLY B 1 618 ? 29.078 -20.469 -25.5 1 91.69 618 GLY B CA 1
ATOM 11469 C C . GLY B 1 618 ? 29.562 -19.141 -24.984 1 91.69 618 GLY B C 1
ATOM 11470 O O . GLY B 1 618 ? 30.594 -18.625 -25.406 1 91.69 618 GLY B O 1
ATOM 11471 N N . THR B 1 619 ? 28.797 -18.516 -24.094 1 92.19 619 THR B N 1
ATOM 11472 C CA . THR B 1 619 ? 29.172 -17.203 -23.578 1 92.19 619 THR B CA 1
ATOM 11473 C C . THR B 1 619 ? 30 -17.344 -22.297 1 92.19 619 THR B C 1
ATOM 11475 O O . THR B 1 619 ? 30.406 -16.328 -21.703 1 92.19 619 THR B O 1
ATOM 11478 N N . MET B 1 620 ? 30.25 -18.547 -21.797 1 91.81 620 MET B N 1
ATOM 11479 C CA . MET B 1 620 ? 31.125 -18.906 -20.688 1 91.81 620 MET B CA 1
ATOM 11480 C C . MET B 1 620 ? 31.906 -20.172 -20.984 1 91.81 620 MET B C 1
ATOM 11482 O O . MET B 1 620 ? 31.359 -21.125 -21.547 1 91.81 620 MET B O 1
ATOM 11486 N N . PRO B 1 621 ? 33.125 -20.172 -20.734 1 88.81 621 PRO B N 1
ATOM 11487 C CA . PRO B 1 621 ? 33.906 -21.391 -21 1 88.81 621 PRO B CA 1
ATOM 11488 C C . PRO B 1 621 ? 33.469 -22.562 -20.141 1 88.81 621 PRO B C 1
ATOM 11490 O O . PRO B 1 621 ? 33.156 -22.406 -18.969 1 88.81 621 PRO B O 1
ATOM 11493 N N . ASP B 1 622 ? 33.375 -23.703 -20.781 1 88.75 622 ASP B N 1
ATOM 11494 C CA . ASP B 1 622 ? 33.125 -24.922 -20.047 1 88.75 622 ASP B CA 1
ATOM 11495 C C . ASP B 1 622 ? 34.406 -25.5 -19.438 1 88.75 622 ASP B C 1
ATOM 11497 O O . ASP B 1 622 ? 35.469 -25.406 -20.047 1 88.75 622 ASP B O 1
ATOM 11501 N N . LEU B 1 623 ? 34.375 -26 -18.25 1 85.12 623 LEU B N 1
ATOM 11502 C CA . LEU B 1 623 ? 35.531 -26.547 -17.594 1 85.12 623 LEU B CA 1
ATOM 11503 C C . LEU B 1 623 ? 35.875 -27.922 -18.156 1 85.12 623 LEU B C 1
ATOM 11505 O O . LEU B 1 623 ? 35 -28.766 -18.344 1 85.12 623 LEU B O 1
ATOM 11509 N N . GLU B 1 624 ? 37.031 -28.047 -18.484 1 86.5 624 GLU B N 1
ATOM 11510 C CA . GLU B 1 624 ? 37.5 -29.328 -19 1 86.5 624 GLU B CA 1
ATOM 11511 C C . GLU B 1 624 ? 37.875 -30.266 -17.859 1 86.5 624 GLU B C 1
ATOM 11513 O O . GLU B 1 624 ? 39 -30.812 -17.828 1 86.5 624 GLU B O 1
ATOM 11518 N N . LYS B 1 625 ? 37.094 -30.391 -16.906 1 89.88 625 LYS B N 1
ATOM 11519 C CA . LYS B 1 625 ? 37.25 -31.219 -15.711 1 89.88 625 LYS B CA 1
ATOM 11520 C C . LYS B 1 625 ? 35.938 -31.828 -15.266 1 89.88 625 LYS B C 1
ATOM 11522 O O . LYS B 1 625 ? 34.906 -31.172 -15.297 1 89.88 625 LYS B O 1
ATOM 11527 N N . ARG B 1 626 ? 35.938 -33.125 -14.961 1 91.38 626 ARG B N 1
ATOM 11528 C CA . ARG B 1 626 ? 34.719 -33.844 -14.477 1 91.38 626 ARG B CA 1
ATOM 11529 C C . ARG B 1 626 ? 35.062 -34.656 -13.234 1 91.38 626 ARG B C 1
ATOM 11531 O O . ARG B 1 626 ? 36.156 -35.219 -13.117 1 91.38 626 ARG B O 1
ATOM 11538 N N . ALA B 1 627 ? 34.188 -34.688 -12.367 1 91.5 627 ALA B N 1
ATOM 11539 C CA . ALA B 1 627 ? 34.312 -35.531 -11.164 1 91.5 627 ALA B CA 1
ATOM 11540 C C . ALA B 1 627 ? 33.531 -36.844 -11.312 1 91.5 627 ALA B C 1
ATOM 11542 O O . ALA B 1 627 ? 32.406 -36.844 -11.781 1 91.5 627 ALA B O 1
ATOM 11543 N N . LEU B 1 628 ? 34.156 -37.938 -10.992 1 93 628 LEU B N 1
ATOM 11544 C CA . LEU B 1 628 ? 33.562 -39.25 -10.961 1 93 628 LEU B CA 1
ATOM 11545 C C . LEU B 1 628 ? 33.812 -39.938 -9.609 1 93 628 LEU B C 1
ATOM 11547 O O . LEU B 1 628 ? 34.688 -39.531 -8.859 1 93 628 LEU B O 1
ATOM 11551 N N . ILE B 1 629 ? 33 -40.875 -9.289 1 93.81 629 ILE B N 1
ATOM 11552 C CA . ILE B 1 629 ? 33.219 -41.688 -8.078 1 93.81 629 ILE B CA 1
ATOM 11553 C C . ILE B 1 629 ? 33.469 -43.125 -8.453 1 93.81 629 ILE B C 1
ATOM 11555 O O . ILE B 1 629 ? 32.688 -43.75 -9.188 1 93.81 629 ILE B O 1
ATOM 11559 N N . ASN B 1 630 ? 34.5 -43.688 -7.941 1 93.81 630 ASN B N 1
ATOM 11560 C CA . ASN B 1 630 ? 34.812 -45.094 -8.125 1 93.81 630 ASN B CA 1
ATOM 11561 C C . ASN B 1 630 ? 34 -45.969 -7.176 1 93.81 630 ASN B C 1
ATOM 11563 O O . ASN B 1 630 ? 34.281 -46.031 -5.977 1 93.81 630 ASN B O 1
ATOM 11567 N N . PRO B 1 631 ? 33.094 -46.688 -7.727 1 92.94 631 PRO B N 1
ATOM 11568 C CA . PRO B 1 631 ? 32.219 -47.469 -6.852 1 92.94 631 PRO B CA 1
ATOM 11569 C C . PRO B 1 631 ? 32.938 -48.562 -6.066 1 92.94 631 PRO B C 1
ATOM 11571 O O . PRO B 1 631 ? 32.469 -48.969 -5.004 1 92.94 631 PRO B O 1
ATOM 11574 N N . ALA B 1 632 ? 34.094 -48.906 -6.535 1 92.94 632 ALA B N 1
ATOM 11575 C CA . ALA B 1 632 ? 34.844 -49.969 -5.852 1 92.94 632 ALA B CA 1
ATOM 11576 C C . ALA B 1 632 ? 35.5 -49.438 -4.574 1 92.94 632 ALA B C 1
ATOM 11578 O O . ALA B 1 632 ? 35.781 -50.188 -3.648 1 92.94 632 ALA B O 1
ATOM 11579 N N . VAL B 1 633 ? 35.656 -48.188 -4.559 1 93.69 633 VAL B N 1
ATOM 11580 C CA . VAL B 1 633 ? 36.281 -47.562 -3.414 1 93.69 633 VAL B CA 1
ATOM 11581 C C . VAL B 1 633 ? 35.25 -46.906 -2.516 1 93.69 633 VAL B C 1
ATOM 11583 O O . VAL B 1 633 ? 35.406 -46.844 -1.295 1 93.69 633 VAL B O 1
ATOM 11586 N N . CYS B 1 634 ? 34.188 -46.469 -3.035 1 94.19 634 CYS B N 1
ATOM 11587 C CA . CYS B 1 634 ? 33.125 -45.781 -2.312 1 94.19 634 CYS B CA 1
ATOM 11588 C C . CYS B 1 634 ? 32.469 -46.688 -1.271 1 94.19 634 CYS B C 1
ATOM 11590 O O . CYS B 1 634 ? 32.125 -47.812 -1.57 1 94.19 634 CYS B O 1
ATOM 11592 N N . GLU B 1 635 ? 32.312 -46.188 -0.074 1 91.31 635 GLU B N 1
ATOM 11593 C CA . GLU B 1 635 ? 31.672 -46.938 0.996 1 91.31 635 GLU B CA 1
ATOM 11594 C C . GLU B 1 635 ? 30.234 -46.5 1.223 1 91.31 635 GLU B C 1
ATOM 11596 O O . GLU B 1 635 ? 29.562 -47 2.125 1 91.31 635 GLU B O 1
ATOM 11601 N N . GLY B 1 636 ? 29.797 -45.562 0.477 1 91.06 636 GLY B N 1
ATOM 11602 C CA . GLY B 1 636 ? 28.422 -45.094 0.58 1 91.06 636 GLY B CA 1
ATOM 11603 C C . GLY B 1 636 ? 28.141 -44.312 1.842 1 91.06 636 GLY B C 1
ATOM 11604 O O . GLY B 1 636 ? 27.016 -44.312 2.34 1 91.06 636 GLY B O 1
ATOM 11605 N N . CYS B 1 637 ? 29.109 -43.594 2.424 1 88.94 637 CYS B N 1
ATOM 11606 C CA . CYS B 1 637 ? 29 -42.906 3.711 1 88.94 637 CYS B CA 1
ATOM 11607 C C . CYS B 1 637 ? 28.125 -41.656 3.596 1 88.94 637 CYS B C 1
ATOM 11609 O O . CYS B 1 637 ? 27.578 -41.188 4.594 1 88.94 637 CYS B O 1
ATOM 11611 N N . GLY B 1 638 ? 28 -41.031 2.387 1 87.88 638 GLY B N 1
ATOM 11612 C CA . GLY B 1 638 ? 27.109 -39.906 2.16 1 87.88 638 GLY B CA 1
ATOM 11613 C C . GLY B 1 638 ? 27.75 -38.562 2.463 1 87.88 638 GLY B C 1
ATOM 11614 O O . GLY B 1 638 ? 27.125 -37.531 2.275 1 87.88 638 GLY B O 1
ATOM 11615 N N . ASP B 1 639 ? 28.938 -38.469 2.9 1 89.81 639 ASP B N 1
ATOM 11616 C CA . ASP B 1 639 ? 29.625 -37.219 3.246 1 89.81 639 ASP B CA 1
ATOM 11617 C C . ASP B 1 639 ? 29.641 -36.25 2.059 1 89.81 639 ASP B C 1
ATOM 11619 O O . ASP B 1 639 ? 29.547 -35.031 2.236 1 89.81 639 ASP B O 1
ATOM 11623 N N . CYS B 1 640 ? 29.812 -36.812 0.886 1 90 640 CYS B N 1
ATOM 11624 C CA . CYS B 1 640 ? 29.828 -35.969 -0.321 1 90 640 CYS B CA 1
ATOM 11625 C C . CYS B 1 640 ? 28.484 -35.25 -0.501 1 90 640 CYS B C 1
ATOM 11627 O O . CYS B 1 640 ? 28.453 -34.125 -0.931 1 90 640 CYS B O 1
ATOM 11629 N N . GLY B 1 641 ? 27.391 -35.906 -0.158 1 87.62 641 GLY B N 1
ATOM 11630 C CA . GLY B 1 641 ? 26.078 -35.312 -0.23 1 87.62 641 GLY B CA 1
ATOM 11631 C C . GLY B 1 641 ? 25.844 -34.25 0.828 1 87.62 641 GLY B C 1
ATOM 11632 O O . GLY B 1 641 ? 25.281 -33.188 0.542 1 87.62 641 GLY B O 1
ATOM 11633 N N . VAL B 1 642 ? 26.297 -34.469 1.992 1 86.81 642 VAL B N 1
ATOM 11634 C CA . VAL B 1 642 ? 26.109 -33.562 3.107 1 86.81 642 VAL B CA 1
ATOM 11635 C C . VAL B 1 642 ? 26.906 -32.281 2.865 1 86.81 642 VAL B C 1
ATOM 11637 O O . VAL B 1 642 ? 26.422 -31.172 3.119 1 86.81 642 VAL B O 1
ATOM 11640 N N . LYS B 1 643 ? 28.078 -32.438 2.375 1 87 643 LYS B N 1
ATOM 11641 C CA . LYS B 1 643 ? 28.969 -31.297 2.166 1 87 643 LYS B CA 1
ATOM 11642 C C . LYS B 1 643 ? 28.484 -30.422 1 1 87 643 LYS B C 1
ATOM 11644 O O . LYS B 1 643 ? 28.562 -29.203 1.061 1 87 643 LYS B O 1
ATOM 11649 N N . SER B 1 644 ? 28.031 -31.047 0.017 1 88.75 644 SER B N 1
ATOM 11650 C CA . SER B 1 644 ? 27.719 -30.297 -1.193 1 88.75 644 SER B CA 1
ATOM 11651 C C . SER B 1 644 ? 26.234 -29.922 -1.241 1 88.75 644 SER B C 1
ATOM 11653 O O . SER B 1 644 ? 25.859 -28.922 -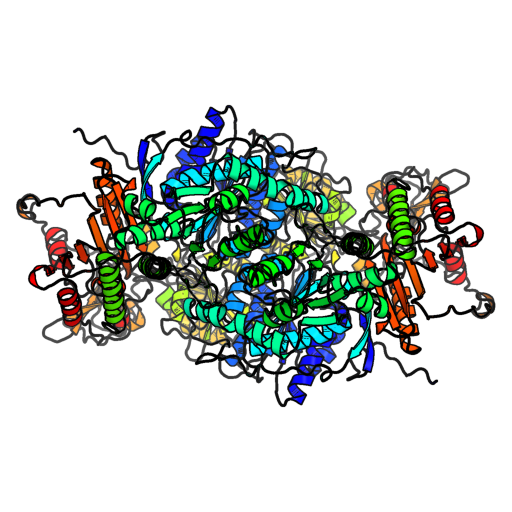1.86 1 88.75 644 SER B O 1
ATOM 11655 N N . GLY B 1 645 ? 25.422 -30.672 -0.631 1 85.75 645 GLY B N 1
ATOM 11656 C CA . GLY B 1 645 ? 23.984 -30.516 -0.804 1 85.75 645 GLY B CA 1
ATOM 11657 C C . GLY B 1 645 ? 23.531 -30.688 -2.24 1 85.75 645 GLY B C 1
ATOM 11658 O O . GLY B 1 645 ? 22.469 -30.188 -2.629 1 85.75 645 GLY B O 1
ATOM 11659 N N . CYS B 1 646 ? 24.281 -31.422 -3.047 1 89.56 646 CYS B N 1
ATOM 11660 C CA . CYS B 1 646 ? 24.094 -31.469 -4.496 1 89.56 646 CYS B CA 1
ATOM 11661 C C . CYS B 1 646 ? 23.172 -32.594 -4.895 1 89.56 646 CYS B C 1
ATOM 11663 O O . CYS B 1 646 ? 23.344 -33.75 -4.457 1 89.56 646 CYS B O 1
ATOM 11665 N N . LEU B 1 647 ? 22.297 -32.312 -5.832 1 87.38 647 LEU B N 1
ATOM 11666 C CA . LEU B 1 647 ? 21.297 -33.281 -6.273 1 87.38 647 LEU B CA 1
ATOM 11667 C C . LEU B 1 647 ? 21.859 -34.188 -7.363 1 87.38 647 LEU B C 1
ATOM 11669 O O . LEU B 1 647 ? 21.25 -35.188 -7.723 1 87.38 647 LEU B O 1
ATOM 11673 N N . SER B 1 648 ? 23.047 -33.938 -7.789 1 89.44 648 SER B N 1
ATOM 11674 C CA . SER B 1 648 ? 23.672 -34.75 -8.82 1 89.44 648 SER B CA 1
ATOM 11675 C C . SER B 1 648 ? 24.422 -35.938 -8.203 1 89.44 648 SER B C 1
ATOM 11677 O O . SER B 1 648 ? 24.922 -36.812 -8.922 1 89.44 648 SER B O 1
ATOM 11679 N N . VAL B 1 649 ? 24.547 -35.938 -6.898 1 90.31 649 VAL B N 1
ATOM 11680 C CA . VAL B 1 649 ? 25.094 -37.094 -6.215 1 90.31 649 VAL B CA 1
ATOM 11681 C C . VAL B 1 649 ? 24 -38.156 -6.035 1 90.31 649 VAL B C 1
ATOM 11683 O O . VAL B 1 649 ? 23.094 -37.969 -5.215 1 90.31 649 VAL B O 1
ATOM 11686 N N . LEU B 1 650 ? 24.094 -39.219 -6.758 1 89.62 650 LEU B N 1
ATOM 11687 C CA . LEU B 1 650 ? 23.031 -40.219 -6.82 1 89.62 650 LEU B CA 1
ATOM 11688 C C . LEU B 1 650 ? 23.469 -41.531 -6.184 1 89.62 650 LEU B C 1
ATOM 11690 O O . LEU B 1 650 ? 24.672 -41.812 -6.105 1 89.62 650 LEU B O 1
ATOM 11694 N N . PRO B 1 651 ? 22.453 -42.25 -5.703 1 88.81 651 PRO B N 1
ATOM 11695 C CA . PRO B 1 651 ? 22.797 -43.625 -5.238 1 88.81 651 PRO B CA 1
ATOM 11696 C C . PRO B 1 651 ? 23.094 -44.562 -6.391 1 88.81 651 PRO B C 1
ATOM 11698 O O . PRO B 1 651 ? 22.469 -44.5 -7.449 1 88.81 651 PRO B O 1
ATOM 11701 N N . LYS B 1 652 ? 24.125 -45.375 -6.23 1 89.56 652 LYS B N 1
ATOM 11702 C CA . LYS B 1 652 ? 24.438 -46.469 -7.145 1 89.56 652 LYS B CA 1
ATOM 11703 C C . LYS B 1 652 ? 24.375 -47.812 -6.438 1 89.56 652 LYS B C 1
ATOM 11705 O O . LYS B 1 652 ? 25.156 -48.094 -5.531 1 89.56 652 LYS B O 1
ATOM 11710 N N . GLU B 1 653 ? 23.391 -48.594 -6.93 1 86.69 653 GLU B N 1
ATOM 11711 C CA . GLU B 1 653 ? 23.266 -49.938 -6.328 1 86.69 653 GLU B CA 1
ATOM 11712 C C . GLU B 1 653 ? 24.266 -50.906 -6.93 1 86.69 653 GLU B C 1
ATOM 11714 O O . GLU B 1 653 ? 24.344 -51.031 -8.148 1 86.69 653 GLU B O 1
ATOM 11719 N N . THR B 1 654 ? 25.109 -51.5 -6.031 1 89.5 654 THR B N 1
ATOM 11720 C CA . THR B 1 654 ? 26.094 -52.5 -6.453 1 89.5 654 THR B CA 1
ATOM 11721 C C . THR B 1 654 ? 25.969 -53.75 -5.625 1 89.5 654 THR B C 1
ATOM 11723 O O . THR B 1 654 ? 25.234 -53.812 -4.641 1 89.5 654 THR B O 1
ATOM 11726 N N . ALA B 1 655 ? 26.719 -54.719 -6.027 1 90.81 655 ALA B N 1
ATOM 11727 C CA . ALA B 1 655 ? 26.719 -56 -5.297 1 90.81 655 ALA B CA 1
ATOM 11728 C C . ALA B 1 655 ? 27.312 -55.812 -3.896 1 90.81 655 ALA B C 1
ATOM 11730 O O . ALA B 1 655 ? 26.953 -56.531 -2.971 1 90.81 655 ALA B O 1
ATOM 11731 N N . GLN B 1 656 ? 28.172 -54.875 -3.738 1 90.88 656 GLN B N 1
ATOM 11732 C CA . GLN B 1 656 ? 28.828 -54.594 -2.461 1 90.88 656 GLN B CA 1
ATOM 11733 C C . GLN B 1 656 ? 28.047 -53.594 -1.638 1 90.88 656 GLN B C 1
ATOM 11735 O O . GLN B 1 656 ? 28.562 -53.062 -0.64 1 90.88 656 GLN B O 1
ATOM 11740 N N . GLY B 1 657 ? 26.812 -53.312 -2.096 1 87.81 657 GLY B N 1
ATOM 11741 C CA . GLY B 1 657 ? 25.984 -52.344 -1.389 1 87.81 657 GLY B CA 1
ATOM 11742 C C . GLY B 1 657 ? 25.766 -51.062 -2.164 1 87.81 657 GLY B C 1
ATOM 11743 O O . GLY B 1 657 ? 26.312 -50.875 -3.258 1 87.81 657 GLY B O 1
ATOM 11744 N N . ARG B 1 658 ? 25.031 -50.156 -1.425 1 90.69 658 ARG B N 1
ATOM 11745 C CA . ARG B 1 658 ? 24.719 -48.875 -2.064 1 90.69 658 ARG B CA 1
ATOM 11746 C C . ARG B 1 658 ? 25.922 -47.969 -2.053 1 90.69 658 ARG B C 1
ATOM 11748 O O . ARG B 1 658 ? 26.531 -47.719 -1.003 1 90.69 658 ARG B O 1
ATOM 11755 N N . LYS B 1 659 ? 26.328 -47.562 -3.162 1 93.25 659 LYS B N 1
ATOM 11756 C CA . LYS B 1 659 ? 27.406 -46.594 -3.363 1 93.25 659 LYS B CA 1
ATOM 11757 C C . LYS B 1 659 ? 26.891 -45.281 -3.949 1 93.25 659 LYS B C 1
ATOM 11759 O O . LYS B 1 659 ? 25.688 -45 -3.863 1 93.25 659 LYS B O 1
ATOM 11764 N N . ARG B 1 660 ? 27.875 -44.406 -4.391 1 92.5 660 ARG B N 1
ATOM 11765 C CA . ARG B 1 660 ? 27.484 -43.125 -4.969 1 92.5 660 ARG B CA 1
ATOM 11766 C C . ARG B 1 660 ? 28 -42.969 -6.395 1 92.5 660 ARG B C 1
ATOM 11768 O O . ARG B 1 660 ? 28.969 -43.656 -6.777 1 92.5 660 ARG B O 1
ATOM 11775 N N . GLU B 1 661 ? 27.297 -42.25 -7.172 1 91.94 661 GLU B N 1
ATOM 11776 C CA . GLU B 1 661 ? 27.734 -41.844 -8.508 1 91.94 661 GLU B CA 1
ATOM 11777 C C . GLU B 1 661 ? 27.344 -40.406 -8.805 1 91.94 661 GLU B C 1
ATOM 11779 O O . GLU B 1 661 ? 26.453 -39.844 -8.148 1 91.94 661 GLU B O 1
ATOM 11784 N N . ILE B 1 662 ? 28.062 -39.781 -9.688 1 91.94 662 ILE B N 1
ATOM 11785 C CA . ILE B 1 662 ? 27.75 -38.406 -10.102 1 91.94 662 ILE B CA 1
ATOM 11786 C C . ILE B 1 662 ? 26.953 -38.438 -11.398 1 91.94 662 ILE B C 1
ATOM 11788 O O . ILE B 1 662 ? 27.391 -39.031 -12.391 1 91.94 662 ILE B O 1
ATOM 11792 N N . ASP B 1 663 ? 25.781 -37.812 -11.383 1 87.94 663 ASP B N 1
ATOM 11793 C CA . ASP B 1 663 ? 25 -37.656 -12.602 1 87.94 663 ASP B CA 1
ATOM 11794 C C . ASP B 1 663 ? 25.656 -36.625 -13.531 1 87.94 663 ASP B C 1
ATOM 11796 O O . ASP B 1 663 ? 25.516 -35.406 -13.328 1 87.94 663 ASP B 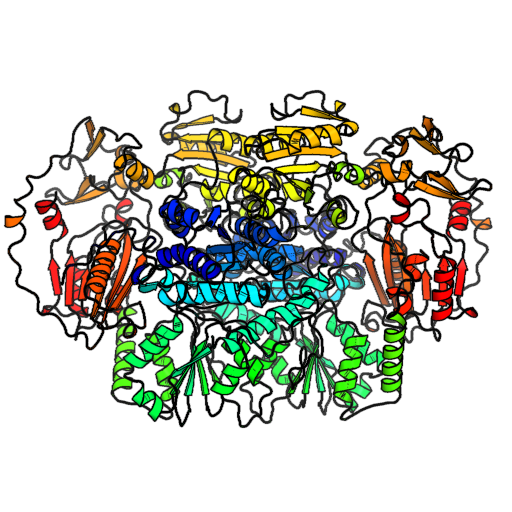O 1
ATOM 11800 N N . GLN B 1 664 ? 26.234 -37.125 -14.539 1 85.12 664 GLN B N 1
ATOM 11801 C CA . GLN B 1 664 ? 27.016 -36.281 -15.422 1 85.12 664 GLN B CA 1
ATOM 11802 C C . GLN B 1 664 ? 26.125 -35.344 -16.234 1 85.12 664 GLN B C 1
ATOM 11804 O O . GLN B 1 664 ? 26.578 -34.312 -16.703 1 85.12 664 GLN B O 1
ATOM 11809 N N . SER B 1 665 ? 24.906 -35.688 -16.406 1 79.38 665 SER B N 1
ATOM 11810 C CA . SER B 1 665 ? 24 -34.875 -17.203 1 79.38 665 SER B CA 1
ATOM 11811 C C . SER B 1 665 ? 23.469 -33.688 -16.375 1 79.38 665 SER B C 1
ATOM 11813 O O . SER B 1 665 ? 23.141 -32.625 -16.938 1 79.38 665 SER B O 1
ATOM 11815 N N . ALA B 1 666 ? 23.438 -33.844 -15.094 1 83.25 666 ALA B N 1
ATOM 11816 C CA . ALA B 1 666 ? 22.859 -32.812 -14.227 1 83.25 666 ALA B CA 1
ATOM 11817 C C . ALA B 1 666 ? 23.953 -32 -13.516 1 83.25 666 ALA B C 1
ATOM 11819 O O . ALA B 1 666 ? 23.703 -30.891 -13.039 1 83.25 666 ALA B O 1
ATOM 11820 N N . CYS B 1 667 ? 25.156 -32.5 -13.469 1 89.81 667 CYS B N 1
ATOM 11821 C CA . CYS B 1 667 ? 26.234 -31.875 -12.734 1 89.81 667 CYS B CA 1
ATOM 11822 C C . CYS B 1 667 ? 26.625 -30.547 -13.367 1 89.81 667 CYS B C 1
ATOM 11824 O O . CYS B 1 667 ? 26.812 -30.469 -14.586 1 89.81 667 CYS B O 1
ATOM 11826 N N . ASN B 1 668 ? 26.781 -29.469 -12.516 1 89.19 668 ASN B N 1
ATOM 11827 C CA . ASN B 1 668 ? 27.141 -28.141 -13 1 89.19 668 ASN B CA 1
ATOM 11828 C C . ASN B 1 668 ? 28.594 -27.812 -12.672 1 89.19 668 ASN B C 1
ATOM 11830 O O . ASN B 1 668 ? 29.016 -26.656 -12.742 1 89.19 668 ASN B O 1
ATOM 11834 N N . LYS B 1 669 ? 29.375 -28.766 -12.211 1 89.81 669 LYS B N 1
ATOM 11835 C CA . LYS B 1 669 ? 30.828 -28.719 -12.078 1 89.81 669 LYS B CA 1
ATOM 11836 C C . LYS B 1 669 ? 31.266 -27.672 -11.062 1 89.81 669 LYS B C 1
ATOM 11838 O O . LYS B 1 669 ? 32.156 -26.859 -11.344 1 89.81 669 LYS B O 1
ATOM 11843 N N . ASP B 1 670 ? 30.656 -27.609 -9.914 1 87.94 670 ASP B N 1
ATOM 11844 C CA . ASP B 1 670 ? 31.094 -26.688 -8.867 1 87.94 670 ASP B CA 1
ATOM 11845 C C . ASP B 1 670 ? 32.125 -27.344 -7.941 1 87.94 670 ASP B C 1
ATOM 11847 O O . ASP B 1 670 ? 32.781 -26.656 -7.152 1 87.94 670 ASP B O 1
ATOM 11851 N N . PHE B 1 671 ? 32.188 -28.688 -7.945 1 88.88 671 PHE B N 1
ATOM 11852 C CA . PHE B 1 671 ? 33.219 -29.531 -7.332 1 88.88 671 PHE B CA 1
ATOM 11853 C C . PHE B 1 671 ? 33.156 -29.406 -5.812 1 88.88 671 PHE B C 1
ATOM 11855 O O . PHE B 1 671 ? 34.156 -29.688 -5.133 1 88.88 671 PHE B O 1
ATOM 11862 N N . SER B 1 672 ? 32.062 -28.906 -5.277 1 88.94 672 SER B N 1
ATOM 11863 C CA . SER B 1 672 ? 31.938 -28.875 -3.824 1 88.94 672 SER B CA 1
ATOM 11864 C C . SER B 1 672 ? 31.844 -30.297 -3.256 1 88.94 672 SER B C 1
ATOM 11866 O O . SER B 1 672 ? 32.219 -30.531 -2.105 1 88.94 672 SER B O 1
ATOM 11868 N N . CYS B 1 673 ? 31.406 -31.281 -4.023 1 90.19 673 CYS B N 1
ATOM 11869 C CA . CYS B 1 673 ? 31.266 -32.656 -3.594 1 90.19 673 CYS B CA 1
ATOM 11870 C C . CYS B 1 673 ? 32.625 -33.281 -3.309 1 90.19 673 CYS B C 1
ATOM 11872 O O . CYS B 1 673 ? 32.719 -34.188 -2.455 1 90.19 673 CYS B O 1
ATOM 11874 N N . VAL B 1 674 ? 33.656 -32.781 -3.961 1 89.44 674 VAL B N 1
ATOM 11875 C CA . VAL B 1 674 ? 34.969 -33.344 -3.811 1 89.44 674 VAL B CA 1
ATOM 11876 C C . VAL B 1 674 ? 35.594 -32.875 -2.496 1 89.44 674 VAL B C 1
ATOM 11878 O O . VAL B 1 674 ? 36.594 -33.469 -2.025 1 89.44 674 VAL B O 1
ATOM 11881 N N . GLU B 1 675 ? 35.031 -31.891 -1.879 1 84 675 GLU B N 1
ATOM 11882 C CA . GLU B 1 675 ? 35.562 -31.375 -0.617 1 84 675 GLU B CA 1
ATOM 11883 C C . GLU B 1 675 ? 35.219 -32.312 0.544 1 84 675 GLU B C 1
ATOM 11885 O O . GLU B 1 675 ? 35.75 -32.125 1.651 1 84 675 GLU B O 1
ATOM 11890 N N . GLY B 1 676 ? 34.438 -33.281 0.288 1 78.5 676 GLY B N 1
ATOM 11891 C CA . GLY B 1 676 ? 34.219 -34.312 1.285 1 78.5 676 GLY B CA 1
ATOM 11892 C C . GLY B 1 676 ? 35.438 -35.188 1.515 1 78.5 676 GLY B C 1
ATOM 11893 O O . GLY B 1 676 ? 36.312 -35.25 0.664 1 78.5 676 GLY B O 1
ATOM 11894 N N . PHE B 1 677 ? 35.469 -35.688 2.717 1 81.19 677 PHE B N 1
ATOM 11895 C CA . PHE B 1 677 ? 36.562 -36.625 3.029 1 81.19 677 PHE B CA 1
ATOM 11896 C C . PHE B 1 677 ? 36.312 -37.969 2.406 1 81.19 677 PHE B C 1
ATOM 11898 O O . PHE B 1 677 ? 35.812 -38.875 3.066 1 81.19 677 PHE B O 1
ATOM 11905 N N . CYS B 1 678 ? 36.688 -38.156 1.169 1 86.5 678 CYS B N 1
ATOM 11906 C CA . CYS B 1 678 ? 36.375 -39.375 0.455 1 86.5 678 CYS B CA 1
ATOM 11907 C C . CYS B 1 678 ? 37.438 -39.75 -0.553 1 86.5 678 CYS B C 1
ATOM 11909 O O . CYS B 1 678 ? 37.688 -38.969 -1.487 1 86.5 678 CYS B O 1
ATOM 11911 N N . PRO B 1 679 ? 38.031 -40.812 -0.442 1 87.5 679 PRO B N 1
ATOM 11912 C CA . PRO B 1 679 ? 39.094 -41.219 -1.373 1 87.5 679 PRO B CA 1
ATOM 11913 C C . PRO B 1 679 ? 38.562 -41.75 -2.693 1 87.5 679 PRO B C 1
ATOM 11915 O O . PRO B 1 679 ? 39.312 -42.031 -3.613 1 87.5 679 PRO B O 1
ATOM 11918 N N . SER B 1 680 ? 37.375 -41.844 -2.854 1 90.38 680 SER B N 1
ATOM 11919 C CA . SER B 1 680 ? 36.781 -42.5 -4.004 1 90.38 680 SER B CA 1
ATOM 11920 C C . SER B 1 680 ? 36.656 -41.562 -5.191 1 90.38 680 SER B C 1
ATOM 11922 O O . SER B 1 680 ? 36.406 -42 -6.32 1 90.38 680 SER B O 1
ATOM 11924 N N . PHE B 1 681 ? 36.812 -40.312 -5.02 1 92.12 681 PHE B N 1
ATOM 11925 C CA . PHE B 1 681 ? 36.656 -39.344 -6.105 1 92.12 681 PHE B CA 1
ATOM 11926 C C . PHE B 1 681 ? 37.812 -39.438 -7.09 1 92.12 681 PHE B C 1
ATOM 11928 O O . PHE B 1 681 ? 38.969 -39.562 -6.688 1 92.12 681 PHE B O 1
ATOM 11935 N N . VAL B 1 682 ? 37.469 -39.469 -8.359 1 90.38 682 VAL B N 1
ATOM 11936 C CA . VAL B 1 682 ? 38.406 -39.375 -9.477 1 90.38 682 VAL B CA 1
ATOM 11937 C C . VAL B 1 682 ? 38.062 -38.188 -10.359 1 90.38 682 VAL B C 1
ATOM 11939 O O . VAL B 1 682 ? 36.906 -38.031 -10.742 1 90.38 682 VAL B O 1
ATOM 11942 N N . THR B 1 683 ? 39.031 -37.312 -10.578 1 90 683 THR B N 1
ATOM 11943 C CA . THR B 1 683 ? 38.781 -36.188 -11.477 1 90 683 THR B CA 1
ATOM 11944 C C . THR B 1 683 ? 39.469 -36.406 -12.82 1 90 683 THR B C 1
ATOM 11946 O O . THR B 1 683 ? 40.656 -36.781 -12.883 1 90 683 THR B O 1
ATOM 11949 N N . VAL B 1 684 ? 38.656 -36.25 -13.883 1 88.5 684 VAL B N 1
ATOM 11950 C CA . VAL B 1 684 ? 39.156 -36.438 -15.242 1 88.5 684 VAL B CA 1
ATOM 11951 C C . VAL B 1 684 ? 39.344 -35.062 -15.898 1 88.5 684 VAL B C 1
ATOM 11953 O O . VAL B 1 684 ? 38.406 -34.25 -15.93 1 88.5 684 VAL B O 1
ATOM 11956 N N . HIS B 1 685 ? 40.531 -34.844 -16.406 1 89.25 685 HIS B N 1
ATOM 11957 C CA . HIS B 1 685 ? 40.844 -33.594 -17.094 1 89.25 685 HIS B CA 1
ATOM 11958 C C . HIS B 1 685 ? 40.875 -33.812 -18.609 1 89.25 685 HIS B C 1
ATOM 11960 O O . HIS B 1 685 ? 41.5 -34.75 -19.109 1 89.25 685 HIS B O 1
ATOM 11966 N N . GLY B 1 686 ? 40.156 -33.031 -19.375 1 81.12 686 GLY B N 1
ATOM 11967 C CA . GLY B 1 686 ? 40.188 -33.031 -20.828 1 81.12 686 GLY B CA 1
ATOM 11968 C C . GLY B 1 686 ? 39.344 -34.156 -21.422 1 81.12 686 GLY B C 1
ATOM 11969 O O . GLY B 1 686 ? 39.25 -34.281 -22.641 1 81.12 686 GLY B O 1
ATOM 11970 N N . GLY B 1 687 ? 38.781 -34.906 -20.641 1 76.25 687 GLY B N 1
ATOM 11971 C CA . GLY B 1 687 ? 37.969 -36 -21.156 1 76.25 687 GLY B CA 1
ATOM 11972 C C . GLY B 1 687 ? 36.562 -35.625 -21.5 1 76.25 687 GLY B C 1
ATOM 11973 O O . GLY B 1 687 ? 36 -34.688 -20.906 1 76.25 687 GLY B O 1
ATOM 11974 N N . LYS B 1 688 ? 36.094 -36.188 -22.688 1 77.38 688 LYS B N 1
ATOM 11975 C CA . LYS B 1 688 ? 34.688 -36 -23.094 1 77.38 688 LYS B CA 1
ATOM 11976 C C . LYS B 1 688 ? 33.906 -37.312 -22.906 1 77.38 688 LYS B C 1
ATOM 11978 O O . LYS B 1 688 ? 34.5 -38.406 -22.984 1 77.38 688 LYS B O 1
ATOM 11983 N N . LEU B 1 689 ? 32.656 -37.25 -22.422 1 74.62 689 LEU B N 1
ATOM 11984 C CA . LEU B 1 689 ? 31.828 -38.438 -22.266 1 74.62 689 LEU B CA 1
ATOM 11985 C C . LEU B 1 689 ? 31.656 -39.156 -23.609 1 74.62 689 LEU B C 1
ATOM 11987 O O . LEU B 1 689 ? 31.484 -38.5 -24.641 1 74.62 689 LEU B O 1
ATOM 11991 N N . ARG B 1 690 ? 31.844 -40.438 -23.578 1 70.69 690 ARG B N 1
ATOM 11992 C CA . ARG B 1 690 ? 31.672 -41.219 -24.797 1 70.69 690 ARG B CA 1
ATOM 11993 C C . ARG B 1 690 ? 30.219 -41.156 -25.281 1 70.69 690 ARG B C 1
ATOM 11995 O O . ARG B 1 690 ? 29.281 -41.344 -24.5 1 70.69 690 ARG B O 1
ATOM 12002 N N . LYS B 1 691 ? 30.031 -40.75 -26.594 1 69.44 691 LYS B N 1
ATOM 12003 C CA . LYS B 1 691 ? 28.703 -40.781 -27.188 1 69.44 691 LYS B CA 1
ATOM 12004 C C . LYS B 1 691 ? 28.25 -42.188 -27.484 1 69.44 691 LYS B C 1
ATOM 12006 O O . LYS B 1 691 ? 28.984 -42.969 -28.109 1 69.44 691 LYS B O 1
ATOM 12011 N N . PRO B 1 692 ? 27.234 -42.656 -26.75 1 62.59 692 PRO B N 1
ATOM 12012 C CA . PRO B 1 692 ? 26.797 -44.031 -27.094 1 62.59 692 PRO B CA 1
ATOM 12013 C C . PRO B 1 692 ? 26.531 -44.188 -28.594 1 62.59 692 PRO B C 1
ATOM 12015 O O . PRO B 1 692 ? 26.25 -43.219 -29.281 1 62.59 692 PRO B O 1
ATOM 12018 N N . ALA B 1 693 ? 26.906 -45.375 -29.219 1 64.5 693 ALA B N 1
ATOM 12019 C CA . ALA B 1 693 ? 26.547 -45.656 -30.594 1 64.5 693 ALA B CA 1
ATOM 12020 C C . ALA B 1 693 ? 25.031 -45.594 -30.797 1 64.5 693 ALA B C 1
ATOM 12022 O O . ALA B 1 693 ? 24.281 -46.312 -30.125 1 64.5 693 ALA B O 1
ATOM 12023 N N . LEU B 1 694 ? 24.469 -44.438 -31.297 1 63.75 694 LEU B N 1
ATOM 12024 C CA . LEU B 1 694 ? 23.047 -44.25 -31.516 1 63.75 694 LEU B CA 1
ATOM 12025 C C . LEU B 1 694 ? 22.516 -45.25 -32.531 1 63.75 694 LEU B C 1
ATOM 12027 O O . LEU B 1 694 ? 23.141 -45.469 -33.562 1 63.75 694 LEU B O 1
ATOM 12031 N N . PRO B 1 695 ? 21.594 -46.188 -32.031 1 62.31 695 PRO B N 1
ATOM 12032 C CA . PRO B 1 695 ? 21 -47.062 -33.062 1 62.31 695 PRO B CA 1
ATOM 12033 C C . PRO B 1 695 ? 20.453 -46.281 -34.25 1 62.31 695 PRO B C 1
ATOM 12035 O O . PRO B 1 695 ? 20.172 -45.062 -34.125 1 62.31 695 PRO B O 1
ATOM 12038 N N . THR B 1 696 ? 20.484 -46.719 -35.5 1 58.28 696 THR B N 1
ATOM 12039 C CA . THR B 1 696 ? 19.891 -46.062 -36.656 1 58.28 696 THR B CA 1
ATOM 12040 C C . THR B 1 696 ? 18.406 -45.75 -36.406 1 58.28 696 THR B C 1
ATOM 12042 O O . THR B 1 696 ? 17.734 -46.5 -35.688 1 58.28 696 THR B O 1
ATOM 12045 N N . GLN B 1 697 ? 17.953 -44.531 -36.625 1 54.94 697 GLN B N 1
ATOM 12046 C CA . GLN B 1 697 ? 16.594 -44.031 -36.406 1 54.94 697 GLN B CA 1
ATOM 12047 C C . GLN B 1 697 ? 15.57 -45.125 -36.656 1 54.94 697 GLN B C 1
ATOM 12049 O O . GLN B 1 697 ? 14.57 -45.25 -35.938 1 54.94 697 GLN B O 1
ATOM 12054 N N . VAL B 1 698 ? 15.672 -45.875 -37.812 1 52.72 698 VAL B N 1
ATOM 12055 C CA . VAL B 1 698 ? 14.719 -46.844 -38.312 1 52.72 698 VAL B CA 1
ATOM 12056 C C . VAL B 1 698 ? 14.625 -48.031 -37.312 1 52.72 698 VAL B C 1
ATOM 12058 O O . VAL B 1 698 ? 13.547 -48.562 -37.094 1 52.72 698 VAL B O 1
ATOM 12061 N N . GLU B 1 699 ? 15.703 -48.438 -36.812 1 54.47 699 GLU B N 1
ATOM 12062 C CA . GLU B 1 699 ? 15.766 -49.594 -35.938 1 54.47 699 GLU B CA 1
ATOM 12063 C C . GLU B 1 699 ? 15.219 -49.312 -34.562 1 54.47 699 GLU B C 1
ATOM 12065 O O . GLU B 1 699 ? 14.711 -50.219 -33.875 1 54.47 699 GLU B O 1
ATOM 12070 N N . ALA B 1 700 ? 15.328 -48.156 -34.062 1 55.38 700 ALA B N 1
ATOM 12071 C CA . ALA B 1 700 ? 15.016 -47.781 -32.688 1 55.38 700 ALA B CA 1
ATOM 12072 C C . ALA B 1 700 ? 13.508 -47.75 -32.469 1 55.38 700 ALA B C 1
ATOM 12074 O O . ALA B 1 700 ? 13.031 -48.125 -31.375 1 55.38 700 ALA B O 1
ATOM 12075 N N . PHE B 1 701 ? 12.711 -47.219 -33.531 1 61.81 701 PHE B N 1
ATOM 12076 C CA . PHE B 1 701 ? 11.266 -47.156 -33.312 1 61.81 701 PHE B CA 1
ATOM 12077 C C . PHE B 1 701 ? 10.523 -48.031 -34.312 1 61.81 701 PHE B C 1
ATOM 12079 O O . PHE B 1 701 ? 10.641 -47.812 -35.531 1 61.81 701 PHE B O 1
ATOM 12086 N N . ALA B 1 702 ? 10.297 -49.375 -34.031 1 63.97 702 ALA B N 1
ATOM 12087 C CA . ALA B 1 702 ? 9.414 -50.156 -34.875 1 63.97 702 ALA B CA 1
ATOM 12088 C C . ALA B 1 702 ? 8.148 -49.375 -35.219 1 63.97 702 ALA B C 1
ATOM 12090 O O . ALA B 1 702 ? 7.754 -48.469 -34.469 1 63.97 702 ALA B O 1
ATOM 12091 N N . ARG B 1 703 ? 7.719 -49.562 -36.406 1 72.44 703 ARG B N 1
ATOM 12092 C CA . ARG B 1 703 ? 6.453 -48.938 -36.781 1 72.44 703 ARG B CA 1
ATOM 12093 C C . ARG B 1 703 ? 5.352 -49.281 -35.781 1 72.44 703 ARG B C 1
ATOM 12095 O O . ARG B 1 703 ? 5.055 -50.469 -35.562 1 72.44 703 ARG B O 1
ATOM 12102 N N . LEU B 1 704 ? 4.996 -48.312 -35.031 1 75.69 704 LEU B N 1
ATOM 12103 C CA . LEU B 1 704 ? 3.914 -48.5 -34.062 1 75.69 704 LEU B CA 1
ATOM 12104 C C . LEU B 1 704 ? 2.557 -48.5 -34.75 1 75.69 704 LEU B C 1
ATOM 12106 O O . LEU B 1 704 ? 2.363 -47.75 -35.719 1 75.69 704 LEU B O 1
ATOM 12110 N N . PRO B 1 705 ? 1.727 -49.438 -34.406 1 83.81 705 PRO B N 1
ATOM 12111 C CA . PRO B 1 705 ? 0.369 -49.375 -34.969 1 83.81 705 PRO B CA 1
ATOM 12112 C C . PRO B 1 705 ? -0.309 -48.031 -34.688 1 83.81 705 PRO B C 1
ATOM 12114 O O . PRO B 1 705 ? -0.03 -47.375 -33.688 1 83.81 705 PRO B O 1
ATOM 12117 N N . GLU B 1 706 ? -1.144 -47.656 -35.594 1 87.06 706 GLU B N 1
ATOM 12118 C CA . GLU B 1 706 ? -1.938 -46.438 -35.406 1 87.06 706 GLU B CA 1
ATOM 12119 C C . GLU B 1 706 ? -2.92 -46.625 -34.25 1 87.06 706 GLU B C 1
ATOM 12121 O O . GLU B 1 706 ? -3.609 -47.625 -34.156 1 87.06 706 GLU B O 1
ATOM 12126 N N . PRO B 1 707 ? -2.904 -45.625 -33.406 1 84.06 707 PRO B N 1
ATOM 12127 C CA . PRO B 1 707 ? -3.801 -45.719 -32.25 1 84.06 707 PRO B CA 1
ATOM 12128 C C . PRO B 1 707 ? -5.27 -45.531 -32.625 1 84.06 707 PRO B C 1
ATOM 12130 O O . PRO B 1 707 ? -5.57 -44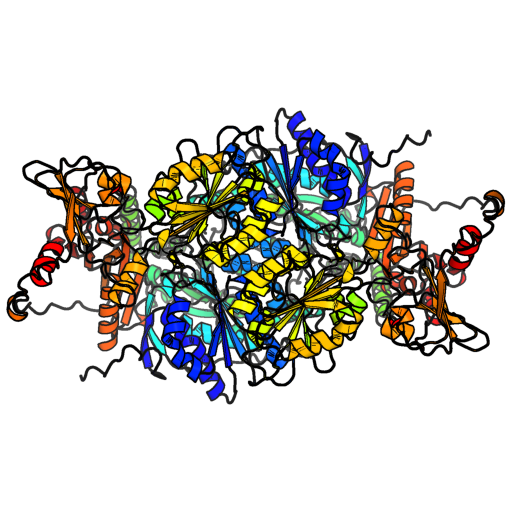.844 -33.625 1 84.06 707 PRO B O 1
ATOM 12133 N N . VAL B 1 708 ? -6.082 -46.156 -31.938 1 87.81 708 VAL B N 1
ATOM 12134 C CA . VAL B 1 708 ? -7.504 -45.844 -32 1 87.81 708 VAL B CA 1
ATOM 12135 C C . VAL B 1 708 ? -7.773 -44.531 -31.312 1 87.81 708 VAL B C 1
ATOM 12137 O O . VAL B 1 708 ? -7.559 -44.406 -30.094 1 87.81 708 VAL B O 1
ATOM 12140 N N . LEU B 1 709 ? -8.266 -43.594 -32.062 1 88.81 709 LEU B N 1
ATOM 12141 C CA . LEU B 1 709 ? -8.477 -42.25 -31.516 1 88.81 709 LEU B CA 1
ATOM 12142 C C . LEU B 1 709 ? -9.781 -42.188 -30.719 1 88.81 709 LEU B C 1
ATOM 12144 O O . LEU B 1 709 ? -10.805 -42.719 -31.172 1 88.81 709 LEU B O 1
ATOM 12148 N N . PRO B 1 710 ? -9.703 -41.656 -29.609 1 89.88 710 PRO B N 1
ATOM 12149 C CA . PRO B 1 710 ? -10.938 -41.469 -28.844 1 89.88 710 PRO B CA 1
ATOM 12150 C C . PRO B 1 710 ? -11.891 -40.469 -29.469 1 89.88 710 PRO B C 1
ATOM 12152 O O . PRO B 1 710 ? -11.461 -39.594 -30.234 1 89.88 710 PRO B O 1
ATOM 12155 N N . SER B 1 711 ? -13.172 -40.656 -29.109 1 89.5 711 SER B N 1
ATOM 12156 C CA . SER B 1 711 ? -14.148 -39.656 -29.516 1 89.5 711 SER B CA 1
ATOM 12157 C C . SER B 1 711 ? -13.953 -38.344 -28.766 1 89.5 711 SER B C 1
ATOM 12159 O O . SER B 1 711 ? -13.477 -38.344 -27.625 1 89.5 711 SER B O 1
ATOM 12161 N N . LEU B 1 712 ? -14.297 -37.188 -29.375 1 91.81 712 LEU B N 1
ATOM 12162 C CA . LEU B 1 712 ? -14.18 -35.875 -28.75 1 91.81 712 LEU B CA 1
ATOM 12163 C C . LEU B 1 712 ? -15.562 -35.281 -28.469 1 91.81 712 LEU B C 1
ATOM 12165 O O . LEU B 1 712 ? -15.727 -34.062 -28.484 1 91.81 712 LEU B O 1
ATOM 12169 N N . ASP B 1 713 ? -16.516 -36.219 -28.281 1 87.06 713 ASP B N 1
ATOM 12170 C CA . ASP B 1 713 ? -17.812 -35.719 -27.812 1 87.06 713 ASP B CA 1
ATOM 12171 C C . ASP B 1 713 ? -17.672 -35.031 -26.469 1 87.06 713 ASP B C 1
ATOM 12173 O O . ASP B 1 713 ? -18.453 -34.125 -26.156 1 87.06 713 ASP B O 1
ATOM 12177 N N . ARG B 1 714 ? -16.734 -35.438 -25.75 1 89 714 ARG B N 1
ATOM 12178 C CA . ARG B 1 714 ? -16.266 -34.812 -24.531 1 89 714 ARG B CA 1
ATOM 12179 C C . ARG B 1 714 ? -14.758 -34.594 -24.578 1 89 714 ARG B C 1
ATOM 12181 O O . ARG B 1 714 ? -14.047 -35.312 -25.297 1 89 714 ARG B O 1
ATOM 12188 N N . PRO B 1 715 ? -14.359 -33.625 -23.875 1 93.94 715 PRO B N 1
ATOM 12189 C CA . PRO B 1 715 ? -12.914 -33.375 -23.891 1 93.94 715 PRO B CA 1
ATOM 12190 C C . PRO B 1 715 ? -12.109 -34.594 -23.406 1 93.94 715 PRO B C 1
ATOM 12192 O O . PRO B 1 715 ? -12.539 -35.312 -22.484 1 93.94 715 PRO B O 1
ATOM 12195 N N . PHE B 1 716 ? -11 -34.844 -24.062 1 96.56 716 PHE B N 1
ATOM 12196 C CA . PHE B 1 716 ? -10.047 -35.875 -23.641 1 96.56 716 PHE B CA 1
ATOM 12197 C C . PHE B 1 716 ? -8.953 -35.25 -22.766 1 96.56 716 PHE B C 1
ATOM 12199 O O . PHE B 1 716 ? -8.25 -34.344 -23.188 1 96.56 716 PHE B O 1
ATOM 12206 N N . ASN B 1 717 ? -8.797 -35.75 -21.516 1 97.25 717 ASN B N 1
ATOM 12207 C CA . ASN B 1 717 ? -7.93 -35.125 -20.516 1 97.25 717 ASN B CA 1
ATOM 12208 C C . ASN B 1 717 ? -6.688 -35.969 -20.25 1 97.25 717 ASN B C 1
ATOM 12210 O O . ASN B 1 717 ? -6.793 -37.156 -19.953 1 97.25 717 ASN B O 1
ATOM 12214 N N . ILE B 1 718 ? -5.508 -35.406 -20.422 1 97.5 718 ILE B N 1
ATOM 12215 C CA . ILE B 1 718 ? -4.227 -36.031 -20.188 1 97.5 718 ILE B CA 1
ATOM 12216 C C . ILE B 1 718 ? -3.514 -35.375 -19.016 1 97.5 718 ILE B C 1
ATOM 12218 O O . ILE B 1 718 ? -3.281 -34.156 -19.031 1 97.5 718 ILE B O 1
ATOM 12222 N N . LEU B 1 719 ? -3.225 -36.062 -17.953 1 97.75 719 LEU B N 1
ATOM 12223 C CA . LEU B 1 719 ? -2.42 -35.594 -16.828 1 97.75 719 LEU B CA 1
ATOM 12224 C C . LEU B 1 719 ? -0.962 -36 -16.984 1 97.75 719 LEU B C 1
ATOM 12226 O O . LEU B 1 719 ? -0.668 -37.188 -17.156 1 97.75 719 LEU B O 1
ATOM 12230 N N . LEU B 1 720 ? -0.07 -35.031 -16.938 1 96.62 720 LEU B N 1
ATOM 12231 C CA . LEU B 1 720 ? 1.345 -35.281 -17.188 1 96.62 720 LEU B CA 1
ATOM 12232 C C . LEU B 1 720 ? 2.197 -34.844 -16.016 1 96.62 720 LEU B C 1
ATOM 12234 O O . LEU B 1 720 ? 2.826 -33.781 -16.062 1 96.62 720 LEU B O 1
ATOM 12238 N N . PRO B 1 721 ? 2.307 -35.656 -14.906 1 94.44 721 PRO B N 1
ATOM 12239 C CA . PRO B 1 721 ? 3.178 -35.312 -13.773 1 94.44 721 PRO B CA 1
ATOM 12240 C C . PRO B 1 721 ? 4.648 -35.625 -14.062 1 94.44 721 PRO B C 1
ATOM 12242 O O . PRO B 1 721 ? 4.969 -36.625 -14.688 1 94.44 721 PRO B O 1
ATOM 12245 N N . GLY B 1 722 ? 5.551 -34.812 -13.719 1 91.25 722 GLY B N 1
ATOM 12246 C CA . GLY B 1 722 ? 6.984 -34.969 -13.875 1 91.25 722 GLY B CA 1
ATOM 12247 C C . GLY B 1 722 ? 7.789 -34.031 -12.977 1 91.25 722 GLY B C 1
ATOM 12248 O O . GLY B 1 722 ? 7.324 -33.656 -11.898 1 91.25 722 GLY B O 1
ATOM 12249 N N . VAL B 1 723 ? 9.078 -33.906 -13.344 1 84.56 723 VAL B N 1
ATOM 12250 C CA . VAL B 1 723 ? 9.992 -33.062 -12.586 1 84.56 723 VAL B CA 1
ATOM 12251 C C . VAL B 1 723 ? 10.43 -31.891 -13.453 1 84.56 723 VAL B C 1
ATOM 12253 O O . VAL B 1 723 ? 10.594 -32.031 -14.672 1 84.56 723 VAL B O 1
ATOM 12256 N N . GLY B 1 724 ? 10.547 -30.75 -12.781 1 78.56 724 GLY B N 1
ATOM 12257 C CA . GLY B 1 724 ? 10.969 -29.562 -13.5 1 78.56 724 GLY B CA 1
ATOM 12258 C C . GLY B 1 724 ? 12.289 -29.734 -14.227 1 78.56 724 GLY B C 1
ATOM 12259 O O . GLY B 1 724 ? 13.211 -30.375 -13.711 1 78.56 724 GLY B O 1
ATOM 12260 N N . GLY B 1 725 ? 12.391 -29.297 -15.469 1 72.94 725 GLY B N 1
ATOM 12261 C CA . GLY B 1 725 ? 13.609 -29.328 -16.266 1 72.94 725 GLY B CA 1
ATOM 12262 C C . GLY B 1 725 ? 13.711 -30.547 -17.141 1 72.94 725 GLY B C 1
ATOM 12263 O O . GLY B 1 725 ? 14.688 -30.719 -17.891 1 72.94 725 GLY B O 1
ATOM 12264 N N . THR B 1 726 ? 12.688 -31.375 -17.125 1 76.56 726 THR B N 1
ATOM 12265 C CA . THR B 1 726 ? 12.773 -32.625 -17.859 1 76.56 726 THR B CA 1
ATOM 12266 C C . THR B 1 726 ? 11.914 -32.562 -19.125 1 76.56 726 THR B C 1
ATOM 12268 O O . THR B 1 726 ? 11.703 -33.594 -19.781 1 76.56 726 THR B O 1
ATOM 12271 N N . GLY B 1 727 ? 11.344 -31.453 -19.344 1 81.81 727 GLY B N 1
ATOM 12272 C CA . GLY B 1 727 ? 10.656 -31.266 -20.609 1 81.81 727 GLY B CA 1
ATOM 12273 C C . GLY B 1 727 ? 9.156 -31.469 -20.516 1 81.81 727 GLY B C 1
ATOM 12274 O O . GLY B 1 727 ? 8.469 -31.547 -21.531 1 81.81 727 GLY B O 1
ATOM 12275 N N . VAL B 1 728 ? 8.586 -31.547 -19.375 1 88.94 728 VAL B N 1
ATOM 12276 C CA . VAL B 1 728 ? 7.16 -31.766 -19.156 1 88.94 728 VAL B CA 1
ATOM 12277 C C . VAL B 1 728 ? 6.359 -30.672 -19.859 1 88.94 728 VAL B C 1
ATOM 12279 O O . VAL B 1 728 ? 5.41 -30.953 -20.594 1 88.94 728 VAL B O 1
ATOM 12282 N N . THR B 1 729 ? 6.738 -29.422 -19.703 1 89 729 THR B N 1
ATOM 12283 C CA . THR B 1 729 ? 6.012 -28.297 -20.281 1 89 729 THR B CA 1
ATOM 12284 C C . THR B 1 729 ? 6.156 -28.297 -21.812 1 89 729 THR B C 1
ATOM 12286 O O . THR B 1 729 ? 5.234 -27.891 -22.516 1 89 729 THR B O 1
ATOM 12289 N N . THR B 1 730 ? 7.238 -28.828 -22.297 1 89.38 730 THR B N 1
ATOM 12290 C CA . THR B 1 730 ? 7.473 -28.922 -23.734 1 89.38 730 THR B CA 1
ATOM 12291 C C . THR B 1 730 ? 6.516 -29.922 -24.375 1 89.38 730 THR B C 1
ATOM 12293 O O . THR B 1 730 ? 5.977 -29.672 -25.453 1 89.38 730 THR B O 1
ATOM 12296 N N . VAL B 1 731 ? 6.336 -30.969 -23.719 1 93.19 731 VAL B N 1
ATOM 12297 C CA . VAL B 1 731 ? 5.41 -31.984 -24.219 1 93.19 731 VAL B CA 1
ATOM 12298 C C . VAL B 1 731 ? 4 -31.406 -24.297 1 93.19 731 VAL B C 1
ATOM 12300 O O . VAL B 1 731 ? 3.291 -31.594 -25.281 1 93.19 731 VAL B O 1
ATOM 12303 N N . GLY B 1 732 ? 3.607 -30.734 -23.234 1 92.75 732 GLY B N 1
ATOM 12304 C CA . GLY B 1 732 ? 2.311 -30.078 -23.234 1 92.75 732 GLY B CA 1
ATOM 12305 C C . GLY B 1 732 ? 2.145 -29.094 -24.375 1 92.75 732 GLY B C 1
ATOM 12306 O O . GLY B 1 732 ? 1.107 -29.078 -25.047 1 92.75 732 GLY B O 1
ATOM 12307 N N . ALA B 1 733 ? 3.182 -28.312 -24.625 1 91.88 733 ALA B N 1
ATOM 12308 C CA . ALA B 1 733 ? 3.143 -27.312 -25.688 1 91.88 733 ALA B CA 1
ATOM 12309 C C . ALA B 1 733 ? 3.049 -27.984 -27.062 1 91.88 733 ALA B C 1
ATOM 12311 O O . ALA B 1 733 ? 2.334 -27.5 -27.938 1 91.88 733 ALA B O 1
ATOM 12312 N N . MET B 1 734 ? 3.738 -29.062 -27.234 1 93.31 734 MET B N 1
ATOM 12313 C CA . MET B 1 734 ? 3.73 -29.766 -28.5 1 93.31 734 MET B CA 1
ATOM 12314 C C . MET B 1 734 ? 2.346 -30.344 -28.797 1 93.31 734 MET B C 1
ATOM 12316 O O . MET B 1 734 ? 1.859 -30.25 -29.922 1 93.31 734 MET B O 1
ATOM 12320 N N . LEU B 1 735 ? 1.798 -30.906 -27.812 1 94.06 735 LEU B N 1
ATOM 12321 C CA . LEU B 1 735 ? 0.46 -31.469 -27.984 1 94.06 735 LEU B CA 1
ATOM 12322 C C . LEU B 1 735 ? -0.555 -30.359 -28.25 1 94.06 735 LEU B C 1
ATOM 12324 O O . LEU B 1 735 ? -1.468 -30.531 -29.062 1 94.06 735 LEU B O 1
ATOM 12328 N N . GLY B 1 736 ? -0.439 -29.266 -27.531 1 92.12 736 GLY B N 1
ATOM 12329 C CA . GLY B 1 736 ? -1.309 -28.125 -27.781 1 92.12 736 GLY B CA 1
ATOM 12330 C C . GLY B 1 736 ? -1.2 -27.578 -29.188 1 92.12 736 GLY B C 1
ATOM 12331 O O . GLY B 1 736 ? -2.215 -27.312 -29.844 1 92.12 736 GLY B O 1
ATOM 12332 N N . TYR B 1 737 ? 0.012 -27.453 -29.641 1 91.25 737 TYR B N 1
ATOM 12333 C CA . TYR B 1 737 ? 0.252 -26.969 -30.984 1 91.25 737 TYR B CA 1
ATOM 12334 C C . TYR B 1 737 ? -0.324 -27.938 -32.031 1 91.25 737 TYR B C 1
ATOM 12336 O O . TYR B 1 737 ? -0.892 -27.5 -33.031 1 91.25 737 TYR B O 1
ATOM 12344 N N . ALA B 1 738 ? -0.086 -29.188 -31.812 1 92.56 738 ALA B N 1
ATOM 12345 C CA . ALA B 1 738 ? -0.617 -30.203 -32.719 1 92.56 738 ALA B CA 1
ATOM 12346 C C . ALA B 1 738 ? -2.139 -30.141 -32.781 1 92.56 738 ALA B C 1
ATOM 12348 O O . ALA B 1 738 ? -2.719 -30.266 -33.875 1 92.56 738 ALA B O 1
ATOM 12349 N N . ALA B 1 739 ? -2.764 -29.969 -31.641 1 92.88 739 ALA B N 1
ATOM 12350 C CA . ALA B 1 739 ? -4.215 -29.828 -31.609 1 92.88 739 ALA B CA 1
ATOM 12351 C C . ALA B 1 739 ? -4.664 -28.625 -32.438 1 92.88 739 ALA B C 1
ATOM 12353 O O . ALA B 1 739 ? -5.645 -28.688 -33.156 1 92.88 739 ALA B O 1
ATOM 12354 N N . ASN B 1 740 ? -3.986 -27.531 -32.25 1 90.5 740 ASN B N 1
ATOM 12355 C CA . ASN B 1 740 ? -4.301 -26.328 -33 1 90.5 740 ASN B CA 1
ATOM 12356 C C . ASN B 1 740 ? -4.168 -26.531 -34.5 1 90.5 740 ASN B C 1
ATOM 12358 O O . ASN B 1 740 ? -5.004 -26.062 -35.281 1 90.5 740 ASN B O 1
ATOM 12362 N N . LEU B 1 741 ? -3.176 -27.219 -34.906 1 89.75 741 LEU B N 1
ATOM 12363 C CA . LEU B 1 741 ? -2.926 -27.469 -36.312 1 89.75 741 LEU B CA 1
ATOM 12364 C C . LEU B 1 741 ? -4.047 -28.297 -36.938 1 89.75 741 LEU B C 1
ATOM 12366 O O . LEU B 1 741 ? -4.355 -28.156 -38.125 1 89.75 741 LEU B O 1
ATOM 12370 N N . GLU B 1 742 ? -4.66 -29.094 -36.156 1 91.81 742 GLU B N 1
ATOM 12371 C CA . GLU B 1 742 ? -5.75 -29.938 -36.594 1 91.81 742 GLU B CA 1
ATOM 12372 C C . GLU B 1 742 ? -7.102 -29.266 -36.438 1 91.81 742 GLU B C 1
ATOM 12374 O O . GLU B 1 742 ? -8.148 -29.875 -36.656 1 91.81 742 GLU B O 1
ATOM 12379 N N . GLY B 1 743 ? -7.055 -28.016 -35.906 1 90.31 743 GLY B N 1
ATOM 12380 C CA . GLY B 1 743 ? -8.281 -27.266 -35.75 1 90.31 743 GLY B CA 1
ATOM 12381 C C . GLY B 1 743 ? -9.086 -27.688 -34.531 1 90.31 743 GLY B C 1
ATOM 12382 O O . GLY B 1 743 ? -10.297 -27.453 -34.469 1 90.31 743 GLY B O 1
ATOM 12383 N N . LYS B 1 744 ? -8.438 -28.359 -33.594 1 94.19 744 LYS B N 1
ATOM 12384 C CA . LYS B 1 744 ? -9.078 -28.781 -32.344 1 94.19 744 LYS B CA 1
ATOM 12385 C C . LYS B 1 744 ? -8.891 -27.734 -31.266 1 94.19 744 LYS B C 1
ATOM 12387 O O . LYS B 1 744 ? -8.039 -26.859 -31.375 1 94.19 744 LYS B O 1
ATOM 12392 N N . GLY B 1 745 ? -9.797 -27.797 -30.266 1 93.69 745 GLY B N 1
ATOM 12393 C CA . GLY B 1 745 ? -9.57 -27.016 -29.062 1 93.69 745 GLY B CA 1
ATOM 12394 C C . GLY B 1 745 ? -8.578 -27.656 -28.094 1 93.69 745 GLY B C 1
ATOM 12395 O O . GLY B 1 745 ? -8.461 -28.891 -28.047 1 93.69 745 GLY B O 1
ATOM 12396 N N . CYS B 1 746 ? -7.879 -26.844 -27.438 1 94.94 746 CYS B N 1
ATOM 12397 C CA . CYS B 1 746 ? -6.93 -27.391 -26.484 1 94.94 746 CYS B CA 1
ATOM 12398 C C . CYS B 1 746 ? -6.668 -26.406 -25.344 1 94.94 746 CYS B C 1
ATOM 12400 O O . CYS B 1 746 ? -6.766 -25.188 -25.547 1 94.94 746 CYS B O 1
ATOM 12402 N N . SER B 1 747 ? -6.465 -26.891 -24.188 1 95.25 747 SER B N 1
ATOM 12403 C CA . SER B 1 747 ? -6.008 -26.156 -23.016 1 95.25 747 SER B CA 1
ATOM 12404 C C . SER B 1 747 ? -4.906 -26.906 -22.281 1 95.25 747 SER B C 1
ATOM 12406 O O . SER B 1 747 ? -5.051 -28.094 -21.969 1 95.25 747 SER B O 1
ATOM 12408 N N . VAL B 1 748 ? -3.766 -26.219 -22.094 1 96.31 748 VAL B N 1
ATOM 12409 C CA . VAL B 1 748 ? -2.648 -26.812 -21.375 1 96.31 748 VAL B CA 1
ATOM 12410 C C . VAL B 1 748 ? -2.297 -25.938 -20.172 1 96.31 748 VAL B C 1
ATOM 12412 O O . VAL B 1 748 ? -1.999 -24.75 -20.312 1 96.31 748 VAL B O 1
ATOM 12415 N N . LEU B 1 749 ? -2.438 -26.453 -18.984 1 94.94 749 LEU B N 1
ATOM 12416 C CA . LEU B 1 749 ? -2.031 -25.766 -17.766 1 94.94 749 LEU B CA 1
ATOM 12417 C C . LEU B 1 749 ? -0.77 -26.391 -17.172 1 94.94 749 LEU B C 1
ATOM 12419 O O . LEU B 1 749 ? -0.751 -27.578 -16.859 1 94.94 749 LEU B O 1
ATOM 12423 N N . ASP B 1 750 ? 0.251 -25.625 -17.078 1 90.75 750 ASP B N 1
ATOM 12424 C CA . ASP B 1 750 ? 1.494 -26.078 -16.469 1 90.75 750 ASP B CA 1
ATOM 12425 C C . ASP B 1 750 ? 1.61 -25.562 -15.031 1 90.75 750 ASP B C 1
ATOM 12427 O O . ASP B 1 750 ? 1.716 -24.344 -14.805 1 90.75 750 ASP B O 1
ATOM 12431 N N . GLN B 1 751 ? 1.61 -26.375 -14.133 1 84.94 751 GLN B N 1
ATOM 12432 C CA . GLN B 1 751 ? 1.774 -26 -12.727 1 84.94 751 GLN B CA 1
ATOM 12433 C C . GLN B 1 751 ? 3.182 -26.328 -12.234 1 84.94 751 GLN B C 1
ATOM 12435 O O . GLN B 1 751 ? 3.484 -27.484 -11.922 1 84.94 751 GLN B O 1
ATOM 12440 N N . ALA B 1 752 ? 3.934 -25.156 -12.297 1 75.31 752 ALA B N 1
ATOM 12441 C CA . ALA B 1 752 ? 5.305 -25.312 -11.82 1 75.31 752 ALA B CA 1
ATOM 12442 C C . ALA B 1 752 ? 5.477 -24.703 -10.43 1 75.31 752 ALA B C 1
ATOM 12444 O O . ALA B 1 752 ? 4.859 -23.688 -10.117 1 75.31 752 ALA B O 1
ATOM 12445 N N . GLY B 1 753 ? 5.691 -25.422 -9.359 1 63.44 753 GLY B N 1
ATOM 12446 C CA . GLY B 1 753 ? 5.969 -24.922 -8.023 1 63.44 753 GLY B CA 1
ATOM 12447 C C . GLY B 1 753 ? 7.215 -24.062 -7.953 1 63.44 753 GLY B C 1
ATOM 12448 O O . GLY B 1 753 ? 7.547 -23.359 -8.914 1 63.44 753 GLY B O 1
ATOM 12449 N N . LEU B 1 754 ? 7.789 -23.766 -6.832 1 61.84 754 LEU B N 1
ATOM 12450 C CA . LEU B 1 754 ? 8.914 -22.906 -6.5 1 61.84 754 LEU B CA 1
ATOM 12451 C C . LEU B 1 754 ? 10.172 -23.344 -7.254 1 61.84 754 LEU B C 1
ATOM 12453 O O . LEU B 1 754 ? 11.062 -22.531 -7.496 1 61.84 754 LEU B O 1
ATOM 12457 N N . ALA B 1 755 ? 10.258 -24.594 -7.414 1 58.72 755 ALA B N 1
ATOM 12458 C CA . ALA B 1 755 ? 11.555 -25.016 -7.945 1 58.72 755 ALA B CA 1
ATOM 12459 C C . ALA B 1 755 ? 11.422 -25.531 -9.375 1 58.72 755 ALA B C 1
ATOM 12461 O O . ALA B 1 755 ? 10.766 -26.547 -9.609 1 58.72 755 ALA B O 1
ATOM 12462 N N . GLN B 1 756 ? 12.008 -24.719 -10.094 1 57.41 756 GLN B N 1
ATOM 12463 C CA . GLN B 1 756 ? 12 -25.078 -11.508 1 57.41 756 GLN B CA 1
ATOM 12464 C C . GLN B 1 756 ? 12.836 -26.328 -11.766 1 57.41 756 GLN B C 1
ATOM 12466 O O . GLN B 1 756 ? 12.523 -27.109 -12.664 1 57.41 756 GLN B O 1
ATOM 12471 N N . LYS B 1 757 ? 13.781 -26.422 -10.766 1 62.34 757 LYS B N 1
ATOM 12472 C CA . LYS B 1 757 ? 14.578 -27.625 -11.055 1 62.34 757 LYS B CA 1
ATOM 12473 C C . LYS B 1 757 ? 14.43 -28.656 -9.945 1 62.34 757 LYS B C 1
ATOM 12475 O O . LYS B 1 757 ? 14.641 -28.359 -8.773 1 62.34 757 LYS B O 1
ATOM 12480 N N . PHE B 1 758 ? 13.906 -29.781 -10.227 1 71.88 758 PHE B N 1
ATOM 12481 C CA . PHE B 1 758 ? 13.781 -30.984 -9.422 1 71.88 758 PHE B CA 1
ATOM 12482 C C . PHE B 1 758 ? 12.508 -30.953 -8.586 1 71.88 758 PHE B C 1
ATOM 12484 O O . PHE B 1 758 ? 12.266 -31.844 -7.77 1 71.88 758 PHE B O 1
ATOM 12491 N N . GLY B 1 759 ? 11.789 -29.859 -8.727 1 76.94 759 GLY B N 1
ATOM 12492 C CA . GLY B 1 759 ? 10.477 -29.828 -8.094 1 76.94 759 GLY B CA 1
ATOM 12493 C C . GLY B 1 759 ? 9.398 -30.484 -8.938 1 76.94 759 GLY B C 1
ATOM 12494 O O . GLY B 1 759 ? 9.609 -30.766 -10.109 1 76.94 759 GLY B O 1
ATOM 12495 N N . PRO B 1 760 ? 8.312 -30.75 -8.273 1 85 760 PRO B N 1
ATOM 12496 C CA . PRO B 1 760 ? 7.207 -31.359 -9.023 1 85 760 PRO B CA 1
ATOM 12497 C C . PRO B 1 760 ? 6.582 -30.406 -10.031 1 85 760 PRO B C 1
ATOM 12499 O O . PRO B 1 760 ? 6.449 -29.203 -9.75 1 85 760 PRO B O 1
ATOM 12502 N N . VAL B 1 761 ? 6.34 -30.875 -11.211 1 87.94 761 VAL B N 1
ATOM 12503 C CA . VAL B 1 761 ? 5.602 -30.156 -12.242 1 87.94 761 VAL B CA 1
ATOM 12504 C C . VAL B 1 761 ? 4.48 -31.047 -12.789 1 87.94 761 VAL B C 1
ATOM 12506 O O . VAL B 1 761 ? 4.672 -32.25 -12.984 1 87.94 761 VAL B O 1
ATOM 12509 N N . VAL B 1 762 ? 3.336 -30.5 -12.922 1 92.06 762 VAL B N 1
ATOM 12510 C CA . VAL B 1 762 ? 2.213 -31.234 -13.484 1 92.06 762 VAL B CA 1
ATOM 12511 C C . VAL B 1 762 ? 1.568 -30.422 -14.602 1 92.06 762 VAL B C 1
ATOM 12513 O O . VAL B 1 762 ? 1.218 -29.25 -14.414 1 92.06 762 VAL B O 1
ATOM 12516 N N . SER B 1 763 ? 1.426 -30.984 -15.742 1 95.19 763 SER B N 1
ATOM 12517 C CA . SER B 1 763 ? 0.701 -30.359 -16.844 1 95.19 763 SER B CA 1
ATOM 12518 C C . SER B 1 763 ? -0.678 -30.984 -17.031 1 95.19 763 SER B C 1
ATOM 12520 O O . SER B 1 763 ? -0.806 -32.219 -17.094 1 95.19 763 SER B O 1
ATOM 12522 N N . HIS B 1 764 ? -1.701 -30.234 -17.062 1 96.69 764 HIS B N 1
ATOM 12523 C CA . HIS B 1 764 ? -3.061 -30.609 -17.422 1 96.69 764 HIS B CA 1
ATOM 12524 C C . HIS B 1 764 ? -3.342 -30.312 -18.891 1 96.69 764 HIS B C 1
ATOM 12526 O O . HIS B 1 764 ? -3.35 -29.156 -19.297 1 96.69 764 HIS B O 1
ATOM 12532 N N . ILE B 1 765 ? -3.51 -31.375 -19.656 1 96.94 765 ILE B N 1
ATOM 12533 C CA . ILE B 1 765 ? -3.762 -31.203 -21.078 1 96.94 765 ILE B CA 1
ATOM 12534 C C . ILE B 1 765 ? -5.18 -31.656 -21.406 1 96.94 765 ILE B C 1
ATOM 12536 O O . ILE B 1 765 ? -5.531 -32.812 -21.172 1 96.94 765 ILE B O 1
ATOM 12540 N N . ARG B 1 766 ? -5.945 -30.766 -21.906 1 96.88 766 ARG B N 1
ATOM 12541 C CA . ARG B 1 766 ? -7.312 -31.078 -22.297 1 96.88 766 ARG B CA 1
ATOM 12542 C C . ARG B 1 766 ? -7.531 -30.781 -23.781 1 96.88 766 ARG B C 1
ATOM 12544 O O . ARG B 1 766 ? -7.223 -29.688 -24.25 1 96.88 766 ARG B O 1
ATOM 12551 N N . ILE B 1 767 ? -8.008 -31.75 -24.531 1 96.19 767 ILE B N 1
ATOM 12552 C CA . ILE B 1 767 ? -8.25 -31.625 -25.969 1 96.19 767 ILE B CA 1
ATOM 12553 C C . ILE B 1 767 ? -9.734 -31.828 -26.25 1 96.19 767 ILE B C 1
ATOM 12555 O O . ILE B 1 767 ? -10.359 -32.75 -25.75 1 96.19 767 ILE B O 1
ATOM 12559 N N . ALA B 1 768 ? -10.297 -30.922 -26.969 1 96.06 768 ALA B N 1
ATOM 12560 C CA . ALA B 1 768 ? -11.703 -30.984 -27.359 1 96.06 768 ALA B CA 1
ATOM 12561 C C . ALA B 1 768 ? -11.875 -30.734 -28.844 1 96.06 768 ALA B C 1
ATOM 12563 O O . ALA B 1 768 ? -10.93 -30.359 -29.531 1 96.06 768 ALA B O 1
ATOM 12564 N N . ALA B 1 769 ? -13.125 -30.953 -29.359 1 94.44 769 ALA B N 1
ATOM 12565 C CA . ALA B 1 769 ? -13.422 -30.672 -30.766 1 94.44 769 ALA B CA 1
ATOM 12566 C C . ALA B 1 769 ? -13.383 -29.188 -31.047 1 94.44 769 ALA B C 1
ATOM 12568 O O . ALA B 1 769 ? -12.93 -28.75 -32.125 1 94.44 769 ALA B O 1
ATOM 12569 N N . ARG B 1 770 ? -13.992 -28.438 -30.219 1 91.5 770 ARG B N 1
ATOM 12570 C CA . ARG B 1 770 ? -13.992 -26.984 -30.312 1 91.5 770 ARG B CA 1
ATOM 12571 C C . ARG B 1 770 ? -13.461 -26.344 -29.031 1 91.5 770 ARG B C 1
ATOM 12573 O O . ARG B 1 770 ? -13.688 -26.875 -27.938 1 91.5 770 ARG B O 1
ATOM 12580 N N . GLN B 1 771 ? -12.758 -25.203 -29.125 1 91.44 771 GLN B N 1
ATOM 12581 C CA . GLN B 1 771 ? -12.18 -24.5 -27.984 1 91.44 771 GLN B CA 1
ATOM 12582 C C . GLN B 1 771 ? -13.25 -24.172 -26.953 1 91.44 771 GLN B C 1
ATOM 12584 O O . GLN B 1 771 ? -12.992 -24.203 -25.75 1 91.44 771 GLN B O 1
ATOM 12589 N N . GLU B 1 772 ? -14.469 -23.891 -27.312 1 88.94 772 GLU B N 1
ATOM 12590 C CA . GLU B 1 772 ? -15.57 -23.453 -26.453 1 88.94 772 GLU B CA 1
ATOM 12591 C C . GLU B 1 772 ? -16.062 -24.578 -25.578 1 88.94 772 GLU B C 1
ATOM 12593 O O . GLU B 1 772 ? -16.766 -24.344 -24.594 1 88.94 772 GLU B O 1
ATOM 12598 N N . ASP B 1 773 ? -15.641 -25.812 -25.969 1 90.19 773 ASP B N 1
ATOM 12599 C CA . ASP B 1 773 ? -16.078 -26.984 -25.188 1 90.19 773 ASP B CA 1
ATOM 12600 C C . ASP B 1 773 ? -15.227 -27.172 -23.953 1 90.19 773 ASP B C 1
ATOM 12602 O O . ASP B 1 773 ? -15.547 -27.984 -23.078 1 90.19 773 ASP B O 1
ATOM 12606 N N . LEU B 1 774 ? -14.18 -26.375 -23.859 1 90.62 774 LEU B N 1
ATOM 12607 C CA . LEU B 1 774 ? -13.281 -26.453 -22.719 1 90.62 774 LEU B CA 1
ATOM 12608 C C . LEU B 1 774 ? -13.625 -25.406 -21.672 1 90.62 774 LEU B C 1
ATOM 12610 O O . LEU B 1 774 ? -13.555 -24.203 -21.953 1 90.62 774 LEU B O 1
ATOM 12614 N N . PHE B 1 775 ? -13.992 -25.828 -20.484 1 88.75 775 PHE B N 1
ATOM 12615 C CA . PHE B 1 775 ? -14.32 -24.891 -19.422 1 88.75 775 PHE B CA 1
ATOM 12616 C C . PHE B 1 775 ? -13.141 -24.734 -18.469 1 88.75 775 PHE B C 1
ATOM 12618 O O . PHE B 1 775 ? -12.164 -24.062 -18.797 1 88.75 775 PHE B O 1
ATOM 12625 N N . ALA B 1 776 ? -12.961 -25.562 -17.406 1 88.06 776 ALA B N 1
ATOM 12626 C CA . ALA B 1 776 ? -11.844 -25.453 -16.469 1 88.06 776 ALA B CA 1
ATOM 12627 C C . ALA B 1 776 ? -10.547 -25.953 -17.094 1 88.06 776 ALA B C 1
ATOM 12629 O O . ALA B 1 776 ? -10.555 -26.938 -17.844 1 88.06 776 ALA B O 1
ATOM 12630 N N . VAL B 1 777 ? -9.523 -25.219 -16.797 1 90.31 777 VAL B N 1
ATOM 12631 C CA . VAL B 1 777 ? -8.234 -25.609 -17.375 1 90.31 777 VAL B CA 1
ATOM 12632 C C . VAL B 1 777 ? -7.637 -26.75 -16.578 1 90.31 777 VAL B C 1
ATOM 12634 O O . VAL B 1 777 ? -6.871 -27.562 -17.109 1 90.31 777 VAL B O 1
ATOM 12637 N N . ARG B 1 778 ? -7.957 -26.766 -15.359 1 92 778 ARG B N 1
ATOM 12638 C CA . ARG B 1 778 ? -7.527 -27.875 -14.523 1 92 778 ARG B CA 1
ATOM 12639 C C . ARG B 1 778 ? -8.453 -29.078 -14.703 1 92 778 ARG B C 1
ATOM 12641 O O . ARG B 1 778 ? -9.672 -28.922 -14.75 1 92 778 ARG B O 1
ATOM 12648 N N . ILE B 1 779 ? -7.867 -30.234 -14.828 1 94.81 779 ILE B N 1
ATOM 12649 C CA . ILE B 1 779 ? -8.656 -31.453 -14.914 1 94.81 779 ILE B CA 1
ATOM 12650 C C . ILE B 1 779 ? -9.391 -31.688 -13.594 1 94.81 779 ILE B C 1
ATOM 12652 O O . ILE B 1 779 ? -8.781 -31.609 -12.523 1 94.81 779 ILE B O 1
ATOM 12656 N N . ALA B 1 780 ? -10.633 -31.891 -13.664 1 92 780 ALA B N 1
ATOM 12657 C CA . ALA B 1 780 ? -11.461 -32.094 -12.477 1 92 780 ALA B CA 1
ATOM 12658 C C . ALA B 1 780 ? -11.195 -33.469 -11.867 1 92 780 ALA B C 1
ATOM 12660 O O . ALA B 1 780 ? -10.562 -34.344 -12.484 1 92 780 ALA B O 1
ATOM 12661 N N . ALA B 1 781 ? -11.75 -33.656 -10.711 1 93 781 ALA B N 1
ATOM 12662 C CA . ALA B 1 781 ? -11.562 -34.906 -9.977 1 93 781 ALA B CA 1
ATOM 12663 C C . ALA B 1 781 ? -12.125 -36.094 -10.766 1 93 781 ALA B C 1
ATOM 12665 O O . ALA B 1 781 ? -13.281 -36.062 -11.203 1 93 781 ALA B O 1
ATOM 12666 N N . GLY B 1 782 ? -11.266 -37.031 -11 1 93.56 782 GLY B N 1
ATOM 12667 C CA . GLY B 1 782 ? -11.703 -38.281 -11.625 1 93.56 782 GLY B CA 1
ATOM 12668 C C . GLY B 1 782 ? -11.93 -38.156 -13.117 1 93.56 782 GLY B C 1
ATOM 12669 O O . GLY B 1 782 ? -12.547 -39.031 -13.734 1 93.56 782 GLY B O 1
ATOM 12670 N N . GLU B 1 783 ? -11.391 -37.125 -13.695 1 94.25 783 GLU B N 1
ATOM 12671 C CA . GLU B 1 783 ? -11.734 -36.875 -15.094 1 94.25 783 GLU B CA 1
ATOM 12672 C C . GLU B 1 783 ? -10.523 -37.094 -16 1 94.25 783 GLU B C 1
ATOM 12674 O O . GLU B 1 783 ? -10.609 -36.844 -17.219 1 94.25 783 GLU B O 1
ATOM 12679 N N . ALA B 1 784 ? -9.43 -37.562 -15.461 1 97.12 784 ALA B N 1
ATOM 12680 C CA . ALA B 1 784 ? -8.266 -37.812 -16.297 1 97.12 784 ALA B CA 1
ATOM 12681 C C . ALA B 1 784 ? -8.438 -39.125 -17.078 1 97.12 784 ALA B C 1
ATOM 12683 O O . ALA B 1 784 ? -8.703 -40.188 -16.484 1 97.12 784 ALA B O 1
ATOM 12684 N N . HIS B 1 785 ? -8.266 -39.062 -18.406 1 97.31 785 HIS B N 1
ATOM 12685 C CA . HIS B 1 785 ? -8.352 -40.281 -19.234 1 97.31 785 HIS B CA 1
ATOM 12686 C C . HIS B 1 785 ? -7.012 -41 -19.297 1 97.31 785 HIS B C 1
ATOM 12688 O O . HIS B 1 785 ? -6.973 -42.219 -19.438 1 97.31 785 HIS B O 1
ATOM 12694 N N . LEU B 1 786 ? -5.969 -40.188 -19.281 1 97.44 786 LEU B N 1
ATOM 12695 C CA . LEU B 1 786 ? -4.625 -40.75 -19.391 1 97.44 786 LEU B CA 1
ATOM 12696 C C . LEU B 1 786 ? -3.68 -40.094 -18.391 1 97.44 786 LEU B C 1
ATOM 12698 O O . LEU B 1 786 ? -3.611 -38.875 -18.297 1 97.44 786 LEU B O 1
ATOM 12702 N N . LEU B 1 787 ? -3.062 -40.875 -17.578 1 98.12 787 LEU B N 1
ATOM 12703 C CA . LEU B 1 787 ? -1.934 -40.469 -16.75 1 98.12 787 LEU B CA 1
ATOM 12704 C C . LEU B 1 787 ? -0.61 -40.844 -17.406 1 98.12 787 LEU B C 1
ATOM 12706 O O . LEU B 1 787 ? -0.264 -42.031 -17.5 1 98.12 787 LEU B O 1
ATOM 12710 N N . LEU B 1 788 ? 0.059 -39.875 -17.969 1 97.19 788 LEU B N 1
ATOM 12711 C CA . LEU B 1 788 ? 1.411 -40.062 -18.484 1 97.19 788 LEU B CA 1
ATOM 12712 C C . LEU B 1 788 ? 2.447 -39.594 -17.453 1 97.19 788 LEU B C 1
ATOM 12714 O O . LEU B 1 788 ? 2.939 -38.469 -17.531 1 97.19 788 LEU B O 1
ATOM 12718 N N . GLY B 1 789 ? 2.836 -40.531 -16.578 1 96.56 789 GLY B N 1
ATOM 12719 C CA . GLY B 1 789 ? 3.689 -40.188 -15.453 1 96.56 789 GLY B CA 1
ATOM 12720 C C . GLY B 1 789 ? 5.168 -40.219 -15.797 1 96.56 789 GLY B C 1
ATOM 12721 O O . GLY B 1 789 ? 5.773 -41.281 -15.875 1 96.56 789 GLY B O 1
ATOM 12722 N N . CYS B 1 790 ? 5.789 -39.062 -15.859 1 94.25 790 CYS B N 1
ATOM 12723 C CA . CYS B 1 790 ? 7.215 -38.969 -16.156 1 94.25 790 CYS B CA 1
ATOM 12724 C C . CYS B 1 790 ? 8.047 -39.156 -14.898 1 94.25 790 CYS B C 1
ATOM 12726 O O . CYS B 1 790 ? 9.258 -39.375 -14.977 1 94.25 790 CYS B O 1
ATOM 12728 N N . ASP B 1 791 ? 7.426 -39.125 -13.75 1 92.62 791 ASP B N 1
ATOM 12729 C CA . ASP B 1 791 ? 8.031 -39.344 -12.438 1 92.62 791 ASP B CA 1
ATOM 12730 C C . ASP B 1 791 ? 7.098 -40.125 -11.531 1 92.62 791 ASP B C 1
ATOM 12732 O O . ASP B 1 791 ? 5.938 -39.75 -11.352 1 92.62 791 ASP B O 1
ATOM 12736 N N . LEU B 1 792 ? 7.648 -41.125 -10.961 1 93.94 792 LEU B N 1
ATOM 12737 C CA . LEU B 1 792 ? 6.828 -42.062 -10.195 1 93.94 792 LEU B CA 1
ATOM 12738 C C . LEU B 1 792 ? 6.277 -41.406 -8.938 1 93.94 792 LEU B C 1
ATOM 12740 O O . LEU B 1 792 ? 5.105 -41.562 -8.602 1 93.94 792 LEU B O 1
ATOM 12744 N N . LEU B 1 793 ? 7.07 -40.656 -8.305 1 91.69 793 LEU B N 1
ATOM 12745 C CA . LEU B 1 793 ? 6.672 -40.031 -7.055 1 91.69 793 LEU B CA 1
ATOM 12746 C C . LEU B 1 793 ? 5.559 -39 -7.285 1 91.69 793 LEU B C 1
ATOM 12748 O O . LEU B 1 793 ? 4.574 -38.969 -6.543 1 91.69 793 LEU B O 1
ATOM 12752 N N . VAL B 1 794 ? 5.66 -38.125 -8.258 1 91.62 794 VAL B N 1
ATOM 12753 C CA . VAL B 1 794 ? 4.664 -37.094 -8.539 1 91.62 794 VAL B CA 1
ATOM 12754 C C . VAL B 1 794 ? 3.389 -37.75 -9.07 1 91.62 794 VAL B C 1
ATOM 12756 O O . VAL B 1 794 ? 2.283 -37.312 -8.758 1 91.62 794 VAL B O 1
ATOM 12759 N N . ALA B 1 795 ? 3.504 -38.781 -9.773 1 94.75 795 ALA B N 1
ATOM 12760 C CA . ALA B 1 795 ? 2.363 -39.469 -10.352 1 94.75 795 ALA B CA 1
ATOM 12761 C C . ALA B 1 795 ? 1.535 -40.156 -9.266 1 94.75 795 ALA B C 1
ATOM 12763 O O . ALA B 1 795 ? 0.315 -40.281 -9.391 1 94.75 795 ALA B O 1
ATOM 12764 N N . ALA B 1 796 ? 2.229 -40.531 -8.25 1 93.75 796 ALA B N 1
ATOM 12765 C CA . ALA B 1 796 ? 1.557 -41.25 -7.168 1 93.75 796 ALA B CA 1
ATOM 12766 C C . ALA B 1 796 ? 1.078 -40.281 -6.086 1 93.75 796 ALA B C 1
ATOM 12768 O O . ALA B 1 796 ? 0.446 -40.719 -5.113 1 93.75 796 ALA B O 1
ATOM 12769 N N . GLY B 1 797 ? 1.356 -39.062 -6.281 1 91.06 797 GLY B N 1
ATOM 12770 C CA . GLY B 1 797 ? 0.969 -38.062 -5.281 1 91.06 797 GLY B CA 1
ATOM 12771 C C . GLY B 1 797 ? -0.531 -37.844 -5.207 1 91.06 797 GLY B C 1
ATOM 12772 O O . GLY B 1 797 ? -1.26 -38.188 -6.141 1 91.06 797 GLY B O 1
ATOM 12773 N N . PRO B 1 798 ? -1.016 -37.281 -4.129 1 89 798 PRO B N 1
ATOM 12774 C CA . PRO B 1 798 ? -2.455 -37.125 -3.914 1 89 798 PRO B CA 1
ATOM 12775 C C . PRO B 1 798 ? -3.127 -36.281 -5 1 89 798 PRO B C 1
ATOM 12777 O O . PRO B 1 798 ? -4.262 -36.594 -5.391 1 89 798 PRO B O 1
ATOM 12780 N N . ASP B 1 799 ? -2.486 -35.312 -5.488 1 88.12 799 ASP B N 1
ATOM 12781 C CA . ASP B 1 799 ? -3.068 -34.438 -6.508 1 88.12 799 ASP B CA 1
ATOM 12782 C C . ASP B 1 799 ? -3.311 -35.219 -7.809 1 88.12 799 ASP B C 1
ATOM 12784 O O . ASP B 1 799 ? -4.332 -35 -8.469 1 88.12 799 ASP B O 1
ATOM 12788 N N . ALA B 1 800 ? -2.355 -36 -8.133 1 92.81 800 ALA B N 1
ATOM 12789 C CA . ALA B 1 800 ? -2.5 -36.781 -9.344 1 92.81 800 ALA B CA 1
ATOM 12790 C C . ALA B 1 800 ? -3.561 -37.875 -9.164 1 92.81 800 ALA B C 1
ATOM 12792 O O . ALA B 1 800 ? -4.402 -38.062 -10.047 1 92.81 800 ALA B O 1
ATOM 12793 N N . ILE B 1 801 ? -3.545 -38.5 -8.039 1 93.56 801 ILE B N 1
ATOM 12794 C CA . ILE B 1 801 ? -4.457 -39.625 -7.766 1 93.56 801 ILE B CA 1
ATOM 12795 C C . ILE B 1 801 ? -5.895 -39.094 -7.734 1 93.56 801 ILE B C 1
ATOM 12797 O O . ILE B 1 801 ? -6.816 -39.812 -8.172 1 93.56 801 ILE B O 1
ATOM 12801 N N . ALA B 1 802 ? -6.023 -37.938 -7.27 1 92.94 802 ALA B N 1
ATOM 12802 C CA . ALA B 1 802 ? -7.348 -37.312 -7.168 1 92.94 802 ALA B CA 1
ATOM 12803 C C . ALA B 1 802 ? -7.996 -37.188 -8.539 1 92.94 802 ALA B C 1
ATOM 12805 O O . ALA B 1 802 ? -9.227 -37.188 -8.664 1 92.94 802 ALA B O 1
ATOM 12806 N N . LYS B 1 803 ? -7.254 -37.125 -9.602 1 96.12 803 LYS B N 1
ATOM 12807 C CA . LYS B 1 803 ? -7.77 -36.875 -10.938 1 96.12 803 LYS B CA 1
ATOM 12808 C C . LYS B 1 803 ? -8.109 -38.156 -11.656 1 96.12 803 LYS B C 1
ATOM 12810 O O . LYS B 1 803 ? -8.719 -38.156 -12.734 1 96.12 803 LYS B O 1
ATOM 12815 N N . LEU B 1 804 ? -7.844 -39.312 -11.039 1 96.31 804 LEU B N 1
ATOM 12816 C CA . LEU B 1 804 ? -7.988 -40.594 -11.703 1 96.31 804 LEU B CA 1
ATOM 12817 C C . LEU B 1 804 ? -9.297 -41.281 -11.305 1 96.31 804 LEU B C 1
ATOM 12819 O O . LEU B 1 804 ? -9.82 -41.031 -10.219 1 96.31 804 LEU B O 1
ATOM 12823 N N . ASP B 1 805 ? -9.789 -42 -12.219 1 94.94 805 ASP B N 1
ATOM 12824 C CA . ASP B 1 805 ? -10.977 -42.844 -12.062 1 94.94 805 ASP B CA 1
ATOM 12825 C C . ASP B 1 805 ? -10.766 -44.219 -12.695 1 94.94 805 ASP B C 1
ATOM 12827 O O . ASP B 1 805 ? -10.461 -44.312 -13.891 1 94.94 805 ASP B O 1
ATOM 12831 N N . SER B 1 806 ? -11.008 -45.281 -11.969 1 94.25 806 SER B N 1
ATOM 12832 C CA . SER B 1 806 ? -10.75 -46.656 -12.43 1 94.25 806 SER B CA 1
ATOM 12833 C C . SER B 1 806 ? -11.633 -47 -13.617 1 94.25 806 SER B C 1
ATOM 12835 O O . SER B 1 806 ? -11.305 -47.906 -14.398 1 94.25 806 SER B O 1
ATOM 12837 N N . LYS B 1 807 ? -12.664 -46.281 -13.766 1 93.88 807 LYS B N 1
ATOM 12838 C CA . LYS B 1 807 ? -13.609 -46.594 -14.828 1 93.88 807 LYS B CA 1
ATOM 12839 C C . LYS B 1 807 ? -13.109 -46.094 -16.172 1 93.88 807 LYS B C 1
ATOM 12841 O O . LYS B 1 807 ? -13.391 -46.688 -17.219 1 93.88 807 LYS B O 1
ATOM 12846 N N . ILE B 1 808 ? -12.344 -45.031 -16.156 1 94.31 808 ILE B N 1
ATOM 12847 C CA . ILE B 1 808 ? -12.07 -44.438 -17.453 1 94.31 808 ILE B CA 1
ATOM 12848 C C . ILE B 1 808 ? -10.57 -44.25 -17.625 1 94.31 808 ILE B C 1
ATOM 12850 O O . ILE B 1 808 ? -10.078 -44.125 -18.75 1 94.31 808 ILE B O 1
ATOM 12854 N N . SER B 1 809 ? -9.75 -44.156 -16.625 1 97.5 809 SER B N 1
ATOM 12855 C CA . SER B 1 809 ? -8.359 -43.719 -16.688 1 97.5 809 SER B CA 1
ATOM 12856 C C . SER B 1 809 ? -7.445 -44.875 -17.125 1 97.5 809 SER B C 1
ATOM 12858 O O . SER B 1 809 ? -7.711 -46.031 -16.844 1 97.5 809 SER B O 1
ATOM 12860 N N . HIS B 1 810 ? -6.398 -44.5 -17.891 1 97.38 810 HIS B N 1
ATOM 12861 C CA . HIS B 1 810 ? -5.234 -45.344 -18.188 1 97.38 810 HIS B CA 1
ATOM 12862 C C . HIS B 1 810 ? -3.949 -44.688 -17.703 1 97.38 810 HIS B C 1
ATOM 12864 O O . HIS B 1 810 ? -3.857 -43.469 -17.625 1 97.38 810 HIS B O 1
ATOM 12870 N N . ALA B 1 811 ? -2.977 -45.531 -17.312 1 98.19 811 ALA B N 1
ATOM 12871 C CA . ALA B 1 811 ? -1.742 -44.938 -16.781 1 98.19 811 ALA B CA 1
ATOM 12872 C C . ALA B 1 811 ? -0.52 -45.562 -17.453 1 98.19 811 ALA B C 1
ATOM 12874 O O . ALA B 1 811 ? -0.443 -46.781 -17.641 1 98.19 811 ALA B O 1
ATOM 12875 N N . VAL B 1 812 ? 0.375 -44.781 -18 1 97.69 812 VAL B N 1
ATOM 12876 C CA . VAL B 1 812 ? 1.72 -45.125 -18.438 1 97.69 812 VAL B CA 1
ATOM 12877 C C . VAL B 1 812 ? 2.752 -44.344 -17.641 1 97.69 812 VAL B C 1
ATOM 12879 O O . VAL B 1 812 ? 2.814 -43.094 -17.734 1 97.69 812 VAL B O 1
ATOM 12882 N N . VAL B 1 813 ? 3.551 -45.031 -16.812 1 97.62 813 VAL B N 1
ATOM 12883 C CA . VAL B 1 813 ? 4.371 -44.344 -15.836 1 97.62 813 VAL B CA 1
ATOM 12884 C C . VAL B 1 813 ? 5.816 -44.812 -15.93 1 97.62 813 VAL B C 1
ATOM 12886 O O . VAL B 1 813 ? 6.07 -46 -16.047 1 97.62 813 VAL B O 1
ATOM 12889 N N . ASN B 1 814 ? 6.723 -43.875 -15.945 1 95.94 814 ASN B N 1
ATOM 12890 C CA . ASN B 1 814 ? 8.141 -44.219 -15.844 1 95.94 814 ASN B CA 1
ATOM 12891 C C . ASN B 1 814 ? 8.477 -44.812 -14.492 1 95.94 814 ASN B C 1
ATOM 12893 O O . ASN B 1 814 ? 8.281 -44.188 -13.453 1 95.94 814 ASN B O 1
ATOM 12897 N N . SER B 1 815 ? 9.117 -45.969 -14.469 1 94.12 815 SER B N 1
ATOM 12898 C CA . SER B 1 815 ? 9.336 -46.688 -13.227 1 94.12 815 SER B CA 1
ATOM 12899 C C . SER B 1 815 ? 10.664 -46.312 -12.578 1 94.12 815 SER B C 1
ATOM 12901 O O . SER B 1 815 ? 10.992 -46.781 -11.5 1 94.12 815 SER B O 1
ATOM 12903 N N . GLN B 1 816 ? 11.336 -45.438 -13.234 1 89.75 816 GLN B N 1
ATOM 12904 C CA . GLN B 1 816 ? 12.633 -45 -12.703 1 89.75 816 GLN B CA 1
ATOM 12905 C C . GLN B 1 816 ? 12.484 -44.438 -11.297 1 89.75 816 GLN B C 1
ATOM 12907 O O . GLN B 1 816 ? 11.562 -43.656 -11.031 1 89.75 816 GLN B O 1
ATOM 12912 N N . GLN B 1 817 ? 13.453 -44.812 -10.391 1 88.06 817 GLN B N 1
ATOM 12913 C CA . GLN B 1 817 ? 13.477 -44.281 -9.031 1 88.06 817 GLN B CA 1
ATOM 12914 C C . GLN B 1 817 ? 14.383 -43.062 -8.938 1 88.06 817 GLN B C 1
ATOM 12916 O O . GLN B 1 817 ? 15.547 -43.188 -8.555 1 88.06 817 GLN B O 1
ATOM 12921 N N . THR B 1 818 ? 13.805 -41.938 -9.148 1 83.69 818 THR B N 1
ATOM 12922 C CA . THR B 1 818 ? 14.555 -40.688 -9.07 1 83.69 818 THR B CA 1
ATOM 12923 C C . THR B 1 818 ? 14.633 -40.219 -7.625 1 83.69 818 THR B C 1
ATOM 12925 O O . THR B 1 818 ? 13.609 -39.938 -7.004 1 83.69 818 THR B O 1
ATOM 12928 N N . PRO B 1 819 ? 15.805 -40.094 -7.086 1 82.06 819 PRO B N 1
ATOM 12929 C CA . PRO B 1 819 ? 15.938 -39.719 -5.68 1 82.06 819 PRO B CA 1
ATOM 12930 C C . PRO B 1 819 ? 15.406 -38.312 -5.395 1 82.06 819 PRO B C 1
ATOM 12932 O O . PRO B 1 819 ? 15.359 -37.469 -6.297 1 82.06 819 PRO B O 1
ATOM 12935 N N . THR B 1 820 ? 14.961 -38.094 -4.137 1 85.31 820 THR B N 1
ATOM 12936 C CA . THR B 1 820 ? 14.539 -36.781 -3.656 1 85.31 820 THR B CA 1
ATOM 12937 C C . THR B 1 820 ? 15.688 -36.062 -2.941 1 85.31 820 THR B C 1
ATOM 12939 O O . THR B 1 820 ? 16.766 -36.656 -2.764 1 85.31 820 THR B O 1
ATOM 12942 N N . ALA B 1 821 ? 15.422 -34.844 -2.525 1 83 821 ALA B N 1
ATOM 12943 C CA . ALA B 1 821 ? 16.438 -34.031 -1.836 1 83 821 ALA B CA 1
ATOM 12944 C C . ALA B 1 821 ? 16.812 -34.656 -0.494 1 83 821 ALA B C 1
ATOM 12946 O O . ALA B 1 821 ? 17.891 -34.406 0.037 1 83 821 ALA B O 1
ATOM 12947 N N . GLU B 1 822 ? 15.969 -35.5 0.052 1 82.75 822 GLU B N 1
ATOM 12948 C CA . GLU B 1 822 ? 16.25 -36.156 1.318 1 82.75 822 GLU B CA 1
ATOM 12949 C C . GLU B 1 822 ? 17.531 -36.969 1.233 1 82.75 822 GLU B C 1
ATOM 12951 O O . GLU B 1 822 ? 18.25 -37.125 2.221 1 82.75 822 GLU B O 1
ATOM 12956 N N . PHE B 1 823 ? 17.844 -37.469 0.088 1 85.56 823 PHE B N 1
ATOM 12957 C CA . PHE B 1 823 ? 19 -38.344 -0.106 1 85.56 823 PHE B CA 1
ATOM 12958 C C . PHE B 1 823 ? 20.297 -37.562 0.143 1 85.56 823 PHE B C 1
ATOM 12960 O O . PHE B 1 823 ? 21.312 -38.156 0.486 1 85.56 823 PHE B O 1
ATOM 12967 N N . THR B 1 824 ? 20.266 -36.312 -0.038 1 83.75 824 THR B N 1
ATOM 12968 C CA . THR B 1 824 ? 21.453 -35.5 0.186 1 83.75 824 THR B CA 1
ATOM 12969 C C . THR B 1 824 ? 21.828 -35.469 1.667 1 83.75 824 THR B C 1
ATOM 12971 O O . THR B 1 824 ? 22.984 -35.25 2.02 1 83.75 824 THR B O 1
ATOM 12974 N N . ARG B 1 825 ? 20.875 -35.75 2.525 1 83.62 825 ARG B N 1
ATOM 12975 C CA . ARG B 1 825 ? 21.125 -35.656 3.959 1 83.62 825 ARG B CA 1
ATOM 12976 C C . ARG B 1 825 ? 21.031 -37.031 4.629 1 83.62 825 ARG B C 1
ATOM 12978 O O . ARG B 1 825 ? 21.594 -37.219 5.707 1 83.62 825 ARG B O 1
ATOM 12985 N N . ASN B 1 826 ? 20.312 -37.969 3.963 1 85.88 826 ASN B N 1
ATOM 12986 C CA . ASN B 1 826 ? 20.109 -39.312 4.504 1 85.88 826 ASN B CA 1
ATOM 12987 C C . ASN B 1 826 ? 20.531 -40.375 3.512 1 85.88 826 ASN B C 1
ATOM 12989 O O . ASN B 1 826 ? 19.734 -40.781 2.654 1 85.88 826 ASN B O 1
ATOM 12993 N N . PRO B 1 827 ? 21.703 -40.875 3.727 1 83.56 827 PRO B N 1
ATOM 12994 C CA . PRO B 1 827 ? 22.203 -41.875 2.779 1 83.56 827 PRO B CA 1
ATOM 12995 C C . PRO B 1 827 ? 21.344 -43.125 2.725 1 83.56 827 PRO B C 1
ATOM 12997 O O . PRO B 1 827 ? 21.391 -43.875 1.747 1 83.56 827 PRO B O 1
ATOM 13000 N N . ASP B 1 828 ? 20.5 -43.312 3.756 1 83.12 828 ASP B N 1
ATOM 13001 C CA . ASP B 1 828 ? 19.719 -44.531 3.826 1 83.12 828 ASP B CA 1
ATOM 13002 C C . ASP B 1 828 ? 18.25 -44.25 3.457 1 83.12 828 ASP B C 1
ATOM 13004 O O . ASP B 1 828 ? 17.391 -45.094 3.684 1 83.12 828 ASP B O 1
ATOM 13008 N N . ALA B 1 829 ? 18.062 -43.094 2.885 1 84.38 829 ALA B N 1
ATOM 13009 C CA . ALA B 1 829 ? 16.703 -42.75 2.49 1 84.38 829 ALA B CA 1
ATOM 13010 C C . ALA B 1 829 ? 16.156 -43.812 1.516 1 84.38 829 ALA B C 1
ATOM 13012 O O . ALA B 1 829 ? 16.844 -44.219 0.59 1 84.38 829 ALA B O 1
ATOM 13013 N N . VAL B 1 830 ? 14.961 -44.25 1.783 1 80.88 830 VAL B N 1
ATOM 13014 C CA . VAL B 1 830 ? 14.336 -45.281 0.962 1 80.88 830 VAL B CA 1
ATOM 13015 C C . VAL B 1 830 ? 13.305 -44.656 0.031 1 80.88 830 VAL B C 1
ATOM 13017 O O . VAL B 1 830 ? 12.562 -43.75 0.437 1 80.88 830 VAL B O 1
ATOM 13020 N N . PHE B 1 831 ? 13.367 -45.062 -1.187 1 87.25 831 PHE B N 1
ATOM 13021 C CA . PHE B 1 831 ? 12.359 -44.688 -2.168 1 87.25 831 PHE B CA 1
ATOM 13022 C C . PHE B 1 831 ? 11.266 -45.75 -2.246 1 87.25 831 PHE B C 1
ATOM 13024 O O . PHE B 1 831 ? 11.492 -46.844 -2.746 1 87.25 831 PHE B O 1
ATOM 13031 N N . PRO B 1 832 ? 10.055 -45.438 -1.769 1 88.19 832 PRO B N 1
ATOM 13032 C CA . PRO B 1 832 ? 9.016 -46.469 -1.704 1 88.19 832 PRO B CA 1
ATOM 13033 C C . PRO B 1 832 ? 8.336 -46.719 -3.053 1 88.19 832 PRO B C 1
ATOM 13035 O O . PRO B 1 832 ? 7.121 -46.562 -3.174 1 88.19 832 PRO B O 1
ATOM 13038 N N . ALA B 1 833 ? 9.055 -47.281 -3.963 1 91.31 833 ALA B N 1
ATOM 13039 C CA . ALA B 1 833 ? 8.602 -47.438 -5.344 1 91.31 833 ALA B CA 1
ATOM 13040 C C . ALA B 1 833 ? 7.422 -48.406 -5.422 1 91.31 833 ALA B C 1
ATOM 13042 O O . ALA B 1 833 ? 6.457 -48.156 -6.148 1 91.31 833 ALA B O 1
ATOM 13043 N N . GLU B 1 834 ? 7.457 -49.5 -4.691 1 91.5 834 GLU B N 1
ATOM 13044 C CA . GLU B 1 834 ? 6.406 -50.5 -4.785 1 91.5 834 GLU B CA 1
ATOM 13045 C C . GLU B 1 834 ? 5.086 -49.969 -4.227 1 91.5 834 GLU B C 1
ATOM 13047 O O . GLU B 1 834 ? 4.02 -50.25 -4.785 1 91.5 834 GLU B O 1
ATOM 13052 N N . ALA B 1 835 ? 5.266 -49.281 -3.184 1 91.5 835 ALA B N 1
ATOM 13053 C CA . ALA B 1 835 ? 4.062 -48.688 -2.611 1 91.5 835 ALA B CA 1
ATOM 13054 C C . ALA B 1 835 ? 3.453 -47.656 -3.564 1 91.5 835 ALA B C 1
ATOM 13056 O O . ALA B 1 835 ? 2.229 -47.562 -3.668 1 91.5 835 ALA B O 1
ATOM 13057 N N . MET B 1 836 ? 4.25 -46.906 -4.215 1 93.69 836 MET B N 1
ATOM 13058 C CA . MET B 1 836 ? 3.799 -45.906 -5.172 1 93.69 836 MET B CA 1
ATOM 13059 C C . MET B 1 836 ? 3.131 -46.562 -6.375 1 93.69 836 MET B C 1
ATOM 13061 O O . MET B 1 836 ? 2.08 -46.094 -6.832 1 93.69 836 MET B O 1
ATOM 13065 N N . LYS B 1 837 ? 3.693 -47.594 -6.855 1 95.44 837 LYS B N 1
ATOM 13066 C CA . LYS B 1 837 ? 3.113 -48.344 -7.973 1 95.44 837 LYS B CA 1
ATOM 13067 C C . LYS B 1 837 ? 1.748 -48.906 -7.602 1 95.44 837 LYS B C 1
ATOM 13069 O O . LYS B 1 837 ? 0.799 -48.844 -8.383 1 95.44 837 LYS B O 1
ATOM 13074 N N . GLN B 1 838 ? 1.68 -49.406 -6.398 1 94.06 838 GLN B N 1
ATOM 13075 C CA . GLN B 1 838 ? 0.426 -50 -5.941 1 94.06 838 GLN B CA 1
ATOM 13076 C C . GLN B 1 838 ? -0.671 -48.969 -5.836 1 94.06 838 GLN B C 1
ATOM 13078 O O . GLN B 1 838 ? -1.833 -49.219 -6.141 1 94.06 838 GLN B O 1
ATOM 13083 N N . THR B 1 839 ? -0.242 -47.812 -5.367 1 93.31 839 THR B N 1
ATOM 13084 C CA . THR B 1 839 ? -1.191 -46.719 -5.254 1 93.31 839 THR B CA 1
ATOM 13085 C C . THR B 1 839 ? -1.787 -46.375 -6.617 1 93.31 839 THR B C 1
ATOM 13087 O O . THR B 1 839 ? -2.994 -46.156 -6.738 1 93.31 839 THR B O 1
ATOM 13090 N N . ILE B 1 840 ? -1.015 -46.344 -7.652 1 96 840 ILE B N 1
ATOM 13091 C CA . ILE B 1 840 ? -1.47 -46.031 -9 1 96 840 ILE B CA 1
ATOM 13092 C C . ILE B 1 840 ? -2.336 -47.156 -9.539 1 96 840 ILE B C 1
ATOM 13094 O O . ILE B 1 840 ? -3.375 -46.938 -10.156 1 96 840 ILE B O 1
ATOM 13098 N N . ILE B 1 841 ? -1.968 -48.406 -9.25 1 96.56 841 ILE B N 1
ATOM 13099 C CA . ILE B 1 841 ? -2.717 -49.562 -9.695 1 96.56 841 ILE B CA 1
ATOM 13100 C C . ILE B 1 841 ? -4.105 -49.562 -9.062 1 96.56 841 ILE B C 1
ATOM 13102 O O . ILE B 1 841 ? -5.098 -49.875 -9.727 1 96.56 841 ILE B O 1
ATOM 13106 N N . GLU B 1 842 ? -4.133 -49.188 -7.871 1 92.75 842 GLU B N 1
ATOM 13107 C CA . GLU B 1 842 ? -5.41 -49.156 -7.164 1 92.75 842 GLU B CA 1
ATOM 13108 C C . GLU B 1 842 ? -6.312 -48.062 -7.711 1 92.75 842 GLU B C 1
ATOM 13110 O O . GLU B 1 842 ? -7.535 -48.219 -7.766 1 92.75 842 GLU B O 1
ATOM 13115 N N . ALA B 1 843 ? -5.719 -47 -8.094 1 93.88 843 ALA B N 1
ATOM 13116 C CA . ALA B 1 843 ? -6.488 -45.844 -8.57 1 93.88 843 ALA B CA 1
ATOM 13117 C C . ALA B 1 843 ? -7.008 -46.062 -9.984 1 93.88 843 ALA B C 1
ATOM 13119 O O . ALA B 1 843 ? -8.094 -45.625 -10.344 1 93.88 843 ALA B O 1
ATOM 13120 N N . VAL B 1 844 ? -6.289 -46.844 -10.828 1 96.81 844 VAL B N 1
ATOM 13121 C CA . VAL B 1 844 ? -6.59 -46.938 -12.25 1 96.81 844 VAL B CA 1
ATOM 13122 C C . VAL B 1 844 ? -7.066 -48.375 -12.578 1 96.81 844 VAL B C 1
ATOM 13124 O O . VAL B 1 844 ? -7.91 -48.562 -13.453 1 96.81 844 VAL B O 1
ATOM 13127 N N . GLY B 1 845 ? -6.574 -49.406 -11.953 1 96.25 845 GLY B N 1
ATOM 13128 C CA . GLY B 1 845 ? -6.746 -50.812 -12.273 1 96.25 845 GLY B CA 1
ATOM 13129 C C . GLY B 1 845 ? -5.512 -51.438 -12.891 1 96.25 845 GLY B C 1
ATOM 13130 O O . GLY B 1 845 ? -4.84 -50.812 -13.711 1 96.25 845 GLY B O 1
ATOM 13131 N N . ALA B 1 846 ? -5.211 -52.625 -12.578 1 96.38 846 ALA B N 1
ATOM 13132 C CA . ALA B 1 846 ? -3.988 -53.312 -12.969 1 96.38 846 ALA B CA 1
ATOM 13133 C C . ALA B 1 846 ? -3.926 -53.5 -14.484 1 96.38 846 ALA B C 1
ATOM 13135 O O . ALA B 1 846 ? -2.855 -53.375 -15.086 1 96.38 846 ALA B O 1
ATOM 13136 N N . ALA B 1 847 ? -5.043 -53.75 -15.07 1 96.81 847 ALA B N 1
ATOM 13137 C CA . ALA B 1 847 ? -5.094 -54.031 -16.5 1 96.81 847 ALA B CA 1
ATOM 13138 C C . ALA B 1 847 ? -4.809 -52.781 -17.328 1 96.81 847 ALA B C 1
ATOM 13140 O O . ALA B 1 847 ? -4.363 -52.875 -18.469 1 96.81 847 ALA B O 1
ATOM 13141 N N . LYS B 1 848 ? -4.969 -51.625 -16.781 1 97.31 848 LYS B N 1
ATOM 13142 C CA . LYS B 1 848 ? -4.84 -50.375 -17.516 1 97.31 848 LYS B CA 1
ATOM 13143 C C . LYS B 1 848 ? -3.596 -49.594 -17.078 1 97.31 848 LYS B C 1
ATOM 13145 O O . LYS B 1 848 ? -3.404 -48.438 -17.469 1 97.31 848 LYS B O 1
ATOM 13150 N N . THR B 1 849 ? -2.791 -50.188 -16.203 1 98 849 THR B N 1
ATOM 13151 C CA . THR B 1 849 ? -1.59 -49.531 -15.703 1 98 849 THR B CA 1
ATOM 13152 C C . THR B 1 849 ? -0.336 -50.188 -16.297 1 98 849 THR B C 1
ATOM 13154 O O . THR B 1 849 ? -0.135 -51.375 -16.188 1 98 849 THR B O 1
ATOM 13157 N N . HIS B 1 850 ? 0.525 -49.344 -16.938 1 97.38 850 HIS B N 1
ATOM 13158 C CA . HIS B 1 850 ? 1.764 -49.812 -17.547 1 97.38 850 HIS B CA 1
ATOM 13159 C C . HIS B 1 850 ? 2.971 -49.062 -17 1 97.38 850 HIS B C 1
ATOM 13161 O O . HIS B 1 850 ? 3.062 -47.844 -17.141 1 97.38 850 HIS B O 1
ATOM 13167 N N . PHE B 1 851 ? 3.84 -49.812 -16.391 1 97.06 851 PHE B N 1
ATOM 13168 C CA . PHE B 1 851 ? 5.109 -49.219 -15.961 1 97.06 851 PHE B CA 1
ATOM 13169 C C . PHE B 1 851 ? 6.199 -49.5 -17 1 97.06 851 PHE B C 1
ATOM 13171 O O . PHE B 1 851 ? 6.344 -50.625 -17.469 1 97.06 851 PHE B O 1
ATOM 13178 N N . VAL B 1 852 ? 6.91 -48.406 -17.438 1 95.12 852 VAL B N 1
ATOM 13179 C CA . VAL B 1 852 ? 7.934 -48.5 -18.469 1 95.12 852 VAL B CA 1
ATOM 13180 C C . VAL B 1 852 ? 9.266 -48 -17.938 1 95.12 852 VAL B C 1
ATOM 13182 O O . VAL B 1 852 ? 9.305 -47.031 -17.156 1 95.12 852 VAL B O 1
ATOM 13185 N N . GLU B 1 853 ? 10.359 -48.594 -18.281 1 92.56 853 GLU B N 1
ATOM 13186 C CA . GLU B 1 853 ? 11.688 -48.094 -17.953 1 92.56 853 GLU B CA 1
ATOM 13187 C C . GLU B 1 853 ? 12.148 -47.031 -18.969 1 92.56 853 GLU B C 1
ATOM 13189 O O . GLU B 1 853 ? 13.172 -47.219 -19.625 1 92.56 853 GLU B O 1
ATOM 13194 N N . ALA B 1 854 ? 11.469 -46.031 -18.922 1 91.19 854 ALA B N 1
ATOM 13195 C CA . ALA B 1 854 ? 11.625 -45.031 -19.969 1 91.19 854 ALA B CA 1
ATOM 13196 C C . ALA B 1 854 ? 13 -44.375 -19.906 1 91.19 854 ALA B C 1
ATOM 13198 O O . ALA B 1 854 ? 13.578 -44.031 -20.938 1 91.19 854 ALA B O 1
ATOM 13199 N N . THR B 1 855 ? 13.562 -44.188 -18.781 1 87.19 855 THR B N 1
ATOM 13200 C CA . THR B 1 855 ? 14.875 -43.562 -18.625 1 87.19 855 THR B CA 1
ATOM 13201 C C . THR B 1 855 ? 15.961 -44.438 -19.25 1 87.19 855 THR B C 1
ATOM 13203 O O . THR B 1 855 ? 16.828 -43.938 -19.969 1 87.19 855 THR B O 1
ATOM 13206 N N . SER B 1 856 ? 15.914 -45.656 -18.953 1 83.5 856 SER B N 1
ATOM 13207 C CA . SER B 1 856 ? 16.875 -46.594 -19.531 1 83.5 856 SER B CA 1
ATOM 13208 C C . SER B 1 856 ? 16.75 -46.625 -21.062 1 83.5 856 SER B C 1
ATOM 13210 O O . SER B 1 856 ? 17.75 -46.656 -21.766 1 83.5 856 SER B O 1
ATOM 13212 N N . LEU B 1 857 ? 15.539 -46.594 -21.453 1 84.81 857 LEU B N 1
ATOM 13213 C CA . LEU B 1 857 ? 15.289 -46.625 -22.891 1 84.81 857 LEU B CA 1
ATOM 13214 C C . LEU B 1 857 ? 15.82 -45.375 -23.547 1 84.81 857 LEU B C 1
ATOM 13216 O O . LEU B 1 857 ? 16.453 -45.438 -24.609 1 84.81 857 LEU B O 1
ATOM 13220 N N . ALA B 1 858 ? 15.5 -44.25 -22.984 1 84.62 858 ALA B N 1
ATOM 13221 C CA . ALA B 1 858 ? 15.953 -42.969 -23.531 1 84.62 858 ALA B CA 1
ATOM 13222 C C . ALA B 1 858 ? 17.484 -42.906 -23.578 1 84.62 858 ALA B C 1
ATOM 13224 O O . ALA B 1 858 ? 18.062 -42.406 -24.531 1 84.62 858 ALA B O 1
ATOM 13225 N N . THR B 1 859 ? 18.141 -43.406 -22.516 1 79.31 859 THR B N 1
ATOM 13226 C CA . THR B 1 859 ? 19.594 -43.406 -22.453 1 79.31 859 THR B CA 1
ATOM 13227 C C . THR B 1 859 ? 20.188 -44.281 -23.547 1 79.31 859 THR B C 1
ATOM 13229 O O . THR B 1 859 ? 21.172 -43.906 -24.188 1 79.31 859 THR B O 1
ATOM 13232 N N . ARG B 1 860 ? 19.578 -45.375 -23.797 1 76.88 860 ARG B N 1
ATOM 13233 C CA . ARG B 1 860 ? 20.078 -46.344 -24.797 1 76.88 860 ARG B CA 1
ATOM 13234 C C . ARG B 1 860 ? 19.859 -45.812 -26.203 1 76.88 860 ARG B C 1
ATOM 13236 O O . ARG B 1 860 ? 20.703 -46.031 -27.094 1 76.88 860 ARG B O 1
ATOM 13243 N N . LEU B 1 861 ? 18.781 -45.125 -26.312 1 78.56 861 LEU B N 1
ATOM 13244 C CA . LEU B 1 861 ? 18.391 -44.719 -27.656 1 78.56 861 LEU B CA 1
ATOM 13245 C C . LEU B 1 861 ? 19.016 -43.375 -28.016 1 78.56 861 LEU B C 1
ATOM 13247 O O . LEU B 1 861 ? 19.312 -43.125 -29.188 1 78.56 861 LEU B O 1
ATOM 13251 N N . LEU B 1 862 ? 19.156 -42.469 -27.031 1 76.12 862 LEU B N 1
ATOM 13252 C CA . LEU B 1 862 ? 19.531 -41.094 -27.344 1 76.12 862 LEU B CA 1
ATOM 13253 C C . LEU B 1 862 ? 20.844 -40.688 -26.656 1 76.12 862 LEU B C 1
ATOM 13255 O O . LEU B 1 862 ? 21.422 -39.656 -26.953 1 76.12 862 LEU B O 1
ATOM 13259 N N . GLY B 1 863 ? 21.359 -41.5 -25.812 1 68.88 863 GLY B N 1
ATOM 13260 C CA . GLY B 1 863 ? 22.562 -41.188 -25.078 1 68.88 863 GLY B CA 1
ATOM 13261 C C . GLY B 1 863 ? 22.297 -40.469 -23.781 1 68.88 863 GLY B C 1
ATOM 13262 O O . GLY B 1 863 ? 23.203 -40.312 -22.938 1 68.88 863 GLY B O 1
#

Organism: NCBI:txid629263

Nearest PDB structures (foldseek):
  3g2e-assembly1_D  TM=6.006E-01  e=4.402E-04  Campylobacter jejuni
  2fqy-assembly1_A  TM=3.625E-01  e=2.869E-01  Treponema pallidum
  1hmp-assembly1_B-2  TM=3.321E-01  e=6.071E-01  Homo sapiens
  4yle-assembly1_A  TM=4.549E-01  e=3.750E+00  Burkholderia multivorans ATCC 17616
  6gq0-assembly1_A  TM=2.306E-01  e=3.369E+00  Geobacillus stearothermophilus

pLDDT: mean 92.75, std 8.12, range [33.19, 98.94]